Protein 3E20 (pdb70)

Structure (mmCIF, N/CA/C/O backbone):
data_3E20
#
_entry.id   3E20
#
_cell.length_a   129.848
_cell.length_b   129.848
_cell.length_c   332.638
_cell.angle_alpha   90.00
_cell.angle_beta   90.00
_cell.angle_gamma   90.00
#
_symmetry.space_group_name_H-M   'P 43'
#
loop_
_entity.id
_entity.type
_entity.pdbx_description
1 polymer 'Eukaryotic peptide chain release factor GTP-binding subunit'
2 polymer 'Eukaryotic peptide chain release factor subunit 1'
#
loop_
_atom_site.group_PDB
_atom_site.id
_atom_site.type_symbol
_atom_site.label_atom_id
_atom_site.label_alt_id
_atom_site.label_comp_id
_atom_site.label_asym_id
_atom_site.label_entity_id
_atom_site.label_seq_id
_atom_site.pdbx_PDB_ins_code
_atom_site.Cartn_x
_atom_site.Cartn_y
_atom_site.Cartn_z
_atom_site.occupancy
_atom_site.B_iso_or_equiv
_atom_site.auth_seq_id
_atom_site.auth_comp_id
_atom_site.auth_asym_id
_atom_site.auth_atom_id
_atom_site.pdbx_PDB_model_num
ATOM 1 N N . ALA A 1 6 ? 129.796 -5.971 -6.012 1.00 78.56 467 ALA A N 1
ATOM 2 C CA . ALA A 1 6 ? 128.750 -6.999 -5.713 1.00 78.42 467 ALA A CA 1
ATOM 3 C C . ALA A 1 6 ? 129.056 -7.825 -4.460 1.00 78.19 467 ALA A C 1
ATOM 4 O O . ALA A 1 6 ? 129.751 -8.840 -4.514 1.00 78.15 467 ALA A O 1
ATOM 6 N N . PRO A 1 7 ? 128.534 -7.374 -3.318 1.00 77.92 468 PRO A N 1
ATOM 7 C CA . PRO A 1 7 ? 128.579 -8.106 -2.070 1.00 77.69 468 PRO A CA 1
ATOM 8 C C . PRO A 1 7 ? 127.274 -8.871 -1.870 1.00 77.34 468 PRO A C 1
ATOM 9 O O . PRO A 1 7 ? 126.249 -8.468 -2.406 1.00 77.63 468 PRO A O 1
ATOM 13 N N . PHE A 1 8 ? 127.301 -9.961 -1.113 1.00 76.70 469 PHE A N 1
ATOM 14 C CA . PHE A 1 8 ? 126.074 -10.692 -0.805 1.00 76.04 469 PHE A CA 1
ATOM 15 C C . PHE A 1 8 ? 125.221 -9.903 0.194 1.00 75.61 469 PHE A C 1
ATOM 16 O O . PHE A 1 8 ? 125.743 -9.313 1.140 1.00 75.53 469 PHE A O 1
ATOM 24 N N . ILE A 1 9 ? 123.913 -9.872 -0.034 1.00 75.11 470 ILE A N 1
ATOM 25 C CA . ILE A 1 9 ? 122.992 -9.161 0.852 1.00 74.69 470 ILE A CA 1
ATOM 26 C C . ILE A 1 9 ? 121.635 -9.859 0.893 1.00 74.54 470 ILE A C 1
ATOM 27 O O . ILE A 1 9 ? 120.945 -9.955 -0.126 1.00 74.54 470 ILE A O 1
ATOM 32 N N . MET A 1 10 ? 121.257 -10.341 2.074 1.00 74.23 471 MET A N 1
ATOM 33 C CA . MET A 1 10 ? 119.981 -11.025 2.253 1.00 73.84 471 MET A CA 1
ATOM 34 C C . MET A 1 10 ? 119.372 -10.701 3.610 1.00 73.44 471 MET A C 1
ATOM 35 O O . MET A 1 10 ? 119.771 -11.270 4.620 1.00 73.35 471 MET A O 1
ATOM 40 N N . PRO A 1 11 ? 118.401 -9.780 3.639 1.00 73.11 472 PRO A N 1
ATOM 41 C CA . PRO A 1 11 ? 117.773 -9.418 4.900 1.00 72.81 472 PRO A CA 1
ATOM 42 C C . PRO A 1 11 ? 116.974 -10.584 5.484 1.00 72.48 472 PRO A C 1
ATOM 43 O O . PRO A 1 11 ? 116.000 -11.034 4.887 1.00 72.54 472 PRO A O 1
ATOM 47 N N . ILE A 1 12 ? 117.392 -11.066 6.646 1.00 72.03 473 ILE A N 1
ATOM 48 C CA . ILE A 1 12 ? 116.716 -12.169 7.305 1.00 71.68 473 ILE A CA 1
ATOM 49 C C . ILE A 1 12 ? 115.251 -11.846 7.575 1.00 71.83 473 ILE A C 1
ATOM 50 O O . ILE A 1 12 ? 114.949 -10.965 8.365 1.00 71.94 473 ILE A O 1
ATOM 55 N N . ALA A 1 13 ? 114.341 -12.562 6.926 1.00 72.04 474 ALA A N 1
ATOM 56 C CA . ALA A 1 13 ? 112.916 -12.310 7.106 1.00 72.35 474 ALA A CA 1
ATOM 57 C C . ALA A 1 13 ? 112.315 -13.185 8.193 1.00 72.77 474 ALA A C 1
ATOM 58 O O . ALA A 1 13 ? 111.406 -12.765 8.896 1.00 72.75 474 ALA A O 1
ATOM 60 N N . SER A 1 14 ? 112.822 -14.408 8.312 1.00 73.46 475 SER A N 1
ATOM 61 C CA . SER A 1 14 ? 112.339 -15.369 9.302 1.00 74.10 475 SER A CA 1
ATOM 62 C C . SER A 1 14 ? 113.486 -16.198 9.847 1.00 74.45 475 SER A C 1
ATOM 63 O O . SER A 1 14 ? 114.459 -16.468 9.144 1.00 74.48 475 SER A O 1
ATOM 66 N N . LYS A 1 15 ? 113.360 -16.618 11.100 1.00 74.97 476 LYS A N 1
ATOM 67 C CA . LYS A 1 15 ? 114.351 -17.481 11.722 1.00 75.51 476 LYS A CA 1
ATOM 68 C C . LYS A 1 15 ? 113.631 -18.485 12.604 1.00 75.90 476 LYS A C 1
ATOM 69 O O . LYS A 1 15 ? 112.807 -18.099 13.429 1.00 76.01 476 LYS A O 1
ATOM 75 N N . TYR A 1 16 ? 113.920 -19.770 12.419 1.00 76.40 477 TYR A N 1
ATOM 76 C CA . TYR A 1 16 ? 113.351 -20.809 13.276 1.00 76.91 477 TYR A CA 1
ATOM 77 C C . TYR A 1 16 ? 114.283 -22.001 13.402 1.00 77.20 477 TYR A C 1
ATOM 78 O O . TYR A 1 16 ? 115.060 -22.289 12.499 1.00 77.19 477 TYR A O 1
ATOM 87 N N . LYS A 1 17 ? 114.212 -22.678 14.541 1.00 77.79 478 LYS A N 1
ATOM 88 C CA . LYS A 1 17 ? 115.024 -23.866 14.782 1.00 78.46 478 LYS A CA 1
ATOM 89 C C . LYS A 1 17 ? 114.270 -25.108 14.328 1.00 78.44 478 LYS A C 1
ATOM 90 O O . LYS A 1 17 ? 113.111 -25.021 13.922 1.00 78.55 478 LYS A O 1
ATOM 96 N N . ASP A 1 18 ? 114.922 -26.263 14.409 1.00 78.49 479 ASP A N 1
ATOM 97 C CA . ASP A 1 18 ? 114.339 -27.501 13.911 1.00 78.44 479 ASP A CA 1
ATOM 98 C C . ASP A 1 18 ? 115.453 -28.430 13.445 1.00 78.17 479 ASP A C 1
ATOM 99 O O . ASP A 1 18 ? 115.748 -28.509 12.250 1.00 78.24 479 ASP A O 1
ATOM 104 N N . LEU A 1 19 ? 116.076 -29.131 14.383 1.00 77.73 480 LEU A N 1
ATOM 105 C CA . LEU A 1 19 ? 117.286 -29.864 14.055 1.00 77.33 480 LEU A CA 1
ATOM 106 C C . LEU A 1 19 ? 118.124 -28.992 13.131 1.00 77.17 480 LEU A C 1
ATOM 107 O O . LEU A 1 19 ? 118.312 -29.313 11.957 1.00 77.10 480 LEU A O 1
ATOM 112 N N . GLY A 1 20 ? 118.615 -27.879 13.671 1.00 77.01 481 GLY A N 1
ATOM 113 C CA . GLY A 1 20 ? 119.356 -26.893 12.888 1.00 76.71 481 GLY A CA 1
ATOM 114 C C . GLY A 1 20 ? 118.578 -25.601 12.715 1.00 76.40 481 GLY A C 1
ATOM 115 O O . GLY A 1 20 ? 117.351 -25.608 12.630 1.00 76.38 481 GLY A O 1
ATOM 116 N N . THR A 1 21 ? 119.292 -24.484 12.665 1.00 76.09 482 THR A N 1
ATOM 117 C CA . THR A 1 21 ? 118.649 -23.191 12.485 1.00 75.83 482 THR A CA 1
ATOM 118 C C . THR A 1 21 ? 118.345 -22.943 11.014 1.00 75.60 482 THR A C 1
ATOM 119 O O . THR A 1 21 ? 119.129 -23.313 10.138 1.00 75.66 482 THR A O 1
ATOM 123 N N . ILE A 1 22 ? 117.200 -22.326 10.747 1.00 75.24 483 ILE A N 1
ATOM 124 C CA . ILE A 1 22 ? 116.835 -21.952 9.390 1.00 74.83 483 ILE A CA 1
ATOM 125 C C . ILE A 1 22 ? 116.564 -20.460 9.316 1.00 74.72 483 ILE A C 1
ATOM 126 O O . ILE A 1 22 ? 115.575 -19.971 9.856 1.00 74.83 483 ILE A O 1
ATOM 131 N N . LEU A 1 23 ? 117.470 -19.736 8.671 1.00 74.49 484 LEU A N 1
ATOM 132 C CA . LEU A 1 23 ? 117.257 -18.336 8.372 1.00 74.13 484 LEU A CA 1
ATOM 133 C C . LEU A 1 23 ? 116.700 -18.306 6.972 1.00 74.27 484 LEU A C 1
ATOM 134 O O . LEU A 1 23 ? 117.194 -19.007 6.093 1.00 74.24 484 LEU A O 1
ATOM 139 N N . GLU A 1 24 ? 115.664 -17.511 6.758 1.00 74.45 485 GLU A N 1
ATOM 140 C CA . GLU A 1 24 ? 115.064 -17.432 5.442 1.00 74.78 485 GLU A CA 1
ATOM 141 C C . GLU A 1 24 ? 114.897 -15.976 5.022 1.00 74.55 485 GLU A C 1
ATOM 142 O O . GLU A 1 24 ? 114.568 -15.120 5.838 1.00 74.59 485 GLU A O 1
ATOM 148 N N . GLY A 1 25 ? 115.148 -15.696 3.750 1.00 74.43 486 GLY A N 1
ATOM 149 C CA . GLY A 1 25 ? 114.988 -14.347 3.222 1.00 74.27 486 GLY A CA 1
ATOM 150 C C . GLY A 1 25 ? 114.977 -14.328 1.706 1.00 74.17 486 GLY A C 1
ATOM 151 O O . GLY A 1 25 ? 114.814 -15.365 1.062 1.00 74.26 486 GLY A O 1
ATOM 152 N N . LYS A 1 26 ? 115.144 -13.143 1.134 1.00 73.94 487 LYS A N 1
ATOM 153 C CA . LYS A 1 26 ? 115.245 -13.005 -0.305 1.00 73.80 487 LYS A CA 1
ATOM 154 C C . LYS A 1 26 ? 116.524 -12.272 -0.650 1.00 73.74 487 LYS A C 1
ATOM 155 O O . LYS A 1 26 ? 116.705 -11.121 -0.267 1.00 73.85 487 LYS A O 1
ATOM 161 N N . ILE A 1 27 ? 117.412 -12.943 -1.371 1.00 73.65 488 ILE A N 1
ATOM 162 C CA . ILE A 1 27 ? 118.686 -12.350 -1.744 1.00 73.64 488 ILE A CA 1
ATOM 163 C C . ILE A 1 27 ? 118.487 -11.077 -2.551 1.00 73.66 488 ILE A C 1
ATOM 164 O O . ILE A 1 27 ? 117.901 -11.105 -3.628 1.00 73.58 488 ILE A O 1
ATOM 169 N N . GLU A 1 28 ? 118.980 -9.961 -2.027 1.00 73.84 489 GLU A N 1
ATOM 170 C CA . GLU A 1 28 ? 118.796 -8.673 -2.683 1.00 74.17 489 GLU A CA 1
ATOM 171 C C . GLU A 1 28 ? 119.996 -8.280 -3.527 1.00 74.04 489 GLU A C 1
ATOM 172 O O . GLU A 1 28 ? 119.906 -7.372 -4.351 1.00 74.21 489 GLU A O 1
ATOM 178 N N . ALA A 1 29 ? 121.121 -8.954 -3.324 1.00 73.81 490 ALA A N 1
ATOM 179 C CA . ALA A 1 29 ? 122.308 -8.658 -4.106 1.00 73.60 490 ALA A CA 1
ATOM 180 C C . ALA A 1 29 ? 123.371 -9.720 -3.909 1.00 73.53 490 ALA A C 1
ATOM 181 O O . ALA A 1 29 ? 123.526 -10.254 -2.815 1.00 73.48 490 ALA A O 1
ATOM 183 N N . GLY A 1 30 ? 124.105 -10.017 -4.974 1.00 73.53 491 GLY A N 1
ATOM 184 C CA . GLY A 1 30 ? 125.170 -11.007 -4.911 1.00 73.58 491 GLY A CA 1
ATOM 185 C C . GLY A 1 30 ? 124.615 -12.413 -4.948 1.00 73.58 491 GLY A C 1
ATOM 186 O O . GLY A 1 30 ? 123.435 -12.617 -5.223 1.00 73.57 491 GLY A O 1
ATOM 187 N N . SER A 1 31 ? 125.467 -13.390 -4.674 1.00 73.60 492 SER A N 1
ATOM 188 C CA . SER A 1 31 ? 125.031 -14.773 -4.659 1.00 73.79 492 SER A CA 1
ATOM 189 C C . SER A 1 31 ? 125.618 -15.513 -3.462 1.00 74.05 492 SER A C 1
ATOM 190 O O . SER A 1 31 ? 126.526 -15.016 -2.801 1.00 74.16 492 SER A O 1
ATOM 193 N N . ILE A 1 32 ? 125.091 -16.698 -3.176 1.00 74.31 493 ILE A N 1
ATOM 194 C CA . ILE A 1 32 ? 125.594 -17.491 -2.064 1.00 74.61 493 ILE A CA 1
ATOM 195 C C . ILE A 1 32 ? 125.729 -18.958 -2.457 1.00 75.07 493 ILE A C 1
ATOM 196 O O . ILE A 1 32 ? 124.817 -19.533 -3.055 1.00 75.17 493 ILE A O 1
ATOM 201 N N . LYS A 1 33 ? 126.877 -19.551 -2.132 1.00 75.55 494 LYS A N 1
ATOM 202 C CA . LYS A 1 33 ? 127.147 -20.957 -2.448 1.00 75.89 494 LYS A CA 1
ATOM 203 C C . LYS A 1 33 ? 127.108 -21.844 -1.216 1.00 75.95 494 LYS A C 1
ATOM 204 O O . LYS A 1 33 ? 127.408 -21.410 -0.107 1.00 75.98 494 LYS A O 1
ATOM 210 N N . LYS A 1 34 ? 126.744 -23.100 -1.422 1.00 76.17 495 LYS A N 1
ATOM 211 C CA . LYS A 1 34 ? 126.741 -24.065 -0.337 1.00 76.43 495 LYS A CA 1
ATOM 212 C C . LYS A 1 34 ? 128.123 -24.101 0.301 1.00 76.43 495 LYS A C 1
ATOM 213 O O . LYS A 1 34 ? 129.138 -24.047 -0.392 1.00 76.48 495 LYS A O 1
ATOM 219 N N . ASN A 1 35 ? 128.152 -24.171 1.627 1.00 76.41 496 ASN A N 1
ATOM 220 C CA . ASN A 1 35 ? 129.406 -24.201 2.370 1.00 76.36 496 ASN A CA 1
ATOM 221 C C . ASN A 1 35 ? 130.201 -22.918 2.226 1.00 76.26 496 ASN A C 1
ATOM 222 O O . ASN A 1 35 ? 131.377 -22.938 1.876 1.00 76.27 496 ASN A O 1
ATOM 227 N N . SER A 1 36 ? 129.545 -21.800 2.491 1.00 76.18 497 SER A N 1
ATOM 228 C CA . SER A 1 36 ? 130.217 -20.515 2.484 1.00 76.18 497 SER A CA 1
ATOM 229 C C . SER A 1 36 ? 130.085 -19.885 3.859 1.00 75.91 497 SER A C 1
ATOM 230 O O . SER A 1 36 ? 129.329 -20.366 4.705 1.00 75.91 497 SER A O 1
ATOM 233 N N . ASN A 1 37 ? 130.823 -18.807 4.078 1.00 75.55 498 ASN A N 1
ATOM 234 C CA . ASN A 1 37 ? 130.714 -18.073 5.321 1.00 75.32 498 ASN A CA 1
ATOM 235 C C . ASN A 1 37 ? 130.031 -16.729 5.126 1.00 75.07 498 ASN A C 1
ATOM 236 O O . ASN A 1 37 ? 130.526 -15.862 4.405 1.00 75.20 498 ASN A O 1
ATOM 241 N N . VAL A 1 38 ? 128.885 -16.559 5.767 1.00 74.63 499 VAL A N 1
ATOM 242 C CA . VAL A 1 38 ? 128.201 -15.287 5.718 1.00 74.22 499 VAL A CA 1
ATOM 243 C C . VAL A 1 38 ? 128.423 -14.543 7.024 1.00 74.02 499 VAL A C 1
ATOM 244 O O . VAL A 1 38 ? 128.811 -15.135 8.022 1.00 74.03 499 VAL A O 1
ATOM 248 N N . LEU A 1 39 ? 128.189 -13.238 7.002 1.00 73.89 500 LEU A N 1
ATOM 249 C CA . LEU A 1 39 ? 128.301 -12.407 8.191 1.00 73.71 500 LEU A CA 1
ATOM 250 C C . LEU A 1 39 ? 126.925 -11.863 8.567 1.00 73.59 500 LEU A C 1
ATOM 251 O O . LEU A 1 39 ? 126.206 -11.336 7.718 1.00 73.72 500 LEU A O 1
ATOM 256 N N . VAL A 1 40 ? 126.547 -11.994 9.832 1.00 73.31 501 VAL A N 1
ATOM 257 C CA . VAL A 1 40 ? 125.286 -11.434 10.280 1.00 73.18 501 VAL A CA 1
ATOM 258 C C . VAL A 1 40 ? 125.508 -10.010 10.764 1.00 73.25 501 VAL A C 1
ATOM 259 O O . VAL A 1 40 ? 126.119 -9.797 11.806 1.00 73.36 501 VAL A O 1
ATOM 263 N N . MET A 1 41 ? 125.033 -9.034 9.996 1.00 73.27 502 MET A N 1
ATOM 264 C CA . MET A 1 41 ? 125.097 -7.636 10.411 1.00 73.26 502 MET A CA 1
ATOM 265 C C . MET A 1 41 ? 123.784 -7.266 11.060 1.00 73.38 502 MET A C 1
ATOM 266 O O . MET A 1 41 ? 122.744 -7.821 10.707 1.00 73.40 502 MET A O 1
ATOM 271 N N . PRO A 1 42 ? 123.820 -6.312 11.998 1.00 73.47 503 PRO A N 1
ATOM 272 C CA . PRO A 1 42 ? 125.027 -5.593 12.353 1.00 73.70 503 PRO A CA 1
ATOM 273 C C . PRO A 1 42 ? 125.859 -6.262 13.444 1.00 74.04 503 PRO A C 1
ATOM 274 O O . PRO A 1 42 ? 126.964 -5.804 13.726 1.00 74.20 503 PRO A O 1
ATOM 278 N N . ILE A 1 43 ? 125.344 -7.325 14.054 1.00 74.36 504 ILE A N 1
ATOM 279 C CA . ILE A 1 43 ? 126.003 -7.931 15.217 1.00 74.67 504 ILE A CA 1
ATOM 280 C C . ILE A 1 43 ? 127.381 -8.522 14.910 1.00 74.88 504 ILE A C 1
ATOM 281 O O . ILE A 1 43 ? 128.080 -8.984 15.809 1.00 74.87 504 ILE A O 1
ATOM 286 N N . ASN A 1 44 ? 127.766 -8.507 13.640 1.00 75.25 505 ASN A N 1
ATOM 287 C CA . ASN A 1 44 ? 129.064 -9.031 13.217 1.00 75.66 505 ASN A CA 1
ATOM 288 C C . ASN A 1 44 ? 129.313 -10.480 13.636 1.00 75.82 505 ASN A C 1
ATOM 289 O O . ASN A 1 44 ? 130.448 -10.876 13.902 1.00 75.89 505 ASN A O 1
ATOM 294 N N . GLN A 1 45 ? 128.244 -11.265 13.689 1.00 76.01 506 GLN A N 1
ATOM 295 C CA . GLN A 1 45 ? 128.353 -12.696 13.929 1.00 76.18 506 GLN A CA 1
ATOM 296 C C . GLN A 1 45 ? 128.725 -13.387 12.629 1.00 76.08 506 GLN A C 1
ATOM 297 O O . GLN A 1 45 ? 128.226 -13.019 11.564 1.00 76.22 506 GLN A O 1
ATOM 303 N N . THR A 1 46 ? 129.594 -14.388 12.701 1.00 75.86 507 THR A N 1
ATOM 304 C CA . THR A 1 46 ? 129.922 -15.163 11.511 1.00 75.64 507 THR A CA 1
ATOM 305 C C . THR A 1 46 ? 129.196 -16.496 11.579 1.00 75.54 507 THR A C 1
ATOM 306 O O . THR A 1 46 ? 129.152 -17.119 12.633 1.00 75.70 507 THR A O 1
ATOM 310 N N . LEU A 1 47 ? 128.608 -16.917 10.464 1.00 75.39 508 LEU A N 1
ATOM 311 C CA . LEU A 1 47 ? 127.927 -18.201 10.395 1.00 75.22 508 LEU A CA 1
ATOM 312 C C . LEU A 1 47 ? 128.368 -18.950 9.156 1.00 75.40 508 LEU A C 1
ATOM 313 O O . LEU A 1 47 ? 128.830 -18.348 8.190 1.00 75.36 508 LEU A O 1
ATOM 318 N N . GLU A 1 48 ? 128.224 -20.268 9.191 1.00 75.74 509 GLU A N 1
ATOM 319 C CA . GLU A 1 48 ? 128.479 -21.097 8.022 1.00 76.08 509 GLU A CA 1
ATOM 320 C C . GLU A 1 48 ? 127.148 -21.474 7.382 1.00 75.92 509 GLU A C 1
ATOM 321 O O . GLU A 1 48 ? 126.180 -21.789 8.081 1.00 75.93 509 GLU A O 1
ATOM 327 N N . VAL A 1 49 ? 127.092 -21.414 6.056 1.00 75.73 510 VAL A N 1
ATOM 328 C CA . VAL A 1 49 ? 125.894 -21.816 5.332 1.00 75.52 510 VAL A CA 1
ATOM 329 C C . VAL A 1 49 ? 126.097 -23.231 4.802 1.00 75.41 510 VAL A C 1
ATOM 330 O O . VAL A 1 49 ? 127.008 -23.478 4.013 1.00 75.49 510 VAL A O 1
ATOM 334 N N . THR A 1 50 ? 125.254 -24.159 5.249 1.00 75.14 511 THR A N 1
ATOM 335 C CA . THR A 1 50 ? 125.451 -25.571 4.957 1.00 74.95 511 THR A CA 1
ATOM 336 C C . THR A 1 50 ? 124.364 -26.148 4.063 1.00 74.84 511 THR A C 1
ATOM 337 O O . THR A 1 50 ? 124.304 -27.362 3.857 1.00 74.98 511 THR A O 1
ATOM 341 N N . ALA A 1 51 ? 123.503 -25.287 3.533 1.00 74.57 512 ALA A N 1
ATOM 342 C CA . ALA A 1 51 ? 122.446 -25.741 2.634 1.00 74.41 512 ALA A CA 1
ATOM 343 C C . ALA A 1 51 ? 121.598 -24.583 2.146 1.00 74.28 512 ALA A C 1
ATOM 344 O O . ALA A 1 51 ? 121.319 -23.654 2.897 1.00 74.44 512 ALA A O 1
ATOM 346 N N . ILE A 1 52 ? 121.194 -24.632 0.883 1.00 74.04 513 ILE A N 1
ATOM 347 C CA . ILE A 1 52 ? 120.233 -23.673 0.373 1.00 73.79 513 ILE A CA 1
ATOM 348 C C . ILE A 1 52 ? 119.022 -24.416 -0.156 1.00 73.71 513 ILE A C 1
ATOM 349 O O . ILE A 1 52 ? 119.166 -25.413 -0.860 1.00 73.79 513 ILE A O 1
ATOM 354 N N . TYR A 1 53 ? 117.831 -23.940 0.188 1.00 73.56 514 TYR A N 1
ATOM 355 C CA . TYR A 1 53 ? 116.606 -24.551 -0.310 1.00 73.56 514 TYR A CA 1
ATOM 356 C C . TYR A 1 53 ? 115.723 -23.518 -0.989 1.00 73.66 514 TYR A C 1
ATOM 357 O O . TYR A 1 53 ? 115.395 -22.488 -0.404 1.00 73.68 514 TYR A O 1
ATOM 366 N N . ASP A 1 54 ? 115.336 -23.800 -2.224 1.00 73.82 515 ASP A N 1
ATOM 367 C CA . ASP A 1 54 ? 114.528 -22.867 -2.982 1.00 74.12 515 ASP A CA 1
ATOM 368 C C . ASP A 1 54 ? 113.057 -23.031 -2.645 1.00 74.38 515 ASP A C 1
ATOM 369 O O . ASP A 1 54 ? 112.693 -23.862 -1.823 1.00 74.23 515 ASP A O 1
ATOM 374 N N . GLU A 1 55 ? 112.215 -22.233 -3.292 1.00 74.90 516 GLU A N 1
ATOM 375 C CA . GLU A 1 55 ? 110.786 -22.240 -3.011 1.00 75.44 516 GLU A CA 1
ATOM 376 C C . GLU A 1 55 ? 110.151 -23.610 -3.233 1.00 75.51 516 GLU A C 1
ATOM 377 O O . GLU A 1 55 ? 109.119 -23.924 -2.647 1.00 75.57 516 GLU A O 1
ATOM 383 N N . ALA A 1 56 ? 110.774 -24.429 -4.070 1.00 75.70 517 ALA A N 1
ATOM 384 C CA . ALA A 1 56 ? 110.252 -25.760 -4.349 1.00 75.89 517 ALA A CA 1
ATOM 385 C C . ALA A 1 56 ? 110.651 -26.751 -3.258 1.00 76.09 517 ALA A C 1
ATOM 386 O O . ALA A 1 56 ? 110.385 -27.948 -3.362 1.00 76.17 517 ALA A O 1
ATOM 388 N N . ASP A 1 57 ? 111.290 -26.245 -2.208 1.00 76.26 518 ASP A N 1
ATOM 389 C CA . ASP A 1 57 ? 111.750 -27.094 -1.114 1.00 76.35 518 ASP A CA 1
ATOM 390 C C . ASP A 1 57 ? 112.854 -28.041 -1.553 1.00 76.30 518 ASP A C 1
ATOM 391 O O . ASP A 1 57 ? 113.065 -29.071 -0.933 1.00 76.41 518 ASP A O 1
ATOM 396 N N . GLU A 1 58 ? 113.558 -27.698 -2.620 1.00 76.36 519 GLU A N 1
ATOM 397 C CA . GLU A 1 58 ? 114.621 -28.548 -3.117 1.00 76.57 519 GLU A CA 1
ATOM 398 C C . GLU A 1 58 ? 115.963 -27.904 -2.828 1.00 76.54 519 GLU A C 1
ATOM 399 O O . GLU A 1 58 ? 116.106 -26.695 -2.950 1.00 76.72 519 GLU A O 1
ATOM 405 N N . GLU A 1 59 ? 116.955 -28.698 -2.449 1.00 76.55 520 GLU A N 1
ATOM 406 C CA . GLU A 1 59 ? 118.268 -28.133 -2.183 1.00 76.59 520 GLU A CA 1
ATOM 407 C C . GLU A 1 59 ? 118.942 -27.665 -3.460 1.00 76.32 520 GLU A C 1
ATOM 408 O O . GLU A 1 59 ? 118.760 -28.254 -4.519 1.00 76.39 520 GLU A O 1
ATOM 414 N N . ILE A 1 60 ? 119.729 -26.602 -3.360 1.00 76.08 521 ILE A N 1
ATOM 415 C CA . ILE A 1 60 ? 120.505 -26.137 -4.502 1.00 75.84 521 ILE A CA 1
ATOM 416 C C . ILE A 1 60 ? 121.924 -25.762 -4.078 1.00 75.79 521 ILE A C 1
ATOM 417 O O . ILE A 1 60 ? 122.168 -25.430 -2.916 1.00 75.82 521 ILE A O 1
ATOM 422 N N . SER A 1 61 ? 122.855 -25.827 -5.023 1.00 75.56 522 SER A N 1
ATOM 423 C CA . SER A 1 61 ? 124.260 -25.585 -4.725 1.00 75.32 522 SER A CA 1
ATOM 424 C C . SER A 1 61 ? 124.550 -24.102 -4.535 1.00 74.97 522 SER A C 1
ATOM 425 O O . SER A 1 61 ? 125.511 -23.738 -3.860 1.00 75.04 522 SER A O 1
ATOM 428 N N . SER A 1 62 ? 123.733 -23.248 -5.143 1.00 74.52 523 SER A N 1
ATOM 429 C CA . SER A 1 62 ? 123.902 -21.803 -4.992 1.00 74.15 523 SER A CA 1
ATOM 430 C C . SER A 1 62 ? 122.706 -21.010 -5.499 1.00 73.91 523 SER A C 1
ATOM 431 O O . SER A 1 62 ? 121.979 -21.457 -6.387 1.00 73.80 523 SER A O 1
ATOM 434 N N . SER A 1 63 ? 122.512 -19.833 -4.914 1.00 73.62 524 SER A N 1
ATOM 435 C CA . SER A 1 63 ? 121.421 -18.945 -5.283 1.00 73.46 524 SER A CA 1
ATOM 436 C C . SER A 1 63 ? 121.963 -17.590 -5.668 1.00 73.46 524 SER A C 1
ATOM 437 O O . SER A 1 63 ? 122.767 -17.015 -4.942 1.00 73.60 524 SER A O 1
ATOM 440 N N . ILE A 1 64 ? 121.520 -17.083 -6.812 1.00 73.43 525 ILE A N 1
ATOM 441 C CA . ILE A 1 64 ? 121.814 -15.718 -7.215 1.00 73.40 525 ILE A CA 1
ATOM 442 C C . ILE A 1 64 ? 120.854 -14.817 -6.469 1.00 73.38 525 ILE A C 1
ATOM 443 O O . ILE A 1 64 ? 120.029 -15.295 -5.693 1.00 73.50 525 ILE A O 1
ATOM 448 N N . CYS A 1 65 ? 120.946 -13.515 -6.693 1.00 73.31 526 CYS A N 1
ATOM 449 C CA . CYS A 1 65 ? 120.007 -12.617 -6.049 1.00 73.39 526 CYS A CA 1
ATOM 450 C C . CYS A 1 65 ? 118.658 -12.697 -6.756 1.00 73.14 526 CYS A C 1
ATOM 451 O O . CYS A 1 65 ? 118.556 -13.215 -7.866 1.00 72.92 526 CYS A O 1
ATOM 454 N N . GLY A 1 66 ? 117.624 -12.180 -6.104 1.00 73.03 527 GLY A N 1
ATOM 455 C CA . GLY A 1 66 ? 116.276 -12.254 -6.643 1.00 72.79 527 GLY A CA 1
ATOM 456 C C . GLY A 1 66 ? 115.688 -13.606 -6.322 1.00 72.56 527 GLY A C 1
ATOM 457 O O . GLY A 1 66 ? 114.559 -13.914 -6.691 1.00 72.65 527 GLY A O 1
ATOM 458 N N . ASP A 1 67 ? 116.475 -14.419 -5.633 1.00 72.37 528 ASP A N 1
ATOM 459 C CA . ASP A 1 67 ? 116.029 -15.730 -5.206 1.00 72.22 528 ASP A CA 1
ATOM 460 C C . ASP A 1 67 ? 115.410 -15.663 -3.824 1.00 71.93 528 ASP A C 1
ATOM 461 O O . ASP A 1 67 ? 115.931 -14.994 -2.938 1.00 72.00 528 ASP A O 1
ATOM 466 N N . GLN A 1 68 ? 114.298 -16.361 -3.645 1.00 71.60 529 GLN A N 1
ATOM 467 C CA . GLN A 1 68 ? 113.698 -16.513 -2.334 1.00 71.45 529 GLN A CA 1
ATOM 468 C C . GLN A 1 68 ? 114.203 -17.819 -1.704 1.00 71.34 529 GLN A C 1
ATOM 469 O O . GLN A 1 68 ? 113.792 -18.910 -2.103 1.00 71.43 529 GLN A O 1
ATOM 475 N N . VAL A 1 69 ? 115.098 -17.719 -0.726 1.00 71.13 530 VAL A N 1
ATOM 476 C CA . VAL A 1 69 ? 115.736 -18.918 -0.197 1.00 70.90 530 VAL A CA 1
ATOM 477 C C . VAL A 1 69 ? 115.544 -19.137 1.294 1.00 71.02 530 VAL A C 1
ATOM 478 O O . VAL A 1 69 ? 115.219 -18.213 2.040 1.00 70.97 530 VAL A O 1
ATOM 482 N N . ARG A 1 70 ? 115.745 -20.388 1.701 1.00 71.11 531 ARG A N 1
ATOM 483 C CA . ARG A 1 70 ? 115.851 -20.767 3.099 1.00 71.15 531 ARG A CA 1
ATOM 484 C C . ARG A 1 70 ? 117.247 -21.321 3.341 1.00 71.34 531 ARG A C 1
ATOM 485 O O . ARG A 1 70 ? 117.647 -22.290 2.707 1.00 71.24 531 ARG A O 1
ATOM 493 N N . LEU A 1 71 ? 117.993 -20.688 4.243 1.00 71.80 532 LEU A N 1
ATOM 494 C CA . LEU A 1 71 ? 119.366 -21.095 4.535 1.00 72.24 532 LEU A CA 1
ATOM 495 C C . LEU A 1 71 ? 119.463 -21.847 5.849 1.00 72.79 532 LEU A C 1
ATOM 496 O O . LEU A 1 71 ? 118.914 -21.422 6.859 1.00 72.92 532 LEU A O 1
ATOM 501 N N . ARG A 1 72 ? 120.169 -22.968 5.831 1.00 73.49 533 ARG A N 1
ATOM 502 C CA . ARG A 1 72 ? 120.479 -23.693 7.046 1.00 74.29 533 ARG A CA 1
ATOM 503 C C . ARG A 1 72 ? 121.885 -23.285 7.457 1.00 74.77 533 ARG A C 1
ATOM 504 O O . ARG A 1 72 ? 122.839 -23.476 6.704 1.00 74.94 533 ARG A O 1
ATOM 512 N N . VAL A 1 73 ? 122.008 -22.706 8.646 1.00 75.33 534 VAL A N 1
ATOM 513 C CA . VAL A 1 73 ? 123.271 -22.124 9.083 1.00 75.79 534 VAL A CA 1
ATOM 514 C C . VAL A 1 73 ? 123.867 -22.853 10.275 1.00 76.31 534 VAL A C 1
ATOM 515 O O . VAL A 1 73 ? 123.162 -23.514 11.036 1.00 76.39 534 VAL A O 1
ATOM 519 N N . ARG A 1 74 ? 125.177 -22.716 10.435 1.00 76.95 535 ARG A N 1
ATOM 520 C CA . ARG A 1 74 ? 125.888 -23.356 11.532 1.00 77.62 535 ARG A CA 1
ATOM 521 C C . ARG A 1 74 ? 126.711 -22.333 12.309 1.00 77.81 535 ARG A C 1
ATOM 522 O O . ARG A 1 74 ? 127.440 -21.533 11.723 1.00 77.88 535 ARG A O 1
ATOM 530 N N . GLY A 1 75 ? 126.594 -22.363 13.630 1.00 78.04 536 GLY A N 1
ATOM 531 C CA . GLY A 1 75 ? 127.348 -21.452 14.473 1.00 78.34 536 GLY A CA 1
ATOM 532 C C . GLY A 1 75 ? 126.432 -20.775 15.465 1.00 78.62 536 GLY A C 1
ATOM 533 O O . GLY A 1 75 ? 125.210 -20.862 15.352 1.00 78.62 536 GLY A O 1
ATOM 534 N N . ASP A 1 76 ? 127.018 -20.104 16.447 1.00 78.91 537 ASP A N 1
ATOM 535 C CA . ASP A 1 76 ? 126.221 -19.409 17.439 1.00 79.22 537 ASP A CA 1
ATOM 536 C C . ASP A 1 76 ? 125.349 -18.371 16.755 1.00 79.31 537 ASP A C 1
ATOM 537 O O . ASP A 1 76 ? 125.836 -17.554 15.977 1.00 79.38 537 ASP A O 1
ATOM 542 N N . ASP A 1 77 ? 124.056 -18.404 17.041 1.00 79.42 538 ASP A N 1
ATOM 543 C CA . ASP A 1 77 ? 123.143 -17.459 16.425 1.00 79.56 538 ASP A CA 1
ATOM 544 C C . ASP A 1 77 ? 122.105 -16.979 17.422 1.00 79.47 538 ASP A C 1
ATOM 545 O O . ASP A 1 77 ? 121.117 -16.357 17.046 1.00 79.53 538 ASP A O 1
ATOM 550 N N . SER A 1 78 ? 122.318 -17.280 18.694 1.00 79.31 539 SER A N 1
ATOM 551 C CA . SER A 1 78 ? 121.344 -16.910 19.702 1.00 79.24 539 SER A CA 1
ATOM 552 C C . SER A 1 78 ? 120.995 -15.430 19.590 1.00 79.15 539 SER A C 1
ATOM 553 O O . SER A 1 78 ? 119.953 -14.995 20.083 1.00 79.24 539 SER A O 1
ATOM 556 N N . ASP A 1 79 ? 121.857 -14.660 18.930 1.00 78.98 540 ASP A N 1
ATOM 557 C CA . ASP A 1 79 ? 121.651 -13.215 18.802 1.00 78.81 540 ASP A CA 1
ATOM 558 C C . ASP A 1 79 ? 121.013 -12.788 17.480 1.00 78.43 540 ASP A C 1
ATOM 559 O O . ASP A 1 79 ? 120.534 -11.662 17.356 1.00 78.40 540 ASP A O 1
ATOM 564 N N . VAL A 1 80 ? 121.012 -13.686 16.499 1.00 77.97 541 VAL A N 1
ATOM 565 C CA . VAL A 1 80 ? 120.435 -13.404 15.186 1.00 77.40 541 VAL A CA 1
ATOM 566 C C . VAL A 1 80 ? 118.919 -13.284 15.256 1.00 77.08 541 VAL A C 1
ATOM 567 O O . VAL A 1 80 ? 118.237 -14.194 15.708 1.00 77.03 541 VAL A O 1
ATOM 571 N N . GLN A 1 81 ? 118.398 -12.156 14.784 1.00 76.80 542 GLN A N 1
ATOM 572 C CA . GLN A 1 81 ? 116.959 -11.855 14.859 1.00 76.60 542 GLN A CA 1
ATOM 573 C C . GLN A 1 81 ? 116.496 -11.520 13.451 1.00 76.20 542 GLN A C 1
ATOM 574 O O . GLN A 1 81 ? 117.268 -11.011 12.638 1.00 76.05 542 GLN A O 1
ATOM 580 N N . THR A 1 82 ? 115.213 -11.736 13.186 1.00 75.86 543 THR A N 1
ATOM 581 C CA . THR A 1 82 ? 114.592 -11.243 11.977 1.00 75.48 543 THR A CA 1
ATOM 582 C C . THR A 1 82 ? 114.788 -9.733 11.837 1.00 75.18 543 THR A C 1
ATOM 583 O O . THR A 1 82 ? 114.467 -8.965 12.740 1.00 75.29 543 THR A O 1
ATOM 587 N N . GLY A 1 83 ? 115.331 -9.311 10.705 1.00 74.79 544 GLY A N 1
ATOM 588 C CA . GLY A 1 83 ? 115.619 -7.909 10.498 1.00 74.45 544 GLY A CA 1
ATOM 589 C C . GLY A 1 83 ? 117.095 -7.674 10.261 1.00 74.26 544 GLY A C 1
ATOM 590 O O . GLY A 1 83 ? 117.472 -6.738 9.560 1.00 74.36 544 GLY A O 1
ATOM 591 N N . TYR A 1 84 ? 117.944 -8.510 10.848 1.00 74.00 545 TYR A N 1
ATOM 592 C CA . TYR A 1 84 ? 119.369 -8.402 10.571 1.00 73.86 545 TYR A CA 1
ATOM 593 C C . TYR A 1 84 ? 119.613 -8.799 9.125 1.00 73.77 545 TYR A C 1
ATOM 594 O O . TYR A 1 84 ? 118.693 -9.231 8.438 1.00 73.73 545 TYR A O 1
ATOM 603 N N . VAL A 1 85 ? 120.846 -8.661 8.656 1.00 73.76 546 VAL A N 1
ATOM 604 C CA . VAL A 1 85 ? 121.143 -9.011 7.274 1.00 73.86 546 VAL A CA 1
ATOM 605 C C . VAL A 1 85 ? 122.342 -9.950 7.133 1.00 74.04 546 VAL A C 1
ATOM 606 O O . VAL A 1 85 ? 123.380 -9.742 7.758 1.00 74.12 546 VAL A O 1
ATOM 610 N N . LEU A 1 86 ? 122.184 -10.991 6.320 1.00 74.18 547 LEU A N 1
ATOM 611 C CA . LEU A 1 86 ? 123.298 -11.858 5.969 1.00 74.29 547 LEU A CA 1
ATOM 612 C C . LEU A 1 86 ? 124.071 -11.159 4.876 1.00 74.54 547 LEU A C 1
ATOM 613 O O . LEU A 1 86 ? 123.481 -10.678 3.915 1.00 74.60 547 LEU A O 1
ATOM 618 N N . THR A 1 87 ? 125.386 -11.092 5.013 1.00 74.86 548 THR A N 1
ATOM 619 C CA . THR A 1 87 ? 126.192 -10.416 4.013 1.00 75.35 548 THR A CA 1
ATOM 620 C C . THR A 1 87 ? 127.556 -11.067 3.927 1.00 75.68 548 THR A C 1
ATOM 621 O O . THR A 1 87 ? 127.887 -11.909 4.751 1.00 75.78 548 THR A O 1
ATOM 625 N N . SER A 1 88 ? 128.346 -10.686 2.931 1.00 76.20 549 SER A N 1
ATOM 626 C CA . SER A 1 88 ? 129.660 -11.288 2.754 1.00 76.81 549 SER A CA 1
ATOM 627 C C . SER A 1 88 ? 130.645 -10.712 3.755 1.00 77.19 549 SER A C 1
ATOM 628 O O . SER A 1 88 ? 130.505 -9.571 4.197 1.00 77.23 549 SER A O 1
ATOM 631 N N . THR A 1 89 ? 131.649 -11.505 4.106 1.00 77.69 550 THR A N 1
ATOM 632 C CA . THR A 1 89 ? 132.646 -11.077 5.070 1.00 78.25 550 THR A CA 1
ATOM 633 C C . THR A 1 89 ? 133.733 -10.245 4.409 1.00 78.51 550 THR A C 1
ATOM 634 O O . THR A 1 89 ? 134.736 -9.924 5.036 1.00 78.56 550 THR A O 1
ATOM 638 N N . LYS A 1 90 ? 133.534 -9.899 3.140 1.00 78.92 551 LYS A N 1
ATOM 639 C CA . LYS A 1 90 ? 134.492 -9.063 2.425 1.00 79.30 551 LYS A CA 1
ATOM 640 C C . LYS A 1 90 ? 133.987 -7.632 2.311 1.00 79.46 551 LYS A C 1
ATOM 641 O O . LYS A 1 90 ? 134.688 -6.698 2.692 1.00 79.65 551 LYS A O 1
ATOM 647 N N . ASN A 1 91 ? 132.778 -7.459 1.786 1.00 79.59 552 ASN A N 1
ATOM 648 C CA . ASN A 1 91 ? 132.125 -6.151 1.814 1.00 79.78 552 ASN A CA 1
ATOM 649 C C . ASN A 1 91 ? 130.794 -6.230 2.518 1.00 79.71 552 ASN A C 1
ATOM 650 O O . ASN A 1 91 ? 129.754 -6.214 1.869 1.00 80.02 552 ASN A O 1
ATOM 655 N N . PRO A 1 92 ? 130.813 -6.308 3.851 1.00 79.51 553 PRO A N 1
ATOM 656 C CA . PRO A 1 92 ? 129.558 -6.438 4.578 1.00 79.31 553 PRO A CA 1
ATOM 657 C C . PRO A 1 92 ? 128.662 -5.220 4.367 1.00 79.06 553 PRO A C 1
ATOM 658 O O . PRO A 1 92 ? 129.150 -4.090 4.312 1.00 79.06 553 PRO A O 1
ATOM 662 N N . VAL A 1 93 ? 127.362 -5.453 4.234 1.00 78.74 554 VAL A N 1
ATOM 663 C CA . VAL A 1 93 ? 126.417 -4.361 4.116 1.00 78.62 554 VAL A CA 1
ATOM 664 C C . VAL A 1 93 ? 126.667 -3.367 5.244 1.00 78.67 554 VAL A C 1
ATOM 665 O O . VAL A 1 93 ? 127.025 -3.757 6.352 1.00 78.77 554 VAL A O 1
ATOM 669 N N . HIS A 1 94 ? 126.487 -2.082 4.964 1.00 78.68 555 HIS A N 1
ATOM 670 C CA . HIS A 1 94 ? 126.706 -1.047 5.971 1.00 78.62 555 HIS A CA 1
ATOM 671 C C . HIS A 1 94 ? 125.638 -1.077 7.065 1.00 78.38 555 HIS A C 1
ATOM 672 O O . HIS A 1 94 ? 124.492 -1.464 6.825 1.00 78.31 555 HIS A O 1
ATOM 679 N N . ALA A 1 95 ? 126.018 -0.654 8.265 1.00 78.09 556 ALA A N 1
ATOM 680 C CA . ALA A 1 95 ? 125.060 -0.494 9.351 1.00 77.89 556 ALA A CA 1
ATOM 681 C C . ALA A 1 95 ? 125.419 0.735 10.179 1.00 77.81 556 ALA A C 1
ATOM 682 O O . ALA A 1 95 ? 126.596 1.067 10.335 1.00 77.93 556 ALA A O 1
ATOM 684 N N . THR A 1 96 ? 124.405 1.409 10.711 1.00 77.57 557 THR A N 1
ATOM 685 C CA . THR A 1 96 ? 124.630 2.672 11.399 1.00 77.28 557 THR A CA 1
ATOM 686 C C . THR A 1 96 ? 123.441 3.065 12.269 1.00 77.18 557 THR A C 1
ATOM 687 O O . THR A 1 96 ? 122.364 2.485 12.157 1.00 77.19 557 THR A O 1
ATOM 691 N N . THR A 1 97 ? 123.644 4.056 13.133 1.00 76.98 558 THR A N 1
ATOM 692 C CA . THR A 1 97 ? 122.578 4.576 13.985 1.00 76.85 558 THR A CA 1
ATOM 693 C C . THR A 1 97 ? 122.221 6.006 13.602 1.00 76.91 558 THR A C 1
ATOM 694 O O . THR A 1 97 ? 121.207 6.547 14.049 1.00 76.96 558 THR A O 1
ATOM 698 N N . ARG A 1 98 ? 123.075 6.614 12.785 1.00 76.95 559 ARG A N 1
ATOM 699 C CA . ARG A 1 98 ? 122.849 7.958 12.261 1.00 76.89 559 ARG A CA 1
ATOM 700 C C . ARG A 1 98 ? 122.880 7.945 10.742 1.00 76.54 559 ARG A C 1
ATOM 701 O O . ARG A 1 98 ? 123.777 7.355 10.141 1.00 76.51 559 ARG A O 1
ATOM 709 N N . PHE A 1 99 ? 121.909 8.604 10.121 1.00 76.19 560 PHE A N 1
ATOM 710 C CA . PHE A 1 99 ? 121.894 8.713 8.669 1.00 75.83 560 PHE A CA 1
ATOM 711 C C . PHE A 1 99 ? 121.043 9.886 8.202 1.00 75.90 560 PHE A C 1
ATOM 712 O O . PHE A 1 99 ? 120.128 10.322 8.899 1.00 75.97 560 PHE A O 1
ATOM 720 N N . ILE A 1 100 ? 121.360 10.397 7.019 1.00 75.86 561 ILE A N 1
ATOM 721 C CA . ILE A 1 100 ? 120.606 11.492 6.429 1.00 75.91 561 ILE A CA 1
ATOM 722 C C . ILE A 1 100 ? 119.732 10.947 5.303 1.00 75.94 561 ILE A C 1
ATOM 723 O O . ILE A 1 100 ? 120.136 10.021 4.599 1.00 76.04 561 ILE A O 1
ATOM 728 N N . ALA A 1 101 ? 118.536 11.506 5.133 1.00 75.88 562 ALA A N 1
ATOM 729 C CA . ALA A 1 101 ? 117.588 10.959 4.163 1.00 75.79 562 ALA A CA 1
ATOM 730 C C . ALA A 1 101 ? 116.537 11.953 3.702 1.00 75.79 562 ALA A C 1
ATOM 731 O O . ALA A 1 101 ? 115.983 12.698 4.503 1.00 75.75 562 ALA A O 1
ATOM 733 N N . GLN A 1 102 ? 116.258 11.948 2.403 1.00 75.89 563 GLN A N 1
ATOM 734 C CA . GLN A 1 102 ? 115.100 12.654 1.871 1.00 76.10 563 GLN A CA 1
ATOM 735 C C . GLN A 1 102 ? 113.835 12.037 2.434 1.00 76.13 563 GLN A C 1
ATOM 736 O O . GLN A 1 102 ? 113.755 10.822 2.591 1.00 76.38 563 GLN A O 1
ATOM 742 N N . ILE A 1 103 ? 112.838 12.860 2.727 1.00 76.08 564 ILE A N 1
ATOM 743 C CA . ILE A 1 103 ? 111.616 12.344 3.315 1.00 76.09 564 ILE A CA 1
ATOM 744 C C . ILE A 1 103 ? 110.386 13.065 2.819 1.00 76.32 564 ILE A C 1
ATOM 745 O O . ILE A 1 103 ? 110.192 14.240 3.096 1.00 76.42 564 ILE A O 1
ATOM 750 N N . ALA A 1 104 ? 109.547 12.355 2.084 1.00 76.63 565 ALA A N 1
ATOM 751 C CA . ALA A 1 104 ? 108.262 12.902 1.706 1.00 77.03 565 ALA A CA 1
ATOM 752 C C . ALA A 1 104 ? 107.275 12.679 2.847 1.00 77.31 565 ALA A C 1
ATOM 753 O O . ALA A 1 104 ? 106.998 11.538 3.220 1.00 77.41 565 ALA A O 1
ATOM 755 N N . ILE A 1 105 ? 106.754 13.763 3.413 1.00 77.53 566 ILE A N 1
ATOM 756 C CA . ILE A 1 105 ? 105.754 13.646 4.467 1.00 77.76 566 ILE A CA 1
ATOM 757 C C . ILE A 1 105 ? 104.374 13.410 3.873 1.00 77.92 566 ILE A C 1
ATOM 758 O O . ILE A 1 105 ? 103.932 14.163 3.005 1.00 77.96 566 ILE A O 1
ATOM 763 N N . LEU A 1 106 ? 103.692 12.371 4.344 1.00 78.15 567 LEU A N 1
ATOM 764 C CA . LEU A 1 106 ? 102.358 12.055 3.845 1.00 78.45 567 LEU A CA 1
ATOM 765 C C . LEU A 1 106 ? 101.284 12.490 4.831 1.00 78.61 567 LEU A C 1
ATOM 766 O O . LEU A 1 106 ? 101.055 13.678 5.011 1.00 78.78 567 LEU A O 1
ATOM 771 N N . GLU A 1 107 ? 100.625 11.535 5.472 1.00 78.85 568 GLU A N 1
ATOM 772 C CA . GLU A 1 107 ? 99.548 11.875 6.393 1.00 79.21 568 GLU A CA 1
ATOM 773 C C . GLU A 1 107 ? 100.075 12.095 7.806 1.00 79.18 568 GLU A C 1
ATOM 774 O O . GLU A 1 107 ? 100.272 11.135 8.554 1.00 79.32 568 GLU A O 1
ATOM 780 N N . LEU A 1 108 ? 100.291 13.354 8.186 1.00 79.06 569 LEU A N 1
ATOM 781 C CA . LEU A 1 108 ? 100.980 13.602 9.441 1.00 78.95 569 LEU A CA 1
ATOM 782 C C . LEU A 1 108 ? 100.556 14.707 10.394 1.00 78.92 569 LEU A C 1
ATOM 783 O O . LEU A 1 108 ? 100.873 15.860 10.139 1.00 79.06 569 LEU A O 1
ATOM 788 N N . PRO A 1 109 ? 99.699 14.438 11.386 1.00 78.84 570 PRO A N 1
ATOM 789 C CA . PRO A 1 109 ? 98.318 14.822 11.386 1.00 78.72 570 PRO A CA 1
ATOM 790 C C . PRO A 1 109 ? 98.514 16.264 11.882 1.00 78.59 570 PRO A C 1
ATOM 791 O O . PRO A 1 109 ? 97.714 17.155 11.578 1.00 78.81 570 PRO A O 1
ATOM 795 N N . SER A 1 110 ? 99.604 16.477 12.637 1.00 78.19 571 SER A N 1
ATOM 796 C CA . SER A 1 110 ? 100.023 17.820 13.100 1.00 77.68 571 SER A CA 1
ATOM 797 C C . SER A 1 110 ? 101.362 18.282 12.511 1.00 77.12 571 SER A C 1
ATOM 798 O O . SER A 1 110 ? 101.478 18.490 11.304 1.00 77.18 571 SER A O 1
ATOM 801 N N . ILE A 1 111 ? 102.368 18.451 13.368 1.00 76.28 572 ILE A N 1
ATOM 802 C CA . ILE A 1 111 ? 103.673 18.948 12.923 1.00 75.43 572 ILE A CA 1
ATOM 803 C C . ILE A 1 111 ? 104.777 17.915 13.127 1.00 74.59 572 ILE A C 1
ATOM 804 O O . ILE A 1 111 ? 104.517 16.821 13.606 1.00 74.57 572 ILE A O 1
ATOM 809 N N . LEU A 1 112 ? 106.003 18.268 12.760 1.00 73.60 573 LEU A N 1
ATOM 810 C CA . LEU A 1 112 ? 107.113 17.324 12.762 1.00 72.83 573 LEU A CA 1
ATOM 811 C C . LEU A 1 112 ? 108.402 18.076 13.004 1.00 72.49 573 LEU A C 1
ATOM 812 O O . LEU A 1 112 ? 108.875 18.781 12.122 1.00 72.51 573 LEU A O 1
ATOM 817 N N . THR A 1 113 ? 108.977 17.937 14.192 1.00 72.10 574 THR A N 1
ATOM 818 C CA . THR A 1 113 ? 110.150 18.738 14.538 1.00 71.85 574 THR A CA 1
ATOM 819 C C . THR A 1 113 ? 111.165 17.994 15.377 1.00 71.44 574 THR A C 1
ATOM 820 O O . THR A 1 113 ? 110.862 17.520 16.463 1.00 71.30 574 THR A O 1
ATOM 824 N N . THR A 1 114 ? 112.386 17.932 14.873 1.00 71.21 575 THR A N 1
ATOM 825 C CA . THR A 1 114 ? 113.499 17.339 15.597 1.00 71.18 575 THR A CA 1
ATOM 826 C C . THR A 1 114 ? 113.131 16.231 16.591 1.00 71.20 575 THR A C 1
ATOM 827 O O . THR A 1 114 ? 113.502 15.074 16.394 1.00 71.41 575 THR A O 1
ATOM 831 N N . GLY A 1 115 ? 112.419 16.568 17.660 1.00 71.07 576 GLY A N 1
ATOM 832 C CA . GLY A 1 115 ? 112.078 15.565 18.673 1.00 70.76 576 GLY A CA 1
ATOM 833 C C . GLY A 1 115 ? 111.217 14.411 18.177 1.00 70.60 576 GLY A C 1
ATOM 834 O O . GLY A 1 115 ? 111.039 13.413 18.879 1.00 70.49 576 GLY A O 1
ATOM 835 N N . TYR A 1 116 ? 110.679 14.541 16.967 1.00 70.59 577 TYR A N 1
ATOM 836 C CA . TYR A 1 116 ? 109.778 13.526 16.423 1.00 70.51 577 TYR A CA 1
ATOM 837 C C . TYR A 1 116 ? 110.420 12.152 16.438 1.00 70.86 577 TYR A C 1
ATOM 838 O O . TYR A 1 116 ? 111.536 11.970 15.948 1.00 70.91 577 TYR A O 1
ATOM 847 N N . SER A 1 117 ? 109.698 11.187 16.997 1.00 71.12 578 SER A N 1
ATOM 848 C CA . SER A 1 117 ? 110.132 9.804 17.000 1.00 71.31 578 SER A CA 1
ATOM 849 C C . SER A 1 117 ? 109.031 8.922 16.412 1.00 71.33 578 SER A C 1
ATOM 850 O O . SER A 1 117 ? 107.859 9.290 16.432 1.00 71.31 578 SER A O 1
ATOM 853 N N . CYS A 1 118 ? 109.404 7.765 15.878 1.00 71.44 579 CYS A N 1
ATOM 854 C CA . CYS A 1 118 ? 108.410 6.844 15.337 1.00 71.59 579 CYS A CA 1
ATOM 855 C C . CYS A 1 118 ? 109.023 5.529 14.876 1.00 71.71 579 CYS A C 1
ATOM 856 O O . CYS A 1 118 ? 110.201 5.254 15.122 1.00 71.74 579 CYS A O 1
ATOM 859 N N . VAL A 1 119 ? 108.212 4.718 14.203 1.00 71.82 580 VAL A N 1
ATOM 860 C CA . VAL A 1 119 ? 108.657 3.411 13.730 1.00 71.89 580 VAL A CA 1
ATOM 861 C C . VAL A 1 119 ? 109.054 3.465 12.263 1.00 71.90 580 VAL A C 1
ATOM 862 O O . VAL A 1 119 ? 108.306 3.973 11.424 1.00 71.89 580 VAL A O 1
ATOM 866 N N . MET A 1 120 ? 110.240 2.944 11.963 1.00 71.92 581 MET A N 1
ATOM 867 C CA . MET A 1 120 ? 110.727 2.892 10.593 1.00 72.03 581 MET A CA 1
ATOM 868 C C . MET A 1 120 ? 110.858 1.449 10.143 1.00 72.39 581 MET A C 1
ATOM 869 O O . MET A 1 120 ? 111.434 0.629 10.847 1.00 72.40 581 MET A O 1
ATOM 874 N N . HIS A 1 121 ? 110.317 1.150 8.969 1.00 72.85 582 HIS A N 1
ATOM 875 C CA . HIS A 1 121 ? 110.461 -0.152 8.348 1.00 73.26 582 HIS A CA 1
ATOM 876 C C . HIS A 1 121 ? 111.354 0.022 7.139 1.00 73.78 582 HIS A C 1
ATOM 877 O O . HIS A 1 121 ? 110.916 0.604 6.149 1.00 73.91 582 HIS A O 1
ATOM 884 N N . ILE A 1 122 ? 112.600 -0.450 7.199 1.00 74.38 583 ILE A N 1
ATOM 885 C CA . ILE A 1 122 ? 113.491 -0.254 6.053 1.00 75.23 583 ILE A CA 1
ATOM 886 C C . ILE A 1 122 ? 113.385 -1.383 5.046 1.00 75.73 583 ILE A C 1
ATOM 887 O O . ILE A 1 122 ? 113.054 -1.167 3.870 1.00 76.29 583 ILE A O 1
ATOM 892 N N . HIS A 1 123 ? 113.683 -2.590 5.490 1.00 75.77 584 HIS A N 1
ATOM 893 C CA . HIS A 1 123 ? 113.476 -3.731 4.637 1.00 75.80 584 HIS A CA 1
ATOM 894 C C . HIS A 1 123 ? 112.763 -4.711 5.517 1.00 76.14 584 HIS A C 1
ATOM 895 O O . HIS A 1 123 ? 111.760 -4.374 6.149 1.00 76.29 584 HIS A O 1
ATOM 902 N N . THR A 1 124 ? 113.312 -5.914 5.589 1.00 76.34 585 THR A N 1
ATOM 903 C CA . THR A 1 124 ? 112.812 -6.934 6.480 1.00 76.44 585 THR A CA 1
ATOM 904 C C . THR A 1 124 ? 112.807 -6.452 7.933 1.00 76.44 585 THR A C 1
ATOM 905 O O . THR A 1 124 ? 112.187 -7.076 8.791 1.00 76.42 585 THR A O 1
ATOM 909 N N . ALA A 1 125 ? 113.497 -5.343 8.202 1.00 76.54 586 ALA A N 1
ATOM 910 C CA . ALA A 1 125 ? 113.636 -4.824 9.566 1.00 76.53 586 ALA A CA 1
ATOM 911 C C . ALA A 1 125 ? 112.575 -3.798 9.926 1.00 76.61 586 ALA A C 1
ATOM 912 O O . ALA A 1 125 ? 111.974 -3.177 9.050 1.00 76.69 586 ALA A O 1
ATOM 914 N N . VAL A 1 126 ? 112.364 -3.632 11.229 1.00 76.75 587 VAL A N 1
ATOM 915 C CA . VAL A 1 126 ? 111.440 -2.643 11.774 1.00 77.01 587 VAL A CA 1
ATOM 916 C C . VAL A 1 126 ? 112.050 -2.078 13.043 1.00 77.33 587 VAL A C 1
ATOM 917 O O . VAL A 1 126 ? 112.428 -2.821 13.940 1.00 77.44 587 VAL A O 1
ATOM 921 N N . GLU A 1 127 ? 112.140 -0.758 13.125 1.00 77.80 588 GLU A N 1
ATOM 922 C CA . GLU A 1 127 ? 112.981 -0.153 14.134 1.00 78.23 588 GLU A CA 1
ATOM 923 C C . GLU A 1 127 ? 112.507 1.221 14.581 1.00 78.31 588 GLU A C 1
ATOM 924 O O . GLU A 1 127 ? 111.983 2.003 13.785 1.00 78.32 588 GLU A O 1
ATOM 930 N N . GLU A 1 128 ? 112.705 1.503 15.864 1.00 78.48 589 GLU A N 1
ATOM 931 C CA . GLU A 1 128 ? 112.404 2.809 16.439 1.00 78.62 589 GLU A CA 1
ATOM 932 C C . GLU A 1 128 ? 113.383 3.860 15.927 1.00 78.16 589 GLU A C 1
ATOM 933 O O . GLU A 1 128 ? 114.599 3.690 16.026 1.00 78.09 589 GLU A O 1
ATOM 939 N N . VAL A 1 129 ? 112.848 4.944 15.375 1.00 77.78 590 VAL A N 1
ATOM 940 C CA . VAL A 1 129 ? 113.682 6.022 14.846 1.00 77.48 590 VAL A CA 1
ATOM 941 C C . VAL A 1 129 ? 113.176 7.381 15.299 1.00 77.51 590 VAL A C 1
ATOM 942 O O . VAL A 1 129 ? 111.972 7.589 15.446 1.00 77.51 590 VAL A O 1
ATOM 946 N N . SER A 1 130 ? 114.102 8.306 15.517 1.00 77.46 591 SER A N 1
ATOM 947 C CA . SER A 1 130 ? 113.741 9.683 15.826 1.00 77.43 591 SER A CA 1
ATOM 948 C C . SER A 1 130 ? 114.566 10.657 14.988 1.00 77.33 591 SER A C 1
ATOM 949 O O . SER A 1 130 ? 115.718 10.381 14.650 1.00 77.40 591 SER A O 1
ATOM 952 N N . PHE A 1 131 ? 113.971 11.794 14.647 1.00 77.15 592 PHE A N 1
ATOM 953 C CA . PHE A 1 131 ? 114.662 12.804 13.862 1.00 77.06 592 PHE A CA 1
ATOM 954 C C . PHE A 1 131 ? 115.732 13.477 14.708 1.00 77.09 592 PHE A C 1
ATOM 955 O O . PHE A 1 131 ? 115.487 13.805 15.863 1.00 77.26 592 PHE A O 1
ATOM 963 N N . ALA A 1 132 ? 116.919 13.674 14.144 1.00 77.10 593 ALA A N 1
ATOM 964 C CA . ALA A 1 132 ? 117.987 14.366 14.863 1.00 77.10 593 ALA A CA 1
ATOM 965 C C . ALA A 1 132 ? 117.981 15.854 14.542 1.00 77.14 593 ALA A C 1
ATOM 966 O O . ALA A 1 132 ? 117.962 16.688 15.440 1.00 77.09 593 ALA A O 1
ATOM 968 N N . LYS A 1 133 ? 117.998 16.175 13.252 1.00 77.29 594 LYS A N 1
ATOM 969 C CA . LYS A 1 133 ? 117.966 17.556 12.786 1.00 77.44 594 LYS A CA 1
ATOM 970 C C . LYS A 1 133 ? 117.273 17.620 11.432 1.00 77.30 594 LYS A C 1
ATOM 971 O O . LYS A 1 133 ? 117.420 16.713 10.611 1.00 77.46 594 LYS A O 1
ATOM 977 N N . LEU A 1 134 ? 116.522 18.687 11.189 1.00 77.09 595 LEU A N 1
ATOM 978 C CA . LEU A 1 134 ? 116.006 18.940 9.850 1.00 76.89 595 LEU A CA 1
ATOM 979 C C . LEU A 1 134 ? 117.016 19.816 9.125 1.00 76.91 595 LEU A C 1
ATOM 980 O O . LEU A 1 134 ? 117.366 20.896 9.606 1.00 77.07 595 LEU A O 1
ATOM 985 N N . LEU A 1 135 ? 117.494 19.354 7.975 1.00 76.77 596 LEU A N 1
ATOM 986 C CA . LEU A 1 135 ? 118.563 20.064 7.273 1.00 76.67 596 LEU A CA 1
ATOM 987 C C . LEU A 1 135 ? 118.067 21.055 6.203 1.00 76.63 596 LEU A C 1
ATOM 988 O O . LEU A 1 135 ? 118.493 22.209 6.173 1.00 76.57 596 LEU A O 1
ATOM 993 N N . HIS A 1 136 ? 117.169 20.605 5.334 1.00 76.57 597 HIS A N 1
ATOM 994 C CA . HIS A 1 136 ? 116.601 21.480 4.320 1.00 76.56 597 HIS A CA 1
ATOM 995 C C . HIS A 1 136 ? 115.152 21.146 4.048 1.00 76.71 597 HIS A C 1
ATOM 996 O O . HIS A 1 136 ? 114.638 20.123 4.486 1.00 76.69 597 HIS A O 1
ATOM 1003 N N . LYS A 1 137 ? 114.498 22.025 3.307 1.00 77.03 598 LYS A N 1
ATOM 1004 C CA . LYS A 1 137 ? 113.189 21.742 2.774 1.00 77.40 598 LYS A CA 1
ATOM 1005 C C . LYS A 1 137 ? 113.387 21.604 1.278 1.00 77.70 598 LYS A C 1
ATOM 1006 O O . LYS A 1 137 ? 114.449 21.942 0.755 1.00 77.73 598 LYS A O 1
ATOM 1012 N N . LEU A 1 138 ? 112.382 21.088 0.588 1.00 78.11 599 LEU A N 1
ATOM 1013 C CA . LEU A 1 138 ? 112.455 20.998 -0.860 1.00 78.49 599 LEU A CA 1
ATOM 1014 C C . LEU A 1 138 ? 111.168 21.483 -1.482 1.00 78.95 599 LEU A C 1
ATOM 1015 O O . LEU A 1 138 ? 110.086 21.272 -0.926 1.00 79.00 599 LEU A O 1
ATOM 1020 N N . ASP A 1 139 ? 111.277 22.133 -2.636 1.00 79.50 600 ASP A N 1
ATOM 1021 C CA . ASP A 1 139 ? 110.075 22.521 -3.348 1.00 80.16 600 ASP A CA 1
ATOM 1022 C C . ASP A 1 139 ? 109.733 21.644 -4.531 1.00 80.38 600 ASP A C 1
ATOM 1023 O O . ASP A 1 139 ? 109.628 20.419 -4.392 1.00 80.68 600 ASP A O 1
ATOM 1028 N N . LYS A 1 140 ? 109.525 22.262 -5.685 1.00 80.44 601 LYS A N 1
ATOM 1029 C CA . LYS A 1 140 ? 109.026 21.503 -6.823 1.00 80.60 601 LYS A CA 1
ATOM 1030 C C . LYS A 1 140 ? 110.146 20.749 -7.525 1.00 80.68 601 LYS A C 1
ATOM 1031 O O . LYS A 1 140 ? 110.168 19.518 -7.534 1.00 80.67 601 LYS A O 1
ATOM 1037 N N . THR A 1 141 ? 111.087 21.495 -8.089 1.00 80.83 602 THR A N 1
ATOM 1038 C CA . THR A 1 141 ? 112.257 20.887 -8.712 1.00 80.92 602 THR A CA 1
ATOM 1039 C C . THR A 1 141 ? 113.278 20.463 -7.655 1.00 80.86 602 THR A C 1
ATOM 1040 O O . THR A 1 141 ? 114.451 20.825 -7.730 1.00 80.87 602 THR A O 1
ATOM 1044 N N . ASN A 1 142 ? 112.819 19.696 -6.669 1.00 80.81 603 ASN A N 1
ATOM 1045 C CA . ASN A 1 142 ? 113.665 19.257 -5.551 1.00 80.76 603 ASN A CA 1
ATOM 1046 C C . ASN A 1 142 ? 114.883 20.129 -5.276 1.00 80.59 603 ASN A C 1
ATOM 1047 O O . ASN A 1 142 ? 116.018 19.711 -5.503 1.00 80.64 603 ASN A O 1
ATOM 1052 N N . ARG A 1 143 ? 114.639 21.333 -4.768 1.00 80.27 604 ARG A N 1
ATOM 1053 C CA . ARG A 1 143 ? 115.706 22.268 -4.466 1.00 79.90 604 ARG A CA 1
ATOM 1054 C C . ARG A 1 143 ? 116.057 22.242 -2.978 1.00 79.84 604 ARG A C 1
ATOM 1055 O O . ARG A 1 143 ? 115.280 21.755 -2.158 1.00 79.88 604 ARG A O 1
ATOM 1063 N N . LYS A 1 144 ? 117.226 22.774 -2.634 1.00 79.68 605 LYS A N 1
ATOM 1064 C CA . LYS A 1 144 ? 117.735 22.696 -1.263 1.00 79.64 605 LYS A CA 1
ATOM 1065 C C . LYS A 1 144 ? 117.574 24.005 -0.481 1.00 79.65 605 LYS A C 1
ATOM 1066 O O . LYS A 1 144 ? 118.519 24.786 -0.373 1.00 79.72 605 LYS A O 1
ATOM 1072 N N . SER A 1 145 ? 116.394 24.240 0.079 1.00 79.66 606 SER A N 1
ATOM 1073 C CA . SER A 1 145 ? 116.181 25.445 0.878 1.00 79.71 606 SER A CA 1
ATOM 1074 C C . SER A 1 145 ? 117.373 25.695 1.806 1.00 79.75 606 SER A C 1
ATOM 1075 O O . SER A 1 145 ? 117.742 24.823 2.592 1.00 79.66 606 SER A O 1
ATOM 1078 N N . LYS A 1 146 ? 117.968 26.885 1.725 1.00 79.88 607 LYS A N 1
ATOM 1079 C CA . LYS A 1 146 ? 119.201 27.159 2.470 1.00 79.91 607 LYS A CA 1
ATOM 1080 C C . LYS A 1 146 ? 119.002 27.514 3.942 1.00 79.81 607 LYS A C 1
ATOM 1081 O O . LYS A 1 146 ? 119.976 27.636 4.680 1.00 79.86 607 LYS A O 1
ATOM 1087 N N . LYS A 1 147 ? 117.757 27.692 4.368 1.00 79.65 608 LYS A N 1
ATOM 1088 C CA . LYS A 1 147 ? 117.478 27.784 5.796 1.00 79.44 608 LYS A CA 1
ATOM 1089 C C . LYS A 1 147 ? 116.842 26.479 6.255 1.00 79.27 608 LYS A C 1
ATOM 1090 O O . LYS A 1 147 ? 115.902 25.992 5.627 1.00 79.32 608 LYS A O 1
ATOM 1096 N N . PRO A 1 148 ? 117.356 25.902 7.350 1.00 79.08 609 PRO A N 1
ATOM 1097 C CA . PRO A 1 148 ? 116.792 24.654 7.853 1.00 78.97 609 PRO A CA 1
ATOM 1098 C C . PRO A 1 148 ? 115.406 24.909 8.425 1.00 78.86 609 PRO A C 1
ATOM 1099 O O . PRO A 1 148 ? 115.209 25.889 9.134 1.00 78.84 609 PRO A O 1
ATOM 1103 N N . PRO A 1 149 ? 114.442 24.042 8.094 1.00 78.81 610 PRO A N 1
ATOM 1104 C CA . PRO A 1 149 ? 113.049 24.227 8.493 1.00 78.79 610 PRO A CA 1
ATOM 1105 C C . PRO A 1 149 ? 112.856 24.148 10.005 1.00 78.81 610 PRO A C 1
ATOM 1106 O O . PRO A 1 149 ? 113.339 23.218 10.652 1.00 78.82 610 PRO A O 1
ATOM 1110 N N . MET A 1 150 ? 112.154 25.132 10.556 1.00 78.81 611 MET A N 1
ATOM 1111 C CA . MET A 1 150 ? 111.828 25.152 11.973 1.00 78.79 611 MET A CA 1
ATOM 1112 C C . MET A 1 150 ? 110.961 23.934 12.275 1.00 78.58 611 MET A C 1
ATOM 1113 O O . MET A 1 150 ? 111.029 23.360 13.357 1.00 78.61 611 MET A O 1
ATOM 1118 N N . PHE A 1 151 ? 110.146 23.546 11.299 1.00 78.39 612 PHE A N 1
ATOM 1119 C CA . PHE A 1 151 ? 109.268 22.389 11.435 1.00 78.18 612 PHE A CA 1
ATOM 1120 C C . PHE A 1 151 ? 108.894 21.836 10.065 1.00 78.11 612 PHE A C 1
ATOM 1121 O O . PHE A 1 151 ? 109.286 22.389 9.042 1.00 78.14 612 PHE A O 1
ATOM 1129 N N . ALA A 1 152 ? 108.144 20.739 10.047 1.00 78.07 613 ALA A N 1
ATOM 1130 C CA . ALA A 1 152 ? 107.707 20.134 8.792 1.00 78.18 613 ALA A CA 1
ATOM 1131 C C . ALA A 1 152 ? 106.213 19.838 8.821 1.00 78.28 613 ALA A C 1
ATOM 1132 O O . ALA A 1 152 ? 105.609 19.759 9.889 1.00 78.32 613 ALA A O 1
ATOM 1134 N N . THR A 1 153 ? 105.621 19.663 7.646 1.00 78.43 614 THR A N 1
ATOM 1135 C CA . THR A 1 153 ? 104.182 19.477 7.556 1.00 78.62 614 THR A CA 1
ATOM 1136 C C . THR A 1 153 ? 103.772 18.519 6.443 1.00 78.69 614 THR A C 1
ATOM 1137 O O . THR A 1 153 ? 104.582 18.147 5.597 1.00 78.73 614 THR A O 1
ATOM 1141 N N . LYS A 1 154 ? 102.499 18.136 6.454 1.00 78.74 615 LYS A N 1
ATOM 1142 C CA . LYS A 1 154 ? 101.934 17.249 5.445 1.00 78.90 615 LYS A CA 1
ATOM 1143 C C . LYS A 1 154 ? 102.363 17.612 4.025 1.00 78.93 615 LYS A C 1
ATOM 1144 O O . LYS A 1 154 ? 102.513 18.789 3.694 1.00 78.97 615 LYS A O 1
ATOM 1150 N N . GLY A 1 155 ? 102.555 16.589 3.193 1.00 78.98 616 GLY A N 1
ATOM 1151 C CA . GLY A 1 155 ? 102.857 16.767 1.770 1.00 79.03 616 GLY A CA 1
ATOM 1152 C C . GLY A 1 155 ? 104.039 17.676 1.483 1.00 79.05 616 GLY A C 1
ATOM 1153 O O . GLY A 1 155 ? 104.035 18.440 0.517 1.00 79.08 616 GLY A O 1
ATOM 1154 N N . MET A 1 156 ? 105.061 17.582 2.322 1.00 79.02 617 MET A N 1
ATOM 1155 C CA . MET A 1 156 ? 106.211 18.459 2.218 1.00 79.02 617 MET A CA 1
ATOM 1156 C C . MET A 1 156 ? 107.474 17.624 2.051 1.00 78.96 617 MET A C 1
ATOM 1157 O O . MET A 1 156 ? 107.735 16.734 2.856 1.00 79.05 617 MET A O 1
ATOM 1162 N N . LYS A 1 157 ? 108.253 17.886 1.007 1.00 78.85 618 LYS A N 1
ATOM 1163 C CA . LYS A 1 157 ? 109.546 17.217 0.887 1.00 78.61 618 LYS A CA 1
ATOM 1164 C C . LYS A 1 157 ? 110.538 17.914 1.803 1.00 78.25 618 LYS A C 1
ATOM 1165 O O . LYS A 1 157 ? 110.503 19.131 1.954 1.00 78.33 618 LYS A O 1
ATOM 1171 N N . ILE A 1 158 ? 111.418 17.135 2.416 1.00 77.75 619 ILE A N 1
ATOM 1172 C CA . ILE A 1 158 ? 112.364 17.659 3.387 1.00 77.39 619 ILE A CA 1
ATOM 1173 C C . ILE A 1 158 ? 113.493 16.652 3.542 1.00 77.17 619 ILE A C 1
ATOM 1174 O O . ILE A 1 158 ? 113.321 15.477 3.236 1.00 77.25 619 ILE A O 1
ATOM 1179 N N . ILE A 1 159 ? 114.652 17.109 3.997 1.00 76.82 620 ILE A N 1
ATOM 1180 C CA . ILE A 1 159 ? 115.790 16.223 4.190 1.00 76.59 620 ILE A CA 1
ATOM 1181 C C . ILE A 1 159 ? 116.376 16.423 5.585 1.00 76.53 620 ILE A C 1
ATOM 1182 O O . ILE A 1 159 ? 116.846 17.506 5.922 1.00 76.50 620 ILE A O 1
ATOM 1187 N N . ALA A 1 160 ? 116.329 15.371 6.397 1.00 76.54 621 ALA A N 1
ATOM 1188 C CA . ALA A 1 160 ? 116.712 15.457 7.804 1.00 76.53 621 ALA A CA 1
ATOM 1189 C C . ALA A 1 160 ? 117.775 14.434 8.172 1.00 76.55 621 ALA A C 1
ATOM 1190 O O . ALA A 1 160 ? 118.255 13.688 7.325 1.00 76.60 621 ALA A O 1
ATOM 1192 N N . GLU A 1 161 ? 118.136 14.411 9.448 1.00 76.63 622 GLU A N 1
ATOM 1193 C CA . GLU A 1 161 ? 119.074 13.433 9.969 1.00 76.83 622 GLU A CA 1
ATOM 1194 C C . GLU A 1 161 ? 118.321 12.567 10.973 1.00 76.80 622 GLU A C 1
ATOM 1195 O O . GLU A 1 161 ? 117.584 13.087 11.811 1.00 76.85 622 GLU A O 1
ATOM 1201 N N . LEU A 1 162 ? 118.490 11.250 10.880 1.00 76.73 623 LEU A N 1
ATOM 1202 C CA . LEU A 1 162 ? 117.721 10.321 11.704 1.00 76.63 623 LEU A CA 1
ATOM 1203 C C . LEU A 1 162 ? 118.611 9.457 12.598 1.00 76.70 623 LEU A C 1
ATOM 1204 O O . LEU A 1 162 ? 119.693 9.041 12.189 1.00 76.58 623 LEU A O 1
ATOM 1209 N N . GLU A 1 163 ? 118.148 9.192 13.817 1.00 76.92 624 GLU A N 1
ATOM 1210 C CA . GLU A 1 163 ? 118.891 8.366 14.768 1.00 77.24 624 GLU A CA 1
ATOM 1211 C C . GLU A 1 163 ? 118.074 7.169 15.220 1.00 77.31 624 GLU A C 1
ATOM 1212 O O . GLU A 1 163 ? 116.860 7.265 15.402 1.00 77.33 624 GLU A O 1
ATOM 1218 N N . THR A 1 164 ? 118.752 6.045 15.416 1.00 77.51 625 THR A N 1
ATOM 1219 C CA . THR A 1 164 ? 118.109 4.837 15.913 1.00 77.79 625 THR A CA 1
ATOM 1220 C C . THR A 1 164 ? 118.783 4.394 17.200 1.00 77.97 625 THR A C 1
ATOM 1221 O O . THR A 1 164 ? 119.970 4.640 17.402 1.00 78.08 625 THR A O 1
ATOM 1225 N N . GLN A 1 165 ? 118.023 3.732 18.066 1.00 78.10 626 GLN A N 1
ATOM 1226 C CA . GLN A 1 165 ? 118.554 3.222 19.323 1.00 78.20 626 GLN A CA 1
ATOM 1227 C C . GLN A 1 165 ? 119.714 2.271 19.071 1.00 77.95 626 GLN A C 1
ATOM 1228 O O . GLN A 1 165 ? 120.752 2.344 19.727 1.00 77.83 626 GLN A O 1
ATOM 1234 N N . THR A 1 166 ? 119.519 1.377 18.107 1.00 77.77 627 THR A N 1
ATOM 1235 C CA . THR A 1 166 ? 120.481 0.330 17.809 1.00 77.54 627 THR A CA 1
ATOM 1236 C C . THR A 1 166 ? 120.774 0.302 16.318 1.00 77.39 627 THR A C 1
ATOM 1237 O O . THR A 1 166 ? 119.936 0.711 15.513 1.00 77.40 627 THR A O 1
ATOM 1241 N N . PRO A 1 167 ? 121.963 -0.189 15.943 1.00 77.17 628 PRO A N 1
ATOM 1242 C CA . PRO A 1 167 ? 122.386 -0.160 14.550 1.00 77.01 628 PRO A CA 1
ATOM 1243 C C . PRO A 1 167 ? 121.412 -0.926 13.678 1.00 76.90 628 PRO A C 1
ATOM 1244 O O . PRO A 1 167 ? 120.924 -1.977 14.085 1.00 77.00 628 PRO A O 1
ATOM 1248 N N . VAL A 1 168 ? 121.118 -0.394 12.498 1.00 76.73 629 VAL A N 1
ATOM 1249 C CA . VAL A 1 168 ? 120.349 -1.133 11.505 1.00 76.67 629 VAL A CA 1
ATOM 1250 C C . VAL A 1 168 ? 121.068 -1.089 10.162 1.00 76.79 629 VAL A C 1
ATOM 1251 O O . VAL A 1 168 ? 121.658 -0.074 9.802 1.00 76.90 629 VAL A O 1
ATOM 1255 N N . CYS A 1 169 ? 121.047 -2.200 9.436 1.00 76.83 630 CYS A N 1
ATOM 1256 C CA . CYS A 1 169 ? 121.734 -2.267 8.159 1.00 76.88 630 CYS A CA 1
ATOM 1257 C C . CYS A 1 169 ? 120.938 -1.497 7.138 1.00 76.77 630 CYS A C 1
ATOM 1258 O O . CYS A 1 169 ? 119.713 -1.592 7.102 1.00 76.74 630 CYS A O 1
ATOM 1261 N N . MET A 1 170 ? 121.636 -0.732 6.308 1.00 76.78 631 MET A N 1
ATOM 1262 C CA . MET A 1 170 ? 120.994 0.033 5.250 1.00 76.86 631 MET A CA 1
ATOM 1263 C C . MET A 1 170 ? 122.035 0.492 4.239 1.00 76.92 631 MET A C 1
ATOM 1264 O O . MET A 1 170 ? 123.234 0.456 4.510 1.00 76.87 631 MET A O 1
ATOM 1269 N N . GLU A 1 171 ? 121.573 0.917 3.071 1.00 77.05 632 GLU A N 1
ATOM 1270 C CA . GLU A 1 171 ? 122.469 1.415 2.037 1.00 77.26 632 GLU A CA 1
ATOM 1271 C C . GLU A 1 171 ? 121.882 2.665 1.394 1.00 77.34 632 GLU A C 1
ATOM 1272 O O . GLU A 1 171 ? 120.671 2.878 1.437 1.00 77.39 632 GLU A O 1
ATOM 1278 N N . ARG A 1 172 ? 122.728 3.499 0.801 1.00 77.36 633 ARG A N 1
ATOM 1279 C CA . ARG A 1 172 ? 122.215 4.639 0.068 1.00 77.55 633 ARG A CA 1
ATOM 1280 C C . ARG A 1 172 ? 121.230 4.169 -0.987 1.00 77.66 633 ARG A C 1
ATOM 1281 O O . ARG A 1 172 ? 121.483 3.194 -1.691 1.00 77.72 633 ARG A O 1
ATOM 1289 N N . PHE A 1 173 ? 120.101 4.858 -1.093 1.00 77.80 634 PHE A N 1
ATOM 1290 C CA . PHE A 1 173 ? 119.118 4.547 -2.122 1.00 77.94 634 PHE A CA 1
ATOM 1291 C C . PHE A 1 173 ? 119.782 4.613 -3.490 1.00 78.19 634 PHE A C 1
ATOM 1292 O O . PHE A 1 173 ? 119.353 3.963 -4.445 1.00 78.33 634 PHE A O 1
ATOM 1300 N N . GLU A 1 174 ? 120.840 5.410 -3.565 1.00 78.41 635 GLU A N 1
ATOM 1301 C CA . GLU A 1 174 ? 121.580 5.627 -4.798 1.00 78.54 635 GLU A CA 1
ATOM 1302 C C . GLU A 1 174 ? 122.371 4.384 -5.181 1.00 78.43 635 GLU A C 1
ATOM 1303 O O . GLU A 1 174 ? 122.795 4.239 -6.325 1.00 78.44 635 GLU A O 1
ATOM 1309 N N . ASP A 1 175 ? 122.566 3.491 -4.216 1.00 78.35 636 ASP A N 1
ATOM 1310 C CA . ASP A 1 175 ? 123.389 2.301 -4.417 1.00 78.30 636 ASP A CA 1
ATOM 1311 C C . ASP A 1 175 ? 122.549 1.033 -4.508 1.00 78.16 636 ASP A C 1
ATOM 1312 O O . ASP A 1 175 ? 122.745 0.218 -5.407 1.00 78.25 636 ASP A O 1
ATOM 1317 N N . TYR A 1 176 ? 121.626 0.862 -3.567 1.00 77.90 637 TYR A N 1
ATOM 1318 C CA . TYR A 1 176 ? 120.712 -0.271 -3.599 1.00 77.74 637 TYR A CA 1
ATOM 1319 C C . TYR A 1 176 ? 119.315 0.180 -3.227 1.00 77.75 637 TYR A C 1
ATOM 1320 O O . TYR A 1 176 ? 118.984 0.277 -2.053 1.00 77.83 637 TYR A O 1
ATOM 1329 N N . GLN A 1 177 ? 118.487 0.440 -4.228 1.00 77.81 638 GLN A N 1
ATOM 1330 C CA . GLN A 1 177 ? 117.149 0.956 -3.976 1.00 77.87 638 GLN A CA 1
ATOM 1331 C C . GLN A 1 177 ? 116.419 0.280 -2.816 1.00 77.72 638 GLN A C 1
ATOM 1332 O O . GLN A 1 177 ? 115.873 0.964 -1.957 1.00 77.89 638 GLN A O 1
ATOM 1338 N N . TYR A 1 178 ? 116.410 -1.050 -2.774 1.00 77.46 639 TYR A N 1
ATOM 1339 C CA . TYR A 1 178 ? 115.668 -1.743 -1.718 1.00 77.07 639 TYR A CA 1
ATOM 1340 C C . TYR A 1 178 ? 116.238 -1.493 -0.321 1.00 76.56 639 TYR A C 1
ATOM 1341 O O . TYR A 1 178 ? 115.491 -1.359 0.647 1.00 76.44 639 TYR A O 1
ATOM 1350 N N . MET A 1 179 ? 117.557 -1.421 -0.221 1.00 76.05 640 MET A N 1
ATOM 1351 C CA . MET A 1 179 ? 118.204 -1.199 1.063 1.00 75.81 640 MET A CA 1
ATOM 1352 C C . MET A 1 179 ? 118.165 0.269 1.468 1.00 75.61 640 MET A C 1
ATOM 1353 O O . MET A 1 179 ? 118.677 0.646 2.524 1.00 75.49 640 MET A O 1
ATOM 1358 N N . GLY A 1 180 ? 117.542 1.084 0.621 1.00 75.44 641 GLY A N 1
ATOM 1359 C CA . GLY A 1 180 ? 117.536 2.533 0.788 1.00 75.11 641 GLY A CA 1
ATOM 1360 C C . GLY A 1 180 ? 116.158 3.125 0.996 1.00 74.96 641 GLY A C 1
ATOM 1361 O O . GLY A 1 180 ? 116.027 4.198 1.563 1.00 74.94 641 GLY A O 1
ATOM 1362 N N . ARG A 1 181 ? 115.123 2.439 0.532 1.00 74.94 642 ARG A N 1
ATOM 1363 C CA . ARG A 1 181 ? 113.765 2.874 0.808 1.00 75.09 642 ARG A CA 1
ATOM 1364 C C . ARG A 1 181 ? 113.413 2.536 2.243 1.00 74.93 642 ARG A C 1
ATOM 1365 O O . ARG A 1 181 ? 113.997 1.633 2.848 1.00 74.95 642 ARG A O 1
ATOM 1373 N N . PHE A 1 182 ? 112.455 3.274 2.785 1.00 74.73 643 PHE A N 1
ATOM 1374 C CA . PHE A 1 182 ? 111.895 2.982 4.095 1.00 74.52 643 PHE A CA 1
ATOM 1375 C C . PHE A 1 182 ? 110.644 3.825 4.277 1.00 74.30 643 PHE A C 1
ATOM 1376 O O . PHE A 1 182 ? 110.567 4.942 3.767 1.00 74.32 643 PHE A O 1
ATOM 1384 N N . THR A 1 183 ? 109.654 3.294 4.982 1.00 73.96 644 THR A N 1
ATOM 1385 C CA . THR A 1 183 ? 108.491 4.103 5.302 1.00 73.79 644 THR A CA 1
ATOM 1386 C C . THR A 1 183 ? 108.433 4.355 6.815 1.00 73.59 644 THR A C 1
ATOM 1387 O O . THR A 1 183 ? 108.968 3.574 7.602 1.00 73.63 644 THR A O 1
ATOM 1391 N N . LEU A 1 184 ? 107.815 5.465 7.211 1.00 73.32 645 LEU A N 1
ATOM 1392 C CA . LEU A 1 184 ? 107.744 5.859 8.617 1.00 72.91 645 LEU A CA 1
ATOM 1393 C C . LEU A 1 184 ? 106.318 5.747 9.128 1.00 72.86 645 LEU A C 1
ATOM 1394 O O . LEU A 1 184 ? 105.372 6.139 8.442 1.00 72.76 645 LEU A O 1
ATOM 1399 N N . ARG A 1 185 ? 106.158 5.211 10.334 1.00 72.88 646 ARG A N 1
ATOM 1400 C CA . ARG A 1 185 ? 104.820 5.028 10.890 1.00 73.08 646 ARG A CA 1
ATOM 1401 C C . ARG A 1 185 ? 104.678 5.473 12.335 1.00 73.09 646 ARG A C 1
ATOM 1402 O O . ARG A 1 185 ? 105.323 4.920 13.230 1.00 73.10 646 ARG A O 1
ATOM 1410 N N . ASP A 1 186 ? 103.833 6.485 12.541 1.00 73.13 647 ASP A N 1
ATOM 1411 C CA . ASP A 1 186 ? 103.369 6.877 13.866 1.00 73.25 647 ASP A CA 1
ATOM 1412 C C . ASP A 1 186 ? 102.349 5.815 14.215 1.00 73.34 647 ASP A C 1
ATOM 1413 O O . ASP A 1 186 ? 101.168 6.101 14.418 1.00 73.16 647 ASP A O 1
ATOM 1418 N N . GLN A 1 187 ? 102.855 4.591 14.314 1.00 73.72 648 GLN A N 1
ATOM 1419 C CA . GLN A 1 187 ? 102.118 3.371 13.963 1.00 74.08 648 GLN A CA 1
ATOM 1420 C C . GLN A 1 187 ? 100.601 3.329 14.174 1.00 74.14 648 GLN A C 1
ATOM 1421 O O . GLN A 1 187 ? 100.021 2.255 14.341 1.00 74.24 648 GLN A O 1
ATOM 1427 N N . GLY A 1 188 ? 99.961 4.491 14.149 1.00 74.22 649 GLY A N 1
ATOM 1428 C CA . GLY A 1 188 ? 98.554 4.526 13.805 1.00 74.31 649 GLY A CA 1
ATOM 1429 C C . GLY A 1 188 ? 98.524 4.300 12.301 1.00 74.44 649 GLY A C 1
ATOM 1430 O O . GLY A 1 188 ? 97.825 3.418 11.798 1.00 74.46 649 GLY A O 1
ATOM 1431 N N . THR A 1 189 ? 99.340 5.076 11.591 1.00 74.52 650 THR A N 1
ATOM 1432 C CA . THR A 1 189 ? 99.327 5.123 10.132 1.00 74.42 650 THR A CA 1
ATOM 1433 C C . THR A 1 189 ? 100.708 5.478 9.571 1.00 74.37 650 THR A C 1
ATOM 1434 O O . THR A 1 189 ? 101.633 5.782 10.328 1.00 74.36 650 THR A O 1
ATOM 1438 N N . THR A 1 190 ? 100.841 5.436 8.246 1.00 74.25 651 THR A N 1
ATOM 1439 C CA . THR A 1 190 ? 102.098 5.768 7.576 1.00 74.19 651 THR A CA 1
ATOM 1440 C C . THR A 1 190 ? 102.257 7.270 7.345 1.00 74.10 651 THR A C 1
ATOM 1441 O O . THR A 1 190 ? 101.634 7.830 6.447 1.00 74.08 651 THR A O 1
ATOM 1445 N N . VAL A 1 191 ? 103.102 7.912 8.150 1.00 74.07 652 VAL A N 1
ATOM 1446 C CA . VAL A 1 191 ? 103.245 9.366 8.100 1.00 74.07 652 VAL A CA 1
ATOM 1447 C C . VAL A 1 191 ? 104.179 9.851 7.002 1.00 74.28 652 VAL A C 1
ATOM 1448 O O . VAL A 1 191 ? 104.080 11.000 6.565 1.00 74.39 652 VAL A O 1
ATOM 1452 N N . ALA A 1 192 ? 105.086 8.989 6.556 1.00 74.47 653 ALA A N 1
ATOM 1453 C CA . ALA A 1 192 ? 106.026 9.387 5.517 1.00 74.75 653 ALA A CA 1
ATOM 1454 C C . ALA A 1 192 ? 106.719 8.200 4.873 1.00 74.95 653 ALA A C 1
ATOM 1455 O O . ALA A 1 192 ? 106.725 7.103 5.421 1.00 75.13 653 ALA A O 1
ATOM 1457 N N . VAL A 1 193 ? 107.289 8.434 3.696 1.00 75.13 654 VAL A N 1
ATOM 1458 C CA . VAL A 1 193 ? 108.227 7.504 3.087 1.00 75.23 654 VAL A CA 1
ATOM 1459 C C . VAL A 1 193 ? 109.515 8.291 2.897 1.00 75.30 654 VAL A C 1
ATOM 1460 O O . VAL A 1 193 ? 109.521 9.511 3.056 1.00 75.50 654 VAL A O 1
ATOM 1464 N N . GLY A 1 194 ? 110.607 7.614 2.570 1.00 75.25 655 GLY A N 1
ATOM 1465 C CA . GLY A 1 194 ? 111.873 8.313 2.400 1.00 75.15 655 GLY A CA 1
ATOM 1466 C C . GLY A 1 194 ? 112.991 7.396 1.975 1.00 75.11 655 GLY A C 1
ATOM 1467 O O . GLY A 1 194 ? 112.834 6.177 1.973 1.00 75.24 655 GLY A O 1
ATOM 1468 N N . LYS A 1 195 ? 114.126 7.981 1.616 1.00 74.93 656 LYS A N 1
ATOM 1469 C CA . LYS A 1 195 ? 115.258 7.200 1.151 1.00 74.98 656 LYS A CA 1
ATOM 1470 C C . LYS A 1 195 ? 116.558 7.707 1.735 1.00 74.79 656 LYS A C 1
ATOM 1471 O O . LYS A 1 195 ? 116.768 8.902 1.847 1.00 74.81 656 LYS A O 1
ATOM 1477 N N . VAL A 1 196 ? 117.426 6.786 2.125 1.00 74.85 657 VAL A N 1
ATOM 1478 C CA . VAL A 1 196 ? 118.688 7.150 2.748 1.00 74.97 657 VAL A CA 1
ATOM 1479 C C . VAL A 1 196 ? 119.649 7.755 1.735 1.00 75.06 657 VAL A C 1
ATOM 1480 O O . VAL A 1 196 ? 119.861 7.207 0.653 1.00 75.07 657 VAL A O 1
ATOM 1484 N N . VAL A 1 197 ? 120.221 8.897 2.093 1.00 75.24 658 VAL A N 1
ATOM 1485 C CA . VAL A 1 197 ? 121.088 9.627 1.184 1.00 75.55 658 VAL A CA 1
ATOM 1486 C C . VAL A 1 197 ? 122.545 9.634 1.655 1.00 75.77 658 VAL A C 1
ATOM 1487 O O . VAL A 1 197 ? 123.459 9.849 0.861 1.00 75.70 658 VAL A O 1
ATOM 1491 N N . LYS A 1 198 ? 122.764 9.389 2.942 1.00 76.20 659 LYS A N 1
ATOM 1492 C CA . LYS A 1 198 ? 124.124 9.215 3.446 1.00 76.76 659 LYS A CA 1
ATOM 1493 C C . LYS A 1 198 ? 124.205 8.473 4.782 1.00 77.14 659 LYS A C 1
ATOM 1494 O O . LYS A 1 198 ? 123.583 8.871 5.769 1.00 77.20 659 LYS A O 1
ATOM 1500 N N . ILE A 1 199 ? 124.985 7.395 4.797 1.00 77.60 660 ILE A N 1
ATOM 1501 C CA . ILE A 1 199 ? 125.272 6.653 6.016 1.00 78.12 660 ILE A CA 1
ATOM 1502 C C . ILE A 1 199 ? 126.305 7.422 6.823 1.00 78.80 660 ILE A C 1
ATOM 1503 O O . ILE A 1 199 ? 127.402 7.673 6.331 1.00 79.00 660 ILE A O 1
ATOM 1508 N N . LEU A 1 200 ? 125.972 7.794 8.057 1.00 79.58 661 LEU A N 1
ATOM 1509 C CA . LEU A 1 200 ? 126.938 8.489 8.912 1.00 80.35 661 LEU A CA 1
ATOM 1510 C C . LEU A 1 200 ? 127.732 7.492 9.745 1.00 80.90 661 LEU A C 1
ATOM 1511 O O . LEU A 1 200 ? 127.395 7.230 10.903 1.00 80.97 661 LEU A O 1
ATOM 1516 N N . ASP A 1 201 ? 128.788 6.950 9.138 1.00 81.58 662 ASP A N 1
ATOM 1517 C CA . ASP A 1 201 ? 129.630 5.904 9.741 1.00 82.12 662 ASP A CA 1
ATOM 1518 C C . ASP A 1 201 ? 128.840 4.731 10.358 1.00 82.40 662 ASP A C 1
ATOM 1519 O O . ASP A 1 201 ? 128.183 3.952 9.651 1.00 82.49 662 ASP A O 1
ATOM 1525 N N . THR B 2 12 ? 44.903 -28.046 2.161 1.00 79.47 4 THR C N 1
ATOM 1526 C CA . THR B 2 12 ? 45.210 -28.826 3.393 1.00 79.46 4 THR C CA 1
ATOM 1527 C C . THR B 2 12 ? 44.094 -29.818 3.697 1.00 79.48 4 THR C C 1
ATOM 1528 O O . THR B 2 12 ? 44.356 -30.956 4.081 1.00 79.45 4 THR C O 1
ATOM 1532 N N . ALA B 2 13 ? 42.852 -29.372 3.513 1.00 79.53 5 ALA C N 1
ATOM 1533 C CA . ALA B 2 13 ? 41.670 -30.157 3.868 1.00 79.60 5 ALA C CA 1
ATOM 1534 C C . ALA B 2 13 ? 41.545 -31.448 3.059 1.00 79.65 5 ALA C C 1
ATOM 1535 O O . ALA B 2 13 ? 41.968 -32.515 3.505 1.00 79.62 5 ALA C O 1
ATOM 1537 N N . GLU B 2 14 ? 40.955 -31.350 1.873 1.00 79.74 6 GLU C N 1
ATOM 1538 C CA . GLU B 2 14 ? 40.806 -32.510 1.002 1.00 79.81 6 GLU C CA 1
ATOM 1539 C C . GLU B 2 14 ? 42.021 -32.650 0.092 1.00 79.78 6 GLU C C 1
ATOM 1540 O O . GLU B 2 14 ? 42.002 -33.392 -0.889 1.00 79.79 6 GLU C O 1
ATOM 1546 N N . LYS B 2 15 ? 43.076 -31.917 0.431 1.00 79.75 7 LYS C N 1
ATOM 1547 C CA . LYS B 2 15 ? 44.350 -31.999 -0.267 1.00 79.67 7 LYS C CA 1
ATOM 1548 C C . LYS B 2 15 ? 45.139 -33.157 0.325 1.00 79.54 7 LYS C C 1
ATOM 1549 O O . LYS B 2 15 ? 45.527 -34.086 -0.380 1.00 79.47 7 LYS C O 1
ATOM 1555 N N . ALA B 2 16 ? 45.367 -33.090 1.633 1.00 79.42 8 ALA C N 1
ATOM 1556 C CA . ALA B 2 16 ? 46.104 -34.129 2.334 1.00 79.27 8 ALA C CA 1
ATOM 1557 C C . ALA B 2 16 ? 45.468 -35.494 2.085 1.00 79.18 8 ALA C C 1
ATOM 1558 O O . ALA B 2 16 ? 46.158 -36.513 2.051 1.00 79.20 8 ALA C O 1
ATOM 1560 N N . ILE B 2 17 ? 44.152 -35.508 1.894 1.00 79.04 9 ILE C N 1
ATOM 1561 C CA . ILE B 2 17 ? 43.441 -36.755 1.630 1.00 78.88 9 ILE C CA 1
ATOM 1562 C C . ILE B 2 17 ? 43.928 -37.392 0.334 1.00 78.77 9 ILE C C 1
ATOM 1563 O O . ILE B 2 17 ? 43.874 -38.610 0.175 1.00 78.76 9 ILE C O 1
ATOM 1568 N N . GLU B 2 18 ? 44.394 -36.562 -0.594 1.00 78.64 10 GLU C N 1
ATOM 1569 C CA . GLU B 2 18 ? 44.939 -37.058 -1.855 1.00 78.52 10 GLU C CA 1
ATOM 1570 C C . GLU B 2 18 ? 46.382 -37.505 -1.663 1.00 78.20 10 GLU C C 1
ATOM 1571 O O . GLU B 2 18 ? 46.776 -38.576 -2.132 1.00 78.25 10 GLU C O 1
ATOM 1577 N N . ILE B 2 19 ? 47.165 -36.679 -0.973 1.00 77.71 11 ILE C N 1
ATOM 1578 C CA . ILE B 2 19 ? 48.550 -37.014 -0.677 1.00 77.19 11 ILE C CA 1
ATOM 1579 C C . ILE B 2 19 ? 48.570 -38.388 -0.044 1.00 76.94 11 ILE C C 1
ATOM 1580 O O . ILE B 2 19 ? 49.494 -39.172 -0.238 1.00 76.83 11 ILE C O 1
ATOM 1585 N N . TRP B 2 20 ? 47.519 -38.669 0.712 1.00 76.74 12 TRP C N 1
ATOM 1586 C CA . TRP B 2 20 ? 47.337 -39.964 1.329 1.00 76.66 12 TRP C CA 1
ATOM 1587 C C . TRP B 2 20 ? 47.413 -41.074 0.294 1.00 76.49 12 TRP C C 1
ATOM 1588 O O . TRP B 2 20 ? 48.155 -42.042 0.460 1.00 76.41 12 TRP C O 1
ATOM 1599 N N . LYS B 2 21 ? 46.644 -40.924 -0.778 1.00 76.36 13 LYS C N 1
ATOM 1600 C CA . LYS B 2 21 ? 46.567 -41.955 -1.804 1.00 76.31 13 LYS C CA 1
ATOM 1601 C C . LYS B 2 21 ? 47.881 -42.109 -2.566 1.00 76.28 13 LYS C C 1
ATOM 1602 O O . LYS B 2 21 ? 48.307 -43.225 -2.866 1.00 76.28 13 LYS C O 1
ATOM 1608 N N . ILE B 2 22 ? 48.522 -40.987 -2.870 1.00 76.19 14 ILE C N 1
ATOM 1609 C CA . ILE B 2 22 ? 49.829 -41.012 -3.506 1.00 76.10 14 ILE C CA 1
ATOM 1610 C C . ILE B 2 22 ? 50.780 -41.843 -2.664 1.00 76.18 14 ILE C C 1
ATOM 1611 O O . ILE B 2 22 ? 51.514 -42.683 -3.178 1.00 76.10 14 ILE C O 1
ATOM 1616 N N . ARG B 2 23 ? 50.755 -41.600 -1.360 1.00 76.39 15 ARG C N 1
ATOM 1617 C CA . ARG B 2 23 ? 51.608 -42.321 -0.428 1.00 76.64 15 ARG C CA 1
ATOM 1618 C C . ARG B 2 23 ? 51.304 -43.816 -0.449 1.00 76.67 15 ARG C C 1
ATOM 1619 O O . ARG B 2 23 ? 52.207 -44.637 -0.305 1.00 76.68 15 ARG C O 1
ATOM 1627 N N . ARG B 2 24 ? 50.035 -44.170 -0.628 1.00 76.75 16 ARG C N 1
ATOM 1628 C CA . ARG B 2 24 ? 49.662 -45.578 -0.729 1.00 76.88 16 ARG C CA 1
ATOM 1629 C C . ARG B 2 24 ? 50.211 -46.184 -2.010 1.00 76.85 16 ARG C C 1
ATOM 1630 O O . ARG B 2 24 ? 50.669 -47.326 -2.021 1.00 76.88 16 ARG C O 1
ATOM 1638 N N . LEU B 2 25 ? 50.159 -45.412 -3.090 1.00 76.80 17 LEU C N 1
ATOM 1639 C CA . LEU B 2 25 ? 50.660 -45.874 -4.373 1.00 76.75 17 LEU C CA 1
ATOM 1640 C C . LEU B 2 25 ? 52.167 -46.101 -4.308 1.00 76.77 17 LEU C C 1
ATOM 1641 O O . LEU B 2 25 ? 52.640 -47.221 -4.500 1.00 76.76 17 LEU C O 1
ATOM 1646 N N . VAL B 2 26 ? 52.919 -45.044 -4.018 1.00 76.82 18 VAL C N 1
ATOM 1647 C CA . VAL B 2 26 ? 54.372 -45.150 -3.974 1.00 76.96 18 VAL C CA 1
ATOM 1648 C C . VAL B 2 26 ? 54.778 -46.353 -3.141 1.00 77.19 18 VAL C C 1
ATOM 1649 O O . VAL B 2 26 ? 55.802 -46.985 -3.396 1.00 77.14 18 VAL C O 1
ATOM 1653 N N . LYS B 2 27 ? 53.950 -46.669 -2.152 1.00 77.62 19 LYS C N 1
ATOM 1654 C CA . LYS B 2 27 ? 54.234 -47.738 -1.200 1.00 78.06 19 LYS C CA 1
ATOM 1655 C C . LYS B 2 27 ? 54.137 -49.119 -1.843 1.00 78.25 19 LYS C C 1
ATOM 1656 O O . LYS B 2 27 ? 54.873 -50.035 -1.477 1.00 78.30 19 LYS C O 1
ATOM 1662 N N . GLN B 2 28 ? 53.233 -49.263 -2.806 1.00 78.49 20 GLN C N 1
ATOM 1663 C CA . GLN B 2 28 ? 53.027 -50.550 -3.455 1.00 78.78 20 GLN C CA 1
ATOM 1664 C C . GLN B 2 28 ? 53.866 -50.709 -4.721 1.00 78.90 20 GLN C C 1
ATOM 1665 O O . GLN B 2 28 ? 54.143 -51.829 -5.153 1.00 78.94 20 GLN C O 1
ATOM 1671 N N . LEU B 2 29 ? 54.275 -49.590 -5.312 1.00 79.04 21 LEU C N 1
ATOM 1672 C CA . LEU B 2 29 ? 55.112 -49.634 -6.505 1.00 79.14 21 LEU C CA 1
ATOM 1673 C C . LEU B 2 29 ? 56.521 -50.098 -6.167 1.00 79.40 21 LEU C C 1
ATOM 1674 O O . LEU B 2 29 ? 57.036 -51.031 -6.779 1.00 79.46 21 LEU C O 1
ATOM 1679 N N . ILE B 2 30 ? 57.143 -49.446 -5.188 1.00 79.72 22 ILE C N 1
ATOM 1680 C CA . ILE B 2 30 ? 58.488 -49.825 -4.763 1.00 80.00 22 ILE C CA 1
ATOM 1681 C C . ILE B 2 30 ? 58.463 -51.185 -4.090 1.00 80.22 22 ILE C C 1
ATOM 1682 O O . ILE B 2 30 ? 59.503 -51.800 -3.867 1.00 80.16 22 ILE C O 1
ATOM 1687 N N . ASN B 2 31 ? 57.261 -51.647 -3.772 1.00 80.63 23 ASN C N 1
ATOM 1688 C CA . ASN B 2 31 ? 57.084 -52.940 -3.135 1.00 81.09 23 ASN C CA 1
ATOM 1689 C C . ASN B 2 31 ? 57.214 -54.070 -4.149 1.00 81.39 23 ASN C C 1
ATOM 1690 O O . ASN B 2 31 ? 57.840 -55.093 -3.876 1.00 81.45 23 ASN C O 1
ATOM 1695 N N . CYS B 2 32 ? 56.627 -53.875 -5.324 1.00 81.79 24 CYS C N 1
ATOM 1696 C CA . CYS B 2 32 ? 56.686 -54.882 -6.377 1.00 82.17 24 CYS C CA 1
ATOM 1697 C C . CYS B 2 32 ? 57.947 -54.750 -7.232 1.00 82.38 24 CYS C C 1
ATOM 1698 O O . CYS B 2 32 ? 58.440 -53.647 -7.483 1.00 82.32 24 CYS C O 1
ATOM 1701 N N . HIS B 2 33 ? 58.458 -55.890 -7.682 1.00 82.71 25 HIS C N 1
ATOM 1702 C CA . HIS B 2 33 ? 59.672 -55.925 -8.483 1.00 83.04 25 HIS C CA 1
ATOM 1703 C C . HIS B 2 33 ? 59.526 -56.906 -9.646 1.00 83.13 25 HIS C C 1
ATOM 1704 O O . HIS B 2 33 ? 58.970 -57.994 -9.489 1.00 83.15 25 HIS C O 1
ATOM 1711 N N . GLY B 2 34 ? 60.019 -56.510 -10.814 1.00 83.22 26 GLY C N 1
ATOM 1712 C CA . GLY B 2 34 ? 60.036 -57.393 -11.977 1.00 83.38 26 GLY C CA 1
ATOM 1713 C C . GLY B 2 34 ? 61.461 -57.736 -12.372 1.00 83.48 26 GLY C C 1
ATOM 1714 O O . GLY B 2 34 ? 62.405 -57.052 -11.965 1.00 83.56 26 GLY C O 1
ATOM 1715 N N . ASN B 2 35 ? 61.625 -58.796 -13.162 1.00 83.49 27 ASN C N 1
ATOM 1716 C CA . ASN B 2 35 ? 62.961 -59.245 -13.574 1.00 83.39 27 ASN C CA 1
ATOM 1717 C C . ASN B 2 35 ? 63.365 -58.798 -14.985 1.00 83.21 27 ASN C C 1
ATOM 1718 O O . ASN B 2 35 ? 62.543 -58.779 -15.906 1.00 83.17 27 ASN C O 1
ATOM 1723 N N . GLY B 2 36 ? 64.641 -58.450 -15.138 1.00 83.00 28 GLY C N 1
ATOM 1724 C CA . GLY B 2 36 ? 65.147 -57.900 -16.389 1.00 82.72 28 GLY C CA 1
ATOM 1725 C C . GLY B 2 36 ? 64.551 -56.529 -16.642 1.00 82.57 28 GLY C C 1
ATOM 1726 O O . GLY B 2 36 ? 63.331 -56.389 -16.762 1.00 82.62 28 GLY C O 1
ATOM 1727 N N . THR B 2 37 ? 65.410 -55.515 -16.714 1.00 82.34 29 THR C N 1
ATOM 1728 C CA . THR B 2 37 ? 64.960 -54.135 -16.920 1.00 82.08 29 THR C CA 1
ATOM 1729 C C . THR B 2 37 ? 63.767 -54.065 -17.881 1.00 81.81 29 THR C C 1
ATOM 1730 O O . THR B 2 37 ? 63.938 -54.074 -19.103 1.00 81.80 29 THR C O 1
ATOM 1734 N N . SER B 2 38 ? 62.560 -53.994 -17.321 1.00 81.41 30 SER C N 1
ATOM 1735 C CA . SER B 2 38 ? 61.338 -54.039 -18.120 1.00 81.03 30 SER C CA 1
ATOM 1736 C C . SER B 2 38 ? 60.195 -53.255 -17.478 1.00 80.66 30 SER C C 1
ATOM 1737 O O . SER B 2 38 ? 59.023 -53.479 -17.783 1.00 80.54 30 SER C O 1
ATOM 1740 N N . MET B 2 39 ? 60.542 -52.335 -16.590 1.00 80.27 31 MET C N 1
ATOM 1741 C CA . MET B 2 39 ? 59.541 -51.558 -15.878 1.00 79.94 31 MET C CA 1
ATOM 1742 C C . MET B 2 39 ? 59.582 -50.118 -16.358 1.00 79.57 31 MET C C 1
ATOM 1743 O O . MET B 2 39 ? 60.463 -49.347 -15.979 1.00 79.57 31 MET C O 1
ATOM 1748 N N . ILE B 2 40 ? 58.628 -49.754 -17.201 1.00 79.10 32 ILE C N 1
ATOM 1749 C CA . ILE B 2 40 ? 58.594 -48.404 -17.721 1.00 78.72 32 ILE C CA 1
ATOM 1750 C C . ILE B 2 40 ? 58.030 -47.448 -16.683 1.00 78.46 32 ILE C C 1
ATOM 1751 O O . ILE B 2 40 ? 56.928 -47.645 -16.172 1.00 78.44 32 ILE C O 1
ATOM 1756 N N . THR B 2 41 ? 58.802 -46.421 -16.359 1.00 78.17 33 THR C N 1
ATOM 1757 C CA . THR B 2 41 ? 58.297 -45.327 -15.550 1.00 77.97 33 THR C CA 1
ATOM 1758 C C . THR B 2 41 ? 58.381 -44.079 -16.411 1.00 77.72 33 THR C C 1
ATOM 1759 O O . THR B 2 41 ? 59.394 -43.837 -17.058 1.00 77.78 33 THR C O 1
ATOM 1763 N N . LEU B 2 42 ? 57.310 -43.300 -16.444 1.00 77.48 34 LEU C N 1
ATOM 1764 C CA . LEU B 2 42 ? 57.235 -42.176 -17.366 1.00 77.36 34 LEU C CA 1
ATOM 1765 C C . LEU B 2 42 ? 56.495 -41.013 -16.738 1.00 77.40 34 LEU C C 1
ATOM 1766 O O . LEU B 2 42 ? 55.341 -41.148 -16.335 1.00 77.44 34 LEU C O 1
ATOM 1771 N N . ILE B 2 43 ? 57.156 -39.866 -16.657 1.00 77.39 35 ILE C N 1
ATOM 1772 C CA . ILE B 2 43 ? 56.531 -38.695 -16.065 1.00 77.47 35 ILE C CA 1
ATOM 1773 C C . ILE B 2 43 ? 56.650 -37.477 -16.970 1.00 77.39 35 ILE C C 1
ATOM 1774 O O . ILE B 2 43 ? 57.749 -37.011 -17.274 1.00 77.34 35 ILE C O 1
ATOM 1779 N N . ILE B 2 44 ? 55.500 -36.965 -17.391 1.00 77.36 36 ILE C N 1
ATOM 1780 C CA . ILE B 2 44 ? 55.445 -35.851 -18.323 1.00 77.35 36 ILE C CA 1
ATOM 1781 C C . ILE B 2 44 ? 54.828 -34.623 -17.664 1.00 77.43 36 ILE C C 1
ATOM 1782 O O . ILE B 2 44 ? 53.641 -34.623 -17.329 1.00 77.43 36 ILE C O 1
ATOM 1787 N N . PRO B 2 45 ? 55.638 -33.571 -17.473 1.00 77.48 37 PRO C N 1
ATOM 1788 C CA . PRO B 2 45 ? 55.193 -32.305 -16.893 1.00 77.56 37 PRO C CA 1
ATOM 1789 C C . PRO B 2 45 ? 54.216 -31.581 -17.817 1.00 77.65 37 PRO C C 1
ATOM 1790 O O . PRO B 2 45 ? 54.112 -31.929 -18.990 1.00 77.73 37 PRO C O 1
ATOM 1794 N N . PRO B 2 46 ? 53.503 -30.573 -17.294 1.00 77.70 38 PRO C N 1
ATOM 1795 C CA . PRO B 2 46 ? 52.539 -29.826 -18.098 1.00 77.75 38 PRO C CA 1
ATOM 1796 C C . PRO B 2 46 ? 53.217 -29.025 -19.200 1.00 77.83 38 PRO C C 1
ATOM 1797 O O . PRO B 2 46 ? 54.438 -28.874 -19.195 1.00 77.91 38 PRO C O 1
ATOM 1801 N N . GLY B 2 47 ? 52.423 -28.511 -20.134 1.00 77.87 39 GLY C N 1
ATOM 1802 C CA . GLY B 2 47 ? 52.948 -27.670 -21.204 1.00 77.86 39 GLY C CA 1
ATOM 1803 C C . GLY B 2 47 ? 53.539 -28.460 -22.356 1.00 77.84 39 GLY C C 1
ATOM 1804 O O . GLY B 2 47 ? 53.623 -27.962 -23.478 1.00 77.91 39 GLY C O 1
ATOM 1805 N N . GLU B 2 48 ? 53.951 -29.693 -22.077 1.00 77.74 40 GLU C N 1
ATOM 1806 C CA . GLU B 2 48 ? 54.528 -30.568 -23.094 1.00 77.65 40 GLU C CA 1
ATOM 1807 C C . GLU B 2 48 ? 53.455 -31.092 -24.040 1.00 77.59 40 GLU C C 1
ATOM 1808 O O . GLU B 2 48 ? 52.271 -31.103 -23.696 1.00 77.60 40 GLU C O 1
ATOM 1814 N N . GLN B 2 49 ? 53.863 -31.522 -25.231 1.00 77.49 41 GLN C N 1
ATOM 1815 C CA . GLN B 2 49 ? 52.952 -32.257 -26.104 1.00 77.49 41 GLN C CA 1
ATOM 1816 C C . GLN B 2 49 ? 53.179 -33.757 -25.971 1.00 77.31 41 GLN C C 1
ATOM 1817 O O . GLN B 2 49 ? 54.309 -34.217 -25.815 1.00 77.30 41 GLN C O 1
ATOM 1823 N N . ILE B 2 50 ? 52.094 -34.515 -26.034 1.00 77.11 42 ILE C N 1
ATOM 1824 C CA . ILE B 2 50 ? 52.176 -35.957 -25.930 1.00 76.97 42 ILE C CA 1
ATOM 1825 C C . ILE B 2 50 ? 53.054 -36.525 -27.031 1.00 77.06 42 ILE C C 1
ATOM 1826 O O . ILE B 2 50 ? 53.911 -37.368 -26.779 1.00 77.05 42 ILE C O 1
ATOM 1831 N N . SER B 2 51 ? 52.845 -36.041 -28.250 1.00 77.20 43 SER C N 1
ATOM 1832 C CA . SER B 2 51 ? 53.510 -36.588 -29.428 1.00 77.34 43 SER C CA 1
ATOM 1833 C C . SER B 2 51 ? 55.025 -36.706 -29.277 1.00 77.45 43 SER C C 1
ATOM 1834 O O . SER B 2 51 ? 55.646 -37.573 -29.888 1.00 77.47 43 SER C O 1
ATOM 1837 N N . ARG B 2 52 ? 55.617 -35.840 -28.464 1.00 77.67 44 ARG C N 1
ATOM 1838 C CA . ARG B 2 52 ? 57.065 -35.843 -28.285 1.00 77.96 44 ARG C CA 1
ATOM 1839 C C . ARG B 2 52 ? 57.510 -37.126 -27.602 1.00 77.97 44 ARG C C 1
ATOM 1840 O O . ARG B 2 52 ? 58.448 -37.785 -28.047 1.00 77.91 44 ARG C O 1
ATOM 1848 N N . TYR B 2 53 ? 56.824 -37.477 -26.519 1.00 78.12 45 TYR C N 1
ATOM 1849 C CA . TYR B 2 53 ? 57.156 -38.677 -25.759 1.00 78.23 45 TYR C CA 1
ATOM 1850 C C . TYR B 2 53 ? 56.690 -39.936 -26.479 1.00 78.22 45 TYR C C 1
ATOM 1851 O O . TYR B 2 53 ? 57.357 -40.968 -26.430 1.00 78.26 45 TYR C O 1
ATOM 1860 N N . SER B 2 54 ? 55.549 -39.847 -27.153 1.00 78.20 46 SER C N 1
ATOM 1861 C CA . SER B 2 54 ? 55.038 -40.981 -27.911 1.00 78.17 46 SER C CA 1
ATOM 1862 C C . SER B 2 54 ? 56.101 -41.519 -28.855 1.00 78.15 46 SER C C 1
ATOM 1863 O O . SER B 2 54 ? 56.575 -42.642 -28.697 1.00 78.10 46 SER C O 1
ATOM 1866 N N . ASN B 2 55 ? 56.477 -40.712 -29.839 1.00 78.19 47 ASN C N 1
ATOM 1867 C CA . ASN B 2 55 ? 57.481 -41.145 -30.798 1.00 78.26 47 ASN C CA 1
ATOM 1868 C C . ASN B 2 55 ? 58.904 -41.070 -30.240 1.00 78.15 47 ASN C C 1
ATOM 1869 O O . ASN B 2 55 ? 59.881 -41.079 -30.986 1.00 78.08 47 ASN C O 1
ATOM 1874 N N . MET B 2 56 ? 59.007 -40.991 -28.919 1.00 78.09 48 MET C N 1
ATOM 1875 C CA . MET B 2 56 ? 60.285 -41.170 -28.257 1.00 78.17 48 MET C CA 1
ATOM 1876 C C . MET B 2 56 ? 60.374 -42.634 -27.863 1.00 78.04 48 MET C C 1
ATOM 1877 O O . MET B 2 56 ? 61.370 -43.305 -28.142 1.00 78.03 48 MET C O 1
ATOM 1882 N N . LEU B 2 57 ? 59.314 -43.123 -27.222 1.00 77.91 49 LEU C N 1
ATOM 1883 C CA . LEU B 2 57 ? 59.192 -44.540 -26.905 1.00 77.77 49 LEU C CA 1
ATOM 1884 C C . LEU B 2 57 ? 59.390 -45.334 -28.186 1.00 77.82 49 LEU C C 1
ATOM 1885 O O . LEU B 2 57 ? 60.003 -46.403 -28.183 1.00 77.88 49 LEU C O 1
ATOM 1890 N N . ALA B 2 58 ? 58.863 -44.798 -29.282 1.00 77.77 50 ALA C N 1
ATOM 1891 C CA . ALA B 2 58 ? 59.007 -45.429 -30.581 1.00 77.68 50 ALA C CA 1
ATOM 1892 C C . ALA B 2 58 ? 60.475 -45.651 -30.889 1.00 77.69 50 ALA C C 1
ATOM 1893 O O . ALA B 2 58 ? 60.859 -46.691 -31.417 1.00 77.64 50 ALA C O 1
ATOM 1895 N N . GLU B 2 59 ? 61.297 -44.666 -30.556 1.00 77.80 51 GLU C N 1
ATOM 1896 C CA . GLU B 2 59 ? 62.728 -44.801 -30.757 1.00 78.04 51 GLU C CA 1
ATOM 1897 C C . GLU B 2 59 ? 63.298 -45.818 -29.785 1.00 77.99 51 GLU C C 1
ATOM 1898 O O . GLU B 2 59 ? 64.051 -46.713 -30.174 1.00 78.02 51 GLU C O 1
ATOM 1904 N N . GLU B 2 60 ? 62.916 -45.689 -28.522 1.00 77.90 52 GLU C N 1
ATOM 1905 C CA . GLU B 2 60 ? 63.346 -46.634 -27.511 1.00 77.84 52 GLU C CA 1
ATOM 1906 C C . GLU B 2 60 ? 62.986 -48.055 -27.923 1.00 77.63 52 GLU C C 1
ATOM 1907 O O . GLU B 2 60 ? 63.649 -49.005 -27.520 1.00 77.66 52 GLU C O 1
ATOM 1913 N N . TYR B 2 61 ? 61.942 -48.193 -28.735 1.00 77.33 53 TYR C N 1
ATOM 1914 C CA . TYR B 2 61 ? 61.507 -49.501 -29.201 1.00 77.07 53 TYR C CA 1
ATOM 1915 C C . TYR B 2 61 ? 62.533 -50.081 -30.152 1.00 77.40 53 TYR C C 1
ATOM 1916 O O . TYR B 2 61 ? 62.807 -51.281 -30.125 1.00 77.45 53 TYR C O 1
ATOM 1925 N N . GLY B 2 62 ? 63.092 -49.225 -31.002 1.00 77.74 54 GLY C N 1
ATOM 1926 C CA . GLY B 2 62 ? 64.122 -49.645 -31.949 1.00 78.18 54 GLY C CA 1
ATOM 1927 C C . GLY B 2 62 ? 65.382 -50.011 -31.197 1.00 78.45 54 GLY C C 1
ATOM 1928 O O . GLY B 2 62 ? 65.940 -51.103 -31.371 1.00 78.44 54 GLY C O 1
ATOM 1929 N N . THR B 2 63 ? 65.800 -49.090 -30.331 1.00 78.73 55 THR C N 1
ATOM 1930 C CA . THR B 2 63 ? 66.946 -49.279 -29.450 1.00 79.06 55 THR C CA 1
ATOM 1931 C C . THR B 2 63 ? 66.811 -50.565 -28.648 1.00 79.17 55 THR C C 1
ATOM 1932 O O . THR B 2 63 ? 67.738 -51.369 -28.596 1.00 79.20 55 THR C O 1
ATOM 1936 N N . ALA B 2 64 ? 65.649 -50.750 -28.029 1.00 79.40 56 ALA C N 1
ATOM 1937 C CA . ALA B 2 64 ? 65.395 -51.931 -27.221 1.00 79.62 56 ALA C CA 1
ATOM 1938 C C . ALA B 2 64 ? 65.471 -53.198 -28.051 1.00 79.77 56 ALA C C 1
ATOM 1939 O O . ALA B 2 64 ? 65.603 -54.286 -27.498 1.00 79.84 56 ALA C O 1
ATOM 1941 N N . SER B 2 65 ? 65.396 -53.076 -29.374 1.00 79.94 57 SER C N 1
ATOM 1942 C CA . SER B 2 65 ? 65.376 -54.293 -30.177 1.00 80.17 57 SER C CA 1
ATOM 1943 C C . SER B 2 65 ? 66.752 -54.943 -30.301 1.00 80.26 57 SER C C 1
ATOM 1944 O O . SER B 2 65 ? 66.882 -56.072 -30.783 1.00 80.32 57 SER C O 1
ATOM 1947 N N . ASN B 2 66 ? 67.778 -54.236 -29.833 1.00 80.41 58 ASN C N 1
ATOM 1948 C CA . ASN B 2 66 ? 69.116 -54.817 -29.707 1.00 80.60 58 ASN C CA 1
ATOM 1949 C C . ASN B 2 66 ? 69.373 -55.250 -28.277 1.00 80.63 58 ASN C C 1
ATOM 1950 O O . ASN B 2 66 ? 69.908 -54.478 -27.484 1.00 80.66 58 ASN C O 1
ATOM 1955 N N . ILE B 2 67 ? 69.004 -56.478 -27.937 1.00 80.66 59 ILE C N 1
ATOM 1956 C CA . ILE B 2 67 ? 69.170 -56.935 -26.562 1.00 80.74 59 ILE C CA 1
ATOM 1957 C C . ILE B 2 67 ? 69.808 -58.323 -26.449 1.00 80.87 59 ILE C C 1
ATOM 1958 O O . ILE B 2 67 ? 70.539 -58.601 -25.494 1.00 80.88 59 ILE C O 1
ATOM 1963 N N . LYS B 2 68 ? 69.541 -59.186 -27.424 1.00 80.99 60 LYS C N 1
ATOM 1964 C CA . LYS B 2 68 ? 70.131 -60.525 -27.444 1.00 81.07 60 LYS C CA 1
ATOM 1965 C C . LYS B 2 68 ? 69.533 -61.441 -26.378 1.00 81.13 60 LYS C C 1
ATOM 1966 O O . LYS B 2 68 ? 69.727 -62.655 -26.419 1.00 81.12 60 LYS C O 1
ATOM 1972 N N . SER B 2 69 ? 68.810 -60.856 -25.428 1.00 81.25 61 SER C N 1
ATOM 1973 C CA . SER B 2 69 ? 68.145 -61.628 -24.380 1.00 81.35 61 SER C CA 1
ATOM 1974 C C . SER B 2 69 ? 66.694 -61.897 -24.764 1.00 81.45 61 SER C C 1
ATOM 1975 O O . SER B 2 69 ? 65.778 -61.236 -24.268 1.00 81.44 61 SER C O 1
ATOM 1978 N N . ARG B 2 70 ? 66.488 -62.865 -25.650 1.00 81.59 62 ARG C N 1
ATOM 1979 C CA . ARG B 2 70 ? 65.149 -63.162 -26.150 1.00 81.70 62 ARG C CA 1
ATOM 1980 C C . ARG B 2 70 ? 64.072 -62.989 -25.082 1.00 81.59 62 ARG C C 1
ATOM 1981 O O . ARG B 2 70 ? 63.093 -62.273 -25.290 1.00 81.64 62 ARG C O 1
ATOM 1989 N N . VAL B 2 71 ? 64.255 -63.649 -23.943 1.00 81.45 63 VAL C N 1
ATOM 1990 C CA . VAL B 2 71 ? 63.268 -63.600 -22.870 1.00 81.29 63 VAL C CA 1
ATOM 1991 C C . VAL B 2 71 ? 63.116 -62.187 -22.309 1.00 81.18 63 VAL C C 1
ATOM 1992 O O . VAL B 2 71 ? 62.011 -61.758 -21.978 1.00 81.13 63 VAL C O 1
ATOM 1996 N N . ASN B 2 72 ? 64.227 -61.463 -22.212 1.00 81.04 64 ASN C N 1
ATOM 1997 C CA . ASN B 2 72 ? 64.198 -60.099 -21.692 1.00 80.98 64 ASN C CA 1
ATOM 1998 C C . ASN B 2 72 ? 63.780 -59.080 -22.752 1.00 80.79 64 ASN C C 1
ATOM 1999 O O . ASN B 2 72 ? 62.940 -58.207 -22.512 1.00 80.84 64 ASN C O 1
ATOM 2004 N N . ARG B 2 73 ? 64.378 -59.181 -23.926 1.00 80.52 65 ARG C N 1
ATOM 2005 C CA . ARG B 2 73 ? 64.045 -58.251 -24.975 1.00 80.17 65 ARG C CA 1
ATOM 2006 C C . ARG B 2 73 ? 62.555 -58.242 -25.209 1.00 79.77 65 ARG C C 1
ATOM 2007 O O . ARG B 2 73 ? 61.914 -57.210 -25.075 1.00 79.61 65 ARG C O 1
ATOM 2015 N N . LEU B 2 74 ? 62.010 -59.400 -25.573 1.00 79.39 66 LEU C N 1
ATOM 2016 C CA . LEU B 2 74 ? 60.585 -59.538 -25.828 1.00 79.06 66 LEU C CA 1
ATOM 2017 C C . LEU B 2 74 ? 59.783 -58.830 -24.744 1.00 78.85 66 LEU C C 1
ATOM 2018 O O . LEU B 2 74 ? 58.749 -58.222 -25.019 1.00 78.93 66 LEU C O 1
ATOM 2023 N N . SER B 2 75 ? 60.278 -58.900 -23.513 1.00 78.49 67 SER C N 1
ATOM 2024 C CA . SER B 2 75 ? 59.620 -58.263 -22.380 1.00 78.10 67 SER C CA 1
ATOM 2025 C C . SER B 2 75 ? 59.618 -56.737 -22.505 1.00 77.77 67 SER C C 1
ATOM 2026 O O . SER B 2 75 ? 58.576 -56.099 -22.376 1.00 77.67 67 SER C O 1
ATOM 2029 N N . VAL B 2 76 ? 60.786 -56.160 -22.766 1.00 77.43 68 VAL C N 1
ATOM 2030 C CA . VAL B 2 76 ? 60.916 -54.714 -22.927 1.00 77.16 68 VAL C CA 1
ATOM 2031 C C . VAL B 2 76 ? 60.076 -54.200 -24.089 1.00 76.99 68 VAL C C 1
ATOM 2032 O O . VAL B 2 76 ? 59.474 -53.131 -24.004 1.00 76.93 68 VAL C O 1
ATOM 2036 N N . LEU B 2 77 ? 60.055 -54.958 -25.183 1.00 76.83 69 LEU C N 1
ATOM 2037 C CA . LEU B 2 77 ? 59.295 -54.582 -26.370 1.00 76.62 69 LEU C CA 1
ATOM 2038 C C . LEU B 2 77 ? 57.820 -54.386 -26.016 1.00 76.50 69 LEU C C 1
ATOM 2039 O O . LEU B 2 77 ? 57.241 -53.330 -26.282 1.00 76.51 69 LEU C O 1
ATOM 2044 N N . SER B 2 78 ? 57.226 -55.400 -25.395 1.00 76.26 70 SER C N 1
ATOM 2045 C CA . SER B 2 78 ? 55.807 -55.373 -25.074 1.00 76.01 70 SER C CA 1
ATOM 2046 C C . SER B 2 78 ? 55.469 -54.368 -23.975 1.00 75.62 70 SER C C 1
ATOM 2047 O O . SER B 2 78 ? 54.313 -54.000 -23.806 1.00 75.52 70 SER C O 1
ATOM 2050 N N . ALA B 2 79 ? 56.479 -53.928 -23.234 1.00 75.21 71 ALA C N 1
ATOM 2051 C CA . ALA B 2 79 ? 56.272 -52.930 -22.192 1.00 74.78 71 ALA C CA 1
ATOM 2052 C C . ALA B 2 79 ? 56.266 -51.534 -22.800 1.00 74.50 71 ALA C C 1
ATOM 2053 O O . ALA B 2 79 ? 55.414 -50.710 -22.481 1.00 74.57 71 ALA C O 1
ATOM 2055 N N . ILE B 2 80 ? 57.223 -51.276 -23.684 1.00 74.08 72 ILE C N 1
ATOM 2056 C CA . ILE B 2 80 ? 57.281 -50.008 -24.390 1.00 73.60 72 ILE C CA 1
ATOM 2057 C C . ILE B 2 80 ? 56.034 -49.823 -25.233 1.00 73.40 72 ILE C C 1
ATOM 2058 O O . ILE B 2 80 ? 55.464 -48.745 -25.277 1.00 73.37 72 ILE C O 1
ATOM 2063 N N . THR B 2 81 ? 55.617 -50.882 -25.909 1.00 73.27 73 THR C N 1
ATOM 2064 C CA . THR B 2 81 ? 54.385 -50.845 -26.671 1.00 73.20 73 THR C CA 1
ATOM 2065 C C . THR B 2 81 ? 53.210 -50.520 -25.769 1.00 73.32 73 THR C C 1
ATOM 2066 O O . THR B 2 81 ? 52.400 -49.645 -26.076 1.00 73.44 73 THR C O 1
ATOM 2070 N N . SER B 2 82 ? 53.121 -51.238 -24.652 1.00 73.41 74 SER C N 1
ATOM 2071 C CA . SER B 2 82 ? 51.981 -51.142 -23.737 1.00 73.45 74 SER C CA 1
ATOM 2072 C C . SER B 2 82 ? 51.849 -49.732 -23.156 1.00 73.36 74 SER C C 1
ATOM 2073 O O . SER B 2 82 ? 50.746 -49.256 -22.891 1.00 73.31 74 SER C O 1
ATOM 2076 N N . THR B 2 83 ? 52.987 -49.067 -22.989 1.00 73.39 75 THR C N 1
ATOM 2077 C CA . THR B 2 83 ? 53.020 -47.697 -22.524 1.00 73.40 75 THR C CA 1
ATOM 2078 C C . THR B 2 83 ? 52.554 -46.785 -23.642 1.00 73.64 75 THR C C 1
ATOM 2079 O O . THR B 2 83 ? 51.648 -45.978 -23.463 1.00 73.59 75 THR C O 1
ATOM 2083 N N . ARG B 2 84 ? 53.188 -46.922 -24.802 1.00 74.05 76 ARG C N 1
ATOM 2084 C CA . ARG B 2 84 ? 52.984 -45.999 -25.916 1.00 74.42 76 ARG C CA 1
ATOM 2085 C C . ARG B 2 84 ? 51.519 -45.810 -26.265 1.00 75.00 76 ARG C C 1
ATOM 2086 O O . ARG B 2 84 ? 51.020 -44.690 -26.271 1.00 75.04 76 ARG C O 1
ATOM 2094 N N . GLU B 2 85 ? 50.828 -46.904 -26.559 1.00 75.75 77 GLU C N 1
ATOM 2095 C CA . GLU B 2 85 ? 49.458 -46.788 -27.026 1.00 76.63 77 GLU C CA 1
ATOM 2096 C C . GLU B 2 85 ? 48.477 -46.585 -25.884 1.00 76.66 77 GLU C C 1
ATOM 2097 O O . GLU B 2 85 ? 47.279 -46.412 -26.100 1.00 76.91 77 GLU C O 1
ATOM 2103 N N . ARG B 2 86 ? 49.001 -46.590 -24.665 1.00 76.75 78 ARG C N 1
ATOM 2104 C CA . ARG B 2 86 ? 48.253 -46.091 -23.530 1.00 76.79 78 ARG C CA 1
ATOM 2105 C C . ARG B 2 86 ? 48.398 -44.573 -23.506 1.00 76.91 78 ARG C C 1
ATOM 2106 O O . ARG B 2 86 ? 47.419 -43.842 -23.342 1.00 76.89 78 ARG C O 1
ATOM 2114 N N . LEU B 2 87 ? 49.635 -44.114 -23.672 1.00 77.04 79 LEU C N 1
ATOM 2115 C CA . LEU B 2 87 ? 49.941 -42.693 -23.744 1.00 77.14 79 LEU C CA 1
ATOM 2116 C C . LEU B 2 87 ? 49.146 -42.041 -24.861 1.00 77.42 79 LEU C C 1
ATOM 2117 O O . LEU B 2 87 ? 48.679 -40.915 -24.727 1.00 77.47 79 LEU C O 1
ATOM 2122 N N . LYS B 2 88 ? 48.997 -42.766 -25.964 1.00 77.85 80 LYS C N 1
ATOM 2123 C CA . LYS B 2 88 ? 48.244 -42.300 -27.121 1.00 78.27 80 LYS C CA 1
ATOM 2124 C C . LYS B 2 88 ? 46.789 -41.982 -26.802 1.00 78.53 80 LYS C C 1
ATOM 2125 O O . LYS B 2 88 ? 46.164 -41.169 -27.480 1.00 78.55 80 LYS C O 1
ATOM 2131 N N . LEU B 2 89 ? 46.246 -42.642 -25.787 1.00 78.89 81 LEU C N 1
ATOM 2132 C CA . LEU B 2 89 ? 44.856 -42.432 -25.413 1.00 79.28 81 LEU C CA 1
ATOM 2133 C C . LEU B 2 89 ? 44.583 -40.983 -25.003 1.00 79.59 81 LEU C C 1
ATOM 2134 O O . LEU B 2 89 ? 43.446 -40.508 -25.089 1.00 79.62 81 LEU C O 1
ATOM 2139 N N . TYR B 2 90 ? 45.625 -40.282 -24.565 1.00 79.90 82 TYR C N 1
ATOM 2140 C CA . TYR B 2 90 ? 45.487 -38.878 -24.186 1.00 80.27 82 TYR C CA 1
ATOM 2141 C C . TYR B 2 90 ? 45.721 -37.946 -25.376 1.00 80.49 82 TYR C C 1
ATOM 2142 O O . TYR B 2 90 ? 46.500 -38.261 -26.278 1.00 80.61 82 TYR C O 1
ATOM 2151 N N . ASN B 2 91 ? 45.042 -36.801 -25.379 1.00 80.69 83 ASN C N 1
ATOM 2152 C CA . ASN B 2 91 ? 45.181 -35.836 -26.468 1.00 80.87 83 ASN C CA 1
ATOM 2153 C C . ASN B 2 91 ? 45.973 -34.601 -26.067 1.00 80.91 83 ASN C C 1
ATOM 2154 O O . ASN B 2 91 ? 46.439 -33.839 -26.912 1.00 80.91 83 ASN C O 1
ATOM 2159 N N . LYS B 2 92 ? 46.126 -34.414 -24.766 1.00 80.99 84 LYS C N 1
ATOM 2160 C CA . LYS B 2 92 ? 46.894 -33.308 -24.239 1.00 81.13 84 LYS C CA 1
ATOM 2161 C C . LYS B 2 92 ? 47.397 -33.746 -22.883 1.00 81.10 84 LYS C C 1
ATOM 2162 O O . LYS B 2 92 ? 46.689 -34.446 -22.162 1.00 81.09 84 LYS C O 1
ATOM 2168 N N . VAL B 2 93 ? 48.614 -33.353 -22.530 1.00 81.10 85 VAL C N 1
ATOM 2169 C CA . VAL B 2 93 ? 49.092 -33.610 -21.180 1.00 81.20 85 VAL C CA 1
ATOM 2170 C C . VAL B 2 93 ? 48.152 -32.904 -20.197 1.00 81.21 85 VAL C C 1
ATOM 2171 O O . VAL B 2 93 ? 48.259 -31.693 -19.981 1.00 81.23 85 VAL C O 1
ATOM 2175 N N . PRO B 2 94 ? 47.229 -33.669 -19.592 1.00 81.16 86 PRO C N 1
ATOM 2176 C CA . PRO B 2 94 ? 46.094 -33.108 -18.866 1.00 81.11 86 PRO C CA 1
ATOM 2177 C C . PRO B 2 94 ? 46.510 -32.064 -17.839 1.00 81.09 86 PRO C C 1
ATOM 2178 O O . PRO B 2 94 ? 47.528 -32.226 -17.164 1.00 81.08 86 PRO C O 1
ATOM 2182 N N . ASP B 2 95 ? 45.707 -31.007 -17.730 1.00 81.03 87 ASP C N 1
ATOM 2183 C CA . ASP B 2 95 ? 45.995 -29.870 -16.855 1.00 80.87 87 ASP C CA 1
ATOM 2184 C C . ASP B 2 95 ? 47.133 -30.110 -15.869 1.00 80.78 87 ASP C C 1
ATOM 2185 O O . ASP B 2 95 ? 46.903 -30.431 -14.699 1.00 80.80 87 ASP C O 1
ATOM 2190 N N . ASN B 2 96 ? 48.361 -29.951 -16.349 1.00 80.59 88 ASN C N 1
ATOM 2191 C CA . ASN B 2 96 ? 49.525 -29.983 -15.475 1.00 80.39 88 ASN C CA 1
ATOM 2192 C C . ASN B 2 96 ? 49.789 -31.342 -14.830 1.00 80.04 88 ASN C C 1
ATOM 2193 O O . ASN B 2 96 ? 49.441 -31.576 -13.669 1.00 79.95 88 ASN C O 1
ATOM 2198 N N . GLY B 2 97 ? 50.409 -32.234 -15.599 1.00 79.64 89 GLY C N 1
ATOM 2199 C CA . GLY B 2 97 ? 50.822 -33.533 -15.087 1.00 79.10 89 GLY C CA 1
ATOM 2200 C C . GLY B 2 97 ? 50.349 -34.737 -15.885 1.00 78.70 89 GLY C C 1
ATOM 2201 O O . GLY B 2 97 ? 49.231 -34.756 -16.407 1.00 78.69 89 GLY C O 1
ATOM 2202 N N . LEU B 2 98 ? 51.219 -35.741 -15.981 1.00 78.19 90 LEU C N 1
ATOM 2203 C CA . LEU B 2 98 ? 50.851 -37.055 -16.497 1.00 77.63 90 LEU C CA 1
ATOM 2204 C C . LEU B 2 98 ? 51.872 -38.088 -16.033 1.00 77.29 90 LEU C C 1
ATOM 2205 O O . LEU B 2 98 ? 53.074 -37.926 -16.247 1.00 77.12 90 LEU C O 1
ATOM 2210 N N . VAL B 2 99 ? 51.390 -39.142 -15.382 1.00 76.92 91 VAL C N 1
ATOM 2211 C CA . VAL B 2 99 ? 52.274 -40.165 -14.845 1.00 76.65 91 VAL C CA 1
ATOM 2212 C C . VAL B 2 99 ? 51.854 -41.551 -15.285 1.00 76.36 91 VAL C C 1
ATOM 2213 O O . VAL B 2 99 ? 50.672 -41.891 -15.236 1.00 76.33 91 VAL C O 1
ATOM 2217 N N . ILE B 2 100 ? 52.830 -42.350 -15.705 1.00 76.01 92 ILE C N 1
ATOM 2218 C CA . ILE B 2 100 ? 52.563 -43.701 -16.172 1.00 75.76 92 ILE C CA 1
ATOM 2219 C C . ILE B 2 100 ? 53.589 -44.698 -15.666 1.00 75.78 92 ILE C C 1
ATOM 2220 O O . ILE B 2 100 ? 54.780 -44.561 -15.929 1.00 75.87 92 ILE C O 1
ATOM 2225 N N . TYR B 2 101 ? 53.120 -45.702 -14.938 1.00 75.78 93 TYR C N 1
ATOM 2226 C CA . TYR B 2 101 ? 53.967 -46.810 -14.541 1.00 75.81 93 TYR C CA 1
ATOM 2227 C C . TYR B 2 101 ? 53.474 -48.053 -15.254 1.00 75.99 93 TYR C C 1
ATOM 2228 O O . TYR B 2 101 ? 52.281 -48.355 -15.247 1.00 75.94 93 TYR C O 1
ATOM 2237 N N . CYS B 2 102 ? 54.393 -48.775 -15.876 1.00 76.27 94 CYS C N 1
ATOM 2238 C CA . CYS B 2 102 ? 54.003 -49.872 -16.733 1.00 76.65 94 CYS C CA 1
ATOM 2239 C C . CYS B 2 102 ? 55.024 -50.996 -16.731 1.00 76.89 94 CYS C C 1
ATOM 2240 O O . CYS B 2 102 ? 56.218 -50.768 -16.551 1.00 76.81 94 CYS C O 1
ATOM 2243 N N . GLY B 2 103 ? 54.539 -52.212 -16.944 1.00 77.44 95 GLY C N 1
ATOM 2244 C CA . GLY B 2 103 ? 55.384 -53.399 -16.933 1.00 78.23 95 GLY C CA 1
ATOM 2245 C C . GLY B 2 103 ? 54.699 -54.527 -16.188 1.00 78.78 95 GLY C C 1
ATOM 2246 O O . GLY B 2 103 ? 53.736 -54.300 -15.455 1.00 78.78 95 GLY C O 1
ATOM 2247 N N . GLU B 2 104 ? 55.183 -55.749 -16.371 1.00 79.39 96 GLU C N 1
ATOM 2248 C CA . GLU B 2 104 ? 54.591 -56.879 -15.672 1.00 80.08 96 GLU C CA 1
ATOM 2249 C C . GLU B 2 104 ? 55.458 -57.279 -14.488 1.00 80.36 96 GLU C C 1
ATOM 2250 O O . GLU B 2 104 ? 56.679 -57.372 -14.601 1.00 80.43 96 GLU C O 1
ATOM 2256 N N . VAL B 2 105 ? 54.816 -57.496 -13.348 1.00 80.78 97 VAL C N 1
ATOM 2257 C CA . VAL B 2 105 ? 55.531 -57.707 -12.099 1.00 81.20 97 VAL C CA 1
ATOM 2258 C C . VAL B 2 105 ? 55.252 -59.091 -11.517 1.00 81.44 97 VAL C C 1
ATOM 2259 O O . VAL B 2 105 ? 54.125 -59.589 -11.584 1.00 81.49 97 VAL C O 1
ATOM 2263 N N . ILE B 2 106 ? 56.286 -59.704 -10.942 1.00 81.71 98 ILE C N 1
ATOM 2264 C CA . ILE B 2 106 ? 56.170 -61.040 -10.358 1.00 81.94 98 ILE C CA 1
ATOM 2265 C C . ILE B 2 106 ? 55.057 -61.106 -9.314 1.00 82.09 98 ILE C C 1
ATOM 2266 O O . ILE B 2 106 ? 54.739 -60.109 -8.665 1.00 82.04 98 ILE C O 1
ATOM 2271 N N . MET B 2 107 ? 54.475 -62.289 -9.151 1.00 82.33 99 MET C N 1
ATOM 2272 C CA . MET B 2 107 ? 53.331 -62.448 -8.267 1.00 82.61 99 MET C CA 1
ATOM 2273 C C . MET B 2 107 ? 53.372 -63.773 -7.512 1.00 82.71 99 MET C C 1
ATOM 2274 O O . MET B 2 107 ? 54.165 -64.663 -7.829 1.00 82.77 99 MET C O 1
ATOM 2279 N N . GLU B 2 108 ? 52.507 -63.897 -6.511 1.00 82.79 100 GLU C N 1
ATOM 2280 C CA . GLU B 2 108 ? 52.378 -65.145 -5.777 1.00 82.83 100 GLU C CA 1
ATOM 2281 C C . GLU B 2 108 ? 51.816 -66.221 -6.704 1.00 82.85 100 GLU C C 1
ATOM 2282 O O . GLU B 2 108 ? 51.017 -65.927 -7.595 1.00 82.90 100 GLU C O 1
ATOM 2288 N N . GLY B 2 109 ? 52.237 -67.465 -6.497 1.00 82.85 101 GLY C N 1
ATOM 2289 C CA . GLY B 2 109 ? 51.783 -68.572 -7.334 1.00 82.79 101 GLY C CA 1
ATOM 2290 C C . GLY B 2 109 ? 52.620 -68.717 -8.591 1.00 82.75 101 GLY C C 1
ATOM 2291 O O . GLY B 2 109 ? 52.449 -69.665 -9.359 1.00 82.76 101 GLY C O 1
ATOM 2292 N N . ASN B 2 110 ? 53.526 -67.767 -8.802 1.00 82.68 102 ASN C N 1
ATOM 2293 C CA . ASN B 2 110 ? 54.442 -67.814 -9.937 1.00 82.64 102 ASN C CA 1
ATOM 2294 C C . ASN B 2 110 ? 53.800 -67.364 -11.256 1.00 82.57 102 ASN C C 1
ATOM 2295 O O . ASN B 2 110 ? 54.322 -67.648 -12.335 1.00 82.59 102 ASN C O 1
ATOM 2300 N N . LYS B 2 111 ? 52.670 -66.664 -11.164 1.00 82.45 103 LYS C N 1
ATOM 2301 C CA . LYS B 2 111 ? 52.003 -66.119 -12.345 1.00 82.27 103 LYS C CA 1
ATOM 2302 C C . LYS B 2 111 ? 52.035 -64.597 -12.274 1.00 82.23 103 LYS C C 1
ATOM 2303 O O . LYS B 2 111 ? 51.441 -64.004 -11.374 1.00 82.21 103 LYS C O 1
ATOM 2309 N N . THR B 2 112 ? 52.712 -63.963 -13.228 1.00 82.21 104 THR C N 1
ATOM 2310 C CA . THR B 2 112 ? 52.863 -62.502 -13.222 1.00 82.23 104 THR C CA 1
ATOM 2311 C C . THR B 2 112 ? 51.561 -61.752 -13.514 1.00 82.20 104 THR C C 1
ATOM 2312 O O . THR B 2 112 ? 50.497 -62.355 -13.664 1.00 82.23 104 THR C O 1
ATOM 2316 N N . ARG B 2 113 ? 51.656 -60.426 -13.578 1.00 82.14 105 ARG C N 1
ATOM 2317 C CA . ARG B 2 113 ? 50.498 -59.568 -13.820 1.00 82.05 105 ARG C CA 1
ATOM 2318 C C . ARG B 2 113 ? 50.933 -58.265 -14.483 1.00 81.86 105 ARG C C 1
ATOM 2319 O O . ARG B 2 113 ? 51.517 -57.381 -13.842 1.00 81.85 105 ARG C O 1
ATOM 2327 N N . LYS B 2 114 ? 50.667 -58.147 -15.774 1.00 81.60 106 LYS C N 1
ATOM 2328 C CA . LYS B 2 114 ? 51.023 -56.925 -16.460 1.00 81.36 106 LYS C CA 1
ATOM 2329 C C . LYS B 2 114 ? 50.308 -55.740 -15.835 1.00 80.99 106 LYS C C 1
ATOM 2330 O O . LYS B 2 114 ? 49.091 -55.750 -15.683 1.00 80.97 106 LYS C O 1
ATOM 2336 N N . LEU B 2 115 ? 51.070 -54.712 -15.484 1.00 80.60 107 LEU C N 1
ATOM 2337 C CA . LEU B 2 115 ? 50.529 -53.592 -14.733 1.00 80.26 107 LEU C CA 1
ATOM 2338 C C . LEU B 2 115 ? 50.733 -52.269 -15.464 1.00 80.10 107 LEU C C 1
ATOM 2339 O O . LEU B 2 115 ? 51.831 -51.967 -15.937 1.00 80.11 107 LEU C O 1
ATOM 2344 N N . ASN B 2 116 ? 49.667 -51.483 -15.558 1.00 79.85 108 ASN C N 1
ATOM 2345 C CA . ASN B 2 116 ? 49.727 -50.227 -16.285 1.00 79.64 108 ASN C CA 1
ATOM 2346 C C . ASN B 2 116 ? 48.870 -49.149 -15.638 1.00 79.53 108 ASN C C 1
ATOM 2347 O O . ASN B 2 116 ? 47.657 -49.111 -15.836 1.00 79.55 108 ASN C O 1
ATOM 2352 N N . ILE B 2 117 ? 49.505 -48.279 -14.859 1.00 79.34 109 ILE C N 1
ATOM 2353 C CA . ILE B 2 117 ? 48.805 -47.175 -14.222 1.00 79.21 109 ILE C CA 1
ATOM 2354 C C . ILE B 2 117 ? 49.119 -45.874 -14.938 1.00 79.25 109 ILE C C 1
ATOM 2355 O O . ILE B 2 117 ? 50.248 -45.655 -15.367 1.00 79.28 109 ILE C O 1
ATOM 2360 N N . ASP B 2 118 ? 48.118 -45.012 -15.064 1.00 79.38 110 ASP C N 1
ATOM 2361 C CA . ASP B 2 118 ? 48.308 -43.700 -15.667 1.00 79.59 110 ASP C CA 1
ATOM 2362 C C . ASP B 2 118 ? 47.318 -42.714 -15.068 1.00 79.74 110 ASP C C 1
ATOM 2363 O O . ASP B 2 118 ? 46.113 -42.960 -15.067 1.00 79.71 110 ASP C O 1
ATOM 2368 N N . PHE B 2 119 ? 47.821 -41.594 -14.564 1.00 80.02 111 PHE C N 1
ATOM 2369 C CA . PHE B 2 119 ? 46.970 -40.667 -13.829 1.00 80.30 111 PHE C CA 1
ATOM 2370 C C . PHE B 2 119 ? 47.499 -39.238 -13.805 1.00 80.62 111 PHE C C 1
ATOM 2371 O O . PHE B 2 119 ? 48.707 -39.002 -13.918 1.00 80.68 111 PHE C O 1
ATOM 2379 N N . GLU B 2 120 ? 46.576 -38.293 -13.642 1.00 80.93 112 GLU C N 1
ATOM 2380 C CA . GLU B 2 120 ? 46.909 -36.881 -13.506 1.00 81.24 112 GLU C CA 1
ATOM 2381 C C . GLU B 2 120 ? 46.985 -36.500 -12.026 1.00 81.39 112 GLU C C 1
ATOM 2382 O O . GLU B 2 120 ? 45.994 -36.596 -11.302 1.00 81.39 112 GLU C O 1
ATOM 2388 N N . PRO B 2 121 ? 48.170 -36.067 -11.573 1.00 81.60 113 PRO C N 1
ATOM 2389 C CA . PRO B 2 121 ? 48.448 -35.778 -10.168 1.00 81.85 113 PRO C CA 1
ATOM 2390 C C . PRO B 2 121 ? 47.959 -34.401 -9.705 1.00 82.12 113 PRO C C 1
ATOM 2391 O O . PRO B 2 121 ? 46.751 -34.182 -9.572 1.00 82.06 113 PRO C O 1
ATOM 2395 N N . PHE B 2 122 ? 48.906 -33.496 -9.446 1.00 82.42 114 PHE C N 1
ATOM 2396 C CA . PHE B 2 122 ? 48.617 -32.123 -9.002 1.00 82.61 114 PHE C CA 1
ATOM 2397 C C . PHE B 2 122 ? 49.755 -31.159 -9.333 1.00 82.53 114 PHE C C 1
ATOM 2398 O O . PHE B 2 122 ? 50.264 -30.474 -8.446 1.00 82.49 114 PHE C O 1
ATOM 2406 N N . LYS B 2 123 ? 50.156 -31.106 -10.600 1.00 82.48 115 LYS C N 1
ATOM 2407 C CA . LYS B 2 123 ? 51.247 -30.230 -11.004 1.00 82.46 115 LYS C CA 1
ATOM 2408 C C . LYS B 2 123 ? 52.631 -30.805 -10.698 1.00 82.51 115 LYS C C 1
ATOM 2409 O O . LYS B 2 123 ? 53.309 -30.320 -9.789 1.00 82.39 115 LYS C O 1
ATOM 2415 N N . PRO B 2 124 ? 53.055 -31.843 -11.448 1.00 82.61 116 PRO C N 1
ATOM 2416 C CA . PRO B 2 124 ? 54.450 -32.296 -11.358 1.00 82.63 116 PRO C CA 1
ATOM 2417 C C . PRO B 2 124 ? 55.389 -31.315 -12.068 1.00 82.63 116 PRO C C 1
ATOM 2418 O O . PRO B 2 124 ? 55.954 -31.637 -13.117 1.00 82.56 116 PRO C O 1
ATOM 2422 N N . ILE B 2 125 ? 55.542 -30.128 -11.485 1.00 82.63 117 ILE C N 1
ATOM 2423 C CA . ILE B 2 125 ? 56.314 -29.047 -12.093 1.00 82.60 117 ILE C CA 1
ATOM 2424 C C . ILE B 2 125 ? 57.666 -29.506 -12.624 1.00 82.56 117 ILE C C 1
ATOM 2425 O O . ILE B 2 125 ? 58.460 -30.122 -11.911 1.00 82.49 117 ILE C O 1
ATOM 2430 N N . ASN B 2 126 ? 57.906 -29.201 -13.893 1.00 82.58 118 ASN C N 1
ATOM 2431 C CA . ASN B 2 126 ? 59.216 -29.374 -14.513 1.00 82.60 118 ASN C CA 1
ATOM 2432 C C . ASN B 2 126 ? 59.772 -30.804 -14.502 1.00 82.53 118 ASN C C 1
ATOM 2433 O O . ASN B 2 126 ? 60.786 -31.077 -15.151 1.00 82.68 118 ASN C O 1
ATOM 2438 N N . THR B 2 127 ? 59.115 -31.715 -13.787 1.00 82.23 119 THR C N 1
ATOM 2439 C CA . THR B 2 127 ? 59.630 -33.078 -13.660 1.00 81.87 119 THR C CA 1
ATOM 2440 C C . THR B 2 127 ? 59.282 -33.963 -14.859 1.00 81.64 119 THR C C 1
ATOM 2441 O O . THR B 2 127 ? 58.232 -34.598 -14.894 1.00 81.59 119 THR C O 1
ATOM 2445 N N . SER B 2 128 ? 60.176 -33.986 -15.841 1.00 81.37 120 SER C N 1
ATOM 2446 C CA . SER B 2 128 ? 60.062 -34.888 -16.978 1.00 81.16 120 SER C CA 1
ATOM 2447 C C . SER B 2 128 ? 60.971 -36.077 -16.720 1.00 81.00 120 SER C C 1
ATOM 2448 O O . SER B 2 128 ? 62.034 -35.923 -16.123 1.00 80.99 120 SER C O 1
ATOM 2451 N N . GLN B 2 129 ? 60.567 -37.261 -17.163 1.00 80.80 121 GLN C N 1
ATOM 2452 C CA . GLN B 2 129 ? 61.373 -38.444 -16.896 1.00 80.67 121 GLN C CA 1
ATOM 2453 C C . GLN B 2 129 ? 60.875 -39.713 -17.585 1.00 80.55 121 GLN C C 1
ATOM 2454 O O . GLN B 2 129 ? 59.698 -40.075 -17.480 1.00 80.59 121 GLN C O 1
ATOM 2460 N N . TYR B 2 130 ? 61.787 -40.375 -18.294 1.00 80.30 122 TYR C N 1
ATOM 2461 C CA . TYR B 2 130 ? 61.569 -41.733 -18.783 1.00 80.04 122 TYR C CA 1
ATOM 2462 C C . TYR B 2 130 ? 62.663 -42.618 -18.215 1.00 79.98 122 TYR C C 1
ATOM 2463 O O . TYR B 2 130 ? 63.824 -42.223 -18.170 1.00 79.98 122 TYR C O 1
ATOM 2472 N N . LEU B 2 131 ? 62.293 -43.813 -17.780 1.00 79.97 123 LEU C N 1
ATOM 2473 C CA . LEU B 2 131 ? 63.263 -44.751 -17.247 1.00 80.12 123 LEU C CA 1
ATOM 2474 C C . LEU B 2 131 ? 62.785 -46.170 -17.477 1.00 80.22 123 LEU C C 1
ATOM 2475 O O . LEU B 2 131 ? 61.606 -46.469 -17.296 1.00 80.23 123 LEU C O 1
ATOM 2480 N N . CYS B 2 132 ? 63.702 -47.043 -17.878 1.00 80.37 124 CYS C N 1
ATOM 2481 C CA . CYS B 2 132 ? 63.376 -48.456 -18.023 1.00 80.59 124 CYS C CA 1
ATOM 2482 C C . CYS B 2 132 ? 64.294 -49.335 -17.179 1.00 80.49 124 CYS C C 1
ATOM 2483 O O . CYS B 2 132 ? 65.291 -49.867 -17.667 1.00 80.51 124 CYS C O 1
ATOM 2486 N N . ASP B 2 133 ? 63.943 -49.486 -15.909 1.00 80.43 125 ASP C N 1
ATOM 2487 C CA . ASP B 2 133 ? 64.740 -50.267 -14.979 1.00 80.39 125 ASP C CA 1
ATOM 2488 C C . ASP B 2 133 ? 64.035 -51.589 -14.690 1.00 80.32 125 ASP C C 1
ATOM 2489 O O . ASP B 2 133 ? 63.111 -51.974 -15.409 1.00 80.29 125 ASP C O 1
ATOM 2494 N N . ASN B 2 134 ? 64.480 -52.283 -13.644 1.00 80.25 126 ASN C N 1
ATOM 2495 C CA . ASN B 2 134 ? 63.807 -53.493 -13.173 1.00 80.19 126 ASN C CA 1
ATOM 2496 C C . ASN B 2 134 ? 62.936 -53.203 -11.948 1.00 80.18 126 ASN C C 1
ATOM 2497 O O . ASN B 2 134 ? 62.516 -54.114 -11.229 1.00 80.12 126 ASN C O 1
ATOM 2502 N N . LYS B 2 135 ? 62.670 -51.918 -11.726 1.00 80.13 127 LYS C N 1
ATOM 2503 C CA . LYS B 2 135 ? 61.774 -51.474 -10.665 1.00 80.01 127 LYS C CA 1
ATOM 2504 C C . LYS B 2 135 ? 61.155 -50.128 -11.035 1.00 79.87 127 LYS C C 1
ATOM 2505 O O . LYS B 2 135 ? 61.597 -49.467 -11.977 1.00 79.82 127 LYS C O 1
ATOM 2511 N N . PHE B 2 136 ? 60.127 -49.726 -10.296 1.00 79.74 128 PHE C N 1
ATOM 2512 C CA . PHE B 2 136 ? 59.475 -48.447 -10.550 1.00 79.60 128 PHE C CA 1
ATOM 2513 C C . PHE B 2 136 ? 60.153 -47.306 -9.795 1.00 79.65 128 PHE C C 1
ATOM 2514 O O . PHE B 2 136 ? 60.491 -47.434 -8.616 1.00 79.61 128 PHE C O 1
ATOM 2522 N N . HIS B 2 137 ? 60.347 -46.189 -10.485 1.00 79.68 129 HIS C N 1
ATOM 2523 C CA . HIS B 2 137 ? 61.012 -45.038 -9.892 1.00 79.75 129 HIS C CA 1
ATOM 2524 C C . HIS B 2 137 ? 60.001 -44.042 -9.351 1.00 79.78 129 HIS C C 1
ATOM 2525 O O . HIS B 2 137 ? 59.392 -43.284 -10.108 1.00 79.78 129 HIS C O 1
ATOM 2532 N N . THR B 2 138 ? 59.836 -44.049 -8.032 1.00 79.78 130 THR C N 1
ATOM 2533 C CA . THR B 2 138 ? 58.838 -43.217 -7.378 1.00 79.81 130 THR C CA 1
ATOM 2534 C C . THR B 2 138 ? 59.440 -41.942 -6.808 1.00 79.92 130 THR C C 1
ATOM 2535 O O . THR B 2 138 ? 58.719 -41.087 -6.297 1.00 79.90 130 THR C O 1
ATOM 2539 N N . GLU B 2 139 ? 60.759 -41.818 -6.889 1.00 80.10 131 GLU C N 1
ATOM 2540 C CA . GLU B 2 139 ? 61.424 -40.615 -6.409 1.00 80.34 131 GLU C CA 1
ATOM 2541 C C . GLU B 2 139 ? 60.707 -39.391 -6.961 1.00 80.31 131 GLU C C 1
ATOM 2542 O O . GLU B 2 139 ? 60.481 -38.414 -6.248 1.00 80.31 131 GLU C O 1
ATOM 2548 N N . ALA B 2 140 ? 60.348 -39.458 -8.240 1.00 80.35 132 ALA C N 1
ATOM 2549 C CA . ALA B 2 140 ? 59.636 -38.369 -8.896 1.00 80.37 132 ALA C CA 1
ATOM 2550 C C . ALA B 2 140 ? 58.398 -37.984 -8.094 1.00 80.43 132 ALA C C 1
ATOM 2551 O O . ALA B 2 140 ? 58.223 -36.823 -7.720 1.00 80.42 132 ALA C O 1
ATOM 2553 N N . LEU B 2 141 ? 57.548 -38.972 -7.828 1.00 80.47 133 LEU C N 1
ATOM 2554 C CA . LEU B 2 141 ? 56.314 -38.756 -7.084 1.00 80.51 133 LEU C CA 1
ATOM 2555 C C . LEU B 2 141 ? 56.551 -38.037 -5.759 1.00 80.70 133 LEU C C 1
ATOM 2556 O O . LEU B 2 141 ? 55.724 -37.228 -5.333 1.00 80.81 133 LEU C O 1
ATOM 2561 N N . ALA B 2 142 ? 57.683 -38.329 -5.119 1.00 80.85 134 ALA C N 1
ATOM 2562 C CA . ALA B 2 142 ? 57.991 -37.814 -3.780 1.00 80.93 134 ALA C CA 1
ATOM 2563 C C . ALA B 2 142 ? 57.722 -36.318 -3.604 1.00 81.04 134 ALA C C 1
ATOM 2564 O O . ALA B 2 142 ? 57.516 -35.851 -2.484 1.00 81.01 134 ALA C O 1
ATOM 2566 N N . GLU B 2 143 ? 57.721 -35.572 -4.707 1.00 81.21 135 GLU C N 1
ATOM 2567 C CA . GLU B 2 143 ? 57.496 -34.128 -4.656 1.00 81.42 135 GLU C CA 1
ATOM 2568 C C . GLU B 2 143 ? 56.033 -33.773 -4.405 1.00 81.36 135 GLU C C 1
ATOM 2569 O O . GLU B 2 143 ? 55.723 -32.661 -3.981 1.00 81.36 135 GLU C O 1
ATOM 2575 N N . LEU B 2 144 ? 55.135 -34.712 -4.681 1.00 81.38 136 LEU C N 1
ATOM 2576 C CA . LEU B 2 144 ? 53.711 -34.493 -4.445 1.00 81.42 136 LEU C CA 1
ATOM 2577 C C . LEU B 2 144 ? 53.347 -34.761 -2.990 1.00 81.43 136 LEU C C 1
ATOM 2578 O O . LEU B 2 144 ? 52.167 -34.855 -2.646 1.00 81.42 136 LEU C O 1
ATOM 2583 N N . LEU B 2 145 ? 54.363 -34.874 -2.141 1.00 81.45 137 LEU C N 1
ATOM 2584 C CA . LEU B 2 145 ? 54.161 -35.268 -0.748 1.00 81.42 137 LEU C CA 1
ATOM 2585 C C . LEU B 2 145 ? 54.513 -34.159 0.252 1.00 81.40 137 LEU C C 1
ATOM 2586 O O . LEU B 2 145 ? 55.547 -33.493 0.139 1.00 81.34 137 LEU C O 1
ATOM 2591 N N . ASN B 2 282 ? 57.269 -29.876 11.438 1.00 83.05 274 ASN C N 1
ATOM 2592 C CA . ASN B 2 282 ? 56.339 -30.987 11.599 1.00 83.08 274 ASN C CA 1
ATOM 2593 C C . ASN B 2 282 ? 54.882 -30.550 11.502 1.00 83.14 274 ASN C C 1
ATOM 2594 O O . ASN B 2 282 ? 54.007 -31.123 12.155 1.00 83.15 274 ASN C O 1
ATOM 2599 N N . VAL B 2 283 ? 54.628 -29.534 10.681 1.00 83.19 275 VAL C N 1
ATOM 2600 C CA . VAL B 2 283 ? 53.278 -29.000 10.508 1.00 83.22 275 VAL C CA 1
ATOM 2601 C C . VAL B 2 283 ? 52.259 -30.112 10.246 1.00 83.24 275 VAL C C 1
ATOM 2602 O O . VAL B 2 283 ? 51.114 -30.040 10.705 1.00 83.26 275 VAL C O 1
ATOM 2606 N N . LYS B 2 284 ? 52.678 -31.137 9.507 1.00 83.19 276 LYS C N 1
ATOM 2607 C CA . LYS B 2 284 ? 51.821 -32.292 9.242 1.00 83.09 276 LYS C CA 1
ATOM 2608 C C . LYS B 2 284 ? 51.624 -33.154 10.492 1.00 83.12 276 LYS C C 1
ATOM 2609 O O . LYS B 2 284 ? 50.534 -33.691 10.715 1.00 83.23 276 LYS C O 1
ATOM 2615 N N . TYR B 2 285 ? 52.668 -33.271 11.311 1.00 82.98 277 TYR C N 1
ATOM 2616 C CA . TYR B 2 285 ? 52.592 -34.075 12.529 1.00 82.85 277 TYR C CA 1
ATOM 2617 C C . TYR B 2 285 ? 51.873 -33.340 13.649 1.00 82.65 277 TYR C C 1
ATOM 2618 O O . TYR B 2 285 ? 51.121 -33.945 14.409 1.00 82.62 277 TYR C O 1
ATOM 2627 N N . VAL B 2 286 ? 52.095 -32.033 13.743 1.00 82.43 278 VAL C N 1
ATOM 2628 C CA . VAL B 2 286 ? 51.459 -31.250 14.793 1.00 82.24 278 VAL C CA 1
ATOM 2629 C C . VAL B 2 286 ? 49.945 -31.277 14.635 1.00 82.10 278 VAL C C 1
ATOM 2630 O O . VAL B 2 286 ? 49.222 -31.453 15.613 1.00 82.14 278 VAL C O 1
ATOM 2634 N N . GLN B 2 287 ? 49.466 -31.114 13.405 1.00 81.90 279 GLN C N 1
ATOM 2635 C CA . GLN B 2 287 ? 48.037 -31.217 13.147 1.00 81.77 279 GLN C CA 1
ATOM 2636 C C . GLN B 2 287 ? 47.539 -32.600 13.526 1.00 81.60 279 GLN C C 1
ATOM 2637 O O . GLN B 2 287 ? 46.486 -32.747 14.146 1.00 81.55 279 GLN C O 1
ATOM 2643 N N . GLU B 2 288 ? 48.308 -33.611 13.142 1.00 81.41 280 GLU C N 1
ATOM 2644 C CA . GLU B 2 288 ? 47.981 -34.988 13.465 1.00 81.30 280 GLU C CA 1
ATOM 2645 C C . GLU B 2 288 ? 47.883 -35.173 14.978 1.00 81.10 280 GLU C C 1
ATOM 2646 O O . GLU B 2 288 ? 46.903 -35.725 15.482 1.00 81.07 280 GLU C O 1
ATOM 2652 N N . LYS B 2 289 ? 48.897 -34.696 15.698 1.00 80.86 281 LYS C N 1
ATOM 2653 C CA . LYS B 2 289 ? 48.918 -34.773 17.159 1.00 80.54 281 LYS C CA 1
ATOM 2654 C C . LYS B 2 289 ? 47.805 -33.935 17.776 1.00 80.24 281 LYS C C 1
ATOM 2655 O O . LYS B 2 289 ? 47.149 -34.365 18.724 1.00 80.22 281 LYS C O 1
ATOM 2661 N N . LYS B 2 290 ? 47.603 -32.738 17.234 1.00 79.84 282 LYS C N 1
ATOM 2662 C CA . LYS B 2 290 ? 46.558 -31.838 17.710 1.00 79.44 282 LYS C CA 1
ATOM 2663 C C . LYS B 2 290 ? 45.184 -32.482 17.555 1.00 79.12 282 LYS C C 1
ATOM 2664 O O . LYS B 2 290 ? 44.324 -32.367 18.432 1.00 79.05 282 LYS C O 1
ATOM 2670 N N . LEU B 2 291 ? 44.985 -33.167 16.434 1.00 78.67 283 LEU C N 1
ATOM 2671 C CA . LEU B 2 291 ? 43.718 -33.823 16.164 1.00 78.24 283 LEU C CA 1
ATOM 2672 C C . LEU B 2 291 ? 43.465 -34.968 17.130 1.00 77.97 283 LEU C C 1
ATOM 2673 O O . LEU B 2 291 ? 42.391 -35.069 17.707 1.00 77.95 283 LEU C O 1
ATOM 2678 N N . ILE B 2 292 ? 44.454 -35.835 17.306 1.00 77.68 284 ILE C N 1
ATOM 2679 C CA . ILE B 2 292 ? 44.284 -36.981 18.186 1.00 77.44 284 ILE C CA 1
ATOM 2680 C C . ILE B 2 292 ? 44.048 -36.557 19.633 1.00 77.37 284 ILE C C 1
ATOM 2681 O O . ILE B 2 292 ? 43.384 -37.260 20.394 1.00 77.34 284 ILE C O 1
ATOM 2686 N N . GLN B 2 293 ? 44.598 -35.409 20.012 1.00 77.33 285 GLN C N 1
ATOM 2687 C CA . GLN B 2 293 ? 44.410 -34.888 21.364 1.00 77.26 285 GLN C CA 1
ATOM 2688 C C . GLN B 2 293 ? 42.991 -34.366 21.540 1.00 77.14 285 GLN C C 1
ATOM 2689 O O . GLN B 2 293 ? 42.364 -34.572 22.576 1.00 77.15 285 GLN C O 1
ATOM 2695 N N . ARG B 2 294 ? 42.492 -33.690 20.515 1.00 77.02 286 ARG C N 1
ATOM 2696 C CA . ARG B 2 294 ? 41.106 -33.256 20.485 1.00 76.95 286 ARG C CA 1
ATOM 2697 C C . ARG B 2 294 ? 40.196 -34.453 20.765 1.00 76.56 286 ARG C C 1
ATOM 2698 O O . ARG B 2 294 ? 39.175 -34.337 21.443 1.00 76.56 286 ARG C O 1
ATOM 2706 N N . PHE B 2 295 ? 40.599 -35.609 20.255 1.00 76.14 287 PHE C N 1
ATOM 2707 C CA . PHE B 2 295 ? 39.846 -36.841 20.421 1.00 75.81 287 PHE C CA 1
ATOM 2708 C C . PHE B 2 295 ? 40.031 -37.384 21.827 1.00 75.86 287 PHE C C 1
ATOM 2709 O O . PHE B 2 295 ? 39.090 -37.891 22.429 1.00 75.77 287 PHE C O 1
ATOM 2717 N N . PHE B 2 296 ? 41.243 -37.260 22.356 1.00 75.98 288 PHE C N 1
ATOM 2718 C CA . PHE B 2 296 ? 41.538 -37.753 23.699 1.00 76.18 288 PHE C CA 1
ATOM 2719 C C . PHE B 2 296 ? 40.753 -36.995 24.763 1.00 76.48 288 PHE C C 1
ATOM 2720 O O . PHE B 2 296 ? 40.369 -37.564 25.784 1.00 76.57 288 PHE C O 1
ATOM 2728 N N . ASP B 2 297 ? 40.522 -35.708 24.518 1.00 76.79 289 ASP C N 1
ATOM 2729 C CA . ASP B 2 297 ? 39.744 -34.877 25.433 1.00 76.99 289 ASP C CA 1
ATOM 2730 C C . ASP B 2 297 ? 38.385 -35.511 25.690 1.00 77.02 289 ASP C C 1
ATOM 2731 O O . ASP B 2 297 ? 37.897 -35.517 26.818 1.00 77.16 289 ASP C O 1
ATOM 2736 N N . GLU B 2 298 ? 37.776 -36.043 24.635 1.00 76.93 290 GLU C N 1
ATOM 2737 C CA . GLU B 2 298 ? 36.472 -36.678 24.756 1.00 76.85 290 GLU C CA 1
ATOM 2738 C C . GLU B 2 298 ? 36.547 -37.961 25.583 1.00 76.72 290 GLU C C 1
ATOM 2739 O O . GLU B 2 298 ? 35.540 -38.628 25.789 1.00 76.87 290 GLU C O 1
ATOM 2745 N N . ILE B 2 299 ? 37.739 -38.313 26.049 1.00 76.50 291 ILE C N 1
ATOM 2746 C CA . ILE B 2 299 ? 37.873 -39.457 26.936 1.00 76.35 291 ILE C CA 1
ATOM 2747 C C . ILE B 2 299 ? 38.291 -38.980 28.318 1.00 76.43 291 ILE C C 1
ATOM 2748 O O . ILE B 2 299 ? 37.878 -39.552 29.325 1.00 76.47 291 ILE C O 1
ATOM 2753 N N . SER B 2 300 ? 39.101 -37.921 28.360 1.00 76.49 292 SER C N 1
ATOM 2754 C CA . SER B 2 300 ? 39.534 -37.303 29.618 1.00 76.57 292 SER C CA 1
ATOM 2755 C C . SER B 2 300 ? 38.395 -36.538 30.266 1.00 76.63 292 SER C C 1
ATOM 2756 O O . SER B 2 300 ? 38.473 -36.159 31.428 1.00 76.73 292 SER C O 1
ATOM 2759 N N . LEU B 2 301 ? 37.340 -36.312 29.492 1.00 76.69 293 LEU C N 1
ATOM 2760 C CA . LEU B 2 301 ? 36.163 -35.599 29.963 1.00 76.66 293 LEU C CA 1
ATOM 2761 C C . LEU B 2 301 ? 34.958 -36.521 29.974 1.00 76.76 293 LEU C C 1
ATOM 2762 O O . LEU B 2 301 ? 33.818 -36.092 30.216 1.00 76.82 293 LEU C O 1
ATOM 2767 N N . ASP B 2 302 ? 35.190 -37.796 29.663 1.00 76.96 294 ASP C N 1
ATOM 2768 C CA . ASP B 2 302 ? 34.111 -38.774 29.609 1.00 77.19 294 ASP C CA 1
ATOM 2769 C C . ASP B 2 302 ? 32.860 -38.112 29.034 1.00 77.34 294 ASP C C 1
ATOM 2770 O O . ASP B 2 302 ? 31.846 -38.145 29.657 1.00 77.54 294 ASP C O 1
ATOM 2775 N N . SER B 2 303 ? 32.893 -37.480 27.869 1.00 77.43 295 SER C N 1
ATOM 2776 C CA . SER B 2 303 ? 31.714 -36.731 27.450 1.00 77.56 295 SER C CA 1
ATOM 2777 C C . SER B 2 303 ? 30.648 -37.666 26.867 1.00 77.61 295 SER C C 1
ATOM 2778 O O . SER B 2 303 ? 29.443 -37.552 27.162 1.00 77.70 295 SER C O 1
ATOM 2781 N N . GLY B 2 304 ? 31.125 -38.625 26.087 1.00 77.47 296 GLY C N 1
ATOM 2782 C CA . GLY B 2 304 ? 30.253 -39.574 25.437 1.00 77.49 296 GLY C CA 1
ATOM 2783 C C . GLY B 2 304 ? 30.173 -39.272 23.960 1.00 77.54 296 GLY C C 1
ATOM 2784 O O . GLY B 2 304 ? 29.300 -39.781 23.263 1.00 77.44 296 GLY C O 1
ATOM 2785 N N . LYS B 2 305 ? 31.083 -38.426 23.487 1.00 77.74 297 LYS C N 1
ATOM 2786 C CA . LYS B 2 305 ? 31.241 -38.174 22.058 1.00 77.89 297 LYS C CA 1
ATOM 2787 C C . LYS B 2 305 ? 32.529 -38.832 21.570 1.00 77.96 297 LYS C C 1
ATOM 2788 O O . LYS B 2 305 ? 33.591 -38.208 21.584 1.00 77.93 297 LYS C O 1
ATOM 2794 N N . TYR B 2 306 ? 32.452 -40.085 21.139 1.00 78.09 298 TYR C N 1
ATOM 2795 C CA . TYR B 2 306 ? 33.655 -40.732 20.655 1.00 78.37 298 TYR C CA 1
ATOM 2796 C C . TYR B 2 306 ? 33.547 -42.252 20.588 1.00 78.76 298 TYR C C 1
ATOM 2797 O O . TYR B 2 306 ? 32.681 -42.853 21.229 1.00 78.70 298 TYR C O 1
ATOM 2806 N N . CYS B 2 307 ? 34.488 -42.847 19.850 1.00 79.23 299 CYS C N 1
ATOM 2807 C CA . CYS B 2 307 ? 34.415 -44.208 19.317 1.00 79.66 299 CYS C CA 1
ATOM 2808 C C . CYS B 2 307 ? 35.272 -44.142 18.062 1.00 79.73 299 CYS C C 1
ATOM 2809 O O . CYS B 2 307 ? 34.832 -43.507 17.101 1.00 79.94 299 CYS C O 1
ATOM 2812 N N . PHE B 2 308 ? 36.449 -44.781 17.984 1.00 79.72 300 PHE C N 1
ATOM 2813 C CA . PHE B 2 308 ? 36.981 -45.881 18.822 1.00 79.53 300 PHE C CA 1
ATOM 2814 C C . PHE B 2 308 ? 36.249 -47.223 18.643 1.00 79.44 300 PHE C C 1
ATOM 2815 O O . PHE B 2 308 ? 35.221 -47.491 19.271 1.00 79.32 300 PHE C O 1
ATOM 2823 N N . GLY B 2 309 ? 36.808 -48.049 17.758 1.00 79.35 301 GLY C N 1
ATOM 2824 C CA . GLY B 2 309 ? 36.218 -49.332 17.381 1.00 79.45 301 GLY C CA 1
ATOM 2825 C C . GLY B 2 309 ? 35.816 -49.315 15.918 1.00 79.50 301 GLY C C 1
ATOM 2826 O O . GLY B 2 309 ? 35.418 -48.275 15.398 1.00 79.63 301 GLY C O 1
ATOM 2827 N N . VAL B 2 310 ? 35.927 -50.451 15.236 1.00 79.54 302 VAL C N 1
ATOM 2828 C CA . VAL B 2 310 ? 35.498 -50.521 13.835 1.00 79.57 302 VAL C CA 1
ATOM 2829 C C . VAL B 2 310 ? 33.989 -50.575 13.761 1.00 79.50 302 VAL C C 1
ATOM 2830 O O . VAL B 2 310 ? 33.341 -49.713 13.160 1.00 79.43 302 VAL C O 1
ATOM 2834 N N . VAL B 2 311 ? 33.442 -51.615 14.379 1.00 79.43 303 VAL C N 1
ATOM 2835 C CA . VAL B 2 311 ? 32.014 -51.857 14.375 1.00 79.34 303 VAL C CA 1
ATOM 2836 C C . VAL B 2 311 ? 31.266 -50.655 14.943 1.00 79.29 303 VAL C C 1
ATOM 2837 O O . VAL B 2 311 ? 30.147 -50.361 14.528 1.00 79.42 303 VAL C O 1
ATOM 2841 N N . ASP B 2 312 ? 31.896 -49.947 15.874 1.00 79.13 304 ASP C N 1
ATOM 2842 C CA . ASP B 2 312 ? 31.262 -48.795 16.506 1.00 79.01 304 ASP C CA 1
ATOM 2843 C C . ASP B 2 312 ? 31.389 -47.522 15.674 1.00 78.88 304 ASP C C 1
ATOM 2844 O O . ASP B 2 312 ? 30.411 -46.807 15.478 1.00 78.93 304 ASP C O 1
ATOM 2849 N N . THR B 2 313 ? 32.590 -47.235 15.189 1.00 78.75 305 THR C N 1
ATOM 2850 C CA . THR B 2 313 ? 32.804 -46.041 14.383 1.00 78.69 305 THR C CA 1
ATOM 2851 C C . THR B 2 313 ? 32.013 -46.141 13.088 1.00 78.66 305 THR C C 1
ATOM 2852 O O . THR B 2 313 ? 31.420 -45.162 12.633 1.00 78.77 305 THR C O 1
ATOM 2856 N N . MET B 2 314 ? 32.008 -47.325 12.487 1.00 78.52 306 MET C N 1
ATOM 2857 C CA . MET B 2 314 ? 31.247 -47.534 11.261 1.00 78.40 306 MET C CA 1
ATOM 2858 C C . MET B 2 314 ? 29.755 -47.314 11.497 1.00 78.24 306 MET C C 1
ATOM 2859 O O . MET B 2 314 ? 29.088 -46.632 10.719 1.00 78.24 306 MET C O 1
ATOM 2864 N N . ASN B 2 315 ? 29.242 -47.889 12.581 1.00 78.02 307 ASN C N 1
ATOM 2865 C CA . ASN B 2 315 ? 27.852 -47.699 12.966 1.00 77.70 307 ASN C CA 1
ATOM 2866 C C . ASN B 2 315 ? 27.514 -46.242 13.256 1.00 77.68 307 ASN C C 1
ATOM 2867 O O . ASN B 2 315 ? 26.470 -45.753 12.848 1.00 77.65 307 ASN C O 1
ATOM 2872 N N . ALA B 2 316 ? 28.400 -45.550 13.962 1.00 77.75 308 ALA C N 1
ATOM 2873 C CA . ALA B 2 316 ? 28.185 -44.143 14.279 1.00 77.90 308 ALA C CA 1
ATOM 2874 C C . ALA B 2 316 ? 28.152 -43.299 13.012 1.00 78.04 308 ALA C C 1
ATOM 2875 O O . ALA B 2 316 ? 27.386 -42.340 12.903 1.00 78.02 308 ALA C O 1
ATOM 2877 N N . LEU B 2 317 ? 29.006 -43.660 12.063 1.00 78.28 309 LEU C N 1
ATOM 2878 C CA . LEU B 2 317 ? 29.063 -42.988 10.776 1.00 78.53 309 LEU C CA 1
ATOM 2879 C C . LEU B 2 317 ? 27.802 -43.342 10.009 1.00 78.79 309 LEU C C 1
ATOM 2880 O O . LEU B 2 317 ? 27.066 -42.469 9.548 1.00 78.77 309 LEU C O 1
ATOM 2885 N N . GLN B 2 318 ? 27.572 -44.644 9.880 1.00 79.16 310 GLN C N 1
ATOM 2886 C CA . GLN B 2 318 ? 26.363 -45.183 9.276 1.00 79.47 310 GLN C CA 1
ATOM 2887 C C . GLN B 2 318 ? 25.128 -44.463 9.806 1.00 79.48 310 GLN C C 1
ATOM 2888 O O . GLN B 2 318 ? 24.400 -43.815 9.055 1.00 79.49 310 GLN C O 1
ATOM 2894 N N . GLU B 2 319 ? 24.904 -44.599 11.110 1.00 79.56 311 GLU C N 1
ATOM 2895 C CA . GLU B 2 319 ? 23.818 -43.932 11.826 1.00 79.54 311 GLU C CA 1
ATOM 2896 C C . GLU B 2 319 ? 24.095 -42.429 11.935 1.00 79.40 311 GLU C C 1
ATOM 2897 O O . GLU B 2 319 ? 25.242 -41.988 11.810 1.00 79.44 311 GLU C O 1
ATOM 2903 N N . GLY B 2 320 ? 23.042 -41.647 12.153 1.00 79.18 312 GLY C N 1
ATOM 2904 C CA . GLY B 2 320 ? 23.177 -40.210 12.359 1.00 79.03 312 GLY C CA 1
ATOM 2905 C C . GLY B 2 320 ? 24.487 -39.628 11.859 1.00 78.92 312 GLY C C 1
ATOM 2906 O O . GLY B 2 320 ? 24.741 -39.593 10.655 1.00 78.90 312 GLY C O 1
ATOM 2907 N N . ALA B 2 321 ? 25.328 -39.172 12.782 1.00 78.79 313 ALA C N 1
ATOM 2908 C CA . ALA B 2 321 ? 26.534 -38.458 12.393 1.00 78.62 313 ALA C CA 1
ATOM 2909 C C . ALA B 2 321 ? 27.731 -38.666 13.320 1.00 78.54 313 ALA C C 1
ATOM 2910 O O . ALA B 2 321 ? 27.589 -38.989 14.500 1.00 78.33 313 ALA C O 1
ATOM 2912 N N . VAL B 2 322 ? 28.914 -38.489 12.738 1.00 78.54 314 VAL C N 1
ATOM 2913 C CA . VAL B 2 322 ? 30.161 -38.340 13.465 1.00 78.44 314 VAL C CA 1
ATOM 2914 C C . VAL B 2 322 ? 30.754 -37.023 12.985 1.00 78.51 314 VAL C C 1
ATOM 2915 O O . VAL B 2 322 ? 30.579 -36.649 11.823 1.00 78.51 314 VAL C O 1
ATOM 2919 N N . GLU B 2 323 ? 31.453 -36.314 13.863 1.00 78.55 315 GLU C N 1
ATOM 2920 C CA . GLU B 2 323 ? 32.027 -35.031 13.474 1.00 78.55 315 GLU C CA 1
ATOM 2921 C C . GLU B 2 323 ? 33.334 -35.202 12.715 1.00 78.33 315 GLU C C 1
ATOM 2922 O O . GLU B 2 323 ? 33.506 -34.658 11.624 1.00 78.37 315 GLU C O 1
ATOM 2928 N N . THR B 2 324 ? 34.259 -35.953 13.297 1.00 78.03 316 THR C N 1
ATOM 2929 C CA . THR B 2 324 ? 35.539 -36.177 12.652 1.00 77.81 316 THR C CA 1
ATOM 2930 C C . THR B 2 324 ? 35.932 -37.635 12.765 1.00 77.54 316 THR C C 1
ATOM 2931 O O . THR B 2 324 ? 35.911 -38.208 13.850 1.00 77.63 316 THR C O 1
ATOM 2935 N N . LEU B 2 325 ? 36.289 -38.227 11.632 1.00 77.13 317 LEU C N 1
ATOM 2936 C CA . LEU B 2 325 ? 36.662 -39.626 11.577 1.00 76.67 317 LEU C CA 1
ATOM 2937 C C . LEU B 2 325 ? 38.179 -39.744 11.607 1.00 76.47 317 LEU C C 1
ATOM 2938 O O . LEU B 2 325 ? 38.863 -39.188 10.752 1.00 76.45 317 LEU C O 1
ATOM 2943 N N . LEU B 2 326 ? 38.708 -40.451 12.598 1.00 76.25 318 LEU C N 1
ATOM 2944 C CA . LEU B 2 326 ? 40.151 -40.650 12.681 1.00 76.08 318 LEU C CA 1
ATOM 2945 C C . LEU B 2 326 ? 40.528 -42.033 12.178 1.00 75.99 318 LEU C C 1
ATOM 2946 O O . LEU B 2 326 ? 40.173 -43.038 12.790 1.00 76.06 318 LEU C O 1
ATOM 2951 N N . CYS B 2 327 ? 41.254 -42.091 11.068 1.00 75.84 319 CYS C N 1
ATOM 2952 C CA . CYS B 2 327 ? 41.676 -43.378 10.538 1.00 75.75 319 CYS C CA 1
ATOM 2953 C C . CYS B 2 327 ? 43.190 -43.527 10.420 1.00 75.69 319 CYS C C 1
ATOM 2954 O O . CYS B 2 327 ? 43.897 -42.592 10.051 1.00 75.65 319 CYS C O 1
ATOM 2957 N N . PHE B 2 328 ? 43.675 -44.722 10.728 1.00 75.66 320 PHE C N 1
ATOM 2958 C CA . PHE B 2 328 ? 45.097 -45.007 10.671 1.00 75.76 320 PHE C CA 1
ATOM 2959 C C . PHE B 2 328 ? 45.536 -45.284 9.244 1.00 75.94 320 PHE C C 1
ATOM 2960 O O . PHE B 2 328 ? 45.058 -46.224 8.617 1.00 76.00 320 PHE C O 1
ATOM 2968 N N . ALA B 2 329 ? 46.453 -44.468 8.740 1.00 76.16 321 ALA C N 1
ATOM 2969 C CA . ALA B 2 329 ? 46.945 -44.609 7.374 1.00 76.41 321 ALA C CA 1
ATOM 2970 C C . ALA B 2 329 ? 47.038 -46.065 6.913 1.00 76.64 321 ALA C C 1
ATOM 2971 O O . ALA B 2 329 ? 46.401 -46.452 5.943 1.00 76.65 321 ALA C O 1
ATOM 2973 N N . ASP B 2 330 ? 47.834 -46.875 7.597 1.00 77.00 322 ASP C N 1
ATOM 2974 C CA . ASP B 2 330 ? 47.996 -48.264 7.182 1.00 77.37 322 ASP C CA 1
ATOM 2975 C C . ASP B 2 330 ? 47.035 -49.192 7.914 1.00 77.48 322 ASP C C 1
ATOM 2976 O O . ASP B 2 330 ? 47.443 -50.238 8.414 1.00 77.61 322 ASP C O 1
ATOM 2981 N N . LEU B 2 331 ? 45.762 -48.816 7.980 1.00 77.56 323 LEU C N 1
ATOM 2982 C CA . LEU B 2 331 ? 44.781 -49.628 8.688 1.00 77.67 323 LEU C CA 1
ATOM 2983 C C . LEU B 2 331 ? 44.674 -50.997 8.032 1.00 77.87 323 LEU C C 1
ATOM 2984 O O . LEU B 2 331 ? 44.507 -51.098 6.817 1.00 77.89 323 LEU C O 1
ATOM 2989 N N . ASP B 2 332 ? 44.779 -52.046 8.842 1.00 78.14 324 ASP C N 1
ATOM 2990 C CA . ASP B 2 332 ? 44.687 -53.415 8.351 1.00 78.35 324 ASP C CA 1
ATOM 2991 C C . ASP B 2 332 ? 43.246 -53.910 8.418 1.00 78.44 324 ASP C C 1
ATOM 2992 O O . ASP B 2 332 ? 42.915 -54.755 9.249 1.00 78.58 324 ASP C O 1
ATOM 2997 N N . MET B 2 333 ? 42.393 -53.382 7.544 1.00 78.46 325 MET C N 1
ATOM 2998 C CA . MET B 2 333 ? 40.967 -53.704 7.577 1.00 78.48 325 MET C CA 1
ATOM 2999 C C . MET B 2 333 ? 40.388 -53.818 6.182 1.00 78.43 325 MET C C 1
ATOM 3000 O O . MET B 2 333 ? 40.510 -52.895 5.379 1.00 78.44 325 MET C O 1
ATOM 3005 N N . ILE B 2 334 ? 39.742 -54.945 5.903 1.00 78.45 326 ILE C N 1
ATOM 3006 C CA . ILE B 2 334 ? 39.093 -55.146 4.606 1.00 78.50 326 ILE C CA 1
ATOM 3007 C C . ILE B 2 334 ? 37.566 -55.153 4.714 1.00 78.44 326 ILE C C 1
ATOM 3008 O O . ILE B 2 334 ? 36.994 -55.742 5.634 1.00 78.50 326 ILE C O 1
ATOM 3013 N N . ARG B 2 335 ? 36.914 -54.496 3.764 1.00 78.30 327 ARG C N 1
ATOM 3014 C CA . ARG B 2 335 ? 35.472 -54.325 3.804 1.00 78.20 327 ARG C CA 1
ATOM 3015 C C . ARG B 2 335 ? 34.791 -55.136 2.713 1.00 78.17 327 ARG C C 1
ATOM 3016 O O . ARG B 2 335 ? 34.670 -54.675 1.580 1.00 78.22 327 ARG C O 1
ATOM 3024 N N . TYR B 2 336 ? 34.342 -56.341 3.057 1.00 78.10 328 TYR C N 1
ATOM 3025 C CA . TYR B 2 336 ? 33.689 -57.220 2.090 1.00 78.01 328 TYR C CA 1
ATOM 3026 C C . TYR B 2 336 ? 32.219 -56.864 1.891 1.00 77.99 328 TYR C C 1
ATOM 3027 O O . TYR B 2 336 ? 31.499 -56.610 2.854 1.00 78.02 328 TYR C O 1
ATOM 3036 N N . ILE B 2 347 ? 27.764 -56.485 4.698 1.00 79.59 339 ILE C N 1
ATOM 3037 C CA . ILE B 2 347 ? 28.999 -55.813 5.084 1.00 79.62 339 ILE C CA 1
ATOM 3038 C C . ILE B 2 347 ? 29.565 -56.394 6.376 1.00 79.71 339 ILE C C 1
ATOM 3039 O O . ILE B 2 347 ? 29.034 -56.148 7.458 1.00 79.71 339 ILE C O 1
ATOM 3044 N N . THR B 2 348 ? 30.636 -57.174 6.260 1.00 79.82 340 THR C N 1
ATOM 3045 C CA . THR B 2 348 ? 31.349 -57.665 7.438 1.00 79.94 340 THR C CA 1
ATOM 3046 C C . THR B 2 348 ? 32.843 -57.364 7.352 1.00 80.10 340 THR C C 1
ATOM 3047 O O . THR B 2 348 ? 33.518 -57.733 6.387 1.00 80.11 340 THR C O 1
ATOM 3051 N N . TYR B 2 349 ? 33.345 -56.681 8.375 1.00 80.28 341 TYR C N 1
ATOM 3052 C CA . TYR B 2 349 ? 34.718 -56.202 8.400 1.00 80.47 341 TYR C CA 1
ATOM 3053 C C . TYR B 2 349 ? 35.651 -57.221 9.045 1.00 80.69 341 TYR C C 1
ATOM 3054 O O . TYR B 2 349 ? 35.276 -57.900 10.000 1.00 80.73 341 TYR C O 1
ATOM 3063 N N . MET B 2 350 ? 36.870 -57.321 8.524 1.00 80.95 342 MET C N 1
ATOM 3064 C CA . MET B 2 350 ? 37.882 -58.185 9.117 1.00 81.27 342 MET C CA 1
ATOM 3065 C C . MET B 2 350 ? 39.297 -57.692 8.818 1.00 81.14 342 MET C C 1
ATOM 3066 O O . MET B 2 350 ? 39.496 -56.798 7.997 1.00 80.97 342 MET C O 1
ATOM 3071 N N . THR B 2 351 ? 40.275 -58.278 9.499 1.00 81.21 343 THR C N 1
ATOM 3072 C CA . THR B 2 351 ? 41.671 -57.912 9.301 1.00 81.39 343 THR C CA 1
ATOM 3073 C C . THR B 2 351 ? 42.364 -58.934 8.411 1.00 81.57 343 THR C C 1
ATOM 3074 O O . THR B 2 351 ? 41.852 -59.301 7.354 1.00 81.63 343 THR C O 1
ATOM 3078 N N . LYS B 2 352 ? 43.538 -59.386 8.840 1.00 81.76 344 LYS C N 1
ATOM 3079 C CA . LYS B 2 352 ? 44.205 -60.503 8.182 1.00 81.92 344 LYS C CA 1
ATOM 3080 C C . LYS B 2 352 ? 43.975 -61.769 8.999 1.00 82.01 344 LYS C C 1
ATOM 3081 O O . LYS B 2 352 ? 44.873 -62.583 9.201 1.00 81.95 344 LYS C O 1
ATOM 3087 N N . GLU B 2 353 ? 42.741 -61.899 9.468 1.00 82.21 345 GLU C N 1
ATOM 3088 C CA . GLU B 2 353 ? 42.272 -63.059 10.204 1.00 82.36 345 GLU C CA 1
ATOM 3089 C C . GLU B 2 353 ? 41.395 -63.888 9.271 1.00 82.46 345 GLU C C 1
ATOM 3090 O O . GLU B 2 353 ? 40.351 -64.407 9.671 1.00 82.49 345 GLU C O 1
ATOM 3096 N N . GLN B 2 354 ? 41.829 -64.001 8.021 1.00 82.55 346 GLN C N 1
ATOM 3097 C CA . GLN B 2 354 ? 41.004 -64.561 6.958 1.00 82.70 346 GLN C CA 1
ATOM 3098 C C . GLN B 2 354 ? 41.489 -65.936 6.507 1.00 82.62 346 GLN C C 1
ATOM 3099 O O . GLN B 2 354 ? 40.744 -66.697 5.884 1.00 82.69 346 GLN C O 1
ATOM 3105 N N . GLU B 2 355 ? 42.746 -66.244 6.819 1.00 82.49 347 GLU C N 1
ATOM 3106 C CA . GLU B 2 355 ? 43.357 -67.521 6.460 1.00 82.29 347 GLU C CA 1
ATOM 3107 C C . GLU B 2 355 ? 42.751 -68.677 7.261 1.00 82.19 347 GLU C C 1
ATOM 3108 O O . GLU B 2 355 ? 42.841 -69.841 6.862 1.00 82.16 347 GLU C O 1
ATOM 3114 N N . GLU B 2 356 ? 42.128 -68.337 8.388 1.00 82.04 348 GLU C N 1
ATOM 3115 C CA . GLU B 2 356 ? 41.514 -69.318 9.281 1.00 81.83 348 GLU C CA 1
ATOM 3116 C C . GLU B 2 356 ? 40.024 -69.514 8.989 1.00 81.71 348 GLU C C 1
ATOM 3117 O O . GLU B 2 356 ? 39.541 -70.647 8.893 1.00 81.70 348 GLU C O 1
ATOM 3123 N N . LYS B 2 357 ? 39.310 -68.401 8.846 1.00 81.48 349 LYS C N 1
ATOM 3124 C CA . LYS B 2 357 ? 37.859 -68.406 8.690 1.00 81.24 349 LYS C CA 1
ATOM 3125 C C . LYS B 2 357 ? 37.412 -68.912 7.315 1.00 81.02 349 LYS C C 1
ATOM 3126 O O . LYS B 2 357 ? 38.153 -68.830 6.333 1.00 80.98 349 LYS C O 1
ATOM 3132 N N . ASP B 2 358 ? 36.198 -69.449 7.263 1.00 80.72 350 ASP C N 1
ATOM 3133 C CA . ASP B 2 358 ? 35.555 -69.790 6.002 1.00 80.43 350 ASP C CA 1
ATOM 3134 C C . ASP B 2 358 ? 34.367 -68.852 5.819 1.00 80.31 350 ASP C C 1
ATOM 3135 O O . ASP B 2 358 ? 33.210 -69.258 5.928 1.00 80.25 350 ASP C O 1
ATOM 3140 N N . SER B 2 359 ? 34.679 -67.589 5.542 1.00 80.19 351 SER C N 1
ATOM 3141 C CA . SER B 2 359 ? 33.702 -66.503 5.531 1.00 80.03 351 SER C CA 1
ATOM 3142 C C . SER B 2 359 ? 32.694 -66.610 4.388 1.00 79.96 351 SER C C 1
ATOM 3143 O O . SER B 2 359 ? 33.005 -67.128 3.318 1.00 79.88 351 SER C O 1
ATOM 3146 N N . SER B 2 377 ? 33.359 -53.766 -3.650 1.00 77.32 369 SER C N 1
ATOM 3147 C CA . SER B 2 377 ? 32.767 -55.054 -3.301 1.00 77.31 369 SER C CA 1
ATOM 3148 C C . SER B 2 377 ? 33.583 -55.709 -2.189 1.00 77.30 369 SER C C 1
ATOM 3149 O O . SER B 2 377 ? 33.042 -56.082 -1.148 1.00 77.30 369 SER C O 1
ATOM 3152 N N . SER B 2 378 ? 34.885 -55.845 -2.422 1.00 77.28 370 SER C N 1
ATOM 3153 C CA . SER B 2 378 ? 35.819 -56.302 -1.398 1.00 77.27 370 SER C CA 1
ATOM 3154 C C . SER B 2 378 ? 36.985 -55.325 -1.328 1.00 77.30 370 SER C C 1
ATOM 3155 O O . SER B 2 378 ? 38.037 -55.552 -1.922 1.00 77.30 370 SER C O 1
ATOM 3158 N N . MET B 2 379 ? 36.788 -54.240 -0.591 1.00 77.39 371 MET C N 1
ATOM 3159 C CA . MET B 2 379 ? 37.720 -53.120 -0.583 1.00 77.49 371 MET C CA 1
ATOM 3160 C C . MET B 2 379 ? 38.544 -53.075 0.704 1.00 77.45 371 MET C C 1
ATOM 3161 O O . MET B 2 379 ? 38.417 -53.945 1.568 1.00 77.51 371 MET C O 1
ATOM 3166 N N . LEU B 2 380 ? 39.397 -52.063 0.823 1.00 77.33 372 LEU C N 1
ATOM 3167 C CA . LEU B 2 380 ? 40.059 -51.769 2.089 1.00 77.24 372 LEU C CA 1
ATOM 3168 C C . LEU B 2 380 ? 39.246 -50.703 2.806 1.00 77.21 372 LEU C C 1
ATOM 3169 O O . LEU B 2 380 ? 38.939 -49.668 2.221 1.00 77.27 372 LEU C O 1
ATOM 3174 N N . LEU B 2 381 ? 38.881 -50.946 4.061 1.00 77.14 373 LEU C N 1
ATOM 3175 C CA . LEU B 2 381 ? 38.069 -49.975 4.789 1.00 77.11 373 LEU C CA 1
ATOM 3176 C C . LEU B 2 381 ? 38.678 -48.598 4.571 1.00 77.19 373 LEU C C 1
ATOM 3177 O O . LEU B 2 381 ? 37.998 -47.651 4.173 1.00 77.17 373 LEU C O 1
ATOM 3182 N N . SER B 2 382 ? 39.976 -48.509 4.832 1.00 77.29 374 SER C N 1
ATOM 3183 C CA . SER B 2 382 ? 40.740 -47.293 4.602 1.00 77.43 374 SER C CA 1
ATOM 3184 C C . SER B 2 382 ? 40.354 -46.597 3.302 1.00 77.52 374 SER C C 1
ATOM 3185 O O . SER B 2 382 ? 40.132 -45.386 3.269 1.00 77.52 374 SER C O 1
ATOM 3188 N N . GLU B 2 383 ? 40.284 -47.377 2.230 1.00 77.67 375 GLU C N 1
ATOM 3189 C CA . GLU B 2 383 ? 40.024 -46.846 0.899 1.00 77.76 375 GLU C CA 1
ATOM 3190 C C . GLU B 2 383 ? 38.548 -46.511 0.698 1.00 77.70 375 GLU C C 1
ATOM 3191 O O . GLU B 2 383 ? 38.215 -45.524 0.044 1.00 77.70 375 GLU C O 1
ATOM 3197 N N . TRP B 2 384 ? 37.662 -47.327 1.261 1.00 77.66 376 TRP C N 1
ATOM 3198 C CA . TRP B 2 384 ? 36.237 -47.066 1.126 1.00 77.67 376 TRP C CA 1
ATOM 3199 C C . TRP B 2 384 ? 35.854 -45.761 1.808 1.00 77.66 376 TRP C C 1
ATOM 3200 O O . TRP B 2 384 ? 35.024 -45.010 1.299 1.00 77.72 376 TRP C O 1
ATOM 3211 N N . LEU B 2 385 ? 36.451 -45.495 2.966 1.00 77.65 377 LEU C N 1
ATOM 3212 C CA . LEU B 2 385 ? 36.170 -44.255 3.681 1.00 77.63 377 LEU C CA 1
ATOM 3213 C C . LEU B 2 385 ? 36.659 -43.052 2.883 1.00 77.68 377 LEU C C 1
ATOM 3214 O O . LEU B 2 385 ? 36.008 -42.010 2.851 1.00 77.73 377 LEU C O 1
ATOM 3219 N N . ALA B 2 386 ? 37.804 -43.203 2.231 1.00 77.72 378 ALA C N 1
ATOM 3220 C CA . ALA B 2 386 ? 38.393 -42.104 1.486 1.00 77.83 378 ALA C CA 1
ATOM 3221 C C . ALA B 2 386 ? 37.528 -41.700 0.292 1.00 77.94 378 ALA C C 1
ATOM 3222 O O . ALA B 2 386 ? 37.761 -40.663 -0.332 1.00 77.96 378 ALA C O 1
ATOM 3224 N N . GLU B 2 387 ? 36.523 -42.513 -0.018 1.00 78.09 379 GLU C N 1
ATOM 3225 C CA . GLU B 2 387 ? 35.695 -42.273 -1.198 1.00 78.30 379 GLU C CA 1
ATOM 3226 C C . GLU B 2 387 ? 34.228 -41.983 -0.890 1.00 78.35 379 GLU C C 1
ATOM 3227 O O . GLU B 2 387 ? 33.485 -41.541 -1.763 1.00 78.38 379 GLU C O 1
ATOM 3233 N N . HIS B 2 388 ? 33.811 -42.233 0.345 1.00 78.44 380 HIS C N 1
ATOM 3234 C CA . HIS B 2 388 ? 32.404 -42.094 0.702 1.00 78.49 380 HIS C CA 1
ATOM 3235 C C . HIS B 2 388 ? 32.191 -41.212 1.922 1.00 78.53 380 HIS C C 1
ATOM 3236 O O . HIS B 2 388 ? 31.072 -40.780 2.191 1.00 78.60 380 HIS C O 1
ATOM 3243 N N . TYR B 2 389 ? 33.262 -40.951 2.662 1.00 78.52 381 TYR C N 1
ATOM 3244 C CA . TYR B 2 389 ? 33.149 -40.180 3.890 1.00 78.47 381 TYR C CA 1
ATOM 3245 C C . TYR B 2 389 ? 32.318 -38.925 3.658 1.00 78.55 381 TYR C C 1
ATOM 3246 O O . TYR B 2 389 ? 31.554 -38.506 4.528 1.00 78.59 381 TYR C O 1
ATOM 3255 N N . LYS B 2 390 ? 32.455 -38.341 2.472 1.00 78.59 382 LYS C N 1
ATOM 3256 C CA . LYS B 2 390 ? 31.726 -37.124 2.127 1.00 78.64 382 LYS C CA 1
ATOM 3257 C C . LYS B 2 390 ? 30.212 -37.275 2.276 1.00 78.62 382 LYS C C 1
ATOM 3258 O O . LYS B 2 390 ? 29.521 -36.330 2.659 1.00 78.63 382 LYS C O 1
ATOM 3264 N N . ASP B 2 391 ? 29.701 -38.463 1.973 1.00 78.60 383 ASP C N 1
ATOM 3265 C CA . ASP B 2 391 ? 28.265 -38.713 2.023 1.00 78.58 383 ASP C CA 1
ATOM 3266 C C . ASP B 2 391 ? 27.763 -38.943 3.443 1.00 78.55 383 ASP C C 1
ATOM 3267 O O . ASP B 2 391 ? 26.783 -39.657 3.642 1.00 78.59 383 ASP C O 1
ATOM 3272 N N . TYR B 2 392 ? 28.424 -38.347 4.430 1.00 78.51 384 TYR C N 1
ATOM 3273 C CA . TYR B 2 392 ? 28.071 -38.623 5.819 1.00 78.48 384 TYR C CA 1
ATOM 3274 C C . TYR B 2 392 ? 28.277 -37.454 6.774 1.00 78.58 384 TYR C C 1
ATOM 3275 O O . TYR B 2 392 ? 28.020 -37.583 7.968 1.00 78.62 384 TYR C O 1
ATOM 3284 N N . GLY B 2 393 ? 28.752 -36.322 6.268 1.00 78.69 385 GLY C N 1
ATOM 3285 C CA . GLY B 2 393 ? 28.995 -35.167 7.132 1.00 78.88 385 GLY C CA 1
ATOM 3286 C C . GLY B 2 393 ? 30.467 -34.934 7.420 1.00 79.00 385 GLY C C 1
ATOM 3287 O O . GLY B 2 393 ? 31.009 -33.878 7.084 1.00 79.07 385 GLY C O 1
ATOM 3288 N N . ALA B 2 394 ? 31.113 -35.908 8.061 1.00 79.02 386 ALA C N 1
ATOM 3289 C CA . ALA B 2 394 ? 32.569 -35.898 8.200 1.00 79.06 386 ALA C CA 1
ATOM 3290 C C . ALA B 2 394 ? 33.144 -35.711 6.797 1.00 79.13 386 ALA C C 1
ATOM 3291 O O . ALA B 2 394 ? 32.474 -36.065 5.822 1.00 79.28 386 ALA C O 1
ATOM 3293 N N . ASN B 2 395 ? 34.362 -35.181 6.654 1.00 79.08 387 ASN C N 1
ATOM 3294 C CA . ASN B 2 395 ? 35.305 -34.885 7.736 1.00 78.95 387 ASN C CA 1
ATOM 3295 C C . ASN B 2 395 ? 36.111 -36.093 8.181 1.00 78.83 387 ASN C C 1
ATOM 3296 O O . ASN B 2 395 ? 35.783 -36.761 9.162 1.00 78.83 387 ASN C O 1
ATOM 3301 N N . LEU B 2 396 ? 37.177 -36.358 7.434 1.00 78.65 388 LEU C N 1
ATOM 3302 C CA . LEU B 2 396 ? 38.004 -37.533 7.637 1.00 78.39 388 LEU C CA 1
ATOM 3303 C C . LEU B 2 396 ? 39.464 -37.134 7.681 1.00 78.30 388 LEU C C 1
ATOM 3304 O O . LEU B 2 396 ? 39.917 -36.300 6.902 1.00 78.22 388 LEU C O 1
ATOM 3309 N N . GLU B 2 397 ? 40.199 -37.738 8.600 1.00 78.33 389 GLU C N 1
ATOM 3310 C CA . GLU B 2 397 ? 41.605 -37.432 8.764 1.00 78.47 389 GLU C CA 1
ATOM 3311 C C . GLU B 2 397 ? 42.399 -38.718 8.877 1.00 78.37 389 GLU C C 1
ATOM 3312 O O . GLU B 2 397 ? 42.114 -39.558 9.732 1.00 78.46 389 GLU C O 1
ATOM 3318 N N . PHE B 2 398 ? 43.392 -38.878 8.013 1.00 78.21 390 PHE C N 1
ATOM 3319 C CA . PHE B 2 398 ? 44.278 -40.021 8.120 1.00 78.10 390 PHE C CA 1
ATOM 3320 C C . PHE B 2 398 ? 45.467 -39.661 9.003 1.00 78.14 390 PHE C C 1
ATOM 3321 O O . PHE B 2 398 ? 46.149 -38.665 8.757 1.00 78.23 390 PHE C O 1
ATOM 3329 N N . VAL B 2 399 ? 45.703 -40.460 10.041 1.00 78.07 391 VAL C N 1
ATOM 3330 C CA . VAL B 2 399 ? 46.815 -40.211 10.955 1.00 77.96 391 VAL C CA 1
ATOM 3331 C C . VAL B 2 399 ? 47.827 -41.351 10.939 1.00 78.05 391 VAL C C 1
ATOM 3332 O O . VAL B 2 399 ? 47.466 -42.514 10.773 1.00 78.15 391 VAL C O 1
ATOM 3336 N N . SER B 2 400 ? 49.097 -41.007 11.112 1.00 78.10 392 SER C N 1
ATOM 3337 C CA . SER B 2 400 ? 50.163 -41.994 11.095 1.00 78.20 392 SER C CA 1
ATOM 3338 C C . SER B 2 400 ? 50.629 -42.315 12.503 1.00 78.20 392 SER C C 1
ATOM 3339 O O . SER B 2 400 ? 50.544 -41.478 13.397 1.00 78.18 392 SER C O 1
ATOM 3342 N N . ASP B 2 401 ? 51.132 -43.527 12.699 1.00 78.27 393 ASP C N 1
ATOM 3343 C CA . ASP B 2 401 ? 51.621 -43.926 14.011 1.00 78.40 393 ASP C CA 1
ATOM 3344 C C . ASP B 2 401 ? 53.051 -43.459 14.242 1.00 78.40 393 ASP C C 1
ATOM 3345 O O . ASP B 2 401 ? 53.848 -44.144 14.882 1.00 78.34 393 ASP C O 1
ATOM 3350 N N . ARG B 2 402 ? 53.370 -42.283 13.717 1.00 78.47 394 ARG C N 1
ATOM 3351 C CA . ARG B 2 402 ? 54.667 -41.682 13.963 1.00 78.62 394 ARG C CA 1
ATOM 3352 C C . ARG B 2 402 ? 54.690 -41.097 15.364 1.00 78.47 394 ARG C C 1
ATOM 3353 O O . ARG B 2 402 ? 55.599 -41.363 16.145 1.00 78.50 394 ARG C O 1
ATOM 3361 N N . SER B 2 403 ? 53.677 -40.296 15.672 1.00 78.31 395 SER C N 1
ATOM 3362 C CA . SER B 2 403 ? 53.601 -39.593 16.948 1.00 78.15 395 SER C CA 1
ATOM 3363 C C . SER B 2 403 ? 53.261 -40.518 18.110 1.00 77.94 395 SER C C 1
ATOM 3364 O O . SER B 2 403 ? 52.775 -41.630 17.908 1.00 77.89 395 SER C O 1
ATOM 3367 N N . GLN B 2 404 ? 53.515 -40.053 19.329 1.00 77.70 396 GLN C N 1
ATOM 3368 C CA . GLN B 2 404 ? 53.139 -40.819 20.507 1.00 77.47 396 GLN C CA 1
ATOM 3369 C C . GLN B 2 404 ? 51.632 -40.968 20.512 1.00 77.34 396 GLN C C 1
ATOM 3370 O O . GLN B 2 404 ? 51.112 -42.037 20.811 1.00 77.44 396 GLN C O 1
ATOM 3376 N N . GLU B 2 405 ? 50.936 -39.886 20.175 1.00 77.12 397 GLU C N 1
ATOM 3377 C CA . GLU B 2 405 ? 49.487 -39.917 20.038 1.00 76.88 397 GLU C CA 1
ATOM 3378 C C . GLU B 2 405 ? 49.084 -41.003 19.059 1.00 76.60 397 GLU C C 1
ATOM 3379 O O . GLU B 2 405 ? 48.242 -41.845 19.359 1.00 76.59 397 GLU C O 1
ATOM 3385 N N . GLY B 2 406 ? 49.689 -40.973 17.879 1.00 76.34 398 GLY C N 1
ATOM 3386 C CA . GLY B 2 406 ? 49.376 -41.942 16.844 1.00 76.03 398 GLY C CA 1
ATOM 3387 C C . GLY B 2 406 ? 49.452 -43.354 17.378 1.00 75.82 398 GLY C C 1
ATOM 3388 O O . GLY B 2 406 ? 48.481 -44.105 17.317 1.00 75.86 398 GLY C O 1
ATOM 3389 N N . MET B 2 407 ? 50.610 -43.713 17.914 1.00 75.67 399 MET C N 1
ATOM 3390 C CA . MET B 2 407 ? 50.816 -45.055 18.425 1.00 75.66 399 MET C CA 1
ATOM 3391 C C . MET B 2 407 ? 49.741 -45.429 19.442 1.00 75.41 399 MET C C 1
ATOM 3392 O O . MET B 2 407 ? 49.232 -46.551 19.432 1.00 75.36 399 MET C O 1
ATOM 3397 N N . GLN B 2 408 ? 49.406 -44.490 20.325 1.00 75.12 400 GLN C N 1
ATOM 3398 C CA . GLN B 2 408 ? 48.307 -44.690 21.260 1.00 74.73 400 GLN C CA 1
ATOM 3399 C C . GLN B 2 408 ? 47.061 -44.994 20.461 1.00 74.52 400 GLN C C 1
ATOM 3400 O O . GLN B 2 408 ? 46.469 -46.066 20.578 1.00 74.64 400 GLN C O 1
ATOM 3406 N N . PHE B 2 409 ? 46.675 -44.028 19.637 1.00 74.11 401 PHE C N 1
ATOM 3407 C CA . PHE B 2 409 ? 45.461 -44.126 18.860 1.00 73.68 401 PHE C CA 1
ATOM 3408 C C . PHE B 2 409 ? 45.394 -45.418 18.061 1.00 73.61 401 PHE C C 1
ATOM 3409 O O . PHE B 2 409 ? 44.307 -45.908 17.774 1.00 73.72 401 PHE C O 1
ATOM 3417 N N . VAL B 2 410 ? 46.550 -45.972 17.707 1.00 73.50 402 VAL C N 1
ATOM 3418 C CA . VAL B 2 410 ? 46.584 -47.196 16.909 1.00 73.39 402 VAL C CA 1
ATOM 3419 C C . VAL B 2 410 ? 46.542 -48.455 17.760 1.00 73.51 402 VAL C C 1
ATOM 3420 O O . VAL B 2 410 ? 45.686 -49.317 17.568 1.00 73.52 402 VAL C O 1
ATOM 3424 N N . LYS B 2 411 ? 47.472 -48.564 18.699 1.00 73.64 403 LYS C N 1
ATOM 3425 C CA . LYS B 2 411 ? 47.598 -49.783 19.479 1.00 73.81 403 LYS C CA 1
ATOM 3426 C C . LYS B 2 411 ? 46.600 -49.817 20.633 1.00 73.74 403 LYS C C 1
ATOM 3427 O O . LYS B 2 411 ? 46.336 -50.871 21.204 1.00 73.68 403 LYS C O 1
ATOM 3433 N N . GLY B 2 412 ? 46.038 -48.659 20.959 1.00 73.74 404 GLY C N 1
ATOM 3434 C CA . GLY B 2 412 ? 45.116 -48.546 22.078 1.00 73.75 404 GLY C CA 1
ATOM 3435 C C . GLY B 2 412 ? 43.662 -48.469 21.656 1.00 73.83 404 GLY C C 1
ATOM 3436 O O . GLY B 2 412 ? 42.775 -48.953 22.359 1.00 73.84 404 GLY C O 1
ATOM 3437 N N . PHE B 2 413 ? 43.411 -47.861 20.504 1.00 73.88 405 PHE C N 1
ATOM 3438 C CA . PHE B 2 413 ? 42.043 -47.696 20.027 1.00 73.98 405 PHE C CA 1
ATOM 3439 C C . PHE B 2 413 ? 41.838 -48.238 18.607 1.00 74.03 405 PHE C C 1
ATOM 3440 O O . PHE B 2 413 ? 41.174 -47.608 17.779 1.00 74.21 405 PHE C O 1
ATOM 3448 N N . GLY B 2 414 ? 42.411 -49.409 18.335 1.00 73.90 406 GLY C N 1
ATOM 3449 C CA . GLY B 2 414 ? 42.216 -50.093 17.054 1.00 73.60 406 GLY C CA 1
ATOM 3450 C C . GLY B 2 414 ? 42.635 -49.310 15.822 1.00 73.33 406 GLY C C 1
ATOM 3451 O O . GLY B 2 414 ? 42.593 -49.819 14.704 1.00 73.26 406 GLY C O 1
ATOM 3452 N N . GLY B 2 415 ? 43.039 -48.066 16.020 1.00 73.12 407 GLY C N 1
ATOM 3453 C CA . GLY B 2 415 ? 43.487 -47.257 14.910 1.00 73.01 407 GLY C CA 1
ATOM 3454 C C . GLY B 2 415 ? 42.345 -46.606 14.166 1.00 73.06 407 GLY C C 1
ATOM 3455 O O . GLY B 2 415 ? 42.574 -45.829 13.241 1.00 73.20 407 GLY C O 1
ATOM 3456 N N . ILE B 2 416 ? 41.111 -46.916 14.552 1.00 73.06 408 ILE C N 1
ATOM 3457 C CA . ILE B 2 416 ? 39.960 -46.251 13.933 1.00 73.02 408 ILE C CA 1
ATOM 3458 C C . ILE B 2 416 ? 38.922 -45.730 14.928 1.00 73.10 408 ILE C C 1
ATOM 3459 O O . ILE B 2 416 ? 38.427 -46.464 15.794 1.00 73.00 408 ILE C O 1
ATOM 3464 N N . GLY B 2 417 ? 38.595 -44.450 14.781 1.00 73.16 409 GLY C N 1
ATOM 3465 C CA . GLY B 2 417 ? 37.715 -43.778 15.715 1.00 73.33 409 GLY C CA 1
ATOM 3466 C C . GLY B 2 417 ? 37.148 -42.469 15.208 1.00 73.57 409 GLY C C 1
ATOM 3467 O O . GLY B 2 417 ? 37.320 -42.109 14.045 1.00 73.51 409 GLY C O 1
ATOM 3468 N N . ALA B 2 418 ? 36.473 -41.754 16.102 1.00 73.93 410 ALA C N 1
ATOM 3469 C CA . ALA B 2 418 ? 35.747 -40.546 15.740 1.00 74.28 410 ALA C CA 1
ATOM 3470 C C . ALA B 2 418 ? 35.381 -39.730 16.967 1.00 74.51 410 ALA C C 1
ATOM 3471 O O . ALA B 2 418 ? 35.182 -40.276 18.051 1.00 74.55 410 ALA C O 1
ATOM 3473 N N . VAL B 2 419 ? 35.301 -38.416 16.789 1.00 74.86 411 VAL C N 1
ATOM 3474 C CA . VAL B 2 419 ? 34.720 -37.547 17.804 1.00 75.21 411 VAL C CA 1
ATOM 3475 C C . VAL B 2 419 ? 33.316 -37.181 17.343 1.00 75.37 411 VAL C C 1
ATOM 3476 O O . VAL B 2 419 ? 33.144 -36.400 16.406 1.00 75.53 411 VAL C O 1
ATOM 3480 N N . MET B 2 420 ? 32.310 -37.766 17.983 1.00 75.40 412 MET C N 1
ATOM 3481 C CA . MET B 2 420 ? 30.937 -37.519 17.576 1.00 75.43 412 MET C CA 1
ATOM 3482 C C . MET B 2 420 ? 30.466 -36.134 18.016 1.00 75.43 412 MET C C 1
ATOM 3483 O O . MET B 2 420 ? 31.274 -35.226 18.224 1.00 75.56 412 MET C O 1
ATOM 3488 N N . ARG B 2 421 ? 29.148 -36.018 18.170 1.00 75.26 413 ARG C N 1
ATOM 3489 C CA . ARG B 2 421 ? 28.403 -34.802 18.488 1.00 75.02 413 ARG C CA 1
ATOM 3490 C C . ARG B 2 421 ? 27.043 -35.401 18.277 1.00 74.51 413 ARG C C 1
ATOM 3491 O O . ARG B 2 421 ? 26.232 -34.842 17.558 1.00 74.60 413 ARG C O 1
ATOM 3499 N N . TYR B 2 422 ? 26.688 -36.436 19.015 1.00 73.84 414 TYR C N 1
ATOM 3500 C CA . TYR B 2 422 ? 26.319 -36.313 20.384 1.00 73.18 414 TYR C CA 1
ATOM 3501 C C . TYR B 2 422 ? 26.200 -37.747 20.884 1.00 72.72 414 TYR C C 1
ATOM 3502 O O . TYR B 2 422 ? 25.875 -38.640 20.107 1.00 72.83 414 TYR C O 1
ATOM 3511 N N . GLN B 2 423 ? 26.407 -37.973 22.174 1.00 72.04 415 GLN C N 1
ATOM 3512 C CA . GLN B 2 423 ? 26.260 -39.326 22.706 1.00 71.32 415 GLN C CA 1
ATOM 3513 C C . GLN B 2 423 ? 25.281 -40.172 21.881 1.00 70.56 415 GLN C C 1
ATOM 3514 O O . GLN B 2 423 ? 24.179 -39.724 21.564 1.00 70.41 415 GLN C O 1
ATOM 3520 N N . LEU B 2 424 ? 25.705 -41.385 21.524 1.00 69.59 416 LEU C N 1
ATOM 3521 C CA . LEU B 2 424 ? 24.795 -42.417 21.014 1.00 68.59 416 LEU C CA 1
ATOM 3522 C C . LEU B 2 424 ? 24.824 -43.613 21.943 1.00 67.99 416 LEU C C 1
ATOM 3523 O O . LEU B 2 424 ? 25.437 -43.557 23.007 1.00 68.00 416 LEU C O 1
ATOM 3528 N N . ASP B 2 425 ? 24.189 -44.704 21.539 1.00 67.20 417 ASP C N 1
ATOM 3529 C CA . ASP B 2 425 ? 24.080 -45.851 22.430 1.00 66.63 417 ASP C CA 1
ATOM 3530 C C . ASP B 2 425 ? 24.684 -47.094 21.813 1.00 66.63 417 ASP C C 1
ATOM 3531 O O . ASP B 2 425 ? 24.570 -48.200 22.350 1.00 66.52 417 ASP C O 1
ATOM 3536 N N . LEU B 2 426 ? 25.351 -46.894 20.685 1.00 66.69 418 LEU C N 1
ATOM 3537 C CA . LEU B 2 426 ? 26.001 -47.990 20.005 1.00 66.87 418 LEU C CA 1
ATOM 3538 C C . LEU B 2 426 ? 25.118 -49.235 20.085 1.00 67.08 418 LEU C C 1
ATOM 3539 O O . LEU B 2 426 ? 25.183 -50.020 21.042 1.00 67.05 418 LEU C O 1
ATOM 3544 N N . SER B 2 427 ? 24.272 -49.379 19.065 1.00 67.30 419 SER C N 1
ATOM 3545 C CA . SER B 2 427 ? 23.373 -50.508 18.935 1.00 67.25 419 SER C CA 1
ATOM 3546 C C . SER B 2 427 ? 23.670 -51.285 17.662 1.00 67.52 419 SER C C 1
ATOM 3547 O O . SER B 2 427 ? 24.249 -50.762 16.705 1.00 67.24 419 SER C O 1
ATOM 3550 N N . MET B 2 428 ? 23.236 -52.538 17.663 1.00 67.98 420 MET C N 1
ATOM 3551 C CA . MET B 2 428 ? 23.645 -53.521 16.662 1.00 68.37 420 MET C CA 1
ATOM 3552 C C . MET B 2 428 ? 25.166 -53.626 16.564 1.00 68.40 420 MET C C 1
ATOM 3553 O O . MET B 2 428 ? 25.809 -52.852 15.855 1.00 68.42 420 MET C O 1
ATOM 3558 N N . LEU B 2 429 ? 25.736 -54.570 17.311 1.00 68.56 421 LEU C N 1
ATOM 3559 C CA . LEU B 2 429 ? 24.960 -55.338 18.288 1.00 68.78 421 LEU C CA 1
ATOM 3560 C C . LEU B 2 429 ? 25.763 -56.416 19.027 1.00 69.26 421 LEU C C 1
ATOM 3561 O O . LEU B 2 429 ? 26.345 -57.312 18.410 1.00 69.26 421 LEU C O 1
ATOM 3566 N N . ASP B 2 430 ? 25.796 -56.301 20.355 1.00 69.82 422 ASP C N 1
ATOM 3567 C CA . ASP B 2 430 ? 26.305 -57.365 21.223 1.00 70.34 422 ASP C CA 1
ATOM 3568 C C . ASP B 2 430 ? 26.400 -56.979 22.703 1.00 70.65 422 ASP C C 1
ATOM 3569 O O . ASP B 2 430 ? 26.602 -55.809 23.035 1.00 70.52 422 ASP C O 1
ATOM 3574 N N . PRO B 2 431 ? 26.290 -57.984 23.588 1.00 71.11 423 PRO C N 1
ATOM 3575 C CA . PRO B 2 431 ? 26.061 -57.822 25.019 1.00 71.42 423 PRO C CA 1
ATOM 3576 C C . PRO B 2 431 ? 26.236 -56.375 25.456 1.00 71.66 423 PRO C C 1
ATOM 3577 O O . PRO B 2 431 ? 27.284 -55.783 25.207 1.00 71.66 423 PRO C O 1
ATOM 3581 N N . GLU B 2 432 ? 25.219 -55.803 26.096 1.00 72.00 424 GLU C N 1
ATOM 3582 C CA . GLU B 2 432 ? 23.951 -56.478 26.400 1.00 72.42 424 GLU C CA 1
ATOM 3583 C C . GLU B 2 432 ? 23.523 -57.523 25.384 1.00 72.54 424 GLU C C 1
ATOM 3584 O O . GLU B 2 432 ? 23.723 -57.351 24.185 1.00 72.69 424 GLU C O 1
ATOM 3590 N N . SER B 2 433 ? 22.918 -58.602 25.868 1.00 72.76 425 SER C N 1
ATOM 3591 C CA . SER B 2 433 ? 22.352 -59.604 24.972 1.00 73.05 425 SER C CA 1
ATOM 3592 C C . SER B 2 433 ? 20.842 -59.466 24.912 1.00 73.17 425 SER C C 1
ATOM 3593 O O . SER B 2 433 ? 20.343 -58.546 24.280 1.00 73.37 425 SER C O 1
ATOM 3596 N N . ASP B 2 434 ? 20.116 -60.359 25.583 1.00 73.20 426 ASP C N 1
ATOM 3597 C CA . ASP B 2 434 ? 20.712 -61.418 26.389 1.00 73.22 426 ASP C CA 1
ATOM 3598 C C . ASP B 2 434 ? 20.437 -62.788 25.787 1.00 73.27 426 ASP C C 1
ATOM 3599 O O . ASP B 2 434 ? 21.252 -63.705 25.900 1.00 73.34 426 ASP C O 1
ATOM 3604 N N . GLU B 2 435 ? 19.276 -62.921 25.154 1.00 73.29 427 GLU C N 1
ATOM 3605 C CA . GLU B 2 435 ? 18.870 -64.184 24.546 1.00 73.28 427 GLU C CA 1
ATOM 3606 C C . GLU B 2 435 ? 18.918 -65.329 25.555 1.00 73.23 427 GLU C C 1
ATOM 3607 O O . GLU B 2 435 ? 18.514 -66.452 25.257 1.00 73.18 427 GLU C O 1
ATOM 3613 N N . ALA C 1 6 ? 70.907 -64.883 48.043 1.00 78.54 467 ALA D N 1
ATOM 3614 C CA . ALA C 1 6 ? 71.925 -63.833 47.722 1.00 78.40 467 ALA D CA 1
ATOM 3615 C C . ALA C 1 6 ? 72.743 -64.145 46.471 1.00 78.18 467 ALA D C 1
ATOM 3616 O O . ALA C 1 6 ? 73.755 -64.847 46.523 1.00 78.14 467 ALA D O 1
ATOM 3618 N N . PRO C 1 7 ? 72.295 -63.616 45.336 1.00 77.91 468 PRO D N 1
ATOM 3619 C CA . PRO C 1 7 ? 73.028 -63.668 44.092 1.00 77.69 468 PRO D CA 1
ATOM 3620 C C . PRO C 1 7 ? 73.792 -62.361 43.905 1.00 77.34 468 PRO D C 1
ATOM 3621 O O . PRO C 1 7 ? 73.389 -61.341 44.452 1.00 77.61 468 PRO D O 1
ATOM 3625 N N . PHE C 1 8 ? 74.882 -62.383 43.148 1.00 76.71 469 PHE D N 1
ATOM 3626 C CA . PHE C 1 8 ? 75.614 -61.158 42.843 1.00 76.03 469 PHE D CA 1
ATOM 3627 C C . PHE C 1 8 ? 74.820 -60.307 41.850 1.00 75.60 469 PHE D C 1
ATOM 3628 O O . PHE C 1 8 ? 74.225 -60.829 40.909 1.00 75.53 469 PHE D O 1
ATOM 3636 N N . ILE C 1 9 ? 74.793 -58.998 42.076 1.00 75.11 470 ILE D N 1
ATOM 3637 C CA . ILE C 1 9 ? 74.080 -58.077 41.189 1.00 74.70 470 ILE D CA 1
ATOM 3638 C C . ILE C 1 9 ? 74.776 -56.718 41.148 1.00 74.55 470 ILE D C 1
ATOM 3639 O O . ILE C 1 9 ? 74.879 -56.032 42.171 1.00 74.53 470 ILE D O 1
ATOM 3644 N N . MET C 1 10 ? 75.250 -56.334 39.965 1.00 74.23 471 MET D N 1
ATOM 3645 C CA . MET C 1 10 ? 75.946 -55.061 39.783 1.00 73.85 471 MET D CA 1
ATOM 3646 C C . MET C 1 10 ? 75.626 -54.447 38.428 1.00 73.44 471 MET D C 1
ATOM 3647 O O . MET C 1 10 ? 76.200 -54.841 37.416 1.00 73.35 471 MET D O 1
ATOM 3652 N N . PRO C 1 11 ? 74.707 -53.476 38.403 1.00 73.11 472 PRO D N 1
ATOM 3653 C CA . PRO C 1 11 ? 74.339 -52.852 37.140 1.00 72.83 472 PRO D CA 1
ATOM 3654 C C . PRO C 1 11 ? 75.496 -52.046 36.552 1.00 72.50 472 PRO D C 1
ATOM 3655 O O . PRO C 1 11 ? 75.940 -51.066 37.150 1.00 72.53 472 PRO D O 1
ATOM 3659 N N . ILE C 1 12 ? 75.976 -52.464 35.386 1.00 72.05 473 ILE D N 1
ATOM 3660 C CA . ILE C 1 12 ? 77.078 -51.788 34.720 1.00 71.70 473 ILE D CA 1
ATOM 3661 C C . ILE C 1 12 ? 76.755 -50.324 34.446 1.00 71.84 473 ILE D C 1
ATOM 3662 O O . ILE C 1 12 ? 75.879 -50.023 33.648 1.00 71.91 473 ILE D O 1
ATOM 3667 N N . ALA C 1 13 ? 77.467 -49.415 35.102 1.00 72.07 474 ALA D N 1
ATOM 3668 C CA . ALA C 1 13 ? 77.223 -47.987 34.927 1.00 72.37 474 ALA D CA 1
ATOM 3669 C C . ALA C 1 13 ? 78.104 -47.384 33.846 1.00 72.77 474 ALA D C 1
ATOM 3670 O O . ALA C 1 13 ? 77.689 -46.472 33.143 1.00 72.74 474 ALA D O 1
ATOM 3672 N N . SER C 1 14 ? 79.328 -47.890 33.733 1.00 73.46 475 SER D N 1
ATOM 3673 C CA . SER C 1 14 ? 80.291 -47.414 32.740 1.00 74.13 475 SER D CA 1
ATOM 3674 C C . SER C 1 14 ? 81.113 -48.565 32.187 1.00 74.47 475 SER D C 1
ATOM 3675 O O . SER C 1 14 ? 81.382 -49.543 32.886 1.00 74.50 475 SER D O 1
ATOM 3678 N N . LYS C 1 15 ? 81.529 -48.435 30.935 1.00 74.99 476 LYS D N 1
ATOM 3679 C CA . LYS C 1 15 ? 82.396 -49.425 30.313 1.00 75.54 476 LYS D CA 1
ATOM 3680 C C . LYS C 1 15 ? 83.402 -48.708 29.428 1.00 75.91 476 LYS D C 1
ATOM 3681 O O . LYS C 1 15 ? 83.021 -47.885 28.597 1.00 76.01 476 LYS D O 1
ATOM 3687 N N . TYR C 1 16 ? 84.686 -49.002 29.618 1.00 76.40 477 TYR D N 1
ATOM 3688 C CA . TYR C 1 16 ? 85.728 -48.433 28.766 1.00 76.92 477 TYR D CA 1
ATOM 3689 C C . TYR C 1 16 ? 86.921 -49.362 28.640 1.00 77.21 477 TYR D C 1
ATOM 3690 O O . TYR C 1 16 ? 87.214 -50.133 29.545 1.00 77.18 477 TYR D O 1
ATOM 3699 N N . LYS C 1 17 ? 87.596 -49.290 27.500 1.00 77.80 478 LYS D N 1
ATOM 3700 C CA . LYS C 1 17 ? 88.784 -50.100 27.256 1.00 78.46 478 LYS D CA 1
ATOM 3701 C C . LYS C 1 17 ? 90.022 -49.345 27.711 1.00 78.44 478 LYS D C 1
ATOM 3702 O O . LYS C 1 17 ? 89.931 -48.191 28.124 1.00 78.55 478 LYS D O 1
ATOM 3708 N N . ASP C 1 18 ? 91.179 -49.993 27.623 1.00 78.49 479 ASP D N 1
ATOM 3709 C CA . ASP C 1 18 ? 92.418 -49.411 28.121 1.00 78.44 479 ASP D CA 1
ATOM 3710 C C . ASP C 1 18 ? 93.348 -50.527 28.584 1.00 78.17 479 ASP D C 1
ATOM 3711 O O . ASP C 1 18 ? 93.432 -50.822 29.778 1.00 78.23 479 ASP D O 1
ATOM 3716 N N . LEU C 1 19 ? 94.045 -51.151 27.643 1.00 77.74 480 LEU D N 1
ATOM 3717 C CA . LEU C 1 19 ? 94.780 -52.360 27.970 1.00 77.34 480 LEU D CA 1
ATOM 3718 C C . LEU C 1 19 ? 93.903 -53.196 28.891 1.00 77.17 480 LEU D C 1
ATOM 3719 O O . LEU C 1 19 ? 94.221 -53.381 30.066 1.00 77.11 480 LEU D O 1
ATOM 3724 N N . GLY C 1 20 ? 92.791 -53.686 28.350 1.00 77.00 481 GLY D N 1
ATOM 3725 C CA . GLY C 1 20 ? 91.807 -54.429 29.134 1.00 76.72 481 GLY D CA 1
ATOM 3726 C C . GLY C 1 20 ? 90.516 -53.651 29.320 1.00 76.43 481 GLY D C 1
ATOM 3727 O O . GLY C 1 20 ? 90.525 -52.424 29.418 1.00 76.42 481 GLY D O 1
ATOM 3728 N N . THR C 1 21 ? 89.398 -54.363 29.367 1.00 76.11 482 THR D N 1
ATOM 3729 C CA . THR C 1 21 ? 88.106 -53.720 29.542 1.00 75.83 482 THR D CA 1
ATOM 3730 C C . THR C 1 21 ? 87.866 -53.419 31.012 1.00 75.62 482 THR D C 1
ATOM 3731 O O . THR C 1 21 ? 88.244 -54.205 31.882 1.00 75.71 482 THR D O 1
ATOM 3735 N N . ILE C 1 22 ? 87.249 -52.274 31.286 1.00 75.25 483 ILE D N 1
ATOM 3736 C CA . ILE C 1 22 ? 86.873 -51.915 32.645 1.00 74.83 483 ILE D CA 1
ATOM 3737 C C . ILE C 1 22 ? 85.383 -51.642 32.720 1.00 74.73 483 ILE D C 1
ATOM 3738 O O . ILE C 1 22 ? 84.897 -50.647 32.187 1.00 74.85 483 ILE D O 1
ATOM 3743 N N . LEU C 1 23 ? 84.658 -52.550 33.361 1.00 74.51 484 LEU D N 1
ATOM 3744 C CA . LEU C 1 23 ? 83.257 -52.338 33.659 1.00 74.15 484 LEU D CA 1
ATOM 3745 C C . LEU C 1 23 ? 83.222 -51.780 35.059 1.00 74.27 484 LEU D C 1
ATOM 3746 O O . LEU C 1 23 ? 83.922 -52.274 35.938 1.00 74.24 484 LEU D O 1
ATOM 3751 N N . GLU C 1 24 ? 82.425 -50.745 35.271 1.00 74.44 485 GLU D N 1
ATOM 3752 C CA . GLU C 1 24 ? 82.347 -50.148 36.588 1.00 74.78 485 GLU D CA 1
ATOM 3753 C C . GLU C 1 24 ? 80.893 -49.984 37.010 1.00 74.55 485 GLU D C 1
ATOM 3754 O O . GLU C 1 24 ? 80.037 -49.654 36.195 1.00 74.57 485 GLU D O 1
ATOM 3760 N N . GLY C 1 25 ? 80.614 -50.239 38.283 1.00 74.42 486 GLY D N 1
ATOM 3761 C CA . GLY C 1 25 ? 79.268 -50.078 38.815 1.00 74.27 486 GLY D CA 1
ATOM 3762 C C . GLY C 1 25 ? 79.250 -50.071 40.330 1.00 74.16 486 GLY D C 1
ATOM 3763 O O . GLY C 1 25 ? 80.287 -49.925 40.974 1.00 74.23 486 GLY D O 1
ATOM 3764 N N . LYS C 1 26 ? 78.062 -50.222 40.902 1.00 73.94 487 LYS D N 1
ATOM 3765 C CA . LYS C 1 26 ? 77.924 -50.331 42.341 1.00 73.81 487 LYS D CA 1
ATOM 3766 C C . LYS C 1 26 ? 77.192 -51.614 42.683 1.00 73.75 487 LYS D C 1
ATOM 3767 O O . LYS C 1 26 ? 76.043 -51.800 42.299 1.00 73.87 487 LYS D O 1
ATOM 3773 N N . ILE C 1 27 ? 77.862 -52.503 43.404 1.00 73.67 488 ILE D N 1
ATOM 3774 C CA . ILE C 1 27 ? 77.267 -53.776 43.775 1.00 73.66 488 ILE D CA 1
ATOM 3775 C C . ILE C 1 27 ? 75.993 -53.576 44.582 1.00 73.67 488 ILE D C 1
ATOM 3776 O O . ILE C 1 27 ? 76.021 -52.991 45.659 1.00 73.56 488 ILE D O 1
ATOM 3781 N N . GLU C 1 28 ? 74.876 -54.070 44.057 1.00 73.84 489 GLU D N 1
ATOM 3782 C CA . GLU C 1 28 ? 73.584 -53.889 44.712 1.00 74.17 489 GLU D CA 1
ATOM 3783 C C . GLU C 1 28 ? 73.189 -55.087 45.556 1.00 74.04 489 GLU D C 1
ATOM 3784 O O . GLU C 1 28 ? 72.273 -55.000 46.370 1.00 74.18 489 GLU D O 1
ATOM 3790 N N . ALA C 1 29 ? 73.873 -56.208 45.360 1.00 73.84 490 ALA D N 1
ATOM 3791 C CA . ALA C 1 29 ? 73.579 -57.399 46.137 1.00 73.62 490 ALA D CA 1
ATOM 3792 C C . ALA C 1 29 ? 74.642 -58.465 45.938 1.00 73.53 490 ALA D C 1
ATOM 3793 O O . ALA C 1 29 ? 75.179 -58.622 44.842 1.00 73.46 490 ALA D O 1
ATOM 3795 N N . GLY C 1 30 ? 74.936 -59.200 47.005 1.00 73.51 491 GLY D N 1
ATOM 3796 C CA . GLY C 1 30 ? 75.930 -60.263 46.948 1.00 73.60 491 GLY D CA 1
ATOM 3797 C C . GLY C 1 30 ? 77.338 -59.708 46.974 1.00 73.61 491 GLY D C 1
ATOM 3798 O O . GLY C 1 30 ? 77.544 -58.527 47.242 1.00 73.63 491 GLY D O 1
ATOM 3799 N N . SER C 1 31 ? 78.316 -60.557 46.700 1.00 73.61 492 SER D N 1
ATOM 3800 C CA . SER C 1 31 ? 79.697 -60.112 46.683 1.00 73.78 492 SER D CA 1
ATOM 3801 C C . SER C 1 31 ? 80.434 -60.698 45.487 1.00 74.05 492 SER D C 1
ATOM 3802 O O . SER C 1 31 ? 79.930 -61.598 44.819 1.00 74.20 492 SER D O 1
ATOM 3805 N N . ILE C 1 32 ? 81.624 -60.180 45.206 1.00 74.30 493 ILE D N 1
ATOM 3806 C CA . ILE C 1 32 ? 82.409 -60.679 44.088 1.00 74.61 493 ILE D CA 1
ATOM 3807 C C . ILE C 1 32 ? 83.877 -60.815 44.476 1.00 75.08 493 ILE D C 1
ATOM 3808 O O . ILE C 1 32 ? 84.454 -59.903 45.072 1.00 75.18 493 ILE D O 1
ATOM 3813 N N . LYS C 1 33 ? 84.470 -61.963 44.147 1.00 75.57 494 LYS D N 1
ATOM 3814 C CA . LYS C 1 33 ? 85.874 -62.238 44.465 1.00 75.89 494 LYS D CA 1
ATOM 3815 C C . LYS C 1 33 ? 86.757 -62.194 43.233 1.00 75.95 494 LYS D C 1
ATOM 3816 O O . LYS C 1 33 ? 86.316 -62.482 42.125 1.00 75.99 494 LYS D O 1
ATOM 3822 N N . LYS C 1 34 ? 88.015 -61.837 43.437 1.00 76.19 495 LYS D N 1
ATOM 3823 C CA . LYS C 1 34 ? 88.980 -61.833 42.353 1.00 76.42 495 LYS D CA 1
ATOM 3824 C C . LYS C 1 34 ? 89.017 -63.213 41.715 1.00 76.40 495 LYS D C 1
ATOM 3825 O O . LYS C 1 34 ? 88.959 -64.229 42.407 1.00 76.45 495 LYS D O 1
ATOM 3831 N N . ASN C 1 35 ? 89.091 -63.240 40.390 1.00 76.39 496 ASN D N 1
ATOM 3832 C CA . ASN C 1 35 ? 89.118 -64.492 39.644 1.00 76.35 496 ASN D CA 1
ATOM 3833 C C . ASN C 1 35 ? 87.837 -65.288 39.792 1.00 76.26 496 ASN D C 1
ATOM 3834 O O . ASN C 1 35 ? 87.860 -66.462 40.147 1.00 76.27 496 ASN D O 1
ATOM 3839 N N . SER C 1 36 ? 86.716 -64.634 39.526 1.00 76.20 497 SER D N 1
ATOM 3840 C CA . SER C 1 36 ? 85.428 -65.305 39.541 1.00 76.18 497 SER D CA 1
ATOM 3841 C C . SER C 1 36 ? 84.792 -65.168 38.170 1.00 75.92 497 SER D C 1
ATOM 3842 O O . SER C 1 36 ? 85.263 -64.401 37.329 1.00 75.94 497 SER D O 1
ATOM 3845 N N . ASN C 1 37 ? 83.719 -65.914 37.947 1.00 75.54 498 ASN D N 1
ATOM 3846 C CA . ASN C 1 37 ? 82.987 -65.799 36.704 1.00 75.31 498 ASN D CA 1
ATOM 3847 C C . ASN C 1 37 ? 81.646 -65.111 36.903 1.00 75.06 498 ASN D C 1
ATOM 3848 O O . ASN C 1 37 ? 80.784 -65.598 37.631 1.00 75.19 498 ASN D O 1
ATOM 3853 N N . VAL C 1 38 ? 81.474 -63.971 36.254 1.00 74.60 499 VAL D N 1
ATOM 3854 C CA . VAL C 1 38 ? 80.204 -63.287 36.306 1.00 74.22 499 VAL D CA 1
ATOM 3855 C C . VAL C 1 38 ? 79.465 -63.500 34.997 1.00 74.03 499 VAL D C 1
ATOM 3856 O O . VAL C 1 38 ? 80.066 -63.876 33.997 1.00 74.05 499 VAL D O 1
ATOM 3860 N N . LEU C 1 39 ? 78.157 -63.275 35.016 1.00 73.89 500 LEU D N 1
ATOM 3861 C CA . LEU C 1 39 ? 77.328 -63.388 33.824 1.00 73.70 500 LEU D CA 1
ATOM 3862 C C . LEU C 1 39 ? 76.785 -62.012 33.449 1.00 73.60 500 LEU D C 1
ATOM 3863 O O . LEU C 1 39 ? 76.263 -61.294 34.301 1.00 73.77 500 LEU D O 1
ATOM 3868 N N . VAL C 1 40 ? 76.914 -61.632 32.185 1.00 73.32 501 VAL D N 1
ATOM 3869 C CA . VAL C 1 40 ? 76.352 -60.369 31.740 1.00 73.19 501 VAL D CA 1
ATOM 3870 C C . VAL C 1 40 ? 74.927 -60.593 31.252 1.00 73.25 501 VAL D C 1
ATOM 3871 O O . VAL C 1 40 ? 74.715 -61.202 30.209 1.00 73.33 501 VAL D O 1
ATOM 3875 N N . MET C 1 41 ? 73.952 -60.120 32.022 1.00 73.29 502 MET D N 1
ATOM 3876 C CA . MET C 1 41 ? 72.555 -60.175 31.611 1.00 73.28 502 MET D CA 1
ATOM 3877 C C . MET C 1 41 ? 72.179 -58.857 30.967 1.00 73.38 502 MET D C 1
ATOM 3878 O O . MET C 1 41 ? 72.719 -57.814 31.331 1.00 73.43 502 MET D O 1
ATOM 3883 N N . PRO C 1 42 ? 71.228 -58.892 30.030 1.00 73.46 503 PRO D N 1
ATOM 3884 C CA . PRO C 1 42 ? 70.510 -60.099 29.680 1.00 73.70 503 PRO D CA 1
ATOM 3885 C C . PRO C 1 42 ? 71.175 -60.933 28.587 1.00 74.05 503 PRO D C 1
ATOM 3886 O O . PRO C 1 42 ? 70.712 -62.036 28.307 1.00 74.22 503 PRO D O 1
ATOM 3890 N N . ILE C 1 43 ? 72.241 -60.421 27.975 1.00 74.37 504 ILE D N 1
ATOM 3891 C CA . ILE C 1 43 ? 72.845 -61.078 26.807 1.00 74.68 504 ILE D CA 1
ATOM 3892 C C . ILE C 1 43 ? 73.440 -62.458 27.108 1.00 74.89 504 ILE D C 1
ATOM 3893 O O . ILE C 1 43 ? 73.901 -63.157 26.207 1.00 74.86 504 ILE D O 1
ATOM 3898 N N . ASN C 1 44 ? 73.426 -62.843 28.377 1.00 75.28 505 ASN D N 1
ATOM 3899 C CA . ASN C 1 44 ? 73.948 -64.140 28.801 1.00 75.67 505 ASN D CA 1
ATOM 3900 C C . ASN C 1 44 ? 75.392 -64.387 28.378 1.00 75.82 505 ASN D C 1
ATOM 3901 O O . ASN C 1 44 ? 75.786 -65.522 28.106 1.00 75.88 505 ASN D O 1
ATOM 3906 N N . GLN C 1 45 ? 76.177 -63.318 28.326 1.00 76.01 506 GLN D N 1
ATOM 3907 C CA . GLN C 1 45 ? 77.609 -63.427 28.087 1.00 76.20 506 GLN D CA 1
ATOM 3908 C C . GLN C 1 45 ? 78.301 -63.802 29.388 1.00 76.09 506 GLN D C 1
ATOM 3909 O O . GLN C 1 45 ? 77.928 -63.306 30.453 1.00 76.24 506 GLN D O 1
ATOM 3915 N N . THR C 1 46 ? 79.304 -64.669 29.316 1.00 75.83 507 THR D N 1
ATOM 3916 C CA . THR C 1 46 ? 80.074 -64.995 30.510 1.00 75.62 507 THR D CA 1
ATOM 3917 C C . THR C 1 46 ? 81.403 -64.263 30.445 1.00 75.55 507 THR D C 1
ATOM 3918 O O . THR C 1 46 ? 82.028 -64.216 29.391 1.00 75.73 507 THR D O 1
ATOM 3922 N N . LEU C 1 47 ? 81.822 -63.675 31.561 1.00 75.38 508 LEU D N 1
ATOM 3923 C CA . LEU C 1 47 ? 83.109 -62.996 31.631 1.00 75.23 508 LEU D CA 1
ATOM 3924 C C . LEU C 1 47 ? 83.863 -63.437 32.868 1.00 75.42 508 LEU D C 1
ATOM 3925 O O . LEU C 1 47 ? 83.263 -63.892 33.836 1.00 75.41 508 LEU D O 1
ATOM 3930 N N . GLU C 1 48 ? 85.182 -63.301 32.829 1.00 75.74 509 GLU D N 1
ATOM 3931 C CA . GLU C 1 48 ? 86.009 -63.556 33.999 1.00 76.07 509 GLU D CA 1
ATOM 3932 C C . GLU C 1 48 ? 86.377 -62.220 34.637 1.00 75.93 509 GLU D C 1
ATOM 3933 O O . GLU C 1 48 ? 86.675 -61.248 33.939 1.00 75.95 509 GLU D O 1
ATOM 3939 N N . VAL C 1 49 ? 86.329 -62.167 35.964 1.00 75.75 510 VAL D N 1
ATOM 3940 C CA . VAL C 1 49 ? 86.733 -60.971 36.688 1.00 75.52 510 VAL D CA 1
ATOM 3941 C C . VAL C 1 49 ? 88.150 -61.172 37.220 1.00 75.42 510 VAL D C 1
ATOM 3942 O O . VAL C 1 49 ? 88.398 -62.077 38.016 1.00 75.50 510 VAL D O 1
ATOM 3946 N N . THR C 1 50 ? 89.077 -60.334 36.767 1.00 75.13 511 THR D N 1
ATOM 3947 C CA . THR C 1 50 ? 90.488 -60.530 37.062 1.00 74.94 511 THR D CA 1
ATOM 3948 C C . THR C 1 50 ? 91.066 -59.448 37.964 1.00 74.83 511 THR D C 1
ATOM 3949 O O . THR C 1 50 ? 92.280 -59.388 38.169 1.00 74.98 511 THR D O 1
ATOM 3953 N N . ALA C 1 51 ? 90.206 -58.593 38.502 1.00 74.56 512 ALA D N 1
ATOM 3954 C CA . ALA C 1 51 ? 90.660 -57.532 39.395 1.00 74.39 512 ALA D CA 1
ATOM 3955 C C . ALA C 1 51 ? 89.501 -56.680 39.880 1.00 74.31 512 ALA D C 1
ATOM 3956 O O . ALA C 1 51 ? 88.571 -56.395 39.127 1.00 74.46 512 ALA D O 1
ATOM 3958 N N . ILE C 1 52 ? 89.552 -56.276 41.142 1.00 74.09 513 ILE D N 1
ATOM 3959 C CA . ILE C 1 52 ? 88.588 -55.319 41.654 1.00 73.81 513 ILE D CA 1
ATOM 3960 C C . ILE C 1 52 ? 89.337 -54.110 42.185 1.00 73.75 513 ILE D C 1
ATOM 3961 O O . ILE C 1 52 ? 90.344 -54.256 42.881 1.00 73.80 513 ILE D O 1
ATOM 3966 N N . TYR C 1 53 ? 88.859 -52.918 41.844 1.00 73.60 514 TYR D N 1
ATOM 3967 C CA . TYR C 1 53 ? 89.468 -51.694 42.345 1.00 73.57 514 TYR D CA 1
ATOM 3968 C C . TYR C 1 53 ? 88.431 -50.813 43.022 1.00 73.66 514 TYR D C 1
ATOM 3969 O O . TYR C 1 53 ? 87.403 -50.485 42.434 1.00 73.65 514 TYR D O 1
ATOM 3978 N N . ASP C 1 54 ? 88.708 -50.432 44.261 1.00 73.82 515 ASP D N 1
ATOM 3979 C CA . ASP C 1 54 ? 87.778 -49.623 45.022 1.00 74.11 515 ASP D CA 1
ATOM 3980 C C . ASP C 1 54 ? 87.953 -48.150 44.691 1.00 74.38 515 ASP D C 1
ATOM 3981 O O . ASP C 1 54 ? 88.794 -47.789 43.875 1.00 74.24 515 ASP D O 1
ATOM 3986 N N . GLU C 1 55 ? 87.155 -47.305 45.336 1.00 74.87 516 GLU D N 1
ATOM 3987 C CA . GLU C 1 55 ? 87.159 -45.876 45.050 1.00 75.41 516 GLU D CA 1
ATOM 3988 C C . GLU C 1 55 ? 88.527 -45.239 45.270 1.00 75.50 516 GLU D C 1
ATOM 3989 O O . GLU C 1 55 ? 88.837 -44.203 44.686 1.00 75.53 516 GLU D O 1
ATOM 3995 N N . ALA C 1 56 ? 89.347 -45.865 46.104 1.00 75.72 517 ALA D N 1
ATOM 3996 C CA . ALA C 1 56 ? 90.682 -45.348 46.386 1.00 75.90 517 ALA D CA 1
ATOM 3997 C C . ALA C 1 56 ? 91.674 -45.741 45.294 1.00 76.08 517 ALA D C 1
ATOM 3998 O O . ALA C 1 56 ? 92.869 -45.469 45.399 1.00 76.14 517 ALA D O 1
ATOM 4000 N N . ASP C 1 57 ? 91.170 -46.381 44.244 1.00 76.26 518 ASP D N 1
ATOM 4001 C CA . ASP C 1 57 ? 92.021 -46.839 43.150 1.00 76.36 518 ASP D CA 1
ATOM 4002 C C . ASP C 1 57 ? 92.972 -47.942 43.589 1.00 76.31 518 ASP D C 1
ATOM 4003 O O . ASP C 1 57 ? 94.008 -48.144 42.975 1.00 76.39 518 ASP D O 1
ATOM 4008 N N . GLU C 1 58 ? 92.622 -48.653 44.651 1.00 76.38 519 GLU D N 1
ATOM 4009 C CA . GLU C 1 58 ? 93.470 -49.718 45.151 1.00 76.58 519 GLU D CA 1
ATOM 4010 C C . GLU C 1 58 ? 92.829 -51.060 44.858 1.00 76.54 519 GLU D C 1
ATOM 4011 O O . GLU C 1 58 ? 91.618 -51.201 44.962 1.00 76.72 519 GLU D O 1
ATOM 4017 N N . GLU C 1 59 ? 93.628 -52.053 44.494 1.00 76.55 520 GLU D N 1
ATOM 4018 C CA . GLU C 1 59 ? 93.066 -53.366 44.218 1.00 76.61 520 GLU D CA 1
ATOM 4019 C C . GLU C 1 59 ? 92.596 -54.044 45.490 1.00 76.32 520 GLU D C 1
ATOM 4020 O O . GLU C 1 59 ? 93.187 -53.868 46.547 1.00 76.39 520 GLU D O 1
ATOM 4026 N N . ILE C 1 60 ? 91.530 -54.826 45.386 1.00 76.07 521 ILE D N 1
ATOM 4027 C CA . ILE C 1 60 ? 91.063 -55.607 46.524 1.00 75.84 521 ILE D CA 1
ATOM 4028 C C . ILE C 1 60 ? 90.692 -57.025 46.093 1.00 75.79 521 ILE D C 1
ATOM 4029 O O . ILE C 1 60 ? 90.380 -57.274 44.924 1.00 75.82 521 ILE D O 1
ATOM 4034 N N . SER C 1 61 ? 90.745 -57.954 47.042 1.00 75.57 522 SER D N 1
ATOM 4035 C CA . SER C 1 61 ? 90.504 -59.359 46.747 1.00 75.32 522 SER D CA 1
ATOM 4036 C C . SER C 1 61 ? 89.023 -59.653 46.559 1.00 74.97 522 SER D C 1
ATOM 4037 O O . SER C 1 61 ? 88.663 -60.612 45.883 1.00 75.03 522 SER D O 1
ATOM 4040 N N . SER C 1 62 ? 88.166 -58.840 47.170 1.00 74.53 523 SER D N 1
ATOM 4041 C CA . SER C 1 62 ? 86.721 -59.003 47.014 1.00 74.14 523 SER D CA 1
ATOM 4042 C C . SER C 1 62 ? 85.932 -57.804 47.517 1.00 73.90 523 SER D C 1
ATOM 4043 O O . SER C 1 62 ? 86.384 -57.074 48.399 1.00 73.79 523 SER D O 1
ATOM 4046 N N . SER C 1 63 ? 84.752 -57.612 46.936 1.00 73.61 524 SER D N 1
ATOM 4047 C CA . SER C 1 63 ? 83.864 -56.520 47.303 1.00 73.45 524 SER D CA 1
ATOM 4048 C C . SER C 1 63 ? 82.510 -57.059 47.696 1.00 73.46 524 SER D C 1
ATOM 4049 O O . SER C 1 63 ? 81.931 -57.862 46.973 1.00 73.62 524 SER D O 1
ATOM 4052 N N . ILE C 1 64 ? 82.007 -56.615 48.841 1.00 73.42 525 ILE D N 1
ATOM 4053 C CA . ILE C 1 64 ? 80.643 -56.908 49.244 1.00 73.39 525 ILE D CA 1
ATOM 4054 C C . ILE C 1 64 ? 79.741 -55.949 48.497 1.00 73.38 525 ILE D C 1
ATOM 4055 O O . ILE C 1 64 ? 80.219 -55.127 47.719 1.00 73.51 525 ILE D O 1
ATOM 4060 N N . CYS C 1 65 ? 78.438 -56.037 48.723 1.00 73.32 526 CYS D N 1
ATOM 4061 C CA . CYS C 1 65 ? 77.539 -55.099 48.076 1.00 73.39 526 CYS D CA 1
ATOM 4062 C C . CYS C 1 65 ? 77.617 -53.752 48.784 1.00 73.16 526 CYS D C 1
ATOM 4063 O O . CYS C 1 65 ? 78.134 -53.651 49.896 1.00 72.95 526 CYS D O 1
ATOM 4066 N N . GLY C 1 66 ? 77.094 -52.720 48.134 1.00 73.05 527 GLY D N 1
ATOM 4067 C CA . GLY C 1 66 ? 77.174 -51.370 48.670 1.00 72.81 527 GLY D CA 1
ATOM 4068 C C . GLY C 1 66 ? 78.528 -50.783 48.349 1.00 72.57 527 GLY D C 1
ATOM 4069 O O . GLY C 1 66 ? 78.837 -49.653 48.714 1.00 72.64 527 GLY D O 1
ATOM 4070 N N . ASP C 1 67 ? 79.341 -51.571 47.663 1.00 72.35 528 ASP D N 1
ATOM 4071 C CA . ASP C 1 67 ? 80.649 -51.124 47.243 1.00 72.20 528 ASP D CA 1
ATOM 4072 C C . ASP C 1 67 ? 80.581 -50.504 45.866 1.00 71.93 528 ASP D C 1
ATOM 4073 O O . ASP C 1 67 ? 79.901 -51.020 44.988 1.00 72.03 528 ASP D O 1
ATOM 4078 N N . GLN C 1 68 ? 81.288 -49.397 45.681 1.00 71.60 529 GLN D N 1
ATOM 4079 C CA . GLN C 1 68 ? 81.436 -48.793 44.371 1.00 71.43 529 GLN D CA 1
ATOM 4080 C C . GLN C 1 68 ? 82.738 -49.291 43.739 1.00 71.32 529 GLN D C 1
ATOM 4081 O O . GLN C 1 68 ? 83.824 -48.876 44.137 1.00 71.42 529 GLN D O 1
ATOM 4087 N N . VAL C 1 69 ? 82.641 -50.187 42.762 1.00 71.13 530 VAL D N 1
ATOM 4088 C CA . VAL C 1 69 ? 83.842 -50.823 42.230 1.00 70.89 530 VAL D CA 1
ATOM 4089 C C . VAL C 1 69 ? 84.060 -50.625 40.740 1.00 71.01 530 VAL D C 1
ATOM 4090 O O . VAL C 1 69 ? 83.138 -50.294 39.995 1.00 70.95 530 VAL D O 1
ATOM 4094 N N . ARG C 1 70 ? 85.309 -50.830 40.331 1.00 71.12 531 ARG D N 1
ATOM 4095 C CA . ARG C 1 70 ? 85.684 -50.937 38.930 1.00 71.17 531 ARG D CA 1
ATOM 4096 C C . ARG C 1 70 ? 86.240 -52.333 38.686 1.00 71.37 531 ARG D C 1
ATOM 4097 O O . ARG C 1 70 ? 87.211 -52.734 39.322 1.00 71.26 531 ARG D O 1
ATOM 4105 N N . LEU C 1 71 ? 85.609 -53.078 37.783 1.00 71.81 532 LEU D N 1
ATOM 4106 C CA . LEU C 1 71 ? 86.017 -54.451 37.494 1.00 72.26 532 LEU D CA 1
ATOM 4107 C C . LEU C 1 71 ? 86.773 -54.542 36.180 1.00 72.80 532 LEU D C 1
ATOM 4108 O O . LEU C 1 71 ? 86.354 -53.982 35.172 1.00 72.93 532 LEU D O 1
ATOM 4113 N N . ARG C 1 72 ? 87.892 -55.252 36.198 1.00 73.48 533 ARG D N 1
ATOM 4114 C CA . ARG C 1 72 ? 88.615 -55.562 34.982 1.00 74.28 533 ARG D CA 1
ATOM 4115 C C . ARG C 1 72 ? 88.212 -56.970 34.560 1.00 74.78 533 ARG D C 1
ATOM 4116 O O . ARG C 1 72 ? 88.415 -57.930 35.302 1.00 74.98 533 ARG D O 1
ATOM 4124 N N . VAL C 1 73 ? 87.624 -57.086 33.375 1.00 75.34 534 VAL D N 1
ATOM 4125 C CA . VAL C 1 73 ? 87.035 -58.344 32.941 1.00 75.78 534 VAL D CA 1
ATOM 4126 C C . VAL C 1 73 ? 87.762 -58.937 31.748 1.00 76.29 534 VAL D C 1
ATOM 4127 O O . VAL C 1 73 ? 88.426 -58.228 30.994 1.00 76.37 534 VAL D O 1
ATOM 4131 N N . ARG C 1 74 ? 87.620 -60.246 31.583 1.00 76.95 535 ARG D N 1
ATOM 4132 C CA . ARG C 1 74 ? 88.265 -60.964 30.490 1.00 77.63 535 ARG D CA 1
ATOM 4133 C C . ARG C 1 74 ? 87.249 -61.792 29.711 1.00 77.81 535 ARG D C 1
ATOM 4134 O O . ARG C 1 74 ? 86.453 -62.524 30.296 1.00 77.87 535 ARG D O 1
ATOM 4142 N N . GLY C 1 75 ? 87.283 -61.674 28.389 1.00 78.04 536 GLY D N 1
ATOM 4143 C CA . GLY C 1 75 ? 86.373 -62.425 27.540 1.00 78.34 536 GLY D CA 1
ATOM 4144 C C . GLY C 1 75 ? 85.690 -61.507 26.552 1.00 78.62 536 GLY D C 1
ATOM 4145 O O . GLY C 1 75 ? 85.773 -60.284 26.667 1.00 78.63 536 GLY D O 1
ATOM 4146 N N . ASP C 1 76 ? 85.017 -62.093 25.571 1.00 78.90 537 ASP D N 1
ATOM 4147 C CA . ASP C 1 76 ? 84.316 -61.296 24.584 1.00 79.21 537 ASP D CA 1
ATOM 4148 C C . ASP C 1 76 ? 83.285 -60.420 25.270 1.00 79.29 537 ASP D C 1
ATOM 4149 O O . ASP C 1 76 ? 82.466 -60.903 26.047 1.00 79.38 537 ASP D O 1
ATOM 4154 N N . ASP C 1 77 ? 83.321 -59.127 24.984 1.00 79.41 538 ASP D N 1
ATOM 4155 C CA . ASP C 1 77 ? 82.376 -58.214 25.600 1.00 79.57 538 ASP D CA 1
ATOM 4156 C C . ASP C 1 77 ? 81.889 -57.177 24.605 1.00 79.49 538 ASP D C 1
ATOM 4157 O O . ASP C 1 77 ? 81.253 -56.197 24.982 1.00 79.53 538 ASP D O 1
ATOM 4162 N N . SER C 1 78 ? 82.201 -57.381 23.333 1.00 79.33 539 SER D N 1
ATOM 4163 C CA . SER C 1 78 ? 81.823 -56.409 22.326 1.00 79.25 539 SER D CA 1
ATOM 4164 C C . SER C 1 78 ? 80.341 -56.062 22.450 1.00 79.17 539 SER D C 1
ATOM 4165 O O . SER C 1 78 ? 79.902 -55.016 21.971 1.00 79.29 539 SER D O 1
ATOM 4168 N N . ASP C 1 79 ? 79.573 -56.929 23.105 1.00 78.97 540 ASP D N 1
ATOM 4169 C CA . ASP C 1 79 ? 78.130 -56.726 23.229 1.00 78.80 540 ASP D CA 1
ATOM 4170 C C . ASP C 1 79 ? 77.707 -56.093 24.553 1.00 78.44 540 ASP D C 1
ATOM 4171 O O . ASP C 1 79 ? 76.572 -55.632 24.687 1.00 78.43 540 ASP D O 1
ATOM 4176 N N . VAL C 1 80 ? 78.617 -56.082 25.524 1.00 77.99 541 VAL D N 1
ATOM 4177 C CA . VAL C 1 80 ? 78.335 -55.526 26.843 1.00 77.43 541 VAL D CA 1
ATOM 4178 C C . VAL C 1 80 ? 78.226 -54.020 26.787 1.00 77.12 541 VAL D C 1
ATOM 4179 O O . VAL C 1 80 ? 79.151 -53.341 26.355 1.00 77.04 541 VAL D O 1
ATOM 4183 N N . GLN C 1 81 ? 77.106 -53.506 27.254 1.00 76.84 542 GLN D N 1
ATOM 4184 C CA . GLN C 1 81 ? 76.971 -52.078 27.346 1.00 76.64 542 GLN D CA 1
ATOM 4185 C C . GLN C 1 81 ? 76.356 -51.597 28.598 1.00 76.22 542 GLN D C 1
ATOM 4186 O O . GLN C 1 81 ? 75.743 -52.352 29.346 1.00 76.07 542 GLN D O 1
ATOM 4192 N N . THR C 1 82 ? 76.589 -50.316 28.859 1.00 75.86 543 THR D N 1
ATOM 4193 C CA . THR C 1 82 ? 76.118 -49.666 30.060 1.00 75.48 543 THR D CA 1
ATOM 4194 C C . THR C 1 82 ? 74.615 -49.853 30.200 1.00 75.19 543 THR D C 1
ATOM 4195 O O . THR C 1 82 ? 73.845 -49.525 29.298 1.00 75.28 543 THR D O 1
ATOM 4199 N N . GLY C 1 83 ? 74.200 -50.399 31.333 1.00 74.80 544 GLY D N 1
ATOM 4200 C CA . GLY C 1 83 ? 72.801 -50.700 31.538 1.00 74.45 544 GLY D CA 1
ATOM 4201 C C . GLY C 1 83 ? 72.578 -52.177 31.777 1.00 74.27 544 GLY D C 1
ATOM 4202 O O . GLY C 1 83 ? 71.656 -52.557 32.488 1.00 74.39 544 GLY D O 1
ATOM 4203 N N . TYR C 1 84 ? 73.411 -53.024 31.184 1.00 74.01 545 TYR D N 1
ATOM 4204 C CA . TYR C 1 84 ? 73.314 -54.450 31.463 1.00 73.85 545 TYR D CA 1
ATOM 4205 C C . TYR C 1 84 ? 73.720 -54.693 32.906 1.00 73.77 545 TYR D C 1
ATOM 4206 O O . TYR C 1 84 ? 74.160 -53.776 33.591 1.00 73.71 545 TYR D O 1
ATOM 4215 N N . VAL C 1 85 ? 73.580 -55.926 33.374 1.00 73.77 546 VAL D N 1
ATOM 4216 C CA . VAL C 1 85 ? 73.933 -56.224 34.754 1.00 73.88 546 VAL D CA 1
ATOM 4217 C C . VAL C 1 85 ? 74.871 -57.423 34.892 1.00 74.03 546 VAL D C 1
ATOM 4218 O O . VAL C 1 85 ? 74.660 -58.462 34.269 1.00 74.09 546 VAL D O 1
ATOM 4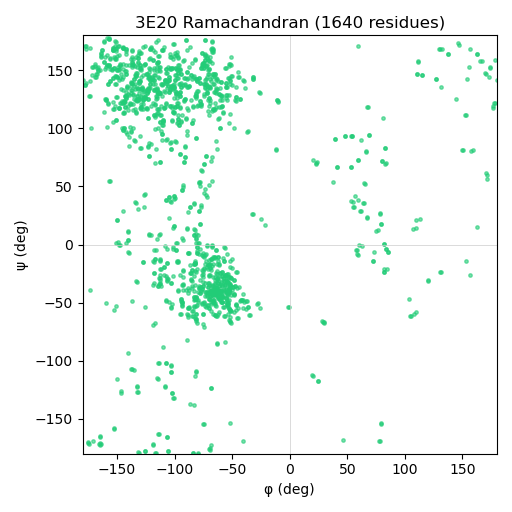222 N N . LEU C 1 86 ? 75.917 -57.265 35.699 1.00 74.17 547 LEU D N 1
ATOM 4223 C CA . LEU C 1 86 ? 76.779 -58.382 36.062 1.00 74.28 547 LEU D CA 1
ATOM 4224 C C . LEU C 1 86 ? 76.078 -59.157 37.155 1.00 74.54 547 LEU D C 1
ATOM 4225 O O . LEU C 1 86 ? 75.597 -58.571 38.119 1.00 74.59 547 LEU D O 1
ATOM 4230 N N . THR C 1 87 ? 76.012 -60.472 37.014 1.00 74.87 548 THR D N 1
ATOM 4231 C CA . THR C 1 87 ? 75.334 -61.282 38.010 1.00 75.36 548 THR D CA 1
ATOM 4232 C C . THR C 1 87 ? 75.996 -62.640 38.101 1.00 75.70 548 THR D C 1
ATOM 4233 O O . THR C 1 87 ? 76.845 -62.964 37.280 1.00 75.79 548 THR D O 1
ATOM 4237 N N . SER C 1 88 ? 75.616 -63.432 39.098 1.00 76.21 549 SER D N 1
ATOM 4238 C CA . SER C 1 88 ? 76.214 -64.749 39.271 1.00 76.81 549 SER D CA 1
ATOM 4239 C C . SER C 1 88 ? 75.633 -65.734 38.270 1.00 77.20 549 SER D C 1
ATOM 4240 O O . SER C 1 88 ? 74.490 -65.594 37.832 1.00 77.25 549 SER D O 1
ATOM 4243 N N . THR C 1 89 ? 76.425 -66.735 37.913 1.00 77.69 550 THR D N 1
ATOM 4244 C CA . THR C 1 89 ? 75.994 -67.729 36.946 1.00 78.25 550 THR D CA 1
ATOM 4245 C C . THR C 1 89 ? 75.154 -68.814 37.604 1.00 78.52 550 THR D C 1
ATOM 4246 O O . THR C 1 89 ? 74.830 -69.818 36.976 1.00 78.56 550 THR D O 1
ATOM 4250 N N . LYS C 1 90 ? 74.806 -68.611 38.871 1.00 78.92 551 LYS D N 1
ATOM 4251 C CA . LYS C 1 90 ? 73.978 -69.572 39.588 1.00 79.30 551 LYS D CA 1
ATOM 4252 C C . LYS C 1 90 ? 72.551 -69.067 39.701 1.00 79.46 551 LYS D C 1
ATOM 4253 O O . LYS C 1 90 ? 71.618 -69.764 39.314 1.00 79.67 551 LYS D O 1
ATOM 4259 N N . ASN C 1 91 ? 72.377 -67.860 40.232 1.00 79.58 552 ASN D N 1
ATOM 4260 C CA . ASN C 1 91 ? 71.069 -67.209 40.212 1.00 79.79 552 ASN D CA 1
ATOM 4261 C C . ASN C 1 91 ? 71.148 -65.874 39.512 1.00 79.71 552 ASN D C 1
ATOM 4262 O O . ASN C 1 91 ? 71.146 -64.834 40.164 1.00 79.98 552 ASN D O 1
ATOM 4267 N N . PRO C 1 92 ? 71.213 -65.892 38.177 1.00 79.53 553 PRO D N 1
ATOM 4268 C CA . PRO C 1 92 ? 71.351 -64.638 37.452 1.00 79.32 553 PRO D CA 1
ATOM 4269 C C . PRO C 1 92 ? 70.131 -63.744 37.661 1.00 79.07 553 PRO D C 1
ATOM 4270 O O . PRO C 1 92 ? 69.003 -64.235 37.723 1.00 79.06 553 PRO D O 1
ATOM 4274 N N . VAL C 1 93 ? 70.364 -62.444 37.790 1.00 78.74 554 VAL D N 1
ATOM 4275 C CA . VAL C 1 93 ? 69.277 -61.498 37.910 1.00 78.61 554 VAL D CA 1
ATOM 4276 C C . VAL C 1 93 ? 68.279 -61.742 36.783 1.00 78.67 554 VAL D C 1
ATOM 4277 O O . VAL C 1 93 ? 68.668 -62.104 35.673 1.00 78.77 554 VAL D O 1
ATOM 4281 N N . HIS C 1 94 ? 66.994 -61.554 37.065 1.00 78.68 555 HIS D N 1
ATOM 4282 C CA . HIS C 1 94 ? 65.954 -61.775 36.062 1.00 78.60 555 HIS D CA 1
ATOM 4283 C C . HIS C 1 94 ? 65.977 -60.707 34.973 1.00 78.37 555 HIS D C 1
ATOM 4284 O O . HIS C 1 94 ? 66.352 -59.558 35.218 1.00 78.29 555 HIS D O 1
ATOM 4291 N N . ALA C 1 95 ? 65.563 -61.088 33.770 1.00 78.10 556 ALA D N 1
ATOM 4292 C CA . ALA C 1 95 ? 65.407 -60.133 32.680 1.00 77.89 556 ALA D CA 1
ATOM 4293 C C . ALA C 1 95 ? 64.184 -60.496 31.847 1.00 77.80 556 ALA D C 1
ATOM 4294 O O . ALA C 1 95 ? 63.860 -61.674 31.684 1.00 77.92 556 ALA D O 1
ATOM 4296 N N . THR C 1 96 ? 63.507 -59.484 31.315 1.00 77.58 557 THR D N 1
ATOM 4297 C CA . THR C 1 96 ? 62.244 -59.709 30.624 1.00 77.29 557 THR D CA 1
ATOM 4298 C C . THR C 1 96 ? 61.847 -58.522 29.754 1.00 77.19 557 THR D C 1
ATOM 4299 O O . THR C 1 96 ? 62.425 -57.443 29.866 1.00 77.25 557 THR D O 1
ATOM 4303 N N . THR C 1 97 ? 60.855 -58.724 28.892 1.00 76.96 558 THR D N 1
ATOM 4304 C CA . THR C 1 97 ? 60.334 -57.653 28.050 1.00 76.84 558 THR D CA 1
ATOM 4305 C C . THR C 1 97 ? 58.905 -57.295 28.439 1.00 76.91 558 THR D C 1
ATOM 4306 O O . THR C 1 97 ? 58.364 -56.276 28.006 1.00 76.95 558 THR D O 1
ATOM 4310 N N . ARG C 1 98 ? 58.298 -58.155 29.250 1.00 76.94 559 ARG D N 1
ATOM 4311 C CA . ARG C 1 98 ? 56.958 -57.927 29.779 1.00 76.90 559 ARG D CA 1
ATOM 4312 C C . ARG C 1 98 ? 56.976 -57.952 31.299 1.00 76.55 559 ARG D C 1
ATOM 4313 O O . ARG C 1 98 ? 57.570 -58.844 31.904 1.00 76.53 559 ARG D O 1
ATOM 4321 N N . PHE C 1 99 ? 56.315 -56.982 31.917 1.00 76.19 560 PHE D N 1
ATOM 4322 C CA . PHE C 1 99 ? 56.201 -56.973 33.365 1.00 75.83 560 PHE D CA 1
ATOM 4323 C C . PHE C 1 99 ? 55.022 -56.128 33.830 1.00 75.91 560 PHE D C 1
ATOM 4324 O O . PHE C 1 99 ? 54.581 -55.215 33.132 1.00 75.96 560 PHE D O 1
ATOM 4332 N N . ILE C 1 100 ? 54.512 -56.448 35.013 1.00 75.87 561 ILE D N 1
ATOM 4333 C CA . ILE C 1 100 ? 53.424 -55.692 35.608 1.00 75.92 561 ILE D CA 1
ATOM 4334 C C . ILE C 1 100 ? 53.974 -54.816 36.733 1.00 75.94 561 ILE D C 1
ATOM 4335 O O . ILE C 1 100 ? 54.902 -55.220 37.437 1.00 76.02 561 ILE D O 1
ATOM 4340 N N . ALA C 1 101 ? 53.417 -53.618 36.899 1.00 75.88 562 ALA D N 1
ATOM 4341 C CA . ALA C 1 101 ? 53.958 -52.672 37.875 1.00 75.81 562 ALA D CA 1
ATOM 4342 C C . ALA C 1 101 ? 52.960 -51.621 38.334 1.00 75.82 562 ALA D C 1
ATOM 4343 O O . ALA C 1 101 ? 52.208 -51.074 37.532 1.00 75.77 562 ALA D O 1
ATOM 4345 N N . GLN C 1 102 ? 52.966 -51.339 39.634 1.00 75.93 563 GLN D N 1
ATOM 4346 C CA . GLN C 1 102 ? 52.260 -50.183 40.169 1.00 76.11 563 GLN D CA 1
ATOM 4347 C C . GLN C 1 102 ? 52.885 -48.922 39.605 1.00 76.13 563 GLN D C 1
ATOM 4348 O O . GLN C 1 102 ? 54.101 -48.853 39.438 1.00 76.34 563 GLN D O 1
ATOM 4354 N N . ILE C 1 103 ? 52.066 -47.920 39.320 1.00 76.10 564 ILE D N 1
ATOM 4355 C CA . ILE C 1 103 ? 52.584 -46.699 38.733 1.00 76.09 564 ILE D CA 1
ATOM 4356 C C . ILE C 1 103 ? 51.858 -45.473 39.226 1.00 76.33 564 ILE D C 1
ATOM 4357 O O . ILE C 1 103 ? 50.682 -45.286 38.945 1.00 76.42 564 ILE D O 1
ATOM 4362 N N . ALA C 1 104 ? 52.564 -44.632 39.964 1.00 76.63 565 ALA D N 1
ATOM 4363 C CA . ALA C 1 104 ? 52.012 -43.350 40.345 1.00 77.05 565 ALA D CA 1
ATOM 4364 C C . ALA C 1 104 ? 52.235 -42.360 39.205 1.00 77.32 565 ALA D C 1
ATOM 4365 O O . ALA C 1 104 ? 53.375 -42.093 38.824 1.00 77.42 565 ALA D O 1
ATOM 4367 N N . ILE C 1 105 ? 51.151 -41.829 38.650 1.00 77.52 566 ILE D N 1
ATOM 4368 C CA . ILE C 1 105 ? 51.268 -40.834 37.593 1.00 77.76 566 ILE D CA 1
ATOM 4369 C C . ILE C 1 105 ? 51.511 -39.456 38.188 1.00 77.92 566 ILE D C 1
ATOM 4370 O O . ILE C 1 105 ? 50.766 -39.016 39.062 1.00 77.96 566 ILE D O 1
ATOM 4375 N N . LEU C 1 106 ? 52.549 -38.775 37.715 1.00 78.15 567 LEU D N 1
ATOM 4376 C CA . LEU C 1 106 ? 52.865 -37.440 38.209 1.00 78.46 567 LEU D CA 1
ATOM 4377 C C . LEU C 1 106 ? 52.428 -36.368 37.219 1.00 78.63 567 LEU D C 1
ATOM 4378 O O . LEU C 1 106 ? 51.237 -36.141 37.033 1.00 78.77 567 LEU D O 1
ATOM 4383 N N . GLU C 1 107 ? 53.385 -35.707 36.580 1.00 78.86 568 GLU D N 1
ATOM 4384 C CA . GLU C 1 107 ? 53.049 -34.640 35.645 1.00 79.21 568 GLU D CA 1
ATOM 4385 C C . GLU C 1 107 ? 52.855 -35.192 34.232 1.00 79.17 568 GLU D C 1
ATOM 4386 O O . GLU C 1 107 ? 53.819 -35.340 33.485 1.00 79.33 568 GLU D O 1
ATOM 4392 N N . LEU C 1 108 ? 51.613 -35.492 33.863 1.00 79.05 569 LEU D N 1
ATOM 4393 C CA . LEU C 1 108 ? 51.345 -36.192 32.606 1.00 78.96 569 LEU D CA 1
ATOM 4394 C C . LEU C 1 108 ? 50.278 -35.462 31.828 1.00 78.93 569 LEU D C 1
ATOM 4395 O O . LEU C 1 108 ? 49.088 -35.720 31.998 1.00 79.05 569 LEU D O 1
ATOM 4400 N N . PRO C 1 109 ? 50.720 -34.583 30.928 1.00 78.84 570 PRO D N 1
ATOM 4401 C CA . PRO C 1 109 ? 50.025 -33.362 30.570 1.00 78.72 570 PRO D CA 1
ATOM 4402 C C . PRO C 1 109 ? 48.607 -33.631 30.114 1.00 78.58 570 PRO D C 1
ATOM 4403 O O . PRO C 1 109 ? 47.699 -32.855 30.437 1.00 78.78 570 PRO D O 1
ATOM 4407 N N . SER C 1 110 ? 48.418 -34.722 29.373 1.00 78.18 571 SER D N 1
ATOM 4408 C CA . SER C 1 110 ? 47.080 -35.124 28.932 1.00 77.70 571 SER D CA 1
ATOM 4409 C C . SER C 1 110 ? 46.629 -36.454 29.537 1.00 77.14 571 SER D C 1
ATOM 4410 O O . SER C 1 110 ? 46.434 -36.563 30.748 1.00 77.20 571 SER D O 1
ATOM 4413 N N . ILE C 1 111 ? 46.458 -37.462 28.687 1.00 76.28 572 ILE D N 1
ATOM 4414 C CA . ILE C 1 111 ? 45.964 -38.756 29.140 1.00 75.41 572 ILE D CA 1
ATOM 4415 C C . ILE C 1 111 ? 46.999 -39.853 28.923 1.00 74.59 572 ILE D C 1
ATOM 4416 O O . ILE C 1 111 ? 48.085 -39.591 28.423 1.00 74.57 572 ILE D O 1
ATOM 4421 N N . LEU C 1 112 ? 46.653 -41.079 29.296 1.00 73.61 573 LEU D N 1
ATOM 4422 C CA . LEU C 1 112 ? 47.600 -42.189 29.290 1.00 72.84 573 LEU D CA 1
ATOM 4423 C C . LEU C 1 112 ? 46.848 -43.477 29.044 1.00 72.50 573 LEU D C 1
ATOM 4424 O O . LEU C 1 112 ? 46.148 -43.958 29.929 1.00 72.53 573 LEU D O 1
ATOM 4429 N N . THR C 1 113 ? 46.980 -44.044 27.851 1.00 72.11 574 THR D N 1
ATOM 4430 C CA . THR C 1 113 ? 46.179 -45.220 27.503 1.00 71.88 574 THR D CA 1
ATOM 4431 C C . THR C 1 113 ? 46.922 -46.234 26.662 1.00 71.46 574 THR D C 1
ATOM 4432 O O . THR C 1 113 ? 47.387 -45.929 25.571 1.00 71.29 574 THR D O 1
ATOM 4436 N N . THR C 1 114 ? 46.993 -47.454 27.171 1.00 71.22 575 THR D N 1
ATOM 4437 C CA . THR C 1 114 ? 47.578 -48.571 26.447 1.00 71.18 575 THR D CA 1
ATOM 4438 C C . THR C 1 114 ? 48.685 -48.207 25.451 1.00 71.21 575 THR D C 1
ATOM 4439 O O . THR C 1 114 ? 49.840 -48.583 25.644 1.00 71.43 575 THR D O 1
ATOM 4443 N N . GLY C 1 115 ? 48.348 -47.490 24.384 1.00 71.06 576 GLY D N 1
ATOM 4444 C CA . GLY C 1 115 ? 49.355 -47.148 23.376 1.00 70.77 576 GLY D CA 1
ATOM 4445 C C . GLY C 1 115 ? 50.507 -46.283 23.872 1.00 70.60 576 GLY D C 1
ATOM 4446 O O . GLY C 1 115 ? 51.500 -46.094 23.168 1.00 70.48 576 GLY D O 1
ATOM 4447 N N . TYR C 1 116 ? 50.378 -45.747 25.084 1.00 70.59 577 TYR D N 1
ATOM 4448 C CA . TYR C 1 116 ? 51.388 -44.843 25.624 1.00 70.50 577 TYR D CA 1
ATOM 4449 C C . TYR C 1 116 ? 52.756 -45.489 25.610 1.00 70.86 577 TYR D C 1
ATOM 4450 O O . TYR C 1 116 ? 52.932 -46.606 26.102 1.00 70.90 577 TYR D O 1
ATOM 4459 N N . SER C 1 117 ? 53.723 -44.768 25.052 1.00 71.13 578 SER D N 1
ATOM 4460 C CA . SER C 1 117 ? 55.109 -45.200 25.049 1.00 71.31 578 SER D CA 1
ATOM 4461 C C . SER C 1 117 ? 55.993 -44.101 25.636 1.00 71.34 578 SER D C 1
ATOM 4462 O O . SER C 1 117 ? 55.627 -42.929 25.616 1.00 71.34 578 SER D O 1
ATOM 4465 N N . CYS C 1 118 ? 57.150 -44.475 26.172 1.00 71.44 579 CYS D N 1
ATOM 4466 C CA . CYS C 1 118 ? 58.073 -43.481 26.709 1.00 71.58 579 CYS D CA 1
ATOM 4467 C C . CYS C 1 118 ? 59.387 -44.099 27.171 1.00 71.73 579 CYS D C 1
ATOM 4468 O O . CYS C 1 118 ? 59.662 -45.277 26.917 1.00 71.78 579 CYS D O 1
ATOM 4471 N N . VAL C 1 119 ? 60.196 -43.292 27.853 1.00 71.85 580 VAL D N 1
ATOM 4472 C CA . VAL C 1 119 ? 61.505 -43.734 28.322 1.00 71.88 580 VAL D CA 1
ATOM 4473 C C . VAL C 1 119 ? 61.449 -44.131 29.789 1.00 71.89 580 VAL D C 1
ATOM 4474 O O . VAL C 1 119 ? 60.943 -43.382 30.627 1.00 71.87 580 VAL D O 1
ATOM 4478 N N . MET C 1 120 ? 61.965 -45.318 30.090 1.00 71.93 581 MET D N 1
ATOM 4479 C CA . MET C 1 120 ? 62.021 -45.805 31.460 1.00 72.02 581 MET D CA 1
ATOM 4480 C C . MET C 1 120 ? 63.462 -45.943 31.908 1.00 72.36 581 MET D C 1
ATOM 4481 O O . MET C 1 120 ? 64.276 -46.529 31.209 1.00 72.35 581 MET D O 1
ATOM 4486 N N . HIS C 1 121 ? 63.764 -45.396 33.079 1.00 72.85 582 HIS D N 1
ATOM 4487 C CA . HIS C 1 121 ? 65.070 -45.535 33.699 1.00 73.28 582 HIS D CA 1
ATOM 4488 C C . HIS C 1 121 ? 64.902 -46.430 34.909 1.00 73.81 582 HIS D C 1
ATOM 4489 O O . HIS C 1 121 ? 64.324 -45.991 35.904 1.00 73.93 582 HIS D O 1
ATOM 4496 N N . ILE C 1 122 ? 65.370 -47.677 34.845 1.00 74.39 583 ILE D N 1
ATOM 4497 C CA . ILE C 1 122 ? 65.169 -48.567 35.989 1.00 75.23 583 ILE D CA 1
ATOM 4498 C C . ILE C 1 122 ? 66.293 -48.460 36.998 1.00 75.73 583 ILE D C 1
ATOM 4499 O O . ILE C 1 122 ? 66.070 -48.115 38.169 1.00 76.28 583 ILE D O 1
ATOM 4504 N N . HIS C 1 123 ? 67.503 -48.767 36.560 1.00 75.78 584 HIS D N 1
ATOM 4505 C CA . HIS C 1 123 ? 68.652 -48.559 37.409 1.00 75.78 584 HIS D CA 1
ATOM 4506 C C . HIS C 1 123 ? 69.627 -47.840 36.525 1.00 76.12 584 HIS D C 1
ATOM 4507 O O . HIS C 1 123 ? 69.286 -46.840 35.890 1.00 76.29 584 HIS D O 1
ATOM 4514 N N . THR C 1 124 ? 70.831 -48.384 36.454 1.00 76.32 585 THR D N 1
ATOM 4515 C CA . THR C 1 124 ? 71.849 -47.886 35.560 1.00 76.44 585 THR D CA 1
ATOM 4516 C C . THR C 1 124 ? 71.368 -47.887 34.104 1.00 76.43 585 THR D C 1
ATOM 4517 O O . THR C 1 124 ? 71.986 -47.264 33.243 1.00 76.41 585 THR D O 1
ATOM 4521 N N . ALA C 1 125 ? 70.263 -48.582 33.836 1.00 76.53 586 ALA D N 1
ATOM 4522 C CA . ALA C 1 125 ? 69.737 -48.712 32.474 1.00 76.53 586 ALA D CA 1
ATOM 4523 C C . ALA C 1 125 ? 68.713 -47.645 32.120 1.00 76.62 586 ALA D C 1
ATOM 4524 O O . ALA C 1 125 ? 68.096 -47.039 32.997 1.00 76.68 586 ALA D O 1
ATOM 4526 N N . VAL C 1 126 ? 68.546 -47.436 30.817 1.00 76.76 587 VAL D N 1
ATOM 4527 C CA . VAL C 1 126 ? 67.558 -46.514 30.271 1.00 77.01 587 VAL D CA 1
ATOM 4528 C C . VAL C 1 126 ? 66.993 -47.124 29.001 1.00 77.33 587 VAL D C 1
ATOM 4529 O O . VAL C 1 126 ? 67.737 -47.509 28.108 1.00 77.44 587 VAL D O 1
ATOM 4533 N N . GLU C 1 127 ? 65.673 -47.207 28.915 1.00 77.81 588 GLU D N 1
ATOM 4534 C CA . GLU C 1 127 ? 65.066 -48.051 27.908 1.00 78.23 588 GLU D CA 1
ATOM 4535 C C . GLU C 1 127 ? 63.693 -47.572 27.465 1.00 78.30 588 GLU D C 1
ATOM 4536 O O . GLU C 1 127 ? 62.915 -47.045 28.259 1.00 78.29 588 GLU D O 1
ATOM 4542 N N . GLU C 1 128 ? 63.409 -47.774 26.183 1.00 78.48 589 GLU D N 1
ATOM 4543 C CA . GLU C 1 128 ? 62.104 -47.469 25.609 1.00 78.63 589 GLU D CA 1
ATOM 4544 C C . GLU C 1 128 ? 61.057 -48.453 26.118 1.00 78.17 589 GLU D C 1
ATOM 4545 O O . GLU C 1 128 ? 61.231 -49.670 26.018 1.00 78.10 589 GLU D O 1
ATOM 4551 N N . VAL C 1 129 ? 59.970 -47.920 26.667 1.00 77.78 590 VAL D N 1
ATOM 4552 C CA . VAL C 1 129 ? 58.895 -48.753 27.194 1.00 77.48 590 VAL D CA 1
ATOM 4553 C C . VAL C 1 129 ? 57.538 -48.245 26.742 1.00 77.52 590 VAL D C 1
ATOM 4554 O O . VAL C 1 129 ? 57.331 -47.039 26.599 1.00 77.51 590 VAL D O 1
ATOM 4558 N N . SER C 1 130 ? 56.611 -49.171 26.520 1.00 77.48 591 SER D N 1
ATOM 4559 C CA . SER C 1 130 ? 55.232 -48.811 26.214 1.00 77.44 591 SER D CA 1
ATOM 4560 C C . SER C 1 130 ? 54.260 -49.637 27.054 1.00 77.34 591 SER D C 1
ATOM 4561 O O . SER C 1 130 ? 54.541 -50.788 27.395 1.00 77.40 591 SER D O 1
ATOM 4564 N N . PHE C 1 131 ? 53.121 -49.042 27.395 1.00 77.15 592 PHE D N 1
ATOM 4565 C CA . PHE C 1 131 ? 52.113 -49.731 28.183 1.00 77.05 592 PHE D CA 1
ATOM 4566 C C . PHE C 1 131 ? 51.442 -50.799 27.339 1.00 77.08 592 PHE D C 1
ATOM 4567 O O . PHE C 1 131 ? 51.116 -50.553 26.185 1.00 77.25 592 PHE D O 1
ATOM 4575 N N . ALA C 1 132 ? 51.242 -51.985 27.903 1.00 77.09 593 ALA D N 1
ATOM 4576 C CA . ALA C 1 132 ? 50.551 -53.052 27.181 1.00 77.12 593 ALA D CA 1
ATOM 4577 C C . ALA C 1 132 ? 49.060 -53.051 27.499 1.00 77.15 593 ALA D C 1
ATOM 4578 O O . ALA C 1 132 ? 48.229 -53.041 26.597 1.00 77.09 593 ALA D O 1
ATOM 4580 N N . LYS C 1 133 ? 48.738 -53.064 28.789 1.00 77.28 594 LYS D N 1
ATOM 4581 C CA . LYS C 1 133 ? 47.357 -53.037 29.255 1.00 77.43 594 LYS D CA 1
ATOM 4582 C C . LYS C 1 133 ? 47.296 -52.342 30.607 1.00 77.30 594 LYS D C 1
ATOM 4583 O O . LYS C 1 133 ? 48.208 -52.484 31.424 1.00 77.46 594 LYS D O 1
ATOM 4589 N N . LEU C 1 134 ? 46.225 -51.595 30.852 1.00 77.11 595 LEU D N 1
ATOM 4590 C CA . LEU C 1 134 ? 45.972 -51.079 32.192 1.00 76.90 595 LEU D CA 1
ATOM 4591 C C . LEU C 1 134 ? 45.102 -52.097 32.913 1.00 76.89 595 LEU D C 1
ATOM 4592 O O . LEU C 1 134 ? 44.026 -52.454 32.428 1.00 77.05 595 LEU D O 1
ATOM 4597 N N . LEU C 1 135 ? 45.562 -52.570 34.065 1.00 76.75 596 LEU D N 1
ATOM 4598 C CA . LEU C 1 135 ? 44.852 -53.639 34.767 1.00 76.67 596 LEU D CA 1
ATOM 4599 C C . LEU C 1 135 ? 43.860 -53.150 35.839 1.00 76.62 596 LEU D C 1
ATOM 4600 O O . LEU C 1 135 ? 42.708 -53.579 35.866 1.00 76.54 596 LEU D O 1
ATOM 4605 N N . HIS C 1 136 ? 44.305 -52.251 36.710 1.00 76.57 597 HIS D N 1
ATOM 4606 C CA . HIS C 1 136 ? 43.430 -51.686 37.724 1.00 76.55 597 HIS D CA 1
ATOM 4607 C C . HIS C 1 136 ? 43.769 -50.238 37.999 1.00 76.70 597 HIS D C 1
ATOM 4608 O O . HIS C 1 136 ? 44.796 -49.728 37.566 1.00 76.71 597 HIS D O 1
ATOM 4615 N N . LYS C 1 137 ? 42.892 -49.582 38.739 1.00 77.04 598 LYS D N 1
ATOM 4616 C CA . LYS C 1 137 ? 43.180 -48.271 39.271 1.00 77.42 598 LYS D CA 1
ATOM 4617 C C . LYS C 1 137 ? 43.322 -48.468 40.768 1.00 77.71 598 LYS D C 1
ATOM 4618 O O . LYS C 1 137 ? 42.979 -49.527 41.295 1.00 77.74 598 LYS D O 1
ATOM 4624 N N . LEU C 1 138 ? 43.839 -47.461 41.455 1.00 78.09 599 LEU D N 1
ATOM 4625 C CA . LEU C 1 138 ? 43.927 -47.537 42.902 1.00 78.49 599 LEU D CA 1
ATOM 4626 C C . LEU C 1 138 ? 43.441 -46.253 43.526 1.00 78.95 599 LEU D C 1
ATOM 4627 O O . LEU C 1 138 ? 43.652 -45.171 42.971 1.00 78.99 599 LEU D O 1
ATOM 4632 N N . ASP C 1 139 ? 42.792 -46.366 44.681 1.00 79.50 600 ASP D N 1
ATOM 4633 C CA . ASP C 1 139 ? 42.401 -45.168 45.397 1.00 80.15 600 ASP D CA 1
ATOM 4634 C C . ASP C 1 139 ? 43.273 -44.815 46.580 1.00 80.38 600 ASP D C 1
ATOM 4635 O O . ASP C 1 139 ? 44.498 -44.706 46.439 1.00 80.70 600 ASP D O 1
ATOM 4640 N N . LYS C 1 140 ? 42.658 -44.613 47.736 1.00 80.44 601 LYS D N 1
ATOM 4641 C CA . LYS C 1 140 ? 43.421 -44.119 48.873 1.00 80.59 601 LYS D CA 1
ATOM 4642 C C . LYS C 1 140 ? 44.172 -45.239 49.576 1.00 80.67 601 LYS D C 1
ATOM 4643 O O . LYS C 1 140 ? 45.404 -45.263 49.584 1.00 80.67 601 LYS D O 1
ATOM 4649 N N . THR C 1 141 ? 43.428 -46.180 50.140 1.00 80.83 602 THR D N 1
ATOM 4650 C CA . THR C 1 141 ? 44.036 -47.352 50.762 1.00 80.91 602 THR D CA 1
ATOM 4651 C C . THR C 1 141 ? 44.451 -48.371 49.702 1.00 80.86 602 THR D C 1
ATOM 4652 O O . THR C 1 141 ? 44.073 -49.541 49.770 1.00 80.88 602 THR D O 1
ATOM 4656 N N . ASN C 1 142 ? 45.229 -47.916 48.722 1.00 80.82 603 ASN D N 1
ATOM 4657 C CA . ASN C 1 142 ? 45.665 -48.763 47.601 1.00 80.76 603 ASN D CA 1
ATOM 4658 C C . ASN C 1 142 ? 44.787 -49.978 47.318 1.00 80.58 603 ASN D C 1
ATOM 4659 O O . ASN C 1 142 ? 45.203 -51.116 47.531 1.00 80.62 603 ASN D O 1
ATOM 4664 N N . ARG C 1 143 ? 43.580 -49.729 46.819 1.00 80.27 604 ARG D N 1
ATOM 4665 C CA . ARG C 1 143 ? 42.645 -50.795 46.510 1.00 79.91 604 ARG D CA 1
ATOM 4666 C C . ARG C 1 143 ? 42.671 -51.147 45.021 1.00 79.84 604 ARG D C 1
ATOM 4667 O O . ARG C 1 143 ? 43.156 -50.370 44.200 1.00 79.88 604 ARG D O 1
ATOM 4675 N N . LYS C 1 144 ? 42.137 -52.315 44.677 1.00 79.67 605 LYS D N 1
ATOM 4676 C CA . LYS C 1 144 ? 42.219 -52.821 43.306 1.00 79.63 605 LYS D CA 1
ATOM 4677 C C . LYS C 1 144 ? 40.911 -52.660 42.525 1.00 79.65 605 LYS D C 1
ATOM 4678 O O . LYS C 1 144 ? 40.131 -53.605 42.417 1.00 79.73 605 LYS D O 1
ATOM 4684 N N . SER C 1 145 ? 40.674 -51.479 41.967 1.00 79.67 606 SER D N 1
ATOM 4685 C CA . SER C 1 145 ? 39.470 -51.266 41.167 1.00 79.70 606 SER D CA 1
ATOM 4686 C C . SER C 1 145 ? 39.218 -52.456 40.236 1.00 79.74 606 SER D C 1
ATOM 4687 O O . SER C 1 145 ? 40.087 -52.822 39.448 1.00 79.63 606 SER D O 1
ATOM 4690 N N . LYS C 1 146 ? 38.030 -53.052 40.316 1.00 79.89 607 LYS D N 1
ATOM 4691 C CA . LYS C 1 146 ? 37.758 -54.284 39.570 1.00 79.92 607 LYS D CA 1
ATOM 4692 C C . LYS C 1 146 ? 37.407 -54.086 38.098 1.00 79.82 607 LYS D C 1
ATOM 4693 O O . LYS C 1 146 ? 37.288 -55.059 37.359 1.00 79.86 607 LYS D O 1
ATOM 4699 N N . LYS C 1 147 ? 37.229 -52.841 37.673 1.00 79.65 608 LYS D N 1
ATOM 4700 C CA . LYS C 1 147 ? 37.136 -52.562 36.245 1.00 79.44 608 LYS D CA 1
ATOM 4701 C C . LYS C 1 147 ? 38.440 -51.924 35.791 1.00 79.26 608 LYS D C 1
ATOM 4702 O O . LYS C 1 147 ? 38.926 -50.987 36.422 1.00 79.29 608 LYS D O 1
ATOM 4708 N N . PRO C 1 148 ? 39.018 -52.435 34.696 1.00 79.07 609 PRO D N 1
ATOM 4709 C CA . PRO C 1 148 ? 40.266 -51.870 34.194 1.00 78.96 609 PRO D CA 1
ATOM 4710 C C . PRO C 1 148 ? 40.011 -50.485 33.622 1.00 78.85 609 PRO D C 1
ATOM 4711 O O . PRO C 1 148 ? 39.027 -50.286 32.917 1.00 78.83 609 PRO D O 1
ATOM 4715 N N . PRO C 1 149 ? 40.882 -49.523 33.947 1.00 78.80 610 PRO D N 1
ATOM 4716 C CA . PRO C 1 149 ? 40.697 -48.129 33.552 1.00 78.79 610 PRO D CA 1
ATOM 4717 C C . PRO C 1 149 ? 40.777 -47.933 32.042 1.00 78.80 610 PRO D C 1
ATOM 4718 O O . PRO C 1 149 ? 41.707 -48.414 31.396 1.00 78.80 610 PRO D O 1
ATOM 4722 N N . MET C 1 150 ? 39.794 -47.230 31.494 1.00 78.82 611 MET D N 1
ATOM 4723 C CA . MET C 1 150 ? 39.770 -46.905 30.077 1.00 78.80 611 MET D CA 1
ATOM 4724 C C . MET C 1 150 ? 40.982 -46.030 29.774 1.00 78.58 611 MET D C 1
ATOM 4725 O O . MET C 1 150 ? 41.555 -46.097 28.691 1.00 78.60 611 MET D O 1
ATOM 4730 N N . PHE C 1 151 ? 41.371 -45.218 30.752 1.00 78.40 612 PHE D N 1
ATOM 4731 C CA . PHE C 1 151 ? 42.528 -44.338 30.619 1.00 78.17 612 PHE D CA 1
ATOM 4732 C C . PHE C 1 151 ? 43.077 -43.964 31.989 1.00 78.10 612 PHE D C 1
ATOM 4733 O O . PHE C 1 151 ? 42.521 -44.355 33.011 1.00 78.12 612 PHE D O 1
ATOM 4741 N N . ALA C 1 152 ? 44.173 -43.212 32.006 1.00 78.09 613 ALA D N 1
ATOM 4742 C CA . ALA C 1 152 ? 44.790 -42.778 33.258 1.00 78.20 613 ALA D CA 1
ATOM 4743 C C . ALA C 1 152 ? 45.086 -41.285 33.233 1.00 78.28 613 ALA D C 1
ATOM 4744 O O . ALA C 1 152 ? 45.167 -40.678 32.167 1.00 78.30 613 ALA D O 1
ATOM 4746 N N . THR C 1 153 ? 45.260 -40.696 34.409 1.00 78.44 614 THR D N 1
ATOM 4747 C CA . THR C 1 153 ? 45.445 -39.257 34.500 1.00 78.63 614 THR D CA 1
ATOM 4748 C C . THR C 1 153 ? 46.406 -38.851 35.611 1.00 78.70 614 THR D C 1
ATOM 4749 O O . THR C 1 153 ? 46.789 -39.667 36.447 1.00 78.76 614 THR D O 1
ATOM 4753 N N . LYS C 1 154 ? 46.779 -37.576 35.610 1.00 78.76 615 LYS D N 1
ATOM 4754 C CA . LYS C 1 154 ? 47.669 -37.014 36.618 1.00 78.92 615 LYS D CA 1
ATOM 4755 C C . LYS C 1 154 ? 47.304 -37.442 38.039 1.00 78.93 615 LYS D C 1
ATOM 4756 O O . LYS C 1 154 ? 46.127 -37.583 38.372 1.00 78.96 615 LYS D O 1
ATOM 4762 N N . GLY C 1 155 ? 48.325 -37.642 38.870 1.00 78.97 616 GLY D N 1
ATOM 4763 C CA . GLY C 1 155 ? 48.140 -37.935 40.292 1.00 79.02 616 GLY D CA 1
ATOM 4764 C C . GLY C 1 155 ? 47.240 -39.122 40.579 1.00 79.04 616 GLY D C 1
ATOM 4765 O O . GLY C 1 155 ? 46.483 -39.125 41.549 1.00 79.06 616 GLY D O 1
ATOM 4766 N N . MET C 1 156 ? 47.333 -40.141 39.738 1.00 79.02 617 MET D N 1
ATOM 4767 C CA . MET C 1 156 ? 46.459 -41.293 39.843 1.00 79.01 617 MET D CA 1
ATOM 4768 C C . MET C 1 156 ? 47.296 -42.554 40.004 1.00 78.96 617 MET D C 1
ATOM 4769 O O . MET C 1 156 ? 48.182 -42.815 39.195 1.00 79.06 617 MET D O 1
ATOM 4774 N N . LYS C 1 157 ? 47.041 -43.335 41.049 1.00 78.87 618 LYS D N 1
ATOM 4775 C CA . LYS C 1 157 ? 47.714 -44.629 41.161 1.00 78.63 618 LYS D CA 1
ATOM 4776 C C . LYS C 1 157 ? 47.015 -45.619 40.244 1.00 78.29 618 LYS D C 1
ATOM 4777 O O . LYS C 1 157 ? 45.792 -45.588 40.097 1.00 78.37 618 LYS D O 1
ATOM 4783 N N . ILE C 1 158 ? 47.796 -46.494 39.626 1.00 77.76 619 ILE D N 1
ATOM 4784 C CA . ILE C 1 158 ? 47.270 -47.440 38.656 1.00 77.40 619 ILE D CA 1
ATOM 4785 C C . ILE C 1 158 ? 48.275 -48.572 38.499 1.00 77.19 619 ILE D C 1
ATOM 4786 O O . ILE C 1 158 ? 49.452 -48.402 38.805 1.00 77.25 619 ILE D O 1
ATOM 4791 N N . ILE C 1 159 ? 47.811 -49.732 38.047 1.00 76.84 620 ILE D N 1
ATOM 4792 C CA . ILE C 1 159 ? 48.691 -50.873 37.850 1.00 76.60 620 ILE D CA 1
ATOM 4793 C C . ILE C 1 159 ? 48.487 -51.451 36.452 1.00 76.54 620 ILE D C 1
ATOM 4794 O O . ILE C 1 159 ? 47.400 -51.915 36.114 1.00 76.48 620 ILE D O 1
ATOM 4799 N N . ALA C 1 160 ? 49.541 -51.402 35.640 1.00 76.58 621 ALA D N 1
ATOM 4800 C CA . ALA C 1 160 ? 49.463 -51.786 34.230 1.00 76.54 621 ALA D CA 1
ATOM 4801 C C . ALA C 1 160 ? 50.493 -52.841 33.864 1.00 76.55 621 ALA D C 1
ATOM 4802 O O . ALA C 1 160 ? 51.251 -53.305 34.709 1.00 76.60 621 ALA D O 1
ATOM 4804 N N . GLU C 1 161 ? 50.510 -53.210 32.591 1.00 76.64 622 GLU D N 1
ATOM 4805 C CA . GLU C 1 161 ? 51.488 -54.150 32.068 1.00 76.83 622 GLU D CA 1
ATOM 4806 C C . GLU C 1 161 ? 52.355 -53.406 31.057 1.00 76.78 622 GLU D C 1
ATOM 4807 O O . GLU C 1 161 ? 51.838 -52.680 30.210 1.00 76.84 622 GLU D O 1
ATOM 4813 N N . LEU C 1 162 ? 53.670 -53.571 31.156 1.00 76.71 623 LEU D N 1
ATOM 4814 C CA . LEU C 1 162 ? 54.601 -52.795 30.337 1.00 76.64 623 LEU D CA 1
ATOM 4815 C C . LEU C 1 162 ? 55.472 -53.675 29.438 1.00 76.72 623 LEU D C 1
ATOM 4816 O O . LEU C 1 162 ? 55.907 -54.751 29.844 1.00 76.61 623 LEU D O 1
ATOM 4821 N N . GLU C 1 163 ? 55.724 -53.211 28.217 1.00 76.92 624 GLU D N 1
ATOM 4822 C CA . GLU C 1 163 ? 56.550 -53.954 27.267 1.00 77.23 624 GLU D CA 1
ATOM 4823 C C . GLU C 1 163 ? 57.744 -53.136 26.811 1.00 77.32 624 GLU D C 1
ATOM 4824 O O . GLU C 1 163 ? 57.647 -51.923 26.626 1.00 77.30 624 GLU D O 1
ATOM 4830 N N . THR C 1 164 ? 58.867 -53.815 26.614 1.00 77.53 625 THR D N 1
ATOM 4831 C CA . THR C 1 164 ? 60.075 -53.173 26.121 1.00 77.80 625 THR D CA 1
ATOM 4832 C C . THR C 1 164 ? 60.519 -53.848 24.836 1.00 77.98 625 THR D C 1
ATOM 4833 O O . THR C 1 164 ? 60.263 -55.034 24.629 1.00 78.09 625 THR D O 1
ATOM 4837 N N . GLN C 1 165 ? 61.190 -53.090 23.976 1.00 78.12 626 GLN D N 1
ATOM 4838 C CA . GLN C 1 165 ? 61.693 -53.619 22.716 1.00 78.21 626 GLN D CA 1
ATOM 4839 C C . GLN C 1 165 ? 62.638 -54.783 22.965 1.00 77.96 626 GLN D C 1
ATOM 4840 O O . GLN C 1 165 ? 62.555 -55.823 22.311 1.00 77.83 626 GLN D O 1
ATOM 4846 N N . THR C 1 166 ? 63.538 -54.590 23.924 1.00 77.77 627 THR D N 1
ATOM 4847 C CA . THR C 1 166 ? 64.580 -55.555 24.221 1.00 77.54 627 THR D CA 1
ATOM 4848 C C . THR C 1 166 ? 64.606 -55.842 25.714 1.00 77.40 627 THR D C 1
ATOM 4849 O O . THR C 1 166 ? 64.197 -55.000 26.515 1.00 77.40 627 THR D O 1
ATOM 4853 N N . PRO C 1 167 ? 65.097 -57.032 26.094 1.00 77.20 628 PRO D N 1
ATOM 4854 C CA . PRO C 1 167 ? 65.070 -57.458 27.488 1.00 77.02 628 PRO D CA 1
ATOM 4855 C C . PRO C 1 167 ? 65.840 -56.487 28.360 1.00 76.91 628 PRO D C 1
ATOM 4856 O O . PRO C 1 167 ? 66.893 -56.003 27.953 1.00 77.00 628 PRO D O 1
ATOM 4860 N N . VAL C 1 168 ? 65.311 -56.197 29.542 1.00 76.74 629 VAL D N 1
ATOM 4861 C CA . VAL C 1 168 ? 66.049 -55.426 30.536 1.00 76.70 629 VAL D CA 1
ATOM 4862 C C . VAL C 1 168 ? 66.006 -56.146 31.880 1.00 76.81 629 VAL D C 1
ATOM 4863 O O . VAL C 1 168 ? 64.992 -56.734 32.241 1.00 76.91 629 VAL D O 1
ATOM 4867 N N . CYS C 1 169 ? 67.118 -56.128 32.604 1.00 76.84 630 CYS D N 1
ATOM 4868 C CA . CYS C 1 169 ? 67.183 -56.820 33.876 1.00 76.86 630 CYS D CA 1
ATOM 4869 C C . CYS C 1 169 ? 66.405 -56.019 34.886 1.00 76.76 630 CYS D C 1
ATOM 4870 O O . CYS C 1 169 ? 66.501 -54.796 34.917 1.00 76.72 630 CYS D O 1
ATOM 4873 N N . MET C 1 170 ? 65.632 -56.714 35.710 1.00 76.80 631 MET D N 1
ATOM 4874 C CA . MET C 1 170 ? 64.870 -56.072 36.773 1.00 76.89 631 MET D CA 1
ATOM 4875 C C . MET C 1 170 ? 64.412 -57.113 37.788 1.00 76.95 631 MET D C 1
ATOM 4876 O O . MET C 1 170 ? 64.442 -58.313 37.515 1.00 76.93 631 MET D O 1
ATOM 4881 N N . GLU C 1 171 ? 63.993 -56.651 38.959 1.00 77.04 632 GLU D N 1
ATOM 4882 C CA . GLU C 1 171 ? 63.501 -57.550 39.991 1.00 77.25 632 GLU D CA 1
ATOM 4883 C C . GLU C 1 171 ? 62.253 -56.965 40.637 1.00 77.32 632 GLU D C 1
ATOM 4884 O O . GLU C 1 171 ? 62.042 -55.756 40.601 1.00 77.36 632 GLU D O 1
ATOM 4890 N N . ARG C 1 172 ? 61.420 -57.812 41.227 1.00 77.34 633 ARG D N 1
ATOM 4891 C CA . ARG C 1 172 ? 60.282 -57.300 41.963 1.00 77.55 633 ARG D CA 1
ATOM 4892 C C . ARG C 1 172 ? 60.757 -56.316 43.019 1.00 77.67 633 ARG D C 1
ATOM 4893 O O . ARG C 1 172 ? 61.735 -56.572 43.721 1.00 77.73 633 ARG D O 1
ATOM 4901 N N . PHE C 1 173 ? 60.070 -55.187 43.127 1.00 77.82 634 PHE D N 1
ATOM 4902 C CA . PHE C 1 173 ? 60.384 -54.205 44.157 1.00 77.96 634 PHE D CA 1
ATOM 4903 C C . PHE C 1 173 ? 60.322 -54.875 45.522 1.00 78.22 634 PHE D C 1
ATOM 4904 O O . PHE C 1 173 ? 60.979 -54.451 46.475 1.00 78.35 634 PHE D O 1
ATOM 4912 N N . GLU C 1 174 ? 59.517 -55.928 45.598 1.00 78.44 635 GLU D N 1
ATOM 4913 C CA . GLU C 1 174 ? 59.297 -56.671 46.830 1.00 78.56 635 GLU D CA 1
ATOM 4914 C C . GLU C 1 174 ? 60.541 -57.462 47.213 1.00 78.44 635 GLU D C 1
ATOM 4915 O O . GLU C 1 174 ? 60.688 -57.885 48.359 1.00 78.46 635 GLU D O 1
ATOM 4921 N N . ASP C 1 175 ? 61.434 -57.656 46.247 1.00 78.36 636 ASP D N 1
ATOM 4922 C CA . ASP C 1 175 ? 62.621 -58.483 46.447 1.00 78.30 636 ASP D CA 1
ATOM 4923 C C . ASP C 1 175 ? 63.889 -57.645 46.538 1.00 78.15 636 ASP D C 1
ATOM 4924 O O . ASP C 1 175 ? 64.706 -57.843 47.436 1.00 78.23 636 ASP D O 1
ATOM 4929 N N . TYR C 1 176 ? 64.058 -56.720 45.599 1.00 77.90 637 TYR D N 1
ATOM 4930 C CA . TYR C 1 176 ? 65.190 -55.801 45.631 1.00 77.76 637 TYR D CA 1
ATOM 4931 C C . TYR C 1 176 ? 64.733 -54.403 45.265 1.00 77.78 637 TYR D C 1
ATOM 4932 O O . TYR C 1 176 ? 64.623 -54.067 44.092 1.00 77.86 637 TYR D O 1
ATOM 4941 N N . GLN C 1 177 ? 64.479 -53.577 46.268 1.00 77.82 638 GLN D N 1
ATOM 4942 C CA . GLN C 1 177 ? 63.965 -52.239 46.016 1.00 77.88 638 GLN D CA 1
ATOM 4943 C C . GLN C 1 177 ? 64.647 -51.509 44.858 1.00 77.72 638 GLN D C 1
ATOM 4944 O O . GLN C 1 177 ? 63.968 -50.963 43.995 1.00 77.90 638 GLN D O 1
ATOM 4950 N N . TYR C 1 178 ? 65.975 -51.498 44.820 1.00 77.44 639 TYR D N 1
ATOM 4951 C CA . TYR C 1 178 ? 66.668 -50.761 43.760 1.00 77.08 639 TYR D CA 1
ATOM 4952 C C . TYR C 1 178 ? 66.414 -51.326 42.360 1.00 76.56 639 TYR D C 1
ATOM 4953 O O . TYR C 1 178 ? 66.279 -50.576 41.395 1.00 76.43 639 TYR D O 1
ATOM 4962 N N . MET C 1 179 ? 66.349 -52.645 42.255 1.00 76.03 640 MET D N 1
ATOM 4963 C CA . MET C 1 179 ? 66.126 -53.286 40.970 1.00 75.80 640 MET D CA 1
ATOM 4964 C C . MET C 1 179 ? 64.659 -53.248 40.565 1.00 75.63 640 MET D C 1
ATOM 4965 O O . MET C 1 179 ? 64.284 -53.762 39.508 1.00 75.51 640 MET D O 1
ATOM 4970 N N . GLY C 1 180 ? 63.841 -52.627 41.413 1.00 75.48 641 GLY D N 1
ATOM 4971 C CA . GLY C 1 180 ? 62.390 -52.622 41.250 1.00 75.12 641 GLY D CA 1
ATOM 4972 C C . GLY C 1 180 ? 61.799 -51.243 41.044 1.00 74.96 641 GLY D C 1
ATOM 4973 O O . GLY C 1 180 ? 60.727 -51.109 40.476 1.00 74.96 641 GLY D O 1
ATOM 4974 N N . ARG C 1 181 ? 62.486 -50.210 41.510 1.00 74.91 642 ARG D N 1
ATOM 4975 C CA . ARG C 1 181 ? 62.047 -48.853 41.238 1.00 75.08 642 ARG D CA 1
ATOM 4976 C C . ARG C 1 181 ? 62.389 -48.499 39.805 1.00 74.96 642 ARG D C 1
ATOM 4977 O O . ARG C 1 181 ? 63.304 -49.077 39.206 1.00 74.97 642 ARG D O 1
ATOM 4985 N N . PHE C 1 182 ? 61.644 -47.545 39.259 1.00 74.76 643 PHE D N 1
ATOM 4986 C CA . PHE C 1 182 ? 61.934 -46.980 37.947 1.00 74.54 643 PHE D CA 1
ATOM 4987 C C . PHE C 1 182 ? 61.090 -45.731 37.769 1.00 74.32 643 PHE D C 1
ATOM 4988 O O . PHE C 1 182 ? 59.974 -45.654 38.288 1.00 74.33 643 PHE D O 1
ATOM 4996 N N . THR C 1 183 ? 61.616 -44.740 37.059 1.00 73.98 644 THR D N 1
ATOM 4997 C CA . THR C 1 183 ? 60.804 -43.575 36.746 1.00 73.81 644 THR D CA 1
ATOM 4998 C C . THR C 1 183 ? 60.555 -43.514 35.237 1.00 73.60 644 THR D C 1
ATOM 4999 O O . THR C 1 183 ? 61.342 -44.043 34.451 1.00 73.64 644 THR D O 1
ATOM 5003 N N . LEU C 1 184 ? 59.442 -42.900 34.843 1.00 73.31 645 LEU D N 1
ATOM 5004 C CA . LEU C 1 184 ? 59.046 -42.830 33.438 1.00 72.91 645 LEU D CA 1
ATOM 5005 C C . LEU C 1 184 ? 59.146 -41.406 32.928 1.00 72.85 645 LEU D C 1
ATOM 5006 O O . LEU C 1 184 ? 58.774 -40.457 33.623 1.00 72.75 645 LEU D O 1
ATOM 5011 N N . ARG C 1 185 ? 59.653 -41.251 31.710 1.00 72.89 646 ARG D N 1
ATOM 5012 C CA . ARG C 1 185 ? 59.864 -39.915 31.168 1.00 73.08 646 ARG D CA 1
ATOM 5013 C C . ARG C 1 185 ? 59.435 -39.758 29.722 1.00 73.08 646 ARG D C 1
ATOM 5014 O O . ARG C 1 185 ? 59.995 -40.396 28.832 1.00 73.11 646 ARG D O 1
ATOM 5022 N N . ASP C 1 186 ? 58.430 -38.908 29.511 1.00 73.13 647 ASP D N 1
ATOM 5023 C CA . ASP C 1 186 ? 58.045 -38.448 28.184 1.00 73.24 647 ASP D CA 1
ATOM 5024 C C . ASP C 1 186 ? 59.096 -37.417 27.842 1.00 73.34 647 ASP D C 1
ATOM 5025 O O . ASP C 1 186 ? 58.803 -36.238 27.645 1.00 73.16 647 ASP D O 1
ATOM 5030 N N . GLN C 1 187 ? 60.323 -37.919 27.742 1.00 73.73 648 GLN D N 1
ATOM 5031 C CA . GLN C 1 187 ? 61.539 -37.183 28.096 1.00 74.08 648 GLN D CA 1
ATOM 5032 C C . GLN C 1 187 ? 61.583 -35.671 27.883 1.00 74.14 648 GLN D C 1
ATOM 5033 O O . GLN C 1 187 ? 62.657 -35.095 27.711 1.00 74.25 648 GLN D O 1
ATOM 5039 N N . GLY C 1 188 ? 60.421 -35.030 27.909 1.00 74.22 649 GLY D N 1
ATOM 5040 C CA . GLY C 1 188 ? 60.382 -33.622 28.255 1.00 74.31 649 GLY D CA 1
ATOM 5041 C C . GLY C 1 188 ? 60.605 -33.591 29.761 1.00 74.44 649 GLY D C 1
ATOM 5042 O O . GLY C 1 188 ? 61.476 -32.883 30.267 1.00 74.48 649 GLY D O 1
ATOM 5043 N N . THR C 1 189 ? 59.840 -34.417 30.470 1.00 74.51 650 THR D N 1
ATOM 5044 C CA . THR C 1 189 ? 59.800 -34.403 31.928 1.00 74.42 650 THR D CA 1
ATOM 5045 C C . THR C 1 189 ? 59.451 -35.791 32.485 1.00 74.38 650 THR D C 1
ATOM 5046 O O . THR C 1 189 ? 59.152 -36.714 31.725 1.00 74.39 650 THR D O 1
ATOM 5050 N N . THR C 1 190 ? 59.488 -35.931 33.808 1.00 74.26 651 THR D N 1
ATOM 5051 C CA . THR C 1 190 ? 59.164 -37.196 34.469 1.00 74.18 651 THR D CA 1
ATOM 5052 C C . THR C 1 190 ? 57.660 -37.345 34.701 1.00 74.10 651 THR D C 1
ATOM 5053 O O . THR C 1 190 ? 57.104 -36.722 35.604 1.00 74.10 651 THR D O 1
ATOM 5057 N N . VAL C 1 191 ? 57.008 -38.180 33.893 1.00 74.08 652 VAL D N 1
ATOM 5058 C CA . VAL C 1 191 ? 55.551 -38.322 33.951 1.00 74.07 652 VAL D CA 1
ATOM 5059 C C . VAL C 1 191 ? 55.068 -39.253 35.053 1.00 74.26 652 VAL D C 1
ATOM 5060 O O . VAL C 1 191 ? 53.925 -39.147 35.496 1.00 74.35 652 VAL D O 1
ATOM 5064 N N . ALA C 1 192 ? 55.927 -40.163 35.495 1.00 74.46 653 ALA D N 1
ATOM 5065 C CA . ALA C 1 192 ? 55.532 -41.108 36.530 1.00 74.74 653 ALA D CA 1
ATOM 5066 C C . ALA C 1 192 ? 56.720 -41.801 37.176 1.00 74.95 653 ALA D C 1
ATOM 5067 O O . ALA C 1 192 ? 57.818 -41.808 36.631 1.00 75.11 653 ALA D O 1
ATOM 5069 N N . VAL C 1 193 ? 56.485 -42.371 38.353 1.00 75.15 654 VAL D N 1
ATOM 5070 C CA . VAL C 1 193 ? 57.413 -43.312 38.961 1.00 75.25 654 VAL D CA 1
ATOM 5071 C C . VAL C 1 193 ? 56.626 -44.599 39.159 1.00 75.32 654 VAL D C 1
ATOM 5072 O O . VAL C 1 193 ? 55.403 -44.602 39.018 1.00 75.51 654 VAL D O 1
ATOM 5076 N N . GLY C 1 194 ? 57.307 -45.692 39.475 1.00 75.25 655 GLY D N 1
ATOM 5077 C CA . GLY C 1 194 ? 56.608 -46.955 39.655 1.00 75.16 655 GLY D CA 1
ATOM 5078 C C . GLY C 1 194 ? 57.529 -48.072 40.075 1.00 75.11 655 GLY D C 1
ATOM 5079 O O . GLY C 1 194 ? 58.748 -47.916 40.066 1.00 75.23 655 GLY D O 1
ATOM 5080 N N . LYS C 1 195 ? 56.946 -49.207 40.436 1.00 74.95 656 LYS D N 1
ATOM 5081 C CA . LYS C 1 195 ? 57.729 -50.341 40.894 1.00 74.97 656 LYS D CA 1
ATOM 5082 C C . LYS C 1 195 ? 57.219 -51.642 40.306 1.00 74.80 656 LYS D C 1
ATOM 5083 O O . LYS C 1 195 ? 56.023 -51.850 40.185 1.00 74.83 656 LYS D O 1
ATOM 5089 N N . VAL C 1 196 ? 58.139 -52.512 39.920 1.00 74.84 657 VAL D N 1
ATOM 5090 C CA . VAL C 1 196 ? 57.769 -53.771 39.295 1.00 74.97 657 VAL D CA 1
ATOM 5091 C C . VAL C 1 196 ? 57.160 -54.730 40.308 1.00 75.06 657 VAL D C 1
ATOM 5092 O O . VAL C 1 196 ? 57.708 -54.946 41.389 1.00 75.07 657 VAL D O 1
ATOM 5096 N N . VAL C 1 197 ? 56.016 -55.298 39.949 1.00 75.25 658 VAL D N 1
ATOM 5097 C CA . VAL C 1 197 ? 55.288 -56.170 40.855 1.00 75.56 658 VAL D CA 1
ATOM 5098 C C . VAL C 1 197 ? 55.282 -57.626 40.382 1.00 75.79 658 VAL D C 1
ATOM 5099 O O . VAL C 1 197 ? 55.075 -58.542 41.178 1.00 75.72 658 VAL D O 1
ATOM 5103 N N . LYS C 1 198 ? 55.522 -57.844 39.092 1.00 76.24 659 LYS D N 1
ATOM 5104 C CA . LYS C 1 198 ? 55.698 -59.204 38.586 1.00 76.80 659 LYS D CA 1
ATOM 5105 C C . LYS C 1 198 ? 56.438 -59.290 37.247 1.00 77.17 659 LYS D C 1
ATOM 5106 O O . LYS C 1 198 ? 56.030 -58.683 36.254 1.00 77.24 659 LYS D O 1
ATOM 5112 N N . ILE C 1 199 ? 57.522 -60.060 37.234 1.00 77.61 660 ILE D N 1
ATOM 5113 C CA . ILE C 1 199 ? 58.259 -60.344 36.011 1.00 78.13 660 ILE D CA 1
ATOM 5114 C C . ILE C 1 199 ? 57.493 -61.383 35.203 1.00 78.82 660 ILE D C 1
ATOM 5115 O O . ILE C 1 199 ? 57.242 -62.482 35.694 1.00 79.02 660 ILE D O 1
ATOM 5120 N N . LEU C 1 200 ? 57.118 -61.048 33.971 1.00 79.58 661 LEU D N 1
ATOM 5121 C CA . LEU C 1 200 ? 56.423 -62.015 33.117 1.00 80.34 661 LEU D CA 1
ATOM 5122 C C . LEU C 1 200 ? 57.421 -62.804 32.285 1.00 80.88 661 LEU D C 1
ATOM 5123 O O . LEU C 1 200 ? 57.687 -62.460 31.131 1.00 80.95 661 LEU D O 1
ATOM 5128 N N . ASP C 1 201 ? 57.961 -63.863 32.888 1.00 81.57 662 ASP D N 1
ATOM 5129 C CA . ASP C 1 201 ? 59.008 -64.706 32.283 1.00 82.11 662 ASP D CA 1
ATOM 5130 C C . ASP C 1 201 ? 60.180 -63.918 31.667 1.00 82.37 662 ASP D C 1
ATOM 5131 O O . ASP C 1 201 ? 60.957 -63.262 32.375 1.00 82.45 662 ASP D O 1
ATOM 5137 N N . THR D 2 12 ? 92.907 20.040 39.895 1.00 79.46 4 THR B N 1
ATOM 5138 C CA . THR D 2 12 ? 93.686 19.730 38.664 1.00 79.46 4 THR B CA 1
ATOM 5139 C C . THR D 2 12 ? 94.679 20.844 38.358 1.00 79.49 4 THR B C 1
ATOM 5140 O O . THR D 2 12 ? 95.817 20.579 37.973 1.00 79.45 4 THR B O 1
ATOM 5144 N N . ALA D 2 13 ? 94.235 22.086 38.541 1.00 79.53 5 ALA B N 1
ATOM 5145 C CA . ALA D 2 13 ? 95.023 23.267 38.186 1.00 79.61 5 ALA B CA 1
ATOM 5146 C C . ALA D 2 13 ? 96.317 23.389 38.992 1.00 79.64 5 ALA B C 1
ATOM 5147 O O . ALA D 2 13 ? 97.381 22.962 38.546 1.00 79.62 5 ALA B O 1
ATOM 5149 N N . GLU D 2 14 ? 96.224 23.983 40.176 1.00 79.73 6 GLU B N 1
ATOM 5150 C CA . GLU D 2 14 ? 97.389 24.128 41.041 1.00 79.81 6 GLU B CA 1
ATOM 5151 C C . GLU D 2 14 ? 97.528 22.913 41.949 1.00 79.78 6 GLU B C 1
ATOM 5152 O O . GLU D 2 14 ? 98.272 22.931 42.930 1.00 79.80 6 GLU B O 1
ATOM 5158 N N . LYS D 2 15 ? 96.793 21.859 41.610 1.00 79.75 7 LYS B N 1
ATOM 5159 C CA . LYS D 2 15 ? 96.874 20.585 42.310 1.00 79.67 7 LYS B CA 1
ATOM 5160 C C . LYS D 2 15 ? 98.028 19.791 41.715 1.00 79.53 7 LYS B C 1
ATOM 5161 O O . LYS D 2 15 ? 98.955 19.398 42.419 1.00 79.46 7 LYS B O 1
ATOM 5167 N N . ALA D 2 16 ? 97.960 19.567 40.407 1.00 79.41 8 ALA B N 1
ATOM 5168 C CA . ALA D 2 16 ? 98.994 18.826 39.704 1.00 79.26 8 ALA B CA 1
ATOM 5169 C C . ALA D 2 16 ? 100.359 19.461 39.943 1.00 79.16 8 ALA B C 1
ATOM 5170 O O . ALA D 2 16 ? 101.378 18.771 39.964 1.00 79.18 8 ALA B O 1
ATOM 5172 N N . ILE D 2 17 ? 100.376 20.776 40.137 1.00 79.03 9 ILE B N 1
ATOM 5173 C CA . ILE D 2 17 ? 101.625 21.486 40.398 1.00 78.88 9 ILE B CA 1
ATOM 5174 C C . ILE D 2 17 ? 102.267 21.001 41.695 1.00 78.78 9 ILE B C 1
ATOM 5175 O O . ILE D 2 17 ? 103.485 21.058 41.853 1.00 78.77 9 ILE B O 1
ATOM 5180 N N . GLU D 2 18 ? 101.440 20.535 42.626 1.00 78.64 10 GLU B N 1
ATOM 5181 C CA . GLU D 2 18 ? 101.939 19.991 43.884 1.00 78.51 10 GLU B CA 1
ATOM 5182 C C . GLU D 2 18 ? 102.382 18.548 43.690 1.00 78.19 10 GLU B C 1
ATOM 5183 O O . GLU D 2 18 ? 103.451 18.149 44.155 1.00 78.25 10 GLU B O 1
ATOM 5189 N N . ILE D 2 19 ? 101.553 17.766 43.002 1.00 77.70 11 ILE B N 1
ATOM 5190 C CA . ILE D 2 19 ? 101.881 16.379 42.711 1.00 77.18 11 ILE B CA 1
ATOM 5191 C C . ILE D 2 19 ? 103.252 16.354 42.071 1.00 76.94 11 ILE B C 1
ATOM 5192 O O . ILE D 2 19 ? 104.031 15.423 42.258 1.00 76.83 11 ILE B O 1
ATOM 5197 N N . TRP D 2 20 ? 103.535 17.405 41.317 1.00 76.75 12 TRP B N 1
ATOM 5198 C CA . TRP D 2 20 ? 104.829 17.585 40.696 1.00 76.66 12 TRP B CA 1
ATOM 5199 C C . TRP D 2 20 ? 105.946 17.510 41.725 1.00 76.50 12 TRP B C 1
ATOM 5200 O O . TRP D 2 20 ? 106.916 16.772 41.552 1.00 76.42 12 TRP B O 1
ATOM 5211 N N . LYS D 2 21 ? 105.802 18.278 42.799 1.00 76.36 13 LYS B N 1
ATOM 5212 C CA . LYS D 2 21 ? 106.835 18.355 43.821 1.00 76.30 13 LYS B CA 1
ATOM 5213 C C . LYS D 2 21 ? 106.985 17.044 44.584 1.00 76.25 13 LYS B C 1
ATOM 5214 O O . LYS D 2 21 ? 108.100 16.618 44.884 1.00 76.26 13 LYS B O 1
ATOM 5220 N N . ILE D 2 22 ? 105.863 16.402 44.887 1.00 76.18 14 ILE B N 1
ATOM 5221 C CA . ILE D 2 22 ? 105.889 15.097 45.527 1.00 76.10 14 ILE B CA 1
ATOM 5222 C C . ILE D 2 22 ? 106.715 14.139 44.687 1.00 76.18 14 ILE B C 1
ATOM 5223 O O . ILE D 2 22 ? 107.554 13.404 45.201 1.00 76.08 14 ILE B O 1
ATOM 5228 N N . ARG D 2 23 ? 106.468 14.163 43.383 1.00 76.38 15 ARG B N 1
ATOM 5229 C CA . ARG D 2 23 ? 107.185 13.309 42.447 1.00 76.63 15 ARG B CA 1
ATOM 5230 C C . ARG D 2 23 ? 108.681 13.611 42.463 1.00 76.66 15 ARG B C 1
ATOM 5231 O O . ARG D 2 23 ? 109.501 12.707 42.310 1.00 76.66 15 ARG B O 1
ATOM 5239 N N . ARG D 2 24 ? 109.038 14.879 42.646 1.00 76.76 16 ARG B N 1
ATOM 5240 C CA . ARG D 2 24 ? 110.447 15.253 42.741 1.00 76.89 16 ARG B CA 1
ATOM 5241 C C . ARG D 2 24 ? 111.057 14.705 44.019 1.00 76.84 16 ARG B C 1
ATOM 5242 O O . ARG D 2 24 ? 112.199 14.249 44.025 1.00 76.86 16 ARG B O 1
ATOM 5250 N N . LEU D 2 25 ? 110.287 14.755 45.100 1.00 76.79 17 LEU B N 1
ATOM 5251 C CA . LEU D 2 25 ? 110.750 14.253 46.382 1.00 76.74 17 LEU B CA 1
ATOM 5252 C C . LEU D 2 25 ? 110.972 12.745 46.320 1.00 76.76 17 LEU B C 1
ATOM 5253 O O . LEU D 2 25 ? 112.091 12.270 46.510 1.00 76.74 17 LEU B O 1
ATOM 5258 N N . VAL D 2 26 ? 109.912 11.995 46.038 1.00 76.81 18 VAL B N 1
ATOM 5259 C CA . VAL D 2 26 ? 110.018 10.542 45.990 1.00 76.96 18 VAL B CA 1
ATOM 5260 C C . VAL D 2 26 ? 111.220 10.137 45.151 1.00 77.20 18 VAL B C 1
ATOM 5261 O O . VAL D 2 26 ? 111.850 9.110 45.397 1.00 77.15 18 VAL B O 1
ATOM 5265 N N . LYS D 2 27 ? 111.536 10.969 44.166 1.00 77.63 19 LYS B N 1
ATOM 5266 C CA . LYS D 2 27 ? 112.599 10.681 43.209 1.00 78.06 19 LYS B CA 1
ATOM 5267 C C . LYS D 2 27 ? 113.980 10.773 43.850 1.00 78.25 19 LYS B C 1
ATOM 5268 O O . LYS D 2 27 ? 114.893 10.032 43.486 1.00 78.31 19 LYS B O 1
ATOM 5274 N N . GLN D 2 28 ? 114.130 11.678 44.809 1.00 78.48 20 GLN B N 1
ATOM 5275 C CA . GLN D 2 28 ? 115.422 11.880 45.450 1.00 78.78 20 GLN B CA 1
ATOM 5276 C C . GLN D 2 28 ? 115.583 11.045 46.717 1.00 78.90 20 GLN B C 1
ATOM 5277 O O . GLN D 2 28 ? 116.704 10.773 47.148 1.00 78.93 20 GLN B O 1
ATOM 5283 N N . LEU D 2 29 ? 114.466 10.634 47.310 1.00 79.04 21 LEU B N 1
ATOM 5284 C CA . LEU D 2 29 ? 114.514 9.797 48.505 1.00 79.15 21 LEU B CA 1
ATOM 5285 C C . LEU D 2 29 ? 114.972 8.385 48.166 1.00 79.41 21 LEU B C 1
ATOM 5286 O O . LEU D 2 29 ? 115.904 7.866 48.778 1.00 79.47 21 LEU B O 1
ATOM 5291 N N . ILE D 2 30 ? 114.318 7.766 47.187 1.00 79.72 22 ILE B N 1
ATOM 5292 C CA . ILE D 2 30 ? 114.690 6.419 46.764 1.00 80.00 22 ILE B CA 1
ATOM 5293 C C . ILE D 2 30 ? 116.048 6.439 46.086 1.00 80.23 22 ILE B C 1
ATOM 5294 O O . ILE D 2 30 ? 116.657 5.398 45.857 1.00 80.16 22 ILE B O 1
ATOM 5299 N N . ASN D 2 31 ? 116.515 7.640 45.771 1.00 80.63 23 ASN B N 1
ATOM 5300 C CA . ASN D 2 31 ? 117.806 7.816 45.129 1.00 81.09 23 ASN B CA 1
ATOM 5301 C C . ASN D 2 31 ? 118.937 7.688 46.139 1.00 81.38 23 ASN B C 1
ATOM 5302 O O . ASN D 2 31 ? 119.960 7.065 45.866 1.00 81.43 23 ASN B O 1
ATOM 5307 N N . CYS D 2 32 ? 118.744 8.276 47.314 1.00 81.78 24 CYS B N 1
ATOM 5308 C CA . CYS D 2 32 ? 119.753 8.218 48.363 1.00 82.17 24 CYS B CA 1
ATOM 5309 C C . CYS D 2 32 ? 119.622 6.957 49.219 1.00 82.38 24 CYS B C 1
ATOM 5310 O O . CYS D 2 32 ? 118.519 6.466 49.474 1.00 82.33 24 CYS B O 1
ATOM 5313 N N . HIS D 2 33 ? 120.763 6.443 49.663 1.00 82.71 25 HIS B N 1
ATOM 5314 C CA . HIS D 2 33 ? 120.800 5.230 50.465 1.00 83.04 25 HIS B CA 1
ATOM 5315 C C . HIS D 2 33 ? 121.785 5.376 51.624 1.00 83.13 25 HIS B C 1
ATOM 5316 O O . HIS D 2 33 ? 122.874 5.930 51.464 1.00 83.14 25 HIS B O 1
ATOM 5323 N N . GLY D 2 34 ? 121.392 4.883 52.794 1.00 83.22 26 GLY B N 1
ATOM 5324 C CA . GLY D 2 34 ? 122.277 4.866 53.954 1.00 83.38 26 GLY B CA 1
ATOM 5325 C C . GLY D 2 34 ? 122.620 3.441 54.351 1.00 83.48 26 GLY B C 1
ATOM 5326 O O . GLY D 2 34 ? 121.932 2.498 53.948 1.00 83.56 26 GLY B O 1
ATOM 5327 N N . ASN D 2 35 ? 123.683 3.277 55.138 1.00 83.48 27 ASN B N 1
ATOM 5328 C CA . ASN D 2 35 ? 124.128 1.941 55.549 1.00 83.38 27 ASN B CA 1
ATOM 5329 C C . ASN D 2 35 ? 123.688 1.535 56.959 1.00 83.20 27 ASN B C 1
ATOM 5330 O O . ASN D 2 35 ? 123.686 2.352 57.884 1.00 83.16 27 ASN B O 1
ATOM 5335 N N . GLY D 2 36 ? 123.323 0.263 57.108 1.00 82.98 28 GLY B N 1
ATOM 5336 C CA . GLY D 2 36 ? 122.782 -0.243 58.361 1.00 82.72 28 GLY B CA 1
ATOM 5337 C C . GLY D 2 36 ? 121.414 0.355 58.627 1.00 82.56 28 GLY B C 1
ATOM 5338 O O . GLY D 2 36 ? 121.277 1.572 58.762 1.00 82.60 28 GLY B O 1
ATOM 5339 N N . THR D 2 37 ? 120.398 -0.501 58.694 1.00 82.34 29 THR B N 1
ATOM 5340 C CA . THR D 2 37 ? 119.021 -0.052 58.911 1.00 82.08 29 THR B CA 1
ATOM 5341 C C . THR D 2 37 ? 118.958 1.140 59.874 1.00 81.80 29 THR B C 1
ATOM 5342 O O . THR D 2 37 ? 118.975 0.968 61.094 1.00 81.81 29 THR B O 1
ATOM 5346 N N . SER D 2 38 ? 118.882 2.346 59.316 1.00 81.42 30 SER B N 1
ATOM 5347 C CA . SER D 2 38 ? 118.933 3.569 60.115 1.00 81.03 30 SER B CA 1
ATOM 5348 C C . SER D 2 38 ? 118.146 4.715 59.475 1.00 80.66 30 SER B C 1
ATOM 5349 O O . SER D 2 38 ? 118.370 5.887 59.779 1.00 80.54 30 SER B O 1
ATOM 5352 N N . MET D 2 39 ? 117.223 4.370 58.589 1.00 80.26 31 MET B N 1
ATOM 5353 C CA . MET D 2 39 ? 116.450 5.372 57.877 1.00 79.93 31 MET B CA 1
ATOM 5354 C C . MET D 2 39 ? 115.012 5.333 58.358 1.00 79.56 31 MET B C 1
ATOM 5355 O O . MET D 2 39 ? 114.240 4.453 57.980 1.00 79.54 31 MET B O 1
ATOM 5360 N N . ILE D 2 40 ? 114.650 6.286 59.200 1.00 79.10 32 ILE B N 1
ATOM 5361 C CA . ILE D 2 40 ? 113.304 6.318 59.726 1.00 78.71 32 ILE B CA 1
ATOM 5362 C C . ILE D 2 40 ? 112.348 6.885 58.693 1.00 78.45 32 ILE B C 1
ATOM 5363 O O . ILE D 2 40 ? 112.544 7.986 58.185 1.00 78.43 32 ILE B O 1
ATOM 5368 N N . THR D 2 41 ? 111.321 6.114 58.369 1.00 78.18 33 THR B N 1
ATOM 5369 C CA . THR D 2 41 ? 110.222 6.621 57.568 1.00 77.98 33 THR B CA 1
ATOM 5370 C C . THR D 2 41 ? 108.977 6.536 58.438 1.00 77.75 33 THR B C 1
ATOM 5371 O O . THR D 2 41 ? 108.735 5.519 59.083 1.00 77.78 33 THR B O 1
ATOM 5375 N N . LEU D 2 42 ? 108.201 7.609 58.476 1.00 77.50 34 LEU B N 1
ATOM 5376 C CA . LEU D 2 42 ? 107.077 7.682 59.395 1.00 77.35 34 LEU B CA 1
ATOM 5377 C C . LEU D 2 42 ? 105.917 8.424 58.762 1.00 77.39 34 LEU B C 1
ATOM 5378 O O . LEU D 2 42 ? 106.058 9.576 58.352 1.00 77.43 34 LEU B O 1
ATOM 5383 N N . ILE D 2 43 ? 104.768 7.766 58.680 1.00 77.38 35 ILE B N 1
ATOM 5384 C CA . ILE D 2 43 ? 103.599 8.399 58.093 1.00 77.46 35 ILE B CA 1
ATOM 5385 C C . ILE D 2 43 ? 102.385 8.285 59.004 1.00 77.38 35 ILE B C 1
ATOM 5386 O O . ILE D 2 43 ? 101.919 7.188 59.311 1.00 77.34 35 ILE B O 1
ATOM 5391 N N . ILE D 2 44 ? 101.878 9.437 59.427 1.00 77.34 36 ILE B N 1
ATOM 5392 C CA . ILE D 2 44 ? 100.764 9.497 60.359 1.00 77.35 36 ILE B CA 1
ATOM 5393 C C . ILE D 2 44 ? 99.530 10.114 59.705 1.00 77.43 36 ILE B C 1
ATOM 5394 O O . ILE D 2 44 ? 99.528 11.301 59.369 1.00 77.42 36 ILE B O 1
ATOM 5399 N N . PRO D 2 45 ? 98.476 9.304 59.520 1.00 77.48 37 PRO B N 1
ATOM 5400 C CA . PRO D 2 45 ? 97.211 9.752 58.938 1.00 77.55 37 PRO B CA 1
ATOM 5401 C C . PRO D 2 45 ? 96.494 10.730 59.865 1.00 77.64 37 PRO B C 1
ATOM 5402 O O . PRO D 2 45 ? 96.852 10.838 61.034 1.00 77.73 37 PRO B O 1
ATOM 5406 N N . PRO D 2 46 ? 95.484 11.443 59.348 1.00 77.69 38 PRO B N 1
ATOM 5407 C CA . PRO D 2 46 ? 94.742 12.409 60.153 1.00 77.74 38 PRO B CA 1
ATOM 5408 C C . PRO D 2 46 ? 93.936 11.733 61.255 1.00 77.84 38 PRO B C 1
ATOM 5409 O O . PRO D 2 46 ? 93.774 10.513 61.244 1.00 77.93 38 PRO B O 1
ATOM 5413 N N . GLY D 2 47 ? 93.429 12.527 62.192 1.00 77.88 39 GLY B N 1
ATOM 5414 C CA . GLY D 2 47 ? 92.590 12.006 63.264 1.00 77.86 39 GLY B CA 1
ATOM 5415 C C . GLY D 2 47 ? 93.386 11.414 64.411 1.00 77.83 39 GLY B C 1
ATOM 5416 O O . GLY D 2 47 ? 92.896 11.335 65.536 1.00 77.91 39 GLY B O 1
ATOM 5417 N N . GLU D 2 48 ? 94.616 10.997 64.125 1.00 77.73 40 GLU B N 1
ATOM 5418 C CA . GLU D 2 48 ? 95.493 10.417 65.139 1.00 77.65 40 GLU B CA 1
ATOM 5419 C C . GLU D 2 48 ? 96.019 11.491 66.085 1.00 77.59 40 GLU B C 1
ATOM 5420 O O . GLU D 2 48 ? 96.034 12.673 65.741 1.00 77.59 40 GLU B O 1
ATOM 5426 N N . GLN D 2 49 ? 96.449 11.082 67.276 1.00 77.49 41 GLN B N 1
ATOM 5427 C CA . GLN D 2 49 ? 97.188 11.990 68.149 1.00 77.49 41 GLN B CA 1
ATOM 5428 C C . GLN D 2 49 ? 98.688 11.763 68.010 1.00 77.32 41 GLN B C 1
ATOM 5429 O O . GLN D 2 49 ? 99.148 10.633 67.855 1.00 77.30 41 GLN B O 1
ATOM 5435 N N . ILE D 2 50 ? 99.447 12.848 68.068 1.00 77.11 42 ILE B N 1
ATOM 5436 C CA . ILE D 2 50 ? 100.888 12.762 67.960 1.00 76.96 42 ILE B CA 1
ATOM 5437 C C . ILE D 2 50 ? 101.455 11.883 69.060 1.00 77.06 42 ILE B C 1
ATOM 5438 O O . ILE D 2 50 ? 102.294 11.024 68.806 1.00 77.05 42 ILE B O 1
ATOM 5443 N N . SER D 2 51 ? 100.976 12.095 70.282 1.00 77.20 43 SER B N 1
ATOM 5444 C CA . SER D 2 51 ? 101.524 11.429 71.459 1.00 77.34 43 SER B CA 1
ATOM 5445 C C . SER D 2 51 ? 101.637 9.914 71.309 1.00 77.46 43 SER B C 1
ATOM 5446 O O . SER D 2 51 ? 102.507 9.293 71.917 1.00 77.48 43 SER B O 1
ATOM 5449 N N . ARG D 2 52 ? 100.769 9.321 70.498 1.00 77.66 44 ARG B N 1
ATOM 5450 C CA . ARG D 2 52 ? 100.770 7.873 70.321 1.00 77.94 44 ARG B CA 1
ATOM 5451 C C . ARG D 2 52 ? 102.046 7.422 69.632 1.00 77.96 44 ARG B C 1
ATOM 5452 O O . ARG D 2 52 ? 102.697 6.475 70.068 1.00 77.90 44 ARG B O 1
ATOM 5460 N N . TYR D 2 53 ? 102.399 8.111 68.552 1.00 78.12 45 TYR B N 1
ATOM 5461 C CA . TYR D 2 53 ? 103.599 7.779 67.790 1.00 78.24 45 TYR B CA 1
ATOM 5462 C C . TYR D 2 53 ? 104.861 8.243 68.506 1.00 78.22 45 TYR B C 1
ATOM 5463 O O . TYR D 2 53 ? 105.891 7.574 68.455 1.00 78.27 45 TYR B O 1
ATOM 5472 N N . SER D 2 54 ? 104.776 9.384 69.180 1.00 78.19 46 SER B N 1
ATOM 5473 C CA . SER D 2 54 ? 105.912 9.893 69.935 1.00 78.17 46 SER B CA 1
ATOM 5474 C C . SER D 2 54 ? 106.447 8.828 70.879 1.00 78.15 46 SER B C 1
ATOM 5475 O O . SER D 2 54 ? 107.572 8.358 70.724 1.00 78.12 46 SER B O 1
ATOM 5478 N N . ASN D 2 55 ? 105.637 8.446 71.858 1.00 78.18 47 ASN B N 1
ATOM 5479 C CA . ASN D 2 55 ? 106.077 7.447 72.820 1.00 78.24 47 ASN B CA 1
ATOM 5480 C C . ASN D 2 55 ? 106.003 6.029 72.265 1.00 78.12 47 ASN B C 1
ATOM 5481 O O . ASN D 2 55 ? 106.023 5.054 73.010 1.00 78.06 47 ASN B O 1
ATOM 5486 N N . MET D 2 56 ? 105.916 5.925 70.946 1.00 78.07 48 MET B N 1
ATOM 5487 C CA . MET D 2 56 ? 106.095 4.648 70.282 1.00 78.17 48 MET B CA 1
ATOM 5488 C C . MET D 2 56 ? 107.558 4.558 69.889 1.00 78.06 48 MET B C 1
ATOM 5489 O O . MET D 2 56 ? 108.230 3.563 70.175 1.00 78.04 48 MET B O 1
ATOM 5494 N N . LEU D 2 57 ? 108.046 5.614 69.239 1.00 77.92 49 LEU B N 1
ATOM 5495 C CA . LEU D 2 57 ? 109.463 5.738 68.922 1.00 77.77 49 LEU B CA 1
ATOM 5496 C C . LEU D 2 57 ? 110.255 5.535 70.202 1.00 77.82 49 LEU B C 1
ATOM 5497 O O . LEU D 2 57 ? 111.317 4.913 70.199 1.00 77.90 49 LEU B O 1
ATOM 5502 N N . ALA D 2 58 ? 109.725 6.063 71.300 1.00 77.76 50 ALA B N 1
ATOM 5503 C CA . ALA D 2 58 ? 110.363 5.917 72.594 1.00 77.66 50 ALA B CA 1
ATOM 5504 C C . ALA D 2 58 ? 110.588 4.450 72.895 1.00 77.67 50 ALA B C 1
ATOM 5505 O O . ALA D 2 58 ? 111.634 4.066 73.409 1.00 77.62 50 ALA B O 1
ATOM 5507 N N . GLU D 2 59 ? 109.600 3.629 72.568 1.00 77.79 51 GLU B N 1
ATOM 5508 C CA . GLU D 2 59 ? 109.732 2.197 72.774 1.00 78.03 51 GLU B CA 1
ATOM 5509 C C . GLU D 2 59 ? 110.746 1.625 71.800 1.00 78.00 51 GLU B C 1
ATOM 5510 O O . GLU D 2 59 ? 111.643 0.871 72.187 1.00 78.04 51 GLU B O 1
ATOM 5516 N N . GLU D 2 60 ? 110.614 2.008 70.537 1.00 77.92 52 GLU B N 1
ATOM 5517 C CA . GLU D 2 60 ? 111.556 1.576 69.522 1.00 77.86 52 GLU B CA 1
ATOM 5518 C C . GLU D 2 60 ? 112.979 1.933 69.928 1.00 77.63 52 GLU B C 1
ATOM 5519 O O . GLU D 2 60 ? 113.926 1.270 69.516 1.00 77.67 52 GLU B O 1
ATOM 5525 N N . TYR D 2 61 ? 113.120 2.972 70.747 1.00 77.34 53 TYR B N 1
ATOM 5526 C CA . TYR D 2 61 ? 114.429 3.413 71.210 1.00 77.07 53 TYR B CA 1
ATOM 5527 C C . TYR D 2 61 ? 115.012 2.387 72.159 1.00 77.39 53 TYR B C 1
ATOM 5528 O O . TYR D 2 61 ? 116.211 2.112 72.127 1.00 77.45 53 TYR B O 1
ATOM 5537 N N . GLY D 2 62 ? 114.156 1.829 73.010 1.00 77.72 54 GLY B N 1
ATOM 5538 C CA . GLY D 2 62 ? 114.577 0.798 73.955 1.00 78.19 54 GLY B CA 1
ATOM 5539 C C . GLY D 2 62 ? 114.929 -0.472 73.212 1.00 78.45 54 GLY B C 1
ATOM 5540 O O . GLY D 2 62 ? 116.011 -1.044 73.393 1.00 78.45 54 GLY B O 1
ATOM 5541 N N . THR D 2 63 ? 114.018 -0.872 72.330 1.00 78.72 55 THR B N 1
ATOM 5542 C CA . THR D 2 63 ? 114.208 -2.019 71.458 1.00 79.05 55 THR B CA 1
ATOM 5543 C C . THR D 2 63 ? 115.488 -1.888 70.648 1.00 79.18 55 THR B C 1
ATOM 5544 O O . THR D 2 63 ? 116.292 -2.818 70.599 1.00 79.21 55 THR B O 1
ATOM 5548 N N . ALA D 2 64 ? 115.668 -0.728 70.023 1.00 79.41 56 ALA B N 1
ATOM 5549 C CA . ALA D 2 64 ? 116.840 -0.479 69.201 1.00 79.61 56 ALA B CA 1
ATOM 5550 C C . ALA D 2 64 ? 118.106 -0.567 70.026 1.00 79.76 56 ALA B C 1
ATOM 5551 O O . ALA D 2 64 ? 119.190 -0.713 69.472 1.00 79.84 56 ALA B O 1
ATOM 5553 N N . SER D 2 65 ? 117.982 -0.484 71.344 1.00 79.91 57 SER B N 1
ATOM 5554 C CA . SER D 2 65 ? 119.187 -0.460 72.167 1.00 80.16 57 SER B CA 1
ATOM 5555 C C . SER D 2 65 ? 119.842 -1.844 72.278 1.00 80.26 57 SER B C 1
ATOM 5556 O O . SER D 2 65 ? 120.966 -1.972 72.769 1.00 80.32 57 SER B O 1
ATOM 5559 N N . ASN D 2 66 ? 119.143 -2.874 71.809 1.00 80.41 58 ASN B N 1
ATOM 5560 C CA . ASN D 2 66 ? 119.733 -4.209 71.688 1.00 80.60 58 ASN B CA 1
ATOM 5561 C C . ASN D 2 66 ? 120.157 -4.470 70.255 1.00 80.62 58 ASN B C 1
ATOM 5562 O O . ASN D 2 66 ? 119.379 -5.005 69.469 1.00 80.65 58 ASN B O 1
ATOM 5567 N N . ILE D 2 67 ? 121.382 -4.105 69.904 1.00 80.66 59 ILE B N 1
ATOM 5568 C CA . ILE D 2 67 ? 121.835 -4.295 68.528 1.00 80.74 59 ILE B CA 1
ATOM 5569 C C . ILE D 2 67 ? 123.230 -4.922 68.418 1.00 80.88 59 ILE B C 1
ATOM 5570 O O . ILE D 2 67 ? 123.510 -5.655 67.467 1.00 80.89 59 ILE B O 1
ATOM 5575 N N . LYS D 2 68 ? 124.095 -4.641 69.390 1.00 80.99 60 LYS B N 1
ATOM 5576 C CA . LYS D 2 68 ? 125.434 -5.230 69.416 1.00 81.07 60 LYS B CA 1
ATOM 5577 C C . LYS D 2 68 ? 126.350 -4.635 68.350 1.00 81.13 60 LYS B C 1
ATOM 5578 O O . LYS D 2 68 ? 127.564 -4.830 68.391 1.00 81.12 60 LYS B O 1
ATOM 5584 N N . SER D 2 69 ? 125.766 -3.914 67.397 1.00 81.25 61 SER B N 1
ATOM 5585 C CA . SER D 2 69 ? 126.541 -3.251 66.350 1.00 81.36 61 SER B CA 1
ATOM 5586 C C . SER D 2 69 ? 126.811 -1.803 66.735 1.00 81.46 61 SER B C 1
ATOM 5587 O O . SER D 2 69 ? 126.152 -0.892 66.241 1.00 81.45 61 SER B O 1
ATOM 5590 N N . ARG D 2 70 ? 127.779 -1.592 67.620 1.00 81.59 62 ARG B N 1
ATOM 5591 C CA . ARG D 2 70 ? 128.074 -0.249 68.114 1.00 81.71 62 ARG B CA 1
ATOM 5592 C C . ARG D 2 70 ? 127.903 0.830 67.045 1.00 81.59 62 ARG B C 1
ATOM 5593 O O . ARG D 2 70 ? 127.188 1.813 67.254 1.00 81.64 62 ARG B O 1
ATOM 5601 N N . VAL D 2 71 ? 128.563 0.646 65.907 1.00 81.46 63 VAL B N 1
ATOM 5602 C CA . VAL D 2 71 ? 128.514 1.629 64.831 1.00 81.30 63 VAL B CA 1
ATOM 5603 C C . VAL D 2 71 ? 127.096 1.784 64.273 1.00 81.18 63 VAL B C 1
ATOM 5604 O O . VAL D 2 71 ? 126.665 2.889 63.944 1.00 81.12 63 VAL B O 1
ATOM 5608 N N . ASN D 2 72 ? 126.376 0.671 64.172 1.00 81.05 64 ASN B N 1
ATOM 5609 C CA . ASN D 2 72 ? 125.005 0.694 63.679 1.00 80.98 64 ASN B CA 1
ATOM 5610 C C . ASN D 2 72 ? 124.012 1.091 64.769 1.00 80.78 64 ASN B C 1
ATOM 5611 O O . ASN D 2 72 ? 123.127 1.926 64.538 1.00 80.84 64 ASN B O 1
ATOM 5616 N N . ARG D 2 73 ? 124.156 0.492 65.952 1.00 80.51 65 ARG B N 1
ATOM 5617 C CA . ARG D 2 73 ? 123.249 0.812 67.041 1.00 80.18 65 ARG B CA 1
ATOM 5618 C C . ARG D 2 73 ? 123.189 2.318 67.227 1.00 79.78 65 ARG B C 1
ATOM 5619 O O . ARG D 2 73 ? 122.139 2.942 67.077 1.00 79.61 65 ARG B O 1
ATOM 5627 N N . LEU D 2 74 ? 124.339 2.896 67.562 1.00 79.40 66 LEU B N 1
ATOM 5628 C CA . LEU D 2 74 ? 124.456 4.316 67.811 1.00 79.07 66 LEU B CA 1
ATOM 5629 C C . LEU D 2 74 ? 123.731 5.100 66.729 1.00 78.86 66 LEU B C 1
ATOM 5630 O O . LEU D 2 74 ? 123.115 6.130 67.005 1.00 78.94 66 LEU B O 1
ATOM 5635 N N . SER D 2 75 ? 123.805 4.607 65.497 1.00 78.48 67 SER B N 1
ATOM 5636 C CA . SER D 2 75 ? 123.171 5.271 64.363 1.00 78.09 67 SER B CA 1
ATOM 5637 C C . SER D 2 75 ? 121.645 5.284 64.494 1.00 77.77 67 SER B C 1
ATOM 5638 O O . SER D 2 75 ? 121.008 6.328 64.366 1.00 77.66 67 SER B O 1
ATOM 5641 N N . VAL D 2 76 ? 121.067 4.119 64.765 1.00 77.43 68 VAL B N 1
ATOM 5642 C CA . VAL D 2 76 ? 119.625 3.989 64.919 1.00 77.14 68 VAL B CA 1
ATOM 5643 C C . VAL D 2 76 ? 119.111 4.837 66.072 1.00 76.98 68 VAL B C 1
ATOM 5644 O O . VAL D 2 76 ? 118.041 5.435 65.985 1.00 76.90 68 VAL B O 1
ATOM 5648 N N . LEU D 2 77 ? 119.871 4.869 67.161 1.00 76.84 69 LEU B N 1
ATOM 5649 C CA . LEU D 2 77 ? 119.491 5.632 68.345 1.00 76.64 69 LEU B CA 1
ATOM 5650 C C . LEU D 2 77 ? 119.302 7.110 67.998 1.00 76.50 69 LEU B C 1
ATOM 5651 O O . LEU D 2 77 ? 118.256 7.702 68.278 1.00 76.50 69 LEU B O 1
ATOM 5656 N N . SER D 2 78 ? 120.321 7.694 67.380 1.00 76.26 70 SER B N 1
ATOM 5657 C CA . SER D 2 78 ? 120.302 9.112 67.056 1.00 76.00 70 SER B CA 1
ATOM 5658 C C . SER D 2 78 ? 119.301 9.453 65.958 1.00 75.60 70 SER B C 1
ATOM 5659 O O . SER D 2 78 ? 118.938 10.612 65.779 1.00 75.51 70 SER B O 1
ATOM 5662 N N . ALA D 2 79 ? 118.857 8.440 65.224 1.00 75.20 71 ALA B N 1
ATOM 5663 C CA . ALA D 2 79 ? 117.852 8.644 64.188 1.00 74.79 71 ALA B CA 1
ATOM 5664 C C . ALA D 2 79 ? 116.454 8.650 64.796 1.00 74.51 71 ALA B C 1
ATOM 5665 O O . ALA D 2 79 ? 115.627 9.500 64.473 1.00 74.57 71 ALA B O 1
ATOM 5667 N N . ILE D 2 80 ? 116.197 7.695 65.684 1.00 74.08 72 ILE B N 1
ATOM 5668 C CA . ILE D 2 80 ? 114.928 7.637 66.390 1.00 73.59 72 ILE B CA 1
ATOM 5669 C C . ILE D 2 80 ? 114.747 8.883 67.233 1.00 73.39 72 ILE B C 1
ATOM 5670 O O . ILE D 2 80 ? 113.670 9.452 67.280 1.00 73.39 72 ILE B O 1
ATOM 5675 N N . THR D 2 81 ? 115.808 9.301 67.906 1.00 73.25 73 THR B N 1
ATOM 5676 C CA . THR D 2 81 ? 115.776 10.536 68.664 1.00 73.20 73 THR B CA 1
ATOM 5677 C C . THR D 2 81 ? 115.464 11.719 67.761 1.00 73.32 73 THR B C 1
ATOM 5678 O O . THR D 2 81 ? 114.594 12.535 68.075 1.00 73.43 73 THR B O 1
ATOM 5682 N N . SER D 2 82 ? 116.194 11.803 66.647 1.00 73.41 74 SER B N 1
ATOM 5683 C CA . SER D 2 82 ? 116.123 12.925 65.700 1.00 73.44 74 SER B CA 1
ATOM 5684 C C . SER D 2 82 ? 114.697 13.069 65.143 1.00 73.36 74 SER B C 1
ATOM 5685 O O . SER D 2 82 ? 114.212 14.174 64.901 1.00 73.31 74 SER B O 1
ATOM 5688 N N . THR D 2 83 ? 114.022 11.934 64.980 1.00 73.41 75 THR B N 1
ATOM 5689 C CA . THR D 2 83 ? 112.638 11.904 64.534 1.00 73.41 75 THR B CA 1
ATOM 5690 C C . THR D 2 83 ? 111.728 12.372 65.653 1.00 73.65 75 THR B C 1
ATOM 5691 O O . THR D 2 83 ? 110.923 13.280 65.476 1.00 73.60 75 THR B O 1
ATOM 5695 N N . ARG D 2 84 ? 111.864 11.735 66.811 1.00 74.06 76 ARG B N 1
ATOM 5696 C CA . ARG D 2 84 ? 110.943 11.940 67.926 1.00 74.42 76 ARG B CA 1
ATOM 5697 C C . ARG D 2 84 ? 110.750 13.404 68.272 1.00 74.99 76 ARG B C 1
ATOM 5698 O O . ARG D 2 84 ? 109.628 13.903 68.273 1.00 75.04 76 ARG B O 1
ATOM 5706 N N . GLU D 2 85 ? 111.842 14.095 68.566 1.00 75.75 77 GLU B N 1
ATOM 5707 C CA . GLU D 2 85 ? 111.725 15.466 69.032 1.00 76.62 77 GLU B CA 1
ATOM 5708 C C . GLU D 2 85 ? 111.515 16.443 67.890 1.00 76.64 77 GLU B C 1
ATOM 5709 O O . GLU D 2 85 ? 111.339 17.640 68.107 1.00 76.89 77 GLU B O 1
ATOM 5715 N N . ARG D 2 86 ? 111.515 15.919 66.672 1.00 76.74 78 ARG B N 1
ATOM 5716 C CA . ARG D 2 86 ? 111.018 16.670 65.537 1.00 76.79 78 ARG B CA 1
ATOM 5717 C C . ARG D 2 86 ? 109.502 16.529 65.517 1.00 76.91 78 ARG B C 1
ATOM 5718 O O . ARG D 2 86 ? 108.771 17.509 65.356 1.00 76.88 78 ARG B O 1
ATOM 5726 N N . LEU D 2 87 ? 109.043 15.292 65.682 1.00 77.06 79 LEU B N 1
ATOM 5727 C CA . LEU D 2 87 ? 107.623 14.987 65.767 1.00 77.14 79 LEU B CA 1
ATOM 5728 C C . LEU D 2 87 ? 106.982 15.791 66.886 1.00 77.42 79 LEU B C 1
ATOM 5729 O O . LEU D 2 87 ? 105.863 16.276 66.754 1.00 77.50 79 LEU B O 1
ATOM 5734 N N . LYS D 2 88 ? 107.707 15.932 67.988 1.00 77.85 80 LYS B N 1
ATOM 5735 C CA . LYS D 2 88 ? 107.241 16.686 69.142 1.00 78.27 80 LYS B CA 1
ATOM 5736 C C . LYS D 2 88 ? 106.921 18.139 68.818 1.00 78.52 80 LYS B C 1
ATOM 5737 O O . LYS D 2 88 ? 106.111 18.766 69.496 1.00 78.54 80 LYS B O 1
ATOM 5743 N N . LEU D 2 89 ? 107.579 18.678 67.800 1.00 78.88 81 LEU B N 1
ATOM 5744 C CA . LEU D 2 89 ? 107.374 20.069 67.429 1.00 79.28 81 LEU B CA 1
ATOM 5745 C C . LEU D 2 89 ? 105.924 20.347 67.024 1.00 79.59 81 LEU B C 1
ATOM 5746 O O . LEU D 2 89 ? 105.451 21.484 67.113 1.00 79.62 81 LEU B O 1
ATOM 5751 N N . TYR D 2 90 ? 105.220 19.307 66.587 1.00 79.91 82 TYR B N 1
ATOM 5752 C CA . TYR D 2 90 ? 103.815 19.445 66.213 1.00 80.27 82 TYR B CA 1
ATOM 5753 C C . TYR D 2 90 ? 102.887 19.214 67.407 1.00 80.50 82 TYR B C 1
ATOM 5754 O O . TYR D 2 90 ? 103.204 18.434 68.308 1.00 80.61 82 TYR B O 1
ATOM 5763 N N . ASN D 2 91 ? 101.744 19.896 67.415 1.00 80.69 83 ASN B N 1
ATOM 5764 C CA . ASN D 2 91 ? 100.782 19.758 68.506 1.00 80.87 83 ASN B CA 1
ATOM 5765 C C . ASN D 2 91 ? 99.544 18.970 68.107 1.00 80.91 83 ASN B C 1
ATOM 5766 O O . ASN D 2 91 ? 98.785 18.503 68.953 1.00 80.91 83 ASN B O 1
ATOM 5771 N N . LYS D 2 92 ? 99.353 18.819 66.805 1.00 80.99 84 LYS B N 1
ATOM 5772 C CA . LYS D 2 92 ? 98.246 18.051 66.280 1.00 81.13 84 LYS B CA 1
ATOM 5773 C C . LYS D 2 92 ? 98.678 17.548 64.921 1.00 81.10 84 LYS B C 1
ATOM 5774 O O . LYS D 2 92 ? 99.380 18.252 64.199 1.00 81.10 84 LYS B O 1
ATOM 5780 N N . VAL D 2 93 ? 98.283 16.331 64.570 1.00 81.10 85 VAL B N 1
ATOM 5781 C CA . VAL D 2 93 ? 98.539 15.849 63.221 1.00 81.20 85 VAL B CA 1
ATOM 5782 C C . VAL D 2 93 ? 97.829 16.787 62.240 1.00 81.21 85 VAL B C 1
ATOM 5783 O O . VAL D 2 93 ? 96.618 16.679 62.030 1.00 81.23 85 VAL B O 1
ATOM 5787 N N . PRO D 2 94 ? 98.592 17.711 61.631 1.00 81.16 86 PRO B N 1
ATOM 5788 C CA . PRO D 2 94 ? 98.030 18.849 60.904 1.00 81.11 86 PRO B CA 1
ATOM 5789 C C . PRO D 2 94 ? 96.983 18.437 59.879 1.00 81.09 86 PRO B C 1
ATOM 5790 O O . PRO D 2 94 ? 97.141 17.418 59.203 1.00 81.08 86 PRO B O 1
ATOM 5794 N N . ASP D 2 95 ? 95.928 19.242 59.771 1.00 81.03 87 ASP B N 1
ATOM 5795 C CA . ASP D 2 95 ? 94.788 18.953 58.902 1.00 80.86 87 ASP B CA 1
ATOM 5796 C C . ASP D 2 95 ? 95.030 17.813 57.918 1.00 80.78 87 ASP B C 1
ATOM 5797 O O . ASP D 2 95 ? 95.353 18.042 56.749 1.00 80.81 87 ASP B O 1
ATOM 5802 N N . ASN D 2 96 ? 94.870 16.585 58.400 1.00 80.59 88 ASN B N 1
ATOM 5803 C CA . ASN D 2 96 ? 94.890 15.421 57.526 1.00 80.39 88 ASN B CA 1
ATOM 5804 C C . ASN D 2 96 ? 96.246 15.151 56.876 1.00 80.04 88 ASN B C 1
ATOM 5805 O O . ASN D 2 96 ? 96.474 15.494 55.713 1.00 79.95 88 ASN B O 1
ATOM 5810 N N . GLY D 2 97 ? 97.140 14.533 57.644 1.00 79.64 89 GLY B N 1
ATOM 5811 C CA . GLY D 2 97 ? 98.436 14.113 57.128 1.00 79.09 89 GLY B CA 1
ATOM 5812 C C . GLY D 2 97 ? 99.641 14.584 57.922 1.00 78.68 89 GLY B C 1
ATOM 5813 O O . GLY D 2 97 ? 99.661 15.702 58.444 1.00 78.69 89 GLY B O 1
ATOM 5814 N N . LEU D 2 98 ? 100.644 13.714 58.017 1.00 78.18 90 LEU B N 1
ATOM 5815 C CA . LEU D 2 98 ? 101.963 14.082 58.529 1.00 77.63 90 LEU B CA 1
ATOM 5816 C C . LEU D 2 98 ? 102.993 13.060 58.060 1.00 77.29 90 LEU B C 1
ATOM 5817 O O . LEU D 2 98 ? 102.829 11.857 58.272 1.00 77.13 90 LEU B O 1
ATOM 5822 N N . VAL D 2 99 ? 104.047 13.541 57.410 1.00 76.92 91 VAL B N 1
ATOM 5823 C CA . VAL D 2 99 ? 105.069 12.653 56.873 1.00 76.67 91 VAL B CA 1
ATOM 5824 C C . VAL D 2 99 ? 106.459 13.072 57.306 1.00 76.37 91 VAL B C 1
ATOM 5825 O O . VAL D 2 99 ? 106.803 14.253 57.254 1.00 76.34 91 VAL B O 1
ATOM 5829 N N . ILE D 2 100 ? 107.258 12.095 57.722 1.00 76.00 92 ILE B N 1
ATOM 5830 C CA . ILE D 2 100 ? 108.609 12.362 58.185 1.00 75.75 92 ILE B CA 1
ATOM 5831 C C . ILE D 2 100 ? 109.605 11.334 57.679 1.00 75.78 92 ILE B C 1
ATOM 5832 O O . ILE D 2 100 ? 109.473 10.143 57.950 1.00 75.86 92 ILE B O 1
ATOM 5837 N N . TYR D 2 101 ? 110.606 11.800 56.944 1.00 75.78 93 TYR B N 1
ATOM 5838 C CA . TYR D 2 101 ? 111.713 10.951 56.548 1.00 75.82 93 TYR B CA 1
ATOM 5839 C C . TYR D 2 101 ? 112.959 11.444 57.256 1.00 75.99 93 TYR B C 1
ATOM 5840 O O . TYR D 2 101 ? 113.264 12.635 57.242 1.00 75.94 93 TYR B O 1
ATOM 5849 N N . CYS D 2 102 ? 113.680 10.527 57.883 1.00 76.26 94 CYS B N 1
ATOM 5850 C CA . CYS D 2 102 ? 114.785 10.919 58.732 1.00 76.64 94 CYS B CA 1
ATOM 5851 C C . CYS D 2 102 ? 115.906 9.895 58.734 1.00 76.90 94 CYS B C 1
ATOM 5852 O O . CYS D 2 102 ? 115.676 8.701 58.561 1.00 76.84 94 CYS B O 1
ATOM 5855 N N . GLY D 2 103 ? 117.124 10.378 58.944 1.00 77.45 95 GLY B N 1
ATOM 5856 C CA . GLY D 2 103 ? 118.312 9.530 58.933 1.00 78.23 95 GLY B CA 1
ATOM 5857 C C . GLY D 2 103 ? 119.443 10.204 58.181 1.00 78.77 95 GLY B C 1
ATOM 5858 O O . GLY D 2 103 ? 119.218 11.159 57.438 1.00 78.77 95 GLY B O 1
ATOM 5859 N N . GLU D 2 104 ? 120.665 9.722 58.367 1.00 79.37 96 GLU B N 1
ATOM 5860 C CA . GLU D 2 104 ? 121.793 10.300 57.650 1.00 80.08 96 GLU B CA 1
ATOM 5861 C C . GLU D 2 104 ? 122.167 9.439 56.462 1.00 80.36 96 GLU B C 1
ATOM 5862 O O . GLU D 2 104 ? 122.250 8.217 56.570 1.00 80.44 96 GLU B O 1
ATOM 5868 N N . VAL D 2 105 ? 122.389 10.085 55.324 1.00 80.78 97 VAL B N 1
ATOM 5869 C CA . VAL D 2 105 ? 122.591 9.372 54.074 1.00 81.20 97 VAL B CA 1
ATOM 5870 C C . VAL D 2 105 ? 123.974 9.647 53.492 1.00 81.44 97 VAL B C 1
ATOM 5871 O O . VAL D 2 105 ? 124.475 10.772 53.567 1.00 81.50 97 VAL B O 1
ATOM 5875 N N . ILE D 2 106 ? 124.583 8.613 52.911 1.00 81.71 98 ILE B N 1
ATOM 5876 C CA . ILE D 2 106 ? 125.918 8.725 52.330 1.00 81.93 98 ILE B CA 1
ATOM 5877 C C . ILE D 2 106 ? 125.984 9.836 51.284 1.00 82.08 98 ILE B C 1
ATOM 5878 O O . ILE D 2 106 ? 124.984 10.155 50.637 1.00 82.03 98 ILE B O 1
ATOM 5883 N N . MET D 2 107 ? 127.167 10.417 51.117 1.00 82.33 99 MET B N 1
ATOM 5884 C CA . MET D 2 107 ? 127.328 11.559 50.228 1.00 82.62 99 MET B CA 1
ATOM 5885 C C . MET D 2 107 ? 128.652 11.516 49.470 1.00 82.71 99 MET B C 1
ATOM 5886 O O . MET D 2 107 ? 129.542 10.722 49.786 1.00 82.77 99 MET B O 1
ATOM 5891 N N . GLU D 2 108 ? 128.775 12.379 48.468 1.00 82.79 100 GLU B N 1
ATOM 5892 C CA . GLU D 2 108 ? 130.023 12.507 47.732 1.00 82.83 100 GLU B CA 1
ATOM 5893 C C . GLU D 2 108 ? 131.099 13.068 48.660 1.00 82.85 100 GLU B C 1
ATOM 5894 O O . GLU D 2 108 ? 130.806 13.867 49.552 1.00 82.90 100 GLU B O 1
ATOM 5900 N N . GLY D 2 109 ? 132.343 12.647 48.451 1.00 82.85 101 GLY B N 1
ATOM 5901 C CA . GLY D 2 109 ? 133.453 13.101 49.285 1.00 82.79 101 GLY B CA 1
ATOM 5902 C C . GLY D 2 109 ? 133.598 12.266 50.544 1.00 82.75 101 GLY B C 1
ATOM 5903 O O . GLY D 2 109 ? 134.545 12.441 51.313 1.00 82.76 101 GLY B O 1
ATOM 5904 N N . ASN D 2 110 ? 132.648 11.360 50.756 1.00 82.68 102 ASN B N 1
ATOM 5905 C CA . ASN D 2 110 ? 132.696 10.443 51.888 1.00 82.63 102 ASN B CA 1
ATOM 5906 C C . ASN D 2 110 ? 132.253 11.088 53.207 1.00 82.57 102 ASN B C 1
ATOM 5907 O O . ASN D 2 110 ? 132.538 10.566 54.285 1.00 82.59 102 ASN B O 1
ATOM 5912 N N . LYS D 2 111 ? 131.557 12.220 53.116 1.00 82.45 103 LYS B N 1
ATOM 5913 C CA . LYS D 2 111 ? 131.016 12.886 54.300 1.00 82.27 103 LYS B CA 1
ATOM 5914 C C . LYS D 2 111 ? 129.494 12.855 54.230 1.00 82.23 103 LYS B C 1
ATOM 5915 O O . LYS D 2 111 ? 128.905 13.440 53.324 1.00 82.22 103 LYS B O 1
ATOM 5921 N N . THR D 2 112 ? 128.859 12.181 55.185 1.00 82.21 104 THR B N 1
ATOM 5922 C CA . THR D 2 112 ? 127.399 12.036 55.180 1.00 82.23 104 THR B CA 1
ATOM 5923 C C . THR D 2 112 ? 126.669 13.348 55.477 1.00 82.20 104 THR B C 1
ATOM 5924 O O . THR D 2 112 ? 127.294 14.402 55.619 1.00 82.23 104 THR B O 1
ATOM 5928 N N . ARG D 2 113 ? 125.343 13.277 55.571 1.00 82.14 105 ARG B N 1
ATOM 5929 C CA . ARG D 2 113 ? 124.541 14.460 55.879 1.00 82.04 105 ARG B CA 1
ATOM 5930 C C . ARG D 2 113 ? 123.181 14.106 56.439 1.00 81.86 105 ARG B C 1
ATOM 5931 O O . ARG D 2 113 ? 122.266 13.752 55.698 1.00 81.87 105 ARG B O 1
ATOM 5939 N N . LYS D 2 114 ? 123.064 14.210 57.759 1.00 81.60 106 LYS B N 1
ATOM 5940 C CA . LYS D 2 114 ? 121.835 13.855 58.440 1.00 81.35 106 LYS B CA 1
ATOM 5941 C C . LYS D 2 114 ? 120.652 14.577 57.833 1.00 80.97 106 LYS B C 1
ATOM 5942 O O . LYS D 2 114 ? 120.674 15.792 57.676 1.00 80.96 106 LYS B O 1
ATOM 5948 N N . LEU D 2 115 ? 119.619 13.822 57.486 1.00 80.59 107 LEU B N 1
ATOM 5949 C CA . LEU D 2 115 ? 118.499 14.368 56.736 1.00 80.27 107 LEU B CA 1
ATOM 5950 C C . LEU D 2 115 ? 117.171 14.176 57.466 1.00 80.11 107 LEU B C 1
ATOM 5951 O O . LEU D 2 115 ? 116.861 13.083 57.945 1.00 80.12 107 LEU B O 1
ATOM 5956 N N . ASN D 2 116 ? 116.392 15.246 57.556 1.00 79.84 108 ASN B N 1
ATOM 5957 C CA . ASN D 2 116 ? 115.136 15.193 58.285 1.00 79.65 108 ASN B CA 1
ATOM 5958 C C . ASN D 2 116 ? 114.057 16.048 57.637 1.00 79.53 108 ASN B C 1
ATOM 5959 O O . ASN D 2 116 ? 114.019 17.260 57.833 1.00 79.56 108 ASN B O 1
ATOM 5964 N N . ILE D 2 117 ? 113.184 15.412 56.862 1.00 79.33 109 ILE B N 1
ATOM 5965 C CA . ILE D 2 117 ? 112.081 16.114 56.226 1.00 79.21 109 ILE B CA 1
ATOM 5966 C C . ILE D 2 117 ? 110.785 15.802 56.948 1.00 79.26 109 ILE B C 1
ATOM 5967 O O . ILE D 2 117 ? 110.568 14.674 57.378 1.00 79.30 109 ILE B O 1
ATOM 5972 N N . ASP D 2 118 ? 109.924 16.806 57.078 1.00 79.38 110 ASP B N 1
ATOM 5973 C CA . ASP D 2 118 ? 108.611 16.616 57.682 1.00 79.60 110 ASP B CA 1
ATOM 5974 C C . ASP D 2 118 ? 107.627 17.606 57.080 1.00 79.75 110 ASP B C 1
ATOM 5975 O O . ASP D 2 118 ? 107.881 18.810 57.066 1.00 79.72 110 ASP B O 1
ATOM 5980 N N . PHE D 2 119 ? 106.502 17.104 56.585 1.00 80.03 111 PHE B N 1
ATOM 5981 C CA . PHE D 2 119 ? 105.575 17.957 55.849 1.00 80.31 111 PHE B CA 1
ATOM 5982 C C . PHE D 2 119 ? 104.146 17.427 55.824 1.00 80.63 111 PHE B C 1
ATOM 5983 O O . PHE D 2 119 ? 103.913 16.217 55.931 1.00 80.68 111 PHE B O 1
ATOM 5991 N N . GLU D 2 120 ? 103.201 18.351 55.666 1.00 80.93 112 GLU B N 1
ATOM 5992 C CA . GLU D 2 120 ? 101.787 18.022 55.537 1.00 81.22 112 GLU B CA 1
ATOM 5993 C C . GLU D 2 120 ? 101.408 17.946 54.059 1.00 81.38 112 GLU B C 1
ATOM 5994 O O . GLU D 2 120 ? 101.512 18.934 53.333 1.00 81.39 112 GLU B O 1
ATOM 6000 N N . PRO D 2 121 ? 100.969 16.763 53.608 1.00 81.59 113 PRO B N 1
ATOM 6001 C CA . PRO D 2 121 ? 100.678 16.487 52.203 1.00 81.84 113 PRO B CA 1
ATOM 6002 C C . PRO D 2 121 ? 99.300 16.979 51.739 1.00 82.11 113 PRO B C 1
ATOM 6003 O O . PRO D 2 121 ? 99.086 18.187 51.591 1.00 82.04 113 PRO B O 1
ATOM 6007 N N . PHE D 2 122 ? 98.391 16.032 51.495 1.00 82.41 114 PHE B N 1
ATOM 6008 C CA . PHE D 2 122 ? 97.019 16.322 51.055 1.00 82.60 114 PHE B CA 1
ATOM 6009 C C . PHE D 2 122 ? 96.060 15.182 51.389 1.00 82.53 114 PHE B C 1
ATOM 6010 O O . PHE D 2 122 ? 95.376 14.668 50.505 1.00 82.51 114 PHE B O 1
ATOM 6018 N N . LYS D 2 123 ? 96.009 14.784 52.657 1.00 82.47 115 LYS B N 1
ATOM 6019 C CA . LYS D 2 123 ? 95.130 13.697 53.062 1.00 82.45 115 LYS B CA 1
ATOM 6020 C C . LYS D 2 123 ? 95.700 12.314 52.750 1.00 82.50 115 LYS B C 1
ATOM 6021 O O . LYS D 2 123 ? 95.213 11.639 51.842 1.00 82.41 115 LYS B O 1
ATOM 6027 N N . PRO D 2 124 ? 96.739 11.886 53.496 1.00 82.60 116 PRO B N 1
ATOM 6028 C CA . PRO D 2 124 ? 97.186 10.491 53.406 1.00 82.62 116 PRO B CA 1
ATOM 6029 C C . PRO D 2 124 ? 96.205 9.553 54.119 1.00 82.64 116 PRO B C 1
ATOM 6030 O O . PRO D 2 124 ? 96.528 8.985 55.167 1.00 82.57 116 PRO B O 1
ATOM 6034 N N . ILE D 2 125 ? 95.015 9.402 53.540 1.00 82.64 117 ILE B N 1
ATOM 6035 C CA . ILE D 2 125 ? 93.935 8.630 54.148 1.00 82.60 117 ILE B CA 1
ATOM 6036 C C . ILE D 2 125 ? 94.395 7.279 54.680 1.00 82.56 117 ILE B C 1
ATOM 6037 O O . ILE D 2 125 ? 95.010 6.485 53.967 1.00 82.49 117 ILE B O 1
ATOM 6042 N N . ASN D 2 126 ? 94.090 7.038 55.949 1.00 82.58 118 ASN B N 1
ATOM 6043 C CA . ASN D 2 126 ? 94.265 5.728 56.570 1.00 82.60 118 ASN B CA 1
ATOM 6044 C C . ASN D 2 126 ? 95.694 5.170 56.553 1.00 82.53 118 ASN B C 1
ATOM 6045 O O . ASN D 2 126 ? 95.968 4.154 57.199 1.00 82.69 118 ASN B O 1
ATOM 6050 N N . THR D 2 127 ? 96.604 5.827 55.835 1.00 82.22 119 THR B N 1
ATOM 6051 C CA . THR D 2 127 ? 97.965 5.311 55.706 1.00 81.86 119 THR B CA 1
ATOM 6052 C C . THR D 2 127 ? 98.856 5.657 56.903 1.00 81.63 119 THR B C 1
ATOM 6053 O O . THR D 2 127 ? 99.492 6.707 56.936 1.00 81.58 119 THR B O 1
ATOM 6057 N N . SER D 2 128 ? 98.883 4.763 57.885 1.00 81.37 120 SER B N 1
ATOM 6058 C CA . SER D 2 128 ? 99.791 4.876 59.018 1.00 81.16 120 SER B CA 1
ATOM 6059 C C . SER D 2 128 ? 100.976 3.964 58.760 1.00 81.00 120 SER B C 1
ATOM 6060 O O . SER D 2 128 ? 100.819 2.900 58.168 1.00 80.99 120 SER B O 1
ATOM 6063 N N . GLN D 2 129 ? 102.162 4.366 59.200 1.00 80.80 121 GLN B N 1
ATOM 6064 C CA . GLN D 2 129 ? 103.341 3.558 58.928 1.00 80.67 121 GLN B CA 1
ATOM 6065 C C . GLN D 2 129 ? 104.615 4.056 59.606 1.00 80.55 121 GLN B C 1
ATOM 6066 O O . GLN D 2 129 ? 104.982 5.230 59.490 1.00 80.58 121 GLN B O 1
ATOM 6072 N N . TYR D 2 130 ? 105.277 3.146 60.316 1.00 80.29 122 TYR B N 1
ATOM 6073 C CA . TYR D 2 130 ? 106.634 3.361 60.802 1.00 80.04 122 TYR B CA 1
ATOM 6074 C C . TYR D 2 130 ? 107.513 2.265 60.230 1.00 79.98 122 TYR B C 1
ATOM 6075 O O . TYR D 2 130 ? 107.116 1.104 60.187 1.00 79.98 122 TYR B O 1
ATOM 6084 N N . LEU D 2 131 ? 108.706 2.632 59.788 1.00 79.97 123 LEU B N 1
ATOM 6085 C CA . LEU D 2 131 ? 109.641 1.657 59.261 1.00 80.13 123 LEU B CA 1
ATOM 6086 C C . LEU D 2 131 ? 111.060 2.132 59.492 1.00 80.24 123 LEU B C 1
ATOM 6087 O O . LEU D 2 131 ? 111.360 3.311 59.312 1.00 80.27 123 LEU B O 1
ATOM 6092 N N . CYS D 2 132 ? 111.934 1.215 59.894 1.00 80.37 124 CYS B N 1
ATOM 6093 C CA . CYS D 2 132 ? 113.347 1.540 60.032 1.00 80.59 124 CYS B CA 1
ATOM 6094 C C . CYS D 2 132 ? 114.218 0.619 59.187 1.00 80.49 124 CYS B C 1
ATOM 6095 O O . CYS D 2 132 ? 114.738 -0.383 59.674 1.00 80.53 124 CYS B O 1
ATOM 6098 N N . ASP D 2 133 ? 114.373 0.972 57.917 1.00 80.44 125 ASP B N 1
ATOM 6099 C CA . ASP D 2 133 ? 115.150 0.169 56.986 1.00 80.40 125 ASP B CA 1
ATOM 6100 C C . ASP D 2 133 ? 116.473 0.869 56.696 1.00 80.32 125 ASP B C 1
ATOM 6101 O O . ASP D 2 133 ? 116.864 1.786 57.420 1.00 80.29 125 ASP B O 1
ATOM 6106 N N . ASN D 2 134 ? 117.161 0.427 55.645 1.00 80.26 126 ASN B N 1
ATOM 6107 C CA . ASN D 2 134 ? 118.372 1.100 55.172 1.00 80.20 126 ASN B CA 1
ATOM 6108 C C . ASN D 2 134 ? 118.080 1.978 53.951 1.00 80.17 126 ASN B C 1
ATOM 6109 O O . ASN D 2 134 ? 118.989 2.404 53.235 1.00 80.13 126 ASN B O 1
ATOM 6114 N N . LYS D 2 135 ? 116.794 2.242 53.732 1.00 80.12 127 LYS B N 1
ATOM 6115 C CA . LYS D 2 135 ? 116.349 3.134 52.670 1.00 80.00 127 LYS B CA 1
ATOM 6116 C C . LYS D 2 135 ? 115.005 3.755 53.045 1.00 79.87 127 LYS B C 1
ATOM 6117 O O . LYS D 2 135 ? 114.348 3.315 53.989 1.00 79.80 127 LYS B O 1
ATOM 6123 N N . PHE D 2 136 ? 114.601 4.783 52.307 1.00 79.74 128 PHE B N 1
ATOM 6124 C CA . PHE D 2 136 ? 113.324 5.437 52.561 1.00 79.59 128 PHE B CA 1
ATOM 6125 C C . PHE D 2 136 ? 112.182 4.761 51.807 1.00 79.64 128 PHE B C 1
ATOM 6126 O O . PHE D 2 136 ? 112.308 4.423 50.627 1.00 79.61 128 PHE B O 1
ATOM 6134 N N . HIS D 2 137 ? 111.066 4.570 52.499 1.00 79.67 129 HIS B N 1
ATOM 6135 C CA . HIS D 2 137 ? 109.913 3.906 51.911 1.00 79.74 129 HIS B CA 1
ATOM 6136 C C . HIS D 2 137 ? 108.916 4.915 51.370 1.00 79.78 129 HIS B C 1
ATOM 6137 O O . HIS D 2 137 ? 108.156 5.520 52.128 1.00 79.79 129 HIS B O 1
ATOM 6144 N N . THR D 2 138 ? 108.923 5.084 50.051 1.00 79.79 130 THR B N 1
ATOM 6145 C CA . THR D 2 138 ? 108.091 6.081 49.398 1.00 79.81 130 THR B CA 1
ATOM 6146 C C . THR D 2 138 ? 106.815 5.481 48.828 1.00 79.93 130 THR B C 1
ATOM 6147 O O . THR D 2 138 ? 105.962 6.203 48.315 1.00 79.91 130 THR B O 1
ATOM 6151 N N . GLU D 2 139 ? 106.688 4.161 48.907 1.00 80.11 131 GLU B N 1
ATOM 6152 C CA . GLU D 2 139 ? 105.481 3.501 48.429 1.00 80.34 131 GLU B CA 1
ATOM 6153 C C . GLU D 2 139 ? 104.258 4.221 48.985 1.00 80.31 131 GLU B C 1
ATOM 6154 O O . GLU D 2 139 ? 103.277 4.445 48.275 1.00 80.30 131 GLU B O 1
ATOM 6160 N N . ALA D 2 140 ? 104.331 4.586 50.262 1.00 80.35 132 ALA B N 1
ATOM 6161 C CA . ALA D 2 140 ? 103.245 5.297 50.923 1.00 80.38 132 ALA B CA 1
ATOM 6162 C C . ALA D 2 140 ? 102.856 6.533 50.121 1.00 80.42 132 ALA B C 1
ATOM 6163 O O . ALA D 2 140 ? 101.695 6.705 49.749 1.00 80.39 132 ALA B O 1
ATOM 6165 N N . LEU D 2 141 ? 103.842 7.384 49.856 1.00 80.47 133 LEU B N 1
ATOM 6166 C CA . LEU D 2 141 ? 103.624 8.619 49.113 1.00 80.51 133 LEU B CA 1
ATOM 6167 C C . LEU D 2 141 ? 102.903 8.380 47.789 1.00 80.70 133 LEU B C 1
ATOM 6168 O O . LEU D 2 141 ? 102.093 9.203 47.364 1.00 80.81 133 LEU B O 1
ATOM 6173 N N . ALA D 2 142 ? 103.198 7.248 47.149 1.00 80.85 134 ALA B N 1
ATOM 6174 C CA . ALA D 2 142 ? 102.678 6.937 45.812 1.00 80.94 134 ALA B CA 1
ATOM 6175 C C . ALA D 2 142 ? 101.179 7.215 45.639 1.00 81.04 134 ALA B C 1
ATOM 6176 O O . ALA D 2 142 ? 100.709 7.423 44.520 1.00 81.00 134 ALA B O 1
ATOM 6178 N N . GLU D 2 143 ? 100.437 7.219 46.743 1.00 81.22 135 GLU B N 1
ATOM 6179 C CA . GLU D 2 143 ? 98.993 7.443 46.696 1.00 81.42 135 GLU B CA 1
ATOM 6180 C C . GLU D 2 143 ? 98.640 8.904 46.444 1.00 81.35 135 GLU B C 1
ATOM 6181 O O . GLU D 2 143 ? 97.531 9.215 46.017 1.00 81.36 135 GLU B O 1
ATOM 6187 N N . LEU D 2 144 ? 99.579 9.800 46.724 1.00 81.37 136 LEU B N 1
ATOM 6188 C CA . LEU D 2 144 ? 99.361 11.224 46.489 1.00 81.41 136 LEU B CA 1
ATOM 6189 C C . LEU D 2 144 ? 99.626 11.589 45.033 1.00 81.44 136 LEU B C 1
ATOM 6190 O O . LEU D 2 144 ? 99.720 12.769 44.688 1.00 81.42 136 LEU B O 1
ATOM 6195 N N . LEU D 2 145 ? 99.739 10.570 44.184 1.00 81.46 137 LEU B N 1
ATOM 6196 C CA . LEU D 2 145 ? 100.130 10.770 42.790 1.00 81.42 137 LEU B CA 1
ATOM 6197 C C . LEU D 2 145 ? 99.011 10.422 41.799 1.00 81.40 137 LEU B C 1
ATOM 6198 O O . LEU D 2 145 ? 98.348 9.387 41.917 1.00 81.32 137 LEU B O 1
ATOM 6203 N N . ASN D 2 282 ? 94.741 7.693 30.593 1.00 83.05 274 ASN B N 1
ATOM 6204 C CA . ASN D 2 282 ? 95.854 8.621 30.433 1.00 83.09 274 ASN B CA 1
ATOM 6205 C C . ASN D 2 282 ? 95.422 10.080 30.533 1.00 83.15 274 ASN B C 1
ATOM 6206 O O . ASN D 2 282 ? 96.001 10.953 29.881 1.00 83.17 274 ASN B O 1
ATOM 6211 N N . VAL D 2 283 ? 94.407 10.338 31.354 1.00 83.19 275 VAL B N 1
ATOM 6212 C CA . VAL D 2 283 ? 93.873 11.688 31.524 1.00 83.22 275 VAL B CA 1
ATOM 6213 C C . VAL D 2 283 ? 94.988 12.708 31.782 1.00 83.25 275 VAL B C 1
ATOM 6214 O O . VAL D 2 283 ? 94.918 13.853 31.318 1.00 83.26 275 VAL B O 1
ATOM 6218 N N . LYS D 2 284 ? 96.012 12.288 32.523 1.00 83.21 276 LYS B N 1
ATOM 6219 C CA . LYS D 2 284 ? 97.170 13.141 32.785 1.00 83.10 276 LYS B CA 1
ATOM 6220 C C . LYS D 2 284 ? 98.033 13.335 31.535 1.00 83.11 276 LYS B C 1
ATOM 6221 O O . LYS D 2 284 ? 98.569 14.423 31.310 1.00 83.22 276 LYS B O 1
ATOM 6227 N N . TYR D 2 285 ? 98.149 12.289 30.717 1.00 82.97 277 TYR B N 1
ATOM 6228 C CA . TYR D 2 285 ? 98.953 12.364 29.498 1.00 82.85 277 TYR B CA 1
ATOM 6229 C C . TYR D 2 285 ? 98.217 13.082 28.376 1.00 82.66 277 TYR B C 1
ATOM 6230 O O . TYR D 2 285 ? 98.825 13.828 27.611 1.00 82.63 277 TYR B O 1
ATOM 6239 N N . VAL D 2 286 ? 96.909 12.864 28.283 1.00 82.44 278 VAL B N 1
ATOM 6240 C CA . VAL D 2 286 ? 96.128 13.503 27.232 1.00 82.24 278 VAL B CA 1
ATOM 6241 C C . VAL D 2 286 ? 96.160 15.017 27.391 1.00 82.11 278 VAL B C 1
ATOM 6242 O O . VAL D 2 286 ? 96.341 15.741 26.414 1.00 82.13 278 VAL B O 1
ATOM 6246 N N . GLN D 2 287 ? 95.995 15.495 28.620 1.00 81.91 279 GLN B N 1
ATOM 6247 C CA . GLN D 2 287 ? 96.104 16.924 28.879 1.00 81.79 279 GLN B CA 1
ATOM 6248 C C . GLN D 2 287 ? 97.491 17.421 28.499 1.00 81.61 279 GLN B C 1
ATOM 6249 O O . GLN D 2 287 ? 97.642 18.474 27.879 1.00 81.56 279 GLN B O 1
ATOM 6255 N N . GLU D 2 288 ? 98.500 16.650 28.881 1.00 81.42 280 GLU B N 1
ATOM 6256 C CA . GLU D 2 288 ? 99.875 16.980 28.560 1.00 81.29 280 GLU B CA 1
ATOM 6257 C C . GLU D 2 288 ? 100.058 17.075 27.047 1.00 81.09 280 GLU B C 1
ATOM 6258 O O . GLU D 2 288 ? 100.613 18.052 26.542 1.00 81.06 280 GLU B O 1
ATOM 6264 N N . LYS D 2 289 ? 99.577 16.061 26.330 1.00 80.86 281 LYS B N 1
ATOM 6265 C CA . LYS D 2 289 ? 99.655 16.034 24.867 1.00 80.55 281 LYS B CA 1
ATOM 6266 C C . LYS D 2 289 ? 98.823 17.150 24.246 1.00 80.25 281 LYS B C 1
ATOM 6267 O O . LYS D 2 289 ? 99.258 17.807 23.300 1.00 80.23 281 LYS B O 1
ATOM 6273 N N . LYS D 2 290 ? 97.624 17.353 24.786 1.00 79.86 282 LYS B N 1
ATOM 6274 C CA . LYS D 2 290 ? 96.728 18.402 24.312 1.00 79.44 282 LYS B CA 1
ATOM 6275 C C . LYS D 2 290 ? 97.380 19.773 24.468 1.00 79.12 282 LYS B C 1
ATOM 6276 O O . LYS D 2 290 ? 97.274 20.631 23.589 1.00 79.06 282 LYS B O 1
ATOM 6282 N N . LEU D 2 291 ? 98.063 19.969 25.590 1.00 78.67 283 LEU B N 1
ATOM 6283 C CA . LEU D 2 291 ? 98.719 21.234 25.859 1.00 78.24 283 LEU B CA 1
ATOM 6284 C C . LEU D 2 291 ? 99.860 21.481 24.888 1.00 77.97 283 LEU B C 1
ATOM 6285 O O . LEU D 2 291 ? 99.951 22.548 24.301 1.00 77.96 283 LEU B O 1
ATOM 6290 N N . ILE D 2 292 ? 100.730 20.495 24.719 1.00 77.69 284 ILE B N 1
ATOM 6291 C CA . ILE D 2 292 ? 101.879 20.666 23.842 1.00 77.44 284 ILE B CA 1
ATOM 6292 C C . ILE D 2 292 ? 101.455 20.905 22.396 1.00 77.37 284 ILE B C 1
ATOM 6293 O O . ILE D 2 292 ? 102.155 21.577 21.641 1.00 77.35 284 ILE B O 1
ATOM 6298 N N . GLN D 2 293 ? 100.310 20.350 22.014 1.00 77.33 285 GLN B N 1
ATOM 6299 C CA . GLN D 2 293 ? 99.787 20.539 20.662 1.00 77.27 285 GLN B CA 1
ATOM 6300 C C . GLN D 2 293 ? 99.270 21.961 20.486 1.00 77.15 285 GLN B C 1
ATOM 6301 O O . GLN D 2 293 ? 99.480 22.589 19.452 1.00 77.15 285 GLN B O 1
ATOM 6307 N N . ARG D 2 294 ? 98.595 22.462 21.511 1.00 77.01 286 ARG B N 1
ATOM 6308 C CA . ARG D 2 294 ? 98.161 23.848 21.539 1.00 76.95 286 ARG B CA 1
ATOM 6309 C C . ARG D 2 294 ? 99.359 24.760 21.262 1.00 76.57 286 ARG B C 1
ATOM 6310 O O . ARG D 2 294 ? 99.244 25.789 20.594 1.00 76.57 286 ARG B O 1
ATOM 6318 N N . PHE D 2 295 ? 100.516 24.351 21.766 1.00 76.15 287 PHE B N 1
ATOM 6319 C CA . PHE D 2 295 ? 101.748 25.099 21.597 1.00 75.81 287 PHE B CA 1
ATOM 6320 C C . PHE D 2 295 ? 102.294 24.907 20.192 1.00 75.87 287 PHE B C 1
ATOM 6321 O O . PHE D 2 295 ? 102.808 25.844 19.589 1.00 75.81 287 PHE B O 1
ATOM 6329 N N . PHE D 2 296 ? 102.166 23.694 19.665 1.00 75.99 288 PHE B N 1
ATOM 6330 C CA . PHE D 2 296 ? 102.656 23.398 18.320 1.00 76.19 288 PHE B CA 1
ATOM 6331 C C . PHE D 2 296 ? 101.896 24.185 17.258 1.00 76.47 288 PHE B C 1
ATOM 6332 O O . PHE D 2 296 ? 102.461 24.565 16.232 1.00 76.58 288 PHE B O 1
ATOM 6340 N N . ASP D 2 297 ? 100.611 24.421 17.506 1.00 76.77 289 ASP B N 1
ATOM 6341 C CA . ASP D 2 297 ? 99.786 25.204 16.592 1.00 76.99 289 ASP B CA 1
ATOM 6342 C C . ASP D 2 297 ? 100.419 26.564 16.334 1.00 77.03 289 ASP B C 1
ATOM 6343 O O . ASP D 2 297 ? 100.416 27.056 15.205 1.00 77.19 289 ASP B O 1
ATOM 6348 N N . GLU D 2 298 ? 100.961 27.171 17.386 1.00 76.92 290 GLU B N 1
ATOM 6349 C CA . GLU D 2 298 ? 101.596 28.475 17.266 1.00 76.84 290 GLU B CA 1
ATOM 6350 C C . GLU D 2 298 ? 102.875 28.404 16.434 1.00 76.71 290 GLU B C 1
ATOM 6351 O O . GLU D 2 298 ? 103.535 29.415 16.216 1.00 76.85 290 GLU B O 1
ATOM 6357 N N . ILE D 2 299 ? 103.228 27.209 15.977 1.00 76.50 291 ILE B N 1
ATOM 6358 C CA . ILE D 2 299 ? 104.362 27.065 15.080 1.00 76.36 291 ILE B CA 1
ATOM 6359 C C . ILE D 2 299 ? 103.863 26.643 13.701 1.00 76.43 291 ILE B C 1
ATOM 6360 O O . ILE D 2 299 ? 104.407 27.061 12.684 1.00 76.47 291 ILE B O 1
ATOM 6365 N N . SER D 2 300 ? 102.823 25.815 13.674 1.00 76.48 292 SER B N 1
ATOM 6366 C CA . SER D 2 300 ? 102.219 25.384 12.418 1.00 76.57 292 SER B CA 1
ATOM 6367 C C . SER D 2 300 ? 101.490 26.546 11.769 1.00 76.63 292 SER B C 1
ATOM 6368 O O . SER D 2 300 ? 101.114 26.485 10.598 1.00 76.73 292 SER B O 1
ATOM 6371 N N . LEU D 2 301 ? 101.290 27.605 12.544 1.00 76.69 293 LEU B N 1
ATOM 6372 C CA . LEU D 2 301 ? 100.558 28.770 12.077 1.00 76.67 293 LEU B CA 1
ATOM 6373 C C . LEU D 2 301 ? 101.500 29.971 11.973 1.00 76.76 293 LEU B C 1
ATOM 6374 O O . LEU D 2 301 ? 101.161 30.982 11.363 1.00 76.84 293 LEU B O 1
ATOM 6379 N N . ASP D 2 302 ? 102.685 29.857 12.570 1.00 76.95 294 ASP B N 1
ATOM 6380 C CA . ASP D 2 302 ? 103.685 30.913 12.454 1.00 77.18 294 ASP B CA 1
ATOM 6381 C C . ASP D 2 302 ? 103.298 32.143 13.311 1.00 77.34 294 ASP B C 1
ATOM 6382 O O . ASP D 2 302 ? 104.036 33.115 13.492 1.00 77.48 294 ASP B O 1
ATOM 6387 N N . SER D 2 303 ? 102.099 32.062 13.871 1.00 77.49 295 SER B N 1
ATOM 6388 C CA . SER D 2 303 ? 101.488 33.222 14.532 1.00 77.60 295 SER B CA 1
ATOM 6389 C C . SER D 2 303 ? 102.527 34.227 15.049 1.00 77.63 295 SER B C 1
ATOM 6390 O O . SER D 2 303 ? 102.480 35.415 14.711 1.00 77.70 295 SER B O 1
ATOM 6393 N N . GLY D 2 304 ? 103.456 33.733 15.863 1.00 77.48 296 GLY B N 1
ATOM 6394 C CA . GLY D 2 304 ? 104.455 34.581 16.485 1.00 77.49 296 GLY B CA 1
ATOM 6395 C C . GLY D 2 304 ? 104.191 34.707 17.981 1.00 77.54 296 GLY B C 1
ATOM 6396 O O . GLY D 2 304 ? 104.733 35.585 18.655 1.00 77.45 296 GLY B O 1
ATOM 6397 N N . LYS D 2 305 ? 103.335 33.824 18.492 1.00 77.74 297 LYS B N 1
ATOM 6398 C CA . LYS D 2 305 ? 103.102 33.691 19.930 1.00 77.89 297 LYS B CA 1
ATOM 6399 C C . LYS D 2 305 ? 103.754 32.401 20.427 1.00 77.95 297 LYS B C 1
ATOM 6400 O O . LYS D 2 305 ? 103.121 31.345 20.421 1.00 77.92 297 LYS B O 1
ATOM 6406 N N . TYR D 2 306 ? 105.006 32.473 20.864 1.00 78.08 298 TYR B N 1
ATOM 6407 C CA . TYR D 2 306 ? 105.650 31.270 21.357 1.00 78.39 298 TYR B CA 1
ATOM 6408 C C . TYR D 2 306 ? 107.173 31.374 21.429 1.00 78.76 298 TYR B C 1
ATOM 6409 O O . TYR D 2 306 ? 107.780 32.237 20.788 1.00 78.71 298 TYR B O 1
ATOM 6418 N N . CYS D 2 307 ? 107.762 30.435 22.173 1.00 79.22 299 CYS B N 1
ATOM 6419 C CA . CYS D 2 307 ? 109.123 30.508 22.701 1.00 79.65 299 CYS B CA 1
ATOM 6420 C C . CYS D 2 307 ? 109.059 29.646 23.952 1.00 79.72 299 CYS B C 1
ATOM 6421 O O . CYS D 2 307 ? 108.422 30.080 24.909 1.00 79.98 299 CYS B O 1
ATOM 6424 N N . PHE D 2 308 ? 109.699 28.471 24.031 1.00 79.70 300 PHE B N 1
ATOM 6425 C CA . PHE D 2 308 ? 110.800 27.945 23.194 1.00 79.54 300 PHE B CA 1
ATOM 6426 C C . PHE D 2 308 ? 112.142 28.676 23.378 1.00 79.45 300 PHE B C 1
ATOM 6427 O O . PHE D 2 308 ? 112.412 29.707 22.754 1.00 79.30 300 PHE B O 1
ATOM 6435 N N . GLY D 2 309 ? 112.964 28.113 24.264 1.00 79.37 301 GLY B N 1
ATOM 6436 C CA . GLY D 2 309 ? 114.250 28.695 24.644 1.00 79.46 301 GLY B CA 1
ATOM 6437 C C . GLY D 2 309 ? 114.231 29.106 26.104 1.00 79.51 301 GLY B C 1
ATOM 6438 O O . GLY D 2 309 ? 113.194 29.523 26.617 1.00 79.60 301 GLY B O 1
ATOM 6439 N N . VAL D 2 310 ? 115.365 28.982 26.790 1.00 79.56 302 VAL B N 1
ATOM 6440 C CA . VAL D 2 310 ? 115.440 29.414 28.190 1.00 79.57 302 VAL B CA 1
ATOM 6441 C C . VAL D 2 310 ? 115.499 30.923 28.257 1.00 79.51 302 VAL B C 1
ATOM 6442 O O . VAL D 2 310 ? 114.640 31.576 28.858 1.00 79.47 302 VAL B O 1
ATOM 6446 N N . VAL D 2 311 ? 116.538 31.464 27.634 1.00 79.44 303 VAL B N 1
ATOM 6447 C CA . VAL D 2 311 ? 116.786 32.891 27.641 1.00 79.36 303 VAL B CA 1
ATOM 6448 C C . VAL D 2 311 ? 115.586 33.643 27.077 1.00 79.30 303 VAL B C 1
ATOM 6449 O O . VAL D 2 311 ? 115.297 34.763 27.496 1.00 79.43 303 VAL B O 1
ATOM 6453 N N . ASP D 2 312 ? 114.875 33.015 26.146 1.00 79.12 304 ASP B N 1
ATOM 6454 C CA . ASP D 2 312 ? 113.724 33.652 25.517 1.00 79.01 304 ASP B CA 1
ATOM 6455 C C . ASP D 2 312 ? 112.452 33.531 26.350 1.00 78.87 304 ASP B C 1
ATOM 6456 O O . ASP D 2 312 ? 111.738 34.510 26.545 1.00 78.90 304 ASP B O 1
ATOM 6461 N N . THR D 2 313 ? 112.165 32.331 26.836 1.00 78.76 305 THR B N 1
ATOM 6462 C CA . THR D 2 313 ? 110.969 32.118 27.641 1.00 78.70 305 THR B CA 1
ATOM 6463 C C . THR D 2 313 ? 111.065 32.909 28.937 1.00 78.66 305 THR B C 1
ATOM 6464 O O . THR D 2 313 ? 110.085 33.498 29.392 1.00 78.77 305 THR B O 1
ATOM 6468 N N . MET D 2 314 ? 112.249 32.916 29.538 1.00 78.53 306 MET B N 1
ATOM 6469 C CA . MET D 2 314 ? 112.463 33.675 30.764 1.00 78.40 306 MET B CA 1
ATOM 6470 C C . MET D 2 314 ? 112.246 35.168 30.526 1.00 78.25 306 MET B C 1
ATOM 6471 O O . MET D 2 314 ? 111.566 35.837 31.304 1.00 78.23 306 MET B O 1
ATOM 6476 N N . ASN D 2 315 ? 112.820 35.678 29.440 1.00 78.03 307 ASN B N 1
ATOM 6477 C CA . ASN D 2 315 ? 112.636 37.068 29.051 1.00 77.70 307 ASN B CA 1
ATOM 6478 C C . ASN D 2 315 ? 111.181 37.408 28.763 1.00 77.67 307 ASN B C 1
ATOM 6479 O O . ASN D 2 315 ? 110.694 38.453 29.173 1.00 77.64 307 ASN B O 1
ATOM 6484 N N . ALA D 2 316 ? 110.488 36.524 28.057 1.00 77.76 308 ALA B N 1
ATOM 6485 C CA . ALA D 2 316 ? 109.079 36.742 27.739 1.00 77.92 308 ALA B CA 1
ATOM 6486 C C . ALA D 2 316 ? 108.233 36.771 29.004 1.00 78.06 308 ALA B C 1
ATOM 6487 O O . ALA D 2 316 ? 107.269 37.531 29.108 1.00 78.04 308 ALA B O 1
ATOM 6489 N N . LEU D 2 317 ? 108.595 35.920 29.956 1.00 78.29 309 LEU B N 1
ATOM 6490 C CA . LEU D 2 317 ? 107.921 35.862 31.242 1.00 78.52 309 LEU B CA 1
ATOM 6491 C C . LEU D 2 317 ? 108.268 37.128 32.004 1.00 78.79 309 LEU B C 1
ATOM 6492 O O . LEU D 2 317 ? 107.392 37.862 32.462 1.00 78.77 309 LEU B O 1
ATOM 6497 N N . GLN D 2 318 ? 109.570 37.362 32.129 1.00 79.17 310 GLN B N 1
ATOM 6498 C CA . GLN D 2 318 ? 110.114 38.569 32.736 1.00 79.48 310 GLN B CA 1
ATOM 6499 C C . GLN D 2 318 ? 109.399 39.809 32.208 1.00 79.49 310 GLN B C 1
ATOM 6500 O O . GLN D 2 318 ? 108.758 40.543 32.960 1.00 79.49 310 GLN B O 1
ATOM 6506 N N . GLU D 2 319 ? 109.538 40.030 30.904 1.00 79.55 311 GLU B N 1
ATOM 6507 C CA . GLU D 2 319 ? 108.875 41.114 30.184 1.00 79.54 311 GLU B CA 1
ATOM 6508 C C . GLU D 2 319 ? 107.370 40.836 30.093 1.00 79.39 311 GLU B C 1
ATOM 6509 O O . GLU D 2 319 ? 106.933 39.691 30.230 1.00 79.41 311 GLU B O 1
ATOM 6515 N N . GLY D 2 320 ? 106.585 41.890 29.884 1.00 79.20 312 GLY B N 1
ATOM 6516 C CA . GLY D 2 320 ? 105.149 41.759 29.673 1.00 79.03 312 GLY B CA 1
ATOM 6517 C C . GLY D 2 320 ? 104.572 40.447 30.171 1.00 78.92 312 GLY B C 1
ATOM 6518 O O . GLY D 2 320 ? 104.544 40.187 31.372 1.00 78.88 312 GLY B O 1
ATOM 6519 N N . ALA D 2 321 ? 104.114 39.610 29.246 1.00 78.79 313 ALA B N 1
ATOM 6520 C CA . ALA D 2 321 ? 103.401 38.405 29.634 1.00 78.62 313 ALA B CA 1
ATOM 6521 C C . ALA D 2 321 ? 103.602 37.211 28.701 1.00 78.53 313 ALA B C 1
ATOM 6522 O O . ALA D 2 321 ? 103.926 37.354 27.521 1.00 78.32 313 ALA B O 1
ATOM 6524 N N . VAL D 2 322 ? 103.418 36.029 29.279 1.00 78.54 314 VAL B N 1
ATOM 6525 C CA . VAL D 2 322 ? 103.269 34.786 28.549 1.00 78.44 314 VAL B CA 1
ATOM 6526 C C . VAL D 2 322 ? 101.956 34.189 29.032 1.00 78.52 314 VAL B C 1
ATOM 6527 O O . VAL D 2 322 ? 101.586 34.365 30.195 1.00 78.53 314 VAL B O 1
ATOM 6531 N N . GLU D 2 323 ? 101.242 33.496 28.154 1.00 78.55 315 GLU B N 1
ATOM 6532 C CA . GLU D 2 323 ? 99.959 32.926 28.545 1.00 78.55 315 GLU B CA 1
ATOM 6533 C C . GLU D 2 323 ? 100.127 31.618 29.305 1.00 78.33 315 GLU B C 1
ATOM 6534 O O . GLU D 2 323 ? 99.582 31.447 30.396 1.00 78.35 315 GLU B O 1
ATOM 6540 N N . THR D 2 324 ? 100.878 30.693 28.724 1.00 78.01 316 THR B N 1
ATOM 6541 C CA . THR D 2 324 ? 101.099 29.411 29.365 1.00 77.81 316 THR B CA 1
ATOM 6542 C C . THR D 2 324 ? 102.557 29.014 29.250 1.00 77.56 316 THR B C 1
ATOM 6543 O O . THR D 2 324 ? 103.129 29.027 28.162 1.00 77.62 316 THR B O 1
ATOM 6547 N N . LEU D 2 325 ? 103.147 28.661 30.385 1.00 77.15 317 LEU B N 1
ATOM 6548 C CA . LEU D 2 325 ? 104.543 28.276 30.444 1.00 76.67 317 LEU B CA 1
ATOM 6549 C C . LEU D 2 325 ? 104.647 26.758 30.412 1.00 76.47 317 LEU B C 1
ATOM 6550 O O . LEU D 2 325 ? 104.078 26.075 31.259 1.00 76.43 317 LEU B O 1
ATOM 6555 N N . LEU D 2 326 ? 105.359 26.226 29.426 1.00 76.25 318 LEU B N 1
ATOM 6556 C CA . LEU D 2 326 ? 105.561 24.784 29.344 1.00 76.08 318 LEU B CA 1
ATOM 6557 C C . LEU D 2 326 ? 106.946 24.412 29.852 1.00 75.98 318 LEU B C 1
ATOM 6558 O O . LEU D 2 326 ? 107.952 24.777 29.250 1.00 76.04 318 LEU B O 1
ATOM 6563 N N . CYS D 2 327 ? 107.002 23.682 30.959 1.00 75.84 319 CYS B N 1
ATOM 6564 C CA . CYS D 2 327 ? 108.289 23.257 31.486 1.00 75.74 319 CYS B CA 1
ATOM 6565 C C . CYS D 2 327 ? 108.433 21.743 31.610 1.00 75.68 319 CYS B C 1
ATOM 6566 O O . CYS D 2 327 ? 107.499 21.039 31.986 1.00 75.63 319 CYS B O 1
ATOM 6569 N N . PHE D 2 328 ? 109.624 21.254 31.297 1.00 75.64 320 PHE B N 1
ATOM 6570 C CA . PHE D 2 328 ? 109.901 19.831 31.354 1.00 75.74 320 PHE B CA 1
ATOM 6571 C C . PHE D 2 328 ? 110.177 19.392 32.783 1.00 75.95 320 PHE B C 1
ATOM 6572 O O . PHE D 2 328 ? 111.116 19.868 33.414 1.00 76.01 320 PHE B O 1
ATOM 6580 N N . ALA D 2 329 ? 109.357 18.477 33.286 1.00 76.17 321 ALA B N 1
ATOM 6581 C CA . ALA D 2 329 ? 109.497 17.984 34.653 1.00 76.42 321 ALA B CA 1
ATOM 6582 C C . ALA D 2 329 ? 110.953 17.893 35.115 1.00 76.66 321 ALA B C 1
ATOM 6583 O O . ALA D 2 329 ? 111.343 18.537 36.081 1.00 76.65 321 ALA B O 1
ATOM 6585 N N . ASP D 2 330 ? 111.760 17.091 34.434 1.00 77.02 322 ASP B N 1
ATOM 6586 C CA . ASP D 2 330 ? 113.149 16.927 34.845 1.00 77.39 322 ASP B CA 1
ATOM 6587 C C . ASP D 2 330 ? 114.079 17.886 34.113 1.00 77.48 322 ASP B C 1
ATOM 6588 O O . ASP D 2 330 ? 115.126 17.475 33.620 1.00 77.63 322 ASP B O 1
ATOM 6593 N N . LEU D 2 331 ? 113.705 19.159 34.041 1.00 77.53 323 LEU B N 1
ATOM 6594 C CA . LEU D 2 331 ? 114.522 20.135 33.333 1.00 77.65 323 LEU B CA 1
ATOM 6595 C C . LEU D 2 331 ? 115.889 20.246 33.989 1.00 77.86 323 LEU B C 1
ATOM 6596 O O . LEU D 2 331 ? 115.990 20.416 35.203 1.00 77.87 323 LEU B O 1
ATOM 6601 N N . ASP D 2 332 ? 116.938 20.142 33.179 1.00 78.12 324 ASP B N 1
ATOM 6602 C CA . ASP D 2 332 ? 118.308 20.227 33.671 1.00 78.34 324 ASP B CA 1
ATOM 6603 C C . ASP D 2 332 ? 118.810 21.665 33.607 1.00 78.43 324 ASP B C 1
ATOM 6604 O O . ASP D 2 332 ? 119.664 21.993 32.783 1.00 78.58 324 ASP B O 1
ATOM 6609 N N . MET D 2 333 ? 118.278 22.521 34.475 1.00 78.46 325 MET B N 1
ATOM 6610 C CA . MET D 2 333 ? 118.606 23.945 34.444 1.00 78.48 325 MET B CA 1
ATOM 6611 C C . MET D 2 333 ? 118.723 24.529 35.836 1.00 78.44 325 MET B C 1
ATOM 6612 O O . MET D 2 333 ? 117.800 24.414 36.641 1.00 78.46 325 MET B O 1
ATOM 6617 N N . ILE D 2 334 ? 119.852 25.170 36.114 1.00 78.46 326 ILE B N 1
ATOM 6618 C CA . ILE D 2 334 ? 120.056 25.818 37.410 1.00 78.50 326 ILE B CA 1
ATOM 6619 C C . ILE D 2 334 ? 120.073 27.344 37.301 1.00 78.44 326 ILE B C 1
ATOM 6620 O O . ILE D 2 334 ? 120.666 27.913 36.382 1.00 78.48 326 ILE B O 1
ATOM 6625 N N . ARG D 2 335 ? 119.414 27.998 38.249 1.00 78.31 327 ARG B N 1
ATOM 6626 C CA . ARG D 2 335 ? 119.245 29.441 38.209 1.00 78.20 327 ARG B CA 1
ATOM 6627 C C . ARG D 2 335 ? 120.053 30.116 39.305 1.00 78.18 327 ARG B C 1
ATOM 6628 O O . ARG D 2 335 ? 119.586 30.237 40.436 1.00 78.21 327 ARG B O 1
ATOM 6636 N N . TYR D 2 336 ? 121.261 30.558 38.965 1.00 78.11 328 TYR B N 1
ATOM 6637 C CA . TYR D 2 336 ? 122.143 31.211 39.932 1.00 78.02 328 TYR B CA 1
ATOM 6638 C C . TYR D 2 336 ? 121.793 32.682 40.136 1.00 78.00 328 TYR B C 1
ATOM 6639 O O . TYR D 2 336 ? 121.544 33.410 39.176 1.00 78.03 328 TYR B O 1
ATOM 6648 N N . ILE D 2 347 ? 121.424 37.134 37.319 1.00 79.60 339 ILE B N 1
ATOM 6649 C CA . ILE D 2 347 ? 120.746 35.902 36.933 1.00 79.61 339 ILE B CA 1
ATOM 6650 C C . ILE D 2 347 ? 121.326 35.335 35.643 1.00 79.70 339 ILE B C 1
ATOM 6651 O O . ILE D 2 347 ? 121.076 35.861 34.559 1.00 79.70 339 ILE B O 1
ATOM 6656 N N . THR D 2 348 ? 122.109 34.266 35.762 1.00 79.82 340 THR B N 1
ATOM 6657 C CA . THR D 2 348 ? 122.595 33.547 34.586 1.00 79.95 340 THR B CA 1
ATOM 6658 C C . THR D 2 348 ? 122.284 32.054 34.675 1.00 80.10 340 THR B C 1
ATOM 6659 O O . THR D 2 348 ? 122.643 31.379 35.643 1.00 80.10 340 THR B O 1
ATOM 6663 N N . TYR D 2 349 ? 121.606 31.553 33.648 1.00 80.28 341 TYR B N 1
ATOM 6664 C CA . TYR D 2 349 ? 121.123 30.182 33.620 1.00 80.47 341 TYR B CA 1
ATOM 6665 C C . TYR D 2 349 ? 122.139 29.247 32.974 1.00 80.68 341 TYR B C 1
ATOM 6666 O O . TYR D 2 349 ? 122.815 29.620 32.016 1.00 80.72 341 TYR B O 1
ATOM 6675 N N . MET D 2 350 ? 122.236 28.029 33.497 1.00 80.95 342 MET B N 1
ATOM 6676 C CA . MET D 2 350 ? 123.098 27.012 32.905 1.00 81.26 342 MET B CA 1
ATOM 6677 C C . MET D 2 350 ? 122.599 25.599 33.204 1.00 81.14 342 MET B C 1
ATOM 6678 O O . MET D 2 350 ? 121.702 25.403 34.024 1.00 80.97 342 MET B O 1
ATOM 6683 N N . THR D 2 351 ? 123.183 24.619 32.524 1.00 81.21 343 THR B N 1
ATOM 6684 C CA . THR D 2 351 ? 122.813 23.224 32.724 1.00 81.39 343 THR B CA 1
ATOM 6685 C C . THR D 2 351 ? 123.838 22.531 33.612 1.00 81.58 343 THR B C 1
ATOM 6686 O O . THR D 2 351 ? 124.214 23.047 34.665 1.00 81.64 343 THR B O 1
ATOM 6690 N N . LYS D 2 352 ? 124.283 21.353 33.185 1.00 81.75 344 LYS B N 1
ATOM 6691 C CA . LYS D 2 352 ? 125.397 20.685 33.842 1.00 81.91 344 LYS B CA 1
ATOM 6692 C C . LYS D 2 352 ? 126.663 20.912 33.025 1.00 82.01 344 LYS B C 1
ATOM 6693 O O . LYS D 2 352 ? 127.474 20.011 32.821 1.00 81.96 344 LYS B O 1
ATOM 6699 N N . GLU D 2 353 ? 126.799 22.147 32.559 1.00 82.21 345 GLU B N 1
ATOM 6700 C CA . GLU D 2 353 ? 127.961 22.613 31.823 1.00 82.37 345 GLU B CA 1
ATOM 6701 C C . GLU D 2 353 ? 128.786 23.494 32.755 1.00 82.46 345 GLU B C 1
ATOM 6702 O O . GLU D 2 353 ? 129.302 24.539 32.356 1.00 82.48 345 GLU B O 1
ATOM 6708 N N . GLN D 2 354 ? 128.903 23.058 34.004 1.00 82.55 346 GLN B N 1
ATOM 6709 C CA . GLN D 2 354 ? 129.467 23.878 35.066 1.00 82.69 346 GLN B CA 1
ATOM 6710 C C . GLN D 2 354 ? 130.843 23.387 35.514 1.00 82.62 346 GLN B C 1
ATOM 6711 O O . GLN D 2 354 ? 131.609 24.131 36.132 1.00 82.69 346 GLN B O 1
ATOM 6717 N N . GLU D 2 355 ? 131.144 22.129 35.205 1.00 82.49 347 GLU B N 1
ATOM 6718 C CA . GLU D 2 355 ? 132.420 21.515 35.565 1.00 82.29 347 GLU B CA 1
ATOM 6719 C C . GLU D 2 355 ? 133.576 22.118 34.765 1.00 82.19 347 GLU B C 1
ATOM 6720 O O . GLU D 2 355 ? 134.740 22.024 35.164 1.00 82.15 347 GLU B O 1
ATOM 6726 N N . GLU D 2 356 ? 133.238 22.743 33.639 1.00 82.04 348 GLU B N 1
ATOM 6727 C CA . GLU D 2 356 ? 134.221 23.352 32.746 1.00 81.83 348 GLU B CA 1
ATOM 6728 C C . GLU D 2 356 ? 134.421 24.842 33.038 1.00 81.71 348 GLU B C 1
ATOM 6729 O O . GLU D 2 356 ? 135.555 25.322 33.134 1.00 81.70 348 GLU B O 1
ATOM 6735 N N . LYS D 2 357 ? 133.310 25.559 33.182 1.00 81.48 349 LYS B N 1
ATOM 6736 C CA . LYS D 2 357 ? 133.319 27.011 33.335 1.00 81.24 349 LYS B CA 1
ATOM 6737 C C . LYS D 2 357 ? 133.826 27.456 34.708 1.00 81.02 349 LYS B C 1
ATOM 6738 O O . LYS D 2 357 ? 133.742 26.716 35.691 1.00 80.98 349 LYS B O 1
ATOM 6744 N N . ASP D 2 358 ? 134.366 28.669 34.760 1.00 80.72 350 ASP B N 1
ATOM 6745 C CA . ASP D 2 358 ? 134.709 29.311 36.022 1.00 80.43 350 ASP B CA 1
ATOM 6746 C C . ASP D 2 358 ? 133.773 30.501 36.205 1.00 80.31 350 ASP B C 1
ATOM 6747 O O . ASP D 2 358 ? 134.180 31.657 36.097 1.00 80.26 350 ASP B O 1
ATOM 6752 N N . SER D 2 359 ? 132.509 30.192 36.481 1.00 80.20 351 SER B N 1
ATOM 6753 C CA . SER D 2 359 ? 131.426 31.173 36.490 1.00 80.04 351 SER B CA 1
ATOM 6754 C C . SER D 2 359 ? 131.537 32.183 37.632 1.00 79.97 351 SER B C 1
ATOM 6755 O O . SER D 2 359 ? 132.062 31.874 38.700 1.00 79.88 351 SER B O 1
ATOM 6758 N N . SER D 2 377 ? 118.689 31.558 45.666 1.00 77.32 369 SER B N 1
ATOM 6759 C CA . SER D 2 377 ? 119.979 32.147 45.320 1.00 77.30 369 SER B CA 1
ATOM 6760 C C . SER D 2 377 ? 120.636 31.327 44.213 1.00 77.29 369 SER B C 1
ATOM 6761 O O . SER D 2 377 ? 121.025 31.867 43.179 1.00 77.30 369 SER B O 1
ATOM 6764 N N . SER D 2 378 ? 120.756 30.023 44.443 1.00 77.26 370 SER B N 1
ATOM 6765 C CA . SER D 2 378 ? 121.215 29.093 43.419 1.00 77.26 370 SER B CA 1
ATOM 6766 C C . SER D 2 378 ? 120.239 27.928 43.350 1.00 77.31 370 SER B C 1
ATOM 6767 O O . SER D 2 378 ? 120.462 26.879 43.947 1.00 77.32 370 SER B O 1
ATOM 6770 N N . MET D 2 379 ? 119.155 28.127 42.610 1.00 77.40 371 MET B N 1
ATOM 6771 C CA . MET D 2 379 ? 118.034 27.196 42.602 1.00 77.50 371 MET B CA 1
ATOM 6772 C C . MET D 2 379 ? 117.990 26.370 41.317 1.00 77.45 371 MET B C 1
ATOM 6773 O O . MET D 2 379 ? 118.863 26.491 40.457 1.00 77.51 371 MET B O 1
ATOM 6778 N N . LEU D 2 380 ? 116.974 25.521 41.197 1.00 77.34 372 LEU B N 1
ATOM 6779 C CA . LEU D 2 380 ? 116.679 24.856 39.933 1.00 77.24 372 LEU B CA 1
ATOM 6780 C C . LEU D 2 380 ? 115.616 25.667 39.214 1.00 77.20 372 LEU B C 1
ATOM 6781 O O . LEU D 2 380 ? 114.579 25.972 39.797 1.00 77.27 372 LEU B O 1
ATOM 6786 N N . LEU D 2 381 ? 115.861 26.031 37.959 1.00 77.14 373 LEU B N 1
ATOM 6787 C CA . LEU D 2 381 ? 114.892 26.846 37.232 1.00 77.11 373 LEU B CA 1
ATOM 6788 C C . LEU D 2 381 ? 113.515 26.241 37.450 1.00 77.19 373 LEU B C 1
ATOM 6789 O O . LEU D 2 381 ? 112.567 26.929 37.837 1.00 77.17 373 LEU B O 1
ATOM 6794 N N . SER D 2 382 ? 113.425 24.939 37.204 1.00 77.28 374 SER B N 1
ATOM 6795 C CA . SER D 2 382 ? 112.205 24.181 37.425 1.00 77.42 374 SER B CA 1
ATOM 6796 C C . SER D 2 382 ? 111.507 24.568 38.723 1.00 77.52 374 SER B C 1
ATOM 6797 O O . SER D 2 382 ? 110.294 24.785 38.755 1.00 77.52 374 SER B O 1
ATOM 6800 N N . GLU D 2 383 ? 112.286 24.642 39.795 1.00 77.67 375 GLU B N 1
ATOM 6801 C CA . GLU D 2 383 ? 111.752 24.901 41.124 1.00 77.76 375 GLU B CA 1
ATOM 6802 C C . GLU D 2 383 ? 111.422 26.376 41.330 1.00 77.71 375 GLU B C 1
ATOM 6803 O O . GLU D 2 383 ? 110.440 26.709 41.990 1.00 77.71 375 GLU B O 1
ATOM 6809 N N . TRP D 2 384 ? 112.236 27.261 40.762 1.00 77.67 376 TRP B N 1
ATOM 6810 C CA . TRP D 2 384 ? 111.980 28.688 40.898 1.00 77.67 376 TRP B CA 1
ATOM 6811 C C . TRP D 2 384 ? 110.676 29.074 40.214 1.00 77.66 376 TRP B C 1
ATOM 6812 O O . TRP D 2 384 ? 109.927 29.905 40.722 1.00 77.72 376 TRP B O 1
ATOM 6823 N N . LEU D 2 385 ? 110.409 28.476 39.057 1.00 77.65 377 LEU B N 1
ATOM 6824 C CA . LEU D 2 385 ? 109.169 28.758 38.340 1.00 77.63 377 LEU B CA 1
ATOM 6825 C C . LEU D 2 385 ? 107.964 28.276 39.140 1.00 77.69 377 LEU B C 1
ATOM 6826 O O . LEU D 2 385 ? 106.925 28.933 39.178 1.00 77.73 377 LEU B O 1
ATOM 6831 N N . ALA D 2 386 ? 108.111 27.128 39.789 1.00 77.73 378 ALA B N 1
ATOM 6832 C CA . ALA D 2 386 ? 107.012 26.543 40.536 1.00 77.83 378 ALA B CA 1
ATOM 6833 C C . ALA D 2 386 ? 106.607 27.413 41.723 1.00 77.93 378 ALA B C 1
ATOM 6834 O O . ALA D 2 386 ? 105.567 27.187 42.340 1.00 77.95 378 ALA B O 1
ATOM 6836 N N . GLU D 2 387 ? 107.423 28.415 42.036 1.00 78.09 379 GLU B N 1
ATOM 6837 C CA . GLU D 2 387 ? 107.187 29.244 43.218 1.00 78.31 379 GLU B CA 1
ATOM 6838 C C . GLU D 2 387 ? 106.906 30.711 42.912 1.00 78.36 379 GLU B C 1
ATOM 6839 O O . GLU D 2 387 ? 106.475 31.458 43.788 1.00 78.40 379 GLU B O 1
ATOM 6845 N N . HIS D 2 388 ? 107.153 31.128 41.675 1.00 78.45 380 HIS B N 1
ATOM 6846 C CA . HIS D 2 388 ? 107.016 32.535 41.320 1.00 78.49 380 HIS B CA 1
ATOM 6847 C C . HIS D 2 388 ? 106.136 32.751 40.100 1.00 78.53 380 HIS B C 1
ATOM 6848 O O . HIS D 2 388 ? 105.705 33.870 39.830 1.00 78.59 380 HIS B O 1
ATOM 6855 N N . TYR D 2 389 ? 105.875 31.681 39.361 1.00 78.52 381 TYR B N 1
ATOM 6856 C CA . TYR D 2 389 ? 105.104 31.793 38.133 1.00 78.49 381 TYR B CA 1
ATOM 6857 C C . TYR D 2 389 ? 103.848 32.625 38.365 1.00 78.56 381 TYR B C 1
ATOM 6858 O O . TYR D 2 389 ? 103.426 33.384 37.493 1.00 78.61 381 TYR B O 1
ATOM 6867 N N . LYS D 2 390 ? 103.266 32.491 39.552 1.00 78.59 382 LYS B N 1
ATOM 6868 C CA . LYS D 2 390 ? 102.052 33.222 39.893 1.00 78.63 382 LYS B CA 1
ATOM 6869 C C . LYS D 2 390 ? 102.207 34.736 39.741 1.00 78.61 382 LYS B C 1
ATOM 6870 O O . LYS D 2 390 ? 101.263 35.429 39.357 1.00 78.61 382 LYS B O 1
ATOM 6876 N N . ASP D 2 391 ? 103.397 35.243 40.042 1.00 78.59 383 ASP B N 1
ATOM 6877 C CA . ASP D 2 391 ? 103.651 36.678 39.996 1.00 78.59 383 ASP B CA 1
ATOM 6878 C C . ASP D 2 391 ? 103.881 37.180 38.576 1.00 78.55 383 ASP B C 1
ATOM 6879 O O . ASP D 2 391 ? 104.598 38.158 38.376 1.00 78.59 383 ASP B O 1
ATOM 6884 N N . TYR D 2 392 ? 103.283 36.520 37.590 1.00 78.52 384 TYR B N 1
ATOM 6885 C CA . TYR D 2 392 ? 103.558 36.875 36.201 1.00 78.48 384 TYR B CA 1
ATOM 6886 C C . TYR D 2 392 ? 102.384 36.678 35.249 1.00 78.59 384 TYR B C 1
ATOM 6887 O O . TYR D 2 392 ? 102.512 36.938 34.056 1.00 78.65 384 TYR B O 1
ATOM 6896 N N . GLY D 2 393 ? 101.252 36.205 35.755 1.00 78.69 385 GLY B N 1
ATOM 6897 C CA . GLY D 2 393 ? 100.098 35.960 34.890 1.00 78.88 385 GLY B CA 1
ATOM 6898 C C . GLY D 2 393 ? 99.866 34.487 34.599 1.00 79.01 385 GLY B C 1
ATOM 6899 O O . GLY D 2 393 ? 98.810 33.944 34.934 1.00 79.09 385 GLY B O 1
ATOM 6900 N N . ALA D 2 394 ? 100.838 33.841 33.956 1.00 79.01 386 ALA B N 1
ATOM 6901 C CA . ALA D 2 394 ? 100.824 32.386 33.815 1.00 79.06 386 ALA B CA 1
ATOM 6902 C C . ALA D 2 394 ? 100.639 31.813 35.218 1.00 79.13 386 ALA B C 1
ATOM 6903 O O . ALA D 2 394 ? 101.005 32.478 36.190 1.00 79.27 386 ALA B O 1
ATOM 6905 N N . ASN D 2 395 ? 100.100 30.599 35.363 1.00 79.08 387 ASN B N 1
ATOM 6906 C CA . ASN D 2 395 ? 99.801 29.654 34.284 1.00 78.95 387 ASN B CA 1
ATOM 6907 C C . ASN D 2 395 ? 101.012 28.840 33.844 1.00 78.82 387 ASN B C 1
ATOM 6908 O O . ASN D 2 395 ? 101.687 29.166 32.868 1.00 78.81 387 ASN B O 1
ATOM 6913 N N . LEU D 2 396 ? 101.270 27.774 34.592 1.00 78.65 388 LEU B N 1
ATOM 6914 C CA . LEU D 2 396 ? 102.443 26.943 34.391 1.00 78.40 388 LEU B CA 1
ATOM 6915 C C . LEU D 2 396 ? 102.044 25.480 34.345 1.00 78.31 388 LEU B C 1
ATOM 6916 O O . LEU D 2 396 ? 101.210 25.026 35.122 1.00 78.22 388 LEU B O 1
ATOM 6921 N N . GLU D 2 397 ? 102.650 24.745 33.427 1.00 78.33 389 GLU B N 1
ATOM 6922 C CA . GLU D 2 397 ? 102.340 23.341 33.257 1.00 78.47 389 GLU B CA 1
ATOM 6923 C C . GLU D 2 397 ? 103.622 22.542 33.142 1.00 78.37 389 GLU B C 1
ATOM 6924 O O . GLU D 2 397 ? 104.462 22.821 32.287 1.00 78.44 389 GLU B O 1
ATOM 6930 N N . PHE D 2 398 ? 103.779 21.551 34.007 1.00 78.23 390 PHE B N 1
ATOM 6931 C CA . PHE D 2 398 ? 104.921 20.662 33.903 1.00 78.12 390 PHE B CA 1
ATOM 6932 C C . PHE D 2 398 ? 104.560 19.473 33.020 1.00 78.14 390 PHE B C 1
ATOM 6933 O O . PHE D 2 398 ? 103.563 18.793 33.266 1.00 78.23 390 PHE B O 1
ATOM 6941 N N . VAL D 2 399 ? 105.360 19.235 31.983 1.00 78.07 391 VAL B N 1
ATOM 6942 C CA . VAL D 2 399 ? 105.105 18.125 31.066 1.00 77.97 391 VAL B CA 1
ATOM 6943 C C . VAL D 2 399 ? 106.243 17.114 31.074 1.00 78.06 391 VAL B C 1
ATOM 6944 O O . VAL D 2 399 ? 107.407 17.477 31.228 1.00 78.18 391 VAL B O 1
ATOM 6948 N N . SER D 2 400 ? 105.899 15.844 30.908 1.00 78.11 392 SER B N 1
ATOM 6949 C CA . SER D 2 400 ? 106.883 14.776 30.931 1.00 78.20 392 SER B CA 1
ATOM 6950 C C . SER D 2 400 ? 107.203 14.317 29.522 1.00 78.20 392 SER B C 1
ATOM 6951 O O . SER D 2 400 ? 106.367 14.410 28.630 1.00 78.19 392 SER B O 1
ATOM 6954 N N . ASP D 2 401 ? 108.413 13.810 29.324 1.00 78.27 393 ASP B N 1
ATOM 6955 C CA . ASP D 2 401 ? 108.809 13.314 28.012 1.00 78.41 393 ASP B CA 1
ATOM 6956 C C . ASP D 2 401 ? 108.329 11.886 27.778 1.00 78.40 393 ASP B C 1
ATOM 6957 O O . ASP D 2 401 ? 109.006 11.087 27.133 1.00 78.34 393 ASP B O 1
ATOM 6962 N N . ARG D 2 402 ? 107.155 11.570 28.308 1.00 78.47 394 ARG B N 1
ATOM 6963 C CA . ARG D 2 402 ? 106.553 10.271 28.067 1.00 78.63 394 ARG B CA 1
ATOM 6964 C C . ARG D 2 402 ? 105.970 10.248 26.667 1.00 78.48 394 ARG B C 1
ATOM 6965 O O . ARG D 2 402 ? 106.234 9.335 25.887 1.00 78.52 394 ARG B O 1
ATOM 6973 N N . SER D 2 403 ? 105.174 11.266 26.356 1.00 78.33 395 SER B N 1
ATOM 6974 C CA . SER D 2 403 ? 104.471 11.345 25.079 1.00 78.16 395 SER B CA 1
ATOM 6975 C C . SER D 2 403 ? 105.394 11.686 23.917 1.00 77.94 395 SER B C 1
ATOM 6976 O O . SER D 2 403 ? 106.501 12.187 24.116 1.00 77.89 395 SER B O 1
ATOM 6979 N N . GLN D 2 404 ? 104.933 11.420 22.699 1.00 77.72 396 GLN B N 1
ATOM 6980 C CA . GLN D 2 404 ? 105.696 11.797 21.520 1.00 77.50 396 GLN B CA 1
ATOM 6981 C C . GLN D 2 404 ? 105.851 13.305 21.512 1.00 77.33 396 GLN B C 1
ATOM 6982 O O . GLN D 2 404 ? 106.924 13.820 21.218 1.00 77.38 396 GLN B O 1
ATOM 6988 N N . GLU D 2 405 ? 104.769 14.005 21.843 1.00 77.11 397 GLU B N 1
ATOM 6989 C CA . GLU D 2 405 ? 104.800 15.455 21.985 1.00 76.90 397 GLU B CA 1
ATOM 6990 C C . GLU D 2 405 ? 105.886 15.861 22.967 1.00 76.63 397 GLU B C 1
ATOM 6991 O O . GLU D 2 405 ? 106.720 16.714 22.673 1.00 76.63 397 GLU B O 1
ATOM 6997 N N . GLY D 2 406 ? 105.861 15.250 24.143 1.00 76.36 398 GLY B N 1
ATOM 6998 C CA . GLY D 2 406 ? 106.830 15.563 25.177 1.00 76.04 398 GLY B CA 1
ATOM 6999 C C . GLY D 2 406 ? 108.240 15.475 24.641 1.00 75.84 398 GLY B C 1
ATOM 7000 O O . GLY D 2 406 ? 108.997 16.442 24.698 1.00 75.88 398 GLY B O 1
ATOM 7001 N N . MET D 2 407 ? 108.592 14.313 24.108 1.00 75.67 399 MET B N 1
ATOM 7002 C CA . MET D 2 407 ? 109.935 14.102 23.602 1.00 75.65 399 MET B CA 1
ATOM 7003 C C . MET D 2 407 ? 110.312 15.179 22.591 1.00 75.39 399 MET B C 1
ATOM 7004 O O . MET D 2 407 ? 111.431 15.691 22.612 1.00 75.34 399 MET B O 1
ATOM 7009 N N . GLN D 2 408 ? 109.379 15.512 21.700 1.00 75.12 400 GLN B N 1
ATOM 7010 C CA . GLN D 2 408 ? 109.581 16.611 20.765 1.00 74.72 400 GLN B CA 1
ATOM 7011 C C . GLN D 2 408 ? 109.877 17.860 21.564 1.00 74.52 400 GLN B C 1
ATOM 7012 O O . GLN D 2 408 ? 110.949 18.452 21.453 1.00 74.67 400 GLN B O 1
ATOM 7018 N N . PHE D 2 409 ? 108.909 18.251 22.382 1.00 74.10 401 PHE B N 1
ATOM 7019 C CA . PHE D 2 409 ? 109.016 19.464 23.161 1.00 73.68 401 PHE B CA 1
ATOM 7020 C C . PHE D 2 409 ? 110.312 19.532 23.957 1.00 73.62 401 PHE B C 1
ATOM 7021 O O . PHE D 2 409 ? 110.806 20.618 24.238 1.00 73.72 401 PHE B O 1
ATOM 7029 N N . VAL D 2 410 ? 110.865 18.377 24.315 1.00 73.51 402 VAL B N 1
ATOM 7030 C CA . VAL D 2 410 ? 112.090 18.342 25.114 1.00 73.39 402 VAL B CA 1
ATOM 7031 C C . VAL D 2 410 ? 113.351 18.374 24.265 1.00 73.48 402 VAL B C 1
ATOM 7032 O O . VAL D 2 410 ? 114.221 19.216 24.461 1.00 73.49 402 VAL B O 1
ATOM 7036 N N . LYS D 2 411 ? 113.454 17.448 23.323 1.00 73.63 403 LYS B N 1
ATOM 7037 C CA . LYS D 2 411 ? 114.676 17.316 22.549 1.00 73.82 403 LYS B CA 1
ATOM 7038 C C . LYS D 2 411 ? 114.713 18.313 21.396 1.00 73.75 403 LYS B C 1
ATOM 7039 O O . LYS D 2 411 ? 115.766 18.568 20.818 1.00 73.71 403 LYS B O 1
ATOM 7045 N N . GLY D 2 412 ? 113.558 18.885 21.078 1.00 73.75 404 GLY B N 1
ATOM 7046 C CA . GLY D 2 412 ? 113.445 19.799 19.951 1.00 73.77 404 GLY B CA 1
ATOM 7047 C C . GLY D 2 412 ? 113.374 21.254 20.370 1.00 73.84 404 GLY B C 1
ATOM 7048 O O . GLY D 2 412 ? 113.862 22.137 19.664 1.00 73.87 404 GLY B O 1
ATOM 7049 N N . PHE D 2 413 ? 112.765 21.508 21.521 1.00 73.88 405 PHE B N 1
ATOM 7050 C CA . PHE D 2 413 ? 112.604 22.876 21.993 1.00 73.97 405 PHE B CA 1
ATOM 7051 C C . PHE D 2 413 ? 113.149 23.083 23.410 1.00 74.02 405 PHE B C 1
ATOM 7052 O O . PHE D 2 413 ? 112.516 23.743 24.238 1.00 74.23 405 PHE B O 1
ATOM 7060 N N . GLY D 2 414 ? 114.323 22.517 23.680 1.00 73.87 406 GLY B N 1
ATOM 7061 C CA . GLY D 2 414 ? 115.001 22.701 24.966 1.00 73.57 406 GLY B CA 1
ATOM 7062 C C . GLY D 2 414 ? 114.212 22.287 26.198 1.00 73.31 406 GLY B C 1
ATOM 7063 O O . GLY D 2 414 ? 114.720 22.329 27.317 1.00 73.24 406 GLY B O 1
ATOM 7064 N N . GLY D 2 415 ? 112.965 21.889 26.002 1.00 73.10 407 GLY B N 1
ATOM 7065 C CA . GLY D 2 415 ? 112.156 21.438 27.111 1.00 73.00 407 GLY B CA 1
ATOM 7066 C C . GLY D 2 415 ? 111.512 22.579 27.860 1.00 73.06 407 GLY B C 1
ATOM 7067 O O . GLY D 2 415 ? 110.746 22.351 28.794 1.00 73.20 407 GLY B O 1
ATOM 7068 N N . ILE D 2 416 ? 111.820 23.811 27.470 1.00 73.05 408 ILE B N 1
ATOM 7069 C CA . ILE D 2 416 ? 111.160 24.965 28.090 1.00 73.02 408 ILE B CA 1
ATOM 7070 C C . ILE D 2 416 ? 110.643 26.002 27.092 1.00 73.10 408 ILE B C 1
ATOM 7071 O O . ILE D 2 416 ? 111.377 26.483 26.220 1.00 73.00 408 ILE B O 1
ATOM 7076 N N . GLY D 2 417 ? 109.367 26.343 27.243 1.00 73.16 409 GLY B N 1
ATOM 7077 C CA . GLY D 2 417 ? 108.697 27.223 26.307 1.00 73.31 409 GLY B CA 1
ATOM 7078 C C . GLY D 2 417 ? 107.390 27.788 26.818 1.00 73.55 409 GLY B C 1
ATOM 7079 O O . GLY D 2 417 ? 107.041 27.631 27.986 1.00 73.48 409 GLY B O 1
ATOM 7080 N N . ALA D 2 418 ? 106.661 28.445 25.921 1.00 73.93 410 ALA B N 1
ATOM 7081 C CA . ALA D 2 418 ? 105.456 29.176 26.284 1.00 74.28 410 ALA B CA 1
ATOM 7082 C C . ALA D 2 418 ? 104.642 29.543 25.056 1.00 74.52 410 ALA B C 1
ATOM 7083 O O . ALA D 2 418 ? 105.190 29.744 23.971 1.00 74.57 410 ALA B O 1
ATOM 7085 N N . VAL D 2 419 ? 103.328 29.625 25.231 1.00 74.85 411 VAL B N 1
ATOM 7086 C CA . VAL D 2 419 ? 102.465 30.216 24.216 1.00 75.21 411 VAL B CA 1
ATOM 7087 C C . VAL D 2 419 ? 102.105 31.620 24.679 1.00 75.37 411 VAL B C 1
ATOM 7088 O O . VAL D 2 419 ? 101.327 31.789 25.620 1.00 75.54 411 VAL B O 1
ATOM 7092 N N . MET D 2 420 ? 102.691 32.626 24.040 1.00 75.41 412 MET B N 1
ATOM 7093 C CA . MET D 2 420 ? 102.449 34.004 24.444 1.00 75.44 412 MET B CA 1
ATOM 7094 C C . MET D 2 420 ? 101.070 34.481 23.998 1.00 75.43 412 MET B C 1
ATOM 7095 O O . MET D 2 420 ? 100.151 33.683 23.791 1.00 75.56 412 MET B O 1
ATOM 7100 N N . ARG D 2 421 ? 100.966 35.798 23.845 1.00 75.26 413 ARG B N 1
ATOM 7101 C CA . ARG D 2 421 ? 99.761 36.540 23.489 1.00 75.03 413 ARG B CA 1
ATOM 7102 C C . ARG D 2 421 ? 100.342 37.898 23.747 1.00 74.53 413 ARG B C 1
ATOM 7103 O O . ARG D 2 421 ? 99.778 38.682 24.495 1.00 74.61 413 ARG B O 1
ATOM 7111 N N . TYR D 2 422 ? 101.378 38.272 23.019 1.00 73.87 414 TYR B N 1
ATOM 7112 C CA . TYR D 2 422 ? 101.263 38.621 21.645 1.00 73.19 414 TYR B CA 1
ATOM 7113 C C . TYR D 2 422 ? 102.686 38.755 21.140 1.00 72.72 414 TYR B C 1
ATOM 7114 O O . TYR D 2 422 ? 103.581 39.082 21.914 1.00 72.83 414 TYR B O 1
ATOM 7123 N N . GLN D 2 423 ? 102.914 38.530 19.854 1.00 72.04 415 GLN B N 1
ATOM 7124 C CA . GLN D 2 423 ? 104.267 38.676 19.321 1.00 71.33 415 GLN B CA 1
ATOM 7125 C C . GLN D 2 423 ? 105.121 39.648 20.144 1.00 70.59 415 GLN B C 1
ATOM 7126 O O . GLN D 2 423 ? 104.683 40.759 20.454 1.00 70.46 415 GLN B O 1
ATOM 7132 N N . LEU D 2 424 ? 106.331 39.217 20.502 1.00 69.58 416 LEU B N 1
ATOM 7133 C CA . LEU D 2 424 ? 107.366 40.125 21.008 1.00 68.58 416 LEU B CA 1
ATOM 7134 C C . LEU D 2 424 ? 108.565 40.090 20.082 1.00 67.99 416 LEU B C 1
ATOM 7135 O O . LEU D 2 424 ? 108.516 39.461 19.027 1.00 68.01 416 LEU B O 1
ATOM 7140 N N . ASP D 2 425 ? 109.652 40.739 20.479 1.00 67.19 417 ASP B N 1
ATOM 7141 C CA . ASP D 2 425 ? 110.799 40.844 19.588 1.00 66.63 417 ASP B CA 1
ATOM 7142 C C . ASP D 2 425 ? 112.044 40.237 20.203 1.00 66.63 417 ASP B C 1
ATOM 7143 O O . ASP D 2 425 ? 113.150 40.349 19.664 1.00 66.52 417 ASP B O 1
ATOM 7148 N N . LEU D 2 426 ? 111.843 39.573 21.333 1.00 66.70 418 LEU B N 1
ATOM 7149 C CA . LEU D 2 426 ? 112.933 38.915 22.012 1.00 66.87 418 LEU B CA 1
ATOM 7150 C C . LEU D 2 426 ? 114.181 39.793 21.934 1.00 67.07 418 LEU B C 1
ATOM 7151 O O . LEU D 2 426 ? 114.963 39.730 20.975 1.00 67.02 418 LEU B O 1
ATOM 7156 N N . SER D 2 427 ? 114.326 40.637 22.955 1.00 67.31 419 SER B N 1
ATOM 7157 C CA . SER D 2 427 ? 115.457 41.535 23.087 1.00 67.26 419 SER B CA 1
ATOM 7158 C C . SER D 2 427 ? 116.235 41.235 24.359 1.00 67.52 419 SER B C 1
ATOM 7159 O O . SER D 2 427 ? 115.715 40.655 25.317 1.00 67.23 419 SER B O 1
ATOM 7162 N N . MET D 2 428 ? 117.489 41.668 24.358 1.00 67.99 420 MET B N 1
ATOM 7163 C CA . MET D 2 428 ? 118.472 41.259 25.357 1.00 68.37 420 MET B CA 1
ATOM 7164 C C . MET D 2 428 ? 118.569 39.741 25.455 1.00 68.39 420 MET B C 1
ATOM 7165 O O . MET D 2 428 ? 117.792 39.105 26.166 1.00 68.42 420 MET B O 1
ATOM 7170 N N . LEU D 2 429 ? 119.511 39.167 24.708 1.00 68.55 421 LEU B N 1
ATOM 7171 C CA . LEU D 2 429 ? 120.285 39.939 23.732 1.00 68.78 421 LEU B CA 1
ATOM 7172 C C . LEU D 2 429 ? 121.365 39.134 22.995 1.00 69.27 421 LEU B C 1
ATOM 7173 O O . LEU D 2 429 ? 122.260 38.550 23.613 1.00 69.26 421 LEU B O 1
ATOM 7178 N N . ASP D 2 430 ? 121.254 39.106 21.666 1.00 69.83 422 ASP B N 1
ATOM 7179 C CA . ASP D 2 430 ? 122.315 38.592 20.796 1.00 70.35 422 ASP B CA 1
ATOM 7180 C C . ASP D 2 430 ? 121.922 38.507 19.316 1.00 70.66 422 ASP B C 1
ATOM 7181 O O . ASP D 2 430 ? 120.751 38.309 18.987 1.00 70.55 422 ASP B O 1
ATOM 7186 N N . PRO D 2 431 ? 122.925 38.612 18.428 1.00 71.11 423 PRO B N 1
ATOM 7187 C CA . PRO D 2 431 ? 122.764 38.835 16.997 1.00 71.42 423 PRO B CA 1
ATOM 7188 C C . PRO D 2 431 ? 121.317 38.662 16.559 1.00 71.67 423 PRO B C 1
ATOM 7189 O O . PRO D 2 431 ? 120.723 37.614 16.805 1.00 71.68 423 PRO B O 1
ATOM 7193 N N . GLU D 2 432 ? 120.749 39.680 15.920 1.00 72.00 424 GLU B N 1
ATOM 7194 C CA . GLU D 2 432 ? 121.430 40.945 15.615 1.00 72.43 424 GLU B CA 1
ATOM 7195 C C . GLU D 2 432 ? 122.472 41.373 16.634 1.00 72.54 424 GLU B C 1
ATOM 7196 O O . GLU D 2 432 ? 122.296 41.171 17.832 1.00 72.69 424 GLU B O 1
ATOM 7202 N N . SER D 2 433 ? 123.553 41.979 16.151 1.00 72.77 425 SER B N 1
ATOM 7203 C CA . SER D 2 433 ? 124.558 42.540 17.049 1.00 73.06 425 SER B CA 1
ATOM 7204 C C . SER D 2 433 ? 124.425 44.048 17.118 1.00 73.19 425 SER B C 1
ATOM 7205 O O . SER D 2 433 ? 123.501 44.544 17.748 1.00 73.38 425 SER B O 1
ATOM 7208 N N . ASP D 2 434 ? 125.326 44.778 16.463 1.00 73.31 426 ASP B N 1
ATOM 7209 C CA . ASP D 2 434 ? 126.389 44.189 15.656 1.00 73.41 426 ASP B CA 1
ATOM 7210 C C . ASP D 2 434 ? 127.755 44.456 16.265 1.00 73.53 426 ASP B C 1
ATOM 7211 O O . ASP D 2 434 ? 128.667 43.632 16.167 1.00 73.62 426 ASP B O 1
ATOM 7216 N N . GLU D 2 435 ? 127.895 45.624 16.884 1.00 73.61 427 GLU B N 1
ATOM 7217 C CA . GLU D 2 435 ? 129.160 46.032 17.481 1.00 73.65 427 GLU B CA 1
ATOM 7218 C C . GLU D 2 435 ? 130.286 45.999 16.452 1.00 73.59 427 GLU B C 1
ATOM 7219 O O . GLU D 2 435 ? 131.377 46.510 16.696 1.00 73.55 427 GLU B O 1
ATOM 7225 N N . ALA E 1 6 ? 135.963 -52.904 14.049 1.00 61.07 467 ALA E N 1
ATOM 7226 C CA . ALA E 1 6 ? 134.781 -52.043 14.363 1.00 60.99 467 ALA E CA 1
ATOM 7227 C C . ALA E 1 6 ? 134.188 -51.377 13.109 1.00 60.79 467 ALA E C 1
ATOM 7228 O O . ALA E 1 6 ? 134.749 -50.413 12.576 1.00 60.97 467 ALA E O 1
ATOM 7230 N N . PRO E 1 7 ? 133.053 -51.908 12.627 1.00 60.43 468 PRO E N 1
ATOM 7231 C CA . PRO E 1 7 ? 132.331 -51.376 11.480 1.00 60.11 468 PRO E CA 1
ATOM 7232 C C . PRO E 1 7 ? 131.143 -50.553 11.950 1.00 59.64 468 PRO E C 1
ATOM 7233 O O . PRO E 1 7 ? 130.729 -50.697 13.095 1.00 59.87 468 PRO E O 1
ATOM 7237 N N . PHE E 1 8 ? 130.594 -49.704 11.088 1.00 58.94 469 PHE E N 1
ATOM 7238 C CA . PHE E 1 8 ? 129.423 -48.909 11.467 1.00 58.27 469 PHE E CA 1
ATOM 7239 C C . PHE E 1 8 ? 128.141 -49.564 10.958 1.00 57.82 469 PHE E C 1
ATOM 7240 O O . PHE E 1 8 ? 128.056 -49.924 9.783 1.00 57.79 469 PHE E O 1
ATOM 7248 N N . ILE E 1 9 ? 127.157 -49.723 11.847 1.00 57.11 470 ILE E N 1
ATOM 7249 C CA . ILE E 1 9 ? 125.867 -50.328 11.490 1.00 56.40 470 ILE E CA 1
ATOM 7250 C C . ILE E 1 9 ? 124.702 -49.669 12.216 1.00 56.06 470 ILE E C 1
ATOM 7251 O O . ILE E 1 9 ? 124.626 -49.714 13.448 1.00 56.01 470 ILE E O 1
ATOM 7256 N N . MET E 1 10 ? 123.785 -49.081 11.448 1.00 55.57 471 MET E N 1
ATOM 7257 C CA . MET E 1 10 ? 122.601 -48.437 12.010 1.00 55.08 471 MET E CA 1
ATOM 7258 C C . MET E 1 10 ? 121.392 -48.671 11.131 1.00 54.67 471 MET E C 1
ATOM 7259 O O . MET E 1 10 ? 121.190 -47.954 10.171 1.00 54.72 471 MET E O 1
ATOM 7264 N N . PRO E 1 11 ? 120.569 -49.670 11.457 1.00 54.41 472 PRO E N 1
ATOM 7265 C CA . PRO E 1 11 ? 119.437 -49.952 10.584 1.00 54.26 472 PRO E CA 1
ATOM 7266 C C . PRO E 1 11 ? 118.452 -48.786 10.553 1.00 54.11 472 PRO E C 1
ATOM 7267 O O . PRO E 1 11 ? 118.076 -48.260 11.600 1.00 54.13 472 PRO E O 1
ATOM 7271 N N . ILE E 1 12 ? 118.032 -48.393 9.357 1.00 53.93 473 ILE E N 1
ATOM 7272 C CA . ILE E 1 12 ? 117.153 -47.248 9.209 1.00 53.95 473 ILE E CA 1
ATOM 7273 C C . ILE E 1 12 ? 115.748 -47.534 9.714 1.00 54.40 473 ILE E C 1
ATOM 7274 O O . ILE E 1 12 ? 115.040 -48.368 9.158 1.00 54.44 473 ILE E O 1
ATOM 7279 N N . ALA E 1 13 ? 115.346 -46.827 10.767 1.00 55.01 474 ALA E N 1
ATOM 7280 C CA . ALA E 1 13 ? 114.044 -47.034 11.391 1.00 55.58 474 ALA E CA 1
ATOM 7281 C C . ALA E 1 13 ? 112.981 -46.199 10.728 1.00 56.20 474 ALA E C 1
ATOM 7282 O O . ALA E 1 13 ? 111.857 -46.651 10.563 1.00 56.21 474 ALA E O 1
ATOM 7284 N N . SER E 1 14 ? 113.347 -44.974 10.362 1.00 57.24 475 SER E N 1
ATOM 7285 C CA . SER E 1 14 ? 112.431 -44.030 9.725 1.00 58.19 475 SER E CA 1
ATOM 7286 C C . SER E 1 14 ? 113.192 -43.125 8.787 1.00 58.73 475 SER E C 1
ATOM 7287 O O . SER E 1 14 ? 114.371 -42.854 8.993 1.00 58.90 475 SER E O 1
ATOM 7290 N N . LYS E 1 15 ? 112.503 -42.641 7.766 1.00 59.51 476 LYS E N 1
ATOM 7291 C CA . LYS E 1 15 ? 113.088 -41.702 6.830 1.00 60.29 476 LYS E CA 1
ATOM 7292 C C . LYS E 1 15 ? 112.029 -40.689 6.476 1.00 60.81 476 LYS E C 1
ATOM 7293 O O . LYS E 1 15 ? 110.884 -41.052 6.226 1.00 60.86 476 LYS E O 1
ATOM 7299 N N . TYR E 1 16 ? 112.392 -39.414 6.465 1.00 61.61 477 TYR E N 1
ATOM 7300 C CA . TYR E 1 16 ? 111.452 -38.403 6.007 1.00 62.54 477 TYR E CA 1
ATOM 7301 C C . TYR E 1 16 ? 112.136 -37.157 5.468 1.00 62.87 477 TYR E C 1
ATOM 7302 O O . TYR E 1 16 ? 113.238 -36.799 5.888 1.00 62.89 477 TYR E O 1
ATOM 7311 N N . LYS E 1 17 ? 111.455 -36.510 4.527 1.00 63.36 478 LYS E N 1
ATOM 7312 C CA . LYS E 1 17 ? 111.946 -35.301 3.882 1.00 63.80 478 LYS E CA 1
ATOM 7313 C C . LYS E 1 17 ? 111.364 -34.053 4.531 1.00 63.78 478 LYS E C 1
ATOM 7314 O O . LYS E 1 17 ? 110.340 -34.106 5.214 1.00 63.80 478 LYS E O 1
ATOM 7320 N N . ASP E 1 18 ? 112.032 -32.928 4.306 1.00 63.84 479 ASP E N 1
ATOM 7321 C CA . ASP E 1 18 ? 111.628 -31.646 4.857 1.00 63.82 479 ASP E CA 1
ATOM 7322 C C . ASP E 1 18 ? 112.851 -30.744 4.850 1.00 63.34 479 ASP E C 1
ATOM 7323 O O . ASP E 1 18 ? 113.530 -30.592 5.867 1.00 63.41 479 ASP E O 1
ATOM 7328 N N . LEU E 1 19 ? 113.147 -30.158 3.699 1.00 62.62 480 LEU E N 1
ATOM 7329 C CA . LEU E 1 19 ? 114.369 -29.388 3.577 1.00 61.95 480 LEU E CA 1
ATOM 7330 C C . LEU E 1 19 ? 115.539 -30.253 4.028 1.00 61.49 480 LEU E C 1
ATOM 7331 O O . LEU E 1 19 ? 116.176 -29.976 5.041 1.00 61.43 480 LEU E O 1
ATOM 7336 N N . GLY E 1 20 ? 115.813 -31.304 3.264 1.00 60.99 481 GLY E N 1
ATOM 7337 C CA . GLY E 1 20 ? 116.849 -32.268 3.611 1.00 60.32 481 GLY E CA 1
ATOM 7338 C C . GLY E 1 20 ? 116.214 -33.597 3.963 1.00 59.82 481 GLY E C 1
ATOM 7339 O O . GLY E 1 20 ? 115.040 -33.649 4.322 1.00 59.77 481 GLY E O 1
ATOM 7340 N N . THR E 1 21 ? 116.980 -34.677 3.851 1.00 59.33 482 THR E N 1
ATOM 7341 C CA . THR E 1 21 ? 116.475 -35.995 4.223 1.00 58.85 482 THR E CA 1
ATOM 7342 C C . THR E 1 21 ? 116.950 -36.378 5.618 1.00 58.47 482 THR E C 1
ATOM 7343 O O . THR E 1 21 ? 118.135 -36.257 5.934 1.00 58.41 482 THR E O 1
ATOM 7347 N N . ILE E 1 22 ? 116.022 -36.832 6.455 1.00 57.94 483 ILE E N 1
ATOM 7348 C CA . ILE E 1 22 ? 116.374 -37.297 7.788 1.00 57.47 483 ILE E CA 1
ATOM 7349 C C . ILE E 1 22 ? 116.173 -38.797 7.918 1.00 57.36 483 ILE E C 1
ATOM 7350 O O . ILE E 1 22 ? 115.044 -39.285 7.878 1.00 57.54 483 ILE E O 1
ATOM 7355 N N . LEU E 1 23 ? 117.276 -39.526 8.047 1.00 57.06 484 LEU E N 1
ATOM 7356 C CA . LEU E 1 23 ? 117.222 -40.941 8.364 1.00 56.77 484 LEU E CA 1
ATOM 7357 C C . LEU E 1 23 ? 117.384 -41.030 9.862 1.00 56.92 484 LEU E C 1
ATOM 7358 O O . LEU E 1 23 ? 118.282 -40.413 10.422 1.00 56.97 484 LEU E O 1
ATOM 7363 N N . GLU E 1 24 ? 116.515 -41.781 10.522 1.00 57.07 485 GLU E N 1
ATOM 7364 C CA . GLU E 1 24 ? 116.616 -41.918 11.958 1.00 57.32 485 GLU E CA 1
ATOM 7365 C C . GLU E 1 24 ? 116.720 -43.387 12.298 1.00 57.02 485 GLU E C 1
ATOM 7366 O O . GLU E 1 24 ? 115.963 -44.203 11.783 1.00 56.91 485 GLU E O 1
ATOM 7372 N N . GLY E 1 25 ? 117.668 -43.720 13.164 1.00 57.03 486 GLY E N 1
ATOM 7373 C CA . GLY E 1 25 ? 117.832 -45.094 13.633 1.00 57.11 486 GLY E CA 1
ATOM 7374 C C . GLY E 1 25 ? 118.450 -45.179 15.018 1.00 57.06 486 GLY E C 1
ATOM 7375 O O . GLY E 1 25 ? 118.383 -44.234 15.804 1.00 57.13 486 GLY E O 1
ATOM 7376 N N . LYS E 1 26 ? 119.045 -46.326 15.315 1.00 56.96 487 LYS E N 1
ATOM 7377 C CA . LYS E 1 26 ? 119.774 -46.530 16.557 1.00 56.96 487 LYS E CA 1
ATOM 7378 C C . LYS E 1 26 ? 121.023 -47.338 16.254 1.00 57.06 487 LYS E C 1
ATOM 7379 O O . LYS E 1 26 ? 120.945 -48.472 15.763 1.00 57.19 487 LYS E O 1
ATOM 7385 N N . ILE E 1 27 ? 122.177 -46.751 16.540 1.00 56.94 488 ILE E N 1
ATOM 7386 C CA . ILE E 1 27 ? 123.440 -47.365 16.176 1.00 56.79 488 ILE E CA 1
ATOM 7387 C C . ILE E 1 27 ? 123.639 -48.689 16.908 1.00 56.94 488 ILE E C 1
ATOM 7388 O O . ILE E 1 27 ? 123.685 -48.731 18.141 1.00 56.89 488 ILE E O 1
ATOM 7393 N N . GLU E 1 28 ? 123.742 -49.774 16.146 1.00 57.08 489 GLU E N 1
ATOM 7394 C CA . GLU E 1 28 ? 123.950 -51.081 16.754 1.00 57.56 489 GLU E CA 1
ATOM 7395 C C . GLU E 1 28 ? 125.413 -51.461 16.711 1.00 57.09 489 GLU E C 1
ATOM 7396 O O . GLU E 1 28 ? 125.780 -52.538 17.154 1.00 57.23 489 GLU E O 1
ATOM 7402 N N . ALA E 1 29 ? 126.248 -50.582 16.176 1.00 56.75 490 ALA E N 1
ATOM 7403 C CA . ALA E 1 29 ? 127.660 -50.899 16.029 1.00 56.48 490 ALA E CA 1
ATOM 7404 C C . ALA E 1 29 ? 128.474 -49.759 15.440 1.00 56.36 490 ALA E C 1
ATOM 7405 O O . ALA E 1 29 ? 128.067 -49.105 14.478 1.00 56.09 490 ALA E O 1
ATOM 7407 N N . GLY E 1 30 ? 129.647 -49.546 16.017 1.00 56.37 491 GLY E N 1
ATOM 7408 C CA . GLY E 1 30 ? 130.572 -48.562 15.495 1.00 56.55 491 GLY E CA 1
ATOM 7409 C C . GLY E 1 30 ? 130.177 -47.174 15.922 1.00 56.62 491 GLY E C 1
ATOM 7410 O O . GLY E 1 30 ? 129.532 -46.990 16.951 1.00 56.54 491 GLY E O 1
ATOM 7411 N N . SER E 1 31 ? 130.582 -46.191 15.133 1.00 56.86 492 SER E N 1
ATOM 7412 C CA . SER E 1 31 ? 130.214 -44.813 15.397 1.00 57.16 492 SER E CA 1
ATOM 7413 C C . SER E 1 31 ? 130.165 -44.027 14.100 1.00 57.38 492 SER E C 1
ATOM 7414 O O . SER E 1 31 ? 130.557 -44.520 13.043 1.00 57.49 492 SER E O 1
ATOM 7417 N N . ILE E 1 32 ? 129.663 -42.805 14.180 1.00 57.62 493 ILE E N 1
ATOM 7418 C CA . ILE E 1 32 ? 129.501 -41.989 12.996 1.00 57.85 493 ILE E CA 1
ATOM 7419 C C . ILE E 1 32 ? 129.851 -40.556 13.356 1.00 58.21 493 ILE E C 1
ATOM 7420 O O . ILE E 1 32 ? 129.468 -40.072 14.420 1.00 58.36 493 ILE E O 1
ATOM 7425 N N . LYS E 1 33 ? 130.606 -39.890 12.488 1.00 58.50 494 LYS E N 1
ATOM 7426 C CA . LYS E 1 33 ? 130.982 -38.502 12.728 1.00 58.80 494 LYS E CA 1
ATOM 7427 C C . LYS E 1 33 ? 130.351 -37.569 11.713 1.00 58.83 494 LYS E C 1
ATOM 7428 O O . LYS E 1 33 ? 130.112 -37.949 10.572 1.00 58.83 494 LYS E O 1
ATOM 7434 N N . LYS E 1 34 ? 130.086 -36.340 12.132 1.00 59.03 495 LYS E N 1
ATOM 7435 C CA . LYS E 1 34 ? 129.581 -35.325 11.220 1.00 59.23 495 LYS E CA 1
ATOM 7436 C C . LYS E 1 34 ? 130.474 -35.249 9.994 1.00 59.27 495 LYS E C 1
ATOM 7437 O O . LYS E 1 34 ? 131.698 -35.325 10.098 1.00 59.33 495 LYS E O 1
ATOM 7443 N N . ASN E 1 35 ? 129.847 -35.126 8.830 1.00 59.40 496 ASN E N 1
ATOM 7444 C CA . ASN E 1 35 ? 130.566 -35.056 7.557 1.00 59.45 496 ASN E CA 1
ATOM 7445 C C . ASN E 1 35 ? 131.359 -36.315 7.194 1.00 59.39 496 ASN E C 1
ATOM 7446 O O . ASN E 1 35 ? 132.440 -36.235 6.616 1.00 59.49 496 ASN E O 1
ATOM 7451 N N . SER E 1 36 ? 130.822 -37.477 7.536 1.00 59.32 497 SER E N 1
ATOM 7452 C CA . SER E 1 36 ? 131.404 -38.724 7.072 1.00 59.32 497 SER E CA 1
ATOM 7453 C C . SER E 1 36 ? 130.577 -39.247 5.919 1.00 59.05 497 SER E C 1
ATOM 7454 O O . SER E 1 36 ? 129.516 -38.705 5.608 1.00 59.08 497 SER E O 1
ATOM 7457 N N . ASN E 1 37 ? 131.067 -40.302 5.285 1.00 58.69 498 ASN E N 1
ATOM 7458 C CA . ASN E 1 37 ? 130.299 -40.973 4.257 1.00 58.37 498 ASN E CA 1
ATOM 7459 C C . ASN E 1 37 ? 129.802 -42.311 4.753 1.00 57.92 498 ASN E C 1
ATOM 7460 O O . ASN E 1 37 ? 130.504 -43.025 5.462 1.00 57.92 498 ASN E O 1
ATOM 7465 N N . VAL E 1 38 ? 128.581 -42.647 4.377 1.00 57.43 499 VAL E N 1
ATOM 7466 C CA . VAL E 1 38 ? 128.003 -43.908 4.778 1.00 57.00 499 VAL E CA 1
ATOM 7467 C C . VAL E 1 38 ? 127.451 -44.642 3.567 1.00 56.69 499 VAL E C 1
ATOM 7468 O O . VAL E 1 38 ? 127.040 -44.025 2.588 1.00 56.81 499 VAL E O 1
ATOM 7472 N N . LEU E 1 39 ? 127.453 -45.965 3.626 1.00 56.20 500 LEU E N 1
ATOM 7473 C CA . LEU E 1 39 ? 126.893 -46.750 2.545 1.00 55.72 500 LEU E CA 1
ATOM 7474 C C . LEU E 1 39 ? 125.502 -47.209 2.940 1.00 55.52 500 LEU E C 1
ATOM 7475 O O . LEU E 1 39 ? 125.285 -47.642 4.072 1.00 55.55 500 LEU E O 1
ATOM 7480 N N . VAL E 1 40 ? 124.556 -47.099 2.015 1.00 55.11 501 VAL E N 1
ATOM 7481 C CA . VAL E 1 40 ? 123.214 -47.593 2.269 1.00 54.68 501 VAL E CA 1
ATOM 7482 C C . VAL E 1 40 ? 123.066 -48.974 1.661 1.00 54.59 501 VAL E C 1
ATOM 7483 O O . VAL E 1 40 ? 123.005 -49.116 0.443 1.00 54.64 501 VAL E O 1
ATOM 7487 N N . MET E 1 41 ? 123.024 -49.989 2.518 1.00 54.41 502 MET E N 1
ATOM 7488 C CA . MET E 1 41 ? 122.875 -51.370 2.082 1.00 54.23 502 MET E CA 1
ATOM 7489 C C . MET E 1 41 ? 121.425 -51.801 2.152 1.00 54.10 502 MET E C 1
ATOM 7490 O O . MET E 1 41 ? 120.672 -51.320 2.995 1.00 54.08 502 MET E O 1
ATOM 7495 N N . PRO E 1 42 ? 121.033 -52.734 1.281 1.00 54.03 503 PRO E N 1
ATOM 7496 C CA . PRO E 1 42 ? 121.926 -53.406 0.362 1.00 54.09 503 PRO E CA 1
ATOM 7497 C C . PRO E 1 42 ? 122.004 -52.750 -1.013 1.00 54.14 503 PRO E C 1
ATOM 7498 O O . PRO E 1 42 ? 122.648 -53.300 -1.907 1.00 54.13 503 PRO E O 1
ATOM 7502 N N . ILE E 1 43 ? 121.356 -51.599 -1.190 1.00 54.22 504 ILE E N 1
ATOM 7503 C CA . ILE E 1 43 ? 121.338 -50.928 -2.496 1.00 54.23 504 ILE E CA 1
ATOM 7504 C C . ILE E 1 43 ? 122.714 -50.409 -2.900 1.00 54.30 504 ILE E C 1
ATOM 7505 O O . ILE E 1 43 ? 122.931 -50.035 -4.046 1.00 54.28 504 ILE E O 1
ATOM 7510 N N . ASN E 1 44 ? 123.640 -50.402 -1.950 1.00 54.52 505 ASN E N 1
ATOM 7511 C CA . ASN E 1 44 ? 125.004 -49.931 -2.182 1.00 54.82 505 ASN E CA 1
ATOM 7512 C C . ASN E 1 44 ? 125.098 -48.455 -2.577 1.00 55.05 505 ASN E C 1
ATOM 7513 O O . ASN E 1 44 ? 126.028 -48.040 -3.275 1.00 55.12 505 ASN E O 1
ATOM 7518 N N . GLN E 1 45 ? 124.133 -47.669 -2.117 1.00 55.30 506 GLN E N 1
ATOM 7519 C CA . GLN E 1 45 ? 124.134 -46.231 -2.352 1.00 55.46 506 GLN E CA 1
ATOM 7520 C C . GLN E 1 45 ? 125.005 -45.519 -1.320 1.00 55.28 506 GLN E C 1
ATOM 7521 O O . GLN E 1 45 ? 125.061 -45.918 -0.149 1.00 55.28 506 GLN E O 1
ATOM 7527 N N . THR E 1 46 ? 125.672 -44.451 -1.743 1.00 54.94 507 THR E N 1
ATOM 7528 C CA . THR E 1 46 ? 126.498 -43.685 -0.819 1.00 54.61 507 THR E CA 1
ATOM 7529 C C . THR E 1 46 ? 125.852 -42.345 -0.483 1.00 54.37 507 THR E C 1
ATOM 7530 O O . THR E 1 46 ? 125.283 -41.690 -1.353 1.00 54.50 507 THR E O 1
ATOM 7534 N N . LEU E 1 47 ? 125.932 -41.951 0.783 1.00 53.95 508 LEU E N 1
ATOM 7535 C CA . LEU E 1 47 ? 125.384 -40.677 1.228 1.00 53.54 508 LEU E CA 1
ATOM 7536 C C . LEU E 1 47 ? 126.381 -39.950 2.112 1.00 53.55 508 LEU E C 1
ATOM 7537 O O . LEU E 1 47 ? 127.310 -40.555 2.641 1.00 53.40 508 LEU E O 1
ATOM 7542 N N . GLU E 1 48 ? 126.186 -38.646 2.270 1.00 53.70 509 GLU E N 1
ATOM 7543 C CA . GLU E 1 48 ? 127.010 -37.869 3.181 1.00 53.92 509 GLU E CA 1
ATOM 7544 C C . GLU E 1 48 ? 126.206 -37.481 4.409 1.00 53.63 509 GLU E C 1
ATOM 7545 O O . GLU E 1 48 ? 125.073 -36.996 4.306 1.00 53.50 509 GLU E O 1
ATOM 7551 N N . VAL E 1 49 ? 126.800 -37.718 5.572 1.00 53.37 510 VAL E N 1
ATOM 7552 C CA . VAL E 1 49 ? 126.187 -37.344 6.830 1.00 53.03 510 VAL E CA 1
ATOM 7553 C C . VAL E 1 49 ? 126.618 -35.918 7.120 1.00 52.86 510 VAL E C 1
ATOM 7554 O O . VAL E 1 49 ? 127.803 -35.639 7.279 1.00 52.88 510 VAL E O 1
ATOM 7558 N N . THR E 1 50 ? 125.659 -35.005 7.152 1.00 52.64 511 THR E N 1
ATOM 7559 C CA . THR E 1 50 ? 125.992 -33.611 7.347 1.00 52.50 511 THR E CA 1
ATOM 7560 C C . THR E 1 50 ? 125.614 -33.145 8.744 1.00 52.44 511 THR E C 1
ATOM 7561 O O . THR E 1 50 ? 125.893 -32.004 9.115 1.00 52.74 511 THR E O 1
ATOM 7565 N N . ALA E 1 51 ? 124.986 -34.019 9.522 1.00 52.09 512 ALA E N 1
ATOM 7566 C CA . ALA E 1 51 ? 124.577 -33.646 10.869 1.00 51.83 512 ALA E CA 1
ATOM 7567 C C . ALA E 1 51 ? 124.024 -34.823 11.642 1.00 51.69 512 ALA E C 1
ATOM 7568 O O . ALA E 1 51 ? 123.304 -35.651 11.093 1.00 51.72 512 ALA E O 1
ATOM 7570 N N . ILE E 1 52 ? 124.365 -34.894 12.922 1.00 51.57 513 ILE E N 1
ATOM 7571 C CA . ILE E 1 52 ? 123.761 -35.868 13.818 1.00 51.49 513 ILE E CA 1
ATOM 7572 C C . ILE E 1 52 ? 123.036 -35.106 14.921 1.00 51.56 513 ILE E C 1
ATOM 7573 O O . ILE E 1 52 ? 123.557 -34.113 15.427 1.00 51.74 513 ILE E O 1
ATOM 7578 N N . TYR E 1 53 ? 121.839 -35.554 15.289 1.00 51.54 514 TYR E N 1
ATOM 7579 C CA . TYR E 1 53 ? 121.097 -34.914 16.376 1.00 51.78 514 TYR E CA 1
ATOM 7580 C C . TYR E 1 53 ? 120.660 -35.911 17.442 1.00 52.17 514 TYR E C 1
ATOM 7581 O O . TYR E 1 53 ? 120.024 -36.920 17.140 1.00 52.35 514 TYR E O 1
ATOM 7590 N N . ASP E 1 54 ? 120.996 -35.622 18.693 1.00 52.62 515 ASP E N 1
ATOM 7591 C CA . ASP E 1 54 ? 120.630 -36.499 19.792 1.00 53.23 515 ASP E CA 1
ATOM 7592 C C . ASP E 1 54 ? 119.149 -36.356 20.070 1.00 53.49 515 ASP E C 1
ATOM 7593 O O . ASP E 1 54 ? 118.478 -35.521 19.475 1.00 53.43 515 ASP E O 1
ATOM 7598 N N . GLU E 1 55 ? 118.637 -37.160 20.991 1.00 54.01 516 GLU E N 1
ATOM 7599 C CA . GLU E 1 55 ? 117.218 -37.112 21.309 1.00 54.57 516 GLU E CA 1
ATOM 7600 C C . GLU E 1 55 ? 116.781 -35.765 21.888 1.00 54.59 516 GLU E C 1
ATOM 7601 O O . GLU E 1 55 ? 115.597 -35.453 21.926 1.00 54.70 516 GLU E O 1
ATOM 7607 N N . ALA E 1 56 ? 117.733 -34.963 22.338 1.00 54.70 517 ALA E N 1
ATOM 7608 C CA . ALA E 1 56 ? 117.395 -33.653 22.855 1.00 54.86 517 ALA E CA 1
ATOM 7609 C C . ALA E 1 56 ? 117.078 -32.719 21.698 1.00 55.02 517 ALA E C 1
ATOM 7610 O O . ALA E 1 56 ? 116.636 -31.586 21.902 1.00 55.12 517 ALA E O 1
ATOM 7612 N N . ASP E 1 57 ? 117.306 -33.196 20.478 1.00 55.19 518 ASP E N 1
ATOM 7613 C CA . ASP E 1 57 ? 117.185 -32.351 19.294 1.00 55.46 518 ASP E CA 1
ATOM 7614 C C . ASP E 1 57 ? 118.399 -31.439 19.177 1.00 55.48 518 ASP E C 1
ATOM 7615 O O . ASP E 1 57 ? 118.402 -30.488 18.406 1.00 55.47 518 ASP E O 1
ATOM 7620 N N . GLU E 1 58 ? 119.423 -31.734 19.965 1.00 55.66 519 GLU E N 1
ATOM 7621 C CA . GLU E 1 58 ? 120.637 -30.950 19.956 1.00 55.97 519 GLU E CA 1
ATOM 7622 C C . GLU E 1 58 ? 121.636 -31.599 19.012 1.00 55.89 519 GLU E C 1
ATOM 7623 O O . GLU E 1 58 ? 121.747 -32.820 18.965 1.00 55.91 519 GLU E O 1
ATOM 7629 N N . GLU E 1 59 ? 122.349 -30.785 18.242 1.00 55.98 520 GLU E N 1
ATOM 7630 C CA . GLU E 1 59 ? 123.338 -31.313 17.310 1.00 56.07 520 GLU E CA 1
ATOM 7631 C C . GLU E 1 59 ? 124.547 -31.842 18.065 1.00 55.92 520 GLU E C 1
ATOM 7632 O O . GLU E 1 59 ? 124.936 -31.285 19.091 1.00 56.03 520 GLU E O 1
ATOM 7638 N N . ILE E 1 60 ? 125.132 -32.926 17.569 1.00 55.74 521 ILE E N 1
ATOM 7639 C CA . ILE E 1 60 ? 126.353 -33.452 18.168 1.00 55.62 521 ILE E CA 1
ATOM 7640 C C . ILE E 1 60 ? 127.397 -33.803 17.112 1.00 55.65 521 ILE E C 1
ATOM 7641 O O . ILE E 1 60 ? 127.062 -34.100 15.962 1.00 55.80 521 ILE E O 1
ATOM 7646 N N . SER E 1 61 ? 12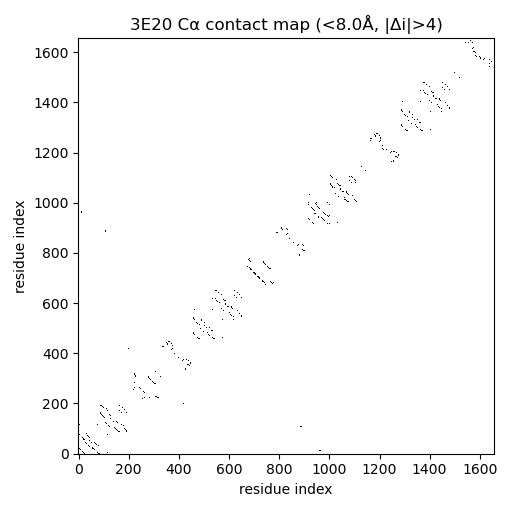8.661 -33.760 17.518 1.00 55.48 522 SER E N 1
ATOM 7647 C CA . SER E 1 61 ? 129.789 -33.960 16.612 1.00 55.28 522 SER E CA 1
ATOM 7648 C C . SER E 1 61 ? 129.903 -35.398 16.127 1.00 54.98 522 SER E C 1
ATOM 7649 O O . SER E 1 61 ? 130.443 -35.660 15.054 1.00 54.88 522 SER E O 1
ATOM 7652 N N . SER E 1 62 ? 129.400 -36.327 16.930 1.00 54.79 523 SER E N 1
ATOM 7653 C CA . SER E 1 62 ? 129.480 -37.747 16.613 1.00 54.58 523 SER E CA 1
ATOM 7654 C C . SER E 1 62 ? 128.604 -38.558 17.555 1.00 54.41 523 SER E C 1
ATOM 7655 O O . SER E 1 62 ? 128.314 -38.132 18.673 1.00 54.41 523 SER E O 1
ATOM 7658 N N . SER E 1 63 ? 128.178 -39.729 17.101 1.00 54.18 524 SER E N 1
ATOM 7659 C CA . SER E 1 63 ? 127.429 -40.629 17.961 1.00 54.07 524 SER E CA 1
ATOM 7660 C C . SER E 1 63 ? 128.041 -42.008 17.932 1.00 53.90 524 SER E C 1
ATOM 7661 O O . SER E 1 63 ? 128.158 -42.619 16.875 1.00 53.87 524 SER E O 1
ATOM 7664 N N . ILE E 1 64 ? 128.452 -42.478 19.103 1.00 53.80 525 ILE E N 1
ATOM 7665 C CA . ILE E 1 64 ? 128.909 -43.842 19.268 1.00 53.77 525 ILE E CA 1
ATOM 7666 C C . ILE E 1 64 ? 127.698 -44.718 19.093 1.00 53.83 525 ILE E C 1
ATOM 7667 O O . ILE E 1 64 ? 126.622 -44.234 18.738 1.00 53.96 525 ILE E O 1
ATOM 7672 N N . CYS E 1 65 ? 127.857 -46.005 19.361 1.00 53.75 526 CYS E N 1
ATOM 7673 C CA . CYS E 1 65 ? 126.745 -46.910 19.192 1.00 53.83 526 CYS E CA 1
ATOM 7674 C C . CYS E 1 65 ? 125.948 -46.987 20.482 1.00 53.59 526 CYS E C 1
ATOM 7675 O O . CYS E 1 65 ? 126.398 -46.522 21.529 1.00 53.53 526 CYS E O 1
ATOM 7678 N N . GLY E 1 66 ? 124.761 -47.576 20.400 1.00 53.41 527 GLY E N 1
ATOM 7679 C CA . GLY E 1 66 ? 123.837 -47.574 21.517 1.00 53.17 527 GLY E CA 1
ATOM 7680 C C . GLY E 1 66 ? 123.049 -46.285 21.485 1.00 53.03 527 GLY E C 1
ATOM 7681 O O . GLY E 1 66 ? 121.964 -46.191 22.057 1.00 53.07 527 GLY E O 1
ATOM 7682 N N . ASP E 1 67 ? 123.604 -45.292 20.798 1.00 52.89 528 ASP E N 1
ATOM 7683 C CA . ASP E 1 67 ? 122.976 -43.986 20.660 1.00 52.76 528 ASP E CA 1
ATOM 7684 C C . ASP E 1 67 ? 121.791 -44.026 19.715 1.00 52.37 528 ASP E C 1
ATOM 7685 O O . ASP E 1 67 ? 121.831 -44.717 18.702 1.00 52.22 528 ASP E O 1
ATOM 7690 N N . GLN E 1 68 ? 120.740 -43.287 20.060 1.00 52.07 529 GLN E N 1
ATOM 7691 C CA . GLN E 1 68 ? 119.578 -43.144 19.195 1.00 51.96 529 GLN E CA 1
ATOM 7692 C C . GLN E 1 68 ? 119.675 -41.813 18.471 1.00 51.76 529 GLN E C 1
ATOM 7693 O O . GLN E 1 68 ? 119.594 -40.763 19.098 1.00 51.97 529 GLN E O 1
ATOM 7699 N N . VAL E 1 69 ? 119.849 -41.844 17.155 1.00 51.46 530 VAL E N 1
ATOM 7700 C CA . VAL E 1 69 ? 120.175 -40.624 16.434 1.00 51.11 530 VAL E CA 1
ATOM 7701 C C . VAL E 1 69 ? 119.294 -40.373 15.230 1.00 51.38 530 VAL E C 1
ATOM 7702 O O . VAL E 1 69 ? 118.778 -41.309 14.618 1.00 51.49 530 VAL E O 1
ATOM 7706 N N . ARG E 1 70 ? 119.128 -39.092 14.908 1.00 51.50 531 ARG E N 1
ATOM 7707 C CA . ARG E 1 70 ? 118.551 -38.659 13.643 1.00 51.57 531 ARG E CA 1
ATOM 7708 C C . ARG E 1 70 ? 119.667 -38.082 12.788 1.00 51.99 531 ARG E C 1
ATOM 7709 O O . ARG E 1 70 ? 120.348 -37.156 13.208 1.00 52.12 531 ARG E O 1
ATOM 7717 N N . LEU E 1 71 ? 119.871 -38.642 11.601 1.00 52.57 532 LEU E N 1
ATOM 7718 C CA . LEU E 1 71 ? 120.937 -38.188 10.713 1.00 53.22 532 LEU E CA 1
ATOM 7719 C C . LEU E 1 71 ? 120.394 -37.394 9.535 1.00 53.93 532 LEU E C 1
ATOM 7720 O O . LEU E 1 71 ? 119.360 -37.739 8.968 1.00 54.14 532 LEU E O 1
ATOM 7725 N N . ARG E 1 72 ? 121.098 -36.331 9.165 1.00 54.74 533 ARG E N 1
ATOM 7726 C CA . ARG E 1 72 ? 120.758 -35.585 7.966 1.00 55.59 533 ARG E CA 1
ATOM 7727 C C . ARG E 1 72 ? 121.748 -35.931 6.864 1.00 56.27 533 ARG E C 1
ATOM 7728 O O . ARG E 1 72 ? 122.954 -35.721 7.002 1.00 56.30 533 ARG E O 1
ATOM 7736 N N . VAL E 1 73 ? 121.229 -36.473 5.770 1.00 57.25 534 VAL E N 1
ATOM 7737 C CA . VAL E 1 73 ? 122.070 -37.010 4.710 1.00 58.14 534 VAL E CA 1
ATOM 7738 C C . VAL E 1 73 ? 121.920 -36.240 3.405 1.00 58.86 534 VAL E C 1
ATOM 7739 O O . VAL E 1 73 ? 120.898 -35.597 3.146 1.00 58.92 534 VAL E O 1
ATOM 7743 N N . ARG E 1 74 ? 122.956 -36.320 2.583 1.00 59.75 535 ARG E N 1
ATOM 7744 C CA . ARG E 1 74 ? 122.976 -35.635 1.304 1.00 60.63 535 ARG E CA 1
ATOM 7745 C C . ARG E 1 74 ? 123.424 -36.598 0.211 1.00 61.09 535 ARG E C 1
ATOM 7746 O O . ARG E 1 74 ? 124.482 -37.219 0.308 1.00 61.27 535 ARG E O 1
ATOM 7754 N N . GLY E 1 75 ? 122.614 -36.722 -0.830 1.00 61.58 536 GLY E N 1
ATOM 7755 C CA . GLY E 1 75 ? 122.947 -37.590 -1.945 1.00 62.18 536 GLY E CA 1
ATOM 7756 C C . GLY E 1 75 ? 121.674 -38.174 -2.496 1.00 62.68 536 GLY E C 1
ATOM 7757 O O . GLY E 1 75 ? 120.601 -37.982 -1.924 1.00 62.78 536 GLY E O 1
ATOM 7758 N N . ASP E 1 76 ? 121.781 -38.882 -3.611 1.00 63.16 537 ASP E N 1
ATOM 7759 C CA . ASP E 1 76 ? 120.627 -39.565 -4.161 1.00 63.68 537 ASP E CA 1
ATOM 7760 C C . ASP E 1 76 ? 120.134 -40.578 -3.130 1.00 63.88 537 ASP E C 1
ATOM 7761 O O . ASP E 1 76 ? 120.897 -41.422 -2.666 1.00 63.88 537 ASP E O 1
ATOM 7766 N N . ASP E 1 77 ? 118.864 -40.480 -2.754 1.00 64.18 538 ASP E N 1
ATOM 7767 C CA . ASP E 1 77 ? 118.339 -41.327 -1.689 1.00 64.50 538 ASP E CA 1
ATOM 7768 C C . ASP E 1 77 ? 116.923 -41.816 -1.967 1.00 64.56 538 ASP E C 1
ATOM 7769 O O . ASP E 1 77 ? 116.312 -42.473 -1.123 1.00 64.66 538 ASP E O 1
ATOM 7774 N N . SER E 1 78 ? 116.398 -41.491 -3.143 1.00 64.52 539 SER E N 1
ATOM 7775 C CA . SER E 1 78 ? 115.034 -41.860 -3.478 1.00 64.48 539 SER E CA 1
ATOM 7776 C C . SER E 1 78 ? 114.847 -43.364 -3.372 1.00 64.42 539 SER E C 1
ATOM 7777 O O . SER E 1 78 ? 113.749 -43.872 -3.588 1.00 64.47 539 SER E O 1
ATOM 7780 N N . ASP E 1 79 ? 115.923 -44.075 -3.050 1.00 64.32 540 ASP E N 1
ATOM 7781 C CA . ASP E 1 79 ? 115.869 -45.532 -2.938 1.00 64.27 540 ASP E CA 1
ATOM 7782 C C . ASP E 1 79 ? 115.979 -46.007 -1.498 1.00 63.80 540 ASP E C 1
ATOM 7783 O O . ASP E 1 79 ? 115.509 -47.097 -1.159 1.00 63.87 540 ASP E O 1
ATOM 7788 N N . VAL E 1 80 ? 116.614 -45.195 -0.659 1.00 63.17 541 VAL E N 1
ATOM 7789 C CA . VAL E 1 80 ? 116.758 -45.518 0.754 1.00 62.43 541 VAL E CA 1
ATOM 7790 C C . VAL E 1 80 ? 115.391 -45.626 1.398 1.00 61.97 541 VAL E C 1
ATOM 7791 O O . VAL E 1 80 ? 114.630 -44.661 1.423 1.00 62.05 541 VAL E O 1
ATOM 7795 N N . GLN E 1 81 ? 115.071 -46.803 1.911 1.00 61.28 542 GLN E N 1
ATOM 7796 C CA . GLN E 1 81 ? 113.790 -46.988 2.561 1.00 60.63 542 GLN E CA 1
ATOM 7797 C C . GLN E 1 81 ? 113.946 -47.646 3.916 1.00 59.94 542 GLN E C 1
ATOM 7798 O O . GLN E 1 81 ? 115.000 -48.180 4.253 1.00 59.82 542 GLN E O 1
ATOM 7804 N N . THR E 1 82 ? 112.871 -47.598 4.686 1.00 59.24 543 THR E N 1
ATOM 7805 C CA . THR E 1 82 ? 112.880 -48.047 6.064 1.00 58.57 543 THR E CA 1
ATOM 7806 C C . THR E 1 82 ? 113.198 -49.531 6.175 1.00 58.01 543 THR E C 1
ATOM 7807 O O . THR E 1 82 ? 112.376 -50.369 5.827 1.00 58.16 543 THR E O 1
ATOM 7811 N N . GLY E 1 83 ? 114.392 -49.855 6.653 1.00 57.36 544 GLY E N 1
ATOM 7812 C CA . GLY E 1 83 ? 114.807 -51.246 6.753 1.00 56.70 544 GLY E CA 1
ATOM 7813 C C . GLY E 1 83 ? 116.183 -51.490 6.167 1.00 56.35 544 GLY E C 1
ATOM 7814 O O . GLY E 1 83 ? 116.854 -52.460 6.519 1.00 56.17 544 GLY E O 1
ATOM 7815 N N . TYR E 1 84 ? 116.609 -50.620 5.257 1.00 56.08 545 TYR E N 1
ATOM 7816 C CA . TYR E 1 84 ? 117.974 -50.686 4.762 1.00 55.92 545 TYR E CA 1
ATOM 7817 C C . TYR E 1 84 ? 118.898 -50.309 5.908 1.00 55.81 545 TYR E C 1
ATOM 7818 O O . TYR E 1 84 ? 118.437 -49.816 6.935 1.00 56.00 545 TYR E O 1
ATOM 7827 N N . VAL E 1 85 ? 120.197 -50.523 5.746 1.00 55.55 546 VAL E N 1
ATOM 7828 C CA . VAL E 1 85 ? 121.111 -50.285 6.851 1.00 55.44 546 VAL E CA 1
ATOM 7829 C C . VAL E 1 85 ? 122.278 -49.376 6.497 1.00 55.72 546 VAL E C 1
ATOM 7830 O O . VAL E 1 85 ? 123.021 -49.658 5.566 1.00 55.85 546 VAL E O 1
ATOM 7834 N N . LEU E 1 86 ? 122.442 -48.287 7.244 1.00 56.04 547 LEU E N 1
ATOM 7835 C CA . LEU E 1 86 ? 123.612 -47.428 7.083 1.00 56.33 547 LEU E CA 1
ATOM 7836 C C . LEU E 1 86 ? 124.834 -48.143 7.627 1.00 56.70 547 LEU E C 1
ATOM 7837 O O . LEU E 1 86 ? 124.791 -48.697 8.722 1.00 56.76 547 LEU E O 1
ATOM 7842 N N . THR E 1 87 ? 125.925 -48.124 6.870 1.00 57.17 548 THR E N 1
ATOM 7843 C CA . THR E 1 87 ? 127.140 -48.803 7.288 1.00 57.71 548 THR E CA 1
ATOM 7844 C C . THR E 1 87 ? 128.372 -48.127 6.722 1.00 58.17 548 THR E C 1
ATOM 7845 O O . THR E 1 87 ? 128.267 -47.276 5.843 1.00 58.16 548 THR E O 1
ATOM 7849 N N . SER E 1 88 ? 129.541 -48.517 7.222 1.00 58.92 549 SER E N 1
ATOM 7850 C CA . SER E 1 88 ? 130.809 -47.967 6.734 1.00 59.69 549 SER E CA 1
ATOM 7851 C C . SER E 1 88 ? 131.217 -48.594 5.406 1.00 60.10 549 SER E C 1
ATOM 7852 O O . SER E 1 88 ? 131.087 -49.803 5.213 1.00 60.16 549 SER E O 1
ATOM 7855 N N . THR E 1 89 ? 131.723 -47.770 4.497 1.00 60.63 550 THR E N 1
ATOM 7856 C CA . THR E 1 89 ? 132.159 -48.261 3.196 1.00 61.23 550 THR E CA 1
ATOM 7857 C C . THR E 1 89 ? 133.444 -49.079 3.308 1.00 61.49 550 THR E C 1
ATOM 7858 O O . THR E 1 89 ? 133.954 -49.581 2.312 1.00 61.48 550 THR E O 1
ATOM 7862 N N . LYS E 1 90 ? 133.970 -49.198 4.524 1.00 61.93 551 LYS E N 1
ATOM 7863 C CA . LYS E 1 90 ? 135.136 -50.040 4.769 1.00 62.25 551 LYS E CA 1
ATOM 7864 C C . LYS E 1 90 ? 134.692 -51.494 4.881 1.00 62.33 551 LYS E C 1
ATOM 7865 O O . LYS E 1 90 ? 135.021 -52.307 4.020 1.00 62.49 551 LYS E O 1
ATOM 7871 N N . ASN E 1 91 ? 133.947 -51.822 5.937 1.00 62.31 552 ASN E N 1
ATOM 7872 C CA . ASN E 1 91 ? 133.369 -53.159 6.075 1.00 62.30 552 ASN E CA 1
ATOM 7873 C C . ASN E 1 91 ? 131.871 -53.041 6.157 1.00 62.01 552 ASN E C 1
ATOM 7874 O O . ASN E 1 91 ? 131.320 -52.975 7.250 1.00 62.21 552 ASN E O 1
ATOM 7879 N N . PRO E 1 92 ? 131.199 -53.005 5.006 1.00 61.70 553 PRO E N 1
ATOM 7880 C CA . PRO E 1 92 ? 129.747 -52.853 5.022 1.00 61.45 553 PRO E CA 1
ATOM 7881 C C . PRO E 1 92 ? 129.047 -54.064 5.646 1.00 61.13 553 PRO E C 1
ATOM 7882 O O . PRO E 1 92 ? 129.508 -55.199 5.490 1.00 61.20 553 PRO E O 1
ATOM 7886 N N . VAL E 1 93 ? 127.950 -53.819 6.354 1.00 60.56 554 VAL E N 1
ATOM 7887 C CA . VAL E 1 93 ? 127.126 -54.901 6.843 1.00 60.08 554 VAL E CA 1
ATOM 7888 C C . VAL E 1 93 ? 126.769 -55.799 5.667 1.00 59.96 554 VAL E C 1
ATOM 7889 O O . VAL E 1 93 ? 126.553 -55.324 4.553 1.00 59.97 554 VAL E O 1
ATOM 7893 N N . HIS E 1 94 ? 126.716 -57.101 5.910 1.00 59.78 555 HIS E N 1
ATOM 7894 C CA . HIS E 1 94 ? 126.415 -58.053 4.853 1.00 59.58 555 HIS E CA 1
ATOM 7895 C C . HIS E 1 94 ? 124.937 -58.033 4.480 1.00 59.41 555 HIS E C 1
ATOM 7896 O O . HIS E 1 94 ? 124.090 -57.644 5.280 1.00 59.49 555 HIS E O 1
ATOM 7903 N N . ALA E 1 95 ? 124.633 -58.456 3.261 1.00 59.20 556 ALA E N 1
ATOM 7904 C CA . ALA E 1 95 ? 123.251 -58.684 2.854 1.00 59.06 556 ALA E CA 1
ATOM 7905 C C . ALA E 1 95 ? 123.170 -59.914 1.941 1.00 59.05 556 ALA E C 1
ATOM 7906 O O . ALA E 1 95 ? 124.189 -60.382 1.422 1.00 59.12 556 ALA E O 1
ATOM 7908 N N . THR E 1 96 ? 121.966 -60.443 1.746 1.00 58.92 557 THR E N 1
ATOM 7909 C CA . THR E 1 96 ? 121.821 -61.722 1.063 1.00 58.80 557 THR E CA 1
ATOM 7910 C C . THR E 1 96 ? 120.361 -62.079 0.805 1.00 58.75 557 THR E C 1
ATOM 7911 O O . THR E 1 96 ? 119.454 -61.442 1.337 1.00 58.83 557 THR E O 1
ATOM 7915 N N . THR E 1 97 ? 120.143 -63.113 -0.001 1.00 58.56 558 THR E N 1
ATOM 7916 C CA . THR E 1 97 ? 118.808 -63.665 -0.185 1.00 58.41 558 THR E CA 1
ATOM 7917 C C . THR E 1 97 ? 118.771 -65.115 0.289 1.00 58.48 558 THR E C 1
ATOM 7918 O O . THR E 1 97 ? 117.717 -65.752 0.311 1.00 58.52 558 THR E O 1
ATOM 7922 N N . ARG E 1 98 ? 119.936 -65.629 0.666 1.00 58.49 559 ARG E N 1
ATOM 7923 C CA . ARG E 1 98 ? 120.048 -66.987 1.172 1.00 58.59 559 ARG E CA 1
ATOM 7924 C C . ARG E 1 98 ? 120.809 -66.998 2.481 1.00 58.31 559 ARG E C 1
ATOM 7925 O O . ARG E 1 98 ? 121.916 -66.468 2.566 1.00 58.22 559 ARG E O 1
ATOM 7933 N N . PHE E 1 99 ? 120.222 -67.609 3.502 1.00 58.07 560 PHE E N 1
ATOM 7934 C CA . PHE E 1 99 ? 120.927 -67.778 4.758 1.00 57.91 560 PHE E CA 1
ATOM 7935 C C . PHE E 1 99 ? 120.445 -69.005 5.500 1.00 57.89 560 PHE E C 1
ATOM 7936 O O . PHE E 1 99 ? 119.364 -69.519 5.228 1.00 57.97 560 PHE E O 1
ATOM 7944 N N . ILE E 1 100 ? 121.269 -69.477 6.430 1.00 57.77 561 ILE E N 1
ATOM 7945 C CA . ILE E 1 100 ? 120.939 -70.629 7.242 1.00 57.63 561 ILE E CA 1
ATOM 7946 C C . ILE E 1 100 ? 120.810 -70.201 8.692 1.00 57.67 561 ILE E C 1
ATOM 7947 O O . ILE E 1 100 ? 121.645 -69.454 9.202 1.00 57.71 561 ILE E O 1
ATOM 7952 N N . ALA E 1 101 ? 119.762 -70.679 9.356 1.00 57.69 562 ALA E N 1
ATOM 7953 C CA . ALA E 1 101 ? 119.435 -70.213 10.696 1.00 57.65 562 ALA E CA 1
ATOM 7954 C C . ALA E 1 101 ? 118.812 -71.299 11.561 1.00 57.61 562 ALA E C 1
ATOM 7955 O O . ALA E 1 101 ? 118.036 -72.115 11.081 1.00 57.50 562 ALA E O 1
ATOM 7957 N N . GLN E 1 102 ? 119.151 -71.305 12.844 1.00 57.78 563 GLN E N 1
ATOM 7958 C CA . GLN E 1 102 ? 118.366 -72.061 13.807 1.00 58.06 563 GLN E CA 1
ATOM 7959 C C . GLN E 1 102 ? 116.988 -71.434 13.874 1.00 58.08 563 GLN E C 1
ATOM 7960 O O . GLN E 1 102 ? 116.839 -70.218 13.723 1.00 58.40 563 GLN E O 1
ATOM 7966 N N . ILE E 1 103 ? 115.978 -72.256 14.105 1.00 57.82 564 ILE E N 1
ATOM 7967 C CA . ILE E 1 103 ? 114.626 -71.745 14.185 1.00 57.48 564 ILE E CA 1
ATOM 7968 C C . ILE E 1 103 ? 113.851 -72.530 15.211 1.00 57.59 564 ILE E C 1
ATOM 7969 O O . ILE E 1 103 ? 113.729 -73.741 15.108 1.00 57.73 564 ILE E O 1
ATOM 7974 N N . ALA E 1 104 ? 113.335 -71.845 16.215 1.00 57.66 565 ALA E N 1
ATOM 7975 C CA . ALA E 1 104 ? 112.467 -72.500 17.159 1.00 57.85 565 ALA E CA 1
ATOM 7976 C C . ALA E 1 104 ? 111.047 -72.289 16.687 1.00 58.02 565 ALA E C 1
ATOM 7977 O O . ALA E 1 104 ? 110.551 -71.167 16.699 1.00 58.02 565 ALA E O 1
ATOM 7979 N N . ILE E 1 105 ? 110.393 -73.354 16.242 1.00 58.32 566 ILE E N 1
ATOM 7980 C CA . ILE E 1 105 ? 108.986 -73.235 15.885 1.00 58.62 566 ILE E CA 1
ATOM 7981 C C . ILE E 1 105 ? 108.182 -73.048 17.159 1.00 59.13 566 ILE E C 1
ATOM 7982 O O . ILE E 1 105 ? 108.408 -73.729 18.155 1.00 59.23 566 ILE E O 1
ATOM 7987 N N . LEU E 1 106 ? 107.249 -72.115 17.140 1.00 59.78 567 LEU E N 1
ATOM 7988 C CA . LEU E 1 106 ? 106.454 -71.890 18.324 1.00 60.56 567 LEU E CA 1
ATOM 7989 C C . LEU E 1 106 ? 104.982 -72.179 18.067 1.00 61.24 567 LEU E C 1
ATOM 7990 O O . LEU E 1 106 ? 104.433 -73.145 18.595 1.00 61.40 567 LEU E O 1
ATOM 7995 N N . GLU E 1 107 ? 104.344 -71.359 17.243 1.00 61.98 568 GLU E N 1
ATOM 7996 C CA . GLU E 1 107 ? 102.920 -71.523 17.029 1.00 62.72 568 GLU E CA 1
ATOM 7997 C C . GLU E 1 107 ? 102.551 -71.868 15.599 1.00 62.88 568 GLU E C 1
ATOM 7998 O O . GLU E 1 107 ? 101.973 -71.067 14.891 1.00 63.15 568 GLU E O 1
ATOM 8004 N N . LEU E 1 108 ? 102.879 -73.067 15.172 1.00 63.09 569 LEU E N 1
ATOM 8005 C CA . LEU E 1 108 ? 102.463 -73.483 13.856 1.00 63.43 569 LEU E CA 1
ATOM 8006 C C . LEU E 1 108 ? 101.056 -74.047 13.915 1.00 63.76 569 LEU E C 1
ATOM 8007 O O . LEU E 1 108 ? 100.686 -74.734 14.860 1.00 63.94 569 LEU E O 1
ATOM 8012 N N . PRO E 1 109 ? 100.258 -73.779 12.890 1.00 64.04 570 PRO E N 1
ATOM 8013 C CA . PRO E 1 109 ? 98.891 -74.271 12.975 1.00 64.14 570 PRO E CA 1
ATOM 8014 C C . PRO E 1 109 ? 98.759 -75.687 12.475 1.00 64.19 570 PRO E C 1
ATOM 8015 O O . PRO E 1 109 ? 97.767 -76.354 12.777 1.00 64.38 570 PRO E O 1
ATOM 8019 N N . SER E 1 110 ? 99.676 -76.112 11.612 1.00 64.07 571 SER E N 1
ATOM 8020 C CA . SER E 1 110 ? 100.200 -77.485 11.676 1.00 63.99 571 SER E CA 1
ATOM 8021 C C . SER E 1 110 ? 101.639 -77.601 11.181 1.00 63.84 571 SER E C 1
ATOM 8022 O O . SER E 1 110 ? 102.558 -77.060 11.779 1.00 64.09 571 SER E O 1
ATOM 8025 N N . ILE E 1 111 ? 101.827 -78.334 10.088 1.00 63.44 572 ILE E N 1
ATOM 8026 C CA . ILE E 1 111 ? 103.167 -78.738 9.657 1.00 63.02 572 ILE E CA 1
ATOM 8027 C C . ILE E 1 111 ? 103.917 -77.665 8.854 1.00 62.76 572 ILE E C 1
ATOM 8028 O O . ILE E 1 111 ? 103.309 -76.760 8.290 1.00 62.75 572 ILE E O 1
ATOM 8033 N N . LEU E 1 112 ? 105.240 -77.788 8.806 1.00 62.45 573 LEU E N 1
ATOM 8034 C CA . LEU E 1 112 ? 106.112 -76.783 8.201 1.00 62.30 573 LEU E CA 1
ATOM 8035 C C . LEU E 1 112 ? 107.143 -77.467 7.294 1.00 62.31 573 LEU E C 1
ATOM 8036 O O . LEU E 1 112 ? 107.989 -78.212 7.786 1.00 62.46 573 LEU E O 1
ATOM 8041 N N . THR E 1 113 ? 107.077 -77.234 5.981 1.00 62.16 574 THR E N 1
ATOM 8042 C CA . THR E 1 113 ? 107.927 -77.985 5.031 1.00 62.05 574 THR E CA 1
ATOM 8043 C C . THR E 1 113 ? 108.383 -77.209 3.804 1.00 61.81 574 THR E C 1
ATOM 8044 O O . THR E 1 113 ? 107.564 -76.761 3.003 1.00 61.84 574 THR E O 1
ATOM 8048 N N . THR E 1 114 ? 109.693 -77.109 3.631 1.00 61.54 575 THR E N 1
ATOM 8049 C CA . THR E 1 114 ? 110.271 -76.442 2.465 1.00 61.48 575 THR E CA 1
ATOM 8050 C C . THR E 1 114 ? 109.435 -75.300 1.862 1.00 61.47 575 THR E C 1
ATOM 8051 O O . THR E 1 114 ? 109.843 -74.132 1.911 1.00 61.67 575 THR E O 1
ATOM 8055 N N . GLY E 1 115 ? 108.283 -75.626 1.283 1.00 61.17 576 GLY E N 1
ATOM 8056 C CA . GLY E 1 115 ? 107.453 -74.599 0.653 1.00 60.72 576 GLY E CA 1
ATOM 8057 C C . GLY E 1 115 ? 107.111 -73.407 1.543 1.00 60.39 576 GLY E C 1
ATOM 8058 O O . GLY E 1 115 ? 106.852 -72.302 1.048 1.00 60.38 576 GLY E O 1
ATOM 8059 N N . TYR E 1 116 ? 107.118 -73.627 2.857 1.00 59.96 577 TYR E N 1
ATOM 8060 C CA . TYR E 1 116 ? 106.580 -72.655 3.806 1.00 59.55 577 TYR E CA 1
ATOM 8061 C C . TYR E 1 116 ? 107.070 -71.248 3.552 1.00 59.42 577 TYR E C 1
ATOM 8062 O O . TYR E 1 116 ? 108.273 -70.995 3.528 1.00 59.48 577 TYR E O 1
ATOM 8071 N N . SER E 1 117 ? 106.118 -70.338 3.375 1.00 59.10 578 SER E N 1
ATOM 8072 C CA . SER E 1 117 ? 106.411 -68.928 3.210 1.00 58.74 578 SER E CA 1
ATOM 8073 C C . SER E 1 117 ? 105.781 -68.149 4.350 1.00 58.51 578 SER E C 1
ATOM 8074 O O . SER E 1 117 ? 104.774 -68.570 4.909 1.00 58.53 578 SER E O 1
ATOM 8077 N N . CYS E 1 118 ? 106.376 -67.014 4.698 1.00 58.23 579 CYS E N 1
ATOM 8078 C CA . CYS E 1 118 ? 105.793 -66.129 5.701 1.00 58.03 579 CYS E CA 1
ATOM 8079 C C . CYS E 1 118 ? 106.571 -64.821 5.835 1.00 57.84 579 CYS E C 1
ATOM 8080 O O . CYS E 1 118 ? 107.463 -64.530 5.042 1.00 58.06 579 CYS E O 1
ATOM 8083 N N . VAL E 1 119 ? 106.223 -64.030 6.842 1.00 57.54 580 VAL E N 1
ATOM 8084 C CA . VAL E 1 119 ? 106.828 -62.715 7.039 1.00 57.14 580 VAL E CA 1
ATOM 8085 C C . VAL E 1 119 ? 107.934 -62.776 8.078 1.00 57.03 580 VAL E C 1
ATOM 8086 O O . VAL E 1 119 ? 107.711 -63.230 9.198 1.00 57.06 580 VAL E O 1
ATOM 8090 N N . MET E 1 120 ? 109.125 -62.313 7.715 1.00 56.88 581 MET E N 1
ATOM 8091 C CA . MET E 1 120 ? 110.243 -62.287 8.650 1.00 56.81 581 MET E CA 1
ATOM 8092 C C . MET E 1 120 ? 110.541 -60.877 9.122 1.00 56.99 581 MET E C 1
ATOM 8093 O O . MET E 1 120 ? 110.599 -59.955 8.323 1.00 57.03 581 MET E O 1
ATOM 8098 N N . HIS E 1 121 ? 110.752 -60.720 10.421 1.00 57.27 582 HIS E N 1
ATOM 8099 C CA . HIS E 1 121 ? 111.117 -59.436 10.990 1.00 57.59 582 HIS E CA 1
ATOM 8100 C C . HIS E 1 121 ? 112.526 -59.512 11.555 1.00 58.00 582 HIS E C 1
ATOM 8101 O O . HIS E 1 121 ? 112.714 -60.027 12.659 1.00 58.03 582 HIS E O 1
ATOM 8108 N N . ILE E 1 122 ? 113.513 -59.009 10.809 1.00 58.45 583 ILE E N 1
ATOM 8109 C CA . ILE E 1 122 ? 114.909 -59.160 11.225 1.00 59.01 583 ILE E CA 1
ATOM 8110 C C . ILE E 1 122 ? 115.398 -58.067 12.144 1.00 59.49 583 ILE E C 1
ATOM 8111 O O . ILE E 1 122 ? 115.942 -58.355 13.212 1.00 60.35 583 ILE E O 1
ATOM 8116 N N . HIS E 1 123 ? 115.251 -56.817 11.737 1.00 59.35 584 HIS E N 1
ATOM 8117 C CA . HIS E 1 123 ? 115.479 -55.733 12.675 1.00 59.27 584 HIS E CA 1
ATOM 8118 C C . HIS E 1 123 ? 114.522 -54.654 12.278 1.00 59.57 584 HIS E C 1
ATOM 8119 O O . HIS E 1 123 ? 113.326 -54.899 12.152 1.00 59.94 584 HIS E O 1
ATOM 8126 N N . THR E 1 124 ? 115.051 -53.465 12.049 1.00 59.63 585 THR E N 1
ATOM 8127 C CA . THR E 1 124 ? 114.259 -52.376 11.533 1.00 59.61 585 THR E CA 1
ATOM 8128 C C . THR E 1 124 ? 113.501 -52.797 10.272 1.00 59.71 585 THR E C 1
ATOM 8129 O O . THR E 1 124 ? 112.577 -52.115 9.845 1.00 59.54 585 THR E O 1
ATOM 8133 N N . ALA E 1 125 ? 113.885 -53.937 9.696 1.00 60.19 586 ALA E N 1
ATOM 8134 C CA . ALA E 1 125 ? 113.347 -54.399 8.405 1.00 60.56 586 ALA E CA 1
ATOM 8135 C C . ALA E 1 125 ? 112.318 -55.522 8.497 1.00 60.80 586 ALA E C 1
ATOM 8136 O O . ALA E 1 125 ? 112.348 -56.336 9.423 1.00 60.90 586 ALA E O 1
ATOM 8138 N N . VAL E 1 126 ? 111.426 -55.562 7.510 1.00 61.06 587 VAL E N 1
ATOM 8139 C CA . VAL E 1 126 ? 110.427 -56.618 7.404 1.00 61.43 587 VAL E CA 1
ATOM 8140 C C . VAL E 1 126 ? 110.354 -57.133 5.981 1.00 61.93 587 VAL E C 1
ATOM 8141 O O . VAL E 1 126 ? 110.382 -56.360 5.023 1.00 62.12 587 VAL E O 1
ATOM 8145 N N . GLU E 1 127 ? 110.257 -58.448 5.843 1.00 62.52 588 GLU E N 1
ATOM 8146 C CA . GLU E 1 127 ? 110.522 -59.054 4.563 1.00 63.18 588 GLU E CA 1
ATOM 8147 C C . GLU E 1 127 ? 109.855 -60.399 4.393 1.00 63.28 588 GLU E C 1
ATOM 8148 O O . GLU E 1 127 ? 109.788 -61.209 5.308 1.00 63.34 588 GLU E O 1
ATOM 8154 N N . GLU E 1 128 ? 109.361 -60.623 3.192 1.00 63.55 589 GLU E N 1
ATOM 8155 C CA . GLU E 1 128 ? 108.694 -61.846 2.872 1.00 63.80 589 GLU E CA 1
ATOM 8156 C C . GLU E 1 128 ? 109.735 -62.973 2.741 1.00 63.24 589 GLU E C 1
ATOM 8157 O O . GLU E 1 128 ? 110.789 -62.789 2.133 1.00 63.23 589 GLU E O 1
ATOM 8163 N N . VAL E 1 129 ? 109.454 -64.140 3.317 1.00 62.79 590 VAL E N 1
ATOM 8164 C CA . VAL E 1 129 ? 110.472 -65.196 3.389 1.00 62.35 590 VAL E CA 1
ATOM 8165 C C . VAL E 1 129 ? 109.894 -66.606 3.282 1.00 62.26 590 VAL E C 1
ATOM 8166 O O . VAL E 1 129 ? 108.793 -66.880 3.764 1.00 62.30 590 VAL E O 1
ATOM 8170 N N . SER E 1 130 ? 110.659 -67.502 2.667 1.00 61.90 591 SER E N 1
ATOM 8171 C CA . SER E 1 130 ? 110.240 -68.885 2.508 1.00 61.57 591 SER E CA 1
ATOM 8172 C C . SER E 1 130 ? 111.402 -69.830 2.810 1.00 61.41 591 SER E C 1
ATOM 8173 O O . SER E 1 130 ? 112.568 -69.466 2.652 1.00 61.45 591 SER E O 1
ATOM 8176 N N . PHE E 1 131 ? 111.076 -71.043 3.245 1.00 61.08 592 PHE E N 1
ATOM 8177 C CA . PHE E 1 131 ? 112.084 -72.041 3.546 1.00 60.79 592 PHE E CA 1
ATOM 8178 C C . PHE E 1 131 ? 112.551 -72.748 2.284 1.00 60.85 592 PHE E C 1
ATOM 8179 O O . PHE E 1 131 ? 111.739 -73.226 1.494 1.00 60.92 592 PHE E O 1
ATOM 8187 N N . ALA E 1 132 ? 113.861 -72.824 2.089 1.00 60.88 593 ALA E N 1
ATOM 8188 C CA . ALA E 1 132 ? 114.388 -73.601 0.984 1.00 61.03 593 ALA E CA 1
ATOM 8189 C C . ALA E 1 132 ? 114.444 -75.064 1.394 1.00 61.25 593 ALA E C 1
ATOM 8190 O O . ALA E 1 132 ? 113.756 -75.897 0.810 1.00 61.40 593 ALA E O 1
ATOM 8192 N N . LYS E 1 133 ? 115.253 -75.370 2.409 1.00 61.44 594 LYS E N 1
ATOM 8193 C CA . LYS E 1 133 ? 115.444 -76.749 2.867 1.00 61.64 594 LYS E CA 1
ATOM 8194 C C . LYS E 1 133 ? 115.502 -76.818 4.386 1.00 61.55 594 LYS E C 1
ATOM 8195 O O . LYS E 1 133 ? 115.864 -75.839 5.037 1.00 61.70 594 LYS E O 1
ATOM 8201 N N . LEU E 1 134 ? 115.153 -77.976 4.947 1.00 61.34 595 LEU E N 1
ATOM 8202 C CA . LEU E 1 134 ? 115.367 -78.235 6.371 1.00 61.12 595 LEU E CA 1
ATOM 8203 C C . LEU E 1 134 ? 116.589 -79.116 6.521 1.00 61.19 595 LEU E C 1
ATOM 8204 O O . LEU E 1 134 ? 116.599 -80.242 6.045 1.00 61.24 595 LEU E O 1
ATOM 8209 N N . LEU E 1 135 ? 117.619 -78.613 7.188 1.00 61.36 596 LEU E N 1
ATOM 8210 C CA . LEU E 1 135 ? 118.903 -79.310 7.218 1.00 61.58 596 LEU E CA 1
ATOM 8211 C C . LEU E 1 135 ? 119.053 -80.292 8.377 1.00 61.68 596 LEU E C 1
ATOM 8212 O O . LEU E 1 135 ? 119.639 -81.355 8.225 1.00 61.62 596 LEU E O 1
ATOM 8217 N N . HIS E 1 136 ? 118.547 -79.913 9.544 1.00 62.07 597 HIS E N 1
ATOM 8218 C CA . HIS E 1 136 ? 118.618 -80.765 10.722 1.00 62.49 597 HIS E CA 1
ATOM 8219 C C . HIS E 1 136 ? 117.450 -80.509 11.658 1.00 62.91 597 HIS E C 1
ATOM 8220 O O . HIS E 1 136 ? 116.703 -79.545 11.514 1.00 63.05 597 HIS E O 1
ATOM 8227 N N . LYS E 1 137 ? 117.296 -81.398 12.621 1.00 63.48 598 LYS E N 1
ATOM 8228 C CA . LYS E 1 137 ? 116.450 -81.143 13.759 1.00 64.16 598 LYS E CA 1
ATOM 8229 C C . LYS E 1 137 ? 117.436 -81.011 14.905 1.00 64.80 598 LYS E C 1
ATOM 8230 O O . LYS E 1 137 ? 118.611 -81.321 14.739 1.00 64.84 598 LYS E O 1
ATOM 8236 N N . LEU E 1 138 ? 116.997 -80.519 16.053 1.00 65.70 599 LEU E N 1
ATOM 8237 C CA . LEU E 1 138 ? 117.884 -80.471 17.200 1.00 66.64 599 LEU E CA 1
ATOM 8238 C C . LEU E 1 138 ? 117.139 -80.966 18.405 1.00 67.42 599 LEU E C 1
ATOM 8239 O O . LEU E 1 138 ? 116.002 -80.554 18.627 1.00 67.58 599 LEU E O 1
ATOM 8244 N N . ASP E 1 139 ? 117.756 -81.843 19.190 1.00 68.38 600 ASP E N 1
ATOM 8245 C CA . ASP E 1 139 ? 117.117 -82.203 20.440 1.00 69.47 600 ASP E CA 1
ATOM 8246 C C . ASP E 1 139 ? 117.459 -81.271 21.576 1.00 69.89 600 ASP E C 1
ATOM 8247 O O . ASP E 1 139 ? 117.442 -80.043 21.392 1.00 70.29 600 ASP E O 1
ATOM 8252 N N . LYS E 1 140 ? 117.729 -81.813 22.755 1.00 70.28 601 LYS E N 1
ATOM 8253 C CA . LYS E 1 140 ? 117.873 -80.941 23.921 1.00 70.68 601 LYS E CA 1
ATOM 8254 C C . LYS E 1 140 ? 119.194 -80.197 23.941 1.00 70.94 601 LYS E C 1
ATOM 8255 O O . LYS E 1 140 ? 119.219 -78.984 23.751 1.00 71.10 601 LYS E O 1
ATOM 8261 N N . THR E 1 141 ? 120.285 -80.923 24.136 1.00 71.24 602 THR E N 1
ATOM 8262 C CA . THR E 1 141 ? 121.611 -80.319 24.069 1.00 71.49 602 THR E CA 1
ATOM 8263 C C . THR E 1 141 ? 121.970 -79.921 22.634 1.00 71.52 602 THR E C 1
ATOM 8264 O O . THR E 1 141 ? 123.034 -80.278 22.131 1.00 71.58 602 THR E O 1
ATOM 8268 N N . ASN E 1 142 ? 121.069 -79.189 21.983 1.00 71.53 603 ASN E N 1
ATOM 8269 C CA . ASN E 1 142 ? 121.240 -78.777 20.588 1.00 71.56 603 ASN E CA 1
ATOM 8270 C C . ASN E 1 142 ? 122.175 -79.663 19.768 1.00 71.43 603 ASN E C 1
ATOM 8271 O O . ASN E 1 142 ? 123.284 -79.264 19.422 1.00 71.54 603 ASN E O 1
ATOM 8276 N N . ARG E 1 143 ? 121.712 -80.868 19.464 1.00 71.11 604 ARG E N 1
ATOM 8277 C CA . ARG E 1 143 ? 122.479 -81.805 18.682 1.00 70.64 604 ARG E CA 1
ATOM 8278 C C . ARG E 1 143 ? 121.996 -81.749 17.248 1.00 70.39 604 ARG E C 1
ATOM 8279 O O . ARG E 1 143 ? 120.842 -81.431 16.998 1.00 70.39 604 ARG E O 1
ATOM 8287 N N . LYS E 1 144 ? 122.870 -82.064 16.303 1.00 70.11 605 LYS E N 1
ATOM 8288 C CA . LYS E 1 144 ? 122.539 -81.866 14.892 1.00 70.03 605 LYS E CA 1
ATOM 8289 C C . LYS E 1 144 ? 121.889 -83.085 14.244 1.00 69.78 605 LYS E C 1
ATOM 8290 O O . LYS E 1 144 ? 122.519 -83.782 13.455 1.00 69.78 605 LYS E O 1
ATOM 8296 N N . SER E 1 145 ? 120.623 -83.325 14.549 1.00 69.57 606 SER E N 1
ATOM 8297 C CA . SER E 1 145 ? 119.960 -84.504 14.024 1.00 69.50 606 SER E CA 1
ATOM 8298 C C . SER E 1 145 ? 120.177 -84.664 12.522 1.00 69.34 606 SER E C 1
ATOM 8299 O O . SER E 1 145 ? 119.509 -84.015 11.708 1.00 69.27 606 SER E O 1
ATOM 8302 N N . LYS E 1 146 ? 121.104 -85.546 12.157 1.00 69.25 607 LYS E N 1
ATOM 8303 C CA . LYS E 1 146 ? 121.274 -85.871 10.765 1.00 69.06 607 LYS E CA 1
ATOM 8304 C C . LYS E 1 146 ? 120.304 -86.920 10.362 1.00 68.74 607 LYS E C 1
ATOM 8305 O O . LYS E 1 146 ? 120.400 -88.107 10.704 1.00 68.51 607 LYS E O 1
ATOM 8311 N N . LYS E 1 147 ? 119.349 -86.417 9.614 1.00 68.43 608 LYS E N 1
ATOM 8312 C CA . LYS E 1 147 ? 118.853 -87.178 8.585 1.00 68.14 608 LYS E CA 1
ATOM 8313 C C . LYS E 1 147 ? 117.635 -86.621 7.924 1.00 67.84 608 LYS E C 1
ATOM 8314 O O . LYS E 1 147 ? 116.611 -87.200 8.046 1.00 68.08 608 LYS E O 1
ATOM 8320 N N . PRO E 1 148 ? 117.608 -85.428 7.392 1.00 67.31 609 PRO E N 1
ATOM 8321 C CA . PRO E 1 148 ? 117.384 -84.150 7.960 1.00 67.00 609 PRO E CA 1
ATOM 8322 C C . PRO E 1 148 ? 115.809 -84.082 7.940 1.00 66.74 609 PRO E C 1
ATOM 8323 O O . PRO E 1 148 ? 115.152 -84.774 7.152 1.00 66.61 609 PRO E O 1
ATOM 8327 N N . PRO E 1 149 ? 115.197 -83.270 8.799 1.00 66.56 610 PRO E N 1
ATOM 8328 C CA . PRO E 1 149 ? 113.736 -83.304 8.954 1.00 66.32 610 PRO E CA 1
ATOM 8329 C C . PRO E 1 149 ? 112.989 -83.357 7.636 1.00 66.11 610 PRO E C 1
ATOM 8330 O O . PRO E 1 149 ? 113.449 -82.801 6.652 1.00 66.11 610 PRO E O 1
ATOM 8334 N N . MET E 1 150 ? 111.831 -84.010 7.638 1.00 65.94 611 MET E N 1
ATOM 8335 C CA . MET E 1 150 ? 110.977 -84.103 6.462 1.00 65.69 611 MET E CA 1
ATOM 8336 C C . MET E 1 150 ? 109.988 -82.959 6.559 1.00 65.13 611 MET E C 1
ATOM 8337 O O . MET E 1 150 ? 109.588 -82.358 5.563 1.00 65.08 611 MET E O 1
ATOM 8342 N N . PHE E 1 151 ? 109.617 -82.662 7.796 1.00 64.52 612 PHE E N 1
ATOM 8343 C CA . PHE E 1 151 ? 108.690 -81.594 8.111 1.00 63.94 612 PHE E CA 1
ATOM 8344 C C . PHE E 1 151 ? 108.949 -81.170 9.543 1.00 63.65 612 PHE E C 1
ATOM 8345 O O . PHE E 1 151 ? 109.535 -81.925 10.320 1.00 63.73 612 PHE E O 1
ATOM 8353 N N . ALA E 1 152 ? 108.521 -79.966 9.900 1.00 63.15 613 ALA E N 1
ATOM 8354 C CA . ALA E 1 152 ? 108.689 -79.487 11.268 1.00 62.68 613 ALA E CA 1
ATOM 8355 C C . ALA E 1 152 ? 107.332 -79.211 11.903 1.00 62.39 613 ALA E C 1
ATOM 8356 O O . ALA E 1 152 ? 106.315 -79.158 11.213 1.00 62.51 613 ALA E O 1
ATOM 8358 N N . THR E 1 153 ? 107.320 -79.024 13.216 1.00 61.89 614 THR E N 1
ATOM 8359 C CA . THR E 1 153 ? 106.070 -78.928 13.952 1.00 61.46 614 THR E CA 1
ATOM 8360 C C . THR E 1 153 ? 106.228 -78.041 15.177 1.00 61.01 614 THR E C 1
ATOM 8361 O O . THR E 1 153 ? 107.343 -77.792 15.621 1.00 61.05 614 THR E O 1
ATOM 8365 N N . LYS E 1 154 ? 105.113 -77.575 15.729 1.00 60.44 615 LYS E N 1
ATOM 8366 C CA . LYS E 1 154 ? 105.150 -76.720 16.911 1.00 60.11 615 LYS E CA 1
ATOM 8367 C C . LYS E 1 154 ? 106.191 -77.149 17.945 1.00 59.95 615 LYS E C 1
ATOM 8368 O O . LYS E 1 154 ? 106.372 -78.341 18.196 1.00 59.95 615 LYS E O 1
ATOM 8374 N N . GLY E 1 155 ? 106.860 -76.163 18.544 1.00 59.78 616 GLY E N 1
ATOM 8375 C CA . GLY E 1 155 ? 107.761 -76.368 19.683 1.00 59.48 616 GLY E CA 1
ATOM 8376 C C . GLY E 1 155 ? 108.928 -77.300 19.426 1.00 59.27 616 GLY E C 1
ATOM 8377 O O . GLY E 1 155 ? 109.321 -78.077 20.290 1.00 59.32 616 GLY E O 1
ATOM 8378 N N . MET E 1 156 ? 109.485 -77.218 18.229 1.00 59.04 617 MET E N 1
ATOM 8379 C CA . MET E 1 156 ? 110.519 -78.144 17.809 1.00 58.94 617 MET E CA 1
ATOM 8380 C C . MET E 1 156 ? 111.656 -77.336 17.206 1.00 58.78 617 MET E C 1
ATOM 8381 O O . MET E 1 156 ? 111.425 -76.564 16.277 1.00 58.81 617 MET E O 1
ATOM 8386 N N . LYS E 1 157 ? 112.873 -77.478 17.731 1.00 58.56 618 LYS E N 1
ATOM 8387 C CA . LYS E 1 157 ? 114.016 -76.782 17.128 1.00 58.26 618 LYS E CA 1
ATOM 8388 C C . LYS E 1 157 ? 114.371 -77.445 15.806 1.00 57.97 618 LYS E C 1
ATOM 8389 O O . LYS E 1 157 ? 114.101 -78.624 15.604 1.00 58.15 618 LYS E O 1
ATOM 8395 N N . ILE E 1 158 ? 114.982 -76.684 14.912 1.00 57.49 619 ILE E N 1
ATOM 8396 C CA . ILE E 1 158 ? 115.263 -77.155 13.569 1.00 57.16 619 ILE E CA 1
ATOM 8397 C C . ILE E 1 158 ? 116.134 -76.105 12.905 1.00 56.98 619 ILE E C 1
ATOM 8398 O O . ILE E 1 158 ? 115.985 -74.917 13.181 1.00 57.08 619 ILE E O 1
ATOM 8403 N N . ILE E 1 159 ? 117.057 -76.534 12.048 1.00 56.65 620 ILE E N 1
ATOM 8404 C CA . ILE E 1 159 ? 117.972 -75.602 11.394 1.00 56.39 620 ILE E CA 1
ATOM 8405 C C . ILE E 1 159 ? 117.900 -75.713 9.869 1.00 56.35 620 ILE E C 1
ATOM 8406 O O . ILE E 1 159 ? 118.208 -76.748 9.300 1.00 56.26 620 ILE E O 1
ATOM 8411 N N . ALA E 1 160 ? 117.472 -74.632 9.223 1.00 56.53 621 ALA E N 1
ATOM 8412 C CA . ALA E 1 160 ? 117.084 -74.667 7.816 1.00 56.76 621 ALA E CA 1
ATOM 8413 C C . ALA E 1 160 ? 117.723 -73.565 6.990 1.00 57.05 621 ALA E C 1
ATOM 8414 O O . ALA E 1 160 ? 118.492 -72.760 7.501 1.00 57.05 621 ALA E O 1
ATOM 8416 N N . GLU E 1 161 ? 117.386 -73.541 5.705 1.00 57.50 622 GLU E N 1
ATOM 8417 C CA . GLU E 1 161 ? 117.882 -72.525 4.785 1.00 58.06 622 GLU E CA 1
ATOM 8418 C C . GLU E 1 161 ? 116.722 -71.669 4.284 1.00 58.08 622 GLU E C 1
ATOM 8419 O O . GLU E 1 161 ? 115.728 -72.194 3.789 1.00 58.30 622 GLU E O 1
ATOM 8425 N N . LEU E 1 162 ? 116.854 -70.353 4.408 1.00 58.05 623 LEU E N 1
ATOM 8426 C CA . LEU E 1 162 ? 115.785 -69.441 4.030 1.00 57.94 623 LEU E CA 1
ATOM 8427 C C . LEU E 1 162 ? 116.172 -68.590 2.830 1.00 58.10 623 LEU E C 1
ATOM 8428 O O . LEU E 1 162 ? 117.327 -68.192 2.688 1.00 58.01 623 LEU E O 1
ATOM 8433 N N . GLU E 1 163 ? 115.197 -68.320 1.967 1.00 58.41 624 GLU E N 1
ATOM 8434 C CA . GLU E 1 163 ? 115.402 -67.450 0.814 1.00 58.81 624 GLU E CA 1
ATOM 8435 C C . GLU E 1 163 ? 114.432 -66.278 0.827 1.00 58.83 624 GLU E C 1
ATOM 8436 O O . GLU E 1 163 ? 113.280 -66.413 1.239 1.00 58.91 624 GLU E O 1
ATOM 8442 N N . THR E 1 164 ? 114.902 -65.131 0.356 1.00 58.86 625 THR E N 1
ATOM 8443 C CA . THR E 1 164 ? 114.078 -63.936 0.322 1.00 58.97 625 THR E CA 1
ATOM 8444 C C . THR E 1 164 ? 113.982 -63.364 -1.086 1.00 58.94 625 THR E C 1
ATOM 8445 O O . THR E 1 164 ? 114.930 -63.445 -1.875 1.00 58.95 625 THR E O 1
ATOM 8449 N N . GLN E 1 165 ? 112.830 -62.774 -1.384 1.00 58.90 626 GLN E N 1
ATOM 8450 C CA . GLN E 1 165 ? 112.577 -62.202 -2.690 1.00 58.81 626 GLN E CA 1
ATOM 8451 C C . GLN E 1 165 ? 113.634 -61.157 -3.053 1.00 58.44 626 GLN E C 1
ATOM 8452 O O . GLN E 1 165 ? 114.036 -61.050 -4.208 1.00 58.34 626 GLN E O 1
ATOM 8458 N N . THR E 1 166 ? 114.117 -60.427 -2.049 1.00 58.17 627 THR E N 1
ATOM 8459 C CA . THR E 1 166 ? 115.148 -59.404 -2.246 1.00 57.90 627 THR E CA 1
ATOM 8460 C C . THR E 1 166 ? 116.199 -59.451 -1.140 1.00 57.57 627 THR E C 1
ATOM 8461 O O . THR E 1 166 ? 115.942 -59.985 -0.066 1.00 57.56 627 THR E O 1
ATOM 8465 N N . PRO E 1 167 ? 117.386 -58.877 -1.399 1.00 57.26 628 PRO E N 1
ATOM 8466 C CA . PRO E 1 167 ? 118.485 -58.867 -0.441 1.00 57.08 628 PRO E CA 1
ATOM 8467 C C . PRO E 1 167 ? 118.110 -58.097 0.806 1.00 56.92 628 PRO E C 1
ATOM 8468 O O . PRO E 1 167 ? 117.571 -57.001 0.700 1.00 57.03 628 PRO E O 1
ATOM 8472 N N . VAL E 1 168 ? 118.393 -58.663 1.974 1.00 56.67 629 VAL E N 1
ATOM 8473 C CA . VAL E 1 168 ? 118.158 -57.970 3.234 1.00 56.45 629 VAL E CA 1
ATOM 8474 C C . VAL E 1 168 ? 119.388 -58.050 4.136 1.00 56.47 629 VAL E C 1
ATOM 8475 O O . VAL E 1 168 ? 119.984 -59.110 4.291 1.00 56.47 629 VAL E O 1
ATOM 8479 N N . CYS E 1 169 ? 119.773 -56.920 4.718 1.00 56.44 630 CYS E N 1
ATOM 8480 C CA . CYS E 1 169 ? 120.972 -56.865 5.535 1.00 56.40 630 CYS E CA 1
ATOM 8481 C C . CYS E 1 169 ? 120.791 -57.714 6.756 1.00 56.15 630 CYS E C 1
ATOM 8482 O O . CYS E 1 169 ? 119.735 -57.684 7.376 1.00 56.10 630 CYS E O 1
ATOM 8485 N N . MET E 1 170 ? 121.834 -58.455 7.107 1.00 56.05 631 MET E N 1
ATOM 8486 C CA . MET E 1 170 ? 121.843 -59.225 8.338 1.00 55.97 631 MET E CA 1
ATOM 8487 C C . MET E 1 170 ? 123.259 -59.607 8.730 1.00 55.98 631 MET E C 1
ATOM 8488 O O . MET E 1 170 ? 124.212 -59.348 8.000 1.00 55.99 631 MET E O 1
ATOM 8493 N N . GLU E 1 171 ? 123.390 -60.221 9.895 1.00 56.03 632 GLU E N 1
ATOM 8494 C CA . GLU E 1 171 ? 124.679 -60.672 10.377 1.00 56.26 632 GLU E CA 1
ATOM 8495 C C . GLU E 1 171 ? 124.458 -61.964 11.132 1.00 56.30 632 GLU E C 1
ATOM 8496 O O . GLU E 1 171 ? 123.364 -62.213 11.624 1.00 56.53 632 GLU E O 1
ATOM 8502 N N . ARG E 1 172 ? 125.487 -62.794 11.231 1.00 56.26 633 ARG E N 1
ATOM 8503 C CA . ARG E 1 172 ? 125.393 -63.979 12.065 1.00 56.15 633 ARG E CA 1
ATOM 8504 C C . ARG E 1 172 ? 125.134 -63.550 13.505 1.00 56.05 633 ARG E C 1
ATOM 8505 O O . ARG E 1 172 ? 125.755 -62.612 14.010 1.00 56.05 633 ARG E O 1
ATOM 8513 N N . PHE E 1 173 ? 124.197 -64.226 14.156 1.00 55.85 634 PHE E N 1
ATOM 8514 C CA . PHE E 1 173 ? 123.834 -63.894 15.522 1.00 55.62 634 PHE E CA 1
ATOM 8515 C C . PHE E 1 173 ? 125.084 -63.898 16.394 1.00 55.57 634 PHE E C 1
ATOM 8516 O O . PHE E 1 173 ? 125.200 -63.148 17.361 1.00 55.57 634 PHE E O 1
ATOM 8524 N N . GLU E 1 174 ? 126.029 -64.747 16.022 1.00 55.43 635 GLU E N 1
ATOM 8525 C CA . GLU E 1 174 ? 127.244 -64.949 16.790 1.00 55.33 635 GLU E CA 1
ATOM 8526 C C . GLU E 1 174 ? 128.150 -63.719 16.790 1.00 54.67 635 GLU E C 1
ATOM 8527 O O . GLU E 1 174 ? 129.042 -63.589 17.631 1.00 54.70 635 GLU E O 1
ATOM 8533 N N . ASP E 1 175 ? 127.925 -62.826 15.833 1.00 53.97 636 ASP E N 1
ATOM 8534 C CA . ASP E 1 175 ? 128.756 -61.639 15.661 1.00 53.22 636 ASP E CA 1
ATOM 8535 C C . ASP E 1 175 ? 128.041 -60.418 16.214 1.00 52.71 636 ASP E C 1
ATOM 8536 O O . ASP E 1 175 ? 128.597 -59.646 16.995 1.00 52.54 636 ASP E O 1
ATOM 8541 N N . TYR E 1 176 ? 126.801 -60.244 15.776 1.00 52.10 637 TYR E N 1
ATOM 8542 C CA . TYR E 1 176 ? 125.957 -59.157 16.235 1.00 51.49 637 TYR E CA 1
ATOM 8543 C C . TYR E 1 176 ? 124.570 -59.704 16.499 1.00 51.11 637 TYR E C 1
ATOM 8544 O O . TYR E 1 176 ? 123.789 -59.895 15.572 1.00 51.32 637 TYR E O 1
ATOM 8553 N N . GLN E 1 177 ? 124.258 -59.959 17.762 1.00 50.41 638 GLN E N 1
ATOM 8554 C CA . GLN E 1 177 ? 122.992 -60.584 18.087 1.00 49.74 638 GLN E CA 1
ATOM 8555 C C . GLN E 1 177 ? 121.818 -59.832 17.479 1.00 49.56 638 GLN E C 1
ATOM 8556 O O . GLN E 1 177 ? 120.949 -60.437 16.858 1.00 49.46 638 GLN E O 1
ATOM 8562 N N . TYR E 1 178 ? 121.797 -58.516 17.637 1.00 49.32 639 TYR E N 1
ATOM 8563 C CA . TYR E 1 178 ? 120.643 -57.755 17.191 1.00 49.30 639 TYR E CA 1
ATOM 8564 C C . TYR E 1 178 ? 120.364 -57.929 15.703 1.00 49.00 639 TYR E C 1
ATOM 8565 O O . TYR E 1 178 ? 119.212 -57.941 15.282 1.00 48.74 639 TYR E O 1
ATOM 8574 N N . MET E 1 179 ? 121.419 -58.051 14.910 1.00 48.96 640 MET E N 1
ATOM 8575 C CA . MET E 1 179 ? 121.261 -58.235 13.474 1.00 49.23 640 MET E CA 1
ATOM 8576 C C . MET E 1 179 ? 120.979 -59.698 13.151 1.00 49.51 640 MET E C 1
ATOM 8577 O O . MET E 1 179 ? 120.516 -60.035 12.053 1.00 49.32 640 MET E O 1
ATOM 8582 N N . GLY E 1 180 ? 121.249 -60.554 14.135 1.00 49.93 641 GLY E N 1
ATOM 8583 C CA . GLY E 1 180 ? 121.158 -62.000 13.983 1.00 50.31 641 GLY E CA 1
ATOM 8584 C C . GLY E 1 180 ? 119.819 -62.590 14.368 1.00 50.79 641 GLY E C 1
ATOM 8585 O O . GLY E 1 180 ? 119.441 -63.632 13.842 1.00 50.92 641 GLY E O 1
ATOM 8586 N N . ARG E 1 181 ? 119.103 -61.942 15.286 1.00 51.19 642 ARG E N 1
ATOM 8587 C CA . ARG E 1 181 ? 117.751 -62.373 15.634 1.00 51.74 642 ARG E CA 1
ATOM 8588 C C . ARG E 1 181 ? 116.749 -61.989 14.557 1.00 52.17 642 ARG E C 1
ATOM 8589 O O . ARG E 1 181 ? 116.927 -61.011 13.832 1.00 52.13 642 ARG E O 1
ATOM 8597 N N . PHE E 1 182 ? 115.688 -62.778 14.464 1.00 52.79 643 PHE E N 1
ATOM 8598 C CA . PHE E 1 182 ? 114.512 -62.418 13.690 1.00 53.43 643 PHE E CA 1
ATOM 8599 C C . PHE E 1 182 ? 113.358 -63.242 14.229 1.00 53.92 643 PHE E C 1
ATOM 8600 O O . PHE E 1 182 ? 113.573 -64.223 14.945 1.00 54.00 643 PHE E O 1
ATOM 8608 N N . THR E 1 183 ? 112.133 -62.848 13.914 1.00 54.55 644 THR E N 1
ATOM 8609 C CA . THR E 1 183 ? 111.009 -63.698 14.257 1.00 55.37 644 THR E CA 1
ATOM 8610 C C . THR E 1 183 ? 110.151 -63.901 13.018 1.00 56.05 644 THR E C 1
ATOM 8611 O O . THR E 1 183 ? 110.047 -63.011 12.184 1.00 56.16 644 THR E O 1
ATOM 8615 N N . LEU E 1 184 ? 109.581 -65.093 12.880 1.00 57.11 645 LEU E N 1
ATOM 8616 C CA . LEU E 1 184 ? 108.771 -65.444 11.719 1.00 58.17 645 LEU E CA 1
ATOM 8617 C C . LEU E 1 184 ? 107.313 -65.197 11.996 1.00 59.31 645 LEU E C 1
ATOM 8618 O O . LEU E 1 184 ? 106.848 -65.390 13.116 1.00 59.60 645 LEU E O 1
ATOM 8623 N N . ARG E 1 185 ? 106.575 -64.803 10.968 1.00 60.63 646 ARG E N 1
ATOM 8624 C CA . ARG E 1 185 ? 105.198 -64.470 11.177 1.00 62.07 646 ARG E CA 1
ATOM 8625 C C . ARG E 1 185 ? 104.287 -64.866 10.029 1.00 62.68 646 ARG E C 1
ATOM 8626 O O . ARG E 1 185 ? 104.403 -64.355 8.911 1.00 62.80 646 ARG E O 1
ATOM 8634 N N . ASP E 1 186 ? 103.396 -65.812 10.299 1.00 63.61 647 ASP E N 1
ATOM 8635 C CA . ASP E 1 186 ? 102.279 -66.072 9.407 1.00 64.57 647 ASP E CA 1
ATOM 8636 C C . ASP E 1 186 ? 101.274 -64.967 9.698 1.00 65.09 647 ASP E C 1
ATOM 8637 O O . ASP E 1 186 ? 100.075 -65.234 9.876 1.00 64.95 647 ASP E O 1
ATOM 8642 N N . GLN E 1 187 ? 101.795 -63.726 9.686 1.00 65.86 648 GLN E N 1
ATOM 8643 C CA . GLN E 1 187 ? 101.307 -62.554 10.439 1.00 66.39 648 GLN E CA 1
ATOM 8644 C C . GLN E 1 187 ? 99.827 -62.564 10.840 1.00 66.33 648 GLN E C 1
ATOM 8645 O O . GLN E 1 187 ? 99.238 -61.504 11.065 1.00 66.45 648 GLN E O 1
ATOM 8651 N N . GLY E 1 188 ? 99.222 -63.746 10.893 1.00 66.24 649 GLY E N 1
ATOM 8652 C CA . GLY E 1 188 ? 98.089 -63.939 11.779 1.00 66.00 649 GLY E CA 1
ATOM 8653 C C . GLY E 1 188 ? 98.706 -63.873 13.171 1.00 65.81 649 GLY E C 1
ATOM 8654 O O . GLY E 1 188 ? 98.175 -63.214 14.071 1.00 66.14 649 GLY E O 1
ATOM 8655 N N . THR E 1 189 ? 99.869 -64.509 13.318 1.00 65.17 650 THR E N 1
ATOM 8656 C CA . THR E 1 189 ? 100.571 -64.574 14.591 1.00 64.34 650 THR E CA 1
ATOM 8657 C C . THR E 1 189 ? 102.074 -64.883 14.448 1.00 63.61 650 THR E C 1
ATOM 8658 O O . THR E 1 189 ? 102.591 -65.079 13.336 1.00 63.63 650 THR E O 1
ATOM 8662 N N . THR E 1 190 ? 102.763 -64.910 15.589 1.00 62.44 651 THR E N 1
ATOM 8663 C CA . THR E 1 190 ? 104.164 -65.313 15.665 1.00 61.19 651 THR E CA 1
ATOM 8664 C C . THR E 1 190 ? 104.262 -66.829 15.594 1.00 60.43 651 THR E C 1
ATOM 8665 O O . THR E 1 190 ? 103.713 -67.516 16.447 1.00 60.46 651 THR E O 1
ATOM 8669 N N . VAL E 1 191 ? 104.965 -67.360 14.598 1.00 59.39 652 VAL E N 1
ATOM 8670 C CA . VAL E 1 191 ? 105.079 -68.812 14.476 1.00 58.43 652 VAL E CA 1
ATOM 8671 C C . VAL E 1 191 ? 106.449 -69.355 14.872 1.00 58.00 652 VAL E C 1
ATOM 8672 O O . VAL E 1 191 ? 106.554 -70.474 15.371 1.00 58.05 652 VAL E O 1
ATOM 8676 N N . ALA E 1 192 ? 107.500 -68.574 14.652 1.00 57.39 653 ALA E N 1
ATOM 8677 C CA . ALA E 1 192 ? 108.840 -69.033 14.987 1.00 56.89 653 ALA E CA 1
ATOM 8678 C C . ALA E 1 192 ? 109.774 -67.872 15.293 1.00 56.67 653 ALA E C 1
ATOM 8679 O O . ALA E 1 192 ? 109.569 -66.769 14.806 1.00 56.77 653 ALA E O 1
ATOM 8681 N N . VAL E 1 193 ? 110.778 -68.109 16.132 1.00 56.41 654 VAL E N 1
ATOM 8682 C CA . VAL E 1 193 ? 111.872 -67.161 16.294 1.00 56.35 654 VAL E CA 1
ATOM 8683 C C . VAL E 1 193 ? 113.102 -67.862 15.768 1.00 56.63 654 VAL E C 1
ATOM 8684 O O . VAL E 1 193 ? 113.028 -69.035 15.403 1.00 56.97 654 VAL E O 1
ATOM 8688 N N . GLY E 1 194 ? 114.238 -67.174 15.735 1.00 56.71 655 GLY E N 1
ATOM 8689 C CA . GLY E 1 194 ? 115.470 -67.825 15.293 1.00 56.61 655 GLY E CA 1
ATOM 8690 C C . GLY E 1 194 ? 116.596 -66.870 14.969 1.00 56.56 655 GLY E C 1
ATOM 8691 O O . GLY E 1 194 ? 116.362 -65.694 14.689 1.00 56.65 655 GLY E O 1
ATOM 8692 N N . LYS E 1 195 ? 117.822 -67.379 15.002 1.00 56.43 656 LYS E N 1
ATOM 8693 C CA . LYS E 1 195 ? 118.982 -66.552 14.731 1.00 56.54 656 LYS E CA 1
ATOM 8694 C C . LYS E 1 195 ? 119.741 -67.076 13.534 1.00 56.42 656 LYS E C 1
ATOM 8695 O O . LYS E 1 195 ? 119.814 -68.278 13.329 1.00 56.47 656 LYS E O 1
ATOM 8701 N N . VAL E 1 196 ? 120.296 -66.165 12.742 1.00 56.46 657 VAL E N 1
ATOM 8702 C CA . VAL E 1 196 ? 121.056 -66.539 11.551 1.00 56.54 657 VAL E CA 1
ATOM 8703 C C . VAL E 1 196 ? 122.426 -67.095 11.919 1.00 56.69 657 VAL E C 1
ATOM 8704 O O . VAL E 1 196 ? 123.179 -66.487 12.680 1.00 56.73 657 VAL E O 1
ATOM 8708 N N . VAL E 1 197 ? 122.739 -68.267 11.389 1.00 56.90 658 VAL E N 1
ATOM 8709 C CA . VAL E 1 197 ? 123.999 -68.907 11.712 1.00 57.34 658 VAL E CA 1
ATOM 8710 C C . VAL E 1 197 ? 125.029 -68.840 10.570 1.00 57.66 658 VAL E C 1
ATOM 8711 O O . VAL E 1 197 ? 126.237 -68.803 10.824 1.00 57.62 658 VAL E O 1
ATOM 8715 N N . LYS E 1 198 ? 124.557 -68.810 9.322 1.00 58.06 659 LYS E N 1
ATOM 8716 C CA . LYS E 1 198 ? 125.452 -68.603 8.178 1.00 58.50 659 LYS E CA 1
ATOM 8717 C C . LYS E 1 198 ? 124.827 -67.790 7.030 1.00 58.88 659 LYS E C 1
ATOM 8718 O O . LYS E 1 198 ? 123.699 -68.060 6.613 1.00 58.95 659 LYS E O 1
ATOM 8724 N N . ILE E 1 199 ? 125.566 -66.804 6.520 1.00 59.29 660 ILE E N 1
ATOM 8725 C CA . ILE E 1 199 ? 125.127 -66.039 5.359 1.00 59.81 660 ILE E CA 1
ATOM 8726 C C . ILE E 1 199 ? 125.608 -66.740 4.115 1.00 60.43 660 ILE E C 1
ATOM 8727 O O . ILE E 1 199 ? 126.762 -67.153 4.054 1.00 60.53 660 ILE E O 1
ATOM 8732 N N . LEU E 1 200 ? 124.747 -66.874 3.114 1.00 61.28 661 LEU E N 1
ATOM 8733 C CA . LEU E 1 200 ? 125.173 -67.498 1.858 1.00 62.17 661 LEU E CA 1
ATOM 8734 C C . LEU E 1 200 ? 125.418 -66.455 0.768 1.00 62.84 661 LEU E C 1
ATOM 8735 O O . LEU E 1 200 ? 124.525 -66.139 -0.025 1.00 62.85 661 LEU E O 1
ATOM 8740 N N . ASP E 1 201 ? 126.650 -65.944 0.737 1.00 63.71 662 ASP E N 1
ATOM 8741 C CA . ASP E 1 201 ? 127.068 -64.864 -0.175 1.00 64.52 662 ASP E CA 1
ATOM 8742 C C . ASP E 1 201 ? 126.040 -63.720 -0.315 1.00 64.96 662 ASP E C 1
ATOM 8743 O O . ASP E 1 201 ? 125.867 -62.880 0.588 1.00 65.20 662 ASP E O 1
ATOM 8749 N N . ALA F 2 13 ? 84.394 -79.009 -5.960 1.00 116.19 5 ALA H N 1
ATOM 8750 C CA . ALA F 2 13 ? 84.974 -80.382 -6.009 1.00 116.17 5 ALA H CA 1
ATOM 8751 C C . ALA F 2 13 ? 84.291 -81.222 -7.081 1.00 116.15 5 ALA H C 1
ATOM 8752 O O . ALA F 2 13 ? 84.722 -81.242 -8.234 1.00 116.11 5 ALA H O 1
ATOM 8754 N N . GLU F 2 14 ? 83.227 -81.919 -6.690 1.00 116.15 6 GLU H N 1
ATOM 8755 C CA . GLU F 2 14 ? 82.435 -82.712 -7.623 1.00 116.11 6 GLU H CA 1
ATOM 8756 C C . GLU F 2 14 ? 81.611 -81.775 -8.490 1.00 116.12 6 GLU H C 1
ATOM 8757 O O . GLU F 2 14 ? 80.409 -81.959 -8.679 1.00 116.08 6 GLU H O 1
ATOM 8763 N N . LYS F 2 15 ? 82.296 -80.764 -9.011 1.00 116.15 7 LYS H N 1
ATOM 8764 C CA . LYS F 2 15 ? 81.697 -79.694 -9.788 1.00 116.20 7 LYS H CA 1
ATOM 8765 C C . LYS F 2 15 ? 82.842 -78.842 -10.328 1.00 116.22 7 LYS H C 1
ATOM 8766 O O . LYS F 2 15 ? 82.808 -78.382 -11.472 1.00 116.16 7 LYS H O 1
ATOM 8772 N N . ALA F 2 16 ? 83.860 -78.652 -9.490 1.00 116.25 8 ALA H N 1
ATOM 8773 C CA . ALA F 2 16 ? 85.052 -77.894 -9.864 1.00 116.23 8 ALA H CA 1
ATOM 8774 C C . ALA F 2 16 ? 85.979 -78.737 -10.735 1.00 116.19 8 ALA H C 1
ATOM 8775 O O . ALA F 2 16 ? 87.007 -78.255 -11.215 1.00 116.20 8 ALA H O 1
ATOM 8777 N N . ILE F 2 17 ? 85.612 -79.999 -10.931 1.00 116.10 9 ILE H N 1
ATOM 8778 C CA . ILE F 2 17 ? 86.366 -80.884 -11.807 1.00 115.98 9 ILE H CA 1
ATOM 8779 C C . ILE F 2 17 ? 86.066 -80.526 -13.257 1.00 115.97 9 ILE H C 1
ATOM 8780 O O . ILE F 2 17 ? 86.856 -80.812 -14.159 1.00 115.99 9 ILE H O 1
ATOM 8785 N N . GLU F 2 18 ? 84.914 -79.894 -13.466 1.00 115.93 10 GLU H N 1
ATOM 8786 C CA . GLU F 2 18 ? 84.505 -79.432 -14.788 1.00 115.85 10 GLU H CA 1
ATOM 8787 C C . GLU F 2 18 ? 85.036 -78.029 -15.057 1.00 115.69 10 GLU H C 1
ATOM 8788 O O . GLU F 2 18 ? 85.427 -77.705 -16.179 1.00 115.68 10 GLU H O 1
ATOM 8794 N N . ILE F 2 19 ? 85.043 -77.200 -14.017 1.00 115.48 11 ILE H N 1
ATOM 8795 C CA . ILE F 2 19 ? 85.544 -75.835 -14.126 1.00 115.29 11 ILE H CA 1
ATOM 8796 C C . ILE F 2 19 ? 87.032 -75.814 -14.468 1.00 115.26 11 ILE H C 1
ATOM 8797 O O . ILE F 2 19 ? 87.541 -74.827 -14.996 1.00 115.22 11 ILE H O 1
ATOM 8802 N N . TRP F 2 20 ? 87.724 -76.908 -14.162 1.00 115.22 12 TRP H N 1
ATOM 8803 C CA . TRP F 2 20 ? 89.144 -77.039 -14.478 1.00 115.16 12 TRP H CA 1
ATOM 8804 C C . TRP F 2 20 ? 89.386 -77.154 -15.983 1.00 115.12 12 TRP H C 1
ATOM 8805 O O . TRP F 2 20 ? 90.262 -76.482 -16.530 1.00 115.13 12 TRP H O 1
ATOM 8816 N N . LYS F 2 21 ? 88.605 -78.005 -16.645 1.00 115.02 13 LYS H N 1
ATOM 8817 C CA . LYS F 2 21 ? 88.762 -78.227 -18.079 1.00 114.94 13 LYS H CA 1
ATOM 8818 C C . LYS F 2 21 ? 88.301 -77.029 -18.908 1.00 115.02 13 LYS H C 1
ATOM 8819 O O . LYS F 2 21 ? 88.706 -76.874 -20.060 1.00 115.05 13 LYS H O 1
ATOM 8825 N N . ILE F 2 22 ? 87.458 -76.184 -18.321 1.00 115.07 14 ILE H N 1
ATOM 8826 C CA . ILE F 2 22 ? 86.987 -74.982 -19.005 1.00 115.10 14 ILE H CA 1
ATOM 8827 C C . ILE F 2 22 ? 88.070 -73.899 -19.036 1.00 115.16 14 ILE H C 1
ATOM 8828 O O . ILE F 2 22 ? 88.142 -73.111 -19.980 1.00 115.18 14 ILE H O 1
ATOM 8833 N N . ARG F 2 23 ? 88.906 -73.862 -17.999 1.00 115.18 15 ARG H N 1
ATOM 8834 C CA . ARG F 2 23 ? 90.063 -72.971 -17.986 1.00 115.17 15 ARG H CA 1
ATOM 8835 C C . ARG F 2 23 ? 91.124 -73.514 -18.935 1.00 115.13 15 ARG H C 1
ATOM 8836 O O . ARG F 2 23 ? 91.864 -72.755 -19.565 1.00 115.14 15 ARG H O 1
ATOM 8844 N N . ARG F 2 24 ? 91.186 -74.839 -19.026 1.00 115.05 16 ARG H N 1
ATOM 8845 C CA . ARG F 2 24 ? 92.138 -75.520 -19.896 1.00 114.94 16 ARG H CA 1
ATOM 8846 C C . ARG F 2 24 ? 91.739 -75.405 -21.362 1.00 114.87 16 ARG H C 1
ATOM 8847 O O . ARG F 2 24 ? 92.553 -75.643 -22.254 1.00 114.88 16 ARG H O 1
ATOM 8855 N N . LEU F 2 25 ? 90.484 -75.042 -21.605 1.00 114.76 17 LEU H N 1
ATOM 8856 C CA . LEU F 2 25 ? 89.975 -74.937 -22.966 1.00 114.68 17 LEU H CA 1
ATOM 8857 C C . LEU F 2 25 ? 90.449 -73.646 -23.628 1.00 114.66 17 LEU H C 1
ATOM 8858 O O . LEU F 2 25 ? 90.640 -73.597 -24.843 1.00 114.65 17 LEU H O 1
ATOM 8863 N N . VAL F 2 26 ? 90.644 -72.606 -22.823 1.00 114.66 18 VAL H N 1
ATOM 8864 C CA . VAL F 2 26 ? 91.131 -71.327 -23.334 1.00 114.64 18 VAL H CA 1
ATOM 8865 C C . VAL F 2 26 ? 92.660 -71.265 -23.338 1.00 114.64 18 VAL H C 1
ATOM 8866 O O . VAL F 2 26 ? 93.298 -71.518 -24.362 1.00 114.63 18 VAL H O 1
ATOM 8870 N N . LYS F 2 27 ? 93.241 -70.943 -22.188 1.00 114.62 19 LYS H N 1
ATOM 8871 C CA . LYS F 2 27 ? 94.676 -70.724 -22.095 1.00 114.57 19 LYS H CA 1
ATOM 8872 C C . LYS F 2 27 ? 95.276 -71.491 -20.925 1.00 114.52 19 LYS H C 1
ATOM 8873 O O . LYS F 2 27 ? 95.129 -72.709 -20.834 1.00 114.45 19 LYS H O 1
ATOM 8879 N N . THR F 2 41 ? 83.397 -69.140 -34.070 1.00 83.27 33 THR H N 1
ATOM 8880 C CA . THR F 2 41 ? 82.753 -69.873 -32.984 1.00 83.29 33 THR H CA 1
ATOM 8881 C C . THR F 2 41 ? 81.237 -69.694 -33.004 1.00 83.28 33 THR H C 1
ATOM 8882 O O . THR F 2 41 ? 80.728 -68.681 -33.484 1.00 83.28 33 THR H O 1
ATOM 8886 N N . LEU F 2 42 ? 80.524 -70.686 -32.481 1.00 83.28 34 LEU H N 1
ATOM 8887 C CA . LEU F 2 42 ? 79.066 -70.652 -32.424 1.00 83.28 34 LEU H CA 1
ATOM 8888 C C . LEU F 2 42 ? 78.580 -71.002 -31.021 1.00 83.30 34 LEU H C 1
ATOM 8889 O O . LEU F 2 42 ? 79.010 -71.998 -30.439 1.00 83.32 34 LEU H O 1
ATOM 8894 N N . ILE F 2 43 ? 77.685 -70.179 -30.482 1.00 83.32 35 ILE H N 1
ATOM 8895 C CA . ILE F 2 43 ? 77.136 -70.403 -29.146 1.00 83.35 35 ILE H CA 1
ATOM 8896 C C . ILE F 2 43 ? 75.621 -70.201 -29.128 1.00 83.41 35 ILE H C 1
ATOM 8897 O O . ILE F 2 43 ? 75.124 -69.149 -29.532 1.00 83.46 35 ILE H O 1
ATOM 8902 N N . ILE F 2 44 ? 74.894 -71.211 -28.654 1.00 83.43 36 ILE H N 1
ATOM 8903 C CA . ILE F 2 44 ? 73.439 -71.128 -28.545 1.00 83.44 36 ILE H CA 1
ATOM 8904 C C . ILE F 2 44 ? 72.998 -71.030 -27.084 1.00 83.49 36 ILE H C 1
ATOM 8905 O O . ILE F 2 44 ? 73.239 -71.944 -26.294 1.00 83.46 36 ILE H O 1
ATOM 8910 N N . PRO F 2 45 ? 72.344 -69.915 -26.722 1.00 83.55 37 PRO H N 1
ATOM 8911 C CA . PRO F 2 45 ? 71.949 -69.669 -25.339 1.00 83.55 37 PRO H CA 1
ATOM 8912 C C . PRO F 2 45 ? 70.633 -70.354 -24.985 1.00 83.55 37 PRO H C 1
ATOM 8913 O O . PRO F 2 45 ? 70.635 -71.362 -24.275 1.00 83.51 37 PRO H O 1
ATOM 8917 N N . TYR F 2 53 ? 68.884 -71.398 -36.299 1.00 85.03 45 TYR H N 1
ATOM 8918 C CA . TYR F 2 53 ? 69.982 -72.326 -36.048 1.00 84.99 45 TYR H CA 1
ATOM 8919 C C . TYR F 2 53 ? 70.032 -73.393 -37.131 1.00 85.01 45 TYR H C 1
ATOM 8920 O O . TYR F 2 53 ? 71.087 -73.958 -37.415 1.00 85.00 45 TYR H O 1
ATOM 8929 N N . SER F 2 54 ? 68.881 -73.664 -37.733 1.00 85.01 46 SER H N 1
ATOM 8930 C CA . SER F 2 54 ? 68.781 -74.688 -38.760 1.00 85.03 46 SER H CA 1
ATOM 8931 C C . SER F 2 54 ? 69.219 -74.142 -40.118 1.00 85.07 46 SER H C 1
ATOM 8932 O O . SER F 2 54 ? 70.391 -73.818 -40.312 1.00 85.06 46 SER H O 1
ATOM 8935 N N . ASN F 2 55 ? 68.268 -74.042 -41.046 1.00 85.11 47 ASN H N 1
ATOM 8936 C CA . ASN F 2 55 ? 68.524 -73.564 -42.408 1.00 85.12 47 ASN H CA 1
ATOM 8937 C C . ASN F 2 55 ? 68.990 -72.106 -42.431 1.00 85.15 47 ASN H C 1
ATOM 8938 O O . ASN F 2 55 ? 68.176 -71.190 -42.548 1.00 85.14 47 ASN H O 1
ATOM 8943 N N . MET F 2 56 ? 70.302 -71.897 -42.330 1.00 85.21 48 MET H N 1
ATOM 8944 C CA . MET F 2 56 ? 70.853 -70.557 -42.118 1.00 85.25 48 MET H CA 1
ATOM 8945 C C . MET F 2 56 ? 72.088 -70.228 -42.974 1.00 85.25 48 MET H C 1
ATOM 8946 O O . MET F 2 56 ? 72.145 -69.172 -43.605 1.00 85.24 48 MET H O 1
ATOM 8951 N N . LEU F 2 57 ? 73.069 -71.127 -42.992 1.00 85.25 49 LEU H N 1
ATOM 8952 C CA . LEU F 2 57 ? 74.287 -70.925 -43.784 1.00 85.24 49 LEU H CA 1
ATOM 8953 C C . LEU F 2 57 ? 73.996 -70.998 -45.287 1.00 85.24 49 LEU H C 1
ATOM 8954 O O . LEU F 2 57 ? 74.378 -71.963 -45.952 1.00 85.24 49 LEU H O 1
ATOM 8959 N N . ALA F 2 58 ? 73.331 -69.974 -45.818 1.00 85.23 50 ALA H N 1
ATOM 8960 C CA . ALA F 2 58 ? 72.898 -69.976 -47.219 1.00 85.22 50 ALA H CA 1
ATOM 8961 C C . ALA F 2 58 ? 73.944 -69.415 -48.183 1.00 85.20 50 ALA H C 1
ATOM 8962 O O . ALA F 2 58 ? 74.146 -69.953 -49.274 1.00 85.19 50 ALA H O 1
ATOM 8964 N N . GLU F 2 59 ? 74.591 -68.325 -47.783 1.00 85.15 51 GLU H N 1
ATOM 8965 C CA . GLU F 2 59 ? 75.636 -67.702 -48.594 1.00 85.07 51 GLU H CA 1
ATOM 8966 C C . GLU F 2 59 ? 76.797 -67.245 -47.718 1.00 85.03 51 GLU H C 1
ATOM 8967 O O . GLU F 2 59 ? 76.862 -66.086 -47.310 1.00 85.01 51 GLU H O 1
ATOM 8973 N N . GLU F 2 60 ? 77.712 -68.166 -47.436 1.00 85.00 52 GLU H N 1
ATOM 8974 C CA . GLU F 2 60 ? 78.843 -67.878 -46.566 1.00 84.97 52 GLU H CA 1
ATOM 8975 C C . GLU F 2 60 ? 80.161 -67.949 -47.332 1.00 84.94 52 GLU H C 1
ATOM 8976 O O . GLU F 2 60 ? 80.265 -68.637 -48.348 1.00 84.90 52 GLU H O 1
ATOM 8982 N N . SER F 2 82 ? 79.318 -74.419 -43.253 1.00 103.32 74 SER H N 1
ATOM 8983 C CA . SER F 2 82 ? 80.715 -74.756 -43.013 1.00 103.35 74 SER H CA 1
ATOM 8984 C C . SER F 2 82 ? 80.855 -75.574 -41.728 1.00 103.39 74 SER H C 1
ATOM 8985 O O . SER F 2 82 ? 81.896 -76.181 -41.474 1.00 103.40 74 SER H O 1
ATOM 8988 N N . THR F 2 83 ? 79.796 -75.577 -40.923 1.00 103.43 75 THR H N 1
ATOM 8989 C CA . THR F 2 83 ? 79.709 -76.417 -39.730 1.00 103.44 75 THR H CA 1
ATOM 8990 C C . THR F 2 83 ? 78.410 -77.219 -39.815 1.00 103.47 75 THR H C 1
ATOM 8991 O O . THR F 2 83 ? 77.786 -77.533 -38.799 1.00 103.45 75 THR H O 1
ATOM 8995 N N . ARG F 2 84 ? 78.030 -77.551 -41.048 1.00 103.49 76 ARG H N 1
ATOM 8996 C CA . ARG F 2 84 ? 76.704 -78.083 -41.380 1.00 103.48 76 ARG H CA 1
ATOM 8997 C C . ARG F 2 84 ? 76.296 -79.354 -40.626 1.00 103.51 76 ARG H C 1
ATOM 8998 O O . ARG F 2 84 ? 75.586 -79.282 -39.620 1.00 103.53 76 ARG H O 1
ATOM 9006 N N . GLU F 2 85 ? 76.731 -80.512 -41.120 1.00 103.50 77 GLU H N 1
ATOM 9007 C CA . GLU F 2 85 ? 76.330 -81.788 -40.524 1.00 103.46 77 GLU H CA 1
ATOM 9008 C C . GLU F 2 85 ? 76.908 -81.968 -39.123 1.00 103.41 77 GLU H C 1
ATOM 9009 O O . GLU F 2 85 ? 76.643 -82.965 -38.453 1.00 103.37 77 GLU H O 1
ATOM 9015 N N . ARG F 2 86 ? 77.699 -80.994 -38.690 1.00 103.36 78 ARG H N 1
ATOM 9016 C CA . ARG F 2 86 ? 78.178 -80.975 -37.321 1.00 103.34 78 ARG H CA 1
ATOM 9017 C C . ARG F 2 86 ? 77.007 -80.723 -36.381 1.00 103.35 78 ARG H C 1
ATOM 9018 O O . ARG F 2 86 ? 76.915 -81.323 -35.311 1.00 103.38 78 ARG H O 1
ATOM 9026 N N . LEU F 2 87 ? 76.109 -79.833 -36.790 1.00 103.33 79 LEU H N 1
ATOM 9027 C CA . LEU F 2 87 ? 74.932 -79.520 -35.989 1.00 103.31 79 LEU H CA 1
ATOM 9028 C C . LEU F 2 87 ? 73.781 -80.470 -36.309 1.00 103.29 79 LEU H C 1
ATOM 9029 O O . LEU F 2 87 ? 73.916 -81.688 -36.187 1.00 103.25 79 LEU H O 1
ATOM 9034 N N . GLY F 2 97 ? 72.860 -75.626 -23.162 1.00 86.78 89 GLY H N 1
ATOM 9035 C CA . GLY F 2 97 ? 73.433 -74.869 -24.267 1.00 86.85 89 GLY H CA 1
ATOM 9036 C C . GLY F 2 97 ? 74.283 -75.737 -25.175 1.00 86.90 89 GLY H C 1
ATOM 9037 O O . GLY F 2 97 ? 74.259 -76.962 -25.071 1.00 86.91 89 GLY H O 1
ATOM 9038 N N . LEU F 2 98 ? 75.032 -75.098 -26.070 1.00 86.97 90 LEU H N 1
ATOM 9039 C CA . LEU F 2 98 ? 75.921 -75.807 -26.991 1.00 87.04 90 LEU H CA 1
ATOM 9040 C C . LEU F 2 98 ? 76.973 -74.865 -27.578 1.00 87.11 90 LEU H C 1
ATOM 9041 O O . LEU F 2 98 ? 76.646 -73.937 -28.320 1.00 87.13 90 LEU H O 1
ATOM 9046 N N . VAL F 2 99 ? 78.236 -75.105 -27.231 1.00 87.16 91 VAL H N 1
ATOM 9047 C CA . VAL F 2 99 ? 79.347 -74.277 -27.703 1.00 87.16 91 VAL H CA 1
ATOM 9048 C C . VAL F 2 99 ? 80.236 -75.054 -28.674 1.00 87.15 91 VAL H C 1
ATOM 9049 O O . VAL F 2 99 ? 80.693 -76.149 -28.353 1.00 87.24 91 VAL H O 1
ATOM 9053 N N . ILE F 2 100 ? 80.487 -74.488 -29.853 1.00 87.04 92 ILE H N 1
ATOM 9054 C CA . ILE F 2 100 ? 81.346 -75.144 -30.841 1.00 86.91 92 ILE H CA 1
ATOM 9055 C C . ILE F 2 100 ? 82.667 -74.401 -31.045 1.00 86.90 92 ILE H C 1
ATOM 9056 O O . ILE F 2 100 ? 82.733 -73.409 -31.769 1.00 86.86 92 ILE H O 1
ATOM 9061 N N . ASP F 2 118 ? 82.174 -79.340 -29.315 1.00 88.04 110 ASP H N 1
ATOM 9062 C CA . ASP F 2 118 ? 80.848 -78.949 -28.846 1.00 88.06 110 ASP H CA 1
ATOM 9063 C C . ASP F 2 118 ? 80.447 -79.706 -27.583 1.00 88.11 110 ASP H C 1
ATOM 9064 O O . ASP F 2 118 ? 80.735 -80.894 -27.446 1.00 88.15 110 ASP H O 1
ATOM 9069 N N . PHE F 2 119 ? 79.785 -79.012 -26.662 1.00 88.15 111 PHE H N 1
ATOM 9070 C CA . PHE F 2 119 ? 79.326 -79.632 -25.424 1.00 88.20 111 PHE H CA 1
ATOM 9071 C C . PHE F 2 119 ? 78.092 -78.929 -24.865 1.00 88.18 111 PHE H C 1
ATOM 9072 O O . PHE F 2 119 ? 78.042 -77.701 -24.793 1.00 88.16 111 PHE H O 1
ATOM 9080 N N . THR F 2 138 ? 87.274 -66.728 -25.444 1.00 121.52 130 THR H N 1
ATOM 9081 C CA . THR F 2 138 ? 86.890 -65.349 -25.163 1.00 121.55 130 THR H CA 1
ATOM 9082 C C . THR F 2 138 ? 86.070 -65.259 -23.879 1.00 121.56 130 THR H C 1
ATOM 9083 O O . THR F 2 138 ? 85.991 -66.222 -23.116 1.00 121.55 130 THR H O 1
ATOM 9087 N N . GLU F 2 139 ? 85.459 -64.099 -23.648 1.00 121.58 131 GLU H N 1
ATOM 9088 C CA . GLU F 2 139 ? 84.678 -63.864 -22.432 1.00 121.58 131 GLU H CA 1
ATOM 9089 C C . GLU F 2 139 ? 83.440 -64.751 -22.331 1.00 121.52 131 GLU H C 1
ATOM 9090 O O . GLU F 2 139 ? 83.010 -65.101 -21.231 1.00 121.52 131 GLU H O 1
ATOM 9096 N N . ALA F 2 140 ? 82.868 -65.106 -23.477 1.00 121.44 132 ALA H N 1
ATOM 9097 C CA . ALA F 2 140 ? 81.654 -65.914 -23.513 1.00 121.39 132 ALA H CA 1
ATOM 9098 C C . ALA F 2 140 ? 81.673 -67.025 -22.463 1.00 121.39 132 ALA H C 1
ATOM 9099 O O . ALA F 2 140 ? 80.672 -67.267 -21.789 1.00 121.39 132 ALA H O 1
ATOM 9101 N N . LEU F 2 141 ? 82.818 -67.688 -22.323 1.00 121.39 133 LEU H N 1
ATOM 9102 C CA . LEU F 2 141 ? 82.973 -68.767 -21.349 1.00 121.36 133 LEU H CA 1
ATOM 9103 C C . LEU F 2 141 ? 83.707 -68.289 -20.104 1.00 121.33 133 LEU H C 1
ATOM 9104 O O . LEU F 2 141 ? 83.521 -68.833 -19.016 1.00 121.30 133 LEU H O 1
ATOM 9109 N N . ALA F 2 142 ? 84.541 -67.267 -20.274 1.00 121.35 134 ALA H N 1
ATOM 9110 C CA . ALA F 2 142 ? 85.396 -66.783 -19.194 1.00 121.38 134 ALA H CA 1
ATOM 9111 C C . ALA F 2 142 ? 84.623 -66.081 -18.081 1.00 121.41 134 ALA H C 1
ATOM 9112 O O . ALA F 2 142 ? 85.066 -66.063 -16.932 1.00 121.44 134 ALA H O 1
ATOM 9114 N N . GLU F 2 143 ? 83.473 -65.503 -18.415 1.00 121.42 135 GLU H N 1
ATOM 9115 C CA . GLU F 2 143 ? 82.697 -64.770 -17.420 1.00 121.43 135 GLU H CA 1
ATOM 9116 C C . GLU F 2 143 ? 81.903 -65.703 -16.506 1.00 121.43 135 GLU H C 1
ATOM 9117 O O . GLU F 2 143 ? 81.318 -65.264 -15.515 1.00 121.49 135 GLU H O 1
ATOM 9123 N N . LEU F 2 144 ? 81.891 -66.991 -16.840 1.00 121.38 136 LEU H N 1
ATOM 9124 C CA . LEU F 2 144 ? 81.235 -67.991 -16.003 1.00 121.30 136 LEU H CA 1
ATOM 9125 C C . LEU F 2 144 ? 82.111 -68.355 -14.803 1.00 121.27 136 LEU H C 1
ATOM 9126 O O . LEU F 2 144 ? 81.610 -68.603 -13.706 1.00 121.28 136 LEU H O 1
ATOM 9131 N N . LEU F 2 145 ? 83.423 -68.381 -15.024 1.00 121.20 137 LEU H N 1
ATOM 9132 C CA . LEU F 2 145 ? 84.378 -68.828 -14.011 1.00 121.10 137 LEU H CA 1
ATOM 9133 C C . LEU F 2 145 ? 84.572 -67.801 -12.896 1.00 121.07 137 LEU H C 1
ATOM 9134 O O . LEU F 2 145 ? 84.961 -66.659 -13.145 1.00 121.05 137 LEU H O 1
ATOM 9139 N N . ASN F 2 282 ? 87.712 -66.266 0.036 1.00 90.46 274 ASN H N 1
ATOM 9140 C CA . ASN F 2 282 ? 88.586 -67.266 -0.636 1.00 90.49 274 ASN H CA 1
ATOM 9141 C C . ASN F 2 282 ? 87.828 -68.550 -0.939 1.00 90.47 274 ASN H C 1
ATOM 9142 O O . ASN F 2 282 ? 88.358 -69.646 -0.777 1.00 90.44 274 ASN H O 1
ATOM 9147 N N . VAL F 2 283 ? 86.584 -68.399 -1.381 1.00 90.53 275 VAL H N 1
ATOM 9148 C CA . VAL F 2 283 ? 85.708 -69.536 -1.657 1.00 90.60 275 VAL H CA 1
ATOM 9149 C C . VAL F 2 283 ? 86.447 -70.730 -2.263 1.00 90.58 275 VAL H C 1
ATOM 9150 O O . VAL F 2 283 ? 86.271 -71.864 -1.812 1.00 90.67 275 VAL H O 1
ATOM 9154 N N . LYS F 2 284 ? 87.262 -70.479 -3.286 1.00 90.47 276 LYS H N 1
ATOM 9155 C CA . LYS F 2 284 ? 87.959 -71.561 -3.992 1.00 90.30 276 LYS H CA 1
ATOM 9156 C C . LYS F 2 284 ? 89.291 -71.960 -3.340 1.00 90.15 276 LYS H C 1
ATOM 9157 O O . LYS F 2 284 ? 89.749 -73.098 -3.495 1.00 90.22 276 LYS H O 1
ATOM 9163 N N . TYR F 2 285 ? 89.897 -71.035 -2.599 1.00 89.78 277 TYR H N 1
ATOM 9164 C CA . TYR F 2 285 ? 91.172 -71.313 -1.943 1.00 89.34 277 TYR H CA 1
ATOM 9165 C C . TYR F 2 285 ? 90.983 -71.986 -0.590 1.00 88.95 277 TYR H C 1
ATOM 9166 O O . TYR F 2 285 ? 91.828 -72.767 -0.163 1.00 88.94 277 TYR H O 1
ATOM 9175 N N . VAL F 2 286 ? 89.873 -71.690 0.079 1.00 88.47 278 VAL H N 1
ATOM 9176 C CA . VAL F 2 286 ? 89.616 -72.254 1.402 1.00 87.98 278 VAL H CA 1
ATOM 9177 C C . VAL F 2 286 ? 89.587 -73.778 1.369 1.00 87.60 278 VAL H C 1
ATOM 9178 O O . VAL F 2 286 ? 90.098 -74.434 2.278 1.00 87.61 278 VAL H O 1
ATOM 9182 N N . GLN F 2 287 ? 88.993 -74.342 0.323 1.00 87.06 279 GLN H N 1
ATOM 9183 C CA . GLN F 2 287 ? 88.972 -75.793 0.175 1.00 86.57 279 GLN H CA 1
ATOM 9184 C C . GLN F 2 287 ? 90.338 -76.322 -0.241 1.00 86.08 279 GLN H C 1
ATOM 9185 O O . GLN F 2 287 ? 90.825 -77.320 0.295 1.00 86.00 279 GLN H O 1
ATOM 9191 N N . GLU F 2 288 ? 90.948 -75.642 -1.203 1.00 85.46 280 GLU H N 1
ATOM 9192 C CA . GLU F 2 288 ? 92.304 -75.961 -1.624 1.00 84.83 280 GLU H CA 1
ATOM 9193 C C . GLU F 2 288 ? 93.198 -76.188 -0.407 1.00 84.30 280 GLU H C 1
ATOM 9194 O O . GLU F 2 288 ? 93.844 -77.227 -0.286 1.00 84.19 280 GLU H O 1
ATOM 9200 N N . LYS F 2 289 ? 93.229 -75.207 0.489 1.00 83.70 281 LYS H N 1
ATOM 9201 C CA . LYS F 2 289 ? 93.973 -75.324 1.736 1.00 83.09 281 LYS H CA 1
ATOM 9202 C C . LYS F 2 289 ? 93.409 -76.462 2.573 1.00 82.75 281 LYS H C 1
ATOM 9203 O O . LYS F 2 289 ? 94.111 -77.420 2.893 1.00 82.80 281 LYS H O 1
ATOM 9209 N N . LYS F 2 290 ? 92.133 -76.349 2.923 1.00 82.24 282 LYS H N 1
ATOM 9210 C CA . LYS F 2 290 ? 91.481 -77.330 3.781 1.00 81.72 282 LYS H CA 1
ATOM 9211 C C . LYS F 2 290 ? 91.874 -78.755 3.407 1.00 81.21 282 LYS H C 1
ATOM 9212 O O . LYS F 2 290 ? 92.231 -79.556 4.271 1.00 81.14 282 LYS H O 1
ATOM 9218 N N . LEU F 2 291 ? 91.815 -79.061 2.115 1.00 80.56 283 LEU H N 1
ATOM 9219 C CA . LEU F 2 291 ? 92.089 -80.411 1.635 1.00 79.88 283 LEU H CA 1
ATOM 9220 C C . LEU F 2 291 ? 93.555 -80.788 1.786 1.00 79.36 283 LEU H C 1
ATOM 9221 O O . LEU F 2 291 ? 93.871 -81.911 2.162 1.00 79.32 283 LEU H O 1
ATOM 9226 N N . ILE F 2 292 ? 94.446 -79.850 1.485 1.00 78.72 284 ILE H N 1
ATOM 9227 C CA . ILE F 2 292 ? 95.876 -80.097 1.620 1.00 78.12 284 ILE H CA 1
ATOM 9228 C C . ILE F 2 292 ? 96.268 -80.319 3.083 1.00 77.86 284 ILE H C 1
ATOM 9229 O O . ILE F 2 292 ? 97.242 -81.021 3.378 1.00 77.80 284 ILE H O 1
ATOM 9234 N N . GLN F 2 293 ? 95.506 -79.724 3.998 1.00 77.47 285 GLN H N 1
ATOM 9235 C CA . GLN F 2 293 ? 95.724 -79.938 5.430 1.00 77.10 285 GLN H CA 1
ATOM 9236 C C . GLN F 2 293 ? 95.387 -81.378 5.813 1.00 76.84 285 GLN H C 1
ATOM 9237 O O . GLN F 2 293 ? 96.073 -81.993 6.625 1.00 76.79 285 GLN H O 1
ATOM 9243 N N . ARG F 2 294 ? 94.325 -81.901 5.211 1.00 76.49 286 ARG H N 1
ATOM 9244 C CA . ARG F 2 294 ? 93.962 -83.301 5.335 1.00 76.13 286 ARG H CA 1
ATOM 9245 C C . ARG F 2 294 ? 95.151 -84.171 4.927 1.00 75.62 286 ARG H C 1
ATOM 9246 O O . ARG F 2 294 ? 95.478 -85.152 5.597 1.00 75.58 286 ARG H O 1
ATOM 9254 N N . PHE F 2 295 ? 95.795 -83.800 3.825 1.00 75.02 287 PHE H N 1
ATOM 9255 C CA . PHE F 2 295 ? 96.988 -84.492 3.344 1.00 74.50 287 PHE H CA 1
ATOM 9256 C C . PHE F 2 295 ? 98.134 -84.286 4.316 1.00 74.57 287 PHE H C 1
ATOM 9257 O O . PHE F 2 295 ? 98.887 -85.209 4.617 1.00 74.47 287 PHE H O 1
ATOM 9265 N N . PHE F 2 296 ? 98.262 -83.062 4.810 1.00 74.65 288 PHE H N 1
ATOM 9266 C CA . PHE F 2 296 ? 99.337 -82.738 5.731 1.00 74.74 288 PHE H CA 1
ATOM 9267 C C . PHE F 2 296 ? 99.273 -83.542 7.020 1.00 74.95 288 PHE H C 1
ATOM 9268 O O . PHE F 2 296 ? 100.301 -83.973 7.529 1.00 75.07 288 PHE H O 1
ATOM 9276 N N . ASP F 2 297 ? 98.070 -83.751 7.545 1.00 75.20 289 ASP H N 1
ATOM 9277 C CA . ASP F 2 297 ? 97.899 -84.521 8.777 1.00 75.46 289 ASP H CA 1
ATOM 9278 C C . ASP F 2 297 ? 98.475 -85.919 8.634 1.00 75.48 289 ASP H C 1
ATOM 9279 O O . ASP F 2 297 ? 98.924 -86.516 9.606 1.00 75.46 289 ASP H O 1
ATOM 9284 N N . GLU F 2 298 ? 98.467 -86.433 7.411 1.00 75.56 290 GLU H N 1
ATOM 9285 C CA . GLU F 2 298 ? 98.985 -87.763 7.148 1.00 75.70 290 GLU H CA 1
ATOM 9286 C C . GLU F 2 298 ? 100.510 -87.738 7.025 1.00 75.67 290 GLU H C 1
ATOM 9287 O O . GLU F 2 298 ? 101.131 -88.723 6.633 1.00 75.75 290 GLU H O 1
ATOM 9293 N N . ILE F 2 299 ? 101.103 -86.595 7.352 1.00 75.62 291 ILE H N 1
ATOM 9294 C CA . ILE F 2 299 ? 102.545 -86.500 7.514 1.00 75.58 291 ILE H CA 1
ATOM 9295 C C . ILE F 2 299 ? 102.804 -86.094 8.949 1.00 75.82 291 ILE H C 1
ATOM 9296 O O . ILE F 2 299 ? 103.783 -86.512 9.552 1.00 75.87 291 ILE H O 1
ATOM 9301 N N . SER F 2 300 ? 101.909 -85.271 9.489 1.00 76.15 292 SER H N 1
ATOM 9302 C CA . SER F 2 300 ? 102.018 -84.790 10.864 1.00 76.48 292 SER H CA 1
ATOM 9303 C C . SER F 2 300 ? 101.846 -85.915 11.857 1.00 76.67 292 SER H C 1
ATOM 9304 O O . SER F 2 300 ? 102.586 -86.004 12.834 1.00 76.81 292 SER H O 1
ATOM 9307 N N . LEU F 2 301 ? 100.850 -86.759 11.614 1.00 76.96 293 LEU H N 1
ATOM 9308 C CA . LEU F 2 301 ? 100.576 -87.886 12.489 1.00 77.20 293 LEU H CA 1
ATOM 9309 C C . LEU F 2 301 ? 101.457 -89.067 12.107 1.00 77.24 293 LEU H C 1
ATOM 9310 O O . LEU F 2 301 ? 101.697 -89.953 12.917 1.00 77.23 293 LEU H O 1
ATOM 9315 N N . ASP F 2 302 ? 101.940 -89.063 10.868 1.00 77.39 294 ASP H N 1
ATOM 9316 C CA . ASP F 2 302 ? 102.734 -90.165 10.347 1.00 77.60 294 ASP H CA 1
ATOM 9317 C C . ASP F 2 302 ? 101.957 -91.473 10.396 1.00 77.64 294 ASP H C 1
ATOM 9318 O O . ASP F 2 302 ? 102.239 -92.349 11.222 1.00 77.90 294 ASP H O 1
ATOM 9323 N N . SER F 2 303 ? 100.978 -91.609 9.513 1.00 77.55 295 SER H N 1
ATOM 9324 C CA . SER F 2 303 ? 100.177 -92.825 9.479 1.00 77.55 295 SER H CA 1
ATOM 9325 C C . SER F 2 303 ? 100.682 -93.790 8.419 1.00 77.46 295 SER H C 1
ATOM 9326 O O . SER F 2 303 ? 100.735 -95.006 8.640 1.00 77.65 295 SER H O 1
ATOM 9329 N N . GLY F 2 304 ? 101.058 -93.246 7.269 1.00 77.15 296 GLY H N 1
ATOM 9330 C CA . GLY F 2 304 ? 101.534 -94.067 6.168 1.00 76.91 296 GLY H CA 1
ATOM 9331 C C . GLY F 2 304 ? 100.576 -94.033 4.997 1.00 76.76 296 GLY H C 1
ATOM 9332 O O . GLY F 2 304 ? 100.573 -94.931 4.165 1.00 76.79 296 GLY H O 1
ATOM 9333 N N . LYS F 2 305 ? 99.757 -92.989 4.936 1.00 76.64 297 LYS H N 1
ATOM 9334 C CA . LYS F 2 305 ? 98.859 -92.763 3.808 1.00 76.47 297 LYS H CA 1
ATOM 9335 C C . LYS F 2 305 ? 99.330 -91.511 3.025 1.00 76.44 297 LYS H C 1
ATOM 9336 O O . LYS F 2 305 ? 98.994 -90.400 3.432 1.00 76.37 297 LYS H O 1
ATOM 9342 N N . TYR F 2 306 ? 100.080 -91.679 1.918 1.00 76.44 298 TYR H N 1
ATOM 9343 C CA . TYR F 2 306 ? 100.691 -90.536 1.165 1.00 76.56 298 TYR H CA 1
ATOM 9344 C C . TYR F 2 306 ? 102.149 -90.885 0.912 1.00 76.91 298 TYR H C 1
ATOM 9345 O O . TYR F 2 306 ? 102.588 -91.888 1.452 1.00 76.82 298 TYR H O 1
ATOM 9354 N N . CYS F 2 307 ? 102.940 -90.203 0.072 1.00 77.39 299 CYS H N 1
ATOM 9355 C CA . CYS F 2 307 ? 102.810 -89.926 -1.354 1.00 77.89 299 CYS H CA 1
ATOM 9356 C C . CYS F 2 307 ? 101.929 -88.808 -1.855 1.00 78.10 299 CYS H C 1
ATOM 9357 O O . CYS F 2 307 ? 100.716 -88.960 -1.810 1.00 78.21 299 CYS H O 1
ATOM 9360 N N . PHE F 2 308 ? 102.498 -87.705 -2.371 1.00 78.42 300 PHE H N 1
ATOM 9361 C CA . PHE F 2 308 ? 103.943 -87.317 -2.400 1.00 78.72 300 PHE H CA 1
ATOM 9362 C C . PHE F 2 308 ? 104.940 -88.194 -3.148 1.00 78.90 300 PHE H C 1
ATOM 9363 O O . PHE F 2 308 ? 105.570 -89.128 -2.633 1.00 78.85 300 PHE H O 1
ATOM 9371 N N . GLY F 2 309 ? 105.030 -87.783 -4.405 1.00 79.16 301 GLY H N 1
ATOM 9372 C CA . GLY F 2 309 ? 105.812 -88.339 -5.442 1.00 79.54 301 GLY H CA 1
ATOM 9373 C C . GLY F 2 309 ? 105.027 -88.553 -6.725 1.00 79.76 301 GLY H C 1
ATOM 9374 O O . GLY F 2 309 ? 103.901 -89.057 -6.709 1.00 79.85 301 GLY H O 1
ATOM 9375 N N . VAL F 2 310 ? 105.645 -88.181 -7.844 1.00 79.91 302 VAL H N 1
ATOM 9376 C CA . VAL F 2 310 ? 105.166 -88.561 -9.173 1.00 79.98 302 VAL H CA 1
ATOM 9377 C C . VAL F 2 310 ? 105.177 -90.080 -9.335 1.00 79.86 302 VAL H C 1
ATOM 9378 O O . VAL F 2 310 ? 104.150 -90.701 -9.607 1.00 79.81 302 VAL H O 1
ATOM 9382 N N . VAL F 2 311 ? 106.356 -90.662 -9.158 1.00 79.71 303 VAL H N 1
ATOM 9383 C CA . VAL F 2 311 ? 106.544 -92.089 -9.332 1.00 79.58 303 VAL H CA 1
ATOM 9384 C C . VAL F 2 311 ? 105.673 -92.870 -8.356 1.00 79.60 303 VAL H C 1
ATOM 9385 O O . VAL F 2 311 ? 104.973 -93.804 -8.746 1.00 79.57 303 VAL H O 1
ATOM 9389 N N . ASP F 2 312 ? 105.704 -92.466 -7.091 1.00 79.67 304 ASP H N 1
ATOM 9390 C CA . ASP F 2 312 ? 104.992 -93.185 -6.033 1.00 79.71 304 ASP H CA 1
ATOM 9391 C C . ASP F 2 312 ? 103.479 -93.023 -6.128 1.00 79.66 304 ASP H C 1
ATOM 9392 O O . ASP F 2 312 ? 102.735 -93.977 -5.918 1.00 79.64 304 ASP H O 1
ATOM 9397 N N . THR F 2 313 ? 103.028 -91.812 -6.434 1.00 79.63 305 THR H N 1
ATOM 9398 C CA . THR F 2 313 ? 101.602 -91.530 -6.491 1.00 79.66 305 THR H CA 1
ATOM 9399 C C . THR F 2 313 ? 100.953 -92.337 -7.605 1.00 79.62 305 THR H C 1
ATOM 9400 O O . THR F 2 313 ? 99.850 -92.858 -7.445 1.00 79.66 305 THR H O 1
ATOM 9404 N N . MET F 2 314 ? 101.642 -92.439 -8.736 1.00 79.57 306 MET H N 1
ATOM 9405 C CA . MET F 2 314 ? 101.123 -93.205 -9.866 1.00 79.52 306 MET H CA 1
ATOM 9406 C C . MET F 2 314 ? 101.082 -94.688 -9.526 1.00 79.43 306 MET H C 1
ATOM 9407 O O . MET F 2 314 ? 100.172 -95.405 -9.937 1.00 79.35 306 MET H O 1
ATOM 9412 N N . ASN F 2 315 ? 102.074 -95.140 -8.767 1.00 79.37 307 ASN H N 1
ATOM 9413 C CA . ASN F 2 315 ? 102.079 -96.502 -8.266 1.00 79.31 307 ASN H CA 1
ATOM 9414 C C . ASN F 2 315 ? 100.933 -96.729 -7.289 1.00 79.31 307 ASN H C 1
ATOM 9415 O O . ASN F 2 315 ? 100.267 -97.758 -7.327 1.00 79.34 307 ASN H O 1
ATOM 9420 N N . ALA F 2 316 ? 100.702 -95.756 -6.418 1.00 79.44 308 ALA H N 1
ATOM 9421 C CA . ALA F 2 316 ? 99.621 -95.840 -5.445 1.00 79.61 308 ALA H CA 1
ATOM 9422 C C . ALA F 2 316 ? 98.280 -95.981 -6.145 1.00 79.74 308 ALA H C 1
ATOM 9423 O O . ALA F 2 316 ? 97.446 -96.803 -5.761 1.00 79.74 308 ALA H O 1
ATOM 9425 N N . LEU F 2 317 ? 98.082 -95.167 -7.177 1.00 79.98 309 LEU H N 1
ATOM 9426 C CA . LEU F 2 317 ? 96.846 -95.170 -7.948 1.00 80.17 309 LEU H CA 1
ATOM 9427 C C . LEU F 2 317 ? 96.782 -96.455 -8.750 1.00 80.37 309 LEU H C 1
ATOM 9428 O O . LEU F 2 317 ? 95.741 -97.103 -8.823 1.00 80.40 309 LEU H O 1
ATOM 9433 N N . GLN F 2 318 ? 97.921 -96.816 -9.335 1.00 80.65 310 GLN H N 1
ATOM 9434 C CA . GLN F 2 318 ? 98.091 -98.085 -10.027 1.00 80.87 310 GLN H CA 1
ATOM 9435 C C . GLN F 2 318 ? 97.670 -99.251 -9.133 1.00 80.96 310 GLN H C 1
ATOM 9436 O O . GLN F 2 318 ? 96.680 -99.929 -9.410 1.00 80.99 310 GLN H O 1
ATOM 9442 N N . GLU F 2 319 ? 98.422 -99.472 -8.056 1.00 81.06 311 GLU H N 1
ATOM 9443 C CA . GLU F 2 319 ? 98.095 -100.512 -7.084 1.00 81.15 311 GLU H CA 1
ATOM 9444 C C . GLU F 2 319 ? 96.877 -100.105 -6.258 1.00 81.11 311 GLU H C 1
ATOM 9445 O O . GLU F 2 319 ? 96.525 -98.921 -6.198 1.00 81.12 311 GLU H O 1
ATOM 9451 N N . GLY F 2 320 ? 96.237 -101.090 -5.630 1.00 81.09 312 GLY H N 1
ATOM 9452 C CA . GLY F 2 320 ? 95.062 -100.854 -4.794 1.00 81.02 312 GLY H CA 1
ATOM 9453 C C . GLY F 2 320 ? 94.304 -99.593 -5.161 1.00 80.95 312 GLY H C 1
ATOM 9454 O O . GLY F 2 320 ? 93.794 -99.477 -6.274 1.00 80.96 312 GLY H O 1
ATOM 9455 N N . ALA F 2 321 ? 94.239 -98.644 -4.229 1.00 80.86 313 ALA H N 1
ATOM 9456 C CA . ALA F 2 321 ? 93.561 -97.372 -4.470 1.00 80.76 313 ALA H CA 1
ATOM 9457 C C . ALA F 2 321 ? 94.071 -96.242 -3.568 1.00 80.72 313 ALA H C 1
ATOM 9458 O O . ALA F 2 321 ? 94.541 -96.475 -2.448 1.00 80.63 313 ALA H O 1
ATOM 9460 N N . VAL F 2 322 ? 93.980 -95.015 -4.078 1.00 80.62 314 VAL H N 1
ATOM 9461 C CA . VAL F 2 322 ? 94.178 -93.818 -3.273 1.00 80.44 314 VAL H CA 1
ATOM 9462 C C . VAL F 2 322 ? 92.811 -93.191 -3.053 1.00 80.35 314 VAL H C 1
ATOM 9463 O O . VAL F 2 322 ? 91.936 -93.277 -3.916 1.00 80.36 314 VAL H O 1
ATOM 9467 N N . GLU F 2 323 ? 92.621 -92.558 -1.904 1.00 80.21 315 GLU H N 1
ATOM 9468 C CA . GLU F 2 323 ? 91.311 -92.043 -1.557 1.00 80.08 315 GLU H CA 1
ATOM 9469 C C . GLU F 2 323 ? 91.018 -90.676 -2.163 1.00 79.93 315 GLU H C 1
ATOM 9470 O O . GLU F 2 323 ? 89.998 -90.488 -2.829 1.00 79.95 315 GLU H O 1
ATOM 9476 N N . THR F 2 324 ? 91.917 -89.726 -1.937 1.00 79.74 316 THR H N 1
ATOM 9477 C CA . THR F 2 324 ? 91.797 -88.403 -2.544 1.00 79.59 316 THR H CA 1
ATOM 9478 C C . THR F 2 324 ? 93.124 -88.006 -3.185 1.00 79.45 316 THR H C 1
ATOM 9479 O O . THR F 2 324 ? 94.164 -88.008 -2.530 1.00 79.54 316 THR H O 1
ATOM 9483 N N . LEU F 2 325 ? 93.076 -87.666 -4.468 1.00 79.15 317 LEU H N 1
ATOM 9484 C CA . LEU F 2 325 ? 94.277 -87.368 -5.235 1.00 78.89 317 LEU H CA 1
ATOM 9485 C C . LEU F 2 325 ? 94.513 -85.860 -5.268 1.00 78.78 317 LEU H C 1
ATOM 9486 O O . LEU F 2 325 ? 93.567 -85.092 -5.417 1.00 78.79 317 LEU H O 1
ATOM 9491 N N . LEU F 2 326 ? 95.763 -85.431 -5.105 1.00 78.67 318 LEU H N 1
ATOM 9492 C CA . LEU F 2 326 ? 96.095 -84.002 -5.130 1.00 78.57 318 LEU H CA 1
ATOM 9493 C C . LEU F 2 326 ? 96.995 -83.641 -6.309 1.00 78.69 318 LEU H C 1
ATOM 9494 O O . LEU F 2 326 ? 98.065 -84.227 -6.487 1.00 78.63 318 LEU H O 1
ATOM 9499 N N . CYS F 2 327 ? 96.567 -82.660 -7.100 1.00 78.88 319 CYS H N 1
ATOM 9500 C CA . CYS F 2 327 ? 97.324 -82.257 -8.284 1.00 79.07 319 CYS H CA 1
ATOM 9501 C C . CYS F 2 327 ? 97.374 -80.745 -8.534 1.00 79.08 319 CYS H C 1
ATOM 9502 O O . CYS F 2 327 ? 96.347 -80.062 -8.545 1.00 79.02 319 CYS H O 1
ATOM 9505 N N . PHE F 2 328 ? 98.588 -80.244 -8.741 1.00 79.17 320 PHE H N 1
ATOM 9506 C CA . PHE F 2 328 ? 98.830 -78.843 -9.056 1.00 79.28 320 PHE H CA 1
ATOM 9507 C C . PHE F 2 328 ? 98.338 -78.533 -10.459 1.00 79.60 320 PHE H C 1
ATOM 9508 O O . PHE F 2 328 ? 98.809 -79.124 -11.426 1.00 79.67 320 PHE H O 1
ATOM 9516 N N . ALA F 2 329 ? 97.387 -77.610 -10.566 1.00 79.97 321 ALA H N 1
ATOM 9517 C CA . ALA F 2 329 ? 96.789 -77.258 -11.855 1.00 80.35 321 ALA H CA 1
ATOM 9518 C C . ALA F 2 329 ? 97.800 -77.236 -13.006 1.00 80.66 321 ALA H C 1
ATOM 9519 O O . ALA F 2 329 ? 97.619 -77.914 -14.019 1.00 80.68 321 ALA H O 1
ATOM 9521 N N . ASP F 2 330 ? 98.860 -76.447 -12.849 1.00 81.06 322 ASP H N 1
ATOM 9522 C CA . ASP F 2 330 ? 99.891 -76.328 -13.880 1.00 81.44 322 ASP H CA 1
ATOM 9523 C C . ASP F 2 330 ? 101.034 -77.316 -13.654 1.00 81.60 322 ASP H C 1
ATOM 9524 O O . ASP F 2 330 ? 102.203 -76.930 -13.654 1.00 81.60 322 ASP H O 1
ATOM 9529 N N . LEU F 2 331 ? 100.695 -78.589 -13.471 1.00 81.89 323 LEU H N 1
ATOM 9530 C CA . LEU F 2 331 ? 101.689 -79.604 -13.144 1.00 82.20 323 LEU H CA 1
ATOM 9531 C C . LEU F 2 331 ? 102.648 -79.842 -14.307 1.00 82.45 323 LEU H C 1
ATOM 9532 O O . LEU F 2 331 ? 102.245 -80.307 -15.377 1.00 82.44 323 LEU H O 1
ATOM 9537 N N . ASP F 2 332 ? 103.918 -79.514 -14.088 1.00 82.78 324 ASP H N 1
ATOM 9538 C CA . ASP F 2 332 ? 104.950 -79.723 -15.093 1.00 83.11 324 ASP H CA 1
ATOM 9539 C C . ASP F 2 332 ? 105.269 -81.208 -15.225 1.00 83.33 324 ASP H C 1
ATOM 9540 O O . ASP F 2 332 ? 106.292 -81.678 -14.722 1.00 83.46 324 ASP H O 1
ATOM 9545 N N . MET F 2 333 ? 104.385 -81.941 -15.900 1.00 83.54 325 MET H N 1
ATOM 9546 C CA . MET F 2 333 ? 104.541 -83.385 -16.064 1.00 83.73 325 MET H CA 1
ATOM 9547 C C . MET F 2 333 ? 103.852 -83.894 -17.317 1.00 83.72 325 MET H C 1
ATOM 9548 O O . MET F 2 333 ? 102.629 -83.819 -17.435 1.00 83.68 325 MET H O 1
ATOM 9553 N N . ILE F 2 334 ? 104.641 -84.420 -18.246 1.00 83.81 326 ILE H N 1
ATOM 9554 C CA . ILE F 2 334 ? 104.087 -85.059 -19.431 1.00 83.91 326 ILE H CA 1
ATOM 9555 C C . ILE F 2 334 ? 104.175 -86.573 -19.308 1.00 84.01 326 ILE H C 1
ATOM 9556 O O . ILE F 2 334 ? 105.066 -87.107 -18.648 1.00 84.04 326 ILE H O 1
ATOM 9561 N N . ARG F 2 335 ? 103.243 -87.257 -19.958 1.00 84.12 327 ARG H N 1
ATOM 9562 C CA . ARG F 2 335 ? 103.106 -88.697 -19.819 1.00 84.24 327 ARG H CA 1
ATOM 9563 C C . ARG F 2 335 ? 103.334 -89.404 -21.147 1.00 84.33 327 ARG H C 1
ATOM 9564 O O . ARG F 2 335 ? 102.529 -89.278 -22.070 1.00 84.38 327 ARG H O 1
ATOM 9572 N N . TYR F 2 336 ? 104.431 -90.150 -21.241 1.00 84.42 328 TYR H N 1
ATOM 9573 C CA . TYR F 2 336 ? 104.747 -90.890 -22.460 1.00 84.49 328 TYR H CA 1
ATOM 9574 C C . TYR F 2 336 ? 104.712 -92.396 -22.228 1.00 84.51 328 TYR H C 1
ATOM 9575 O O . TYR F 2 336 ? 105.330 -92.898 -21.291 1.00 84.54 328 TYR H O 1
ATOM 9584 N N . ILE F 2 347 ? 105.372 -96.707 -19.644 1.00 98.04 339 ILE H N 1
ATOM 9585 C CA . ILE F 2 347 ? 105.031 -95.342 -19.264 1.00 98.09 339 ILE H CA 1
ATOM 9586 C C . ILE F 2 347 ? 106.185 -94.684 -18.516 1.00 98.20 339 ILE H C 1
ATOM 9587 O O . ILE F 2 347 ? 106.430 -94.998 -17.352 1.00 98.23 339 ILE H O 1
ATOM 9592 N N . THR F 2 348 ? 106.897 -93.781 -19.185 1.00 98.32 340 THR H N 1
ATOM 9593 C CA . THR F 2 348 ? 107.947 -92.998 -18.533 1.00 98.42 340 THR H CA 1
ATOM 9594 C C . THR F 2 348 ? 107.569 -91.518 -18.473 1.00 98.56 340 THR H C 1
ATOM 9595 O O . THR F 2 348 ? 107.170 -90.924 -19.479 1.00 98.57 340 THR H O 1
ATOM 9599 N N . TYR F 2 349 ? 107.699 -90.930 -17.286 1.00 98.69 341 TYR H N 1
ATOM 9600 C CA . TYR F 2 349 ? 107.314 -89.540 -17.064 1.00 98.79 341 TYR H CA 1
ATOM 9601 C C . TYR F 2 349 ? 108.504 -88.589 -17.167 1.00 99.03 341 TYR H C 1
ATOM 9602 O O . TYR F 2 349 ? 109.629 -88.945 -16.810 1.00 99.08 341 TYR H O 1
ATOM 9611 N N . MET F 2 350 ? 108.246 -87.375 -17.648 1.00 99.26 342 MET H N 1
ATOM 9612 C CA . MET F 2 350 ? 109.284 -86.353 -17.751 1.00 99.50 342 MET H CA 1
ATOM 9613 C C . MET F 2 350 ? 108.710 -84.937 -17.638 1.00 99.52 342 MET H C 1
ATOM 9614 O O . MET F 2 350 ? 107.515 -84.717 -17.833 1.00 99.46 342 MET H O 1
ATOM 9619 N N . THR F 2 351 ? 109.575 -83.986 -17.306 1.00 99.62 343 THR H N 1
ATOM 9620 C CA . THR F 2 351 ? 109.169 -82.599 -17.127 1.00 99.73 343 THR H CA 1
ATOM 9621 C C . THR F 2 351 ? 109.690 -81.751 -18.277 1.00 99.88 343 THR H C 1
ATOM 9622 O O . THR F 2 351 ? 109.382 -82.010 -19.442 1.00 99.91 343 THR H O 1
ATOM 9626 N N . LYS F 2 352 ? 110.484 -80.738 -17.941 1.00 100.05 344 LYS H N 1
ATOM 9627 C CA . LYS F 2 352 ? 111.190 -79.942 -18.943 1.00 100.23 344 LYS H CA 1
ATOM 9628 C C . LYS F 2 352 ? 112.669 -80.320 -18.999 1.00 100.39 344 LYS H C 1
ATOM 9629 O O . LYS F 2 352 ? 113.534 -79.466 -19.182 1.00 100.41 344 LYS H O 1
ATOM 9635 N N . GLU F 2 353 ? 112.941 -81.611 -18.831 1.00 100.57 345 GLU H N 1
ATOM 9636 C CA . GLU F 2 353 ? 114.286 -82.161 -18.934 1.00 100.69 345 GLU H CA 1
ATOM 9637 C C . GLU F 2 353 ? 114.383 -82.958 -20.232 1.00 100.82 345 GLU H C 1
ATOM 9638 O O . GLU F 2 353 ? 115.022 -84.009 -20.287 1.00 100.81 345 GLU H O 1
ATOM 9644 N N . GLN F 2 354 ? 113.750 -82.433 -21.276 1.00 100.99 346 GLN H N 1
ATOM 9645 C CA . GLN F 2 354 ? 113.482 -83.192 -22.493 1.00 101.20 346 GLN H CA 1
ATOM 9646 C C . GLN F 2 354 ? 114.151 -82.616 -23.743 1.00 101.28 346 GLN H C 1
ATOM 9647 O O . GLN F 2 354 ? 114.230 -83.287 -24.775 1.00 101.33 346 GLN H O 1
ATOM 9653 N N . GLU F 2 355 ? 114.620 -81.374 -23.657 1.00 101.33 347 GLU H N 1
ATOM 9654 C CA . GLU F 2 355 ? 115.303 -80.740 -24.783 1.00 101.31 347 GLU H CA 1
ATOM 9655 C C . GLU F 2 355 ? 116.770 -81.168 -24.820 1.00 101.32 347 GLU H C 1
ATOM 9656 O O . GLU F 2 355 ? 117.455 -81.009 -25.831 1.00 101.33 347 GLU H O 1
ATOM 9662 N N . GLU F 2 356 ? 117.235 -81.720 -23.703 1.00 101.31 348 GLU H N 1
ATOM 9663 C CA . GLU F 2 356 ? 118.616 -82.167 -23.561 1.00 101.24 348 GLU H CA 1
ATOM 9664 C C . GLU F 2 356 ? 118.764 -83.660 -23.861 1.00 101.20 348 GLU H C 1
ATOM 9665 O O . GLU F 2 356 ? 119.501 -84.054 -24.768 1.00 101.17 348 GLU H O 1
ATOM 9671 N N . LYS F 2 357 ? 118.050 -84.480 -23.092 1.00 101.11 349 LYS H N 1
ATOM 9672 C CA . LYS F 2 357 ? 118.157 -85.936 -23.175 1.00 100.97 349 LYS H CA 1
ATOM 9673 C C . LYS F 2 357 ? 117.455 -86.509 -24.407 1.00 100.91 349 LYS H C 1
ATOM 9674 O O . LYS F 2 357 ? 116.524 -85.907 -24.944 1.00 100.91 349 LYS H O 1
ATOM 9680 N N . ASP F 2 358 ? 117.917 -87.673 -24.855 1.00 100.79 350 ASP H N 1
ATOM 9681 C CA . ASP F 2 358 ? 117.284 -88.380 -25.959 1.00 100.66 350 ASP H CA 1
ATOM 9682 C C . ASP F 2 358 ? 116.727 -89.715 -25.472 1.00 100.59 350 ASP H C 1
ATOM 9683 O O . ASP F 2 358 ? 117.482 -90.625 -25.124 1.00 100.59 350 ASP H O 1
ATOM 9688 N N . SER F 2 359 ? 115.403 -89.822 -25.441 1.00 100.47 351 SER H N 1
ATOM 9689 C CA . SER F 2 359 ? 114.745 -91.019 -24.931 1.00 100.32 351 SER H CA 1
ATOM 9690 C C . SER F 2 359 ? 113.562 -91.418 -25.807 1.00 100.28 351 SER H C 1
ATOM 9691 O O . SER F 2 359 ? 113.468 -91.007 -26.963 1.00 100.20 351 SER H O 1
ATOM 9694 N N . SER F 2 377 ? 99.095 -91.535 -25.866 1.00 85.84 369 SER H N 1
ATOM 9695 C CA . SER F 2 377 ? 100.469 -91.777 -26.289 1.00 85.83 369 SER H CA 1
ATOM 9696 C C . SER F 2 377 ? 101.398 -90.681 -25.756 1.00 85.91 369 SER H C 1
ATOM 9697 O O . SER F 2 377 ? 102.427 -90.972 -25.144 1.00 85.93 369 SER H O 1
ATOM 9700 N N . SER F 2 378 ? 101.018 -89.425 -25.980 1.00 85.97 370 SER H N 1
ATOM 9701 C CA . SER F 2 378 ? 101.813 -88.274 -25.547 1.00 85.95 370 SER H CA 1
ATOM 9702 C C . SER F 2 378 ? 100.925 -87.213 -24.901 1.00 85.94 370 SER H C 1
ATOM 9703 O O . SER F 2 378 ? 100.429 -86.314 -25.579 1.00 85.98 370 SER H O 1
ATOM 9706 N N . MET F 2 379 ? 100.732 -87.307 -23.590 1.00 85.90 371 MET H N 1
ATOM 9707 C CA . MET F 2 379 ? 99.777 -86.436 -22.913 1.00 85.89 371 MET H CA 1
ATOM 9708 C C . MET F 2 379 ? 100.367 -85.755 -21.677 1.00 85.81 371 MET H C 1
ATOM 9709 O O . MET F 2 379 ? 101.423 -86.149 -21.186 1.00 85.79 371 MET H O 1
ATOM 9714 N N . LEU F 2 380 ? 99.684 -84.723 -21.190 1.00 85.69 372 LEU H N 1
ATOM 9715 C CA . LEU F 2 380 ? 100.051 -84.080 -19.933 1.00 85.57 372 LEU H CA 1
ATOM 9716 C C . LEU F 2 380 ? 99.491 -84.900 -18.780 1.00 85.49 372 LEU H C 1
ATOM 9717 O O . LEU F 2 380 ? 98.294 -85.186 -18.743 1.00 85.53 372 LEU H O 1
ATOM 9722 N N . LEU F 2 381 ? 100.350 -85.278 -17.838 1.00 85.33 373 LEU H N 1
ATOM 9723 C CA . LEU F 2 381 ? 99.905 -86.074 -16.702 1.00 85.14 373 LEU H CA 1
ATOM 9724 C C . LEU F 2 381 ? 98.703 -85.390 -16.066 1.00 85.07 373 LEU H C 1
ATOM 9725 O O . LEU F 2 381 ? 97.730 -86.041 -15.684 1.00 85.01 373 LEU H O 1
ATOM 9730 N N . SER F 2 382 ? 98.779 -84.068 -15.965 1.00 84.97 374 SER H N 1
ATOM 9731 C CA . SER F 2 382 ? 97.686 -83.274 -15.428 1.00 84.97 374 SER H CA 1
ATOM 9732 C C . SER F 2 382 ? 96.361 -83.618 -16.101 1.00 84.97 374 SER H C 1
ATOM 9733 O O . SER F 2 382 ? 95.315 -83.667 -15.453 1.00 84.92 374 SER H O 1
ATOM 9736 N N . GLU F 2 383 ? 96.421 -83.854 -17.408 1.00 85.03 375 GLU H N 1
ATOM 9737 C CA . GLU F 2 383 ? 95.228 -84.071 -18.220 1.00 85.05 375 GLU H CA 1
ATOM 9738 C C . GLU F 2 383 ? 94.743 -85.516 -18.198 1.00 84.97 375 GLU H C 1
ATOM 9739 O O . GLU F 2 383 ? 93.538 -85.776 -18.223 1.00 84.89 375 GLU H O 1
ATOM 9745 N N . TRP F 2 384 ? 95.688 -86.450 -18.155 1.00 84.97 376 TRP H N 1
ATOM 9746 C CA . TRP F 2 384 ? 95.370 -87.871 -18.157 1.00 84.98 376 TRP H CA 1
ATOM 9747 C C . TRP F 2 384 ? 94.624 -88.264 -16.890 1.00 85.06 376 TRP H C 1
ATOM 9748 O O . TRP F 2 384 ? 93.730 -89.106 -16.928 1.00 85.04 376 TRP H O 1
ATOM 9759 N N . LEU F 2 385 ? 94.995 -87.649 -15.772 1.00 85.16 377 LEU H N 1
ATOM 9760 C CA . LEU F 2 385 ? 94.351 -87.937 -14.498 1.00 85.29 377 LEU H CA 1
ATOM 9761 C C . LEU F 2 385 ? 92.888 -87.511 -14.515 1.00 85.39 377 LEU H C 1
ATOM 9762 O O . LEU F 2 385 ? 92.023 -88.215 -14.002 1.00 85.35 377 LEU H O 1
ATOM 9767 N N . ALA F 2 386 ? 92.617 -86.356 -15.110 1.00 85.58 378 ALA H N 1
ATOM 9768 C CA . ALA F 2 386 ? 91.254 -85.857 -15.207 1.00 85.78 378 ALA H CA 1
ATOM 9769 C C . ALA F 2 386 ? 90.398 -86.783 -16.066 1.00 85.91 378 ALA H C 1
ATOM 9770 O O . ALA F 2 386 ? 89.177 -86.831 -15.922 1.00 85.92 378 ALA H O 1
ATOM 9772 N N . GLU F 2 387 ? 91.053 -87.525 -16.955 1.00 86.09 379 GLU H N 1
ATOM 9773 C CA . GLU F 2 387 ? 90.362 -88.380 -17.920 1.00 86.26 379 GLU H CA 1
ATOM 9774 C C . GLU F 2 387 ? 90.353 -89.859 -17.533 1.00 86.20 379 GLU H C 1
ATOM 9775 O O . GLU F 2 387 ? 89.754 -90.685 -18.226 1.00 86.18 379 GLU H O 1
ATOM 9781 N N . HIS F 2 388 ? 91.025 -90.196 -16.436 1.00 86.15 380 HIS H N 1
ATOM 9782 C CA . HIS F 2 388 ? 91.142 -91.591 -16.014 1.00 86.11 380 HIS H CA 1
ATOM 9783 C C . HIS F 2 388 ? 91.002 -91.773 -14.503 1.00 86.01 380 HIS H C 1
ATOM 9784 O O . HIS F 2 388 ? 90.950 -92.901 -14.009 1.00 85.99 380 HIS H O 1
ATOM 9791 N N . TYR F 2 389 ? 90.940 -90.666 -13.773 1.00 85.90 381 TYR H N 1
ATOM 9792 C CA . TYR F 2 389 ? 90.938 -90.729 -12.313 1.00 85.75 381 TYR H CA 1
ATOM 9793 C C . TYR F 2 389 ? 89.767 -91.534 -11.757 1.00 85.62 381 TYR H C 1
ATOM 9794 O O . TYR F 2 389 ? 89.926 -92.293 -10.798 1.00 85.63 381 TYR H O 1
ATOM 9803 N N . LYS F 2 390 ? 88.596 -91.382 -12.367 1.00 85.40 382 LYS H N 1
ATOM 9804 C CA . LYS F 2 390 ? 87.407 -92.094 -11.908 1.00 85.13 382 LYS H CA 1
ATOM 9805 C C . LYS F 2 390 ? 87.664 -93.596 -11.796 1.00 84.89 382 LYS H C 1
ATOM 9806 O O . LYS F 2 390 ? 87.234 -94.239 -10.837 1.00 84.84 382 LYS H O 1
ATOM 9812 N N . ASP F 2 391 ? 88.379 -94.145 -12.773 1.00 84.61 383 ASP H N 1
ATOM 9813 C CA . ASP F 2 391 ? 88.579 -95.590 -12.872 1.00 84.33 383 ASP H CA 1
ATOM 9814 C C . ASP F 2 391 ? 89.616 -96.134 -11.893 1.00 84.11 383 ASP H C 1
ATOM 9815 O O . ASP F 2 391 ? 90.335 -97.080 -12.213 1.00 84.13 383 ASP H O 1
ATOM 9820 N N . TYR F 2 392 ? 89.696 -95.550 -10.702 1.00 83.77 384 TYR H N 1
ATOM 9821 C CA . TYR F 2 392 ? 90.704 -95.978 -9.737 1.00 83.44 384 TYR H CA 1
ATOM 9822 C C . TYR F 2 392 ? 90.272 -95.784 -8.279 1.00 83.28 384 TYR H C 1
ATOM 9823 O O . TYR F 2 392 ? 91.036 -96.076 -7.354 1.00 83.26 384 TYR H O 1
ATOM 9832 N N . GLY F 2 393 ? 89.056 -95.289 -8.072 1.00 83.01 385 GLY H N 1
ATOM 9833 C CA . GLY F 2 393 ? 88.573 -95.014 -6.720 1.00 82.71 385 GLY H CA 1
ATOM 9834 C C . GLY F 2 393 ? 88.466 -93.527 -6.429 1.00 82.47 385 GLY H C 1
ATOM 9835 O O . GLY F 2 393 ? 87.391 -93.034 -6.082 1.00 82.52 385 GLY H O 1
ATOM 9836 N N . ALA F 2 394 ? 89.587 -92.815 -6.557 1.00 82.10 386 ALA H N 1
ATOM 9837 C CA . ALA F 2 394 ? 89.598 -91.354 -6.472 1.00 81.71 386 ALA H CA 1
ATOM 9838 C C . ALA F 2 394 ? 88.569 -90.802 -7.457 1.00 81.46 386 ALA H C 1
ATOM 9839 O O . ALA F 2 394 ? 88.270 -91.462 -8.456 1.00 81.50 386 ALA H O 1
ATOM 9841 N N . ASN F 2 395 ? 88.024 -89.609 -7.210 1.00 81.06 387 ASN H N 1
ATOM 9842 C CA . ASN F 2 395 ? 88.395 -88.724 -6.098 1.00 80.58 387 ASN H CA 1
ATOM 9843 C C . ASN F 2 395 ? 89.628 -87.873 -6.385 1.00 80.21 387 ASN H C 1
ATOM 9844 O O . ASN F 2 395 ? 90.691 -88.069 -5.791 1.00 80.16 387 ASN H O 1
ATOM 9849 N N . LEU F 2 396 ? 89.456 -86.918 -7.297 1.00 79.73 388 LEU H N 1
ATOM 9850 C CA . LEU F 2 396 ? 90.529 -86.023 -7.717 1.00 79.27 388 LEU H CA 1
ATOM 9851 C C . LEU F 2 396 ? 90.214 -84.582 -7.335 1.00 78.99 388 LEU H C 1
ATOM 9852 O O . LEU F 2 396 ? 89.050 -84.188 -7.282 1.00 78.93 388 LEU H O 1
ATOM 9857 N N . GLU F 2 397 ? 91.261 -83.807 -7.063 1.00 78.64 389 GLU H N 1
ATOM 9858 C CA . GLU F 2 397 ? 91.133 -82.409 -6.675 1.00 78.36 389 GLU H CA 1
ATOM 9859 C C . GLU F 2 397 ? 92.334 -81.627 -7.189 1.00 77.96 389 GLU H C 1
ATOM 9860 O O . GLU F 2 397 ? 93.475 -81.946 -6.855 1.00 77.96 389 GLU H O 1
ATOM 9866 N N . PHE F 2 398 ? 92.085 -80.607 -8.002 1.00 77.45 390 PHE H N 1
ATOM 9867 C CA . PHE F 2 398 ? 93.172 -79.773 -8.492 1.00 76.93 390 PHE H CA 1
ATOM 9868 C C . PHE F 2 398 ? 93.427 -78.629 -7.529 1.00 76.60 390 PHE H C 1
ATOM 9869 O O . PHE F 2 398 ? 92.495 -78.081 -6.945 1.00 76.57 390 PHE H O 1
ATOM 9877 N N . VAL F 2 399 ? 94.696 -78.280 -7.356 1.00 76.20 391 VAL H N 1
ATOM 9878 C CA . VAL F 2 399 ? 95.062 -77.209 -6.440 1.00 75.81 391 VAL H CA 1
ATOM 9879 C C . VAL F 2 399 ? 96.085 -76.272 -7.055 1.00 75.56 391 VAL H C 1
ATOM 9880 O O . VAL F 2 399 ? 96.984 -76.700 -7.777 1.00 75.52 391 VAL H O 1
ATOM 9884 N N . SER F 2 400 ? 95.930 -74.987 -6.761 1.00 75.26 392 SER H N 1
ATOM 9885 C CA . SER F 2 400 ? 96.848 -73.962 -7.226 1.00 75.00 392 SER H CA 1
ATOM 9886 C C . SER F 2 400 ? 97.843 -73.628 -6.131 1.00 74.72 392 SER H C 1
ATOM 9887 O O . SER F 2 400 ? 97.652 -73.998 -4.977 1.00 74.78 392 SER H O 1
ATOM 9890 N N . ASP F 2 401 ? 98.913 -72.934 -6.491 1.00 74.38 393 ASP H N 1
ATOM 9891 C CA . ASP F 2 401 ? 99.880 -72.517 -5.493 1.00 74.10 393 ASP H CA 1
ATOM 9892 C C . ASP F 2 401 ? 99.676 -71.054 -5.112 1.00 73.83 393 ASP H C 1
ATOM 9893 O O . ASP F 2 401 ? 100.636 -70.308 -4.922 1.00 73.78 393 ASP H O 1
ATOM 9898 N N . ARG F 2 402 ? 98.414 -70.650 -5.009 1.00 73.52 394 ARG H N 1
ATOM 9899 C CA . ARG F 2 402 ? 98.080 -69.330 -4.479 1.00 73.25 394 ARG H CA 1
ATOM 9900 C C . ARG F 2 402 ? 98.143 -69.383 -2.963 1.00 72.91 394 ARG H C 1
ATOM 9901 O O . ARG F 2 402 ? 98.756 -68.532 -2.321 1.00 72.91 394 ARG H O 1
ATOM 9909 N N . SER F 2 403 ? 97.489 -70.394 -2.397 1.00 72.49 395 SER H N 1
ATOM 9910 C CA . SER F 2 403 ? 97.456 -70.601 -0.953 1.00 71.97 395 SER H CA 1
ATOM 9911 C C . SER F 2 403 ? 98.827 -70.991 -0.419 1.00 71.62 395 SER H C 1
ATOM 9912 O O . SER F 2 403 ? 99.665 -71.513 -1.154 1.00 71.66 395 SER H O 1
ATOM 9915 N N . GLN F 2 404 ? 99.057 -70.743 0.863 1.00 71.06 396 GLN H N 1
ATOM 9916 C CA . GLN F 2 404 ? 100.329 -71.111 1.451 1.00 70.54 396 GLN H CA 1
ATOM 9917 C C . GLN F 2 404 ? 100.500 -72.623 1.420 1.00 70.18 396 GLN H C 1
ATOM 9918 O O . GLN F 2 404 ? 101.574 -73.130 1.101 1.00 70.20 396 GLN H O 1
ATOM 9924 N N . GLU F 2 405 ? 99.434 -73.344 1.750 1.00 69.69 397 GLU H N 1
ATOM 9925 C CA . GLU F 2 405 ? 99.452 -74.795 1.661 1.00 69.25 397 GLU H CA 1
ATOM 9926 C C . GLU F 2 405 ? 99.879 -75.209 0.263 1.00 68.92 397 GLU H C 1
ATOM 9927 O O . GLU F 2 405 ? 100.810 -75.989 0.092 1.00 68.89 397 GLU H O 1
ATOM 9933 N N . GLY F 2 406 ? 99.186 -74.678 -0.738 1.00 68.59 398 GLY H N 1
ATOM 9934 C CA . GLY F 2 406 ? 99.509 -74.973 -2.123 1.00 68.15 398 GLY H CA 1
ATOM 9935 C C . GLY F 2 406 ? 101.001 -74.862 -2.357 1.00 67.91 398 GLY H C 1
ATOM 9936 O O . GLY F 2 406 ? 101.638 -75.811 -2.809 1.00 68.00 398 GLY H O 1
ATOM 9937 N N . MET F 2 407 ? 101.565 -73.703 -2.040 1.00 67.58 399 MET H N 1
ATOM 9938 C CA . MET F 2 407 ? 102.984 -73.473 -2.266 1.00 67.32 399 MET H CA 1
ATOM 9939 C C . MET F 2 407 ? 103.824 -74.598 -1.683 1.00 67.00 399 MET H C 1
ATOM 9940 O O . MET F 2 407 ? 104.761 -75.063 -2.320 1.00 66.94 399 MET H O 1
ATOM 9945 N N . GLN F 2 408 ? 103.488 -75.034 -0.472 1.00 66.68 400 GLN H N 1
ATOM 9946 C CA . GLN F 2 408 ? 104.202 -76.143 0.147 1.00 66.38 400 GLN H CA 1
ATOM 9947 C C . GLN F 2 408 ? 103.991 -77.402 -0.683 1.00 66.39 400 GLN H C 1
ATOM 9948 O O . GLN F 2 408 ? 104.946 -78.064 -1.086 1.00 66.53 400 GLN H O 1
ATOM 9954 N N . PHE F 2 409 ? 102.732 -77.729 -0.943 1.00 66.15 401 PHE H N 1
ATOM 9955 C CA . PHE F 2 409 ? 102.408 -78.947 -1.657 1.00 65.94 401 PHE H CA 1
ATOM 9956 C C . PHE F 2 409 ? 103.153 -79.026 -2.978 1.00 65.91 401 PHE H C 1
ATOM 9957 O O . PHE F 2 409 ? 103.435 -80.113 -3.477 1.00 65.97 401 PHE H O 1
ATOM 9965 N N . VAL F 2 410 ? 103.477 -77.864 -3.534 1.00 65.88 402 VAL H N 1
ATOM 9966 C CA . VAL F 2 410 ? 104.173 -77.789 -4.812 1.00 65.92 402 VAL H CA 1
ATOM 9967 C C . VAL F 2 410 ? 105.686 -77.818 -4.646 1.00 66.03 402 VAL H C 1
ATOM 9968 O O . VAL F 2 410 ? 106.357 -78.719 -5.134 1.00 66.13 402 VAL H O 1
ATOM 9972 N N . LYS F 2 411 ? 106.219 -76.818 -3.961 1.00 66.18 403 LYS H N 1
ATOM 9973 C CA . LYS F 2 411 ? 107.660 -76.662 -3.827 1.00 66.36 403 LYS H CA 1
ATOM 9974 C C . LYS F 2 411 ? 108.244 -77.700 -2.878 1.00 66.46 403 LYS H C 1
ATOM 9975 O O . LYS F 2 411 ? 109.462 -77.828 -2.762 1.00 66.46 403 LYS H O 1
ATOM 9981 N N . GLY F 2 412 ? 107.371 -78.441 -2.206 1.00 66.60 404 GLY H N 1
ATOM 9982 C CA . GLY F 2 412 ? 107.802 -79.355 -1.155 1.00 66.82 404 GLY H CA 1
ATOM 9983 C C . GLY F 2 412 ? 107.615 -80.825 -1.468 1.00 67.03 404 GLY H C 1
ATOM 9984 O O . GLY F 2 412 ? 108.355 -81.668 -0.964 1.00 67.10 404 GLY H O 1
ATOM 9985 N N . PHE F 2 413 ? 106.625 -81.145 -2.296 1.00 67.20 405 PHE H N 1
ATOM 9986 C CA . PHE F 2 413 ? 106.370 -82.537 -2.657 1.00 67.34 405 PHE H CA 1
ATOM 9987 C C . PHE F 2 413 ? 106.169 -82.714 -4.160 1.00 67.47 405 PHE H C 1
ATOM 9988 O O . PHE F 2 413 ? 105.373 -83.544 -4.591 1.00 67.70 405 PHE H O 1
ATOM 9996 N N . GLY F 2 414 ? 106.895 -81.936 -4.954 1.00 67.48 406 GLY H N 1
ATOM 9997 C CA . GLY F 2 414 ? 106.800 -82.029 -6.409 1.00 67.53 406 GLY H CA 1
ATOM 9998 C C . GLY F 2 414 ? 105.427 -81.696 -6.971 1.00 67.61 406 GLY H C 1
ATOM 9999 O O . GLY F 2 414 ? 105.224 -81.733 -8.181 1.00 67.61 406 GLY H O 1
ATOM 10000 N N . GLY F 2 415 ? 104.477 -81.385 -6.093 1.00 67.67 407 GLY H N 1
ATOM 10001 C CA . GLY F 2 415 ? 103.149 -80.955 -6.515 1.00 67.87 407 GLY H CA 1
ATOM 10002 C C . GLY F 2 415 ? 102.220 -82.066 -6.971 1.00 68.04 407 GLY H C 1
ATOM 10003 O O . GLY F 2 415 ? 101.319 -81.844 -7.780 1.00 68.00 407 GLY H O 1
ATOM 10004 N N . ILE F 2 416 ? 102.434 -83.269 -6.458 1.00 68.27 408 ILE H N 1
ATOM 10005 C CA . ILE F 2 416 ? 101.537 -84.379 -6.762 1.00 68.44 408 ILE H CA 1
ATOM 10006 C C . ILE F 2 416 ? 101.599 -85.504 -5.720 1.00 68.62 408 ILE H C 1
ATOM 10007 O O . ILE F 2 416 ? 102.655 -86.103 -5.479 1.00 68.47 408 ILE H O 1
ATOM 10012 N N . GLY F 2 417 ? 100.450 -85.777 -5.109 1.00 68.84 409 GLY H N 1
ATOM 10013 C CA . GLY F 2 417 ? 100.345 -86.823 -4.109 1.00 69.18 409 GLY H CA 1
ATOM 10014 C C . GLY F 2 417 ? 98.908 -87.200 -3.831 1.00 69.50 409 GLY H C 1
ATOM 10015 O O . GLY F 2 417 ? 97.995 -86.745 -4.513 1.00 69.49 409 GLY H O 1
ATOM 10016 N N . ALA F 2 418 ? 98.709 -88.037 -2.820 1.00 69.93 410 ALA H N 1
ATOM 10017 C CA . ALA F 2 418 ? 97.382 -88.523 -2.476 1.00 70.42 410 ALA H CA 1
ATOM 10018 C C . ALA F 2 418 ? 97.325 -88.980 -1.025 1.00 70.80 410 ALA H C 1
ATOM 10019 O O . ALA F 2 418 ? 98.335 -89.374 -0.455 1.00 70.92 410 ALA H O 1
ATOM 10021 N N . VAL F 2 419 ? 96.141 -88.923 -0.426 1.00 71.25 411 VAL H N 1
ATOM 10022 C CA . VAL F 2 419 ? 95.949 -89.506 0.890 1.00 71.68 411 VAL H CA 1
ATOM 10023 C C . VAL F 2 419 ? 95.324 -90.883 0.701 1.00 72.09 411 VAL H C 1
ATOM 10024 O O . VAL F 2 419 ? 94.144 -90.985 0.381 1.00 72.20 411 VAL H O 1
ATOM 10028 N N . MET F 2 420 ? 96.120 -91.934 0.871 1.00 72.58 412 MET H N 1
ATOM 10029 C CA . MET F 2 420 ? 95.637 -93.303 0.673 1.00 73.09 412 MET H CA 1
ATOM 10030 C C . MET F 2 420 ? 94.619 -93.696 1.750 1.00 73.48 412 MET H C 1
ATOM 10031 O O . MET F 2 420 ? 94.472 -92.997 2.751 1.00 73.54 412 MET H O 1
ATOM 10036 N N . ARG F 2 421 ? 93.920 -94.815 1.551 1.00 73.95 413 ARG H N 1
ATOM 10037 C CA . ARG F 2 421 ? 93.023 -95.349 2.596 1.00 74.42 413 ARG H CA 1
ATOM 10038 C C . ARG F 2 421 ? 93.687 -96.500 3.324 1.00 74.59 413 ARG H C 1
ATOM 10039 O O . ARG F 2 421 ? 93.022 -97.266 4.028 1.00 74.63 413 ARG H O 1
ATOM 10047 N N . TYR F 2 422 ? 94.990 -96.646 3.135 1.00 74.88 414 TYR H N 1
ATOM 10048 C CA . TYR F 2 422 ? 95.719 -97.669 3.857 1.00 75.16 414 TYR H CA 1
ATOM 10049 C C . TYR F 2 422 ? 97.160 -97.812 3.399 1.00 75.38 414 TYR H C 1
ATOM 10050 O O . TYR F 2 422 ? 97.471 -97.686 2.222 1.00 75.33 414 TYR H O 1
ATOM 10059 N N . GLN F 2 423 ? 98.035 -98.089 4.354 1.00 75.72 415 GLN H N 1
ATOM 10060 C CA . GLN F 2 423 ? 99.452 -98.178 4.078 1.00 76.11 415 GLN H CA 1
ATOM 10061 C C . GLN F 2 423 ? 99.739 -99.097 2.892 1.00 76.45 415 GLN H C 1
ATOM 10062 O O . GLN F 2 423 ? 98.891 -99.888 2.490 1.00 76.54 415 GLN H O 1
ATOM 10068 N N . LEU F 2 424 ? 100.928 -98.956 2.318 1.00 76.86 416 LEU H N 1
ATOM 10069 C CA . LEU F 2 424 ? 101.367 -99.826 1.225 1.00 77.28 416 LEU H CA 1
ATOM 10070 C C . LEU F 2 424 ? 102.829 -99.580 0.859 1.00 77.57 416 LEU H C 1
ATOM 10071 O O . LEU F 2 424 ? 103.139 -98.639 0.147 1.00 77.65 416 LEU H O 1
ATOM 10076 N N . ASP F 2 425 ? 103.726 -100.428 1.341 1.00 77.94 417 ASP H N 1
ATOM 10077 C CA . ASP F 2 425 ? 105.138 -100.257 1.037 1.00 78.31 417 ASP H CA 1
ATOM 10078 C C . ASP F 2 425 ? 105.234 -99.815 -0.415 1.00 78.47 417 ASP H C 1
ATOM 10079 O O . ASP F 2 425 ? 104.560 -100.374 -1.254 1.00 78.55 417 ASP H O 1
ATOM 10084 N N . LEU F 2 426 ? 106.033 -98.815 -0.736 1.00 78.61 418 LEU H N 1
ATOM 10085 C CA . LEU F 2 426 ? 106.181 -98.507 -2.142 1.00 78.76 418 LEU H CA 1
ATOM 10086 C C . LEU F 2 426 ? 107.259 -99.354 -2.803 1.00 78.95 418 LEU H C 1
ATOM 10087 O O . LEU F 2 426 ? 108.411 -99.359 -2.367 1.00 78.83 418 LEU H O 1
ATOM 10092 N N . SER F 2 427 ? 106.860 -100.054 -3.867 1.00 79.29 419 SER H N 1
ATOM 10093 C CA . SER F 2 427 ? 107.745 -100.917 -4.646 1.00 79.40 419 SER H CA 1
ATOM 10094 C C . SER F 2 427 ? 107.679 -100.591 -6.136 1.00 79.82 419 SER H C 1
ATOM 10095 O O . SER F 2 427 ? 106.800 -99.858 -6.590 1.00 79.76 419 SER H O 1
ATOM 10098 N N . MET F 2 428 ? 108.599 -101.171 -6.897 1.00 80.36 420 MET H N 1
ATOM 10099 C CA . MET F 2 428 ? 108.909 -100.704 -8.254 1.00 80.92 420 MET H CA 1
ATOM 10100 C C . MET F 2 428 ? 109.109 -99.195 -8.299 1.00 81.03 420 MET H C 1
ATOM 10101 O O . MET F 2 428 ? 108.154 -98.430 -8.417 1.00 81.00 420 MET H O 1
ATOM 10106 N N . LEU F 2 429 ? 110.359 -98.774 -8.168 1.00 81.33 421 LEU H N 1
ATOM 10107 C CA . LEU F 2 429 ? 111.441 -99.682 -7.806 1.00 81.64 421 LEU H CA 1
ATOM 10108 C C . LEU F 2 429 ? 112.772 -98.939 -7.813 1.00 82.05 421 LEU H C 1
ATOM 10109 O O . LEU F 2 429 ? 113.192 -98.400 -8.839 1.00 82.20 421 LEU H O 1
ATOM 10114 N N . ASP F 2 430 ? 113.411 -98.877 -6.649 1.00 82.43 422 ASP H N 1
ATOM 10115 C CA . ASP F 2 430 ? 114.738 -98.283 -6.540 1.00 82.75 422 ASP H CA 1
ATOM 10116 C C . ASP F 2 430 ? 115.204 -98.091 -5.109 1.00 82.85 422 ASP H C 1
ATOM 10117 O O . ASP F 2 430 ? 114.405 -97.792 -4.217 1.00 82.73 422 ASP H O 1
ATOM 10122 N N . PRO F 2 431 ? 116.522 -98.221 -4.910 1.00 83.07 423 PRO H N 1
ATOM 10123 C CA . PRO F 2 431 ? 117.180 -98.307 -3.619 1.00 83.16 423 PRO H CA 1
ATOM 10124 C C . PRO F 2 431 ? 116.217 -97.983 -2.487 1.00 83.14 423 PRO H C 1
ATOM 10125 O O . PRO F 2 431 ? 115.605 -96.914 -2.485 1.00 83.15 423 PRO H O 1
ATOM 10129 N N . GLU F 2 432 ? 116.065 -98.905 -1.541 1.00 83.12 424 GLU H N 1
ATOM 10130 C CA . GLU F 2 432 ? 116.741 -100.209 -1.556 1.00 83.20 424 GLU H CA 1
ATOM 10131 C C . GLU F 2 432 ? 116.993 -100.782 -2.951 1.00 83.09 424 GLU H C 1
ATOM 10132 O O . GLU F 2 432 ? 116.162 -100.641 -3.846 1.00 83.11 424 GLU H O 1
ATOM 10138 N N . SER F 2 433 ? 118.139 -101.434 -3.129 1.00 83.01 425 SER H N 1
ATOM 10139 C CA . SER F 2 433 ? 118.474 -102.041 -4.417 1.00 83.05 425 SER H CA 1
ATOM 10140 C C . SER F 2 433 ? 118.374 -103.555 -4.347 1.00 83.04 425 SER H C 1
ATOM 10141 O O . SER F 2 433 ? 117.276 -104.096 -4.378 1.00 83.24 425 SER H O 1
ATOM 10144 N N . ASP F 2 434 ? 119.510 -104.239 -4.235 1.00 82.92 426 ASP H N 1
ATOM 10145 C CA . ASP F 2 434 ? 120.813 -103.593 -4.172 1.00 82.71 426 ASP H CA 1
ATOM 10146 C C . ASP F 2 434 ? 121.632 -103.930 -5.412 1.00 82.77 426 ASP H C 1
ATOM 10147 O O . ASP F 2 434 ? 122.476 -103.144 -5.840 1.00 82.82 426 ASP H O 1
ATOM 10152 N N . GLU F 2 435 ? 121.374 -105.104 -5.983 1.00 82.75 427 GLU H N 1
ATOM 10153 C CA . GLU F 2 435 ? 122.107 -105.575 -7.155 1.00 82.72 427 GLU H CA 1
ATOM 10154 C C . GLU F 2 435 ? 123.604 -105.632 -6.877 1.00 82.69 427 GLU H C 1
ATOM 10155 O O . GLU F 2 435 ? 124.359 -106.241 -7.633 1.00 82.69 427 GLU H O 1
ATOM 10161 N N . ALA G 1 6 ? 117.831 -71.048 27.982 1.00 61.07 467 ALA J N 1
ATOM 10162 C CA . ALA G 1 6 ? 116.965 -69.870 27.662 1.00 61.00 467 ALA J CA 1
ATOM 10163 C C . ALA G 1 6 ? 116.304 -69.270 28.910 1.00 60.80 467 ALA J C 1
ATOM 10164 O O . ALA G 1 6 ? 115.325 -69.815 29.426 1.00 61.00 467 ALA J O 1
ATOM 10166 N N . PRO G 1 7 ? 116.844 -68.144 29.397 1.00 60.42 468 PRO J N 1
ATOM 10167 C CA . PRO G 1 7 ? 116.320 -67.427 30.551 1.00 60.11 468 PRO J CA 1
ATOM 10168 C C . PRO G 1 7 ? 115.520 -66.217 30.091 1.00 59.65 468 PRO J C 1
ATOM 10169 O O . PRO G 1 7 ? 115.722 -65.768 28.973 1.00 59.87 468 PRO J O 1
ATOM 10173 N N . PHE G 1 8 ? 114.637 -65.685 30.932 1.00 58.95 469 PHE J N 1
ATOM 10174 C CA . PHE G 1 8 ? 113.851 -64.509 30.551 1.00 58.27 469 PHE J CA 1
ATOM 10175 C C . PHE G 1 8 ? 114.494 -63.230 31.073 1.00 57.81 469 PHE J C 1
ATOM 10176 O O . PHE G 1 8 ? 114.834 -63.154 32.252 1.00 57.81 469 PHE J O 1
ATOM 10184 N N . ILE G 1 9 ? 114.668 -62.242 30.190 1.00 57.12 470 ILE J N 1
ATOM 10185 C CA . ILE G 1 9 ? 115.266 -60.948 30.552 1.00 56.38 470 ILE J CA 1
ATOM 10186 C C . ILE G 1 9 ? 114.607 -59.792 29.814 1.00 56.05 470 ILE J C 1
ATOM 10187 O O . ILE G 1 9 ? 114.672 -59.719 28.583 1.00 55.98 470 ILE J O 1
ATOM 10192 N N . MET G 1 10 ? 113.999 -58.879 30.570 1.00 55.57 471 MET J N 1
ATOM 10193 C CA . MET G 1 10 ? 113.344 -57.703 30.003 1.00 55.08 471 MET J CA 1
ATOM 10194 C C . MET G 1 10 ? 113.570 -56.490 30.880 1.00 54.68 471 MET J C 1
ATOM 10195 O O . MET G 1 10 ? 112.826 -56.273 31.825 1.00 54.73 471 MET J O 1
ATOM 10200 N N . PRO G 1 11 ? 114.584 -55.680 30.564 1.00 54.39 472 PRO J N 1
ATOM 10201 C CA . PRO G 1 11 ? 114.878 -54.538 31.423 1.00 54.25 472 PRO J CA 1
ATOM 10202 C C . PRO G 1 11 ? 113.731 -53.529 31.445 1.00 54.13 472 PRO J C 1
ATOM 10203 O O . PRO G 1 11 ? 113.246 -53.123 30.391 1.00 54.14 472 PRO J O 1
ATOM 10207 N N . ILE G 1 12 ? 113.313 -53.125 32.640 1.00 53.99 473 ILE J N 1
ATOM 10208 C CA . ILE G 1 12 ? 112.162 -52.251 32.797 1.00 53.94 473 ILE J CA 1
ATOM 10209 C C . ILE G 1 12 ? 112.434 -50.840 32.308 1.00 54.39 473 ILE J C 1
ATOM 10210 O O . ILE G 1 12 ? 113.201 -50.112 32.924 1.00 54.43 473 ILE J O 1
ATOM 10215 N N . ALA G 1 13 ? 111.780 -50.450 31.218 1.00 55.00 474 ALA J N 1
ATOM 10216 C CA . ALA G 1 13 ? 111.979 -49.139 30.612 1.00 55.56 474 ALA J CA 1
ATOM 10217 C C . ALA G 1 13 ? 111.151 -48.081 31.290 1.00 56.20 474 ALA J C 1
ATOM 10218 O O . ALA G 1 13 ? 111.613 -46.964 31.472 1.00 56.22 474 ALA J O 1
ATOM 10220 N N . SER G 1 14 ? 109.914 -48.435 31.632 1.00 57.23 475 SER J N 1
ATOM 10221 C CA . SER G 1 14 ? 108.971 -47.523 32.283 1.00 58.17 475 SER J CA 1
ATOM 10222 C C . SER G 1 14 ? 108.069 -48.294 33.221 1.00 58.75 475 SER J C 1
ATOM 10223 O O . SER G 1 14 ? 107.800 -49.479 33.010 1.00 58.89 475 SER J O 1
ATOM 10226 N N . LYS G 1 15 ? 107.579 -47.604 34.242 1.00 59.54 476 LYS J N 1
ATOM 10227 C CA . LYS G 1 15 ? 106.631 -48.183 35.180 1.00 60.29 476 LYS J CA 1
ATOM 10228 C C . LYS G 1 15 ? 105.621 -47.118 35.535 1.00 60.80 476 LYS J C 1
ATOM 10229 O O . LYS G 1 15 ? 105.989 -45.975 35.786 1.00 60.86 476 LYS J O 1
ATOM 10235 N N . TYR G 1 16 ? 104.345 -47.479 35.545 1.00 61.60 477 TYR J N 1
ATOM 10236 C CA . TYR G 1 16 ? 103.329 -46.540 36.002 1.00 62.54 477 TYR J CA 1
ATOM 10237 C C . TYR G 1 16 ? 102.078 -47.220 36.536 1.00 62.87 477 TYR J C 1
ATOM 10238 O O . TYR G 1 16 ? 101.717 -48.320 36.109 1.00 62.89 477 TYR J O 1
ATOM 10247 N N . LYS G 1 17 ? 101.430 -46.540 37.477 1.00 63.35 478 LYS J N 1
ATOM 10248 C CA . LYS G 1 17 ? 100.223 -47.031 38.123 1.00 63.79 478 LYS J CA 1
ATOM 10249 C C . LYS G 1 17 ? 98.976 -46.454 37.475 1.00 63.77 478 LYS J C 1
ATOM 10250 O O . LYS G 1 17 ? 99.023 -45.443 36.778 1.00 63.79 478 LYS J O 1
ATOM 10256 N N . ASP G 1 18 ? 97.854 -47.111 37.727 1.00 63.85 479 ASP J N 1
ATOM 10257 C CA . ASP G 1 18 ? 96.579 -46.708 37.167 1.00 63.81 479 ASP J CA 1
ATOM 10258 C C . ASP G 1 18 ? 95.671 -47.926 37.166 1.00 63.33 479 ASP J C 1
ATOM 10259 O O . ASP G 1 18 ? 95.513 -48.599 36.147 1.00 63.40 479 ASP J O 1
ATOM 10264 N N . LEU G 1 19 ? 95.087 -48.223 38.318 1.00 62.61 480 LEU J N 1
ATOM 10265 C CA . LEU G 1 19 ? 94.319 -49.446 38.438 1.00 61.96 480 LEU J CA 1
ATOM 10266 C C . LEU G 1 19 ? 95.187 -50.618 37.988 1.00 61.50 480 LEU J C 1
ATOM 10267 O O . LEU G 1 19 ? 94.916 -51.251 36.970 1.00 61.42 480 LEU J O 1
ATOM 10272 N N . GLY G 1 20 ? 96.234 -50.896 38.758 1.00 60.99 481 GLY J N 1
ATOM 10273 C CA . GLY G 1 20 ? 97.200 -51.932 38.415 1.00 60.31 481 GLY J CA 1
ATOM 10274 C C . GLY G 1 20 ? 98.528 -51.295 38.063 1.00 59.82 481 GLY J C 1
ATOM 10275 O O . GLY G 1 20 ? 98.580 -50.118 37.707 1.00 59.77 481 GLY J O 1
ATOM 10276 N N . THR G 1 21 ? 99.607 -52.062 38.167 1.00 59.35 482 THR J N 1
ATOM 10277 C CA . THR G 1 21 ? 100.928 -51.554 37.802 1.00 58.86 482 THR J CA 1
ATOM 10278 C C . THR G 1 21 ? 101.310 -52.028 36.403 1.00 58.48 482 THR J C 1
ATOM 10279 O O . THR G 1 21 ? 101.175 -53.211 36.084 1.00 58.43 482 THR J O 1
ATOM 10283 N N . ILE G 1 22 ? 101.773 -51.103 35.568 1.00 57.93 483 ILE J N 1
ATOM 10284 C CA . ILE G 1 22 ? 102.229 -51.460 34.233 1.00 57.46 483 ILE J CA 1
ATOM 10285 C C . ILE G 1 22 ? 103.728 -51.259 34.094 1.00 57.38 483 ILE J C 1
ATOM 10286 O O . ILE G 1 22 ? 104.211 -50.127 34.120 1.00 57.58 483 ILE J O 1
ATOM 10291 N N . LEU G 1 23 ? 104.462 -52.360 33.971 1.00 57.07 484 LEU J N 1
ATOM 10292 C CA . LEU G 1 23 ? 105.876 -52.301 33.660 1.00 56.75 484 LEU J CA 1
ATOM 10293 C C . LEU G 1 23 ? 105.964 -52.462 32.165 1.00 56.90 484 LEU J C 1
ATOM 10294 O O . LEU G 1 23 ? 105.341 -53.359 31.606 1.00 56.98 484 LEU J O 1
ATOM 10299 N N . GLU G 1 24 ? 106.716 -51.593 31.506 1.00 57.03 485 GLU J N 1
ATOM 10300 C CA . GLU G 1 24 ? 106.859 -51.702 30.070 1.00 57.31 485 GLU J CA 1
ATOM 10301 C C . GLU G 1 24 ? 108.327 -51.803 29.724 1.00 57.01 485 GLU J C 1
ATOM 10302 O O . GLU G 1 24 ? 109.145 -51.041 30.234 1.00 56.91 485 GLU J O 1
ATOM 10308 N N . GLY G 1 25 ? 108.657 -52.755 28.861 1.00 57.04 486 GLY J N 1
ATOM 10309 C CA . GLY G 1 25 ? 110.029 -52.926 28.392 1.00 57.11 486 GLY J CA 1
ATOM 10310 C C . GLY G 1 25 ? 110.108 -53.545 27.008 1.00 57.08 486 GLY J C 1
ATOM 10311 O O . GLY G 1 25 ? 109.157 -53.484 26.225 1.00 57.15 486 GLY J O 1
ATOM 10312 N N . LYS G 1 26 ? 111.261 -54.131 26.707 1.00 56.98 487 LYS J N 1
ATOM 10313 C CA . LYS G 1 26 ? 111.466 -54.867 25.467 1.00 56.96 487 LYS J CA 1
ATOM 10314 C C . LYS G 1 26 ? 112.266 -56.118 25.778 1.00 57.03 487 LYS J C 1
ATOM 10315 O O . LYS G 1 26 ? 113.386 -56.044 26.303 1.00 57.16 487 LYS J O 1
ATOM 10321 N N . ILE G 1 27 ? 111.690 -57.269 25.457 1.00 56.90 488 ILE J N 1
ATOM 10322 C CA . ILE G 1 27 ? 112.294 -58.538 25.814 1.00 56.77 488 ILE J CA 1
ATOM 10323 C C . ILE G 1 27 ? 113.624 -58.747 25.088 1.00 56.96 488 ILE J C 1
ATOM 10324 O O . ILE G 1 27 ? 113.673 -58.807 23.854 1.00 56.90 488 ILE J O 1
ATOM 10329 N N . GLU G 1 28 ? 114.704 -58.836 25.858 1.00 57.11 489 GLU J N 1
ATOM 10330 C CA . GLU G 1 28 ? 116.014 -59.044 25.264 1.00 57.58 489 GLU J CA 1
ATOM 10331 C C . GLU G 1 28 ? 116.386 -60.505 25.317 1.00 57.10 489 GLU J C 1
ATOM 10332 O O . GLU G 1 28 ? 117.465 -60.882 24.884 1.00 57.28 489 GLU J O 1
ATOM 10338 N N . ALA G 1 29 ? 115.498 -61.332 25.850 1.00 56.73 490 ALA J N 1
ATOM 10339 C CA . ALA G 1 29 ? 115.813 -62.743 25.990 1.00 56.46 490 ALA J CA 1
ATOM 10340 C C . ALA G 1 29 ? 114.675 -63.560 26.577 1.00 56.35 490 ALA J C 1
ATOM 10341 O O . ALA G 1 29 ? 114.021 -63.152 27.536 1.00 56.11 490 ALA J O 1
ATOM 10343 N N . GLY G 1 30 ? 114.459 -64.732 25.998 1.00 56.35 491 GLY J N 1
ATOM 10344 C CA . GLY G 1 30 ? 113.469 -65.658 26.514 1.00 56.52 491 GLY J CA 1
ATOM 10345 C C . GLY G 1 30 ? 112.079 -65.273 26.095 1.00 56.61 491 GLY J C 1
ATOM 10346 O O . GLY G 1 30 ? 111.886 -64.638 25.064 1.00 56.56 491 GLY J O 1
ATOM 10347 N N . SER G 1 31 ? 111.102 -65.670 26.893 1.00 56.84 492 SER J N 1
ATOM 10348 C CA . SER G 1 31 ? 109.724 -65.311 26.619 1.00 57.16 492 SER J CA 1
ATOM 10349 C C . SER G 1 31 ? 108.930 -65.284 27.916 1.00 57.38 492 SER J C 1
ATOM 10350 O O . SER G 1 31 ? 109.393 -65.757 28.954 1.00 57.52 492 SER J O 1
ATOM 10353 N N . ILE G 1 32 ? 107.732 -64.724 27.855 1.00 57.61 493 ILE J N 1
ATOM 10354 C CA . ILE G 1 32 ? 106.916 -64.581 29.039 1.00 57.85 493 ILE J CA 1
ATOM 10355 C C . ILE G 1 32 ? 105.483 -64.935 28.677 1.00 58.22 493 ILE J C 1
ATOM 10356 O O . ILE G 1 32 ? 104.994 -64.537 27.619 1.00 58.38 493 ILE J O 1
ATOM 10361 N N . LYS G 1 33 ? 104.821 -65.704 29.536 1.00 58.52 494 LYS J N 1
ATOM 10362 C CA . LYS G 1 33 ? 103.430 -66.077 29.298 1.00 58.79 494 LYS J CA 1
ATOM 10363 C C . LYS G 1 33 ? 102.491 -65.451 30.313 1.00 58.81 494 LYS J C 1
ATOM 10364 O O . LYS G 1 33 ? 102.863 -65.217 31.456 1.00 58.82 494 LYS J O 1
ATOM 10370 N N . LYS G 1 34 ? 101.265 -65.185 29.888 1.00 59.02 495 LYS J N 1
ATOM 10371 C CA . LYS G 1 34 ? 100.246 -64.688 30.800 1.00 59.24 495 LYS J CA 1
ATOM 10372 C C . LYS G 1 34 ? 100.181 -65.572 32.033 1.00 59.28 495 LYS J C 1
ATOM 10373 O O . LYS G 1 34 ? 100.250 -66.796 31.936 1.00 59.36 495 LYS J O 1
ATOM 10379 N N . ASN G 1 35 ? 100.065 -64.939 33.193 1.00 59.39 496 ASN J N 1
ATOM 10380 C CA . ASN G 1 35 ? 99.986 -65.648 34.469 1.00 59.43 496 ASN J CA 1
ATOM 10381 C C . ASN G 1 35 ? 101.244 -66.438 34.828 1.00 59.38 496 ASN J C 1
ATOM 10382 O O . ASN G 1 35 ? 101.168 -67.513 35.412 1.00 59.50 496 ASN J O 1
ATOM 10387 N N . SER G 1 36 ? 102.403 -65.904 34.472 1.00 59.31 497 SER J N 1
ATOM 10388 C CA . SER G 1 36 ? 103.657 -66.479 34.931 1.00 59.32 497 SER J CA 1
ATOM 10389 C C . SER G 1 36 ? 104.172 -65.662 36.093 1.00 59.06 497 SER J C 1
ATOM 10390 O O . SER G 1 36 ? 103.627 -64.604 36.410 1.00 59.11 497 SER J O 1
ATOM 10393 N N . ASN G 1 37 ? 105.228 -66.153 36.726 1.00 58.68 498 ASN J N 1
ATOM 10394 C CA . ASN G 1 37 ? 105.891 -65.384 37.757 1.00 58.37 498 ASN J CA 1
ATOM 10395 C C . ASN G 1 37 ? 107.226 -64.888 37.261 1.00 57.93 498 ASN J C 1
ATOM 10396 O O . ASN G 1 37 ? 107.930 -65.589 36.543 1.00 57.92 498 ASN J O 1
ATOM 10401 N N . VAL G 1 38 ? 107.569 -63.669 37.643 1.00 57.45 499 VAL J N 1
ATOM 10402 C CA . VAL G 1 38 ? 108.835 -63.094 37.245 1.00 57.01 499 VAL J CA 1
ATOM 10403 C C . VAL G 1 38 ? 109.568 -62.535 38.453 1.00 56.72 499 VAL J C 1
ATOM 10404 O O . VAL G 1 38 ? 108.951 -62.124 39.436 1.00 56.82 499 VAL J O 1
ATOM 10408 N N . LEU G 1 39 ? 110.890 -62.534 38.386 1.00 56.22 500 LEU J N 1
ATOM 10409 C CA . LEU G 1 39 ? 111.682 -61.975 39.464 1.00 55.74 500 LEU J CA 1
ATOM 10410 C C . LEU G 1 39 ? 112.137 -60.577 39.077 1.00 55.54 500 LEU J C 1
ATOM 10411 O O . LEU G 1 39 ? 112.562 -60.346 37.942 1.00 55.57 500 LEU J O 1
ATOM 10416 N N . VAL G 1 40 ? 112.030 -59.637 40.008 1.00 55.14 501 VAL J N 1
ATOM 10417 C CA . VAL G 1 40 ? 112.528 -58.293 39.761 1.00 54.70 501 VAL J CA 1
ATOM 10418 C C . VAL G 1 40 ? 113.916 -58.158 40.365 1.00 54.59 501 VAL J C 1
ATOM 10419 O O . VAL G 1 40 ? 114.070 -58.126 41.583 1.00 54.63 501 VAL J O 1
ATOM 10423 N N . MET G 1 41 ? 114.927 -58.105 39.505 1.00 54.41 502 MET J N 1
ATOM 10424 C CA . MET G 1 41 ? 116.307 -57.956 39.945 1.00 54.23 502 MET J CA 1
ATOM 10425 C C . MET G 1 41 ? 116.736 -56.505 39.861 1.00 54.11 502 MET J C 1
ATOM 10426 O O . MET G 1 41 ? 116.260 -55.760 39.007 1.00 54.10 502 MET J O 1
ATOM 10431 N N . PRO G 1 42 ? 117.661 -56.101 40.735 1.00 54.06 503 PRO J N 1
ATOM 10432 C CA . PRO G 1 42 ? 118.335 -56.990 41.665 1.00 54.10 503 PRO J CA 1
ATOM 10433 C C . PRO G 1 42 ? 117.669 -57.083 43.032 1.00 54.13 503 PRO J C 1
ATOM 10434 O O . PRO G 1 42 ? 118.200 -57.742 43.921 1.00 54.13 503 PRO J O 1
ATOM 10438 N N . ILE G 1 43 ? 116.528 -56.423 43.208 1.00 54.22 504 ILE J N 1
ATOM 10439 C CA . ILE G 1 43 ? 115.856 -56.411 44.510 1.00 54.23 504 ILE J CA 1
ATOM 10440 C C . ILE G 1 43 ? 115.334 -57.788 44.909 1.00 54.29 504 ILE J C 1
ATOM 10441 O O . ILE G 1 43 ? 114.938 -57.996 46.047 1.00 54.27 504 ILE J O 1
ATOM 10446 N N . ASN G 1 44 ? 115.345 -58.725 43.968 1.00 54.52 505 ASN J N 1
ATOM 10447 C CA . ASN G 1 44 ? 114.866 -60.086 44.209 1.00 54.81 505 ASN J CA 1
ATOM 10448 C C . ASN G 1 44 ? 113.388 -60.171 44.613 1.00 55.04 505 ASN J C 1
ATOM 10449 O O . ASN G 1 44 ? 112.970 -61.096 45.319 1.00 55.10 505 ASN J O 1
ATOM 10454 N N . GLN G 1 45 ? 112.598 -59.214 44.143 1.00 55.28 506 GLN J N 1
ATOM 10455 C CA . GLN G 1 45 ? 111.158 -59.214 44.375 1.00 55.45 506 GLN J CA 1
ATOM 10456 C C . GLN G 1 45 ? 110.442 -60.086 43.343 1.00 55.29 506 GLN J C 1
ATOM 10457 O O . GLN G 1 45 ? 110.834 -60.131 42.171 1.00 55.28 506 GLN J O 1
ATOM 10463 N N . THR G 1 46 ? 109.382 -60.765 43.768 1.00 54.95 507 THR J N 1
ATOM 10464 C CA . THR G 1 46 ? 108.610 -61.585 42.842 1.00 54.61 507 THR J CA 1
ATOM 10465 C C . THR G 1 46 ? 107.266 -60.934 42.514 1.00 54.37 507 THR J C 1
ATOM 10466 O O . THR G 1 46 ? 106.604 -60.389 43.394 1.00 54.47 507 THR J O 1
ATOM 10470 N N . LEU G 1 47 ? 106.879 -60.985 41.243 1.00 53.97 508 LEU J N 1
ATOM 10471 C CA . LEU G 1 47 ? 105.594 -60.461 40.805 1.00 53.55 508 LEU J CA 1
ATOM 10472 C C . LEU G 1 47 ? 104.876 -61.466 39.924 1.00 53.56 508 LEU J C 1
ATOM 10473 O O . LEU G 1 47 ? 105.482 -62.405 39.412 1.00 53.40 508 LEU J O 1
ATOM 10478 N N . GLU G 1 48 ? 103.576 -61.259 39.748 1.00 53.70 509 GLU J N 1
ATOM 10479 C CA . GLU G 1 48 ? 102.801 -62.087 38.836 1.00 53.92 509 GLU J CA 1
ATOM 10480 C C . GLU G 1 48 ? 102.408 -61.289 37.603 1.00 53.60 509 GLU J C 1
ATOM 10481 O O . GLU G 1 48 ? 101.933 -60.152 37.697 1.00 53.46 509 GLU J O 1
ATOM 10487 N N . VAL G 1 49 ? 102.633 -61.891 36.442 1.00 53.32 510 VAL J N 1
ATOM 10488 C CA . VAL G 1 49 ? 102.263 -61.271 35.191 1.00 53.01 510 VAL J CA 1
ATOM 10489 C C . VAL G 1 49 ? 100.838 -61.700 34.908 1.00 52.86 510 VAL J C 1
ATOM 10490 O O . VAL G 1 49 ? 100.557 -62.883 34.768 1.00 52.91 510 VAL J O 1
ATOM 10494 N N . THR G 1 50 ? 99.929 -60.740 34.857 1.00 52.65 511 THR J N 1
ATOM 10495 C CA . THR G 1 50 ? 98.534 -61.070 34.664 1.00 52.50 511 THR J CA 1
ATOM 10496 C C . THR G 1 50 ? 98.074 -60.682 33.274 1.00 52.44 511 THR J C 1
ATOM 10497 O O . THR G 1 50 ? 96.919 -60.910 32.916 1.00 52.72 511 THR J O 1
ATOM 10501 N N . ALA G 1 51 ? 98.968 -60.097 32.485 1.00 52.08 512 ALA J N 1
ATOM 10502 C CA . ALA G 1 51 ? 98.588 -59.682 31.146 1.00 51.84 512 ALA J CA 1
ATOM 10503 C C . ALA G 1 51 ? 99.754 -59.108 30.375 1.00 51.68 512 ALA J C 1
ATOM 10504 O O . ALA G 1 51 ? 100.555 -58.366 30.925 1.00 51.72 512 ALA J O 1
ATOM 10506 N N . ILE G 1 52 ? 99.849 -59.459 29.098 1.00 51.56 513 ILE J N 1
ATOM 10507 C CA . ILE G 1 52 ? 100.820 -58.838 28.204 1.00 51.49 513 ILE J CA 1
ATOM 10508 C C . ILE G 1 52 ? 100.057 -58.121 27.104 1.00 51.57 513 ILE J C 1
ATOM 10509 O O . ILE G 1 52 ? 99.076 -58.657 26.595 1.00 51.72 513 ILE J O 1
ATOM 10514 N N . TYR G 1 53 ? 100.490 -56.915 26.742 1.00 51.52 514 TYR J N 1
ATOM 10515 C CA . TYR G 1 53 ? 99.847 -56.176 25.655 1.00 51.77 514 TYR J CA 1
ATOM 10516 C C . TYR G 1 53 ? 100.848 -55.758 24.582 1.00 52.17 514 TYR J C 1
ATOM 10517 O O . TYR G 1 53 ? 101.869 -55.138 24.879 1.00 52.35 514 TYR J O 1
ATOM 10526 N N . ASP G 1 54 ? 100.552 -56.092 23.330 1.00 52.62 515 ASP J N 1
ATOM 10527 C CA . ASP G 1 54 ? 101.421 -55.716 22.224 1.00 53.22 515 ASP J CA 1
ATOM 10528 C C . ASP G 1 54 ? 101.286 -54.232 21.935 1.00 53.50 515 ASP J C 1
ATOM 10529 O O . ASP G 1 54 ? 100.474 -53.547 22.547 1.00 53.45 515 ASP J O 1
ATOM 10534 N N . GLU G 1 55 ? 102.081 -53.734 20.999 1.00 54.00 516 GLU J N 1
ATOM 10535 C CA . GLU G 1 55 ? 102.059 -52.312 20.693 1.00 54.56 516 GLU J CA 1
ATOM 10536 C C . GLU G 1 55 ? 100.730 -51.869 20.103 1.00 54.58 516 GLU J C 1
ATOM 10537 O O . GLU G 1 55 ? 100.456 -50.681 20.005 1.00 54.72 516 GLU J O 1
ATOM 10543 N N . ALA G 1 56 ? 99.894 -52.827 19.729 1.00 54.70 517 ALA J N 1
ATOM 10544 C CA . ALA G 1 56 ? 98.577 -52.500 19.204 1.00 54.87 517 ALA J CA 1
ATOM 10545 C C . ALA G 1 56 ? 97.616 -52.207 20.350 1.00 55.02 517 ALA J C 1
ATOM 10546 O O . ALA G 1 56 ? 96.479 -51.789 20.134 1.00 55.12 517 ALA J O 1
ATOM 10548 N N . ASP G 1 57 ? 98.094 -52.406 21.573 1.00 55.17 518 ASP J N 1
ATOM 10549 C CA . ASP G 1 57 ? 97.255 -52.273 22.748 1.00 55.44 518 ASP J CA 1
ATOM 10550 C C . ASP G 1 57 ? 96.350 -53.486 22.842 1.00 55.47 518 ASP J C 1
ATOM 10551 O O . ASP G 1 57 ? 95.408 -53.510 23.624 1.00 55.48 518 ASP J O 1
ATOM 10556 N N . GLU G 1 58 ? 96.640 -54.493 22.030 1.00 55.65 519 GLU J N 1
ATOM 10557 C CA . GLU G 1 58 ? 95.867 -55.722 22.035 1.00 55.97 519 GLU J CA 1
ATOM 10558 C C . GLU G 1 58 ? 96.504 -56.734 22.978 1.00 55.90 519 GLU J C 1
ATOM 10559 O O . GLU G 1 58 ? 97.722 -56.889 22.993 1.00 55.94 519 GLU J O 1
AT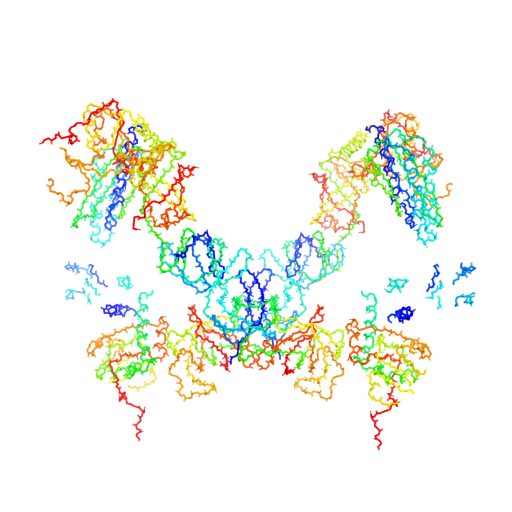OM 10565 N N . GLU G 1 59 ? 95.688 -57.421 23.769 1.00 55.95 520 GLU J N 1
ATOM 10566 C CA . GLU G 1 59 ? 96.215 -58.418 24.693 1.00 56.05 520 GLU J CA 1
ATOM 10567 C C . GLU G 1 59 ? 96.749 -59.631 23.948 1.00 55.90 520 GLU J C 1
ATOM 10568 O O . GLU G 1 59 ? 96.174 -60.045 22.945 1.00 56.00 520 GLU J O 1
ATOM 10574 N N . ILE G 1 60 ? 97.847 -60.203 24.435 1.00 55.73 521 ILE J N 1
ATOM 10575 C CA . ILE G 1 60 ? 98.382 -61.433 23.847 1.00 55.62 521 ILE J CA 1
ATOM 10576 C C . ILE G 1 60 ? 98.733 -62.478 24.908 1.00 55.65 521 ILE J C 1
ATOM 10577 O O . ILE G 1 60 ? 99.048 -62.138 26.053 1.00 55.77 521 ILE J O 1
ATOM 10582 N N . SER G 1 61 ? 98.684 -63.749 24.510 1.00 55.49 522 SER J N 1
ATOM 10583 C CA . SER G 1 61 ? 98.893 -64.875 25.422 1.00 55.28 522 SER J CA 1
ATOM 10584 C C . SER G 1 61 ? 100.333 -64.989 25.914 1.00 54.99 522 SER J C 1
ATOM 10585 O O . SER G 1 61 ? 100.594 -65.539 26.980 1.00 54.90 522 SER J O 1
ATOM 10588 N N . SER G 1 62 ? 101.264 -64.487 25.113 1.00 54.80 523 SER J N 1
ATOM 10589 C CA . SER G 1 62 ? 102.683 -64.575 25.428 1.00 54.57 523 SER J CA 1
ATOM 10590 C C . SER G 1 62 ? 103.502 -63.703 24.484 1.00 54.40 523 SER J C 1
ATOM 10591 O O . SER G 1 62 ? 103.090 -63.428 23.358 1.00 54.40 523 SER J O 1
ATOM 10594 N N . SER G 1 63 ? 104.663 -63.263 24.947 1.00 54.17 524 SER J N 1
ATOM 10595 C CA . SER G 1 63 ? 105.578 -62.540 24.080 1.00 54.08 524 SER J CA 1
ATOM 10596 C C . SER G 1 63 ? 106.957 -63.160 24.106 1.00 53.91 524 SER J C 1
ATOM 10597 O O . SER G 1 63 ? 107.573 -63.283 25.161 1.00 53.86 524 SER J O 1
ATOM 10600 N N . ILE G 1 64 ? 107.421 -63.576 22.934 1.00 53.82 525 ILE J N 1
ATOM 10601 C CA . ILE G 1 64 ? 108.786 -64.024 22.762 1.00 53.77 525 ILE J CA 1
ATOM 10602 C C . ILE G 1 64 ? 109.645 -62.796 22.912 1.00 53.85 525 ILE J C 1
ATOM 10603 O O . ILE G 1 64 ? 109.139 -61.712 23.207 1.00 54.01 525 ILE J O 1
ATOM 10608 N N . CYS G 1 65 ? 110.942 -62.949 22.685 1.00 53.75 526 CYS J N 1
ATOM 10609 C CA . CYS G 1 65 ? 111.836 -61.826 22.840 1.00 53.81 526 CYS J CA 1
ATOM 10610 C C . CYS G 1 65 ? 111.898 -61.034 21.546 1.00 53.58 526 CYS J C 1
ATOM 10611 O O . CYS G 1 65 ? 111.404 -61.475 20.506 1.00 53.48 526 CYS J O 1
ATOM 10614 N N . GLY G 1 66 ? 112.527 -59.868 21.618 1.00 53.44 527 GLY J N 1
ATOM 10615 C CA . GLY G 1 66 ? 112.513 -58.932 20.508 1.00 53.19 527 GLY J CA 1
ATOM 10616 C C . GLY G 1 66 ? 111.221 -58.147 20.552 1.00 53.05 527 GLY J C 1
ATOM 10617 O O . GLY G 1 66 ? 111.125 -57.056 19.997 1.00 53.11 527 GLY J O 1
ATOM 10618 N N . ASP G 1 67 ? 110.227 -58.710 21.230 1.00 52.91 528 ASP J N 1
ATOM 10619 C CA . ASP G 1 67 ? 108.920 -58.082 21.357 1.00 52.75 528 ASP J CA 1
ATOM 10620 C C . ASP G 1 67 ? 108.963 -56.890 22.292 1.00 52.36 528 ASP J C 1
ATOM 10621 O O . ASP G 1 67 ? 109.665 -56.918 23.297 1.00 52.23 528 ASP J O 1
ATOM 10626 N N . GLN G 1 68 ? 108.211 -55.845 21.952 1.00 52.07 529 GLN J N 1
ATOM 10627 C CA . GLN G 1 68 ? 108.073 -54.680 22.814 1.00 51.98 529 GLN J CA 1
ATOM 10628 C C . GLN G 1 68 ? 106.751 -54.793 23.549 1.00 51.76 529 GLN J C 1
ATOM 10629 O O . GLN G 1 68 ? 105.697 -54.741 22.923 1.00 51.97 529 GLN J O 1
ATOM 10635 N N . VAL G 1 69 ? 106.792 -54.947 24.868 1.00 51.45 530 VAL J N 1
ATOM 10636 C CA . VAL G 1 69 ? 105.573 -55.257 25.601 1.00 51.12 530 VAL J CA 1
ATOM 10637 C C . VAL G 1 69 ? 105.312 -54.363 26.797 1.00 51.38 530 VAL J C 1
ATOM 10638 O O . VAL G 1 69 ? 106.242 -53.835 27.408 1.00 51.50 530 VAL J O 1
ATOM 10642 N N . ARG G 1 70 ? 104.029 -54.203 27.112 1.00 51.50 531 ARG J N 1
ATOM 10643 C CA . ARG G 1 70 ? 103.584 -53.629 28.376 1.00 51.57 531 ARG J CA 1
ATOM 10644 C C . ARG G 1 70 ? 103.011 -54.750 29.236 1.00 51.99 531 ARG J C 1
ATOM 10645 O O . ARG G 1 70 ? 102.079 -55.432 28.824 1.00 52.11 531 ARG J O 1
ATOM 10653 N N . LEU G 1 71 ? 103.579 -54.953 30.419 1.00 52.55 532 LEU J N 1
ATOM 10654 C CA . LEU G 1 71 ? 103.123 -56.014 31.310 1.00 53.23 532 LEU J CA 1
ATOM 10655 C C . LEU G 1 71 ? 102.321 -55.464 32.482 1.00 53.94 532 LEU J C 1
ATOM 10656 O O . LEU G 1 71 ? 102.662 -54.424 33.042 1.00 54.16 532 LEU J O 1
ATOM 10661 N N . ARG G 1 72 ? 101.257 -56.167 32.855 1.00 54.75 533 ARG J N 1
ATOM 10662 C CA . ARG G 1 72 ? 100.508 -55.825 34.051 1.00 55.58 533 ARG J CA 1
ATOM 10663 C C . ARG G 1 72 ? 100.863 -56.813 35.154 1.00 56.27 533 ARG J C 1
ATOM 10664 O O . ARG G 1 72 ? 100.658 -58.017 35.017 1.00 56.32 533 ARG J O 1
ATOM 10672 N N . VAL G 1 73 ? 101.406 -56.296 36.247 1.00 57.24 534 VAL J N 1
ATOM 10673 C CA . VAL G 1 73 ? 101.940 -57.142 37.304 1.00 58.15 534 VAL J CA 1
ATOM 10674 C C . VAL G 1 73 ? 101.166 -56.993 38.606 1.00 58.88 534 VAL J C 1
ATOM 10675 O O . VAL G 1 73 ? 100.528 -55.968 38.861 1.00 58.93 534 VAL J O 1
ATOM 10679 N N . ARG G 1 74 ? 101.239 -58.029 39.432 1.00 59.78 535 ARG J N 1
ATOM 10680 C CA . ARG G 1 74 ? 100.555 -58.050 40.715 1.00 60.64 535 ARG J CA 1
ATOM 10681 C C . ARG G 1 74 ? 101.514 -58.504 41.808 1.00 61.10 535 ARG J C 1
ATOM 10682 O O . ARG G 1 74 ? 102.107 -59.578 41.720 1.00 61.27 535 ARG J O 1
ATOM 10690 N N . GLY G 1 75 ? 101.661 -57.683 42.840 1.00 61.59 536 GLY J N 1
ATOM 10691 C CA . GLY G 1 75 ? 102.519 -58.022 43.962 1.00 62.19 536 GLY J CA 1
ATOM 10692 C C . GLY G 1 75 ? 103.124 -56.757 44.511 1.00 62.69 536 GLY J C 1
ATOM 10693 O O . GLY G 1 75 ? 102.968 -55.685 43.928 1.00 62.79 536 GLY J O 1
ATOM 10694 N N . ASP G 1 76 ? 103.803 -56.866 45.642 1.00 63.16 537 ASP J N 1
ATOM 10695 C CA . ASP G 1 76 ? 104.485 -55.711 46.187 1.00 63.69 537 ASP J CA 1
ATOM 10696 C C . ASP G 1 76 ? 105.496 -55.219 45.153 1.00 63.89 537 ASP J C 1
ATOM 10697 O O . ASP G 1 76 ? 106.353 -55.980 44.703 1.00 63.91 537 ASP J O 1
ATOM 10702 N N . ASP G 1 77 ? 105.397 -53.950 44.769 1.00 64.17 538 ASP J N 1
ATOM 10703 C CA . ASP G 1 77 ? 106.252 -53.424 43.711 1.00 64.48 538 ASP J CA 1
ATOM 10704 C C . ASP G 1 77 ? 106.747 -52.009 43.995 1.00 64.54 538 ASP J C 1
ATOM 10705 O O . ASP G 1 77 ? 107.418 -51.400 43.162 1.00 64.65 538 ASP J O 1
ATOM 10710 N N . SER G 1 78 ? 106.412 -51.483 45.166 1.00 64.50 539 SER J N 1
ATOM 10711 C CA . SER G 1 78 ? 106.778 -50.118 45.493 1.00 64.46 539 SER J CA 1
ATOM 10712 C C . SER G 1 78 ? 108.281 -49.934 45.376 1.00 64.40 539 SER J C 1
ATOM 10713 O O . SER G 1 78 ? 108.792 -48.834 45.574 1.00 64.47 539 SER J O 1
ATOM 10716 N N . ASP G 1 79 ? 108.993 -51.014 45.071 1.00 64.32 540 ASP J N 1
ATOM 10717 C CA . ASP G 1 79 ? 110.450 -50.953 44.955 1.00 64.27 540 ASP J CA 1
ATOM 10718 C C . ASP G 1 79 ? 110.929 -51.050 43.515 1.00 63.79 540 ASP J C 1
ATOM 10719 O O . ASP G 1 79 ? 111.995 -50.539 43.176 1.00 63.81 540 ASP J O 1
ATOM 10724 N N . VAL G 1 80 ? 110.137 -51.712 42.676 1.00 63.16 541 VAL J N 1
ATOM 10725 C CA . VAL G 1 80 ? 110.460 -51.852 41.265 1.00 62.41 541 VAL J CA 1
ATOM 10726 C C . VAL G 1 80 ? 110.560 -50.486 40.621 1.00 61.96 541 VAL J C 1
ATOM 10727 O O . VAL G 1 80 ? 109.590 -49.731 40.596 1.00 62.04 541 VAL J O 1
ATOM 10731 N N . GLN G 1 81 ? 111.735 -50.165 40.103 1.00 61.29 542 GLN J N 1
ATOM 10732 C CA . GLN G 1 81 ? 111.926 -48.876 39.468 1.00 60.63 542 GLN J CA 1
ATOM 10733 C C . GLN G 1 81 ? 112.580 -49.024 38.106 1.00 59.93 542 GLN J C 1
ATOM 10734 O O . GLN G 1 81 ? 113.127 -50.070 37.769 1.00 59.80 542 GLN J O 1
ATOM 10740 N N . THR G 1 82 ? 112.510 -47.956 37.329 1.00 59.20 543 THR J N 1
ATOM 10741 C CA . THR G 1 82 ? 112.964 -47.970 35.954 1.00 58.55 543 THR J CA 1
ATOM 10742 C C . THR G 1 82 ? 114.449 -48.287 35.855 1.00 58.03 543 THR J C 1
ATOM 10743 O O . THR G 1 82 ? 115.283 -47.465 36.213 1.00 58.19 543 THR J O 1
ATOM 10747 N N . GLY G 1 83 ? 114.783 -49.475 35.366 1.00 57.37 544 GLY J N 1
ATOM 10748 C CA . GLY G 1 83 ? 116.176 -49.883 35.284 1.00 56.68 544 GLY J CA 1
ATOM 10749 C C . GLY G 1 83 ? 116.423 -51.259 35.868 1.00 56.36 544 GLY J C 1
ATOM 10750 O O . GLY G 1 83 ? 117.394 -51.927 35.516 1.00 56.21 544 GLY J O 1
ATOM 10751 N N . TYR G 1 84 ? 115.552 -51.691 36.773 1.00 56.09 545 TYR J N 1
ATOM 10752 C CA . TYR G 1 84 ? 115.612 -53.062 37.260 1.00 55.90 545 TYR J CA 1
ATOM 10753 C C . TYR G 1 84 ? 115.233 -53.990 36.115 1.00 55.77 545 TYR J C 1
ATOM 10754 O O . TYR G 1 84 ? 114.726 -53.536 35.094 1.00 55.97 545 TYR J O 1
ATOM 10763 N N . VAL G 1 85 ? 115.470 -55.284 36.267 1.00 55.50 546 VAL J N 1
ATOM 10764 C CA . VAL G 1 85 ? 115.211 -56.196 35.167 1.00 55.43 546 VAL J CA 1
ATOM 10765 C C . VAL G 1 85 ? 114.288 -57.349 35.538 1.00 55.73 546 VAL J C 1
ATOM 10766 O O . VAL G 1 85 ? 114.539 -58.064 36.504 1.00 55.86 546 VAL J O 1
ATOM 10770 N N . LEU G 1 86 ? 113.222 -57.536 34.764 1.00 56.05 547 LEU J N 1
ATOM 10771 C CA . LEU G 1 86 ? 112.360 -58.707 34.927 1.00 56.34 547 LEU J CA 1
ATOM 10772 C C . LEU G 1 86 ? 113.078 -59.933 34.382 1.00 56.72 547 LEU J C 1
ATOM 10773 O O . LEU G 1 86 ? 113.658 -59.890 33.298 1.00 56.77 547 LEU J O 1
ATOM 10778 N N . THR G 1 87 ? 113.039 -61.027 35.133 1.00 57.19 548 THR J N 1
ATOM 10779 C CA . THR G 1 87 ? 113.731 -62.234 34.724 1.00 57.71 548 THR J CA 1
ATOM 10780 C C . THR G 1 87 ? 113.060 -63.467 35.295 1.00 58.18 548 THR J C 1
ATOM 10781 O O . THR G 1 87 ? 112.211 -63.362 36.177 1.00 58.18 548 THR J O 1
ATOM 10785 N N . SER G 1 88 ? 113.446 -64.636 34.795 1.00 58.91 549 SER J N 1
ATOM 10786 C CA . SER G 1 88 ? 112.895 -65.898 35.290 1.00 59.69 549 SER J CA 1
ATOM 10787 C C . SER G 1 88 ? 113.529 -66.304 36.618 1.00 60.13 549 SER J C 1
ATOM 10788 O O . SER G 1 88 ? 114.742 -66.170 36.812 1.00 60.19 549 SER J O 1
ATOM 10791 N N . THR G 1 89 ? 112.705 -66.806 37.531 1.00 60.66 550 THR J N 1
ATOM 10792 C CA . THR G 1 89 ? 113.196 -67.239 38.831 1.00 61.23 550 THR J CA 1
ATOM 10793 C C . THR G 1 89 ? 114.008 -68.525 38.711 1.00 61.49 550 THR J C 1
ATOM 10794 O O . THR G 1 89 ? 114.511 -69.042 39.703 1.00 61.48 550 THR J O 1
ATOM 10798 N N . LYS G 1 90 ? 114.131 -69.039 37.491 1.00 61.92 551 LYS J N 1
ATOM 10799 C CA . LYS G 1 90 ? 114.952 -70.220 37.251 1.00 62.26 551 LYS J CA 1
ATOM 10800 C C . LYS G 1 90 ? 116.410 -69.797 37.143 1.00 62.35 551 LYS J C 1
ATOM 10801 O O . LYS G 1 90 ? 117.223 -70.162 37.992 1.00 62.50 551 LYS J O 1
ATOM 10807 N N . ASN G 1 91 ? 116.740 -69.030 36.102 1.00 62.32 552 ASN J N 1
ATOM 10808 C CA . ASN G 1 91 ? 118.081 -68.460 35.967 1.00 62.29 552 ASN J CA 1
ATOM 10809 C C . ASN G 1 91 ? 117.956 -66.967 35.875 1.00 61.99 552 ASN J C 1
ATOM 10810 O O . ASN G 1 91 ? 117.875 -66.431 34.777 1.00 62.21 552 ASN J O 1
ATOM 10815 N N . PRO G 1 92 ? 117.934 -66.282 37.022 1.00 61.68 553 PRO J N 1
ATOM 10816 C CA . PRO G 1 92 ? 117.778 -64.831 37.003 1.00 61.44 553 PRO J CA 1
ATOM 10817 C C . PRO G 1 92 ? 118.990 -64.124 36.387 1.00 61.12 553 PRO J C 1
ATOM 10818 O O . PRO G 1 92 ? 120.124 -64.574 36.550 1.00 61.19 553 PRO J O 1
ATOM 10822 N N . VAL G 1 93 ? 118.743 -63.037 35.665 1.00 60.56 554 VAL J N 1
ATOM 10823 C CA . VAL G 1 93 ? 119.824 -62.214 35.170 1.00 60.09 554 VAL J CA 1
ATOM 10824 C C . VAL G 1 93 ? 120.719 -61.858 36.350 1.00 59.98 554 VAL J C 1
ATOM 10825 O O . VAL G 1 93 ? 120.239 -61.652 37.463 1.00 59.99 554 VAL J O 1
ATOM 10829 N N . HIS G 1 94 ? 122.023 -61.795 36.110 1.00 59.78 555 HIS J N 1
ATOM 10830 C CA . HIS G 1 94 ? 122.975 -61.496 37.170 1.00 59.57 555 HIS J CA 1
ATOM 10831 C C . HIS G 1 94 ? 122.958 -60.018 37.542 1.00 59.41 555 HIS J C 1
ATOM 10832 O O . HIS G 1 94 ? 122.569 -59.169 36.741 1.00 59.46 555 HIS J O 1
ATOM 10839 N N . ALA G 1 95 ? 123.381 -59.716 38.763 1.00 59.22 556 ALA J N 1
ATOM 10840 C CA . ALA G 1 95 ? 123.618 -58.334 39.170 1.00 59.08 556 ALA J CA 1
ATOM 10841 C C . ALA G 1 95 ? 124.855 -58.256 40.068 1.00 59.05 556 ALA J C 1
ATOM 10842 O O . ALA G 1 95 ? 125.353 -59.277 40.551 1.00 59.11 556 ALA J O 1
ATOM 10844 N N . THR G 1 96 ? 125.356 -57.050 40.296 1.00 58.90 557 THR J N 1
ATOM 10845 C CA . THR G 1 96 ? 126.634 -56.911 40.971 1.00 58.80 557 THR J CA 1
ATOM 10846 C C . THR G 1 96 ? 127.002 -55.454 41.212 1.00 58.77 557 THR J C 1
ATOM 10847 O O . THR G 1 96 ? 126.378 -54.546 40.661 1.00 58.87 557 THR J O 1
ATOM 10851 N N . THR G 1 97 ? 128.022 -55.237 42.036 1.00 58.55 558 THR J N 1
ATOM 10852 C CA . THR G 1 97 ? 128.585 -53.907 42.211 1.00 58.41 558 THR J CA 1
ATOM 10853 C C . THR G 1 97 ? 130.031 -53.871 41.740 1.00 58.48 558 THR J C 1
ATOM 10854 O O . THR G 1 97 ? 130.660 -52.817 41.722 1.00 58.54 558 THR J O 1
ATOM 10858 N N . ARG G 1 98 ? 130.552 -55.033 41.364 1.00 58.50 559 ARG J N 1
ATOM 10859 C CA . ARG G 1 98 ? 131.909 -55.142 40.852 1.00 58.59 559 ARG J CA 1
ATOM 10860 C C . ARG G 1 98 ? 131.937 -55.900 39.541 1.00 58.29 559 ARG J C 1
ATOM 10861 O O . ARG G 1 98 ? 131.426 -57.015 39.452 1.00 58.22 559 ARG J O 1
ATOM 10869 N N . PHE G 1 99 ? 132.552 -55.310 38.527 1.00 58.04 560 PHE J N 1
ATOM 10870 C CA . PHE G 1 99 ? 132.712 -56.010 37.266 1.00 57.90 560 PHE J CA 1
ATOM 10871 C C . PHE G 1 99 ? 133.935 -55.528 36.519 1.00 57.89 560 PHE J C 1
ATOM 10872 O O . PHE G 1 99 ? 134.465 -54.455 36.801 1.00 57.97 560 PHE J O 1
ATOM 10880 N N . ILE G 1 100 ? 134.383 -56.342 35.571 1.00 57.75 561 ILE J N 1
ATOM 10881 C CA . ILE G 1 100 ? 135.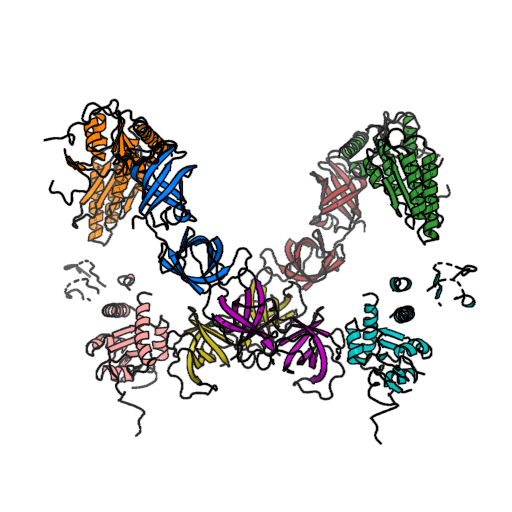540 -56.017 34.767 1.00 57.62 561 ILE J CA 1
ATOM 10882 C C . ILE G 1 100 ? 135.118 -55.893 33.315 1.00 57.66 561 ILE J C 1
ATOM 10883 O O . ILE G 1 100 ? 134.388 -56.739 32.797 1.00 57.69 561 ILE J O 1
ATOM 10888 N N . ALA G 1 101 ? 135.578 -54.833 32.659 1.00 57.71 562 ALA J N 1
ATOM 10889 C CA . ALA G 1 101 ? 135.120 -54.507 31.309 1.00 57.66 562 ALA J CA 1
ATOM 10890 C C . ALA G 1 101 ? 136.212 -53.891 30.440 1.00 57.65 562 ALA J C 1
ATOM 10891 O O . ALA G 1 101 ? 137.028 -53.109 30.915 1.00 57.55 562 ALA J O 1
ATOM 10893 N N . GLN G 1 102 ? 136.227 -54.244 29.162 1.00 57.79 563 GLN J N 1
ATOM 10894 C CA . GLN G 1 102 ? 136.987 -53.468 28.203 1.00 58.06 563 GLN J CA 1
ATOM 10895 C C . GLN G 1 102 ? 136.360 -52.094 28.140 1.00 58.08 563 GLN J C 1
ATOM 10896 O O . GLN G 1 102 ? 135.141 -51.953 28.283 1.00 58.39 563 GLN J O 1
ATOM 10902 N N . ILE G 1 103 ? 137.183 -51.077 27.921 1.00 57.83 564 ILE J N 1
ATOM 10903 C CA . ILE G 1 103 ? 136.675 -49.724 27.841 1.00 57.47 564 ILE J CA 1
ATOM 10904 C C . ILE G 1 103 ? 137.465 -48.960 26.813 1.00 57.58 564 ILE J C 1
ATOM 10905 O O . ILE G 1 103 ? 138.684 -48.885 26.889 1.00 57.68 564 ILE J O 1
ATOM 10910 N N . ALA G 1 104 ? 136.774 -48.404 25.833 1.00 57.68 565 ALA J N 1
ATOM 10911 C CA . ALA G 1 104 ? 137.436 -47.552 24.874 1.00 57.87 565 ALA J CA 1
ATOM 10912 C C . ALA G 1 104 ? 137.223 -46.131 25.338 1.00 58.02 565 ALA J C 1
ATOM 10913 O O . ALA G 1 104 ? 136.095 -45.644 25.337 1.00 58.04 565 ALA J O 1
ATOM 10915 N N . ILE G 1 105 ? 138.291 -45.473 25.776 1.00 58.31 566 ILE J N 1
ATOM 10916 C CA . ILE G 1 105 ? 138.176 -44.067 26.128 1.00 58.61 566 ILE J CA 1
ATOM 10917 C C . ILE G 1 105 ? 137.985 -43.282 24.844 1.00 59.13 566 ILE J C 1
ATOM 10918 O O . ILE G 1 105 ? 138.642 -43.543 23.837 1.00 59.20 566 ILE J O 1
ATOM 10923 N N . LEU G 1 106 ? 137.064 -42.334 24.868 1.00 59.78 567 LEU J N 1
ATOM 10924 C CA . LEU G 1 106 ? 136.825 -41.540 23.682 1.00 60.58 567 LEU J CA 1
ATOM 10925 C C . LEU G 1 106 ? 137.109 -40.065 23.936 1.00 61.25 567 LEU J C 1
ATOM 10926 O O . LEU G 1 106 ? 138.082 -39.513 23.420 1.00 61.39 567 LEU J O 1
ATOM 10931 N N . GLU G 1 107 ? 136.265 -39.431 24.740 1.00 61.98 568 GLU J N 1
ATOM 10932 C CA . GLU G 1 107 ? 136.412 -38.009 25.002 1.00 62.71 568 GLU J CA 1
ATOM 10933 C C . GLU G 1 107 ? 136.711 -37.756 26.478 1.00 62.87 568 GLU J C 1
ATOM 10934 O O . GLU G 1 107 ? 135.813 -37.490 27.289 1.00 63.20 568 GLU J O 1
ATOM 10940 N N . LEU G 1 108 ? 137.974 -37.902 26.836 1.00 63.07 569 LEU J N 1
ATOM 10941 C CA . LEU G 1 108 ? 138.410 -37.561 28.168 1.00 63.42 569 LEU J CA 1
ATOM 10942 C C . LEU G 1 108 ? 139.018 -36.183 28.113 1.00 63.76 569 LEU J C 1
ATOM 10943 O O . LEU G 1 108 ? 139.569 -35.783 27.088 1.00 63.94 569 LEU J O 1
ATOM 10948 N N . PRO G 1 109 ? 138.935 -35.454 29.214 1.00 64.04 570 PRO J N 1
ATOM 10949 C CA . PRO G 1 109 ? 139.429 -34.128 29.004 1.00 64.15 570 PRO J CA 1
ATOM 10950 C C . PRO G 1 109 ? 140.553 -33.666 29.866 1.00 64.20 570 PRO J C 1
ATOM 10951 O O . PRO G 1 109 ? 140.982 -32.543 29.620 1.00 64.43 570 PRO J O 1
ATOM 10955 N N . SER G 1 110 ? 141.203 -34.484 30.691 1.00 64.08 571 SER J N 1
ATOM 10956 C CA . SER G 1 110 ? 142.317 -35.302 30.289 1.00 63.98 571 SER J CA 1
ATOM 10957 C C . SER G 1 110 ? 142.461 -36.736 30.827 1.00 63.82 571 SER J C 1
ATOM 10958 O O . SER G 1 110 ? 141.941 -37.672 30.234 1.00 64.08 571 SER J O 1
ATOM 10961 N N . ILE G 1 111 ? 143.206 -36.911 31.921 1.00 63.42 572 ILE J N 1
ATOM 10962 C CA . ILE G 1 111 ? 143.632 -38.246 32.361 1.00 63.02 572 ILE J CA 1
ATOM 10963 C C . ILE G 1 111 ? 142.577 -39.009 33.173 1.00 62.76 572 ILE J C 1
ATOM 10964 O O . ILE G 1 111 ? 141.674 -38.414 33.754 1.00 62.73 572 ILE J O 1
ATOM 10969 N N . LEU G 1 112 ? 142.713 -40.330 33.212 1.00 62.47 573 LEU J N 1
ATOM 10970 C CA . LEU G 1 112 ? 141.711 -41.209 33.812 1.00 62.31 573 LEU J CA 1
ATOM 10971 C C . LEU G 1 112 ? 142.402 -42.238 34.714 1.00 62.32 573 LEU J C 1
ATOM 10972 O O . LEU G 1 112 ? 143.144 -43.089 34.217 1.00 62.46 573 LEU J O 1
ATOM 10977 N N . THR G 1 113 ? 142.179 -42.159 36.030 1.00 62.17 574 THR J N 1
ATOM 10978 C CA . THR G 1 113 ? 142.917 -43.010 36.986 1.00 62.07 574 THR J CA 1
ATOM 10979 C C . THR G 1 113 ? 142.129 -43.452 38.211 1.00 61.81 574 THR J C 1
ATOM 10980 O O . THR G 1 113 ? 141.650 -42.630 38.992 1.00 61.84 574 THR J O 1
ATOM 10984 N N . THR G 1 114 ? 142.053 -44.761 38.404 1.00 61.55 575 THR J N 1
ATOM 10985 C CA . THR G 1 114 ? 141.382 -45.343 39.563 1.00 61.47 575 THR J CA 1
ATOM 10986 C C . THR G 1 114 ? 140.244 -44.516 40.169 1.00 61.44 575 THR J C 1
ATOM 10987 O O . THR G 1 114 ? 139.085 -44.933 40.128 1.00 61.68 575 THR J O 1
ATOM 10991 N N . GLY G 1 115 ? 140.560 -43.355 40.734 1.00 61.13 576 GLY J N 1
ATOM 10992 C CA . GLY G 1 115 ? 139.530 -42.529 41.361 1.00 60.68 576 GLY J CA 1
ATOM 10993 C C . GLY G 1 115 ? 138.341 -42.184 40.468 1.00 60.40 576 GLY J C 1
ATOM 10994 O O . GLY G 1 115 ? 137.231 -41.935 40.960 1.00 60.41 576 GLY J O 1
ATOM 10995 N N . TYR G 1 116 ? 138.566 -42.183 39.156 1.00 59.98 577 TYR J N 1
ATOM 10996 C CA . TYR G 1 116 ? 137.589 -41.654 38.207 1.00 59.55 577 TYR J CA 1
ATOM 10997 C C . TYR G 1 116 ? 136.183 -42.148 38.465 1.00 59.41 577 TYR J C 1
ATOM 10998 O O . TYR G 1 116 ? 135.933 -43.350 38.479 1.00 59.47 577 TYR J O 1
ATOM 11007 N N . SER G 1 117 ? 135.270 -41.202 38.647 1.00 59.08 578 SER J N 1
ATOM 11008 C CA . SER G 1 117 ? 133.860 -41.499 38.809 1.00 58.73 578 SER J CA 1
ATOM 11009 C C . SER G 1 117 ? 133.088 -40.857 37.672 1.00 58.49 578 SER J C 1
ATOM 11010 O O . SER G 1 117 ? 133.504 -39.827 37.153 1.00 58.52 578 SER J O 1
ATOM 11013 N N . CYS G 1 118 ? 131.969 -41.462 37.286 1.00 58.22 579 CYS J N 1
ATOM 11014 C CA . CYS G 1 118 ? 131.079 -40.868 36.293 1.00 58.04 579 CYS J CA 1
ATOM 11015 C C . CYS G 1 118 ? 129.761 -41.631 36.178 1.00 57.86 579 CYS J C 1
ATOM 11016 O O . CYS G 1 118 ? 129.455 -42.491 36.998 1.00 58.11 579 CYS J O 1
ATOM 11019 N N . VAL G 1 119 ? 128.981 -41.311 35.154 1.00 57.54 580 VAL J N 1
ATOM 11020 C CA . VAL G 1 119 ? 127.666 -41.919 34.971 1.00 57.14 580 VAL J CA 1
ATOM 11021 C C . VAL G 1 119 ? 127.709 -43.026 33.932 1.00 57.02 580 VAL J C 1
ATOM 11022 O O . VAL G 1 119 ? 128.162 -42.813 32.812 1.00 57.04 580 VAL J O 1
ATOM 11026 N N . MET G 1 120 ? 127.241 -44.212 34.301 1.00 56.85 581 MET J N 1
ATOM 11027 C CA . MET G 1 120 ? 127.206 -45.334 33.373 1.00 56.80 581 MET J CA 1
ATOM 11028 C C . MET G 1 120 ? 125.789 -45.611 32.899 1.00 57.00 581 MET J C 1
ATOM 11029 O O . MET G 1 120 ? 124.852 -45.614 33.688 1.00 57.04 581 MET J O 1
ATOM 11034 N N . HIS G 1 121 ? 125.642 -45.857 31.604 1.00 57.28 582 HIS J N 1
ATOM 11035 C CA . HIS G 1 121 ? 124.356 -46.197 31.026 1.00 57.56 582 HIS J CA 1
ATOM 11036 C C . HIS G 1 121 ? 124.429 -47.603 30.459 1.00 57.98 582 HIS J C 1
ATOM 11037 O O . HIS G 1 121 ? 124.948 -47.790 29.354 1.00 58.02 582 HIS J O 1
ATOM 11044 N N . ILE G 1 122 ? 123.926 -48.589 31.208 1.00 58.42 583 ILE J N 1
ATOM 11045 C CA . ILE G 1 122 ? 124.085 -49.986 30.800 1.00 59.01 583 ILE J CA 1
ATOM 11046 C C . ILE G 1 122 ? 123.005 -50.498 29.870 1.00 59.49 583 ILE J C 1
ATOM 11047 O O . ILE G 1 122 ? 123.310 -51.047 28.804 1.00 60.27 583 ILE J O 1
ATOM 11052 N N . HIS G 1 123 ? 121.750 -50.365 30.271 1.00 59.38 584 HIS J N 1
ATOM 11053 C CA . HIS G 1 123 ? 120.662 -50.587 29.331 1.00 59.28 584 HIS J CA 1
ATOM 11054 C C . HIS G 1 123 ? 119.606 -49.626 29.754 1.00 59.56 584 HIS J C 1
ATOM 11055 O O . HIS G 1 123 ? 119.880 -48.443 29.927 1.00 59.91 584 HIS J O 1
ATOM 11062 N N . THR G 1 124 ? 118.403 -50.138 29.960 1.00 59.66 585 THR J N 1
ATOM 11063 C CA . THR G 1 124 ? 117.312 -49.341 30.485 1.00 59.63 585 THR J CA 1
ATOM 11064 C C . THR G 1 124 ? 117.723 -48.580 31.748 1.00 59.71 585 THR J C 1
ATOM 11065 O O . THR G 1 124 ? 117.019 -47.677 32.185 1.00 59.50 585 THR J O 1
ATOM 11069 N N . ALA G 1 125 ? 118.879 -48.938 32.311 1.00 60.21 586 ALA J N 1
ATOM 11070 C CA . ALA G 1 125 ? 119.327 -48.412 33.611 1.00 60.58 586 ALA J CA 1
ATOM 11071 C C . ALA G 1 125 ? 120.446 -47.387 33.527 1.00 60.80 586 ALA J C 1
ATOM 11072 O O . ALA G 1 125 ? 121.250 -47.394 32.592 1.00 60.92 586 ALA J O 1
ATOM 11074 N N . VAL G 1 126 ? 120.492 -46.516 34.529 1.00 61.03 587 VAL J N 1
ATOM 11075 C CA . VAL G 1 126 ? 121.539 -45.511 34.629 1.00 61.42 587 VAL J CA 1
ATOM 11076 C C . VAL G 1 126 ? 122.061 -45.431 36.048 1.00 61.93 587 VAL J C 1
ATOM 11077 O O . VAL G 1 126 ? 121.295 -45.443 37.010 1.00 62.13 587 VAL J O 1
ATOM 11081 N N . GLU G 1 127 ? 123.375 -45.348 36.174 1.00 62.52 588 GLU J N 1
ATOM 11082 C CA . GLU G 1 127 ? 123.992 -45.610 37.451 1.00 63.18 588 GLU J CA 1
ATOM 11083 C C . GLU G 1 127 ? 125.344 -44.947 37.623 1.00 63.29 588 GLU J C 1
ATOM 11084 O O . GLU G 1 127 ? 126.167 -44.882 36.713 1.00 63.36 588 GLU J O 1
ATOM 11090 N N . GLU G 1 128 ? 125.545 -44.462 38.832 1.00 63.55 589 GLU J N 1
ATOM 11091 C CA . GLU G 1 128 ? 126.752 -43.786 39.240 1.00 63.82 589 GLU J CA 1
ATOM 11092 C C . GLU G 1 128 ? 127.897 -44.814 39.365 1.00 63.23 589 GLU J C 1
ATOM 11093 O O . GLU G 1 128 ? 127.718 -45.883 39.941 1.00 63.24 589 GLU J O 1
ATOM 11099 N N . VAL G 1 129 ? 129.051 -44.542 38.757 1.00 62.76 590 VAL J N 1
ATOM 11100 C CA . VAL G 1 129 ? 130.116 -45.565 38.655 1.00 62.35 590 VAL J CA 1
ATOM 11101 C C . VAL G 1 129 ? 131.532 -44.999 38.746 1.00 62.27 590 VAL J C 1
ATOM 11102 O O . VAL G 1 129 ? 131.817 -43.918 38.231 1.00 62.32 590 VAL J O 1
ATOM 11106 N N . SER G 1 130 ? 132.425 -45.757 39.374 1.00 61.91 591 SER J N 1
ATOM 11107 C CA . SER G 1 130 ? 133.811 -45.346 39.511 1.00 61.59 591 SER J CA 1
ATOM 11108 C C . SER G 1 130 ? 134.752 -46.508 39.215 1.00 61.41 591 SER J C 1
ATOM 11109 O O . SER G 1 130 ? 134.386 -47.673 39.376 1.00 61.43 591 SER J O 1
ATOM 11112 N N . PHE G 1 131 ? 135.967 -46.181 38.786 1.00 61.11 592 PHE J N 1
ATOM 11113 C CA . PHE G 1 131 ? 136.974 -47.184 38.479 1.00 60.80 592 PHE J CA 1
ATOM 11114 C C . PHE G 1 131 ? 137.683 -47.663 39.737 1.00 60.86 592 PHE J C 1
ATOM 11115 O O . PHE G 1 131 ? 138.140 -46.859 40.541 1.00 60.94 592 PHE J O 1
ATOM 11123 N N . ALA G 1 132 ? 137.780 -48.973 39.911 1.00 60.88 593 ALA J N 1
ATOM 11124 C CA . ALA G 1 132 ? 138.539 -49.507 41.024 1.00 61.02 593 ALA J CA 1
ATOM 11125 C C . ALA G 1 132 ? 140.005 -49.561 40.629 1.00 61.24 593 ALA J C 1
ATOM 11126 O O . ALA G 1 132 ? 140.838 -48.897 41.238 1.00 61.38 593 ALA J O 1
ATOM 11128 N N . LYS G 1 133 ? 140.310 -50.334 39.590 1.00 61.44 594 LYS J N 1
ATOM 11129 C CA . LYS G 1 133 ? 141.692 -50.519 39.150 1.00 61.63 594 LYS J CA 1
ATOM 11130 C C . LYS G 1 133 ? 141.764 -50.589 37.634 1.00 61.55 594 LYS J C 1
ATOM 11131 O O . LYS G 1 133 ? 140.784 -50.959 36.986 1.00 61.72 594 LYS J O 1
ATOM 11137 N N . LEU G 1 134 ? 142.919 -50.240 37.069 1.00 61.34 595 LEU J N 1
ATOM 11138 C CA . LEU G 1 134 ? 143.160 -50.448 35.643 1.00 61.13 595 LEU J CA 1
ATOM 11139 C C . LEU G 1 134 ? 144.029 -51.678 35.500 1.00 61.20 595 LEU J C 1
ATOM 11140 O O . LEU G 1 134 ? 145.134 -51.713 36.015 1.00 61.25 595 LEU J O 1
ATOM 11145 N N . LEU G 1 135 ? 143.529 -52.692 34.807 1.00 61.37 596 LEU J N 1
ATOM 11146 C CA . LEU G 1 135 ? 144.206 -53.984 34.779 1.00 61.58 596 LEU J CA 1
ATOM 11147 C C . LEU G 1 135 ? 145.176 -54.166 33.621 1.00 61.69 596 LEU J C 1
ATOM 11148 O O . LEU G 1 135 ? 146.216 -54.781 33.783 1.00 61.63 596 LEU J O 1
ATOM 11153 N N . HIS G 1 136 ? 144.810 -53.667 32.448 1.00 62.07 597 HIS J N 1
ATOM 11154 C CA . HIS G 1 136 ? 145.667 -53.732 31.272 1.00 62.50 597 HIS J CA 1
ATOM 11155 C C . HIS G 1 136 ? 145.410 -52.576 30.321 1.00 62.92 597 HIS J C 1
ATOM 11156 O O . HIS G 1 136 ? 144.439 -51.842 30.452 1.00 63.06 597 HIS J O 1
ATOM 11163 N N . LYS G 1 137 ? 146.316 -52.408 29.375 1.00 63.49 598 LYS J N 1
ATOM 11164 C CA . LYS G 1 137 ? 146.071 -51.559 28.238 1.00 64.16 598 LYS J CA 1
ATOM 11165 C C . LYS G 1 137 ? 145.925 -52.546 27.100 1.00 64.79 598 LYS J C 1
ATOM 11166 O O . LYS G 1 137 ? 146.193 -53.727 27.273 1.00 64.84 598 LYS J O 1
ATOM 11172 N N . LEU G 1 138 ? 145.482 -52.088 25.942 1.00 65.71 599 LEU J N 1
ATOM 11173 C CA . LEU G 1 138 ? 145.421 -52.977 24.798 1.00 66.66 599 LEU J CA 1
ATOM 11174 C C . LEU G 1 138 ? 145.901 -52.260 23.570 1.00 67.42 599 LEU J C 1
ATOM 11175 O O . LEU G 1 138 ? 145.444 -51.157 23.282 1.00 67.60 599 LEU J O 1
ATOM 11180 N N . ASP G 1 139 ? 146.809 -52.871 22.823 1.00 68.37 600 ASP J N 1
ATOM 11181 C CA . ASP G 1 139 ? 147.168 -52.238 21.576 1.00 69.46 600 ASP J CA 1
ATOM 11182 C C . ASP G 1 139 ? 146.217 -52.560 20.451 1.00 69.89 600 ASP J C 1
ATOM 11183 O O . ASP G 1 139 ? 145.000 -52.556 20.660 1.00 70.28 600 ASP J O 1
ATOM 11188 N N . LYS G 1 140 ? 146.747 -52.816 19.265 1.00 70.29 601 LYS J N 1
ATOM 11189 C CA . LYS G 1 140 ? 145.871 -52.966 18.112 1.00 70.68 601 LYS J CA 1
ATOM 11190 C C . LYS G 1 140 ? 145.137 -54.284 18.121 1.00 70.94 601 LYS J C 1
ATOM 11191 O O . LYS G 1 140 ? 143.932 -54.322 18.356 1.00 71.10 601 LYS J O 1
ATOM 11197 N N . THR G 1 141 ? 145.856 -55.369 17.874 1.00 71.22 602 THR J N 1
ATOM 11198 C CA . THR G 1 141 ? 145.244 -56.695 17.960 1.00 71.48 602 THR J CA 1
ATOM 11199 C C . THR G 1 141 ? 144.863 -57.052 19.401 1.00 71.52 602 THR J C 1
ATOM 11200 O O . THR G 1 141 ? 145.257 -58.098 19.915 1.00 71.58 602 THR J O 1
ATOM 11204 N N . ASN G 1 142 ? 144.086 -56.180 20.039 1.00 71.55 603 ASN J N 1
ATOM 11205 C CA . ASN G 1 142 ? 143.694 -56.353 21.439 1.00 71.57 603 ASN J CA 1
ATOM 11206 C C . ASN G 1 142 ? 144.586 -57.281 22.249 1.00 71.43 603 ASN J C 1
ATOM 11207 O O . ASN G 1 142 ? 144.200 -58.393 22.601 1.00 71.54 603 ASN J O 1
ATOM 11212 N N . ARG G 1 143 ? 145.779 -56.801 22.560 1.00 71.11 604 ARG J N 1
ATOM 11213 C CA . ARG G 1 143 ? 146.725 -57.564 23.343 1.00 70.65 604 ARG J CA 1
ATOM 11214 C C . ARG G 1 143 ? 146.675 -57.083 24.785 1.00 70.39 604 ARG J C 1
ATOM 11215 O O . ARG G 1 143 ? 146.355 -55.930 25.039 1.00 70.39 604 ARG J O 1
ATOM 11223 N N . LYS G 1 144 ? 146.995 -57.958 25.729 1.00 70.11 605 LYS J N 1
ATOM 11224 C CA . LYS G 1 144 ? 146.802 -57.636 27.143 1.00 70.03 605 LYS J CA 1
ATOM 11225 C C . LYS G 1 144 ? 148.023 -56.998 27.805 1.00 69.78 605 LYS J C 1
ATOM 11226 O O . LYS G 1 144 ? 148.721 -57.637 28.585 1.00 69.79 605 LYS J O 1
ATOM 11232 N N . SER G 1 145 ? 148.265 -55.727 27.526 1.00 69.57 606 SER J N 1
ATOM 11233 C CA . SER G 1 145 ? 149.438 -55.067 28.084 1.00 69.50 606 SER J CA 1
ATOM 11234 C C . SER G 1 145 ? 149.571 -55.194 29.614 1.00 69.33 606 SER J C 1
ATOM 11235 O O . SER G 1 145 ? 148.881 -54.517 30.364 1.00 69.28 606 SER J O 1
ATOM 11238 N N . LYS G 1 146 ? 150.471 -56.052 30.075 1.00 69.24 607 LYS J N 1
ATOM 11239 C CA . LYS G 1 146 ? 150.891 -56.069 31.486 1.00 69.05 607 LYS J CA 1
ATOM 11240 C C . LYS G 1 146 ? 152.224 -55.357 31.402 1.00 68.72 607 LYS J C 1
ATOM 11241 O O . LYS G 1 146 ? 153.034 -55.715 30.575 1.00 68.51 607 LYS J O 1
ATOM 11247 N N . LYS G 1 147 ? 152.566 -54.426 32.259 1.00 68.41 608 LYS J N 1
ATOM 11248 C CA . LYS G 1 147 ? 152.062 -54.264 33.542 1.00 68.10 608 LYS J CA 1
ATOM 11249 C C . LYS G 1 147 ? 151.147 -53.140 33.428 1.00 67.78 608 LYS J C 1
ATOM 11250 O O . LYS G 1 147 ? 151.303 -52.260 32.577 1.00 67.95 608 LYS J O 1
ATOM 11256 N N . PRO G 1 148 ? 150.312 -53.002 34.432 1.00 67.30 609 PRO J N 1
ATOM 11257 C CA . PRO G 1 148 ? 149.034 -52.346 34.231 1.00 67.01 609 PRO J CA 1
ATOM 11258 C C . PRO G 1 148 ? 149.091 -50.822 34.229 1.00 66.73 609 PRO J C 1
ATOM 11259 O O . PRO G 1 148 ? 149.881 -50.261 34.980 1.00 66.63 609 PRO J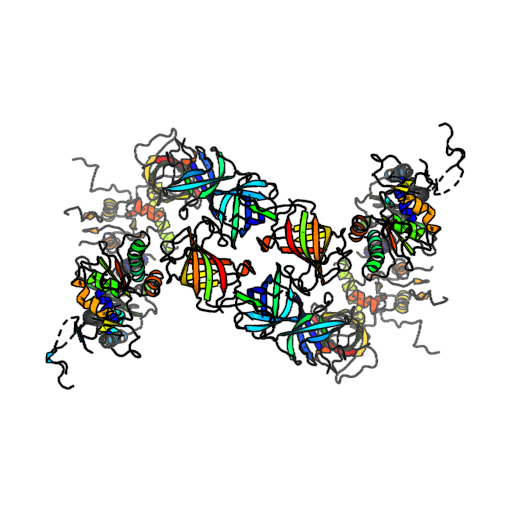 O 1
ATOM 11263 N N . PRO G 1 149 ? 148.287 -50.169 33.360 1.00 66.54 610 PRO J N 1
ATOM 11264 C CA . PRO G 1 149 ? 148.245 -48.725 33.121 1.00 66.31 610 PRO J CA 1
ATOM 11265 C C . PRO G 1 149 ? 148.210 -47.915 34.401 1.00 66.10 610 PRO J C 1
ATOM 11266 O O . PRO G 1 149 ? 147.511 -48.266 35.348 1.00 66.11 610 PRO J O 1
ATOM 11270 N N . MET G 1 150 ? 149.008 -46.865 34.435 1.00 65.92 611 MET J N 1
ATOM 11271 C CA . MET G 1 150 ? 149.066 -46.002 35.589 1.00 65.68 611 MET J CA 1
ATOM 11272 C C . MET G 1 150 ? 147.899 -45.037 35.458 1.00 65.13 611 MET J C 1
ATOM 11273 O O . MET G 1 150 ? 147.273 -44.647 36.442 1.00 65.09 611 MET J O 1
ATOM 11278 N N . PHE G 1 151 ? 147.602 -44.677 34.217 1.00 64.53 612 PHE J N 1
ATOM 11279 C CA . PHE G 1 151 ? 146.522 -43.765 33.911 1.00 63.94 612 PHE J CA 1
ATOM 11280 C C . PHE G 1 151 ? 146.093 -44.029 32.481 1.00 63.66 612 PHE J C 1
ATOM 11281 O O . PHE G 1 151 ? 146.850 -44.603 31.697 1.00 63.72 612 PHE J O 1
ATOM 11289 N N . ALA G 1 152 ? 144.884 -43.606 32.133 1.00 63.17 613 ALA J N 1
ATOM 11290 C CA . ALA G 1 152 ? 144.402 -43.777 30.768 1.00 62.70 613 ALA J CA 1
ATOM 11291 C C . ALA G 1 152 ? 144.143 -42.427 30.115 1.00 62.38 613 ALA J C 1
ATOM 11292 O O . ALA G 1 152 ? 144.086 -41.404 30.793 1.00 62.49 613 ALA J O 1
ATOM 11294 N N . THR G 1 153 ? 143.980 -42.427 28.798 1.00 61.90 614 THR J N 1
ATOM 11295 C CA . THR G 1 153 ? 143.863 -41.179 28.057 1.00 61.48 614 THR J CA 1
ATOM 11296 C C . THR G 1 153 ? 142.970 -41.331 26.831 1.00 61.02 614 THR J C 1
ATOM 11297 O O . THR G 1 153 ? 142.713 -42.445 26.387 1.00 61.04 614 THR J O 1
ATOM 11301 N N . LYS G 1 154 ? 142.510 -40.213 26.279 1.00 60.46 615 LYS J N 1
ATOM 11302 C CA . LYS G 1 154 ? 141.646 -40.249 25.103 1.00 60.12 615 LYS J CA 1
ATOM 11303 C C . LYS G 1 154 ? 142.070 -41.292 24.065 1.00 59.96 615 LYS J C 1
ATOM 11304 O O . LYS G 1 154 ? 143.261 -41.494 23.820 1.00 59.94 615 LYS J O 1
ATOM 11310 N N . GLY G 1 155 ? 141.079 -41.944 23.459 1.00 59.78 616 GLY J N 1
ATOM 11311 C CA . GLY G 1 155 ? 141.292 -42.866 22.338 1.00 59.49 616 GLY J CA 1
ATOM 11312 C C . GLY G 1 155 ? 142.244 -44.018 22.599 1.00 59.26 616 GLY J C 1
ATOM 11313 O O . GLY G 1 155 ? 143.042 -44.383 21.741 1.00 59.30 616 GLY J O 1
ATOM 11314 N N . MET G 1 156 ? 142.138 -44.614 23.774 1.00 59.05 617 MET J N 1
ATOM 11315 C CA . MET G 1 156 ? 143.072 -45.633 24.192 1.00 58.93 617 MET J CA 1
ATOM 11316 C C . MET G 1 156 ? 142.276 -46.769 24.811 1.00 58.76 617 MET J C 1
ATOM 11317 O O . MET G 1 156 ? 141.542 -46.548 25.768 1.00 58.80 617 MET J O 1
ATOM 11322 N N . LYS G 1 157 ? 142.388 -47.978 24.267 1.00 58.55 618 LYS J N 1
ATOM 11323 C CA . LYS G 1 157 ? 141.710 -49.122 24.886 1.00 58.25 618 LYS J CA 1
ATOM 11324 C C . LYS G 1 157 ? 142.379 -49.474 26.205 1.00 57.95 618 LYS J C 1
ATOM 11325 O O . LYS G 1 157 ? 143.574 -49.261 26.380 1.00 58.12 618 LYS J O 1
ATOM 11331 N N . ILE G 1 158 ? 141.602 -50.022 27.130 1.00 57.49 619 ILE J N 1
ATOM 11332 C CA . ILE G 1 158 ? 142.079 -50.326 28.468 1.00 57.16 619 ILE J CA 1
ATOM 11333 C C . ILE G 1 158 ? 141.041 -51.231 29.113 1.00 56.99 619 ILE J C 1
ATOM 11334 O O . ILE G 1 158 ? 139.858 -51.131 28.796 1.00 57.12 619 ILE J O 1
ATOM 11339 N N . ILE G 1 159 ? 141.468 -52.112 30.010 1.00 56.63 620 ILE J N 1
ATOM 11340 C CA . ILE G 1 159 ? 140.538 -53.044 30.646 1.00 56.38 620 ILE J CA 1
ATOM 11341 C C . ILE G 1 159 ? 140.649 -52.986 32.168 1.00 56.35 620 ILE J C 1
ATOM 11342 O O . ILE G 1 159 ? 141.686 -53.296 32.739 1.00 56.29 620 ILE J O 1
ATOM 11347 N N . ALA G 1 160 ? 139.563 -52.572 32.813 1.00 56.53 621 ALA J N 1
ATOM 11348 C CA . ALA G 1 160 ? 139.595 -52.187 34.219 1.00 56.78 621 ALA J CA 1
ATOM 11349 C C . ALA G 1 160 ? 138.489 -52.826 35.037 1.00 57.08 621 ALA J C 1
ATOM 11350 O O . ALA G 1 160 ? 137.691 -53.607 34.523 1.00 57.07 621 ALA J O 1
ATOM 11352 N N . GLU G 1 161 ? 138.456 -52.479 36.321 1.00 57.53 622 GLU J N 1
ATOM 11353 C CA . GLU G 1 161 ? 137.444 -52.978 37.245 1.00 58.07 622 GLU J CA 1
ATOM 11354 C C . GLU G 1 161 ? 136.592 -51.814 37.736 1.00 58.07 622 GLU J C 1
ATOM 11355 O O . GLU G 1 161 ? 137.120 -50.812 38.211 1.00 58.29 622 GLU J O 1
ATOM 11361 N N . LEU G 1 162 ? 135.275 -51.950 37.625 1.00 58.05 623 LEU J N 1
ATOM 11362 C CA . LEU G 1 162 ? 134.369 -50.871 37.989 1.00 57.94 623 LEU J CA 1
ATOM 11363 C C . LEU G 1 162 ? 133.515 -51.252 39.186 1.00 58.09 623 LEU J C 1
ATOM 11364 O O . LEU G 1 162 ? 133.119 -52.405 39.331 1.00 58.00 623 LEU J O 1
ATOM 11369 N N . GLU G 1 163 ? 133.242 -50.274 40.043 1.00 58.39 624 GLU J N 1
ATOM 11370 C CA . GLU G 1 163 ? 132.381 -50.475 41.205 1.00 58.80 624 GLU J CA 1
ATOM 11371 C C . GLU G 1 163 ? 131.211 -49.507 41.200 1.00 58.82 624 GLU J C 1
ATOM 11372 O O . GLU G 1 163 ? 131.354 -48.351 40.805 1.00 58.91 624 GLU J O 1
ATOM 11378 N N . THR G 1 164 ? 130.052 -49.979 41.647 1.00 58.87 625 THR J N 1
ATOM 11379 C CA . THR G 1 164 ? 128.857 -49.146 41.689 1.00 58.98 625 THR J CA 1
ATOM 11380 C C . THR G 1 164 ? 128.300 -49.070 43.102 1.00 58.95 625 THR J C 1
ATOM 11381 O O . THR G 1 164 ? 128.418 -50.019 43.877 1.00 58.97 625 THR J O 1
ATOM 11385 N N . GLN G 1 165 ? 127.690 -47.939 43.438 1.00 58.90 626 GLN J N 1
ATOM 11386 C CA . GLN G 1 165 ? 127.145 -47.764 44.771 1.00 58.80 626 GLN J CA 1
ATOM 11387 C C . GLN G 1 165 ? 126.101 -48.807 45.094 1.00 58.46 626 GLN J C 1
ATOM 11388 O O . GLN G 1 165 ? 125.965 -49.206 46.243 1.00 58.38 626 GLN J O 1
ATOM 11394 N N . THR G 1 166 ? 125.368 -49.248 44.077 1.00 58.16 627 THR J N 1
ATOM 11395 C CA . THR G 1 166 ? 124.336 -50.257 44.268 1.00 57.86 627 THR J CA 1
ATOM 11396 C C . THR G 1 166 ? 124.393 -51.297 43.163 1.00 57.54 627 THR J C 1
ATOM 11397 O O . THR G 1 166 ? 124.947 -51.040 42.099 1.00 57.55 627 THR J O 1
ATOM 11401 N N . PRO G 1 167 ? 123.810 -52.477 43.414 1.00 57.25 628 PRO J N 1
ATOM 11402 C CA . PRO G 1 167 ? 123.802 -53.572 42.457 1.00 57.06 628 PRO J CA 1
ATOM 11403 C C . PRO G 1 167 ? 123.034 -53.183 41.217 1.00 56.92 628 PRO J C 1
ATOM 11404 O O . PRO G 1 167 ? 121.951 -52.617 41.327 1.00 57.01 628 PRO J O 1
ATOM 11408 N N . VAL G 1 168 ? 123.591 -53.480 40.047 1.00 56.69 629 VAL J N 1
ATOM 11409 C CA . VAL G 1 168 ? 122.898 -53.247 38.786 1.00 56.47 629 VAL J CA 1
ATOM 11410 C C . VAL G 1 168 ? 122.984 -54.481 37.890 1.00 56.49 629 VAL J C 1
ATOM 11411 O O . VAL G 1 168 ? 124.042 -55.091 37.761 1.00 56.48 629 VAL J O 1
ATOM 11415 N N . CYS G 1 169 ? 121.859 -54.856 37.289 1.00 56.45 630 CYS J N 1
ATOM 11416 C CA . CYS G 1 169 ? 121.797 -56.064 36.481 1.00 56.41 630 CYS J CA 1
ATOM 11417 C C . CYS G 1 169 ? 122.641 -55.883 35.258 1.00 56.15 630 CYS J C 1
ATOM 11418 O O . CYS G 1 169 ? 122.613 -54.826 34.642 1.00 56.09 630 CYS J O 1
ATOM 11421 N N . MET G 1 170 ? 123.387 -56.922 34.907 1.00 56.05 631 MET J N 1
ATOM 11422 C CA . MET G 1 170 ? 124.162 -56.922 33.681 1.00 55.97 631 MET J CA 1
ATOM 11423 C C . MET G 1 170 ? 124.541 -58.337 33.277 1.00 55.98 631 MET J C 1
ATOM 11424 O O . MET G 1 170 ? 124.289 -59.293 34.003 1.00 55.98 631 MET J O 1
ATOM 11429 N N . GLU G 1 171 ? 125.149 -58.461 32.109 1.00 56.05 632 GLU J N 1
ATOM 11430 C CA . GLU G 1 171 ? 125.606 -59.744 31.623 1.00 56.28 632 GLU J CA 1
ATOM 11431 C C . GLU G 1 171 ? 126.893 -59.553 30.840 1.00 56.31 632 GLU J C 1
ATOM 11432 O O . GLU G 1 171 ? 127.111 -58.494 30.264 1.00 56.52 632 GLU J O 1
ATOM 11438 N N . ARG G 1 172 ? 127.757 -60.560 30.826 1.00 56.24 633 ARG J N 1
ATOM 11439 C CA . ARG G 1 172 ? 128.928 -60.486 29.979 1.00 56.14 633 ARG J CA 1
ATOM 11440 C C . ARG G 1 172 ? 128.473 -60.216 28.550 1.00 56.06 633 ARG J C 1
ATOM 11441 O O . ARG G 1 172 ? 127.514 -60.822 28.064 1.00 56.07 633 ARG J O 1
ATOM 11449 N N . PHE G 1 173 ? 129.159 -59.297 27.879 1.00 55.84 634 PHE J N 1
ATOM 11450 C CA . PHE G 1 173 ? 128.829 -58.942 26.505 1.00 55.59 634 PHE J CA 1
ATOM 11451 C C . PHE G 1 173 ? 128.819 -60.193 25.634 1.00 55.54 634 PHE J C 1
ATOM 11452 O O . PHE G 1 173 ? 128.061 -60.304 24.674 1.00 55.52 634 PHE J O 1
ATOM 11460 N N . GLU G 1 174 ? 129.673 -61.138 25.996 1.00 55.43 635 GLU J N 1
ATOM 11461 C CA . GLU G 1 174 ? 129.866 -62.353 25.230 1.00 55.32 635 GLU J CA 1
ATOM 11462 C C . GLU G 1 174 ? 128.636 -63.254 25.236 1.00 54.66 635 GLU J C 1
ATOM 11463 O O . GLU G 1 174 ? 128.521 -64.161 24.413 1.00 54.65 635 GLU J O 1
ATOM 11469 N N . ASP G 1 175 ? 127.730 -63.008 26.178 1.00 53.97 636 ASP J N 1
ATOM 11470 C CA . ASP G 1 175 ? 126.547 -63.845 26.365 1.00 53.22 636 ASP J CA 1
ATOM 11471 C C . ASP G 1 175 ? 125.322 -63.129 25.819 1.00 52.73 636 ASP J C 1
ATOM 11472 O O . ASP G 1 175 ? 124.530 -63.688 25.058 1.00 52.56 636 ASP J O 1
ATOM 11477 N N . TYR G 1 176 ? 125.173 -61.880 26.233 1.00 52.10 637 TYR J N 1
ATOM 11478 C CA . TYR G 1 176 ? 124.078 -61.048 25.783 1.00 51.47 637 TYR J CA 1
ATOM 11479 C C . TYR G 1 176 ? 124.615 -59.659 25.520 1.00 51.09 637 TYR J C 1
ATOM 11480 O O . TYR G 1 176 ? 124.831 -58.886 26.449 1.00 51.30 637 TYR J O 1
ATOM 11489 N N . GLN G 1 177 ? 124.838 -59.337 24.254 1.00 50.38 638 GLN J N 1
ATOM 11490 C CA . GLN G 1 177 ? 125.486 -58.087 23.931 1.00 49.72 638 GLN J CA 1
ATOM 11491 C C . GLN G 1 177 ? 124.756 -56.915 24.553 1.00 49.52 638 GLN J C 1
ATOM 11492 O O . GLN G 1 177 ? 125.368 -56.062 25.192 1.00 49.44 638 GLN J O 1
ATOM 11498 N N . TYR G 1 178 ? 123.443 -56.886 24.395 1.00 49.31 639 TYR J N 1
ATOM 11499 C CA . TYR G 1 178 ? 122.685 -55.726 24.832 1.00 49.31 639 TYR J CA 1
ATOM 11500 C C . TYR G 1 178 ? 122.842 -55.447 26.320 1.00 49.00 639 TYR J C 1
ATOM 11501 O O . TYR G 1 178 ? 122.841 -54.296 26.743 1.00 48.76 639 TYR J O 1
ATOM 11510 N N . MET G 1 179 ? 122.968 -56.503 27.109 1.00 48.98 640 MET J N 1
ATOM 11511 C CA . MET G 1 179 ? 123.147 -56.356 28.546 1.00 49.24 640 MET J CA 1
ATOM 11512 C C . MET G 1 179 ? 124.613 -56.084 28.863 1.00 49.51 640 MET J C 1
ATOM 11513 O O . MET G 1 179 ? 124.961 -55.663 29.970 1.00 49.33 640 MET J O 1
ATOM 11518 N N . GLY G 1 180 ? 125.461 -56.320 27.866 1.00 49.88 641 GLY J N 1
ATOM 11519 C CA . GLY G 1 180 ? 126.901 -56.231 28.035 1.00 50.30 641 GLY J CA 1
ATOM 11520 C C . GLY G 1 180 ? 127.506 -54.903 27.634 1.00 50.78 641 GLY J C 1
ATOM 11521 O O . GLY G 1 180 ? 128.568 -54.539 28.135 1.00 50.94 641 GLY J O 1
ATOM 11522 N N . ARG G 1 181 ? 126.853 -54.182 26.726 1.00 51.16 642 ARG J N 1
ATOM 11523 C CA . ARG G 1 181 ? 127.296 -52.837 26.381 1.00 51.74 642 ARG J CA 1
ATOM 11524 C C . ARG G 1 181 ? 126.915 -51.840 27.466 1.00 52.17 642 ARG J C 1
ATOM 11525 O O . ARG G 1 181 ? 125.948 -52.035 28.203 1.00 52.15 642 ARG J O 1
ATOM 11533 N N . PHE G 1 182 ? 127.694 -50.771 27.555 1.00 52.76 643 PHE J N 1
ATOM 11534 C CA . PHE G 1 182 ? 127.343 -49.605 28.348 1.00 53.37 643 PHE J CA 1
ATOM 11535 C C . PHE G 1 182 ? 128.175 -48.453 27.828 1.00 53.88 643 PHE J C 1
ATOM 11536 O O . PHE G 1 182 ? 129.177 -48.668 27.148 1.00 53.98 643 PHE J O 1
ATOM 11544 N N . THR G 1 183 ? 127.767 -47.227 28.117 1.00 54.56 644 THR J N 1
ATOM 11545 C CA . THR G 1 183 ? 128.618 -46.102 27.773 1.00 55.40 644 THR J CA 1
ATOM 11546 C C . THR G 1 183 ? 128.827 -45.239 29.012 1.00 56.07 644 THR J C 1
ATOM 11547 O O . THR G 1 183 ? 127.948 -45.146 29.857 1.00 56.16 644 THR J O 1
ATOM 11551 N N . LEU G 1 184 ? 130.006 -44.641 29.128 1.00 57.13 645 LEU J N 1
ATOM 11552 C CA . LEU G 1 184 ? 130.343 -43.813 30.280 1.00 58.19 645 LEU J CA 1
ATOM 11553 C C . LEU G 1 184 ? 130.058 -42.344 30.012 1.00 59.31 645 LEU J C 1
ATOM 11554 O O . LEU G 1 184 ? 130.215 -41.864 28.898 1.00 59.59 645 LEU J O 1
ATOM 11559 N N . ARG G 1 185 ? 129.657 -41.623 31.047 1.00 60.63 646 ARG J N 1
ATOM 11560 C CA . ARG G 1 185 ? 129.379 -40.226 30.890 1.00 62.07 646 ARG J CA 1
ATOM 11561 C C . ARG G 1 185 ? 129.824 -39.364 32.037 1.00 62.70 646 ARG J C 1
ATOM 11562 O O . ARG G 1 185 ? 129.300 -39.463 33.151 1.00 62.84 646 ARG J O 1
ATOM 11570 N N . ASP G 1 186 ? 130.766 -38.478 31.746 1.00 63.65 647 ASP J N 1
ATOM 11571 C CA . ASP G 1 186 ? 131.028 -37.357 32.624 1.00 64.58 647 ASP J CA 1
ATOM 11572 C C . ASP G 1 186 ? 129.931 -36.335 32.359 1.00 65.09 647 ASP J C 1
ATOM 11573 O O . ASP G 1 186 ? 130.210 -35.161 32.115 1.00 64.95 647 ASP J O 1
ATOM 11578 N N . GLN G 1 187 ? 128.683 -36.810 32.463 1.00 65.85 648 GLN J N 1
ATOM 11579 C CA . GLN G 1 187 ? 127.485 -36.285 31.768 1.00 66.40 648 GLN J CA 1
ATOM 11580 C C . GLN G 1 187 ? 127.493 -34.851 31.248 1.00 66.33 648 GLN J C 1
ATOM 11581 O O . GLN G 1 187 ? 126.436 -34.291 30.951 1.00 66.41 648 GLN J O 1
ATOM 11587 N N . GLY G 1 188 ? 128.677 -34.259 31.142 1.00 66.25 649 GLY J N 1
ATOM 11588 C CA . GLY G 1 188 ? 128.871 -33.163 30.209 1.00 66.01 649 GLY J CA 1
ATOM 11589 C C . GLY G 1 188 ? 128.793 -33.794 28.823 1.00 65.81 649 GLY J C 1
ATOM 11590 O O . GLY G 1 188 ? 128.106 -33.281 27.934 1.00 66.12 649 GLY J O 1
ATOM 11591 N N . THR G 1 189 ? 129.457 -34.942 28.667 1.00 65.18 650 THR J N 1
ATOM 11592 C CA . THR G 1 189 ? 129.519 -35.657 27.400 1.00 64.35 650 THR J CA 1
ATOM 11593 C C . THR G 1 189 ? 129.827 -37.154 27.564 1.00 63.64 650 THR J C 1
ATOM 11594 O O . THR G 1 189 ? 130.056 -37.652 28.680 1.00 63.66 650 THR J O 1
ATOM 11598 N N . THR G 1 190 ? 129.840 -37.854 26.429 1.00 62.47 651 THR J N 1
ATOM 11599 C CA . THR G 1 190 ? 130.264 -39.251 26.351 1.00 61.21 651 THR J CA 1
ATOM 11600 C C . THR G 1 190 ? 131.789 -39.339 26.407 1.00 60.43 651 THR J C 1
ATOM 11601 O O . THR G 1 190 ? 132.470 -38.789 25.542 1.00 60.42 651 THR J O 1
ATOM 11605 N N . VAL G 1 191 ? 132.335 -40.021 27.410 1.00 59.38 652 VAL J N 1
ATOM 11606 C CA . VAL G 1 191 ? 133.791 -40.139 27.513 1.00 58.43 652 VAL J CA 1
ATOM 11607 C C . VAL G 1 191 ? 134.310 -41.531 27.136 1.00 58.00 652 VAL J C 1
ATOM 11608 O O . VAL G 1 191 ? 135.426 -41.658 26.637 1.00 58.00 652 VAL J O 1
ATOM 11612 N N . ALA G 1 192 ? 133.517 -42.572 27.367 1.00 57.38 653 ALA J N 1
ATOM 11613 C CA . ALA G 1 192 ? 133.964 -43.924 27.041 1.00 56.88 653 ALA J CA 1
ATOM 11614 C C . ALA G 1 192 ? 132.806 -44.860 26.735 1.00 56.66 653 ALA J C 1
ATOM 11615 O O . ALA G 1 192 ? 131.706 -44.655 27.219 1.00 56.79 653 ALA J O 1
ATOM 11617 N N . VAL G 1 193 ? 133.051 -45.875 25.913 1.00 56.43 654 VAL J N 1
ATOM 11618 C CA . VAL G 1 193 ? 132.100 -46.964 25.731 1.00 56.37 654 VAL J CA 1
ATOM 11619 C C . VAL G 1 193 ? 132.799 -48.200 26.247 1.00 56.64 654 VAL J C 1
ATOM 11620 O O . VAL G 1 193 ? 133.981 -48.136 26.590 1.00 56.96 654 VAL J O 1
ATOM 11624 N N . GLY G 1 194 ? 132.099 -49.328 26.299 1.00 56.70 655 GLY J N 1
ATOM 11625 C CA . GLY G 1 194 ? 132.741 -50.564 26.744 1.00 56.61 655 GLY J CA 1
ATOM 11626 C C . GLY G 1 194 ? 131.784 -51.688 27.063 1.00 56.53 655 GLY J C 1
ATOM 11627 O O . GLY G 1 194 ? 130.610 -51.457 27.338 1.00 56.60 655 GLY J O 1
ATOM 11628 N N . LYS G 1 195 ? 132.292 -52.912 27.033 1.00 56.43 656 LYS J N 1
ATOM 11629 C CA . LYS G 1 195 ? 131.468 -54.078 27.297 1.00 56.54 656 LYS J CA 1
ATOM 11630 C C . LYS G 1 195 ? 131.992 -54.839 28.496 1.00 56.44 656 LYS J C 1
ATOM 11631 O O . LYS G 1 195 ? 133.197 -54.916 28.709 1.00 56.52 656 LYS J O 1
ATOM 11637 N N . VAL G 1 196 ? 131.082 -55.388 29.290 1.00 56.43 657 VAL J N 1
ATOM 11638 C CA . VAL G 1 196 ? 131.470 -56.135 30.478 1.00 56.52 657 VAL J CA 1
ATOM 11639 C C . VAL G 1 196 ? 132.036 -57.497 30.102 1.00 56.71 657 VAL J C 1
ATOM 11640 O O . VAL G 1 196 ? 131.437 -58.242 29.326 1.00 56.78 657 VAL J O 1
ATOM 11644 N N . VAL G 1 197 ? 133.201 -57.818 30.646 1.00 56.90 658 VAL J N 1
ATOM 11645 C CA . VAL G 1 197 ? 133.840 -59.079 30.319 1.00 57.32 658 VAL J CA 1
ATOM 11646 C C . VAL G 1 197 ? 133.767 -60.112 31.461 1.00 57.64 658 VAL J C 1
ATOM 11647 O O . VAL G 1 197 ? 133.747 -61.318 31.209 1.00 57.59 658 VAL J O 1
ATOM 11651 N N . LYS G 1 198 ? 133.718 -59.643 32.707 1.00 58.05 659 LYS J N 1
ATOM 11652 C CA . LYS G 1 198 ? 133.513 -60.543 33.845 1.00 58.50 659 LYS J CA 1
ATOM 11653 C C . LYS G 1 198 ? 132.710 -59.918 34.999 1.00 58.88 659 LYS J C 1
ATOM 11654 O O . LYS G 1 198 ? 132.973 -58.785 35.410 1.00 58.94 659 LYS J O 1
ATOM 11660 N N . ILE G 1 199 ? 131.729 -60.660 35.515 1.00 59.31 660 ILE J N 1
ATOM 11661 C CA . ILE G 1 199 ? 130.961 -60.217 36.675 1.00 59.83 660 ILE J CA 1
ATOM 11662 C C . ILE G 1 199 ? 131.675 -60.696 37.917 1.00 60.45 660 ILE J C 1
ATOM 11663 O O . ILE G 1 199 ? 132.105 -61.845 37.973 1.00 60.57 660 ILE J O 1
ATOM 11668 N N . LEU G 1 200 ? 131.799 -59.834 38.919 1.00 61.27 661 LEU J N 1
ATOM 11669 C CA . LEU G 1 200 ? 132.426 -60.252 40.176 1.00 62.17 661 LEU J CA 1
ATOM 11670 C C . LEU G 1 200 ? 131.385 -60.491 41.273 1.00 62.84 661 LEU J C 1
ATOM 11671 O O . LEU G 1 200 ? 131.074 -59.595 42.066 1.00 62.82 661 LEU J O 1
ATOM 11676 N N . ASP G 1 201 ? 130.863 -61.717 41.298 1.00 63.71 662 ASP J N 1
ATOM 11677 C CA . ASP G 1 201 ? 129.780 -62.138 42.205 1.00 64.52 662 ASP J CA 1
ATOM 11678 C C . ASP G 1 201 ? 128.600 -61.148 42.338 1.00 64.96 662 ASP J C 1
ATOM 11679 O O . ASP G 1 201 ? 127.774 -60.989 41.423 1.00 65.22 662 ASP J O 1
ATOM 11685 N N . ALA H 2 13 ? 144.593 -20.449 48.184 1.00 118.10 5 ALA K N 1
ATOM 11686 C CA . ALA H 2 13 ? 146.081 -20.492 48.111 1.00 118.10 5 ALA K CA 1
ATOM 11687 C C . ALA H 2 13 ? 146.700 -19.688 49.247 1.00 118.10 5 ALA K C 1
ATOM 11688 O O . ALA H 2 13 ? 146.514 -20.009 50.423 1.00 118.08 5 ALA K O 1
AT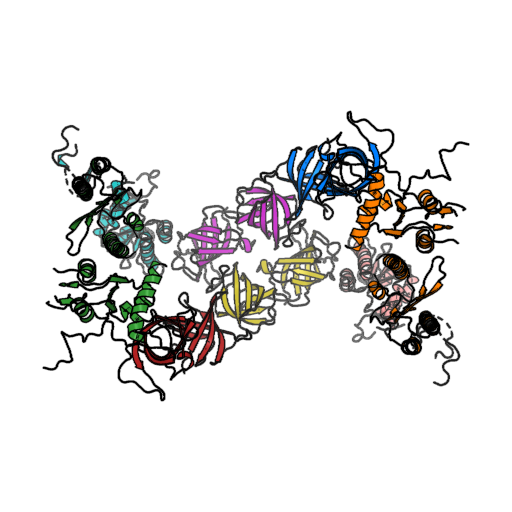OM 11690 N N . GLU H 2 14 ? 147.442 -18.645 48.886 1.00 118.12 6 GLU K N 1
ATOM 11691 C CA . GLU H 2 14 ? 148.034 -17.741 49.862 1.00 118.10 6 GLU K CA 1
ATOM 11692 C C . GLU H 2 14 ? 146.936 -16.854 50.427 1.00 118.13 6 GLU K C 1
ATOM 11693 O O . GLU H 2 14 ? 147.092 -15.643 50.576 1.00 118.12 6 GLU K O 1
ATOM 11699 N N . LYS H 2 15 ? 145.816 -17.497 50.730 1.00 118.18 7 LYS K N 1
ATOM 11700 C CA . LYS H 2 15 ? 144.629 -16.844 51.243 1.00 118.25 7 LYS K CA 1
ATOM 11701 C C . LYS H 2 15 ? 143.788 -17.915 51.930 1.00 118.26 7 LYS K C 1
ATOM 11702 O O . LYS H 2 15 ? 143.366 -17.750 53.077 1.00 118.19 7 LYS K O 1
ATOM 11708 N N . ALA H 2 16 ? 143.567 -19.019 51.219 1.00 118.27 8 ALA K N 1
ATOM 11709 C CA . ALA H 2 16 ? 142.763 -20.129 51.726 1.00 118.25 8 ALA K CA 1
ATOM 11710 C C . ALA H 2 16 ? 143.570 -21.031 52.658 1.00 118.21 8 ALA K C 1
ATOM 11711 O O . ALA H 2 16 ? 143.064 -22.040 53.155 1.00 118.23 8 ALA K O 1
ATOM 11713 N N . ILE H 2 17 ? 144.828 -20.665 52.887 1.00 118.13 9 ILE K N 1
ATOM 11714 C CA . ILE H 2 17 ? 145.673 -21.394 53.824 1.00 118.01 9 ILE K CA 1
ATOM 11715 C C . ILE H 2 17 ? 145.248 -21.038 55.242 1.00 117.98 9 ILE K C 1
ATOM 11716 O O . ILE H 2 17 ? 145.401 -21.834 56.170 1.00 117.99 9 ILE K O 1
ATOM 11721 N N . GLU H 2 18 ? 144.704 -19.834 55.392 1.00 117.92 10 GLU K N 1
ATOM 11722 C CA . GLU H 2 18 ? 144.191 -19.365 56.673 1.00 117.83 10 GLU K CA 1
ATOM 11723 C C . GLU H 2 18 ? 142.839 -19.999 56.976 1.00 117.66 10 GLU K C 1
ATOM 11724 O O . GLU H 2 18 ? 142.555 -20.367 58.119 1.00 117.66 10 GLU K O 1
ATOM 11730 N N . ILE H 2 19 ? 142.009 -20.119 55.945 1.00 117.42 11 ILE K N 1
ATOM 11731 C CA . ILE H 2 19 ? 140.655 -20.641 56.100 1.00 117.21 11 ILE K CA 1
ATOM 11732 C C . ILE H 2 19 ? 140.644 -22.127 56.459 1.00 117.17 11 ILE K C 1
ATOM 11733 O O . ILE H 2 19 ? 139.664 -22.630 57.006 1.00 117.11 11 ILE K O 1
ATOM 11738 N N . TRP H 2 20 ? 141.737 -22.822 56.155 1.00 117.14 12 TRP K N 1
ATOM 11739 C CA . TRP H 2 20 ? 141.872 -24.236 56.504 1.00 117.09 12 TRP K CA 1
ATOM 11740 C C . TRP H 2 20 ? 142.067 -24.440 58.007 1.00 117.08 12 TRP K C 1
ATOM 11741 O O . TRP H 2 20 ? 141.448 -25.321 58.607 1.00 117.08 12 TRP K O 1
ATOM 11752 N N . LYS H 2 21 ? 142.925 -23.621 58.611 1.00 117.02 13 LYS K N 1
ATOM 11753 C CA . LYS H 2 21 ? 143.228 -23.744 60.033 1.00 116.96 13 LYS K CA 1
ATOM 11754 C C . LYS H 2 21 ? 142.059 -23.310 60.916 1.00 117.06 13 LYS K C 1
ATOM 11755 O O . LYS H 2 21 ? 142.009 -23.647 62.099 1.00 117.07 13 LYS K O 1
ATOM 11761 N N . ILE H 2 22 ? 141.121 -22.564 60.336 1.00 117.15 14 ILE K N 1
ATOM 11762 C CA . ILE H 2 22 ? 139.946 -22.098 61.073 1.00 117.21 1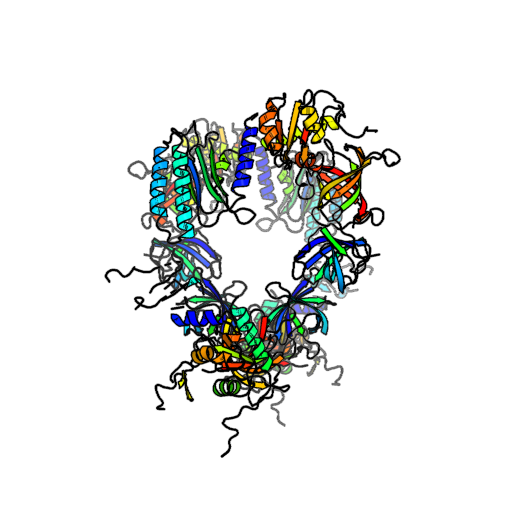4 ILE K CA 1
ATOM 11763 C C . ILE H 2 22 ? 138.833 -23.150 61.097 1.00 117.30 14 ILE K C 1
ATOM 11764 O O . ILE H 2 22 ? 138.061 -23.227 62.054 1.00 117.32 14 ILE K O 1
ATOM 11769 N N . ARG H 2 23 ? 138.749 -23.956 60.040 1.00 117.38 15 ARG K N 1
ATOM 11770 C CA . ARG H 2 23 ? 137.839 -25.097 60.024 1.00 117.43 15 ARG K CA 1
ATOM 11771 C C . ARG H 2 23 ? 138.347 -26.155 60.997 1.00 117.41 15 ARG K C 1
ATOM 11772 O O . ARG H 2 23 ? 137.564 -26.850 61.648 1.00 117.41 15 ARG K O 1
ATOM 11780 N N . ARG H 2 24 ? 139.671 -26.260 61.087 1.00 117.35 16 ARG K N 1
ATOM 11781 C CA . ARG H 2 24 ? 140.333 -27.233 61.952 1.00 117.26 16 ARG K CA 1
ATOM 11782 C C . ARG H 2 24 ? 140.262 -26.859 63.430 1.00 117.15 16 ARG K C 1
ATOM 11783 O O . ARG H 2 24 ? 140.603 -27.663 64.297 1.00 117.13 16 ARG K O 1
ATOM 11791 N N . LEU H 2 25 ? 139.825 -25.636 63.713 1.00 117.02 17 LEU K N 1
ATOM 11792 C CA . LEU H 2 25 ? 139.722 -25.166 65.088 1.00 116.90 17 LEU K CA 1
ATOM 11793 C C . LEU H 2 25 ? 138.441 -25.687 65.735 1.00 116.90 17 LEU K C 1
ATOM 11794 O O . LEU H 2 25 ? 138.333 -25.753 66.959 1.00 116.88 17 LEU K O 1
ATOM 11799 N N . VAL H 2 26 ? 137.474 -26.057 64.901 1.00 116.89 18 VAL K N 1
ATOM 11800 C CA . VAL H 2 26 ? 136.226 -26.648 65.376 1.00 116.88 18 VAL K CA 1
ATOM 11801 C C . VAL H 2 26 ? 136.148 -28.129 64.994 1.00 116.91 18 VAL K C 1
ATOM 11802 O O . VAL H 2 26 ? 136.565 -28.998 65.762 1.00 116.91 18 VAL K O 1
ATOM 11806 N N . LYS H 2 27 ? 135.623 -28.409 63.804 1.00 116.93 19 LYS K N 1
ATOM 11807 C CA . LYS H 2 27 ? 135.525 -29.774 63.303 1.00 116.92 19 LYS K CA 1
ATOM 11808 C C . LYS H 2 27 ? 136.788 -30.177 62.547 1.00 116.89 19 LYS K C 1
ATOM 11809 O O . LYS H 2 27 ? 137.893 -30.123 63.089 1.00 116.85 19 LYS K O 1
ATOM 11815 N N . THR H 2 41 ? 134.336 -18.378 76.026 1.00 84.96 33 THR K N 1
ATOM 11816 C CA . THR H 2 41 ? 134.955 -17.762 74.855 1.00 84.96 33 THR K CA 1
ATOM 11817 C C . THR H 2 41 ? 134.671 -16.263 74.791 1.00 84.94 33 THR K C 1
ATOM 11818 O O . THR H 2 41 ? 133.578 -15.813 75.133 1.00 84.95 33 THR K O 1
ATOM 11822 N N . LEU H 2 42 ? 135.665 -15.498 74.351 1.00 84.92 34 LEU K N 1
ATOM 11823 C CA . LEU H 2 42 ? 135.544 -14.048 74.247 1.00 84.88 34 LEU K CA 1
ATOM 11824 C C . LEU H 2 42 ? 135.923 -13.575 72.847 1.00 84.86 34 LEU K C 1
ATOM 11825 O O . LEU H 2 42 ? 136.941 -13.996 72.298 1.00 84.89 34 LEU K O 1
ATOM 11830 N N . ILE H 2 43 ? 135.103 -12.697 72.276 1.00 84.80 35 ILE K N 1
ATOM 11831 C CA . ILE H 2 43 ? 135.386 -12.129 70.960 1.00 84.74 35 ILE K CA 1
ATOM 11832 C C . ILE H 2 43 ? 135.219 -10.608 70.970 1.00 84.77 35 ILE K C 1
ATOM 11833 O O . ILE H 2 43 ? 134.239 -10.088 71.507 1.00 84.79 35 ILE K O 1
ATOM 11838 N N . ILE H 2 44 ? 136.177 -9.900 70.375 1.00 84.76 36 ILE K N 1
ATOM 11839 C CA . ILE H 2 44 ? 136.119 -8.441 70.284 1.00 84.73 36 ILE K CA 1
ATOM 11840 C C . ILE H 2 44 ? 135.949 -7.976 68.837 1.00 84.78 36 ILE K C 1
ATOM 11841 O O . ILE H 2 44 ? 136.824 -8.203 67.998 1.00 84.76 36 ILE K O 1
ATOM 11846 N N . PRO H 2 45 ? 134.816 -7.316 68.543 1.00 84.83 37 PRO K N 1
ATOM 11847 C CA . PRO H 2 45 ? 134.499 -6.883 67.187 1.00 84.83 37 PRO K CA 1
ATOM 11848 C C . PRO H 2 45 ? 135.097 -5.517 66.869 1.00 84.82 37 PRO K C 1
ATOM 11849 O O . PRO H 2 45 ? 136.271 -5.429 66.504 1.00 84.79 37 PRO K O 1
ATOM 11853 N N . TYR H 2 53 ? 136.510 -3.438 77.967 1.00 85.62 45 TYR K N 1
ATOM 11854 C CA . TYR H 2 53 ? 137.576 -4.281 77.438 1.00 85.58 45 TYR K CA 1
ATOM 11855 C C . TYR H 2 53 ? 138.776 -4.294 78.379 1.00 85.63 45 TYR K C 1
ATOM 11856 O O . TYR H 2 53 ? 139.874 -4.703 78.002 1.00 85.58 45 TYR K O 1
ATOM 11865 N N . SER H 2 54 ? 138.557 -3.840 79.607 1.00 85.70 46 SER K N 1
ATOM 11866 C CA . SER H 2 54 ? 139.618 -3.796 80.599 1.00 85.78 46 SER K CA 1
ATOM 11867 C C . SER H 2 54 ? 139.108 -4.315 81.938 1.00 85.87 46 SER K C 1
ATOM 11868 O O . SER H 2 54 ? 138.872 -5.514 82.095 1.00 85.85 46 SER K O 1
ATOM 11871 N N . ASN H 2 55 ? 138.935 -3.403 82.893 1.00 85.98 47 ASN K N 1
ATOM 11872 C CA . ASN H 2 55 ? 138.450 -3.734 84.234 1.00 86.07 47 ASN K CA 1
ATOM 11873 C C . ASN H 2 55 ? 137.027 -4.293 84.191 1.00 86.17 47 ASN K C 1
ATOM 11874 O O . ASN H 2 55 ? 136.061 -3.567 84.427 1.00 86.14 47 ASN K O 1
ATOM 11879 N N . MET H 2 56 ? 136.904 -5.586 83.899 1.00 86.34 48 MET K N 1
ATOM 11880 C CA . MET H 2 56 ? 135.610 -6.172 83.550 1.00 86.49 48 MET K CA 1
ATOM 11881 C C . MET H 2 56 ? 135.207 -7.382 84.406 1.00 86.52 48 MET K C 1
ATOM 11882 O O . MET H 2 56 ? 134.109 -7.410 84.962 1.00 86.52 48 MET K O 1
ATOM 11887 N N . LEU H 2 57 ? 136.078 -8.385 84.484 1.00 86.58 49 LEU K N 1
ATOM 11888 C CA . LEU H 2 57 ? 135.817 -9.559 85.317 1.00 86.61 49 LEU K CA 1
ATOM 11889 C C . LEU H 2 57 ? 135.831 -9.171 86.795 1.00 86.68 49 LEU K C 1
ATOM 11890 O O . LEU H 2 57 ? 136.788 -9.467 87.511 1.00 86.68 49 LEU K O 1
ATOM 11895 N N . ALA H 2 58 ? 134.760 -8.515 87.241 1.00 86.74 50 ALA K N 1
ATOM 11896 C CA . ALA H 2 58 ? 134.687 -7.948 88.593 1.00 86.81 50 ALA K CA 1
ATOM 11897 C C . ALA H 2 58 ? 134.632 -9.000 89.700 1.00 86.85 50 ALA K C 1
ATOM 11898 O O . ALA H 2 58 ? 135.472 -9.009 90.602 1.00 86.86 50 ALA K O 1
ATOM 11900 N N . GLU H 2 59 ? 133.631 -9.873 89.633 1.00 86.88 51 GLU K N 1
ATOM 11901 C CA . GLU H 2 59 ? 133.522 -11.000 90.557 1.00 86.87 51 GLU K CA 1
ATOM 11902 C C . GLU H 2 59 ? 132.930 -12.214 89.851 1.00 86.88 51 GLU K C 1
ATOM 11903 O O . GLU H 2 59 ? 131.717 -12.312 89.662 1.00 86.87 51 GLU K O 1
ATOM 11909 N N . GLU H 2 60 ? 133.802 -13.139 89.463 1.00 86.89 52 GLU K N 1
ATOM 11910 C CA . GLU H 2 60 ? 133.389 -14.315 88.713 1.00 86.90 52 GLU K CA 1
ATOM 11911 C C . GLU H 2 60 ? 133.595 -15.584 89.535 1.00 86.88 52 GLU K C 1
ATOM 11912 O O . GLU H 2 60 ? 133.121 -15.688 90.667 1.00 86.84 52 GLU K O 1
ATOM 11918 N N . SER H 2 82 ? 142.114 -16.425 83.289 1.00 98.20 74 SER K N 1
ATOM 11919 C CA . SER H 2 82 ? 142.765 -16.824 82.046 1.00 98.21 74 SER K CA 1
ATOM 11920 C C . SER H 2 82 ? 143.024 -15.614 81.151 1.00 98.22 74 SER K C 1
ATOM 11921 O O . SER H 2 82 ? 144.121 -15.446 80.614 1.00 98.20 74 SER K O 1
ATOM 11924 N N . THR H 2 83 ? 142.004 -14.775 80.995 1.00 98.21 75 THR K N 1
ATOM 11925 C CA . THR H 2 83 ? 142.131 -13.548 80.221 1.00 98.16 75 THR K CA 1
ATOM 11926 C C . THR H 2 83 ? 142.640 -12.437 81.130 1.00 98.15 75 THR K C 1
ATOM 11927 O O . THR H 2 83 ? 142.970 -11.343 80.671 1.00 98.15 75 THR K O 1
ATOM 11931 N N . ARG H 2 84 ? 142.712 -12.742 82.423 1.00 98.13 76 ARG K N 1
ATOM 11932 C CA . ARG H 2 84 ? 143.061 -11.759 83.447 1.00 98.10 76 ARG K CA 1
ATOM 11933 C C . ARG H 2 84 ? 144.468 -11.171 83.291 1.00 98.10 76 ARG K C 1
ATOM 11934 O O . ARG H 2 84 ? 144.791 -10.157 83.913 1.00 98.11 76 ARG K O 1
ATOM 11942 N N . GLU H 2 85 ? 145.299 -11.807 82.468 1.00 98.08 77 GLU K N 1
ATOM 11943 C CA . GLU H 2 85 ? 146.609 -11.250 82.120 1.00 98.04 77 GLU K CA 1
ATOM 11944 C C . GLU H 2 85 ? 146.988 -11.561 80.671 1.00 98.00 77 GLU K C 1
ATOM 11945 O O . GLU H 2 85 ? 148.167 -11.664 80.329 1.00 97.97 77 GLU K O 1
ATOM 11951 N N . ARG H 2 86 ? 145.973 -11.698 79.824 1.00 97.95 78 ARG K N 1
ATOM 11952 C CA . ARG H 2 86 ? 146.177 -11.985 78.411 1.00 97.92 78 ARG K CA 1
ATOM 11953 C C . ARG H 2 86 ? 146.845 -10.822 77.679 1.00 97.89 78 ARG K C 1
ATOM 11954 O O . ARG H 2 86 ? 147.932 -10.974 77.119 1.00 97.88 78 ARG K O 1
ATOM 11962 N N . LEU H 2 87 ? 146.193 -9.664 77.687 1.00 97.85 79 LEU K N 1
ATOM 11963 C CA . LEU H 2 87 ? 146.726 -8.481 77.015 1.00 97.80 79 LEU K CA 1
ATOM 11964 C C . LEU H 2 87 ? 146.659 -7.255 77.918 1.00 97.77 79 LEU K C 1
ATOM 11965 O O . LEU H 2 87 ? 146.831 -7.360 79.131 1.00 97.74 79 LEU K O 1
ATOM 11970 N N . GLY H 2 97 ? 140.732 -8.011 65.314 1.00 85.77 89 GLY K N 1
ATOM 11971 C CA . GLY H 2 97 ? 140.078 -8.313 66.582 1.00 85.82 89 GLY K CA 1
ATOM 11972 C C . GLY H 2 97 ? 140.871 -9.296 67.422 1.00 85.86 89 GLY K C 1
ATOM 11973 O O . GLY H 2 97 ? 142.093 -9.380 67.304 1.00 85.89 89 GLY K O 1
ATOM 11974 N N . LEU H 2 98 ? 140.170 -10.037 68.277 1.00 85.91 90 LEU K N 1
ATOM 11975 C CA . LEU H 2 98 ? 140.789 -11.050 69.131 1.00 85.96 90 LEU K CA 1
ATOM 11976 C C . LEU H 2 98 ? 139.761 -12.124 69.481 1.00 86.06 90 LEU K C 1
ATOM 11977 O O . LEU H 2 98 ? 138.707 -11.822 70.043 1.00 86.09 90 LEU K O 1
ATOM 11982 N N . VAL H 2 99 ? 140.066 -13.376 69.147 1.00 86.14 91 VAL K N 1
ATOM 11983 C CA . VAL H 2 99 ? 139.111 -14.471 69.328 1.00 86.19 91 VAL K CA 1
ATOM 11984 C C . VAL H 2 99 ? 139.621 -15.557 70.282 1.00 86.18 91 VAL K C 1
ATOM 11985 O O . VAL H 2 99 ? 140.670 -16.156 70.046 1.00 86.22 91 VAL K O 1
ATOM 11989 N N . ILE H 2 100 ? 138.870 -15.806 71.354 1.00 86.12 92 ILE K N 1
ATOM 11990 C CA . ILE H 2 100 ? 139.196 -16.875 72.303 1.00 86.00 92 ILE K CA 1
ATOM 11991 C C . ILE H 2 100 ? 138.067 -17.903 72.407 1.00 86.05 92 ILE K C 1
ATOM 11992 O O . ILE H 2 100 ? 137.686 -18.533 71.415 1.00 86.02 92 ILE K O 1
ATOM 11997 N N . ASP H 2 118 ? 143.873 -17.397 70.886 1.00 94.51 110 ASP K N 1
ATOM 11998 C CA . ASP H 2 118 ? 143.693 -15.968 70.657 1.00 94.54 110 ASP K CA 1
ATOM 11999 C C . ASP H 2 118 ? 144.511 -15.485 69.462 1.00 94.58 110 ASP K C 1
ATOM 12000 O O . ASP H 2 118 ? 145.699 -15.782 69.352 1.00 94.61 110 ASP K O 1
ATOM 12005 N N . PHE H 2 119 ? 143.866 -14.743 68.566 1.00 94.62 111 PHE K N 1
ATOM 12006 C CA . PHE H 2 119 ? 144.541 -14.213 67.384 1.00 94.67 111 PHE K CA 1
ATOM 12007 C C . PHE H 2 119 ? 143.906 -12.908 66.913 1.00 94.66 111 PHE K C 1
ATOM 12008 O O . PHE H 2 119 ? 142.683 -12.794 66.834 1.00 94.65 111 PHE K O 1
ATOM 12016 N N . THR H 2 138 ? 131.074 -22.273 67.647 1.00 137.45 130 THR K N 1
ATOM 12017 C CA . THR H 2 138 ? 129.793 -21.595 67.480 1.00 137.47 130 THR K CA 1
ATOM 12018 C C . THR H 2 138 ? 129.723 -20.888 66.127 1.00 137.46 130 THR K C 1
ATOM 12019 O O . THR H 2 138 ? 130.724 -20.800 65.413 1.00 137.43 130 THR K O 1
ATOM 12023 N N . GLU H 2 139 ? 128.539 -20.386 65.780 1.00 137.48 131 GLU K N 1
ATOM 12024 C CA . GLU H 2 139 ? 128.326 -19.713 64.496 1.00 137.47 131 GLU K CA 1
ATOM 12025 C C . GLU H 2 139 ? 129.234 -18.504 64.276 1.00 137.44 131 GLU K C 1
ATOM 12026 O O . GLU H 2 139 ? 129.310 -17.976 63.167 1.00 137.46 131 GLU K O 1
ATOM 12032 N N . ALA H 2 140 ? 129.918 -18.072 65.332 1.00 137.38 132 ALA K N 1
ATOM 12033 C CA . ALA H 2 140 ? 130.751 -16.875 65.277 1.00 137.33 132 ALA K CA 1
ATOM 12034 C C . ALA H 2 140 ? 131.778 -16.912 64.146 1.00 137.33 132 ALA K C 1
ATOM 12035 O O . ALA H 2 140 ? 132.440 -15.913 63.873 1.00 137.34 132 ALA K O 1
ATOM 12037 N N . LEU H 2 141 ? 131.902 -18.062 63.491 1.00 137.33 133 LEU K N 1
ATOM 12038 C CA . LEU H 2 141 ? 132.846 -18.221 62.391 1.00 137.32 133 LEU K CA 1
ATOM 12039 C C . LEU H 2 141 ? 132.268 -19.095 61.284 1.00 137.37 133 LEU K C 1
ATOM 12040 O O . LEU H 2 141 ? 132.931 -19.352 60.281 1.00 137.37 133 LEU K O 1
ATOM 12045 N N . ALA H 2 142 ? 131.029 -19.542 61.469 1.00 137.45 134 ALA K N 1
ATOM 12046 C CA . ALA H 2 142 ? 130.419 -20.523 60.568 1.00 137.56 134 ALA K CA 1
ATOM 12047 C C . ALA H 2 142 ? 130.095 -19.982 59.173 1.00 137.62 134 ALA K C 1
ATOM 12048 O O . ALA H 2 142 ? 130.311 -20.668 58.171 1.00 137.65 134 ALA K O 1
ATOM 12050 N N . GLU H 2 143 ? 129.573 -18.760 59.113 1.00 137.65 135 GLU K N 1
ATOM 12051 C CA . GLU H 2 143 ? 129.167 -18.162 57.840 1.00 137.63 135 GLU K CA 1
ATOM 12052 C C . GLU H 2 143 ? 130.359 -17.680 57.012 1.00 137.63 135 GLU K C 1
ATOM 12053 O O . GLU H 2 143 ? 130.260 -17.538 55.791 1.00 137.62 135 GLU K O 1
ATOM 12059 N N . LEU H 2 144 ? 131.482 -17.437 57.682 1.00 137.58 136 LEU K N 1
ATOM 12060 C CA . LEU H 2 144 ? 132.674 -16.901 57.030 1.00 137.48 136 LEU K CA 1
ATOM 12061 C C . LEU H 2 144 ? 133.354 -17.928 56.125 1.00 137.48 136 LEU K C 1
ATOM 12062 O O . LEU H 2 144 ? 134.135 -17.567 55.245 1.00 137.48 136 LEU K O 1
ATOM 12067 N N . LEU H 2 145 ? 133.051 -19.205 56.344 1.00 137.45 137 LEU K N 1
ATOM 12068 C CA . LEU H 2 145 ? 133.672 -20.285 55.577 1.00 137.42 137 LEU K CA 1
ATOM 12069 C C . LEU H 2 145 ? 133.127 -20.364 54.151 1.00 137.40 137 LEU K C 1
ATOM 12070 O O . LEU H 2 145 ? 131.917 -20.456 53.938 1.00 137.40 137 LEU K O 1
ATOM 12075 N N . ASN H 2 282 ? 131.210 -22.778 41.949 1.00 90.46 274 ASN K N 1
ATOM 12076 C CA . ASN H 2 282 ? 132.206 -23.646 42.637 1.00 90.49 274 ASN K CA 1
ATOM 12077 C C . ASN H 2 282 ? 133.493 -22.890 42.932 1.00 90.47 274 ASN K C 1
ATOM 12078 O O . ASN H 2 282 ? 134.587 -23.419 42.752 1.00 90.44 274 ASN K O 1
ATOM 12083 N N . VAL H 2 283 ? 133.350 -21.650 43.389 1.00 90.53 275 VAL K N 1
ATOM 12084 C CA . VAL H 2 283 ? 134.490 -20.776 43.666 1.00 90.59 275 VAL K CA 1
ATOM 12085 C C . VAL H 2 283 ? 135.686 -21.511 44.275 1.00 90.58 275 VAL K C 1
ATOM 12086 O O . VAL H 2 283 ? 136.819 -21.342 43.821 1.00 90.66 275 VAL K O 1
ATOM 12090 N N . LYS H 2 284 ? 135.436 -22.320 45.303 1.00 90.47 276 LYS K N 1
ATOM 12091 C CA . LYS H 2 284 ? 136.518 -23.022 46.001 1.00 90.30 276 LYS K CA 1
ATOM 12092 C C . LYS H 2 284 ? 136.912 -24.353 45.347 1.00 90.14 276 LYS K C 1
ATOM 12093 O O . LYS H 2 284 ? 138.047 -24.816 45.502 1.00 90.23 276 LYS K O 1
ATOM 12099 N N . TYR H 2 285 ? 135.987 -24.954 44.602 1.00 89.77 277 TYR K N 1
ATOM 12100 C CA . TYR H 2 285 ? 136.252 -26.234 43.947 1.00 89.34 277 TYR K CA 1
ATOM 12101 C C . TYR H 2 285 ? 136.920 -26.053 42.590 1.00 88.95 277 TYR K C 1
ATOM 12102 O O . TYR H 2 285 ? 137.689 -26.906 42.155 1.00 88.95 277 TYR K O 1
ATOM 12111 N N . VAL H 2 286 ? 136.631 -24.940 41.921 1.00 88.47 278 VAL K N 1
ATOM 12112 C CA . VAL H 2 286 ? 137.206 -24.685 40.603 1.00 87.98 278 VAL K CA 1
ATOM 12113 C C . VAL H 2 286 ? 138.732 -24.660 40.645 1.00 87.59 278 VAL K C 1
ATOM 12114 O O . VAL H 2 286 ? 139.390 -25.191 39.752 1.00 87.60 278 VAL K O 1
ATOM 12118 N N . GLN H 2 287 ? 139.295 -24.037 41.676 1.00 87.06 279 GLN K N 1
ATOM 12119 C CA . GLN H 2 287 ? 140.742 -24.033 41.838 1.00 86.56 279 GLN K CA 1
ATOM 12120 C C . GLN H 2 287 ? 141.260 -25.401 42.258 1.00 86.08 279 GLN K C 1
ATOM 12121 O O . GLN H 2 287 ? 142.269 -25.880 41.737 1.00 86.02 279 GLN K O 1
ATOM 12127 N N . GLU H 2 288 ? 140.566 -26.023 43.204 1.00 85.45 280 GLU K N 1
ATOM 12128 C CA . GLU H 2 288 ? 140.896 -27.375 43.637 1.00 84.82 280 GLU K CA 1
ATOM 12129 C C . GLU H 2 288 ? 141.117 -28.290 42.432 1.00 84.30 280 GLU K C 1
ATOM 12130 O O . GLU H 2 288 ? 142.145 -28.958 42.330 1.00 84.19 280 GLU K O 1
ATOM 12136 N N . LYS H 2 289 ? 140.153 -28.300 41.515 1.00 83.70 281 LYS K N 1
ATOM 12137 C CA . LYS H 2 289 ? 140.275 -29.048 40.271 1.00 83.09 281 LYS K CA 1
ATOM 12138 C C . LYS H 2 289 ? 141.417 -28.484 39.440 1.00 82.75 281 LYS K C 1
ATOM 12139 O O . LYS H 2 289 ? 142.391 -29.178 39.146 1.00 82.79 281 LYS K O 1
ATOM 12145 N N . LYS H 2 290 ? 141.291 -27.215 39.069 1.00 82.25 282 LYS K N 1
ATOM 12146 C CA . LYS H 2 290 ? 142.284 -26.562 38.224 1.00 81.72 282 LYS K CA 1
ATOM 12147 C C . LYS H 2 290 ? 143.704 -26.964 38.604 1.00 81.21 282 LYS K C 1
ATOM 12148 O O . LYS H 2 290 ? 144.502 -27.338 37.746 1.00 81.17 282 LYS K O 1
ATOM 12154 N N . LEU H 2 291 ? 144.013 -26.879 39.893 1.00 80.55 283 LEU K N 1
ATOM 12155 C CA . LEU H 2 291 ? 145.359 -27.154 40.376 1.00 79.89 283 LEU K CA 1
ATOM 12156 C C . LEU H 2 291 ? 145.738 -28.620 40.231 1.00 79.36 283 LEU K C 1
ATOM 12157 O O . LEU H 2 291 ? 146.870 -28.933 39.875 1.00 79.31 283 LEU K O 1
ATOM 12162 N N . ILE H 2 292 ? 144.793 -29.513 40.507 1.00 78.72 284 ILE K N 1
ATOM 12163 C CA . ILE H 2 292 ? 145.044 -30.943 40.383 1.00 78.12 284 ILE K CA 1
ATOM 12164 C C . ILE H 2 292 ? 145.274 -31.340 38.924 1.00 77.86 284 ILE K C 1
ATOM 12165 O O . ILE H 2 292 ? 145.983 -32.309 38.640 1.00 77.80 284 ILE K O 1
ATOM 12170 N N . GLN H 2 293 ? 144.675 -30.587 38.006 1.00 77.47 285 GLN K N 1
ATOM 12171 C CA . GLN H 2 293 ? 144.884 -30.806 36.577 1.00 77.08 285 GLN K CA 1
ATOM 12172 C C . GLN H 2 293 ? 146.314 -30.456 36.187 1.00 76.82 285 GLN K C 1
ATOM 12173 O O . GLN H 2 293 ? 146.911 -31.091 35.317 1.00 76.79 285 GLN K O 1
ATOM 12179 N N . ARG H 2 294 ? 146.850 -29.434 36.842 1.00 76.48 286 ARG K N 1
ATOM 12180 C CA . ARG H 2 294 ? 148.243 -29.055 36.693 1.00 76.13 286 ARG K CA 1
ATOM 12181 C C . ARG H 2 294 ? 149.120 -30.243 37.095 1.00 75.62 286 ARG K C 1
ATOM 12182 O O . ARG H 2 294 ? 150.103 -30.565 36.424 1.00 75.56 286 ARG K O 1
ATOM 12190 N N . PHE H 2 295 ? 148.742 -30.894 38.191 1.00 75.01 287 PHE K N 1
ATOM 12191 C CA . PHE H 2 295 ? 149.425 -32.085 38.676 1.00 74.49 287 PHE K CA 1
ATOM 12192 C C . PHE H 2 295 ? 149.232 -33.228 37.700 1.00 74.56 287 PHE K C 1
ATOM 12193 O O . PHE H 2 295 ? 150.164 -33.968 37.400 1.00 74.49 287 PHE K O 1
ATOM 12201 N N . PHE H 2 296 ? 148.010 -33.366 37.204 1.00 74.65 288 PHE K N 1
ATOM 12202 C CA . PHE H 2 296 ? 147.688 -34.439 36.277 1.00 74.73 288 PHE K CA 1
ATOM 12203 C C . PHE H 2 296 ? 148.493 -34.367 34.987 1.00 74.93 288 PHE K C 1
ATOM 12204 O O . PHE H 2 296 ? 148.928 -35.389 34.475 1.00 75.08 288 PHE K O 1
ATOM 12212 N N . ASP H 2 297 ? 148.695 -33.164 34.463 1.00 75.18 289 ASP K N 1
ATOM 12213 C CA . ASP H 2 297 ? 149.462 -32.995 33.236 1.00 75.44 289 ASP K CA 1
ATOM 12214 C C . ASP H 2 297 ? 150.854 -33.579 33.386 1.00 75.47 289 ASP K C 1
ATOM 12215 O O . ASP H 2 297 ? 151.451 -34.051 32.419 1.00 75.47 289 ASP K O 1
ATOM 12220 N N . GLU H 2 298 ? 151.365 -33.555 34.610 1.00 75.56 290 GLU K N 1
ATOM 12221 C CA . GLU H 2 298 ? 152.693 -34.079 34.884 1.00 75.69 290 GLU K CA 1
ATOM 12222 C C . GLU H 2 298 ? 152.668 -35.604 34.997 1.00 75.65 290 GLU K C 1
ATOM 12223 O O . GLU H 2 298 ? 153.654 -36.229 35.375 1.00 75.75 290 GLU K O 1
ATOM 12229 N N . ILE H 2 299 ? 151.524 -36.196 34.676 1.00 75.61 291 ILE K N 1
ATOM 12230 C CA . ILE H 2 299 ? 151.429 -37.636 34.509 1.00 75.58 291 ILE K CA 1
ATOM 12231 C C . ILE H 2 299 ? 151.020 -37.895 33.074 1.00 75.82 291 ILE K C 1
ATOM 12232 O O . ILE H 2 299 ? 151.421 -38.886 32.480 1.00 75.88 291 ILE K O 1
ATOM 12237 N N . SER H 2 300 ? 150.214 -36.989 32.526 1.00 76.15 292 SER K N 1
ATOM 12238 C CA . SER H 2 300 ? 149.725 -37.099 31.154 1.00 76.48 292 SER K CA 1
ATOM 12239 C C . SER H 2 300 ? 150.850 -36.923 30.161 1.00 76.65 292 SER K C 1
ATOM 12240 O O . SER H 2 300 ? 150.944 -37.663 29.186 1.00 76.78 292 SER K O 1
ATOM 12243 N N . LEU H 2 301 ? 151.701 -35.935 30.416 1.00 76.93 293 LEU K N 1
ATOM 12244 C CA . LEU H 2 301 ? 152.833 -35.665 29.545 1.00 77.19 293 LEU K CA 1
ATOM 12245 C C . LEU H 2 301 ? 154.017 -36.551 29.926 1.00 77.25 293 LEU K C 1
ATOM 12246 O O . LEU H 2 301 ? 154.903 -36.799 29.114 1.00 77.24 293 LEU K O 1
ATOM 12251 N N . ASP H 2 302 ? 154.014 -37.032 31.166 1.00 77.40 294 ASP K N 1
ATOM 12252 C CA . ASP H 2 302 ? 155.106 -37.833 31.688 1.00 77.61 294 ASP K CA 1
ATOM 12253 C C . ASP H 2 302 ? 156.416 -37.065 31.634 1.00 77.65 294 ASP K C 1
ATOM 12254 O O . ASP H 2 302 ? 157.287 -37.358 30.805 1.00 77.91 294 ASP K O 1
ATOM 12259 N N . SER H 2 303 ? 156.558 -36.083 32.515 1.00 77.57 295 SER K N 1
ATOM 12260 C CA . SER H 2 303 ? 157.777 -35.287 32.541 1.00 77.56 295 SER K CA 1
ATOM 12261 C C . SER H 2 303 ? 158.738 -35.797 33.605 1.00 77.45 295 SER K C 1
ATOM 12262 O O . SER H 2 303 ? 159.952 -35.847 33.386 1.00 77.64 295 SER K O 1
ATOM 12265 N N . GLY H 2 304 ? 158.186 -36.191 34.748 1.00 77.14 296 GLY K N 1
ATOM 12266 C CA . GLY H 2 304 ? 158.995 -36.652 35.862 1.00 76.89 296 GLY K CA 1
ATOM 12267 C C . GLY H 2 304 ? 158.980 -35.663 37.008 1.00 76.76 296 GLY K C 1
ATOM 12268 O O . GLY H 2 304 ? 159.875 -35.663 37.849 1.00 76.76 296 GLY K O 1
ATOM 12269 N N . LYS H 2 305 ? 157.959 -34.812 37.035 1.00 76.65 297 LYS K N 1
ATOM 12270 C CA . LYS H 2 305 ? 157.741 -33.890 38.143 1.00 76.46 297 LYS K CA 1
ATOM 12271 C C . LYS H 2 305 ? 156.506 -34.343 38.879 1.00 76.42 297 LYS K C 1
ATOM 12272 O O . LYS H 2 305 ? 155.397 -33.946 38.534 1.00 76.39 297 LYS K O 1
ATOM 12278 N N . TYR H 2 306 ? 156.675 -35.199 39.870 1.00 76.42 298 TYR K N 1
ATOM 12279 C CA . TYR H 2 306 ? 155.517 -35.674 40.578 1.00 76.55 298 TYR K CA 1
ATOM 12280 C C . TYR H 2 306 ? 155.726 -37.004 41.272 1.00 76.89 298 TYR K C 1
ATOM 12281 O O . TYR H 2 306 ? 156.646 -37.752 41.000 1.00 76.79 298 TYR K O 1
ATOM 12290 N N . CYS H 2 307 ? 154.744 -37.278 42.111 1.00 77.39 299 CYS K N 1
ATOM 12291 C CA . CYS H 2 307 ? 154.793 -37.991 43.332 1.00 77.91 299 CYS K CA 1
ATOM 12292 C C . CYS H 2 307 ? 153.748 -37.177 44.115 1.00 78.11 299 CYS K C 1
ATOM 12293 O O . CYS H 2 307 ? 153.877 -35.954 44.169 1.00 78.19 299 CYS K O 1
ATOM 12296 N N . PHE H 2 308 ? 152.693 -37.777 44.689 1.00 78.42 300 PHE K N 1
ATOM 12297 C CA . PHE H 2 308 ? 152.299 -39.208 44.666 1.00 78.71 300 PHE K CA 1
ATOM 12298 C C . PHE H 2 308 ? 153.353 -40.253 45.124 1.00 78.93 300 PHE K C 1
ATOM 12299 O O . PHE H 2 308 ? 154.169 -40.706 44.327 1.00 78.89 300 PHE K O 1
ATOM 12307 N N . GLY H 2 309 ? 153.379 -40.672 46.385 1.00 79.19 301 GLY K N 1
ATOM 12308 C CA . GLY H 2 309 ? 152.533 -40.285 47.464 1.00 79.51 301 GLY K CA 1
ATOM 12309 C C . GLY H 2 309 ? 153.296 -39.950 48.744 1.00 79.75 301 GLY K C 1
ATOM 12310 O O . GLY H 2 309 ? 154.137 -39.053 48.752 1.00 79.84 301 GLY K O 1
ATOM 12311 N N . VAL H 2 310 ? 152.999 -40.660 49.833 1.00 79.91 302 VAL K N 1
ATOM 12312 C CA . VAL H 2 310 ? 153.472 -40.262 51.173 1.00 79.99 302 VAL K CA 1
ATOM 12313 C C . VAL H 2 310 ? 154.991 -40.262 51.333 1.00 79.86 302 VAL K C 1
ATOM 12314 O O . VAL H 2 310 ? 155.605 -39.231 51.629 1.00 79.79 302 VAL K O 1
ATOM 12318 N N . VAL H 2 311 ? 155.578 -41.441 51.161 1.00 79.72 303 VAL K N 1
ATOM 12319 C CA . VAL H 2 311 ? 157.002 -41.634 51.350 1.00 79.59 303 VAL K CA 1
ATOM 12320 C C . VAL H 2 311 ? 157.799 -40.779 50.373 1.00 79.62 303 VAL K C 1
ATOM 12321 O O . VAL H 2 311 ? 158.757 -40.116 50.764 1.00 79.61 303 VAL K O 1
ATOM 12325 N N . ASP H 2 312 ? 157.378 -40.778 49.111 1.00 79.66 304 ASP K N 1
ATOM 12326 C CA . ASP H 2 312 ? 158.108 -40.080 48.057 1.00 79.70 304 ASP K CA 1
ATOM 12327 C C . ASP H 2 312 ? 157.950 -38.568 48.148 1.00 79.64 304 ASP K C 1
ATOM 12328 O O . ASP H 2 312 ? 158.911 -37.823 47.948 1.00 79.63 304 ASP K O 1
ATOM 12333 N N . THR H 2 313 ? 156.735 -38.121 48.446 1.00 79.63 305 THR K N 1
ATOM 12334 C CA . THR H 2 313 ? 156.457 -36.693 48.513 1.00 79.68 305 THR K CA 1
ATOM 12335 C C . THR H 2 313 ? 157.268 -36.045 49.627 1.00 79.62 305 THR K C 1
ATOM 12336 O O . THR H 2 313 ? 157.807 -34.951 49.458 1.00 79.67 305 THR K O 1
ATOM 12340 N N . MET H 2 314 ? 157.360 -36.728 50.763 1.00 79.57 306 MET K N 1
ATOM 12341 C CA . MET H 2 314 ? 158.133 -36.213 51.888 1.00 79.51 306 MET K CA 1
ATOM 12342 C C . MET H 2 314 ? 159.615 -36.184 51.552 1.00 79.42 306 MET K C 1
ATOM 12343 O O . MET H 2 314 ? 160.339 -35.283 51.969 1.00 79.35 306 MET K O 1
ATOM 12348 N N . ASN H 2 315 ? 160.059 -37.183 50.799 1.00 79.38 307 ASN K N 1
ATOM 12349 C CA . ASN H 2 315 ? 161.420 -37.209 50.293 1.00 79.31 307 ASN K CA 1
ATOM 12350 C C . ASN H 2 315 ? 161.658 -36.073 49.309 1.00 79.31 307 ASN K C 1
ATOM 12351 O O . ASN H 2 315 ? 162.706 -35.442 49.320 1.00 79.32 307 ASN K O 1
ATOM 12356 N N . ALA H 2 316 ? 160.669 -35.810 48.463 1.00 79.45 308 ALA K N 1
ATOM 12357 C CA . ALA H 2 316 ? 160.756 -34.729 47.489 1.00 79.62 308 ALA K CA 1
ATOM 12358 C C . ALA H 2 316 ? 160.900 -33.382 48.181 1.00 79.75 308 ALA K C 1
ATOM 12359 O O . ALA H 2 316 ? 161.731 -32.560 47.802 1.00 79.76 308 ALA K O 1
ATOM 12361 N N . LEU H 2 317 ? 160.064 -33.159 49.188 1.00 79.98 309 LEU K N 1
ATOM 12362 C CA . LEU H 2 317 ? 160.098 -31.931 49.966 1.00 80.17 309 LEU K CA 1
ATOM 12363 C C . LEU H 2 317 ? 161.389 -31.878 50.767 1.00 80.37 309 LEU K C 1
ATOM 12364 O O . LEU H 2 317 ? 162.040 -30.838 50.853 1.00 80.40 309 LEU K O 1
ATOM 12369 N N . GLN H 2 318 ? 161.740 -33.015 51.358 1.00 80.65 310 GLN K N 1
ATOM 12370 C CA . GLN H 2 318 ? 163.007 -33.189 52.057 1.00 80.88 310 GLN K CA 1
ATOM 12371 C C . GLN H 2 318 ? 164.174 -32.755 51.167 1.00 80.97 310 GLN K C 1
ATOM 12372 O O . GLN H 2 318 ? 164.838 -31.757 51.446 1.00 81.00 310 GLN K O 1
ATOM 12378 N N . GLU H 2 319 ? 164.417 -33.510 50.097 1.00 81.06 311 GLU K N 1
ATOM 12379 C CA . GLU H 2 319 ? 165.461 -33.181 49.126 1.00 81.15 311 GLU K CA 1
ATOM 12380 C C . GLU H 2 319 ? 165.063 -31.970 48.297 1.00 81.12 311 GLU K C 1
ATOM 12381 O O . GLU H 2 319 ? 163.889 -31.597 48.260 1.00 81.12 311 GLU K O 1
ATOM 12387 N N . GLY H 2 320 ? 166.047 -31.356 47.641 1.00 81.09 312 GLY K N 1
ATOM 12388 C CA . GLY H 2 320 ? 165.810 -30.193 46.785 1.00 81.03 312 GLY K CA 1
ATOM 12389 C C . GLY H 2 320 ? 164.560 -29.431 47.181 1.00 80.95 312 GLY K C 1
ATOM 12390 O O . GLY H 2 320 ? 164.472 -28.901 48.293 1.00 80.95 312 GLY K O 1
ATOM 12391 N N . ALA H 2 321 ? 163.589 -29.386 46.268 1.00 80.86 313 ALA K N 1
ATOM 12392 C CA . ALA H 2 321 ? 162.322 -28.714 46.526 1.00 80.77 313 ALA K CA 1
ATOM 12393 C C . ALA H 2 321 ? 161.193 -29.179 45.603 1.00 80.73 313 ALA K C 1
ATOM 12394 O O . ALA H 2 321 ? 161.428 -29.643 44.481 1.00 80.63 313 ALA K O 1
ATOM 12396 N N . VAL H 2 322 ? 159.966 -29.060 46.106 1.00 80.62 314 VAL K N 1
ATOM 12397 C CA . VAL H 2 322 ? 158.771 -29.252 45.302 1.00 80.44 314 VAL K CA 1
ATOM 12398 C C . VAL H 2 322 ? 158.156 -27.877 45.077 1.00 80.35 314 VAL K C 1
ATOM 12399 O O . VAL H 2 322 ? 158.266 -26.993 45.930 1.00 80.35 314 VAL K O 1
ATOM 12403 N N . GLU H 2 323 ? 157.520 -27.690 43.929 1.00 80.21 315 GLU K N 1
ATOM 12404 C CA . GLU H 2 323 ? 157.000 -26.377 43.571 1.00 80.09 315 GLU K CA 1
ATOM 12405 C C . GLU H 2 323 ? 155.627 -26.107 44.190 1.00 79.94 315 GLU K C 1
ATOM 12406 O O . GLU H 2 323 ? 155.428 -25.090 44.851 1.00 79.97 315 GLU K O 1
ATOM 12412 N N . THR H 2 324 ? 154.683 -27.013 43.964 1.00 79.73 316 THR K N 1
ATOM 12413 C CA . THR H 2 324 ? 153.359 -26.892 44.572 1.00 79.58 316 THR K CA 1
ATOM 12414 C C . THR H 2 324 ? 152.952 -28.219 45.205 1.00 79.45 316 THR K C 1
ATOM 12415 O O . THR H 2 324 ? 152.948 -29.255 44.542 1.00 79.55 316 THR K O 1
ATOM 12419 N N . LEU H 2 325 ? 152.620 -28.178 46.490 1.00 79.17 317 LEU K N 1
ATOM 12420 C CA . LEU H 2 325 ? 152.308 -29.375 47.258 1.00 78.90 317 LEU K CA 1
ATOM 12421 C C . LEU H 2 325 ? 150.799 -29.606 47.281 1.00 78.78 317 LEU K C 1
ATOM 12422 O O . LEU H 2 325 ? 150.032 -28.658 47.422 1.00 78.78 317 LEU K O 1
ATOM 12427 N N . LEU H 2 326 ? 150.372 -30.858 47.130 1.00 78.68 318 LEU K N 1
ATOM 12428 C CA . LEU H 2 326 ? 148.943 -31.186 47.151 1.00 78.57 318 LEU K CA 1
ATOM 12429 C C . LEU H 2 326 ? 148.573 -32.087 48.327 1.00 78.69 318 LEU K C 1
ATOM 12430 O O . LEU H 2 326 ? 149.152 -33.160 48.500 1.00 78.64 318 LEU K O 1
ATOM 12435 N N . CYS H 2 327 ? 147.596 -31.655 49.122 1.00 78.88 319 CYS K N 1
ATOM 12436 C CA . CYS H 2 327 ? 147.184 -32.412 50.307 1.00 79.07 319 CYS K CA 1
ATOM 12437 C C . CYS H 2 327 ? 145.671 -32.459 50.555 1.00 79.09 319 CYS K C 1
ATOM 12438 O O . CYS H 2 327 ? 144.991 -31.432 50.581 1.00 79.02 319 CYS K O 1
ATOM 12441 N N . PHE H 2 328 ? 145.168 -33.673 50.748 1.00 79.19 320 PHE K N 1
ATOM 12442 C CA . PHE H 2 328 ? 143.769 -33.909 51.057 1.00 79.27 320 PHE K CA 1
ATOM 12443 C C . PHE H 2 328 ? 143.478 -33.403 52.458 1.00 79.60 320 PHE K C 1
ATOM 12444 O O . PHE H 2 328 ? 144.098 -33.850 53.419 1.00 79.68 320 PHE K O 1
ATOM 12452 N N . ALA H 2 329 ? 142.533 -32.476 52.575 1.00 79.98 321 ALA K N 1
ATOM 12453 C CA . ALA H 2 329 ? 142.189 -31.875 53.866 1.00 80.35 321 ALA K CA 1
ATOM 12454 C C . ALA H 2 329 ? 142.154 -32.883 55.019 1.00 80.64 321 ALA K C 1
ATOM 12455 O O . ALA H 2 329 ? 142.820 -32.698 56.038 1.00 80.67 321 ALA K O 1
ATOM 12457 N N . ASP H 2 330 ? 141.375 -33.948 54.855 1.00 81.03 322 ASP K N 1
ATOM 12458 C CA . ASP H 2 330 ? 141.242 -34.966 55.893 1.00 81.43 322 ASP K CA 1
ATOM 12459 C C . ASP H 2 330 ? 142.242 -36.103 55.681 1.00 81.60 322 ASP K C 1
ATOM 12460 O O . ASP H 2 330 ? 141.876 -37.277 55.702 1.00 81.60 322 ASP K O 1
ATOM 12465 N N . LEU H 2 331 ? 143.505 -35.751 55.480 1.00 81.89 323 LEU K N 1
ATOM 12466 C CA . LEU H 2 331 ? 144.524 -36.748 55.159 1.00 82.20 323 LEU K CA 1
ATOM 12467 C C . LEU H 2 331 ? 144.757 -37.717 56.315 1.00 82.46 323 LEU K C 1
ATOM 12468 O O . LEU H 2 331 ? 145.227 -37.324 57.386 1.00 82.45 323 LEU K O 1
ATOM 12473 N N . ASP H 2 332 ? 144.440 -38.989 56.089 1.00 82.78 324 ASP K N 1
ATOM 12474 C CA . ASP H 2 332 ? 144.643 -40.020 57.100 1.00 83.12 324 ASP K CA 1
ATOM 12475 C C . ASP H 2 332 ? 146.127 -40.337 57.241 1.00 83.34 324 ASP K C 1
ATOM 12476 O O . ASP H 2 332 ? 146.591 -41.368 56.750 1.00 83.46 324 ASP K O 1
ATOM 12481 N N . MET H 2 333 ? 146.866 -39.451 57.907 1.00 83.54 325 MET K N 1
ATOM 12482 C CA . MET H 2 333 ? 148.313 -39.615 58.076 1.00 83.73 325 MET K CA 1
ATOM 12483 C C . MET H 2 333 ? 148.808 -38.932 59.340 1.00 83.73 325 MET K C 1
ATOM 12484 O O . MET H 2 333 ? 148.727 -37.710 59.466 1.00 83.69 325 MET K O 1
ATOM 12489 N N . ILE H 2 334 ? 149.328 -39.724 60.270 1.00 83.81 326 ILE K N 1
ATOM 12490 C CA . ILE H 2 334 ? 149.972 -39.174 61.455 1.00 83.90 326 ILE K CA 1
ATOM 12491 C C . ILE H 2 334 ? 151.490 -39.263 61.333 1.00 84.02 326 ILE K C 1
ATOM 12492 O O . ILE H 2 334 ? 152.025 -40.161 60.679 1.00 84.04 326 ILE K O 1
ATOM 12497 N N . ARG H 2 335 ? 152.176 -38.327 61.976 1.00 84.13 327 ARG K N 1
ATOM 12498 C CA . ARG H 2 335 ? 153.617 -38.194 61.838 1.00 84.23 327 ARG K CA 1
ATOM 12499 C C . ARG H 2 335 ? 154.326 -38.420 63.167 1.00 84.33 327 ARG K C 1
ATOM 12500 O O . ARG H 2 335 ? 154.204 -37.607 64.084 1.00 84.38 327 ARG K O 1
ATOM 12508 N N . TYR H 2 336 ? 155.068 -39.520 63.268 1.00 84.42 328 TYR K N 1
ATOM 12509 C CA . TYR H 2 336 ? 155.804 -39.835 64.491 1.00 84.49 328 TYR K CA 1
ATOM 12510 C C . TYR H 2 336 ? 157.311 -39.807 64.260 1.00 84.50 328 TYR K C 1
ATOM 12511 O O . TYR H 2 336 ? 157.807 -40.383 63.292 1.00 84.55 328 TYR K O 1
ATOM 12520 N N . ILE H 2 347 ? 161.618 -40.473 61.671 1.00 98.05 339 ILE K N 1
ATOM 12521 C CA . ILE H 2 347 ? 160.254 -40.130 61.291 1.00 98.08 339 ILE K CA 1
ATOM 12522 C C . ILE H 2 347 ? 159.595 -41.285 60.543 1.00 98.20 339 ILE K C 1
ATOM 12523 O O . ILE H 2 347 ? 159.917 -41.542 59.384 1.00 98.23 339 ILE K O 1
ATOM 12528 N N . THR H 2 348 ? 158.682 -41.986 61.209 1.00 98.32 340 THR K N 1
ATOM 12529 C CA . THR H 2 348 ? 157.905 -43.038 60.556 1.00 98.42 340 THR K CA 1
ATOM 12530 C C . THR H 2 348 ? 156.425 -42.657 60.497 1.00 98.56 340 THR K C 1
ATOM 12531 O O . THR H 2 348 ? 155.838 -42.252 61.503 1.00 98.57 340 THR K O 1
ATOM 12535 N N . TYR H 2 349 ? 155.832 -42.789 59.313 1.00 98.69 341 TYR K N 1
ATOM 12536 C CA . TYR H 2 349 ? 154.444 -42.395 59.090 1.00 98.79 341 TYR K CA 1
ATOM 12537 C C . TYR H 2 349 ? 153.493 -43.583 59.195 1.00 99.03 341 TYR K C 1
ATOM 12538 O O . TYR H 2 349 ? 153.852 -44.708 58.841 1.00 99.09 341 TYR K O 1
ATOM 12547 N N . MET H 2 350 ? 152.279 -43.325 59.675 1.00 99.25 342 MET K N 1
ATOM 12548 C CA . MET H 2 350 ? 151.255 -44.361 59.773 1.00 99.50 342 MET K CA 1
ATOM 12549 C C . MET H 2 350 ? 149.839 -43.787 59.662 1.00 99.51 342 MET K C 1
ATOM 12550 O O . MET H 2 350 ? 149.617 -42.593 59.866 1.00 99.45 342 MET K O 1
ATOM 12555 N N . THR H 2 351 ? 148.888 -44.652 59.325 1.00 99.62 343 THR K N 1
ATOM 12556 C CA . THR H 2 351 ? 147.501 -44.253 59.144 1.00 99.73 343 THR K CA 1
ATOM 12557 C C . THR H 2 351 ? 146.660 -44.781 60.294 1.00 99.88 343 THR K C 1
ATOM 12558 O O . THR H 2 351 ? 146.932 -44.486 61.456 1.00 99.91 343 THR K O 1
ATOM 12562 N N . LYS H 2 352 ? 145.635 -45.560 59.960 1.00 100.05 344 LYS K N 1
ATOM 12563 C CA . LYS H 2 352 ? 144.841 -46.262 60.964 1.00 100.22 344 LYS K CA 1
ATOM 12564 C C . LYS H 2 352 ? 145.220 -47.740 61.026 1.00 100.39 344 LYS K C 1
ATOM 12565 O O . LYS H 2 352 ? 144.367 -48.606 61.221 1.00 100.41 344 LYS K O 1
ATOM 12571 N N . GLU H 2 353 ? 146.510 -48.010 60.854 1.00 100.57 345 GLU K N 1
ATOM 12572 C CA . GLU H 2 353 ? 147.060 -49.356 60.957 1.00 100.69 345 GLU K CA 1
ATOM 12573 C C . GLU H 2 353 ? 147.854 -49.458 62.256 1.00 100.82 345 GLU K C 1
ATOM 12574 O O . GLU H 2 353 ? 148.903 -50.101 62.313 1.00 100.82 345 GLU K O 1
ATOM 12580 N N . GLN H 2 354 ? 147.329 -48.825 63.300 1.00 100.99 346 GLN K N 1
ATOM 12581 C CA . GLN H 2 354 ? 148.090 -48.558 64.515 1.00 101.19 346 GLN K CA 1
ATOM 12582 C C . GLN H 2 354 ? 147.514 -49.218 65.766 1.00 101.28 346 GLN K C 1
ATOM 12583 O O . GLN H 2 354 ? 148.181 -49.287 66.800 1.00 101.33 346 GLN K O 1
ATOM 12589 N N . GLU H 2 355 ? 146.276 -49.697 65.679 1.00 101.33 347 GLU K N 1
ATOM 12590 C CA . GLU H 2 355 ? 145.638 -50.378 66.807 1.00 101.31 347 GLU K CA 1
ATOM 12591 C C . GLU H 2 355 ? 146.058 -51.848 66.843 1.00 101.32 347 GLU K C 1
ATOM 12592 O O . GLU H 2 355 ? 145.902 -52.531 67.857 1.00 101.32 347 GLU K O 1
ATOM 12598 N N . GLU H 2 356 ? 146.597 -52.319 65.722 1.00 101.31 348 GLU K N 1
ATOM 12599 C CA . GLU H 2 356 ? 147.053 -53.697 65.579 1.00 101.24 348 GLU K CA 1
ATOM 12600 C C . GLU H 2 356 ? 148.547 -53.845 65.882 1.00 101.19 348 GLU K C 1
ATOM 12601 O O . GLU H 2 356 ? 148.937 -54.584 66.790 1.00 101.17 348 GLU K O 1
ATOM 12607 N N . LYS H 2 357 ? 149.370 -53.130 65.117 1.00 101.10 349 LYS K N 1
ATOM 12608 C CA . LYS H 2 357 ? 150.827 -53.236 65.201 1.00 100.97 349 LYS K CA 1
ATOM 12609 C C . LYS H 2 357 ? 151.397 -52.536 66.437 1.00 100.92 349 LYS K C 1
ATOM 12610 O O . LYS H 2 357 ? 150.788 -51.614 66.982 1.00 100.92 349 LYS K O 1
ATOM 12616 N N . ASP H 2 358 ? 152.565 -52.993 66.880 1.00 100.80 350 ASP K N 1
ATOM 12617 C CA . ASP H 2 358 ? 153.270 -52.365 67.990 1.00 100.66 350 ASP K CA 1
ATOM 12618 C C . ASP H 2 358 ? 154.607 -51.809 67.511 1.00 100.59 350 ASP K C 1
ATOM 12619 O O . ASP H 2 358 ? 155.526 -52.563 67.192 1.00 100.59 350 ASP K O 1
ATOM 12624 N N . SER H 2 359 ? 154.709 -50.485 67.461 1.00 100.47 351 SER K N 1
ATOM 12625 C CA . SER H 2 359 ? 155.910 -49.831 66.958 1.00 100.32 351 SER K CA 1
ATOM 12626 C C . SER H 2 359 ? 156.312 -48.648 67.835 1.00 100.28 351 SER K C 1
ATOM 12627 O O . SER H 2 359 ? 155.907 -48.554 68.994 1.00 100.20 351 SER K O 1
ATOM 12630 N N . SER H 2 377 ? 156.455 -34.182 67.885 1.00 85.83 369 SER K N 1
ATOM 12631 C CA . SER H 2 377 ? 156.689 -35.559 68.308 1.00 85.83 369 SER K CA 1
ATOM 12632 C C . SER H 2 377 ? 155.591 -36.486 67.778 1.00 85.90 369 SER K C 1
ATOM 12633 O O . SER H 2 377 ? 155.879 -37.515 67.167 1.00 85.93 369 SER K O 1
ATOM 12636 N N . SER H 2 378 ? 154.335 -36.106 68.006 1.00 85.96 370 SER K N 1
ATOM 12637 C CA . SER H 2 378 ? 153.181 -36.899 67.576 1.00 85.96 370 SER K CA 1
ATOM 12638 C C . SER H 2 378 ? 152.123 -36.011 66.925 1.00 85.94 370 SER K C 1
ATOM 12639 O O . SER H 2 378 ? 151.217 -35.523 67.600 1.00 85.99 370 SER K O 1
ATOM 12642 N N . MET H 2 379 ? 152.227 -35.809 65.616 1.00 85.89 371 MET K N 1
ATOM 12643 C CA . MET H 2 379 ? 151.355 -34.857 64.935 1.00 85.89 371 MET K CA 1
ATOM 12644 C C . MET H 2 379 ? 150.676 -35.458 63.701 1.00 85.81 371 MET K C 1
ATOM 12645 O O . MET H 2 379 ? 151.068 -36.519 63.217 1.00 85.80 371 MET K O 1
ATOM 12650 N N . LEU H 2 380 ? 149.647 -34.774 63.206 1.00 85.70 372 LEU K N 1
ATOM 12651 C CA . LEU H 2 380 ? 149.001 -35.145 61.950 1.00 85.57 372 LEU K CA 1
ATOM 12652 C C . LEU H 2 380 ? 149.823 -34.591 60.797 1.00 85.48 372 LEU K C 1
ATOM 12653 O O . LEU H 2 380 ? 150.137 -33.404 60.772 1.00 85.53 372 LEU K O 1
ATOM 12658 N N . LEU H 2 381 ? 150.182 -35.448 59.848 1.00 85.31 373 LEU K N 1
ATOM 12659 C CA . LEU H 2 381 ? 150.990 -35.002 58.724 1.00 85.13 373 LEU K CA 1
ATOM 12660 C C . LEU H 2 381 ? 150.320 -33.796 58.087 1.00 85.05 373 LEU K C 1
ATOM 12661 O O . LEU H 2 381 ? 150.983 -32.837 57.692 1.00 85.00 373 LEU K O 1
ATOM 12666 N N . SER H 2 382 ? 148.995 -33.850 58.011 1.00 84.97 374 SER K N 1
ATOM 12667 C CA . SER H 2 382 ? 148.205 -32.763 57.454 1.00 84.97 374 SER K CA 1
ATOM 12668 C C . SER H 2 382 ? 148.540 -31.434 58.123 1.00 84.97 374 SER K C 1
ATOM 12669 O O . SER H 2 382 ? 148.588 -30.389 57.472 1.00 84.92 374 SER K O 1
ATOM 12672 N N . GLU H 2 383 ? 148.783 -31.489 59.427 1.00 85.02 375 GLU K N 1
ATOM 12673 C CA . GLU H 2 383 ? 149.004 -30.294 60.234 1.00 85.04 375 GLU K CA 1
ATOM 12674 C C . GLU H 2 383 ? 150.455 -29.819 60.203 1.00 84.97 375 GLU K C 1
ATOM 12675 O O . GLU H 2 383 ? 150.726 -28.618 60.194 1.00 84.89 375 GLU K O 1
ATOM 12681 N N . TRP H 2 384 ? 151.382 -30.769 60.193 1.00 84.97 376 TRP K N 1
ATOM 12682 C CA . TRP H 2 384 ? 152.804 -30.453 60.181 1.00 84.97 376 TRP K CA 1
ATOM 12683 C C . TRP H 2 384 ? 153.184 -29.698 58.912 1.00 85.05 376 TRP K C 1
ATOM 12684 O O . TRP H 2 384 ? 154.028 -28.799 58.937 1.00 85.03 376 TRP K O 1
ATOM 12695 N N . LEU H 2 385 ? 152.572 -30.080 57.798 1.00 85.16 377 LEU K N 1
ATOM 12696 C CA . LEU H 2 385 ? 152.867 -29.444 56.522 1.00 85.29 377 LEU K CA 1
ATOM 12697 C C . LEU H 2 385 ? 152.443 -27.982 56.542 1.00 85.39 377 LEU K C 1
ATOM 12698 O O . LEU H 2 385 ? 153.150 -27.111 56.038 1.00 85.34 377 LEU K O 1
ATOM 12703 N N . ALA H 2 386 ? 151.281 -27.715 57.128 1.00 85.57 378 ALA K N 1
ATOM 12704 C CA . ALA H 2 386 ? 150.786 -26.348 57.230 1.00 85.78 378 ALA K CA 1
ATOM 12705 C C . ALA H 2 386 ? 151.720 -25.486 58.080 1.00 85.92 378 ALA K C 1
ATOM 12706 O O . ALA H 2 386 ? 151.781 -24.266 57.914 1.00 85.93 378 ALA K O 1
ATOM 12708 N N . GLU H 2 387 ? 152.456 -26.135 58.979 1.00 86.09 379 GLU K N 1
ATOM 12709 C CA . GLU H 2 387 ? 153.314 -25.443 59.938 1.00 86.26 379 GLU K CA 1
ATOM 12710 C C . GLU H 2 387 ? 154.793 -25.450 59.558 1.00 86.20 379 GLU K C 1
ATOM 12711 O O . GLU H 2 387 ? 155.621 -24.865 60.261 1.00 86.18 379 GLU K O 1
ATOM 12717 N N . HIS H 2 388 ? 155.123 -26.110 58.452 1.00 86.15 380 HIS K N 1
ATOM 12718 C CA . HIS H 2 388 ? 156.515 -26.246 58.034 1.00 86.11 380 HIS K CA 1
ATOM 12719 C C . HIS H 2 388 ? 156.702 -26.109 56.524 1.00 86.01 380 HIS K C 1
ATOM 12720 O O . HIS H 2 388 ? 157.831 -26.071 56.031 1.00 85.99 380 HIS K O 1
ATOM 12727 N N . TYR H 2 389 ? 155.597 -26.029 55.791 1.00 85.90 381 TYR K N 1
ATOM 12728 C CA . TYR H 2 389 ? 155.665 -26.028 54.333 1.00 85.74 381 TYR K CA 1
ATOM 12729 C C . TYR H 2 389 ? 156.482 -24.864 53.779 1.00 85.61 381 TYR K C 1
ATOM 12730 O O . TYR H 2 389 ? 157.236 -25.026 52.816 1.00 85.61 381 TYR K O 1
ATOM 12739 N N . LYS H 2 390 ? 156.330 -23.691 54.386 1.00 85.39 382 LYS K N 1
ATOM 12740 C CA . LYS H 2 390 ? 157.044 -22.503 53.927 1.00 85.14 382 LYS K CA 1
ATOM 12741 C C . LYS H 2 390 ? 158.549 -22.754 53.822 1.00 84.89 382 LYS K C 1
ATOM 12742 O O . LYS H 2 390 ? 159.194 -22.316 52.869 1.00 84.83 382 LYS K O 1
ATOM 12748 N N . ASP H 2 391 ? 159.094 -23.475 54.796 1.00 84.61 383 ASP K N 1
ATOM 12749 C CA . ASP H 2 391 ? 160.537 -23.675 54.903 1.00 84.33 383 ASP K CA 1
ATOM 12750 C C . ASP H 2 391 ? 161.086 -24.709 53.921 1.00 84.11 383 ASP K C 1
ATOM 12751 O O . ASP H 2 391 ? 162.056 -25.402 54.232 1.00 84.12 383 ASP K O 1
ATOM 12756 N N . TYR H 2 392 ? 160.484 -24.808 52.739 1.00 83.78 384 TYR K N 1
ATOM 12757 C CA . TYR H 2 392 ? 160.915 -25.807 51.761 1.00 83.45 384 TYR K CA 1
ATOM 12758 C C . TYR H 2 392 ? 160.722 -25.373 50.304 1.00 83.28 384 TYR K C 1
ATOM 12759 O O . TYR H 2 392 ? 161.002 -26.142 49.379 1.00 83.25 384 TYR K O 1
ATOM 12768 N N . GLY H 2 393 ? 160.241 -24.151 50.097 1.00 83.02 385 GLY K N 1
ATOM 12769 C CA . GLY H 2 393 ? 159.955 -23.669 48.746 1.00 82.72 385 GLY K CA 1
ATOM 12770 C C . GLY H 2 393 ? 158.464 -23.566 48.466 1.00 82.47 385 GLY K C 1
ATOM 12771 O O . GLY H 2 393 ? 157.959 -22.488 48.152 1.00 82.53 385 GLY K O 1
ATOM 12772 N N . ALA H 2 394 ? 157.762 -24.693 48.566 1.00 82.10 386 ALA K N 1
ATOM 12773 C CA . ALA H 2 394 ? 156.303 -24.706 48.490 1.00 81.71 386 ALA K CA 1
ATOM 12774 C C . ALA H 2 394 ? 155.764 -23.664 49.471 1.00 81.46 386 ALA K C 1
ATOM 12775 O O . ALA H 2 394 ? 156.437 -23.357 50.458 1.00 81.50 386 ALA K O 1
ATOM 12777 N N . ASN H 2 395 ? 154.568 -23.117 49.234 1.00 81.06 387 ASN K N 1
ATOM 12778 C CA . ASN H 2 395 ? 153.673 -23.478 48.126 1.00 80.57 387 ASN K CA 1
ATOM 12779 C C . ASN H 2 395 ? 152.810 -24.700 48.413 1.00 80.20 387 ASN K C 1
ATOM 12780 O O . ASN H 2 395 ? 153.005 -25.765 47.832 1.00 80.15 387 ASN K O 1
ATOM 12785 N N . LEU H 2 396 ? 151.854 -24.524 49.322 1.00 79.74 388 LEU K N 1
ATOM 12786 C CA . LEU H 2 396 ? 150.957 -25.597 49.734 1.00 79.28 388 LEU K CA 1
ATOM 12787 C C . LEU H 2 396 ? 149.517 -25.288 49.337 1.00 78.99 388 LEU K C 1
ATOM 12788 O O . LEU H 2 396 ? 149.126 -24.127 49.226 1.00 78.90 388 LEU K O 1
ATOM 12793 N N . GLU H 2 397 ? 148.737 -26.342 49.128 1.00 78.65 389 GLU K N 1
ATOM 12794 C CA . GLU H 2 397 ? 147.347 -26.218 48.712 1.00 78.35 389 GLU K CA 1
ATOM 12795 C C . GLU H 2 397 ? 146.554 -27.415 49.203 1.00 77.94 389 GLU K C 1
ATOM 12796 O O . GLU H 2 397 ? 146.852 -28.549 48.841 1.00 77.94 389 GLU K O 1
ATOM 12802 N N . PHE H 2 398 ? 145.544 -27.169 50.026 1.00 77.43 390 PHE K N 1
ATOM 12803 C CA . PHE H 2 398 ? 144.715 -28.257 50.510 1.00 76.92 390 PHE K CA 1
ATOM 12804 C C . PHE H 2 398 ? 143.578 -28.503 49.540 1.00 76.61 390 PHE K C 1
ATOM 12805 O O . PHE H 2 398 ? 143.047 -27.566 48.945 1.00 76.57 390 PHE K O 1
ATOM 12813 N N . VAL H 2 399 ? 143.215 -29.769 49.374 1.00 76.21 391 VAL K N 1
ATOM 12814 C CA . VAL H 2 399 ? 142.152 -30.137 48.451 1.00 75.81 391 VAL K CA 1
ATOM 12815 C C . VAL H 2 399 ? 141.207 -31.151 49.068 1.00 75.55 391 VAL K C 1
ATOM 12816 O O . VAL H 2 399 ? 141.626 -32.041 49.810 1.00 75.49 391 VAL K O 1
ATOM 12820 N N . SER H 2 400 ? 139.926 -31.001 48.752 1.00 75.25 392 SER K N 1
ATOM 12821 C CA . SER H 2 400 ? 138.899 -31.914 49.221 1.00 75.00 392 SER K CA 1
ATOM 12822 C C . SER H 2 400 ? 138.563 -32.905 48.123 1.00 74.72 392 SER K C 1
ATOM 12823 O O . SER H 2 400 ? 138.914 -32.699 46.964 1.00 74.76 392 SER K O 1
ATOM 12826 N N . ASP H 2 401 ? 137.880 -33.982 48.483 1.00 74.38 393 ASP K N 1
ATOM 12827 C CA . ASP H 2 401 ? 137.447 -34.944 47.486 1.00 74.11 393 ASP K CA 1
ATOM 12828 C C . ASP H 2 401 ? 135.975 -34.739 47.124 1.00 73.84 393 ASP K C 1
ATOM 12829 O O . ASP H 2 401 ? 135.232 -35.702 46.947 1.00 73.79 393 ASP K O 1
ATOM 12834 N N . ARG H 2 402 ? 135.561 -33.477 47.022 1.00 73.52 394 ARG K N 1
ATOM 12835 C CA . ARG H 2 402 ? 134.246 -33.144 46.488 1.00 73.25 394 ARG K CA 1
ATOM 12836 C C . ARG H 2 402 ? 134.301 -33.198 44.969 1.00 72.91 394 ARG K C 1
ATOM 12837 O O . ARG H 2 402 ? 133.444 -33.799 44.324 1.00 72.93 394 ARG K O 1
ATOM 12845 N N . SER H 2 403 ? 135.324 -32.561 44.408 1.00 72.50 395 SER K N 1
ATOM 12846 C CA . SER H 2 403 ? 135.531 -32.521 42.964 1.00 71.98 395 SER K CA 1
ATOM 12847 C C . SER H 2 403 ? 135.921 -33.890 42.439 1.00 71.62 395 SER K C 1
ATOM 12848 O O . SER H 2 403 ? 136.421 -34.730 43.186 1.00 71.65 395 SER K O 1
ATOM 12851 N N . GLN H 2 404 ? 135.698 -34.116 41.151 1.00 71.07 396 GLN K N 1
ATOM 12852 C CA . GLN H 2 404 ? 136.058 -35.392 40.563 1.00 70.54 396 GLN K CA 1
ATOM 12853 C C . GLN H 2 404 ? 137.569 -35.569 40.588 1.00 70.19 396 GLN K C 1
ATOM 12854 O O . GLN H 2 404 ? 138.068 -36.648 40.902 1.00 70.22 396 GLN K O 1
ATOM 12860 N N . GLU H 2 405 ? 138.294 -34.504 40.260 1.00 69.71 397 GLU K N 1
ATOM 12861 C CA . GLU H 2 405 ? 139.748 -34.519 40.347 1.00 69.26 397 GLU K CA 1
ATOM 12862 C C . GLU H 2 405 ? 140.172 -34.940 41.741 1.00 68.92 397 GLU K C 1
ATOM 12863 O O . GLU H 2 405 ? 140.984 -35.843 41.904 1.00 68.87 397 GLU K O 1
ATOM 12869 N N . GLY H 2 406 ? 139.607 -34.283 42.747 1.00 68.60 398 GLY K N 1
ATOM 12870 C CA . GLY H 2 406 ? 139.904 -34.609 44.133 1.00 68.15 398 GLY K CA 1
ATOM 12871 C C . GLY H 2 406 ? 139.807 -36.102 44.359 1.00 67.90 398 GLY K C 1
ATOM 12872 O O . GLY H 2 406 ? 140.775 -36.747 44.765 1.00 67.98 398 GLY K O 1
ATOM 12873 N N . MET H 2 407 ? 138.636 -36.658 44.074 1.00 67.57 399 MET K N 1
ATOM 12874 C CA . MET H 2 407 ? 138.403 -38.074 44.294 1.00 67.31 399 MET K CA 1
ATOM 12875 C C . MET H 2 407 ? 139.524 -38.915 43.714 1.00 67.00 399 MET K C 1
ATOM 12876 O O . MET H 2 407 ? 139.976 -39.868 44.348 1.00 66.94 399 MET K O 1
ATOM 12881 N N . GLN H 2 408 ? 139.963 -38.573 42.504 1.00 66.70 400 GLN K N 1
ATOM 12882 C CA . GLN H 2 408 ? 141.066 -39.293 41.872 1.00 66.41 400 GLN K CA 1
ATOM 12883 C C . GLN H 2 408 ? 142.333 -39.083 42.694 1.00 66.40 400 GLN K C 1
ATOM 12884 O O . GLN H 2 408 ? 143.007 -40.042 43.088 1.00 66.49 400 GLN K O 1
ATOM 12890 N N . PHE H 2 409 ? 142.647 -37.820 42.963 1.00 66.17 401 PHE K N 1
ATOM 12891 C CA . PHE H 2 409 ? 143.863 -37.487 43.679 1.00 65.96 401 PHE K CA 1
ATOM 12892 C C . PHE H 2 409 ? 143.943 -38.260 44.984 1.00 65.92 401 PHE K C 1
ATOM 12893 O O . PHE H 2 409 ? 145.029 -38.614 45.437 1.00 65.98 401 PHE K O 1
ATOM 12901 N N . VAL H 2 410 ? 142.785 -38.526 45.575 1.00 65.87 402 VAL K N 1
ATOM 12902 C CA . VAL H 2 410 ? 142.712 -39.237 46.843 1.00 65.92 402 VAL K CA 1
ATOM 12903 C C . VAL H 2 410 ? 142.744 -40.750 46.661 1.00 66.04 402 VAL K C 1
ATOM 12904 O O . VAL H 2 410 ? 143.648 -41.424 47.142 1.00 66.15 402 VAL K O 1
ATOM 12908 N N . LYS H 2 411 ? 141.747 -41.279 45.965 1.00 66.19 403 LYS K N 1
ATOM 12909 C CA . LYS H 2 411 ? 141.586 -42.720 45.826 1.00 66.35 403 LYS K CA 1
ATOM 12910 C C . LYS H 2 411 ? 142.626 -43.310 44.876 1.00 66.44 403 LYS K C 1
ATOM 12911 O O . LYS H 2 411 ? 142.761 -44.528 44.768 1.00 66.42 403 LYS K O 1
ATOM 12917 N N . GLY H 2 412 ? 143.365 -42.439 44.196 1.00 66.57 404 GLY K N 1
ATOM 12918 C CA . GLY H 2 412 ? 144.286 -42.874 43.152 1.00 66.82 404 GLY K CA 1
ATOM 12919 C C . GLY H 2 412 ? 145.759 -42.680 43.464 1.00 67.04 404 GLY K C 1
ATOM 12920 O O . GLY H 2 412 ? 146.614 -43.396 42.937 1.00 67.09 404 GLY K O 1
ATOM 12921 N N . PHE H 2 413 ? 146.065 -41.707 44.316 1.00 67.21 405 PHE K N 1
ATOM 12922 C CA . PHE H 2 413 ? 147.452 -41.440 44.686 1.00 67.35 405 PHE K CA 1
ATOM 12923 C C . PHE H 2 413 ? 147.617 -41.238 46.195 1.00 67.50 405 PHE K C 1
ATOM 12924 O O . PHE H 2 413 ? 148.426 -40.425 46.637 1.00 67.73 405 PHE K O 1
ATOM 12932 N N . GLY H 2 414 ? 146.854 -41.986 46.983 1.00 67.50 406 GLY K N 1
ATOM 12933 C CA . GLY H 2 414 ? 146.945 -41.889 48.435 1.00 67.54 406 GLY K CA 1
ATOM 12934 C C . GLY H 2 414 ? 146.628 -40.509 48.987 1.00 67.61 406 GLY K C 1
ATOM 12935 O O . GLY H 2 414 ? 146.674 -40.295 50.196 1.00 67.60 406 GLY K O 1
ATOM 12936 N N . GLY H 2 415 ? 146.313 -39.563 48.109 1.00 67.68 407 GLY K N 1
ATOM 12937 C CA . GLY H 2 415 ? 145.880 -38.239 48.549 1.00 67.87 407 GLY K CA 1
ATOM 12938 C C . GLY H 2 415 ? 146.991 -37.309 48.998 1.00 68.03 407 GLY K C 1
ATOM 12939 O O . GLY H 2 415 ? 146.769 -36.400 49.797 1.00 67.98 407 GLY K O 1
ATOM 12940 N N . ILE H 2 416 ? 148.195 -37.524 48.485 1.00 68.27 408 ILE K N 1
ATOM 12941 C CA . ILE H 2 416 ? 149.300 -36.622 48.784 1.00 68.45 408 ILE K CA 1
ATOM 12942 C C . ILE H 2 416 ? 150.417 -36.670 47.735 1.00 68.63 408 ILE K C 1
ATOM 12943 O O . ILE H 2 416 ? 151.007 -37.722 47.473 1.00 68.52 408 ILE K O 1
ATOM 12948 N N . GLY H 2 417 ? 150.695 -35.518 47.135 1.00 68.85 409 GLY K N 1
ATOM 12949 C CA . GLY H 2 417 ? 151.732 -35.407 46.116 1.00 69.21 409 GLY K CA 1
ATOM 12950 C C . GLY H 2 417 ? 152.106 -33.966 45.841 1.00 69.52 409 GLY K C 1
ATOM 12951 O O . GLY H 2 417 ? 151.653 -33.050 46.527 1.00 69.49 409 GLY K O 1
ATOM 12952 N N . ALA H 2 418 ? 152.918 -33.766 44.814 1.00 69.94 410 ALA K N 1
ATOM 12953 C CA . ALA H 2 418 ? 153.426 -32.453 44.485 1.00 70.42 410 ALA K CA 1
ATOM 12954 C C . ALA H 2 418 ? 153.918 -32.423 43.046 1.00 70.80 410 ALA K C 1
ATOM 12955 O O . ALA H 2 418 ? 154.335 -33.445 42.497 1.00 70.92 410 ALA K O 1
ATOM 12957 N N . VAL H 2 419 ? 153.851 -31.249 42.432 1.00 71.26 411 VAL K N 1
ATOM 12958 C CA . VAL H 2 419 ? 154.447 -31.051 41.124 1.00 71.68 411 VAL K CA 1
ATOM 12959 C C . VAL H 2 419 ? 155.811 -30.426 41.340 1.00 72.08 411 VAL K C 1
ATOM 12960 O O . VAL H 2 419 ? 155.910 -29.245 41.674 1.00 72.18 411 VAL K O 1
ATOM 12964 N N . MET H 2 420 ? 156.863 -31.226 41.160 1.00 72.59 412 MET K N 1
ATOM 12965 C CA . MET H 2 420 ? 158.240 -30.767 41.352 1.00 73.10 412 MET K CA 1
ATOM 12966 C C . MET H 2 420 ? 158.628 -29.770 40.267 1.00 73.48 412 MET K C 1
ATOM 12967 O O . MET H 2 420 ? 157.974 -29.681 39.229 1.00 73.54 412 MET K O 1
ATOM 12972 N N . ARG H 2 421 ? 159.673 -28.999 40.512 1.00 73.94 413 ARG K N 1
ATOM 12973 C CA . ARG H 2 421 ? 160.148 -28.104 39.469 1.00 74.42 413 ARG K CA 1
ATOM 12974 C C . ARG H 2 421 ? 161.427 -28.647 38.829 1.00 74.59 413 ARG K C 1
ATOM 12975 O O . ARG H 2 421 ? 162.199 -27.904 38.243 1.00 74.62 413 ARG K O 1
ATOM 12983 N N . TYR H 2 422 ? 161.614 -29.965 38.943 1.00 74.88 414 TYR K N 1
ATOM 12984 C CA . TYR H 2 422 ? 162.598 -30.727 38.163 1.00 75.15 414 TYR K CA 1
ATOM 12985 C C . TYR H 2 422 ? 162.586 -32.204 38.571 1.00 75.37 414 TYR K C 1
ATOM 12986 O O . TYR H 2 422 ? 162.153 -32.537 39.671 1.00 75.30 414 TYR K O 1
ATOM 12995 N N . GLN H 2 423 ? 163.076 -33.074 37.688 1.00 75.73 415 GLN K N 1
ATOM 12996 C CA . GLN H 2 423 ? 163.145 -34.527 37.941 1.00 76.11 415 GLN K CA 1
ATOM 12997 C C . GLN H 2 423 ? 164.148 -34.912 39.018 1.00 76.44 415 GLN K C 1
ATOM 12998 O O . GLN H 2 423 ? 165.202 -34.303 39.104 1.00 76.50 415 GLN K O 1
ATOM 13004 N N . LEU H 2 424 ? 163.798 -35.887 39.860 1.00 76.85 416 LEU K N 1
ATOM 13005 C CA . LEU H 2 424 ? 164.719 -36.458 40.853 1.00 77.28 416 LEU K CA 1
ATOM 13006 C C . LEU H 2 424 ? 164.409 -37.932 41.114 1.00 77.56 416 LEU K C 1
ATOM 13007 O O . LEU H 2 424 ? 163.333 -38.279 41.604 1.00 77.66 416 LEU K O 1
ATOM 13012 N N . ASP H 2 425 ? 165.358 -38.804 40.799 1.00 77.94 417 ASP K N 1
ATOM 13013 C CA . ASP H 2 425 ? 165.221 -40.231 41.084 1.00 78.31 417 ASP K CA 1
ATOM 13014 C C . ASP H 2 425 ? 164.847 -40.502 42.538 1.00 78.46 417 ASP K C 1
ATOM 13015 O O . ASP H 2 425 ? 165.645 -40.318 43.414 1.00 78.56 417 ASP K O 1
ATOM 13020 N N . LEU H 2 426 ? 163.661 -40.989 42.821 1.00 78.58 418 LEU K N 1
ATOM 13021 C CA . LEU H 2 426 ? 163.385 -41.219 44.217 1.00 78.74 418 LEU K CA 1
ATOM 13022 C C . LEU H 2 426 ? 164.255 -42.290 44.860 1.00 78.93 418 LEU K C 1
ATOM 13023 O O . LEU H 2 426 ? 164.207 -43.460 44.468 1.00 78.80 418 LEU K O 1
ATOM 13028 N N . SER H 2 427 ? 164.985 -41.903 45.907 1.00 79.28 419 SER K N 1
ATOM 13029 C CA . SER H 2 427 ? 165.828 -42.819 46.678 1.00 79.40 419 SER K CA 1
ATOM 13030 C C . SER H 2 427 ? 165.502 -42.769 48.172 1.00 79.82 419 SER K C 1
ATOM 13031 O O . SER H 2 427 ? 164.773 -41.891 48.632 1.00 79.74 419 SER K O 1
ATOM 13034 N N . MET H 2 428 ? 166.078 -43.699 48.927 1.00 80.37 420 MET K N 1
ATOM 13035 C CA . MET H 2 428 ? 165.614 -44.012 50.285 1.00 80.92 420 MET K CA 1
ATOM 13036 C C . MET H 2 428 ? 164.104 -44.203 50.331 1.00 81.03 420 MET K C 1
ATOM 13037 O O . MET H 2 428 ? 163.340 -43.242 50.444 1.00 80.98 420 MET K O 1
ATOM 13042 N N . LEU H 2 429 ? 163.681 -45.454 50.205 1.00 81.32 421 LEU K N 1
ATOM 13043 C CA . LEU H 2 429 ? 164.589 -46.537 49.839 1.00 81.62 421 LEU K CA 1
ATOM 13044 C C . LEU H 2 429 ? 163.843 -47.865 49.845 1.00 82.04 421 LEU K C 1
ATOM 13045 O O . LEU H 2 429 ? 163.284 -48.272 50.864 1.00 82.17 421 LEU K O 1
ATOM 13050 N N . ASP H 2 430 ? 163.797 -48.514 48.686 1.00 82.41 422 ASP K N 1
ATOM 13051 C CA . ASP H 2 430 ? 163.199 -49.840 48.576 1.00 82.74 422 ASP K CA 1
ATOM 13052 C C . ASP H 2 430 ? 163.009 -50.306 47.144 1.00 82.85 422 ASP K C 1
ATOM 13053 O O . ASP H 2 430 ? 162.713 -49.507 46.251 1.00 82.74 422 ASP K O 1
ATOM 13058 N N . PRO H 2 431 ? 163.132 -51.625 46.946 1.00 83.07 423 PRO K N 1
ATOM 13059 C CA . PRO H 2 431 ? 163.210 -52.285 45.656 1.00 83.16 423 PRO K CA 1
ATOM 13060 C C . PRO H 2 431 ? 162.889 -51.323 44.523 1.00 83.14 423 PRO K C 1
ATOM 13061 O O . PRO H 2 431 ? 161.821 -50.711 44.520 1.00 83.14 423 PRO K O 1
ATOM 13065 N N . GLU H 2 432 ? 163.813 -51.173 43.579 1.00 83.11 424 GLU K N 1
ATOM 13066 C CA . GLU H 2 432 ? 165.119 -51.847 43.596 1.00 83.18 424 GLU K CA 1
ATOM 13067 C C . GLU H 2 432 ? 165.689 -52.101 44.993 1.00 83.09 424 GLU K C 1
ATOM 13068 O O . GLU H 2 432 ? 165.546 -51.272 45.889 1.00 83.12 424 GLU K O 1
ATOM 13074 N N . SER H 2 433 ? 166.343 -53.247 45.170 1.00 83.02 425 SER K N 1
ATOM 13075 C CA . SER H 2 433 ? 166.955 -53.577 46.457 1.00 83.06 425 SER K CA 1
ATOM 13076 C C . SER H 2 433 ? 168.470 -53.474 46.379 1.00 83.06 425 SER K C 1
ATOM 13077 O O . SER H 2 433 ? 169.010 -52.377 46.413 1.00 83.24 425 SER K O 1
ATOM 13080 N N . ASP H 2 434 ? 169.157 -54.608 46.264 1.00 82.98 426 ASP K N 1
ATOM 13081 C CA . ASP H 2 434 ? 168.518 -55.915 46.224 1.00 82.81 426 ASP K CA 1
ATOM 13082 C C . ASP H 2 434 ? 168.879 -56.705 47.478 1.00 82.87 426 ASP K C 1
ATOM 13083 O O . ASP H 2 434 ? 168.094 -57.521 47.959 1.00 82.92 426 ASP K O 1
ATOM 13088 N N . GLU H 2 435 ? 170.075 -56.451 48.005 1.00 82.88 427 GLU K N 1
ATOM 13089 C CA . GLU H 2 435 ? 170.565 -57.139 49.197 1.00 82.91 427 GLU K CA 1
ATOM 13090 C C . GLU H 2 435 ? 170.566 -58.650 49.005 1.00 82.88 427 GLU K C 1
ATOM 13091 O O . GLU H 2 435 ? 171.145 -59.383 49.806 1.00 82.88 427 GLU K O 1
#

Nearest PDB structures (foldseek):
  3e20-assembly4_J  TM=1.003E+00  e=3.186E-35  Schizosaccharomyces pombe
  1r5n-assembly1_A  TM=9.805E-01  e=1.476E-30  Schizosaccharomyces pombe
  1r5o-assembly1_A  TM=9.765E-01  e=9.945E-30  Schizosaccharomyces pombe
  5lzx-assembly1_jj  TM=9.422E-01  e=3.952E-18  Homo sapiens
  4aca-assembly2_B  TM=7.987E-01  e=8.312E-12  Methanococcus maripaludis

Radius of gyration: 53.27 Å; Cα contacts (8 Å, |Δi|>4): 3763; chains: 8; bounding box: 152×152×139 Å

Sequence (1656 aa):
APFIMPIASKYKDLGTILEGKIEAGSIKKNSNVLVMPINQTLEVTAIYDEADEEISSSICGDQVRLRVRGDDSDVQTGYVLTSTKNPVHATTRFIAQIAILELPSILTTGYSCVMHIHTAVEEVSFAKLLHKLDKTNRKSKKPPMFATKGMKIIAELETQTPVCMERFEDYQYMGRFTLRDQGTTVAVGKVVKILDTAEKAIEIWKIRRLVKQLINCHGNGTSMITLIIPPGEQISRYSNMLAEEYGTASNIKSRVNRLSVLSAITSTRERLKLYNKVPDNGLVIYCGEVIMEGNKTRKLNIDFEPFKPINTSQYLCDNKFHTEALAELLNVKYVQEKKLIQRFFDEISLDSGKYCFGVVDTMNALQEGAVETLLCFADLDMIRYITYMTKEQEEKDSSSMLLSEWLAEHYKDYGANLEFVSDRSQEGMQFVKGFGGIGAVMRYQLDLSMLDPESDEAPFIMPIASKYKDLGTILEGKIEAGSIKKNSNVLVMPINQTLEVTAIYDEADEEISSSICGDQVRLRVRGDDSDVQTGYVLTSTKNPVHATTRFIAQIAILELPSILTTGYSCVMHIHTAVEEVSFAKLLHKLDKTNRKSKKPPMFATKGMKIIAELETQTPVCMERFEDYQYMGRFTLRDQGTTVAVGKVVKILDTAEKAIEIWKIRRLVKQLINCHGNGTSMITLIIPPGEQISRYSNMLAEEYGTASNIKSRVNRLSVLSAITSTRERLKLYNKVPDNGLVIYCGEVIMEGNKTRKLNIDFEPFKPINTSQYLCDNKFHTEALAELLNVKYVQEKKLIQRFFDEISLDSGKYCFGVVDTMNALQEGAVETLLCFADLDMIRYITYMTKEQEEKDSSSMLLSEWLAEHYKDYGANLEFVSDRSQEGMQFVKGFGGIGAVMRYQLDLSMLDPESDEAPFIMPIASKYKDLGTILEGKIEAGSIKKNSNVLVMPINQTLEVTAIYDEADEEISSSICGDQVRLRVRGDDSDVQTGYVLTSTKNPVHATTRFIAQIAILELPSILTTGYSCVMHIHTAVEEVSFAKLLHKLDKTNRKSKKPPMFATKGMKIIAELETQTPVCMERFEDYQYMGRFTLRDQGTTVAVGKVVKILDAEKAIEIWKIRRLVKTLIIPYSNMLAEESTRERLGLVIDFTEALAELLNVKYVQEKKLIQRFFDEISLDSGKYCFGVVDTMNALQEGAVETLLCFADLDMIRYITYMTKEQEEKDSSSMLLSEWLAEHYKDYGANLEFVSDRSQEGMQFVKGFGGIGAVMRYQLDLSMLDPESDEAPFIMPIASKYKDLGTILEGKIEAGSIKKNSNVLVMPINQTLEVTAIYDEADEEISSSICGDQVRLRVRGDDSDVQTGYVLTSTKNPVHATTRFIAQIAILELPSILTTGYSCVMHIHTAVEEVSFAKLLHKLDKTNRKSKKPPMFATKGMKIIAELETQTPVCMERFEDYQYMGRFTLRDQGTTVAVGKVVKILDAEKAIEIWKIRRLVKTLIIPYSNMLAEESTRERLGLVIDFTEALAELLNVKYVQEKKLIQRFFDEISLDSGKYCFGVVDTMNALQEGAVETLLCFADLDMIRYITYMTKEQEEKDSSSMLLSEWLAEHYKDYGANLEFVSDRSQEGMQFVKGFGGIGAVMRYQLDLSMLDPESDE

B-factor: mean 75.54, std 12.64, range [47.3, 137.65]

Secondary structure (DSSP, 8-state):
---EEEEEEEE-SSSEEEEEE--BS-EESSEEEEEETTTEEEEEEEEE-TTS-EESEE-TT-EEEEEEES--TT--BTBEEEESSSPPPEEEEEEEEEEE-S-SS-B-TT-EEEEE-SS-EEEEEEEEEEEEE-TT----SS--S-B-TT-EEEEEEEEEEEEE---TTT-HHHHEEEEEETTEEEEEEEEEEE--/-HHHHHHHHHHHHHHHHHTT---SSS-EEEEE--TT--HHHHHHHHHHHHHHTT----HHHHHHHHHHHHHHHHHHTT-SS-TTS--EEEEEEE--GGG--EEEEEEE--S--TT--EEEEESS---TTGGGG--HHHHHHHHHHHHHHHHHHS--S----SHHHHHHHHHSS--SEEEEETT---EE---EE-S-TTT-----EEHHHHHHHHGGGBSB-EEEE-TTSHHHHHHHHTSTTEEEE-SS-----SS-SS---/-HHHHHHHHHHHHHHHHHTT---SSS-EEEEE--TT--HHHHHHHHHHHHHHTT----HHHHHHHHHHHHHHHHHHTT-SS-TTS--EEEEEEE--GGG--EEEEEEE--S--TT--EEEEESS---TTGGGG--HHHHHHHHHHHHHHHHHHTT-S----SHHHHHHHHHSS--SEEEEETT---EE---EE-S-TTT-----EEHHHHHHHHGGGBSB-EEEE-TTSHHHHHHHHTSTTEEEE-SS-----SS-SS---/---EEEEEEEE-SSSEEEEEE--BS-EESSEEEEEETTTEEEEEEEEE-TTS-EESEE-TT-EEEEEEES--TT--BTBEEEESSSPPPEEEEEEEEEEE-S-SS-B-TT-EEEEE-SS-EEEEEEEEEEEEE-TT----SS--S-B-TT-EEEEEEEEEEEEE---TTT-HHHHEEEEEETTEEEEEEEEEEE--/---EEEEEEEEESSSEEEEEE--BS-EETT-EEEEETTTEEEEEEEEE-TTS-EESEE-TT-EEEEEEES--TT--BTBEEE-SSSPPPEEEEEEEEEEE---SS-B-TT-EEEEE-SS-EEEEEEEEEEEE--TT---BSS--S-B-TT-EEEEEEEEEEEEE---TTT-HHHHEEEEE-SSSEEEEEEEEEE--/-TTHHHHHHHHHHH---EE---TT-S----TTT--EE----HHHHTT--HHHHHHHHHHHHHHHHHHS--S---B-HHHHHHHHHSS-EEEEEEETT---EE---EESS-TTT-----EEHHHHHHHHGGGGS--EEEE-SSSHHHHHHHHTTTTEEEEESS-----SS-SS---/---EEEEEEEEESSSEEEEEE--BS-EETT-EEEEETTTEEEEEEEEE-TTS-EESEE-TT-EEEEEEES--TT--BTBEEE-SSSPPPEEEEEEEEEEE-S-SS-B-TT-EEEEE-SS-EEEEEEEEEEEE--TT---BSSPPS-B-TT-EEEEEEEEEEEEE---TTT-HHHHEEEEE-SSSEEEEEEEEEE--/-TTHHHHHHHHTTT---EE---S-------TTT--EE----GGGTTT--HHHHHHHHHHHHHHHHHHS--S---BSHHHHHHHHHSS-EEEEEEETT---EE---EESS-TTT-----EEHHHHHHHHGGGGS--EEEE-SSSHHHHHHHHHHTTEEEEESS-----SS-SS---

Organism: Schizosaccharomyces pombe (strain 972 / ATCC 24843) (NCBI:txid284812)

Foldseek 3Di:
DKWKWQFLDWDDDPFIKTWTFTQAAKDFAFDWWAWPPVRDIKTWHWKAFPVRDTDGMDGGRTGIITGIDDDCVPPDRQIMIIHPVDGFDKAFKFKKKKFFAPDPDKAAQQDWFWKDQASHIFIKTFHAWQAWADDVGDGHRDGDRIDDHRTITMTMMGGPDMHGADFCVVRVSRFKMFTPNVVDTGIIIGTHGHPD/DFLLVLQLLVLVVVVVVQQVFWAPAQQKKKWKDWAPDFLVVVLCVLVVVLVVLCPDPPVVRSVQNNVFSVVQNVVSVVDGHQPPTIKIWIWGWTADPPRDIDTDIDMDGADHLDPDGDIGRGRGYDCVSVCVSHVVVVVVLVVVLVVQVVCVVVVQQFKDFDDLQQVVCQVPQAFAEKEAESPQQWWVVVPIDGVPPVPDPDCTGGPSVVCSPCVVVRNDDYDYHYCPDPSQVCCCVVRVRIMTGGPHHDDRPDHDPVPPD/DKWKWQFLDWDDDPFIKTWTFTQAAKDFAFDWWAWPPVRDIKTWHWKAFPVRDTDGMDGGRTGIITGIDDDCVPPDGQIMIIHPVDGFDKAFKFKKKKFFAPDPDKAAQQDWFWKDQASHIFIKGFHAWQAWADDVGDGHRDGDRIDDHRTITMTMMGGPDMGGADFCVVRVSRFKMFTPNPVGTGIIIGTHGHPD/DFLLVLQLLVLVVVVVVQQVFWAPAQAKKKWKDWAPDFLVVVLCVLVVVLVVLCPDPPVVRSVQNNVFSVVQNVVSVVDGHQPPTIKIWIWGWTADPPRDIDTDIDMDGADHLDPDGDIGRGRGYDCVSVCVSHVVVVVVLVVVLVVQVVCVVVVQQFKDFDDLQQVVQQVPQAFAEKEAESPQQWWVVVPIDGVPPVPDPDCIGGPNVVCSPCVVVRNDDYDYHYCPDPSQVCCCVPRVRIMTGGPHHDDRPDHDPVPPD/DKWKWAFLDWDDDPFIKTWTFTLAAKDFAQDWWAWPDVRDIKTFHWKAAPVRHTDGMDGGRGTIITTIDDDCPPPDFQIMIIHPVDGFDKAFKFKWKKFFADDPFKAAQQDWFWKFQASDIFIKTFHHWQDWQDDVGDGHPPHDRIDGHGTITMTMMGGPDMGGADFCVVRVSRFKMFTPNVVGTTMIIGTHGHDD/DVVVLVVLVLVVVPCQDADCDAPDPPDDDCHVVDCAHVHPVVVSVVVHVVCVVVLQVVLVVVVVCVVVVAAFKDQDPVQQVVQLVPQAFAAKEAESPQQWWPCVPIDGPPDVPDDDVIGGPNVVCSVCVVVRNDDYDYHHVPDVSQVCCCVPRVGIMGGGPDHDPGPDHDPVPPD/DKWKWAFLDWDDDPFIKTWTFTLAAKDFAQDWWAWPDVRDIKTFHWKAAPVSHTDGMDGGRGTIITTIDDDCPPPDFQIMIIHPVDGFDKAFKFKKKKFFADDPFKAAQADWFWKFQASDIFTKTFHHWCAWQDDVGDGHPPGDRIDGHGTITMTMMGGPDMGGADFCVVRVSRFKMFTPNVVDTGMIIGTHGHDD/DVVCLVVLVVVVVPCQDADCDACDPPDDVCVVVPVAHSHPVCPCVVVHVVCVVVLQVVLVVVVVCVVVVAAFKDFADVQQVVQLVPQAFAAKEAESPQQWWPCVPIDGPPDVPDDDVIGGPNVVCSVCVVVRNDDYDYHHVPDVSQVCCCVPRVGIMGGGPHHDDRPDHDPVPPD

GO terms:
  GO:0003924 GTPase activity (F, IDA)
  GO:0005525 GTP binding (F, IDA)
  GO:0018444 translation release factor complex (C, IDA)
  GO:0003747 translation release factor activity (F, EXP)
  GO:0002184 cytoplasmic translational termination (P, IGI)
  GO:0003747 translation release factor activity (F, IGI)
  GO:0005829 cytosol (C, HDA)
  GO:0005515 protein binding (F, IPI)
  GO:0018444 translation release factor complex (C, IPI)
  GO:0000287 magnesium ion binding (F, IC)
  GO:0005525 GTP binding (F, IMP)

Solvent-accessible surface area: 91164 Å² total; per-residue (Å²): 139,19,10,0,0,6,0,44,46,68,92,126,68,22,17,7,2,0,33,0,80,0,39,12,24,70,10,122,53,86,31,91,2,14,0,27,25,55,98,44,72,3,59,0,20,3,0,4,39,127,74,73,105,62,44,71,48,1,121,55,52,42,71,2,49,0,13,8,63,44,93,7,85,83,0,95,84,8,54,0,0,0,25,55,170,95,51,2,102,23,6,45,96,0,31,0,54,2,38,6,76,102,2,112,38,5,3,2,35,2,3,22,11,40,1,38,11,17,36,11,83,52,63,0,19,8,19,105,13,51,49,75,14,84,189,99,80,152,137,38,193,168,88,21,85,52,0,55,109,67,29,71,0,19,0,10,0,45,10,136,71,67,10,2,0,13,90,47,138,67,66,109,96,1,0,121,2,52,1,88,50,102,73,72,48,3,3,57,4,79,2,70,121,27,38,158,132,80,94,134,48,17,52,55,17,75,15,72,62,25,20,85,103,4,112,113,30,90,2,121,34,60,6,0,0,0,0,3,0,8,34,77,45,105,18,73,126,12,12,84,44,0,41,127,58,92,42,91,11,40,124,48,196,50,156,130,36,60,94,28,7,22,56,2,2,63,34,0,60,105,60,0,87,134,66,147,137,7,28,126,57,0,0,2,0,0,0,0,72,3,100,78,169,52,140,151,79,129,91,16,44,48,37,43,84,8,124,103,4,110,130,38,53,53,51,58,37,37,52,86,1,30,17,104,13,5,53,88,27,101,128,110,153,84,80,100,20,84,160,21,0,48,120,0,0,69,38,3,51,136,117,30,25,61,50,5,72,18,44,84,44,0,10,24,2,3,115,111,49,22,0,42,9,0,0,0,23,7,44,15,62,10,32,39,102,134,97,66,24,51,152,78,71,135,121,137,139,117,131,78,68,68,0,6,86,23,0,8,112,66,15,121,105,59,56,0,84,11,55,36,2,20,47,158,12,50,15,0,74,4,0,30,140,20,1,54,0,1,0,0,5,9,106,108,101,36,120,83,83,118,118,118,110,159,60,120,196,138,19,10,0,0,5,0,44,47,68,92,125,67,23,18,8,1,0,34,0,82,0,38,12,24,69,10,124,53,85,31,93,2,14,0,27,24,56,97,45,71,3,58,0,20,2,0,4,38,128,73,74,106,63,45,70,46,2,122,55,50,43,72,1,48,0,13,8,62,44,93,8,86,83,0,93,84,7,54,0,0,0,25,54,170,93,52,2,103,23,6,45,96,0,31,0,55,2,39,6,78,103,3,114,38,5,3,2,35,2,3,23,11,40,1,38,11,17,36,10,83,53,64,0,19,7,18,103,12,49,49,76,14,84,188,99,81,152,135,36,195,168,90,21,84,49,0,55,108,68,29,71,0,20,0,10,0,45,10,136,71,67,9,2,0,13,90,47,136,66,66,110,97,1,0,123,2,52,1,88,52,103,72,72,48,2,3,56,4,80,2,70,121,27,37,158,133,79,94,133,49,17,53,54,17,72,16,71,62,26,21,85,104,4,110,114,30,92,2,120,34,60,5,0,0,0,0,2,0,9,34,76,44,103,17,74,127,12,12,85,43,0,41,128,57,89,42,92,10,43,124,49,197,51,158,129,36,68,92,28,7,21,57,3,2,62,34,0,62,105,60,0,86,135,65,148,138,7,28,127,57,0,0,2,0,0,0,0,76,4,100,78,169,51,142,152,77,129,89,19,44,47,38,43,85,8,128,102,4,110,130,40,54,54,51,57,37,36,52,85,1,30,17,103,15,5,53,89,27,101,128,110,152,83,80,103,20,85,160,21,0,47,119,0,0,69,37,3,52,136,114,36,23,61,51,5,70,17,45,83,44,0,9,24,2,2,113,112,48,22,0,42,8,0,0,0,22,7,43,16,60,10,33,40,101,134,96,67,22,50,150,77,73,134,121,138,139,117,132,77,68,69,0,6,87,23,0,9,112,66,15,122,106,59,55,1,85,11,55,36,2,19,47,158,12,52,15,0,74,5,0,31,138,20,1,54,0,1,0,0,5,8,107,108,101,36,122,82,84,118,118,118,109,159,61,119,196,138,26,10,2,0,5,0,45,45,69,95,121,82,17,12,3,5,0,34,0,64,0,24,5,27,56,8,113,67,82,36,92,2,12,0,26,29,58,97,38,69,3,52,0,18,4,0,6,40,126,78,74,114,64,46,71,44,1,14,25,37,39,64,2,54,0,16,6,56,40,92,10,96,74,1,102,85,7,44,0,0,0,22,73,176,80,51,4,102,20,6,43,99,0,28,0,50,1,33,3,58,84,12,110,29,5,2,2,33,0,2,33,10,36,0,44,9,24,37,12,83,44,80,1,25,4,18,106,13,51,41,79,11,99,190,102,86,153,133,42,183,174,78,18,90,48,0,55,109,64,35,74,0,19,0,11,0,52,10,141,71,67,10,2,0,12,81,39,136,56,54,23,78,0,0,56,3,24,1,86,52,97,71,71,36,1,2,41,7,81,1,70,122,29,42,162,56,170,148,45,28,106,56,28,88,35,122,96,113,82,215,171,59,79,36,142,162,106,158,101,51,90,169,155,117,48,169,175,149,102,102,50,26,53,98,125,136,132,48,27,46,141,130,69,126,117,145,90,77,101,18,78,156,18,0,49,106,0,0,64,39,3,40,149,108,28,26,61,52,7,73,14,51,78,43,0,18,18,6,3,111,103,54,19,0,51,12,0,0,0,29,23,115,12,77,9,29,46,96,134,89,66,38,43,163,90,80,138,124,132,125,131,143,83,67,61,0,5,65,26,0,12,104,71,26,142,109,68,44,0,70,12,38,37,3,22,41,174,10,46,20,0,61,3,0,32,130,18,2,59,1,0,0,0,6,9,101,96,118,51,127,82,79,116,116,117,107,160,59,120,197,138,26,10,2,0,5,0,45,46,68,95,120,82,17,13,3,6,0,34,0,65,1,23,6,26,58,6,115,67,83,35,92,1,12,0,26,30,59,99,37,68,3,51,0,19,4,0,6,39,125,78,75,113,65,46,72,43,1,14,24,36,39,64,2,53,0,16,6,56,40,93,9,95,75,1,101,86,7,45,0,0,0,22,73,179,79,49,3,103,19,6,42,97,0,26,0,49,1,33,3,56,85,12,107,34,5,2,1,33,1,2,32,9,37,0,44,9,23,36,11,83,43,82,1,24,4,17,105,14,54,42,77,11,100,188,101,87,154,136,38,181,172,78,15,90,49,0,55,109,63,35,72,0,19,0,11,0,52,10,140,71,68,10,2,0,12,81,40,136,53,55,24,78,0,0,56,3,23,1,88,53,101,72,71,37,2,2,41,7,80,1,72,121,30,42,163,51,164,158,48,30,113,60,30,93,39,105,99,119,101,197,158,61,83,51,142,202,105,162,108,63,92,166,162,132,56,179,161,123,199,99,34,29,74,92,125,146,146,53,42,52,157,124,66,126,118,134,90,77,101,17,79,155,18,0,48,103,0,0,63,40,3,41,147,108,28,26,62,55,4,74,13,50,80,42,0,18,18,4,3,112,103,53,19,0,49,12,0,0,0,29,23,102,12,78,9,28,46,97,134,88,64,39,43,165,90,81,137,124,134,124,133,143,84,66,62,0,6,66,26,0,13,105,71,27,143,112,66,44,1,58,10,36,37,3,22,41,173,10,46,18,0,60,3,0,33,130,18,2,59,1,0,0,0,7,8,103,98,126,47,126,81,78,117,117,118,108,159,57,121,195

InterPro domains:
  IPR000795 Translational (tr)-type GTP-binding domain [PF00009] (236-457)
  IPR000795 Translational (tr)-type GTP-binding domain [PR00315] (240-253)
  IPR000795 Translational (tr)-type GTP-binding domain [PR00315] (299-307)
  IPR000795 Translational (tr)-type GTP-binding domain [PR00315] (319-329)
  IPR000795 Translational (tr)-type GTP-binding domain [PR00315] (335-346)
  IPR000795 Translational (tr)-type GTP-binding domain [PR00315] (379-388)
  IPR000795 Translational (tr)-type GTP-binding domain [PS51722] (236-464)
  IPR003285 Eukaryotic peptide chain release factor GTP-binding subunit [PR01343] (218-234)
  IPR003285 Eukaryotic peptide chain release factor GTP-binding subunit [PR01343] (342-349)
  IPR003285 Eukaryotic peptide chain release factor GTP-binding subunit [PR01343] (377-384)
  IPR003285 Eukaryotic peptide chain release factor GTP-binding subunit [PR01343] (464-475)
  IPR003285 Eukaryotic peptide chain release factor GTP-binding subunit [PR01343] (602-611)
  IPR009000 Translation protein, beta-barrel domain superfamily [SSF50447] (462-553)
  IPR009001 Translation elongation factor EF1A/initiation factor IF2gamma, C-terminal [SSF50465] (558-661)
  IPR027417 P-loop containing nucleoside triphosphate hydrolase [G3DSA:3.40.50.300] (215-463)
  IPR027417 P-loop containing nucleoside triphosphate hydrolase [SSF52540] (217-472)
  IPR031157 Tr-type G domain, conserved site [PS00301] (292-307)
  IPR050100 Translation factor GTPase superfamily members [PTHR23115] (235-660)
  IPR054696 GTP-eEF1A, C-terminal domain [PF22594] (559-657)

CATH classification: 2.40.30.10 (+1 more: 2.40.30.10)

=== Feature glossary ===
The record interleaves many kinds of information about one protein. Here is each kind framed as the question it answers.

Q: What known structures does this most resemble?
A: Structural nearest neighbors (via Foldseek easy-search vs the PDB). Reported per hit: target PDB id, E-value, and alignment TM-score. A TM-score above ~0.5 is the conventional threshold for 'same fold'.

Q: Where is each backbone atom in 3D?
A: The mmCIF table is the protein's shape written out atom by atom. For each backbone N, Cα, C, and carbonyl O, it records an (x, y, z) coordinate triple in Å plus the residue type, chain letter, and residue number.

Q: What are the backbone torsion angles?
A: The φ/ψ torsion pair specifies the backbone conformation at each residue. φ rotates about the N–Cα bond, ψ about the Cα–C bond. Steric clashes forbid most of the (φ, ψ) plane — the allowed regions (α-helix basin, β-sheet basin, left-handed helix) are the Ramachandran-allowed regions.

Q: Which residues are buried vs exposed?
A: Solvent-accessible surface area (SASA) is the area in Å² traced out by the centre of a 1.4 Å probe sphere (a water molecule) rolled over the protein's van der Waals surface (Shrake–Rupley / Lee–Richards construction). Buried residues have near-zero SASA; fully exposed residues can exceed 200 Å². The total SASA scales roughly with the number of surface residues.

Q: How confident is the AlphaFold model at each residue?
A: pLDDT is the predicted lDDT-Cα score: AlphaFold's confidence that the local environment of each residue (all inter-atomic distances within 15 Å) is correctly placed. It is a per-residue number between 0 and 100, with higher meaning more reliable.

Q: What does the local fold look like, residue by residue?
A: 3Di is Foldseek's structural alphabet. Each residue is assigned one of twenty discrete states based on how its Cα sits relative to its spatial (not sequential) neighbors. Aligning 3Di strings finds structural homologs roughly as well as full 3D superposition, but orders of magnitude faster.

Q: How big and how compact is the whole molecule?
A: Radius of gyration (Rg) is the root-mean-square distance of Cα atoms from their centroid — a single number for overall size and compactness. A globular domain of N residues has Rg ≈ 2.2·N^0.38 Å; an extended or disordered chain has a much larger Rg. The Cα contact count is the number of residue pairs whose Cα atoms are within 8 Å and are more than four positions apart in sequence — a standard proxy for tertiary packing density. The bounding box is the smallest axis-aligned box enclosing all Cα atoms.

Q: Which residues are in helices, strands, or loops?
A: DSSP 8-state secondary structure assigns each residue one of H (α-helix), G (3₁₀-helix), I (π-helix), E (extended β-strand), B (isolated β-bridge), T (hydrogen-bonded turn), S (bend), or '-' (coil). The assignment is computed from backbone hydrogen-bond geometry via the Kabsch–Sander algorithm.

Q: How mobile is each atom in the crystal?
A: Crystallographic B-factors measure how much each atom's electron density is smeared out, in Å². They rise in mobile loops and surface residues and fall in the buried interior. In AlphaFold models this column is repurposed to hold pLDDT instead.

Q: What if only a Cα trace is available?
A: P-SEA three-state annotation labels each residue as helix, strand, or coil based purely on the geometry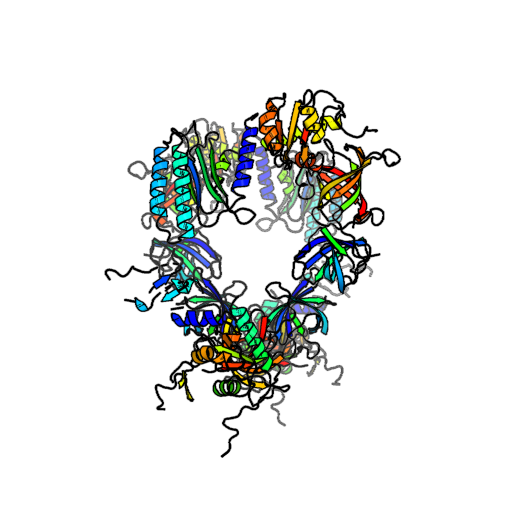 of the Cα trace. It serves as a fallback when the full backbone (and thus DSSP) is unavailable.

Q: What family and function is it annotated with?
A: Database cross-references. InterPro integrates a dozen domain/family signature databases into unified entries with residue-range hits. GO terms attach function/process/location labels with evidence codes. CATH codes position the fold in a four-level structural taxonomy. Organism is the NCBI-taxonomy species name.

Q: Are the domains correctly placed relative to each other?
A: Predicted Aligned Error (PAE) is an AlphaFold confidence matrix: entry (i, j) is the expected error in the position of residue j, in ångströms, when the prediction is superimposed on the true structure at residue i. Low PAE within a block of residues means that block is internally rigid and well-predicted; high PAE between two blocks means their relative placement is uncertain even if each block individually is confident.

Q: What do the diagnostic plots show?
A: Three diagnostic plots accompany the record. The Cα contact map visualizes the tertiary structure as a 2D adjacency matrix (8 Å cutoff, sequence-local contacts suppressed). The Ramachandran plot shows the distribution of backbone (φ, ψ) torsions, with points in the α and β basins reflecting secondary structure content. The PAE plot shows AlphaFold's inter-residue confidence as a color matrix.

Q: What is the amino-acid chain?
A: Primary structure: the covalent order of the twenty standard amino acids along the backbone. Two proteins with the same sequence will (almost always) fold to the same structure; two with 30% identity often share a fold but not the details.

Q: What do the rendered images show?
A: The six renders are orthographic views along the three Cartesian axes in both directions. Representation (cartoon, sticks, or surface) and color scheme (sequence-rainbow or by-chain) vary across proteins so the training set covers all the common visualization conventions.